Protein 8JSL (pdb70)

Nearest PDB structures (foldseek):
  8jsn-assembly1_A  TM=1.000E+00  e=0.000E+00  Ebola virus
  7yet-assembly1_A  TM=9.739E-01  e=0.000E+00  Ebola virus
  8kdc-assembly1_A  TM=8.473E-01  e=2.812E-58  Human respirovirus 3
  8izm-assembly1_A  TM=8.169E-01  e=4.969E-55  Mumps virus strain Jeryl Lynn
  8izl-assembly1_A  TM=8.138E-01  e=1.082E-54  Mumps orthorubulavirus

Radius of gyration: 39.42 Å; Cα contacts (8 Å, |Δi|>4): 2572; chains: 5; bounding box: 131×120×97 Å

B-factor: mean 64.58, std 30.64, range [25.36, 176.61]

Solvent-accessible surface area: 73246 Å² total; per-residue (Å²): 169,41,80,30,21,12,44,3,43,14,60,47,35,9,36,5,6,21,0,14,0,0,1,65,17,32,50,21,84,2,47,24,15,102,8,91,65,2,108,117,15,150,29,6,146,56,1,98,111,2,109,156,32,119,41,2,72,149,11,30,84,73,21,3,97,6,2,2,8,3,39,10,0,15,7,22,0,8,143,38,3,50,15,114,28,149,7,61,12,147,34,49,0,77,133,16,26,108,43,0,10,101,22,0,22,67,15,2,89,10,1,80,58,3,9,116,66,22,20,0,79,41,58,135,113,82,128,119,30,46,121,96,2,69,68,4,0,96,62,19,93,15,5,94,27,0,4,3,0,1,0,0,6,25,22,6,17,63,34,62,22,81,146,39,118,103,69,90,37,32,85,0,92,5,90,103,0,22,0,1,0,14,24,53,8,2,0,0,21,0,15,38,110,55,17,35,79,5,71,78,39,4,6,2,5,0,48,84,43,22,132,53,87,86,11,112,137,40,20,140,64,75,87,57,2,1,1,2,0,7,0,35,4,0,7,9,0,4,16,6,2,3,10,11,0,0,2,16,2,1,4,65,4,0,56,30,27,4,108,127,41,20,5,4,13,42,55,129,42,7,26,97,0,6,106,24,0,18,57,2,7,10,1,6,1,28,63,0,20,69,2,0,82,29,0,62,36,3,2,12,2,33,0,3,48,38,24,152,76,16,119,21,4,11,51,17,22,8,21,5,6,15,32,1,10,92,27,2,90,89,26,34,118,141,49,32,28,74,116,76,18,36,67,104,6,53,53,3,4,30,31,5,8,103,14,161,26,46,4,4,28,5,2,0,2,35,23,2,18,99,8,5,1,20,13,30,17,49,6,16,61,0,0,84,78,16,63,128,90,0,62,55,33,24,12,2,61,2,37,14,0,2,36,0,5,0,0,0,7,11,14,5,2,66,70,32,36,108,61,62,64,39,27,15,75,3,66,53,50,114,36,11,4,24,30,0,47,50,36,21,176,121,76,91,32,2,82,51,46,57,0,132,115,8,10,22,3,0,31,28,10,63,23,68,76,17,46,16,25,81,21,16,53,58,6,30,35,0,7,69,10,102,40,6,11,8,62,72,61,7,6,0,19,23,6,11,61,42,1,7,60,26,105,8,78,92,142,72,112,42,73,96,0,0,19,41,3,6,59,49,95,89,4,11,10,86,62,10,10,44,28,0,46,95,2,70,0,2,46,38,70,48,23,9,0,5,1,30,16,53,90,62,44,16,50,66,3,58,7,78,20,40,15,2,15,27,2,34,3,0,31,20,0,4,33,28,0,3,51,44,4,2,28,111,15,13,77,32,108,53,93,49,19,44,65,41,67,82,95,136,51,11,52,137,56,5,65,86,195,56,41,7,66,11,3,7,2,14,7,50,17,67,78,15,13,32,15,5,10,24,4,2,1,7,0,0,1,45,5,0,4,117,0,3,60,13,129,17,0,0,2,1,0,8,9,4,1,8,27,5,30,0,3,12,38,23,117,40,10,9,7,26,120,14,70,96,165,49,18,105,107,6,57,91,36,59,10,2,1,76,10,1,33,2,0,2,36,52,18,6,58,76,2,2,21,3,1,15,11,0,11,11,34,4,2,23,15,102,31,45,38,39,12,42,12,8,16,69,69,68,40,11,18,1,28,0,8,14,58,27,89,144,167,27,115,85,129,78,13,25,54,34,2,0,34,19,0,0,93,0,1,5,26,11,4,71,10,9,4,5,3,2,9,67,24,106,45,86,98,15,21,12,1,18,14,2,36,47,13,59,130,52,14,20,0,33,2,0,9,3,3,24,1,2,112,28,1,5,107,4,8,1,18,21,93,23,30,5,7,27,4,8,26,2,6,36,52,5,6,60,20,3,30,152,1,1,21,26,2,4,1,0,8,1,1,6,3,1,0,0,0,0,8,0,0,0,0,13,5,6,4,75,44,10,12,1,16,105,157,81,46,36,0,0,72,100,29,44,60,133,104,14,81,33,43,42,0,13,43,14,14,10,12,10,51,26,7,6,2,2,16,57,21,23,2,2,54,2,0,8,70,39,41,23,4,44,0,0,4,2,2,16,9,0,64,0,30,1,92,49,58,161,98,82,149,25,23,48,46,10,6,7,50,58,61,27,144,33,58,3,46,29,3,7,70,49,30,43,12,8,5,18,60,9,18,57,82,20,73,52,40,23,50,115,11,5,32,131,8,9,79,100,42,0,113,0,134,30,3,67,60,3,16,21,111,50,1,94,121,12,22,40,54,4,0,112,20,2,4,47,2,68,10,1,4,4,54,1,0,25,54,0,10,57,46,8,5,4,9,9,6,49,58,6,22,53,21,23,92,28,13,130,27,1,7,50,10,148,31,11,66,113,21,121,80,65,74,6,6,66,77,1,47,135,39,16,55,100,22,11,40,51,16,8,39,56,138,101,63,39,22,138,112,6,23,92,62,3,57,171,49,135,18,4,12,46,17,0,52,54,10,3,85,76,12,4,54,102,30,12,131,72,64,75,9,31,27,11,28,17,16,4,13,12,47,3,13,117,20,37,36,7,92,66,215,84,145,8,74,61,43,55,111,63,26,132,131,75,30,45,27,31,0,28,7,32,35,56,172,111,67,58,25,25,49,44,82,49,42,15,8,15,15,1,0,7,69,43,112,113,88,137,19,79,58,93,23,72,40,32,9,2,4,0,94,21,0,24,72,2,0,18,40,11,46,7,0,6,85,71,47,111,49,35,77,105,9,2,97,12,8,4,69,1,4,1,80,19,64,28,127,80,0,49,95,4,15,61,88,40,97,40,44,27,1,23,58,85,1,32,58,53,58,70,78,115,82,26,99,40,1,22,14,38,1,1,27,2,16,12,91,32,44,33,123,58,3,52,139,79,25,102,14,19,17,25,75,86,5,3,61,20,3,5,20,2,5,10,8,0,11,9,16,28,38,66,30,122,86,40,90,49,57,64,9,19,4,5,18,41,177,72,2,29,91,119,44,91,73,76,76,3,63,11,130,59,47,9,124,49,112,11,65,139,1,155,15,65,33,2,2,19,21,106,93,19,60,136,32,27,81,94,128,104,102,132,25,8,72,53,30,55,96,12,55,52,74,31,83,100,30,22,177,65,5,53,50,0,16,114,30,0,0,45,5,7,0,11,2,20,1,8,19,70,5,9,22,128,26,7,22,31,18,80,51,2,73,58,61,17,86,96,112,32,122,12,13,30,2,1,2,11,6,32,26,76,10,3,98,40,61,21,136,56,203,124,74,96,6,14,122,30,7,50,82,8,12,85,78,3,40,81,20,78,88,24,62,48,97,73,13,12,113,32,126,34,47,19,104,19,0,72,43,1,2,45,3,19,8,78,51,153,19,47,4,33,28,43,3,0,84,11,0,4,118,42,0,122,100,41,141,15,24,94,97,0,19,59,24,2,24,41,10,47,47,116,62,68,51,25,56,51,0,1,52,57,0,8,119,148,6,107,84,0,90,141,25,84,7,44,72,68,141,13,144,64,127,71,92,12,52,221,53,1,83,191,24,37,114,102,51,58,128,105,51,27,3,54,69,16,17,4,0,11,9,74,33,133,92,66,101,56,32,0,0,68,95,183,91,7,118,78,20,46,99,79,24,41,59,36,17,145,90,29,53,65,24,5,59,45,1,31,161,47,1,47,79,4,25,59,67,1,74,99,4,4,0,10,9,11,77,2,4,4,5,25,15,1,35,91,18,16,139,92,43,87,50,92,86,21,48,51,94,83,13,79,44,93,128,179,79,117,35,22,131,96,29,49,126,20,47,133,78,25,12,116,35,2,51,53,0,56,65,22,6,63,62,5,47,58,16,10,95,90,12,5,25,44,155,192,26,76,104,85,20,51,79,11,47,104,100,14,48,62,52,37,80,75,42,25,138,23,0,55,10,2,34,144,22,4,48,92,5,17,50,87,8,76,105,28,96

Secondary structure (DSSP, 8-state):
-------SS--S----TTHHHHHHHHT------S-GGGGS----SSSSGGGG-HHHHHHTTSS-S----GGGTHHHHHHT--S-SB-S-SS-TTTS-HHHHHHHHHHHHHHHHHHHHHT---SS--STTHHHHHHHHHT-TTHHHHHHHHHHHHHHHHHT---SSS---EEEEETTEEEEEETTEEEEEEESTTS-B-SSSSBGGGTTTS-HHHHHHHHSS-SEEEEEEESHHHHHHHHHHHHHHHHHHHHHHHHHH-SS--SS--SSHHHHHHHHHHHHHHHHGGGGHHHHTTHHHHHHHHHHTSSS--TTTTHHHHHHHHHHHHHHHHTSSSS---HHHHHHTTHHHHHHHT----HHHHHHHTT-TTSS--PPP-HHHHHHHHHTTTS---EE-HHHHHHHHHHHHHHHHHHHHHSSSS----BS-GGGSTTHHHHHHHT----STTTTSSSGGGGS-B----S-S-----GGGG--S-B----GGGGGGGS-HHHHSS--S---S--BSHHHHTT-TT--HHHHHHHHHTTGGGSTTS---EEEE-SS-SSS--EEEE--HHHHHHHHHHHHHHHHSTTSSS-------GGGS-HHHHHHHH-------EEEEEEE-SGGGGG--HHHHHHHHHHHHHHTT-SSSTTHHHHHSTTS-B-B--TT---TT--SGGGSSPPP-TT-BS---S--SSTTHHHHHHHHHHHHHHHHHHTT-EEEEEEETTEEEEEEE----SSS-SSHHHHHHHHHHHHHHHHHHHHHHHTT----TTT--EESSEEEETTEEEETTEE----HHHHTT--S---STTT-HHHHHHHHHHHHHHHHHSSS--HHHHHHHHHHHHHHHHHHHH--TTS-TT--HHHHTTSS---HHHHHHHTTS-GGGSS-----GGGGTBSS-S-HHHHHHHHHHHHHHHTT--TTHHHHHH-------HHHHHH-TT----GGG--SHHHHHHHHHHHHHT----SSHHHHS-TTHHHHHHHHHHHHT-SSSEEHHHHHHHHTTSHHHHHHHHH-----HHHHHH-HHHHTS-SS-HHHHHHHHHHHHHHHSS--SSS--SSSTTTTSS---HHHHHHHHHHHTTTTTSSS--EES-----GGGTEEE--B-TT---HHHHTS-SSS---EEEEEE----BEESS-SSSGGGEE-S------SS-BSS--HHHHHHHHHHHHHHHHS-SSS-HHHHHHHHHTTT-S--TTTHHHHS-----S-HHHHHHHTS-SS---BSS-TTGGGGEEEE-GGGTTT--BS--HHHHHHHHHHHHHHHSSSS-GGG----EEEEEEPSSS--B---------S------TT---STTS--S----S-B-/-HHHHHHHHHHHHGGGSTHHHHHHHHHHHHHHHHHHHHHHHHHS-S----HHHHHHHHHSS-SPPSS-EEEEHHHHHHHHH-TTS---HHHHHHHHHHHTTSS--SSSSS-----HHHHHHHHHHHS-SSS-HHHHHHHHHHHHHHHHT-HHHHHHHHHHHHHHT--HHHHHHHHHHHSGGGSS-PPPEEE--STTTS-GGGGGGEEEPPSS--TTTT---EEE-TTS-EEEE--/-HHHHHHHHHHTTHHHHHHHHHHHHHHHHHHHHHHTTEEEE--SSHHHHHHHHHHHTSS-SPPPSSP-SS--/--GGGGTTTHHHHHHHHHHHHHHHHHHHHHHHHHHHS---/-HHHHHHHHHHHTSHHHHHHHHHHHHHHHHHHHHHHHHHTT-

Organism: NCBI:txid1570291

InterPro domains:
  IPR014023 Mononegavirales RNA-directed RNA polymerase catalytic domain [PF00946] (10-1089)
  IPR014023 Mononegavirales RNA-directed RNA polymerase catalytic domain [PS50526] (625-809)
  IPR017235 RNA-directed RNA polymerase L, filovirus [PIRSF037548] (1-2212)
  IPR025786 Mononegavirus L protein 2-O-ribose methyltransferase [PS51590] (1805-2003)
  IPR026890 Mononegavirales mRNA-capping domain V [PF14318] (1105-1357)
  IPR039736 RNA-directed RNA polymerase L, C-terminal [TIGR04198] (1215-2202)

Structure (mmCIF, N/CA/C/O backbone):
data_8JSL
#
_entry.id   8JSL
#
_cell.length_a   1.00
_cell.length_b   1.00
_cell.length_c   1.00
_cell.angle_alpha   90.00
_cell.angle_beta   90.00
_cell.angle_gamma   90.00
#
_symmetry.space_group_name_H-M   'P 1'
#
loop_
_entity.id
_entity.type
_entity.pdbx_description
1 polymer 'RNA-directed RNA polymerase L'
2 polymer 'Polymerase cofactor VP35'
3 polymer 'The leader sequence of EBOV'
4 non-polymer 'ZINC ION'
#
loop_
_atom_site.group_PDB
_atom_site.id
_atom_site.type_symbol
_atom_site.label_atom_id
_atom_site.label_alt_id
_atom_site.label_comp_id
_atom_site.label_asym_id
_atom_site.label_entity_id
_atom_site.label_seq_id
_atom_site.pdbx_PDB_ins_code
_atom_site.Cartn_x
_atom_site.Cartn_y
_atom_site.Cartn_z
_atom_site.occupancy
_atom_site.B_iso_or_equiv
_atom_site.auth_seq_id
_atom_site.auth_comp_id
_atom_site.auth_asym_id
_atom_site.auth_atom_id
_atom_site.pdbx_PDB_model_num
ATOM 1 N N . GLN A 1 4 ? 117.802 139.527 131.590 1.00 79.00 4 GLN A N 1
ATOM 2 C CA . GLN A 1 4 ? 116.934 140.688 131.750 1.00 79.00 4 GLN A CA 1
ATOM 3 C C . GLN A 1 4 ? 117.670 141.976 131.399 1.00 79.00 4 GLN A C 1
ATOM 4 O O . GLN A 1 4 ? 117.197 142.770 130.587 1.00 79.00 4 GLN A O 1
ATOM 10 N N . HIS A 1 5 ? 118.830 142.178 132.018 1.00 63.83 5 HIS A N 1
ATOM 11 C CA . HIS A 1 5 ? 119.624 143.375 131.781 1.00 63.83 5 HIS A CA 1
ATOM 12 C C . HIS A 1 5 ? 121.082 143.073 132.092 1.00 63.83 5 HIS A C 1
ATOM 13 O O . HIS A 1 5 ? 121.396 142.153 132.852 1.00 63.83 5 HIS A O 1
ATOM 20 N N . THR A 1 6 ? 121.971 143.862 131.488 1.00 49.93 6 THR A N 1
ATOM 21 C CA . THR A 1 6 ? 123.410 143.723 131.679 1.00 49.93 6 THR A CA 1
ATOM 22 C C . THR A 1 6 ? 124.027 145.004 132.231 1.00 49.93 6 THR A C 1
ATOM 23 O O . THR A 1 6 ? 125.225 145.243 132.070 1.00 49.93 6 THR A O 1
ATOM 27 N N . GLN A 1 7 ? 123.222 145.835 132.885 1.00 45.42 7 GLN A N 1
ATOM 28 C CA . GLN A 1 7 ? 123.671 147.109 133.426 1.00 45.42 7 GLN A CA 1
ATOM 29 C C . GLN A 1 7 ? 123.547 147.098 134.942 1.00 45.42 7 GLN A C 1
ATOM 30 O O . GLN A 1 7 ? 122.594 146.539 135.491 1.00 45.42 7 GLN A O 1
ATOM 36 N N . TYR A 1 8 ? 124.514 147.717 135.616 1.00 39.94 8 TYR A N 1
ATOM 37 C CA . TYR A 1 8 ? 124.492 147.818 137.075 1.00 39.94 8 TYR A CA 1
ATOM 38 C C . TYR A 1 8 ? 125.256 149.062 137.493 1.00 39.94 8 TYR A C 1
ATOM 39 O O . TYR A 1 8 ? 126.455 149.005 137.794 1.00 39.94 8 TYR A O 1
ATOM 48 N N . PRO A 1 9 ? 124.592 150.218 137.517 1.00 39.46 9 PRO A N 1
ATOM 49 C CA . PRO A 1 9 ? 125.264 151.443 137.961 1.00 39.46 9 PRO A CA 1
ATOM 50 C C . PRO A 1 9 ? 125.665 151.357 139.426 1.00 39.46 9 PRO A C 1
ATOM 51 O O . PRO A 1 9 ? 124.985 150.737 140.246 1.00 39.46 9 PRO A O 1
ATOM 55 N N . ASP A 1 10 ? 126.783 151.996 139.749 1.00 56.76 10 ASP A N 1
ATOM 56 C CA . ASP A 1 10 ? 127.340 151.952 141.092 1.00 56.76 10 ASP A CA 1
ATOM 57 C C . ASP A 1 10 ? 126.784 153.076 141.965 1.00 56.76 10 ASP A C 1
ATOM 58 O O . ASP A 1 10 ? 126.222 154.060 141.479 1.00 56.76 10 ASP A O 1
ATOM 63 N N . ALA A 1 11 ? 126.946 152.907 143.278 1.00 50.60 11 ALA A N 1
ATOM 64 C CA . ALA A 1 11 ? 126.370 153.825 144.252 1.00 50.60 11 ALA A CA 1
ATOM 65 C C . ALA A 1 11 ? 127.324 154.928 144.686 1.00 50.60 11 ALA A C 1
ATOM 66 O O . ALA A 1 11 ? 126.869 155.938 145.234 1.00 50.60 11 ALA A O 1
ATOM 68 N N . ARG A 1 12 ? 128.624 154.763 144.463 1.00 52.97 12 ARG A N 1
ATOM 69 C CA . ARG A 1 12 ? 129.616 155.758 144.837 1.00 52.97 12 ARG A CA 1
ATOM 70 C C . ARG A 1 12 ? 130.347 156.247 143.596 1.00 52.97 12 ARG A C 1
ATOM 71 O O . ARG A 1 12 ? 130.476 155.521 142.605 1.00 52.97 12 ARG A O 1
ATOM 79 N N . LEU A 1 13 ? 130.821 157.488 143.656 1.00 50.15 13 LEU A N 1
ATOM 80 C CA . LEU A 1 13 ? 131.549 158.073 142.538 1.00 50.15 13 LEU A CA 1
ATOM 81 C C . LEU A 1 13 ? 132.893 157.376 142.372 1.00 50.15 13 LEU A C 1
ATOM 82 O O . LEU A 1 13 ? 133.678 157.291 143.321 1.00 50.15 13 LEU A O 1
ATOM 87 N N . SER A 1 14 ? 133.155 156.870 141.164 1.00 57.60 14 SER A N 1
ATOM 88 C CA . SER A 1 14 ? 134.418 156.198 140.887 1.00 57.60 14 SER A CA 1
ATOM 89 C C . SER A 1 14 ? 134.962 156.537 139.503 1.00 57.60 14 SER A C 1
ATOM 90 O O . SER A 1 14 ? 135.786 155.785 138.970 1.00 57.60 14 SER A O 1
ATOM 93 N N . SER A 1 15 ? 134.524 157.641 138.907 1.00 49.83 15 SER A N 1
ATOM 94 C CA . SER A 1 15 ? 134.951 158.041 137.577 1.00 49.83 15 SER A CA 1
ATOM 95 C C . SER A 1 15 ? 135.195 159.542 137.556 1.00 49.83 15 SER A C 1
ATOM 96 O O . SER A 1 15 ? 134.601 160.280 138.351 1.00 49.83 15 SER A O 1
ATOM 99 N N . PRO A 1 16 ? 136.064 160.019 136.668 1.00 42.79 16 PRO A N 1
ATOM 100 C CA . PRO A 1 16 ? 136.252 161.466 136.528 1.00 42.79 16 PRO A CA 1
ATOM 101 C C . PRO A 1 16 ? 135.014 162.128 135.945 1.00 42.79 16 PRO A C 1
ATOM 102 O O . PRO A 1 16 ? 134.208 161.509 135.247 1.00 42.79 16 PRO A O 1
ATOM 106 N N . ILE A 1 17 ? 134.868 163.413 136.249 1.00 37.69 17 ILE A N 1
ATOM 107 C CA . ILE A 1 17 ? 133.707 164.186 135.824 1.00 37.69 17 ILE A CA 1
ATOM 108 C C . ILE A 1 17 ? 134.038 164.863 134.499 1.00 37.69 17 ILE A C 1
ATOM 109 O O . ILE A 1 17 ? 134.846 165.793 134.450 1.00 37.69 17 ILE A O 1
ATOM 114 N N . VAL A 1 18 ? 133.410 164.395 133.424 1.00 39.27 18 VAL A N 1
ATOM 115 C CA . VAL A 1 18 ? 133.543 164.985 132.099 1.00 39.27 18 VAL A CA 1
ATOM 116 C C . VAL A 1 18 ? 132.147 165.287 131.574 1.00 39.27 18 VAL A C 1
ATOM 117 O O . VAL A 1 18 ? 131.226 164.478 131.731 1.00 39.27 18 VAL A O 1
ATOM 121 N N . LEU A 1 19 ? 131.986 166.462 130.966 1.00 36.39 19 LEU A N 1
ATOM 122 C CA . LEU A 1 19 ? 130.681 166.935 130.518 1.00 36.39 19 LEU A CA 1
ATOM 123 C C . LEU A 1 19 ? 130.666 167.231 129.022 1.00 36.39 19 LEU A C 1
ATOM 124 O O . LEU A 1 19 ? 129.905 168.082 128.561 1.00 36.39 19 LEU A O 1
ATOM 129 N N . ASP A 1 20 ? 131.502 166.534 128.252 1.00 46.73 20 ASP A N 1
ATOM 130 C CA . ASP A 1 20 ? 131.558 166.777 126.814 1.00 46.73 20 ASP A CA 1
ATOM 131 C C . ASP A 1 20 ? 130.259 166.373 126.126 1.00 46.73 20 ASP A C 1
ATOM 132 O O . ASP A 1 20 ? 129.784 167.076 125.227 1.00 46.73 20 ASP A O 1
ATOM 137 N N . GLN A 1 21 ? 129.670 165.247 126.533 1.00 37.90 21 GLN A N 1
ATOM 138 C CA . GLN A 1 21 ? 128.478 164.742 125.862 1.00 37.90 21 GLN A CA 1
ATOM 139 C C . GLN A 1 21 ? 127.244 165.594 126.130 1.00 37.90 21 GLN A C 1
ATOM 140 O O . GLN A 1 21 ? 126.274 165.507 125.369 1.00 37.90 21 GLN A O 1
ATOM 146 N N . CYS A 1 22 ? 127.258 166.414 127.184 1.00 40.05 22 CYS A N 1
ATOM 147 C CA . CYS A 1 22 ? 126.103 167.254 127.481 1.00 40.05 22 CYS A CA 1
ATOM 148 C C . CYS A 1 22 ? 125.801 168.213 126.338 1.00 40.05 22 CYS A C 1
ATOM 149 O O . CYS A 1 22 ? 124.633 168.535 126.092 1.00 40.05 22 CYS A O 1
ATOM 152 N N . ASP A 1 23 ? 126.836 168.661 125.620 1.00 38.25 23 ASP A N 1
ATOM 153 C CA . ASP A 1 23 ? 126.627 169.526 124.465 1.00 38.25 23 ASP A CA 1
ATOM 154 C C . ASP A 1 23 ? 125.716 168.879 123.433 1.00 38.25 23 ASP A C 1
ATOM 155 O O . ASP A 1 23 ? 125.019 169.583 122.695 1.00 38.25 23 ASP A O 1
ATOM 160 N N . LEU A 1 24 ? 125.713 167.548 123.358 1.00 31.85 24 LEU A N 1
ATOM 161 C CA . LEU A 1 24 ? 124.784 166.866 122.466 1.00 31.85 24 LEU A CA 1
ATOM 162 C C . LEU A 1 24 ? 123.347 167.034 122.942 1.00 31.85 24 LEU A C 1
ATOM 163 O O . LEU A 1 24 ? 122.455 167.363 122.151 1.00 31.85 24 LEU A O 1
ATOM 168 N N . VAL A 1 25 ? 123.112 166.842 124.242 1.00 32.25 25 VAL A N 1
ATOM 169 C CA . VAL A 1 25 ? 121.746 166.827 124.762 1.00 32.25 25 VAL A CA 1
ATOM 170 C C . VAL A 1 25 ? 121.075 168.175 124.536 1.00 32.25 25 VAL A C 1
ATOM 171 O O . VAL A 1 25 ? 119.934 168.251 124.065 1.00 32.25 25 VAL A O 1
ATOM 175 N N . THR A 1 26 ? 121.785 169.261 124.845 1.00 36.76 26 THR A N 1
ATOM 176 C CA . THR A 1 26 ? 121.227 170.592 124.645 1.00 36.76 26 THR A CA 1
ATOM 177 C C . THR A 1 26 ? 120.933 170.878 123.180 1.00 36.76 26 THR A C 1
ATOM 178 O O . THR A 1 26 ? 120.119 171.759 122.885 1.00 36.76 26 THR A O 1
ATOM 182 N N . ARG A 1 27 ? 121.574 170.161 122.255 1.00 39.16 27 ARG A N 1
ATOM 183 C CA . ARG A 1 27 ? 121.246 170.334 120.846 1.00 39.16 27 ARG A CA 1
ATOM 184 C C . ARG A 1 27 ? 119.940 169.645 120.480 1.00 39.16 27 ARG A C 1
ATOM 185 O O . ARG A 1 27 ? 119.243 170.096 119.566 1.00 39.16 27 ARG A O 1
ATOM 193 N N . ALA A 1 28 ? 119.592 168.561 121.177 1.00 38.09 28 ALA A N 1
ATOM 194 C CA . ALA A 1 28 ? 118.362 167.845 120.863 1.00 38.09 28 ALA A CA 1
ATOM 195 C C . ALA A 1 28 ? 117.134 168.583 121.382 1.00 38.09 28 ALA A C 1
ATOM 196 O O . ALA A 1 28 ? 116.081 168.571 120.735 1.00 38.09 28 ALA A O 1
ATOM 198 N N . CYS A 1 29 ? 117.248 169.225 122.544 1.00 44.24 29 CYS A N 1
ATOM 199 C CA . CYS A 1 29 ? 116.131 169.950 123.132 1.00 44.24 29 CYS A CA 1
ATOM 200 C C . CYS A 1 29 ? 115.992 171.371 122.602 1.00 44.24 29 CYS A C 1
ATOM 201 O O . CYS A 1 29 ? 114.974 172.016 122.873 1.00 44.24 29 CYS A O 1
ATOM 204 N N . GLY A 1 30 ? 116.975 171.871 121.862 1.00 39.96 30 GLY A N 1
ATOM 205 C CA . GLY A 1 30 ? 116.930 173.218 121.337 1.00 39.96 30 GLY A CA 1
ATOM 206 C C . GLY A 1 30 ? 117.587 174.277 122.193 1.00 39.96 30 GLY A C 1
ATOM 207 O O . GLY A 1 30 ? 117.409 175.467 121.913 1.00 39.96 30 GLY A O 1
ATOM 208 N N . LEU A 1 31 ? 118.337 173.889 123.221 1.00 35.83 31 LEU A N 1
ATOM 209 C CA . LEU A 1 31 ? 119.015 174.836 124.089 1.00 35.83 31 LEU A CA 1
ATOM 210 C C . LEU A 1 31 ? 120.414 175.126 123.549 1.00 35.83 31 LEU A C 1
ATOM 211 O O . LEU A 1 31 ? 120.815 174.632 122.493 1.00 35.83 31 LEU A O 1
ATOM 216 N N . TYR A 1 32 ? 121.172 175.942 124.279 1.00 37.59 32 TYR A N 1
ATOM 217 C CA . TYR A 1 32 ? 122.541 176.269 123.906 1.00 37.59 32 TYR A CA 1
ATOM 218 C C . TYR A 1 32 ? 123.477 175.977 125.069 1.00 37.59 32 TYR A C 1
ATOM 219 O O . TYR A 1 32 ? 123.165 176.287 126.222 1.00 37.59 32 TYR A O 1
ATOM 228 N N . SER A 1 33 ? 124.626 175.384 124.757 1.00 34.57 33 SER A N 1
ATOM 229 C CA . SER A 1 33 ? 125.627 175.060 125.762 1.00 34.57 33 SER A CA 1
ATOM 230 C C . SER A 1 33 ? 126.976 174.901 125.078 1.00 34.57 33 SER A C 1
ATOM 231 O O . SER A 1 33 ? 127.051 174.503 123.914 1.00 34.57 33 SER A O 1
ATOM 234 N N . SER A 1 34 ? 128.040 175.221 125.815 1.00 32.28 34 SER A N 1
ATOM 235 C CA . SER A 1 34 ? 129.414 175.087 125.328 1.00 32.28 34 SER A CA 1
ATOM 236 C C . SER A 1 34 ? 130.253 174.447 126.430 1.00 32.28 34 SER A C 1
ATOM 237 O O . SER A 1 34 ? 130.897 175.145 127.216 1.00 32.28 34 SER A O 1
ATOM 240 N N . TYR A 1 35 ? 130.263 173.116 126.472 1.00 33.75 35 TYR A N 1
ATOM 241 C CA . TYR A 1 35 ? 131.006 172.381 127.487 1.00 33.75 35 TYR A CA 1
ATOM 242 C C . TYR A 1 35 ? 132.333 171.837 126.987 1.00 33.75 35 TYR A C 1
ATOM 243 O O . TYR A 1 35 ? 133.244 171.625 127.793 1.00 33.75 35 TYR A O 1
ATOM 252 N N . SER A 1 36 ? 132.466 171.606 125.686 1.00 39.41 36 SER A N 1
ATOM 253 C CA . SER A 1 36 ? 133.647 170.980 125.118 1.00 39.41 36 SER A CA 1
ATOM 254 C C . SER A 1 36 ? 134.407 171.968 124.245 1.00 39.41 36 SER A C 1
ATOM 255 O O . SER A 1 36 ? 133.827 172.893 123.670 1.00 39.41 36 SER A O 1
ATOM 258 N N . LEU A 1 37 ? 135.717 171.760 124.156 1.00 41.80 37 LEU A N 1
ATOM 259 C CA . LEU A 1 37 ? 136.589 172.570 123.318 1.00 41.80 37 LEU A CA 1
ATOM 260 C C . LEU A 1 37 ? 136.778 171.984 121.926 1.00 41.80 37 LEU A C 1
ATOM 261 O O . LEU A 1 37 ? 137.551 172.536 121.137 1.00 41.80 37 LEU A O 1
ATOM 266 N N . ASN A 1 38 ? 136.095 170.886 121.608 1.00 41.68 38 ASN A N 1
ATOM 267 C CA . ASN A 1 38 ? 136.203 170.265 120.296 1.00 41.68 38 ASN A CA 1
ATOM 268 C C . ASN A 1 38 ? 135.090 170.781 119.394 1.00 41.68 38 ASN A C 1
ATOM 269 O O . ASN A 1 38 ? 133.911 170.559 119.700 1.00 41.68 38 ASN A O 1
ATOM 274 N N . PRO A 1 39 ? 135.406 171.470 118.294 1.00 42.62 39 PRO A N 1
ATOM 275 C CA . PRO A 1 39 ? 134.342 171.954 117.399 1.00 42.62 39 PRO A CA 1
ATOM 276 C C . PRO A 1 39 ? 133.566 170.846 116.706 1.00 42.62 39 PRO A C 1
ATOM 277 O O . PRO A 1 39 ? 132.478 171.117 116.185 1.00 42.62 39 PRO A O 1
ATOM 281 N N . GLN A 1 40 ? 134.086 169.616 116.680 1.00 45.43 40 GLN A N 1
ATOM 282 C CA . GLN A 1 40 ? 133.398 168.530 115.988 1.00 45.43 40 GLN A CA 1
ATOM 283 C C . GLN A 1 40 ? 132.023 168.270 116.589 1.00 45.43 40 GLN A C 1
ATOM 284 O O . GLN A 1 40 ? 131.059 168.004 115.861 1.00 45.43 40 GLN A O 1
ATOM 290 N N . LEU A 1 41 ? 131.907 168.350 117.915 1.00 43.75 41 LEU A N 1
ATOM 291 C CA . LEU A 1 41 ? 130.620 168.156 118.571 1.00 43.75 41 LEU A CA 1
ATOM 292 C C . LEU A 1 41 ? 129.628 169.267 118.261 1.00 43.75 41 LEU A C 1
ATOM 293 O O . LEU A 1 41 ? 128.443 169.121 118.578 1.00 43.75 41 LEU A O 1
ATOM 298 N N . ARG A 1 42 ? 130.080 170.369 117.659 1.00 51.29 42 ARG A N 1
ATOM 299 C CA . ARG A 1 42 ? 129.181 171.479 117.369 1.00 51.29 42 ARG A CA 1
ATOM 300 C C . ARG A 1 42 ? 128.195 171.133 116.260 1.00 51.29 42 ARG A C 1
ATOM 301 O O . ARG A 1 42 ? 127.057 171.614 116.273 1.00 51.29 42 ARG A O 1
ATOM 309 N N . ASN A 1 43 ? 128.606 170.302 115.295 1.00 52.74 43 ASN A N 1
ATOM 310 C CA . ASN A 1 43 ? 127.773 170.013 114.133 1.00 52.74 43 ASN A CA 1
ATOM 311 C C . ASN A 1 43 ? 127.817 168.538 113.746 1.00 52.74 43 ASN A C 1
ATOM 312 O O . ASN A 1 43 ? 127.712 168.204 112.561 1.00 52.74 43 ASN A O 1
ATOM 317 N N . CYS A 1 44 ? 127.967 167.645 114.718 1.00 49.86 44 CYS A N 1
ATOM 318 C CA . CYS A 1 44 ? 128.038 166.217 114.436 1.00 49.86 44 CYS A CA 1
ATOM 319 C C . CYS A 1 44 ? 126.626 165.641 114.338 1.00 49.86 44 CYS A C 1
ATOM 320 O O . CYS A 1 44 ? 125.630 166.369 114.295 1.00 49.86 44 CYS A O 1
ATOM 323 N N . LYS A 1 45 ? 126.526 164.316 114.299 1.00 47.77 45 LYS A N 1
ATOM 324 C CA . LYS A 1 45 ? 125.250 163.622 114.179 1.00 47.77 45 LYS A CA 1
ATOM 325 C C . LYS A 1 45 ? 124.866 163.018 115.523 1.00 47.77 45 LYS A C 1
ATOM 326 O O . LYS A 1 45 ? 125.679 162.342 116.160 1.00 47.77 45 LYS A O 1
ATOM 332 N N . LEU A 1 46 ? 123.630 163.266 115.948 1.00 39.93 46 LEU A N 1
ATOM 333 C CA . LEU A 1 46 ? 123.177 162.787 117.242 1.00 39.93 46 LEU A CA 1
ATOM 334 C C . LEU A 1 46 ? 122.944 161.276 117.210 1.00 39.93 46 LEU A C 1
ATOM 335 O O . LEU A 1 46 ? 122.584 160.716 116.172 1.00 39.93 46 LEU A O 1
ATOM 340 N N . PRO A 1 47 ? 123.145 160.592 118.342 1.00 39.90 47 PRO A N 1
ATOM 341 C CA . PRO A 1 47 ? 122.886 159.146 118.391 1.00 39.90 47 PRO A CA 1
ATOM 342 C C . PRO A 1 47 ? 121.413 158.808 118.223 1.00 39.90 47 PRO A C 1
ATOM 343 O O . PRO A 1 47 ? 120.573 159.708 118.126 1.00 39.90 47 PRO A O 1
ATOM 347 N N . LYS A 1 48 ? 121.089 157.514 118.173 1.00 51.32 48 LYS A N 1
ATOM 348 C CA . LYS A 1 48 ? 119.696 157.107 118.015 1.00 51.32 48 LYS A CA 1
ATOM 349 C C . LYS A 1 48 ? 118.861 157.545 119.211 1.00 51.32 48 LYS A C 1
ATOM 350 O O . LYS A 1 48 ? 117.758 158.080 119.051 1.00 51.32 48 LYS A O 1
ATOM 356 N N . HIS A 1 49 ? 119.372 157.328 120.419 1.00 45.33 49 HIS A N 1
ATOM 357 C CA . HIS A 1 49 ? 118.777 157.934 121.597 1.00 45.33 49 HIS A CA 1
ATOM 358 C C . HIS A 1 49 ? 119.251 159.382 121.696 1.00 45.33 49 HIS A C 1
ATOM 359 O O . HIS A 1 49 ? 119.954 159.886 120.817 1.00 45.33 49 HIS A O 1
ATOM 366 N N . ILE A 1 50 ? 118.849 160.062 122.773 1.00 39.58 50 ILE A N 1
ATOM 367 C CA . ILE A 1 50 ? 119.034 161.502 122.986 1.00 39.58 50 ILE A CA 1
ATOM 368 C C . ILE A 1 50 ? 118.830 162.285 121.692 1.00 39.58 50 ILE A C 1
ATOM 369 O O . ILE A 1 50 ? 119.438 163.340 121.486 1.00 39.58 50 ILE A O 1
ATOM 374 N N . TYR A 1 51 ? 117.967 161.770 120.818 1.00 44.82 51 TYR A N 1
ATOM 375 C CA . TYR A 1 51 ? 117.513 162.476 119.629 1.00 44.82 51 TYR A CA 1
ATOM 376 C C . TYR A 1 51 ? 115.995 162.393 119.597 1.00 44.82 51 TYR A C 1
ATOM 377 O O . TYR A 1 51 ? 115.322 163.247 119.011 1.00 44.82 51 TYR A O 1
ATOM 386 N N . ARG A 1 52 ? 115.455 161.359 120.244 1.00 55.11 52 ARG A N 1
ATOM 387 C CA . ARG A 1 52 ? 114.018 161.225 120.431 1.00 55.11 52 ARG A CA 1
ATOM 388 C C . ARG A 1 52 ? 113.473 162.204 121.458 1.00 55.11 52 ARG A C 1
ATOM 389 O O . ARG A 1 52 ? 112.256 162.247 121.661 1.00 55.11 52 ARG A O 1
ATOM 397 N N . LEU A 1 53 ? 114.342 162.976 122.117 1.00 49.39 53 LEU A N 1
ATOM 398 C CA . LEU A 1 53 ? 113.890 163.962 123.090 1.00 49.39 53 LEU A CA 1
ATOM 399 C C . LEU A 1 53 ? 112.989 165.019 122.466 1.00 49.39 53 LEU A C 1
ATOM 400 O O . LEU A 1 53 ? 112.232 165.676 123.188 1.00 49.39 53 LEU A O 1
ATOM 405 N N . LYS A 1 54 ? 113.057 165.203 121.146 1.00 61.37 54 LYS A N 1
ATOM 406 C CA . LYS A 1 54 ? 112.160 166.136 120.478 1.00 61.37 54 LYS A CA 1
ATOM 407 C C . LYS A 1 54 ? 110.724 165.630 120.441 1.00 61.37 54 LYS A C 1
ATOM 408 O O . LYS A 1 54 ? 109.808 166.422 120.194 1.00 61.37 54 LYS A O 1
ATOM 414 N N . TYR A 1 55 ? 110.507 164.338 120.680 1.00 65.24 55 TYR A N 1
ATOM 415 C CA . TYR A 1 55 ? 109.175 163.748 120.672 1.00 65.24 55 TYR A CA 1
ATOM 416 C C . TYR A 1 55 ? 108.666 163.425 122.072 1.00 65.24 55 TYR A C 1
ATOM 417 O O . TYR A 1 55 ? 107.611 162.798 122.206 1.00 65.24 55 TYR A O 1
ATOM 426 N N . ASP A 1 56 ? 109.386 163.834 123.113 1.00 63.77 56 ASP A N 1
ATOM 427 C CA . ASP A 1 56 ? 108.983 163.570 124.489 1.00 63.77 56 ASP A CA 1
ATOM 428 C C . ASP A 1 56 ? 108.138 164.732 124.996 1.00 63.77 56 ASP A C 1
ATOM 429 O O . ASP A 1 56 ? 108.609 165.872 125.046 1.00 63.77 56 ASP A O 1
ATOM 434 N N . VAL A 1 57 ? 106.891 164.440 125.371 1.00 60.98 57 VAL A N 1
ATOM 435 C CA . VAL A 1 57 ? 105.978 165.492 125.807 1.00 60.98 57 VAL A CA 1
ATOM 436 C C . VAL A 1 57 ? 106.422 166.076 127.143 1.00 60.98 57 VAL A C 1
ATOM 437 O O . VAL A 1 57 ? 106.294 167.284 127.380 1.00 60.98 57 VAL A O 1
ATOM 441 N N . THR A 1 58 ? 106.940 165.233 128.039 1.00 57.37 58 THR A N 1
ATOM 442 C CA . THR A 1 58 ? 107.373 165.717 129.346 1.00 57.37 58 THR A CA 1
ATOM 443 C C . THR A 1 58 ? 108.525 166.706 129.216 1.00 57.37 58 THR A C 1
ATOM 444 O O . THR A 1 58 ? 108.552 167.731 129.906 1.00 57.37 58 THR A O 1
ATOM 448 N N . VAL A 1 59 ? 109.483 166.417 128.334 1.00 52.11 59 VAL A N 1
ATOM 449 C CA . VAL A 1 59 ? 110.621 167.312 128.152 1.00 52.11 59 VAL A CA 1
ATOM 450 C C . VAL A 1 59 ? 110.168 168.650 127.580 1.00 52.11 59 VAL A C 1
ATOM 451 O O . VAL A 1 59 ? 110.632 169.713 128.012 1.00 52.11 59 VAL A O 1
ATOM 455 N N . THR A 1 60 ? 109.268 168.623 126.594 1.00 55.70 60 THR A N 1
ATOM 456 C CA . THR A 1 60 ? 108.776 169.867 126.010 1.00 55.70 60 THR A CA 1
ATOM 457 C C . THR A 1 60 ? 107.991 170.684 127.028 1.00 55.70 60 THR A C 1
ATOM 458 O O . THR A 1 60 ? 108.092 171.916 127.057 1.00 55.70 60 THR A O 1
ATOM 462 N N . LYS A 1 61 ? 107.192 170.018 127.865 1.00 51.43 61 LYS A N 1
ATOM 463 C CA . LYS A 1 61 ? 106.473 170.732 128.915 1.00 51.43 61 LYS A CA 1
ATOM 464 C C . LYS A 1 61 ? 107.436 171.339 129.928 1.00 51.43 61 LYS A C 1
ATOM 465 O O . LYS A 1 61 ? 107.230 172.465 130.395 1.00 51.43 61 LYS A O 1
ATOM 471 N N . PHE A 1 62 ? 108.490 170.602 130.287 1.00 43.86 62 PHE A N 1
ATOM 472 C CA . PHE A 1 62 ? 109.478 171.113 131.231 1.00 43.86 62 PHE A CA 1
ATOM 473 C C . PHE A 1 62 ? 110.195 172.335 130.669 1.00 43.86 62 PHE A C 1
ATOM 474 O O . PHE A 1 62 ? 110.374 173.341 131.366 1.00 43.86 62 PHE A O 1
ATOM 482 N N . LEU A 1 63 ? 110.611 172.267 129.407 1.00 48.25 63 LEU A N 1
ATOM 483 C CA . LEU A 1 63 ? 111.318 173.373 128.761 1.00 48.25 63 LEU A CA 1
ATOM 484 C C . LEU A 1 63 ? 110.343 174.190 127.915 1.00 48.25 63 LEU A C 1
ATOM 485 O O . LEU A 1 63 ? 110.386 174.198 126.685 1.00 48.25 63 LEU A O 1
ATOM 490 N N . SER A 1 64 ? 109.447 174.893 128.608 1.00 57.41 64 SER A N 1
ATOM 491 C CA . SER A 1 64 ? 108.452 175.723 127.945 1.00 57.41 64 SER A CA 1
ATOM 492 C C . SER A 1 64 ? 108.419 177.162 128.434 1.00 57.41 64 SER A C 1
ATOM 493 O O . SER A 1 64 ? 107.789 177.998 127.777 1.00 57.41 64 SER A O 1
ATOM 496 N N . ASP A 1 65 ? 109.067 177.481 129.552 1.00 58.87 65 ASP A N 1
ATOM 497 C CA . ASP A 1 65 ? 109.060 178.831 130.103 1.00 58.87 65 ASP A CA 1
ATOM 498 C C . ASP A 1 65 ? 110.461 179.232 130.538 1.00 58.87 65 ASP A C 1
ATOM 499 O O . ASP A 1 65 ? 110.643 179.940 131.534 1.00 58.87 65 ASP A O 1
ATOM 504 N N . VAL A 1 66 ? 111.470 178.784 129.799 1.00 50.40 66 VAL A N 1
ATOM 505 C CA . VAL A 1 66 ? 112.862 179.044 130.155 1.00 50.40 66 VAL A CA 1
ATOM 506 C C . VAL A 1 66 ? 113.599 179.579 128.933 1.00 50.40 66 VAL A C 1
ATOM 507 O O . VAL A 1 66 ? 113.208 179.280 127.795 1.00 50.40 66 VAL A O 1
ATOM 511 N N . PRO A 1 67 ? 114.654 180.369 129.111 1.00 44.50 67 PRO A N 1
ATOM 512 C CA . PRO A 1 67 ? 115.386 180.902 127.958 1.00 44.50 67 PRO A CA 1
ATOM 513 C C . PRO A 1 67 ? 116.138 179.806 127.219 1.00 44.50 67 PRO A C 1
ATOM 514 O O . PRO A 1 67 ? 116.317 178.686 127.702 1.00 44.50 67 PRO A O 1
ATOM 518 N N . VAL A 1 68 ? 116.575 180.151 126.007 1.00 39.11 68 VAL A N 1
ATOM 519 C CA . VAL A 1 68 ? 117.383 179.228 125.218 1.00 39.11 68 VAL A CA 1
ATOM 520 C C . VAL A 1 68 ? 118.752 179.033 125.858 1.00 39.11 68 VAL A C 1
ATOM 521 O O . VAL A 1 68 ? 119.317 177.933 125.825 1.00 39.11 68 VAL A O 1
ATOM 525 N N . ALA A 1 69 ? 119.308 180.090 126.442 1.00 36.28 69 ALA A N 1
ATOM 526 C CA . ALA A 1 69 ? 120.628 180.009 127.050 1.00 36.28 69 ALA A CA 1
ATOM 527 C C . ALA A 1 69 ? 120.595 179.174 128.325 1.00 36.28 69 ALA A C 1
ATOM 528 O O . ALA A 1 69 ? 119.570 179.066 129.002 1.00 36.28 69 ALA A O 1
ATOM 530 N N . THR A 1 70 ? 121.740 178.575 128.646 1.00 33.67 70 THR A N 1
ATOM 531 C CA . THR A 1 70 ? 121.919 177.768 129.845 1.00 33.67 70 THR A CA 1
ATOM 532 C C . THR A 1 70 ? 123.172 178.238 130.576 1.00 33.67 70 THR A C 1
ATOM 533 O O . THR A 1 70 ? 123.865 179.159 130.136 1.00 33.67 70 THR A O 1
ATOM 537 N N . LEU A 1 71 ? 123.463 177.596 131.703 1.00 30.70 71 LEU A N 1
ATOM 538 C CA . LEU A 1 71 ? 124.613 177.939 132.523 1.00 30.70 71 LEU A CA 1
ATOM 539 C C . LEU A 1 71 ? 125.399 176.685 132.872 1.00 30.70 71 LEU A C 1
ATOM 540 O O . LEU A 1 71 ? 124.829 175.594 132.958 1.00 30.70 71 LEU A O 1
ATOM 545 N N . PRO A 1 72 ? 126.711 176.809 133.069 1.00 29.29 72 PRO A N 1
ATOM 546 C CA . PRO A 1 72 ? 127.508 175.645 133.468 1.00 29.29 72 PRO A CA 1
ATOM 547 C C . PRO A 1 72 ? 127.148 175.164 134.864 1.00 29.29 72 PRO A C 1
ATOM 548 O O . PRO A 1 72 ? 126.728 175.937 135.727 1.00 29.29 72 PRO A O 1
ATOM 552 N N . ILE A 1 73 ? 127.327 173.859 135.081 1.00 29.47 73 ILE A N 1
ATOM 553 C CA . ILE A 1 73 ? 126.919 173.249 136.341 1.00 29.47 73 ILE A CA 1
ATOM 554 C C . ILE A 1 73 ? 127.935 173.466 137.457 1.00 29.47 73 ILE A C 1
ATOM 555 O O . ILE A 1 73 ? 127.568 173.399 138.637 1.00 29.47 73 ILE A O 1
ATOM 560 N N . ASP A 1 74 ? 129.199 173.735 137.128 1.00 34.04 74 ASP A N 1
ATOM 561 C CA . ASP A 1 74 ? 130.211 173.913 138.162 1.00 34.04 74 ASP A CA 1
ATOM 562 C C . ASP A 1 74 ? 130.051 175.212 138.947 1.00 34.04 74 ASP A C 1
ATOM 563 O O . ASP A 1 74 ? 130.656 175.343 140.015 1.00 34.04 74 ASP A O 1
ATOM 568 N N . PHE A 1 75 ? 129.260 176.163 138.453 1.00 30.36 75 PHE A N 1
ATOM 569 C CA . PHE A 1 75 ? 128.937 177.371 139.199 1.00 30.36 75 PHE A CA 1
ATOM 570 C C . PHE A 1 75 ? 127.703 177.215 140.079 1.00 30.36 75 PHE A C 1
ATOM 571 O O . PHE A 1 75 ? 127.383 178.135 140.838 1.00 30.36 75 PHE A O 1
ATOM 579 N N . ILE A 1 76 ? 127.009 176.082 139.996 1.00 31.66 76 ILE A N 1
ATOM 580 C CA . ILE A 1 76 ? 125.697 175.923 140.615 1.00 31.66 76 ILE A CA 1
ATOM 581 C C . ILE A 1 76 ? 125.690 174.872 141.720 1.00 31.66 76 ILE A C 1
ATOM 582 O O . ILE A 1 76 ? 124.787 174.897 142.572 1.00 31.66 76 ILE A O 1
ATOM 587 N N . VAL A 1 77 ? 126.689 173.987 141.767 1.00 32.21 77 VAL A N 1
ATOM 588 C CA . VAL A 1 77 ? 126.693 172.919 142.772 1.00 32.21 77 VAL A CA 1
ATOM 589 C C . VAL A 1 77 ? 126.607 173.453 144.199 1.00 32.21 77 VAL A C 1
ATOM 590 O O . VAL A 1 77 ? 125.796 172.929 144.980 1.00 32.21 77 VAL A O 1
ATOM 594 N N . PRO A 1 78 ? 127.396 174.456 144.614 1.00 34.20 78 PRO A N 1
ATOM 595 C CA . PRO A 1 78 ? 127.217 174.979 145.981 1.00 34.20 78 PRO A CA 1
ATOM 596 C C . PRO A 1 78 ? 125.830 175.542 146.230 1.00 34.20 78 PRO A C 1
ATOM 597 O O . PRO A 1 78 ? 125.290 175.404 147.336 1.00 34.20 78 PRO A O 1
ATOM 601 N N . ILE A 1 79 ? 125.233 176.170 145.217 1.00 36.14 79 ILE A N 1
ATOM 602 C CA . ILE A 1 79 ? 123.881 176.699 145.353 1.00 36.14 79 ILE A CA 1
ATOM 603 C C . ILE A 1 79 ? 122.882 175.571 145.574 1.00 36.14 79 ILE A C 1
ATOM 604 O O . ILE A 1 79 ? 121.997 175.665 146.432 1.00 36.14 79 ILE A O 1
ATOM 609 N N . LEU A 1 80 ? 123.006 174.489 144.803 1.00 37.49 80 LEU A N 1
ATOM 610 C CA . LEU A 1 80 ? 122.125 173.341 144.993 1.00 37.49 80 LEU A CA 1
ATOM 611 C C . LEU A 1 80 ? 122.315 172.728 146.373 1.00 37.49 80 LEU A C 1
ATOM 612 O O . LEU A 1 80 ? 121.344 172.320 147.018 1.00 37.49 80 LEU A O 1
ATOM 617 N N . LEU A 1 81 ? 123.563 172.651 146.840 1.00 34.77 81 LEU A N 1
ATOM 618 C CA . LEU A 1 81 ? 123.820 172.104 148.168 1.00 34.77 81 LEU A CA 1
ATOM 619 C C . LEU A 1 81 ? 123.172 172.957 149.250 1.00 34.77 81 LEU A C 1
ATOM 620 O O . LEU A 1 81 ? 122.609 172.427 150.215 1.00 34.77 81 LEU A O 1
ATOM 625 N N . LYS A 1 82 ? 123.241 174.282 149.109 1.00 41.05 82 LYS A N 1
ATOM 626 C CA . LYS A 1 82 ? 122.707 175.163 150.143 1.00 41.05 82 LYS A CA 1
ATOM 627 C C . LYS A 1 82 ? 121.183 175.185 150.156 1.00 41.05 82 LYS A C 1
ATOM 628 O O . LYS A 1 82 ? 120.579 175.321 151.226 1.00 41.05 82 LYS A O 1
ATOM 634 N N . ALA A 1 83 ? 120.543 175.046 148.998 1.00 43.01 83 ALA A N 1
ATOM 635 C CA . ALA A 1 83 ? 119.113 175.296 148.856 1.00 43.01 83 ALA A CA 1
ATOM 636 C C . ALA A 1 83 ? 118.354 174.058 148.389 1.00 43.01 83 ALA A C 1
ATOM 637 O O . ALA A 1 83 ? 117.507 174.131 147.498 1.00 43.01 83 ALA A O 1
ATOM 639 N N . LEU A 1 84 ? 118.642 172.902 148.986 1.00 50.06 84 LEU A N 1
ATOM 640 C CA . LEU A 1 84 ? 117.885 171.679 148.712 1.00 50.06 84 LEU A CA 1
ATOM 641 C C . LEU A 1 84 ? 117.669 170.938 150.027 1.00 50.06 84 LEU A C 1
ATOM 642 O O . LEU A 1 84 ? 118.564 170.235 150.505 1.00 50.06 84 LEU A O 1
ATOM 647 N N . SER A 1 85 ? 116.484 171.100 150.602 1.00 64.04 85 SER A N 1
ATOM 648 C CA . SER A 1 85 ? 116.045 170.339 151.759 1.00 64.04 85 SER A CA 1
ATOM 649 C C . SER A 1 85 ? 114.859 169.469 151.365 1.00 64.04 85 SER A C 1
ATOM 650 O O . SER A 1 85 ? 114.235 169.673 150.321 1.00 64.04 85 SER A O 1
ATOM 653 N N . GLY A 1 86 ? 114.549 168.491 152.209 1.00 75.19 86 GLY A N 1
ATOM 654 C CA . GLY A 1 86 ? 113.474 167.578 151.880 1.00 75.19 86 GLY A CA 1
ATOM 655 C C . GLY A 1 86 ? 112.116 168.073 152.329 1.00 75.19 86 GLY A C 1
ATOM 656 O O . GLY A 1 86 ? 111.722 167.874 153.482 1.00 75.19 86 GLY A O 1
ATOM 657 N N . ASN A 1 87 ? 111.390 168.721 151.418 1.00 84.84 87 ASN A N 1
ATOM 658 C CA . ASN A 1 87 ? 110.051 169.209 151.714 1.00 84.84 87 ASN A CA 1
ATOM 659 C C . ASN A 1 87 ? 109.070 169.023 150.566 1.00 84.84 87 ASN A C 1
ATOM 660 O O . ASN A 1 87 ? 107.890 169.344 150.734 1.00 84.84 87 ASN A O 1
ATOM 665 N N . GLY A 1 88 ? 109.507 168.520 149.421 1.00 87.33 88 GLY A N 1
ATOM 666 C CA . GLY A 1 88 ? 108.674 168.376 148.248 1.00 87.33 88 GLY A CA 1
ATOM 667 C C . GLY A 1 88 ? 108.076 166.992 148.122 1.00 87.33 88 GLY A C 1
ATOM 668 O O . GLY A 1 88 ? 107.878 166.281 149.114 1.00 87.33 88 GLY A O 1
ATOM 669 N N . PHE A 1 89 ? 107.784 166.604 146.884 1.00 84.48 89 PHE A N 1
ATOM 670 C CA . PHE A 1 89 ? 107.171 165.319 146.577 1.00 84.48 89 PHE A CA 1
ATOM 671 C C . PHE A 1 89 ? 108.126 164.502 145.721 1.00 84.48 89 PHE A C 1
ATOM 672 O O . PHE A 1 89 ? 108.659 165.005 144.726 1.00 84.48 89 PHE A O 1
ATOM 680 N N . CYS A 1 90 ? 108.338 163.243 146.106 1.00 76.75 90 CYS A N 1
ATOM 681 C CA . CYS A 1 90 ? 109.234 162.356 145.387 1.00 76.75 90 CYS A CA 1
ATOM 682 C C . CYS A 1 90 ? 108.508 161.082 144.973 1.00 76.75 90 CYS A C 1
ATOM 683 O O . CYS A 1 90 ? 107.652 160.587 145.715 1.00 76.75 90 CYS A O 1
ATOM 686 N N . PRO A 1 91 ? 108.821 160.534 143.797 1.00 68.42 91 PRO A N 1
ATOM 687 C CA . PRO A 1 91 ? 108.132 159.313 143.348 1.00 68.42 91 PRO A CA 1
ATOM 688 C C . PRO A 1 91 ? 108.403 158.088 144.208 1.00 68.42 91 PRO A C 1
ATOM 689 O O . PRO A 1 91 ? 107.627 157.128 144.139 1.00 68.42 91 PRO A O 1
ATOM 693 N N . VAL A 1 92 ? 109.475 158.077 145.004 1.00 67.03 92 VAL A N 1
ATOM 694 C CA . VAL A 1 92 ? 109.752 156.922 145.854 1.00 67.03 92 VAL A CA 1
ATOM 695 C C . VAL A 1 92 ? 108.654 156.799 146.901 1.00 67.03 92 VAL A C 1
ATOM 696 O O . VAL A 1 92 ? 108.288 157.778 147.562 1.00 67.03 92 VAL A O 1
ATOM 700 N N . GLU A 1 93 ? 108.092 155.588 147.033 1.00 79.05 93 GLU A N 1
ATOM 701 C CA . GLU A 1 93 ? 106.961 155.417 147.946 1.00 79.05 93 GLU A CA 1
ATOM 702 C C . GLU A 1 93 ? 107.415 155.367 149.401 1.00 79.05 93 GLU A C 1
ATOM 703 O O . GLU A 1 93 ? 106.935 156.185 150.206 1.00 79.05 93 GLU A O 1
ATOM 709 N N . PRO A 1 94 ? 108.320 154.455 149.819 1.00 66.37 94 PRO A N 1
ATOM 710 C CA . PRO A 1 94 ? 108.850 154.539 151.187 1.00 66.37 94 PRO A CA 1
ATOM 711 C C . PRO A 1 94 ? 109.938 155.598 151.266 1.00 66.37 94 PRO A C 1
ATOM 712 O O . PRO A 1 94 ? 111.056 155.398 150.782 1.00 66.37 94 PRO A O 1
ATOM 716 N N . ARG A 1 95 ? 109.612 156.733 151.876 1.00 67.16 95 ARG A N 1
ATOM 717 C CA . ARG A 1 95 ? 110.597 157.790 152.039 1.00 67.16 95 ARG A CA 1
ATOM 718 C C . ARG A 1 95 ? 111.619 157.405 153.103 1.00 67.16 95 ARG A C 1
ATOM 719 O O . ARG A 1 95 ? 111.295 156.761 154.104 1.00 67.16 95 ARG A O 1
ATOM 727 N N . CYS A 1 96 ? 112.872 157.804 152.872 1.00 60.31 96 CYS A N 1
ATOM 728 C CA . CYS A 1 96 ? 113.942 157.455 153.801 1.00 60.31 96 CYS A CA 1
ATOM 729 C C . CYS A 1 96 ? 113.746 158.110 155.161 1.00 60.31 96 CYS A C 1
ATOM 730 O O . CYS A 1 96 ? 114.245 157.601 156.171 1.00 60.31 96 CYS A O 1
ATOM 733 N N . GLN A 1 97 ? 113.030 159.234 155.211 1.00 63.24 97 GLN A N 1
ATOM 734 C CA . GLN A 1 97 ? 112.791 159.917 156.476 1.00 63.24 97 GLN A CA 1
ATOM 735 C C . GLN A 1 97 ? 111.741 159.217 157.328 1.00 63.24 97 GLN A C 1
ATOM 736 O O . GLN A 1 97 ? 111.638 159.512 158.523 1.00 63.24 97 GLN A O 1
ATOM 742 N N . GLN A 1 98 ? 110.959 158.308 156.742 1.00 62.82 98 GLN A N 1
ATOM 743 C CA . GLN A 1 98 ? 109.913 157.626 157.498 1.00 62.82 98 GLN A CA 1
ATOM 744 C C . GLN A 1 98 ? 110.500 156.796 158.631 1.00 62.82 98 GLN A C 1
ATOM 745 O O . GLN A 1 98 ? 109.982 156.807 159.754 1.00 62.82 98 GLN A O 1
ATOM 751 N N . PHE A 1 99 ? 111.576 156.069 158.355 1.00 55.11 99 PHE A N 1
ATOM 752 C CA . PHE A 1 99 ? 112.224 155.210 159.344 1.00 55.11 99 PHE A CA 1
ATOM 753 C C . PHE A 1 99 ? 113.426 155.920 159.972 1.00 55.11 99 PHE A C 1
ATOM 754 O O . PHE A 1 99 ? 114.586 155.557 159.807 1.00 55.11 99 PHE A O 1
ATOM 762 N N . LEU A 1 100 ? 113.108 156.951 160.749 1.00 51.56 100 LEU A N 1
ATOM 763 C CA . LEU A 1 100 ? 114.108 157.718 161.480 1.00 51.56 100 LEU A CA 1
ATOM 764 C C . LEU A 1 100 ? 114.128 157.417 162.970 1.00 51.56 100 LEU A C 1
ATOM 765 O O . LEU A 1 100 ? 115.200 157.415 163.578 1.00 51.56 100 LEU A O 1
ATOM 770 N N . ASP A 1 101 ? 112.967 157.158 163.576 1.00 57.00 101 ASP A N 1
ATOM 771 C CA . ASP A 1 101 ? 112.922 156.873 165.008 1.00 57.00 101 ASP A CA 1
ATOM 772 C C . ASP A 1 101 ? 113.617 155.557 165.338 1.00 57.00 101 ASP A C 1
ATOM 773 O O . ASP A 1 101 ? 114.285 155.442 166.373 1.00 57.00 101 ASP A O 1
ATOM 778 N N . GLU A 1 102 ? 113.462 154.550 164.474 1.00 52.42 102 GLU A N 1
ATOM 779 C CA . GLU A 1 102 ? 114.072 153.251 164.734 1.00 52.42 102 GLU A CA 1
ATOM 780 C C . GLU A 1 102 ? 115.592 153.338 164.734 1.00 52.42 102 GLU A C 1
ATOM 781 O O . GLU A 1 102 ? 116.259 152.663 165.527 1.00 52.42 102 GLU A O 1
ATOM 787 N N . ILE A 1 103 ? 116.160 154.159 163.848 1.00 42.00 103 ILE A N 1
ATOM 788 C CA . ILE A 1 103 ? 117.611 154.322 163.815 1.00 42.00 103 ILE A CA 1
ATOM 789 C C . ILE A 1 103 ? 118.109 154.927 165.122 1.00 42.00 103 ILE A C 1
ATOM 790 O O . ILE A 1 103 ? 119.125 154.491 165.680 1.00 42.00 103 ILE A O 1
ATOM 795 N N . ILE A 1 104 ? 117.403 155.939 165.630 1.00 45.32 104 ILE A N 1
ATOM 796 C CA . ILE A 1 104 ? 117.788 156.560 166.894 1.00 45.32 104 ILE A CA 1
ATOM 797 C C . ILE A 1 104 ? 117.672 155.561 168.039 1.00 45.32 104 ILE A C 1
ATOM 798 O O . ILE A 1 104 ? 118.538 155.502 168.922 1.00 45.32 104 ILE A O 1
ATOM 803 N N . LYS A 1 105 ? 116.597 154.768 168.050 1.00 41.27 105 LYS A N 1
ATOM 804 C CA . LYS A 1 105 ? 116.432 153.768 169.101 1.00 41.27 105 LYS A CA 1
ATOM 805 C C . LYS A 1 105 ? 117.559 152.742 169.070 1.00 41.27 105 LYS A C 1
ATOM 806 O O . LYS A 1 105 ? 118.105 152.371 170.118 1.00 41.27 105 LYS A O 1
ATOM 812 N N . TYR A 1 106 ? 117.928 152.277 167.874 1.00 34.86 106 TYR A N 1
ATOM 813 C CA . TYR A 1 106 ? 119.020 151.318 167.760 1.00 34.86 106 TYR A CA 1
ATOM 814 C C . TYR A 1 106 ? 120.343 151.928 168.205 1.00 34.86 106 TYR A C 1
ATOM 815 O O . TYR A 1 106 ? 121.159 151.257 168.848 1.00 34.86 106 TYR A O 1
ATOM 824 N N . THR A 1 107 ? 120.581 153.197 167.862 1.00 37.83 107 THR A N 1
ATOM 825 C CA . THR A 1 107 ? 121.808 153.860 168.296 1.00 37.83 107 THR A CA 1
ATOM 826 C C . THR A 1 107 ? 121.869 153.969 169.816 1.00 37.83 107 THR A C 1
ATOM 827 O O . THR A 1 107 ? 122.923 153.732 170.424 1.00 37.83 107 THR A O 1
ATOM 831 N N . MET A 1 108 ? 120.747 154.324 170.447 1.00 47.67 108 MET A N 1
ATOM 832 C CA . MET A 1 108 ? 120.708 154.389 171.905 1.00 47.67 108 MET A CA 1
ATOM 833 C C . MET A 1 108 ? 120.984 153.023 172.520 1.00 47.67 108 MET A C 1
ATOM 834 O O . MET A 1 108 ? 121.743 152.910 173.493 1.00 47.67 108 MET A O 1
ATOM 839 N N . GLN A 1 109 ? 120.375 151.973 171.962 1.00 43.07 109 GLN A N 1
ATOM 840 C CA . GLN A 1 109 ? 120.593 150.628 172.485 1.00 43.07 109 GLN A CA 1
ATOM 841 C C . GLN A 1 109 ? 122.052 150.210 172.353 1.00 43.07 109 GLN A C 1
ATOM 842 O O . GLN A 1 109 ? 122.617 149.600 173.269 1.00 43.07 109 GLN A O 1
ATOM 848 N N . ASP A 1 110 ? 122.678 150.525 171.217 1.00 41.59 110 ASP A N 1
ATOM 849 C CA . ASP A 1 110 ? 124.079 150.163 171.022 1.00 41.59 110 ASP A CA 1
ATOM 850 C C . ASP A 1 110 ? 124.989 150.916 171.985 1.00 41.59 110 ASP A C 1
ATOM 851 O O . ASP A 1 110 ? 125.944 150.341 172.523 1.00 41.59 110 ASP A O 1
ATOM 856 N N . ALA A 1 111 ? 124.717 152.204 172.212 1.00 37.89 111 ALA A N 1
ATOM 857 C CA . ALA A 1 111 ? 125.509 152.956 173.181 1.00 37.89 111 ALA A CA 1
ATOM 858 C C . ALA A 1 111 ? 125.367 152.368 174.580 1.00 37.89 111 ALA A C 1
ATOM 859 O O . ALA A 1 111 ? 126.358 152.230 175.312 1.00 37.89 111 ALA A O 1
ATOM 861 N N . LEU A 1 112 ? 124.139 152.004 174.962 1.00 38.34 112 LEU A N 1
ATOM 862 C CA . LEU A 1 112 ? 123.927 151.389 176.268 1.00 38.34 112 LEU A CA 1
ATOM 863 C C . LEU A 1 112 ? 124.674 150.067 176.385 1.00 38.34 112 LEU A C 1
ATOM 864 O O . LEU A 1 112 ? 125.271 149.774 177.428 1.00 38.34 112 LEU A O 1
ATOM 869 N N . PHE A 1 113 ? 124.652 149.253 175.326 1.00 36.04 113 PHE A N 1
ATOM 870 C CA . PHE A 1 113 ? 125.360 147.978 175.370 1.00 36.04 113 PHE A CA 1
ATOM 871 C C . PHE A 1 113 ? 126.862 148.180 175.495 1.00 36.04 113 PHE A C 1
ATOM 872 O O . PHE A 1 113 ? 127.532 147.450 176.234 1.00 36.04 113 PHE A O 1
ATOM 880 N N . LEU A 1 114 ? 127.417 149.150 174.765 1.00 36.02 114 LEU A N 1
ATOM 881 C CA . LEU A 1 114 ? 128.850 149.405 174.874 1.00 36.02 114 LEU A CA 1
ATOM 882 C C . LEU A 1 114 ? 129.221 149.855 176.281 1.00 36.02 114 LEU A C 1
ATOM 883 O O . LEU A 1 114 ? 130.233 149.411 176.838 1.00 36.02 114 LEU A O 1
ATOM 888 N N . LYS A 1 115 ? 128.407 150.732 176.876 1.00 41.70 115 LYS A N 1
ATOM 889 C CA . LYS A 1 115 ? 128.682 151.174 178.240 1.00 41.70 115 LYS A CA 1
ATOM 890 C C . LYS A 1 115 ? 128.606 150.012 179.226 1.00 41.70 115 LYS A C 1
ATOM 891 O O . LYS A 1 115 ? 129.453 149.889 180.121 1.00 41.70 115 LYS A O 1
ATOM 897 N N . TYR A 1 116 ? 127.599 149.147 179.075 1.00 43.17 116 TYR A N 1
ATOM 898 C CA . TYR A 1 116 ? 127.469 147.992 179.960 1.00 43.17 116 TYR A CA 1
ATOM 899 C C . TYR A 1 116 ? 128.655 147.048 179.817 1.00 43.17 116 TYR A C 1
ATOM 900 O O . TYR A 1 116 ? 129.176 146.538 180.815 1.00 43.17 116 TYR A O 1
ATOM 909 N N . TYR A 1 117 ? 129.094 146.800 178.581 1.00 38.88 117 TYR A N 1
ATOM 910 C CA . TYR A 1 117 ? 130.248 145.937 178.354 1.00 38.88 117 TYR A CA 1
ATOM 911 C C . TYR A 1 117 ? 131.504 146.522 178.986 1.00 38.88 117 TYR A C 1
ATOM 912 O O . TYR A 1 117 ? 132.280 145.802 179.629 1.00 38.88 117 TYR A O 1
ATOM 921 N N . LEU A 1 118 ? 131.716 147.831 178.821 1.00 40.71 118 LEU A N 1
ATOM 922 C CA . LEU A 1 118 ? 132.892 148.466 179.405 1.00 40.71 118 LEU A CA 1
ATOM 923 C C . LEU A 1 118 ? 132.865 148.385 180.925 1.00 40.71 118 LEU A C 1
ATOM 924 O O . LEU A 1 118 ? 133.898 148.135 181.557 1.00 40.71 118 LEU A O 1
ATOM 929 N N . LYS A 1 119 ? 131.695 148.596 181.532 1.00 46.29 119 LYS A N 1
ATOM 930 C CA . LYS A 1 119 ? 131.593 148.470 182.982 1.00 46.29 119 LYS A CA 1
ATOM 931 C C . LYS A 1 119 ? 131.850 147.036 183.430 1.00 46.29 119 LYS A C 1
ATOM 932 O O . LYS A 1 119 ? 132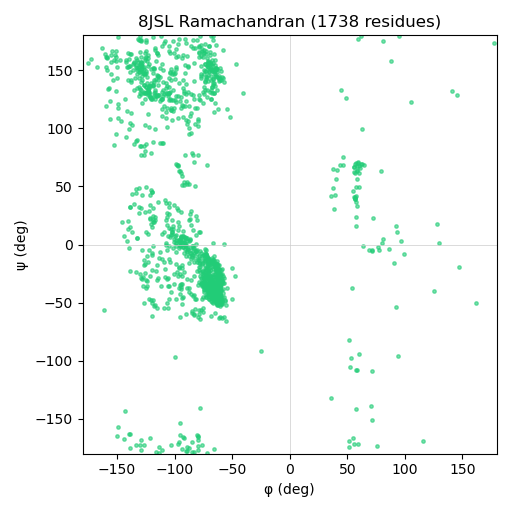.495 146.805 184.459 1.00 46.29 119 LYS A O 1
ATOM 938 N N . ASN A 1 120 ? 131.346 146.060 182.673 1.00 46.84 120 ASN A N 1
ATOM 939 C CA . ASN A 1 120 ? 131.531 144.660 183.039 1.00 46.84 120 ASN A CA 1
ATOM 940 C C . ASN A 1 120 ? 132.998 144.254 182.979 1.00 46.84 120 ASN A C 1
ATOM 941 O O . ASN A 1 120 ? 133.472 143.504 183.839 1.00 46.84 120 ASN A O 1
ATOM 946 N N . VAL A 1 121 ? 133.730 144.725 181.965 1.00 45.88 121 VAL A N 1
ATOM 947 C CA . VAL A 1 121 ? 135.146 144.375 181.858 1.00 45.88 121 VAL A CA 1
ATOM 948 C C . VAL A 1 121 ? 135.926 144.919 183.049 1.00 45.88 121 VAL A C 1
ATOM 949 O O . VAL A 1 121 ? 136.767 144.221 183.629 1.00 45.88 121 VAL A O 1
ATOM 953 N N . GLY A 1 122 ? 135.662 146.163 183.435 1.00 50.90 122 GLY A N 1
ATOM 954 C CA . GLY A 1 122 ? 136.338 146.749 184.575 1.00 50.90 122 GLY A CA 1
ATOM 955 C C . GLY A 1 122 ? 136.947 148.107 184.294 1.00 50.90 122 GLY A C 1
ATOM 956 O O . GLY A 1 122 ? 137.576 148.703 185.172 1.00 50.90 122 GLY A O 1
ATOM 957 N N . ALA A 1 123 ? 136.767 148.608 183.072 1.00 57.15 123 ALA A N 1
ATOM 958 C CA . ALA A 1 123 ? 137.306 149.916 182.714 1.00 57.15 123 ALA A CA 1
ATOM 959 C C . ALA A 1 123 ? 136.360 151.035 183.131 1.00 57.15 123 ALA A C 1
ATOM 960 O O . ALA A 1 123 ? 136.724 151.901 183.932 1.00 57.15 123 ALA A O 1
ATOM 962 N N . GLN A 1 124 ? 135.128 151.008 182.614 1.00 71.19 124 GLN A N 1
ATOM 963 C CA . GLN A 1 124 ? 134.102 152.031 182.824 1.00 71.19 124 GLN A CA 1
ATOM 964 C C . GLN A 1 124 ? 134.687 153.436 182.910 1.00 71.19 124 GLN A C 1
ATOM 965 O O . GLN A 1 124 ? 135.512 153.821 182.076 1.00 71.19 124 GLN A O 1
ATOM 971 N N . GLU A 1 125 ? 134.272 154.202 183.915 1.00 98.81 125 GLU A N 1
ATOM 972 C CA . GLU A 1 125 ? 134.714 155.580 184.074 1.00 98.81 125 GLU A CA 1
ATOM 973 C C . GLU A 1 125 ? 134.311 156.043 185.466 1.00 98.81 125 GLU A C 1
ATOM 974 O O . GLU A 1 125 ? 133.341 155.545 186.045 1.00 98.81 125 GLU A O 1
ATOM 980 N N . ASP A 1 126 ? 135.064 157.002 185.996 1.00 116.00 126 ASP A N 1
ATOM 981 C CA . ASP A 1 126 ? 134.793 157.575 187.305 1.00 116.00 126 ASP A CA 1
ATOM 982 C C . ASP A 1 126 ? 134.065 158.905 187.156 1.00 116.00 126 ASP A C 1
ATOM 983 O O . ASP A 1 126 ? 134.271 159.639 186.186 1.00 116.00 126 ASP A O 1
ATOM 988 N N . CYS A 1 127 ? 133.207 159.201 188.134 1.00 134.87 127 CYS A N 1
ATOM 989 C CA . CYS A 1 127 ? 132.407 160.427 188.158 1.00 134.87 127 CYS A CA 1
ATOM 990 C C . CYS A 1 127 ? 131.531 160.534 186.907 1.00 134.87 127 CYS A C 1
ATOM 991 O O . CYS A 1 127 ? 131.685 161.431 186.075 1.00 134.87 127 CYS A O 1
ATOM 994 N N . VAL A 1 128 ? 130.601 159.587 186.789 1.00 138.21 128 VAL A N 1
ATOM 995 C CA . VAL A 1 128 ? 129.695 159.561 185.648 1.00 138.21 128 VAL A CA 1
ATOM 996 C C . VAL A 1 128 ? 128.580 160.585 185.844 1.00 138.21 128 VAL A C 1
ATOM 997 O O . VAL A 1 128 ? 128.364 161.115 186.936 1.00 138.21 128 VAL A O 1
ATOM 1001 N N . ASP A 1 129 ? 127.862 160.863 184.758 1.00 135.27 129 ASP A N 1
ATOM 1002 C CA . ASP A 1 129 ? 126.754 161.805 184.764 1.00 135.27 129 ASP A CA 1
ATOM 1003 C C . ASP A 1 129 ? 125.494 161.135 184.233 1.00 135.27 129 ASP A C 1
ATOM 1004 O O . ASP A 1 129 ? 125.553 160.247 183.378 1.00 135.27 129 ASP A O 1
ATOM 1009 N N . ASP A 1 130 ? 124.345 161.567 184.759 1.00 129.47 130 ASP A N 1
ATOM 1010 C CA . ASP A 1 130 ? 123.077 160.981 184.339 1.00 129.47 130 ASP A CA 1
ATOM 1011 C C . ASP A 1 130 ? 122.658 161.482 182.963 1.00 129.47 130 ASP A C 1
ATOM 1012 O O . ASP A 1 130 ? 122.064 160.734 182.179 1.00 129.47 130 ASP A O 1
ATOM 1017 N N . HIS A 1 131 ? 122.956 162.743 182.650 1.00 113.05 131 HIS A N 1
ATOM 1018 C CA . HIS A 1 131 ? 122.544 163.348 181.383 1.00 113.05 131 HIS A CA 1
ATOM 1019 C C . HIS A 1 131 ? 123.499 162.893 180.284 1.00 113.05 131 HIS A C 1
ATOM 1020 O O . HIS A 1 131 ? 124.389 163.622 179.838 1.00 113.05 131 HIS A O 1
ATOM 1027 N N . PHE A 1 132 ? 123.307 161.655 179.843 1.00 77.99 132 PHE A N 1
ATOM 1028 C CA . PHE A 1 132 ? 124.096 161.087 178.758 1.00 77.99 132 PHE A CA 1
ATOM 1029 C C . PHE A 1 132 ? 123.262 160.686 177.553 1.00 77.99 132 PHE A C 1
ATOM 1030 O O . PHE A 1 132 ? 123.623 161.021 176.424 1.00 77.99 132 PHE A O 1
ATOM 1038 N N . GLN A 1 133 ? 122.152 159.975 177.761 1.00 67.23 133 GLN A N 1
ATOM 1039 C CA . GLN A 1 133 ? 121.341 159.529 176.632 1.00 67.23 133 GLN A CA 1
ATOM 1040 C C . GLN A 1 133 ? 120.616 160.695 175.971 1.00 67.23 133 GLN A C 1
ATOM 1041 O O . GLN A 1 133 ? 120.564 160.784 174.738 1.00 67.23 133 GLN A O 1
ATOM 1047 N N . GLU A 1 134 ? 120.050 161.598 176.775 1.00 68.75 134 GLU A N 1
ATOM 1048 C CA . GLU A 1 134 ? 119.318 162.730 176.216 1.00 68.75 134 GLU A CA 1
ATOM 1049 C C . GLU A 1 134 ? 120.246 163.672 175.461 1.00 68.75 134 GLU A C 1
ATOM 1050 O O . GLU A 1 134 ? 119.855 164.246 174.438 1.00 68.75 134 GLU A O 1
ATOM 1056 N N . LYS A 1 135 ? 121.478 163.840 175.945 1.00 64.64 135 LYS A N 1
ATOM 1057 C CA . LYS A 1 135 ? 122.440 164.672 175.231 1.00 64.64 135 LYS A CA 1
ATOM 1058 C C . LYS A 1 135 ? 122.737 164.105 173.849 1.00 64.64 135 LYS A C 1
ATOM 1059 O O . LYS A 1 135 ? 122.771 164.845 172.860 1.00 64.64 135 LYS A O 1
ATOM 1065 N N . ILE A 1 136 ? 122.937 162.788 173.759 1.00 59.54 136 ILE A N 1
ATOM 1066 C CA . ILE A 1 136 ? 123.219 162.169 172.468 1.00 59.54 136 ILE A CA 1
ATOM 1067 C C . ILE A 1 136 ? 122.002 162.249 171.556 1.00 59.54 136 ILE A C 1
ATOM 1068 O O . ILE A 1 136 ? 122.130 162.477 170.347 1.00 59.54 136 ILE A O 1
ATOM 1073 N N . LEU A 1 137 ? 120.803 162.059 172.113 1.00 54.45 137 LEU A N 1
ATOM 1074 C CA . LEU A 1 137 ? 119.596 162.157 171.299 1.00 54.45 137 LEU A CA 1
ATOM 1075 C C . LEU A 1 137 ? 119.427 163.563 170.735 1.00 54.45 137 LEU A C 1
ATOM 1076 O O . LEU A 1 137 ? 119.091 163.733 169.556 1.00 54.45 137 LEU A O 1
ATOM 1081 N N . SER A 1 138 ? 119.662 164.585 171.561 1.00 55.84 138 SER A N 1
ATOM 1082 C CA . SER A 1 138 ? 119.561 165.961 171.086 1.00 55.84 138 SER A CA 1
ATOM 1083 C C . SER A 1 138 ? 120.646 166.273 170.063 1.00 55.84 138 SER A C 1
ATOM 1084 O O . SER A 1 138 ? 120.406 167.017 169.105 1.00 55.84 138 SER A O 1
ATOM 1087 N N . SER A 1 139 ? 121.848 165.726 170.255 1.00 49.09 139 SER A N 1
ATOM 1088 C CA . SER A 1 139 ? 122.916 165.923 169.281 1.00 49.09 139 SER A CA 1
ATOM 1089 C C . SER A 1 139 ? 122.554 165.311 167.935 1.00 49.09 139 SER A C 1
ATOM 1090 O O . SER A 1 139 ? 122.811 165.909 166.884 1.00 49.09 139 SER A O 1
ATOM 1093 N N . ILE A 1 140 ? 121.964 164.116 167.946 1.00 47.75 140 ILE A N 1
ATOM 1094 C CA . ILE A 1 140 ? 121.592 163.462 166.694 1.00 47.75 140 ILE A CA 1
ATOM 1095 C C . ILE A 1 140 ? 120.459 164.219 166.012 1.00 47.75 140 ILE A C 1
ATOM 1096 O O . ILE A 1 140 ? 120.504 164.479 164.804 1.00 47.75 140 ILE A O 1
ATOM 1101 N N . GLN A 1 141 ? 119.428 164.590 166.773 1.00 51.99 141 GLN A N 1
ATOM 1102 C CA . GLN A 1 141 ? 118.269 165.247 166.180 1.00 51.99 141 GLN A CA 1
ATOM 1103 C C . GLN A 1 141 ? 118.523 166.709 165.836 1.00 51.99 141 GLN A C 1
ATOM 1104 O O . GLN A 1 141 ? 117.761 167.287 165.055 1.00 51.99 141 GLN A O 1
ATOM 1110 N N . GLY A 1 142 ? 119.565 167.316 166.391 1.00 46.41 142 GLY A N 1
ATOM 1111 C CA . GLY A 1 142 ? 119.901 168.695 166.115 1.00 46.41 142 GLY A CA 1
ATOM 1112 C C . GLY A 1 142 ? 120.885 168.907 164.987 1.00 46.41 142 GLY A C 1
ATOM 1113 O O . GLY A 1 142 ? 121.389 170.023 164.825 1.00 46.41 142 GLY A O 1
ATOM 1114 N N . ASN A 1 143 ? 121.180 167.874 164.203 1.00 39.80 143 ASN A N 1
ATOM 1115 C CA . ASN A 1 143 ? 122.151 167.996 163.126 1.00 39.80 143 ASN A CA 1
ATOM 1116 C C . ASN A 1 143 ? 121.605 168.864 161.997 1.00 39.80 143 ASN A C 1
ATOM 1117 O O . ASN A 1 143 ? 120.401 168.899 161.732 1.00 39.80 143 ASN A O 1
ATOM 1122 N N . GLU A 1 144 ? 122.515 169.576 161.331 1.00 41.75 144 GLU A N 1
ATOM 1123 C CA . GLU A 1 144 ? 122.128 170.485 160.259 1.00 41.75 144 GLU A CA 1
ATOM 1124 C C . GLU A 1 144 ? 121.798 169.752 158.963 1.00 41.75 144 GLU A C 1
ATOM 1125 O O . GLU A 1 144 ? 120.919 170.194 158.215 1.00 41.75 144 GLU A O 1
ATOM 1131 N N . PHE A 1 145 ? 122.475 168.639 158.681 1.00 38.72 145 PHE A N 1
ATOM 1132 C CA . PHE A 1 145 ? 122.319 167.917 157.424 1.00 38.72 145 PHE A CA 1
ATOM 1133 C C . PHE A 1 145 ? 121.506 166.635 157.587 1.00 38.72 145 PHE A C 1
ATOM 1134 O O . PHE A 1 145 ? 121.741 165.656 156.877 1.00 38.72 145 PHE A O 1
ATOM 1142 N N . LEU A 1 146 ? 120.546 166.624 158.513 1.00 42.35 146 LEU A N 1
ATOM 1143 C CA . LEU A 1 146 ? 119.812 165.393 158.793 1.00 42.35 146 LEU A CA 1
ATOM 1144 C C . LEU A 1 146 ? 118.836 165.051 157.671 1.00 42.35 146 LEU A C 1
ATOM 1145 O O . LEU A 1 146 ? 118.758 163.897 157.237 1.00 42.35 146 LEU A O 1
ATOM 1150 N N . HIS A 1 147 ? 118.084 166.039 157.187 1.00 47.08 147 HIS A N 1
ATOM 1151 C CA . HIS A 1 147 ? 117.065 165.786 156.172 1.00 47.08 147 HIS A CA 1
ATOM 1152 C C . HIS A 1 147 ? 117.603 165.885 154.752 1.00 47.08 147 HIS A C 1
ATOM 1153 O O . HIS A 1 147 ? 117.089 165.208 153.848 1.00 47.08 147 HIS A O 1
ATOM 1160 N N . GLN A 1 148 ? 118.626 166.714 154.537 1.00 40.39 148 GLN A N 1
ATOM 1161 C CA . GLN A 1 148 ? 119.246 166.797 153.221 1.00 40.39 148 GLN A CA 1
ATOM 1162 C C . GLN A 1 148 ? 119.836 165.456 152.810 1.00 40.39 148 GLN A C 1
ATOM 1163 O O . GLN A 1 148 ? 119.777 165.078 151.635 1.00 40.39 148 GLN A O 1
ATOM 1169 N N . MET A 1 149 ? 120.410 164.724 153.766 1.00 40.38 149 MET A N 1
ATOM 1170 C CA . MET A 1 149 ? 120.986 163.421 153.455 1.00 40.38 149 MET A CA 1
ATOM 1171 C C . MET A 1 149 ? 119.916 162.444 152.980 1.00 40.38 149 MET A C 1
ATOM 1172 O O . MET A 1 149 ? 120.118 161.721 151.997 1.00 40.38 149 MET A O 1
ATOM 1177 N N . PHE A 1 150 ? 118.765 162.419 153.655 1.00 40.10 150 PHE A N 1
ATOM 1178 C CA . PHE A 1 150 ? 117.674 161.547 153.226 1.00 40.10 150 PHE A CA 1
ATOM 1179 C C . PHE A 1 150 ? 117.159 161.942 151.848 1.00 40.10 150 PHE A C 1
ATOM 1180 O O . PHE A 1 150 ? 116.894 161.076 151.001 1.00 40.10 150 PHE A O 1
ATOM 1188 N N . PHE A 1 151 ? 117.008 163.246 151.601 1.00 39.67 151 PHE A N 1
ATOM 1189 C CA . PHE A 1 151 ? 116.536 163.691 150.293 1.00 39.67 151 PHE A CA 1
ATOM 1190 C C . PHE A 1 151 ? 117.509 163.292 149.187 1.00 39.67 151 PHE A C 1
ATOM 1191 O O . PHE A 1 151 ? 117.097 162.812 148.121 1.00 39.67 151 PHE A O 1
ATOM 1199 N N . TRP A 1 152 ? 118.809 163.469 149.429 1.00 37.00 152 TRP A N 1
ATOM 1200 C CA . TRP A 1 152 ? 119.798 163.115 148.421 1.00 37.00 152 TRP A CA 1
ATOM 1201 C C . TRP A 1 152 ? 119.874 161.609 148.213 1.00 37.00 152 TRP A C 1
ATOM 1202 O O . TRP A 1 152 ? 120.138 161.156 147.095 1.00 37.00 152 TRP A O 1
ATOM 1213 N N . TYR A 1 153 ? 119.633 160.816 149.259 1.00 38.44 153 TYR A N 1
ATOM 1214 C CA . TYR A 1 153 ? 119.594 159.369 149.069 1.00 38.44 153 TYR A CA 1
ATOM 1215 C C . TYR A 1 153 ? 118.382 158.951 148.246 1.00 38.44 153 TYR A C 1
ATOM 1216 O O . TYR A 1 153 ? 118.473 158.036 147.418 1.00 38.44 153 TYR A O 1
ATOM 1225 N N . ASP A 1 154 ? 117.242 159.617 148.446 1.00 40.90 154 ASP A N 1
ATOM 1226 C CA . ASP A 1 154 ? 116.088 159.359 147.588 1.00 40.90 154 ASP A CA 1
ATOM 1227 C C . ASP A 1 154 ? 116.400 159.690 146.132 1.00 40.90 154 ASP A C 1
ATOM 1228 O O . ASP A 1 154 ? 116.058 158.923 145.220 1.00 40.90 154 ASP A O 1
ATOM 1233 N N . LEU A 1 155 ? 117.058 160.828 145.897 1.00 33.73 155 LEU A N 1
ATOM 1234 C CA . LEU A 1 155 ? 117.431 161.201 144.534 1.00 33.73 155 LEU A CA 1
ATOM 1235 C C . LEU A 1 155 ? 118.397 160.190 143.925 1.00 33.73 155 LEU A C 1
ATOM 1236 O O . LEU A 1 155 ? 118.292 159.852 142.737 1.00 33.73 155 LEU A O 1
ATOM 1241 N N . ALA A 1 156 ? 119.358 159.713 144.720 1.00 31.73 156 ALA A N 1
ATOM 1242 C CA . ALA A 1 156 ? 120.303 158.713 144.234 1.00 31.73 156 ALA A CA 1
ATOM 1243 C C . ALA A 1 156 ? 119.594 157.418 143.866 1.00 31.73 156 ALA A C 1
ATOM 1244 O O . ALA A 1 156 ? 119.915 156.795 142.848 1.00 31.73 156 ALA A O 1
ATOM 1246 N N . ILE A 1 157 ? 118.628 156.995 144.683 1.00 31.90 157 ILE A N 1
ATOM 1247 C CA . ILE A 1 157 ? 117.854 155.798 144.362 1.00 31.90 157 ILE A CA 1
ATOM 1248 C C . ILE A 1 157 ? 117.115 155.986 143.042 1.00 31.90 157 ILE A C 1
ATOM 1249 O O . ILE A 1 157 ? 117.128 155.106 142.170 1.00 31.90 157 ILE A O 1
ATOM 1254 N N . LEU A 1 158 ? 116.475 157.147 142.870 1.00 33.14 158 LEU A N 1
ATOM 1255 C CA . LEU A 1 158 ? 115.747 157.416 141.631 1.00 33.14 158 LEU A CA 1
ATOM 1256 C C . LEU A 1 158 ? 116.663 157.338 140.415 1.00 33.14 158 LEU A C 1
ATOM 1257 O O . LEU A 1 158 ? 116.355 156.646 139.437 1.00 33.14 158 LEU A O 1
ATOM 1262 N N . THR A 1 159 ? 117.797 158.041 140.456 1.00 35.45 159 THR A N 1
ATOM 1263 C CA . THR A 1 159 ? 118.664 158.070 139.280 1.00 35.45 159 THR A CA 1
ATOM 1264 C C . THR A 1 159 ? 119.308 156.713 139.011 1.00 35.45 159 THR A C 1
ATOM 1265 O O . THR A 1 159 ? 119.441 156.312 137.846 1.00 35.45 159 THR A O 1
ATOM 1269 N N . ARG A 1 160 ? 119.693 155.984 140.062 1.00 47.49 160 ARG A N 1
ATOM 1270 C CA . ARG A 1 160 ? 120.310 154.679 139.870 1.00 47.49 160 ARG A CA 1
ATOM 1271 C C . ARG A 1 160 ? 119.318 153.683 139.284 1.00 47.49 160 ARG A C 1
ATOM 1272 O O . ARG A 1 160 ? 119.680 152.877 138.419 1.00 47.49 160 ARG A O 1
ATOM 1280 N N . ARG A 1 161 ? 118.062 153.720 139.738 1.00 39.92 161 ARG A N 1
ATOM 1281 C CA . ARG A 1 161 ? 117.044 152.870 139.131 1.00 39.92 161 ARG A CA 1
ATOM 1282 C C . ARG A 1 161 ? 116.761 153.279 137.692 1.00 39.92 161 ARG A C 1
ATOM 1283 O O . ARG A 1 161 ? 116.551 152.414 136.834 1.00 39.92 161 ARG A O 1
ATOM 1291 N N . GLY A 1 162 ? 116.763 154.582 137.403 1.00 36.92 162 GLY A N 1
ATOM 1292 C CA . GLY A 1 162 ? 116.474 155.041 136.057 1.00 36.92 162 GLY A CA 1
ATOM 1293 C C . GLY A 1 162 ? 117.578 154.785 135.053 1.00 36.92 162 GLY A C 1
ATOM 1294 O O . GLY A 1 162 ? 117.305 154.749 133.850 1.00 36.92 162 GLY A O 1
ATOM 1295 N N . ARG A 1 163 ? 118.816 154.600 135.513 1.00 40.98 163 ARG A N 1
ATOM 1296 C CA . ARG A 1 163 ? 119.918 154.371 134.583 1.00 40.98 163 ARG A CA 1
ATOM 1297 C C . ARG A 1 163 ? 119.904 152.981 133.957 1.00 40.98 163 ARG A C 1
ATOM 1298 O O . ARG A 1 163 ? 120.749 152.701 133.101 1.00 40.98 163 ARG A O 1
ATOM 1306 N N . LEU A 1 164 ? 118.986 152.107 134.359 1.00 41.42 164 LEU A N 1
ATOM 1307 C CA . LEU A 1 164 ? 118.767 150.843 133.667 1.00 41.42 164 LEU A CA 1
ATOM 1308 C C . LEU A 1 164 ? 117.913 151.102 132.426 1.00 41.42 164 LEU A C 1
ATOM 1309 O O . LEU A 1 164 ? 117.751 152.243 131.984 1.00 41.42 164 LEU A O 1
ATOM 1314 N N . ASN A 1 165 ? 117.361 150.037 131.842 1.00 49.39 165 ASN A N 1
ATOM 1315 C CA . ASN A 1 165 ? 116.477 150.125 130.677 1.00 49.39 165 ASN A CA 1
ATOM 1316 C C . ASN A 1 165 ? 117.207 150.754 129.485 1.00 49.39 165 ASN A C 1
ATOM 1317 O O . ASN A 1 165 ? 116.899 151.853 129.021 1.00 49.39 165 ASN A O 1
ATOM 1322 N N . ARG A 1 166 ? 118.211 150.013 129.014 1.00 51.81 166 ARG A N 1
ATOM 1323 C CA . ARG A 1 166 ? 118.986 150.411 127.846 1.00 51.81 166 ARG A CA 1
ATOM 1324 C C . ARG A 1 166 ? 118.205 150.284 126.543 1.00 51.81 166 ARG A C 1
ATOM 1325 O O . ARG A 1 166 ? 118.678 150.767 125.509 1.00 51.81 166 ARG A O 1
ATOM 1333 N N . GLY A 1 167 ? 117.030 149.663 126.563 1.00 58.58 167 GLY A N 1
ATOM 1334 C CA . GLY A 1 167 ? 116.257 149.446 125.360 1.00 58.58 167 GLY A CA 1
ATOM 1335 C C . GLY A 1 167 ? 115.491 150.681 124.922 1.00 58.58 167 GLY A C 1
ATOM 1336 O O . GLY A 1 167 ? 115.704 151.796 125.399 1.00 58.58 167 GLY A O 1
ATOM 1337 N N . ASN A 1 168 ? 114.578 150.462 123.977 1.00 68.27 168 ASN A N 1
ATOM 1338 C CA . ASN A 1 168 ? 113.762 151.541 123.444 1.00 68.27 168 ASN A CA 1
ATOM 1339 C C . ASN A 1 168 ? 112.688 151.951 124.450 1.00 68.27 168 ASN A C 1
ATOM 1340 O O . ASN A 1 168 ? 112.422 151.263 125.440 1.00 68.27 168 ASN A O 1
ATOM 1345 N N . SER A 1 169 ? 112.065 153.099 124.177 1.00 68.08 169 SER A N 1
ATOM 1346 C CA . SER A 1 169 ? 110.976 153.641 124.990 1.00 68.08 169 SER A CA 1
ATOM 1347 C C . SER A 1 169 ? 111.422 153.856 126.438 1.00 68.08 169 SER A C 1
ATOM 1348 O O . SER A 1 169 ? 110.915 153.239 127.377 1.00 68.08 169 SER A O 1
ATOM 1351 N N . ARG A 1 170 ? 112.394 154.748 126.601 1.00 50.13 170 ARG A N 1
ATOM 1352 C CA . ARG A 1 170 ? 112.888 155.097 127.921 1.00 50.13 170 ARG A CA 1
ATOM 1353 C C . ARG A 1 170 ? 111.995 156.158 128.561 1.00 50.13 170 ARG A C 1
ATOM 1354 O O . ARG A 1 170 ? 111.293 156.911 127.881 1.00 50.13 170 ARG A O 1
ATOM 1362 N N . SER A 1 171 ? 112.028 156.208 129.889 1.00 51.58 171 SER A N 1
ATOM 1363 C CA . SER A 1 171 ? 111.153 157.072 130.666 1.00 51.58 171 SER A CA 1
ATOM 1364 C C . SER A 1 171 ? 111.967 158.101 131.441 1.00 51.58 171 SER A C 1
ATOM 1365 O O . SER A 1 171 ? 113.194 158.023 131.534 1.00 51.58 171 SER A O 1
ATOM 1368 N N . THR A 1 172 ? 111.256 159.075 132.002 1.00 47.27 172 THR A N 1
ATOM 1369 C CA . THR A 1 172 ? 111.842 160.156 132.778 1.00 47.27 172 THR A CA 1
ATOM 1370 C C . THR A 1 172 ? 111.230 160.179 134.172 1.00 47.27 172 THR A C 1
ATOM 1371 O O . THR A 1 172 ? 110.174 159.591 134.417 1.00 47.27 172 THR A O 1
ATOM 1375 N N . TRP A 1 173 ? 111.904 160.866 135.093 1.00 47.49 173 TRP A N 1
ATOM 1376 C CA . TRP A 1 173 ? 111.363 161.090 136.426 1.00 47.49 173 TRP A CA 1
ATOM 1377 C C . TRP A 1 173 ? 111.424 162.575 136.755 1.00 47.49 173 TRP A C 1
ATOM 1378 O O . TRP A 1 173 ? 112.284 163.301 136.254 1.00 47.49 173 TRP A O 1
ATOM 1389 N N . PHE A 1 174 ? 110.494 163.024 137.593 1.00 37.28 174 PHE A N 1
ATOM 1390 C CA . PHE A 1 174 ? 110.336 164.439 137.895 1.00 37.28 174 PHE A CA 1
ATOM 1391 C C . PHE A 1 174 ? 110.253 164.650 139.398 1.00 37.28 174 PHE A C 1
ATOM 1392 O O . PHE A 1 174 ? 109.552 163.915 140.099 1.00 37.28 174 PHE A O 1
ATOM 1400 N N . VAL A 1 175 ? 110.971 165.660 139.889 1.00 38.71 175 VAL A N 1
ATOM 1401 C CA . VAL A 1 175 ? 110.939 166.052 141.293 1.00 38.71 175 VAL A CA 1
ATOM 1402 C C . VAL A 1 175 ? 110.780 167.564 141.361 1.00 38.71 175 VAL A C 1
ATOM 1403 O O . VAL A 1 175 ? 111.444 168.300 140.623 1.00 38.71 175 VAL A O 1
ATOM 1407 N N . HIS A 1 176 ? 109.892 168.029 142.235 1.00 54.96 176 HIS A N 1
ATOM 1408 C CA . HIS A 1 176 ? 109.635 169.458 142.410 1.00 54.96 176 HIS A CA 1
ATOM 1409 C C . HIS A 1 176 ? 109.812 169.790 143.888 1.00 54.96 176 HIS A C 1
ATOM 1410 O O . HIS A 1 176 ? 108.931 169.496 144.701 1.00 54.96 176 HIS A O 1
ATOM 1417 N N . ASP A 1 177 ? 110.943 170.395 144.240 1.00 62.87 177 ASP A N 1
ATOM 1418 C CA . ASP A 1 177 ? 111.260 170.710 145.629 1.00 62.87 177 ASP A CA 1
ATOM 1419 C C . ASP A 1 177 ? 111.254 172.228 145.785 1.00 62.87 177 ASP A C 1
ATOM 1420 O O . ASP A 1 177 ? 112.289 172.884 145.651 1.00 62.87 177 ASP A O 1
ATOM 1425 N N . ASP A 1 178 ? 110.071 172.778 146.063 1.00 66.06 178 ASP A N 1
ATOM 1426 C CA . ASP A 1 178 ? 109.903 174.200 146.344 1.00 66.06 178 ASP A CA 1
ATOM 1427 C C . ASP A 1 178 ? 110.506 175.070 145.249 1.00 66.06 178 ASP A C 1
ATOM 1428 O O . ASP A 1 178 ? 109.877 175.312 144.214 1.00 66.06 178 ASP A O 1
ATOM 1433 N N . LEU A 1 179 ? 111.730 175.547 145.479 1.00 54.24 179 LEU A N 1
ATOM 1434 C CA . LEU A 1 179 ? 112.382 176.448 144.538 1.00 54.24 179 LEU A CA 1
ATOM 1435 C C . LEU A 1 179 ? 112.931 175.723 143.315 1.00 54.24 179 LEU A C 1
ATOM 1436 O O . LEU A 1 179 ? 112.920 176.286 142.215 1.00 54.24 179 LEU A O 1
ATOM 1441 N N . ILE A 1 180 ? 113.407 174.491 143.475 1.00 47.40 180 ILE A N 1
ATOM 1442 C CA . ILE A 1 180 ? 114.147 173.802 142.425 1.00 47.40 180 ILE A CA 1
ATOM 1443 C C . ILE A 1 180 ? 113.258 172.759 141.764 1.00 47.40 180 ILE A C 1
ATOM 1444 O O . ILE A 1 180 ? 112.372 172.168 142.395 1.00 47.40 180 ILE A O 1
ATOM 1449 N N . ASP A 1 181 ? 113.489 172.546 140.469 1.00 47.68 181 ASP A N 1
ATOM 1450 C CA . ASP A 1 181 ? 112.864 171.456 139.733 1.00 47.68 181 ASP A CA 1
ATOM 1451 C C . ASP A 1 181 ? 113.946 170.577 139.124 1.00 47.68 181 ASP A C 1
ATOM 1452 O O . ASP A 1 181 ? 114.932 171.081 138.585 1.00 47.68 181 ASP A O 1
ATOM 1457 N N . ILE A 1 182 ? 113.769 169.262 139.215 1.00 33.40 182 ILE A N 1
ATOM 1458 C CA . ILE A 1 182 ? 114.743 168.305 138.710 1.00 33.40 182 ILE A CA 1
ATOM 1459 C C . ILE A 1 182 ? 114.034 167.344 137.768 1.00 33.40 182 ILE A C 1
ATOM 1460 O O . ILE A 1 182 ? 112.983 166.793 138.111 1.00 33.40 182 ILE A O 1
ATOM 1465 N N . LEU A 1 183 ? 114.604 167.151 136.583 1.00 34.56 183 LEU A N 1
ATOM 1466 C CA . LEU A 1 183 ? 114.106 166.179 135.620 1.00 34.56 183 LEU A CA 1
ATOM 1467 C C . LEU A 1 183 ? 115.227 165.211 135.278 1.00 34.56 183 LEU A C 1
ATOM 1468 O O . LEU A 1 183 ? 116.359 165.631 135.027 1.00 34.56 183 LEU A O 1
ATOM 1473 N N . GLY A 1 184 ? 114.917 163.921 135.276 1.00 36.90 184 GLY A N 1
ATOM 1474 C CA . GLY A 1 184 ? 115.920 162.919 134.990 1.00 36.90 184 GLY A CA 1
ATOM 1475 C C . GLY A 1 184 ? 115.557 162.035 133.819 1.00 36.90 184 GLY A C 1
ATOM 1476 O O . GLY A 1 184 ? 114.439 161.513 133.748 1.00 36.90 184 GLY A O 1
ATOM 1477 N N . TYR A 1 185 ? 116.501 161.860 132.894 1.00 39.11 185 TYR A N 1
ATOM 1478 C CA . TYR A 1 185 ? 116.289 161.020 131.719 1.00 39.11 185 TYR A CA 1
ATOM 1479 C C . TYR A 1 185 ? 117.629 160.382 131.368 1.00 39.11 185 TYR A C 1
ATOM 1480 O O . TYR A 1 185 ? 118.536 161.069 130.887 1.00 39.11 185 TYR A O 1
ATOM 1489 N N . GLY A 1 186 ? 117.753 159.087 131.651 1.00 40.09 186 GLY A N 1
ATOM 1490 C CA . GLY A 1 186 ? 118.845 158.274 131.151 1.00 40.09 186 GLY A CA 1
ATOM 1491 C C . GLY A 1 186 ? 120.229 158.877 131.262 1.00 40.09 186 GLY A C 1
ATOM 1492 O O . GLY A 1 186 ? 120.824 159.238 130.242 1.00 40.09 186 GLY A O 1
ATOM 1493 N N . ASP A 1 187 ? 120.735 159.020 132.486 1.00 43.58 187 ASP A N 1
ATOM 1494 C CA . ASP A 1 187 ? 122.080 159.481 132.827 1.00 43.58 187 ASP A CA 1
ATOM 1495 C C . ASP A 1 187 ? 122.158 161.004 132.662 1.00 43.58 187 ASP A C 1
ATOM 1496 O O . ASP A 1 187 ? 123.199 161.592 132.952 1.00 43.58 187 ASP A O 1
ATOM 1501 N N . TYR A 1 188 ? 121.091 161.669 132.224 1.00 35.99 188 TYR A N 1
ATOM 1502 C CA . TYR A 1 188 ? 121.097 163.118 132.073 1.00 35.99 188 TYR A CA 1
ATOM 1503 C C . TYR A 1 188 ? 120.115 163.756 133.045 1.00 35.99 188 TYR A C 1
ATOM 1504 O O . TYR A 1 188 ? 119.036 163.214 133.300 1.00 35.99 188 TYR A O 1
ATOM 1513 N N . VAL A 1 189 ? 120.504 164.901 133.607 1.00 30.91 189 VAL A N 1
ATOM 1514 C CA . VAL A 1 189 ? 119.712 165.601 134.611 1.00 30.91 189 VAL A CA 1
ATOM 1515 C C . VAL A 1 189 ? 119.566 167.059 134.198 1.00 30.91 189 VAL A C 1
ATOM 1516 O O . VAL A 1 189 ? 120.549 167.705 133.816 1.00 30.91 189 VAL A O 1
ATOM 1520 N N . PHE A 1 190 ? 118.340 167.571 134.276 1.00 36.83 190 PHE A N 1
ATOM 1521 C CA . PHE A 1 190 ? 118.030 168.976 134.052 1.00 36.83 190 PHE A CA 1
ATOM 1522 C C . PHE A 1 190 ? 117.631 169.608 135.378 1.00 36.83 190 PHE A C 1
ATOM 1523 O O . PHE A 1 190 ? 116.745 169.094 136.071 1.00 36.83 190 PHE A O 1
ATOM 1531 N N . TRP A 1 191 ? 118.277 170.718 135.723 1.00 47.49 191 TRP A N 1
ATOM 1532 C CA . TRP A 1 191 ? 117.958 171.487 136.918 1.00 47.49 191 TRP A CA 1
ATOM 1533 C C . TRP A 1 191 ? 117.364 172.826 136.507 1.00 47.49 191 TRP A C 1
ATOM 1534 O O . TRP A 1 191 ? 117.980 173.569 135.738 1.00 47.49 191 TRP A O 1
ATOM 1545 N N . LYS A 1 192 ? 116.179 173.132 137.022 1.00 41.97 192 LYS A N 1
ATOM 1546 C CA . LYS A 1 192 ? 115.521 174.413 136.806 1.00 41.97 192 LYS A CA 1
ATOM 1547 C C . LYS A 1 192 ? 115.561 175.191 138.112 1.00 41.97 192 LYS A C 1
ATOM 1548 O O . LYS A 1 192 ? 115.014 174.734 139.126 1.00 41.97 192 LYS A O 1
ATOM 1554 N N . ILE A 1 193 ? 116.208 176.356 138.084 1.00 43.51 193 ILE A N 1
ATOM 1555 C CA . ILE A 1 193 ? 116.489 177.136 139.288 1.00 43.51 193 ILE A CA 1
ATOM 1556 C C . ILE A 1 193 ? 116.109 178.598 139.074 1.00 43.51 193 ILE A C 1
ATOM 1557 O O . ILE A 1 193 ? 116.143 179.089 137.935 1.00 43.51 193 ILE A O 1
ATOM 1562 N N . PRO A 1 194 ? 115.746 179.328 140.128 1.00 47.38 194 PRO A N 1
ATOM 1563 C CA . PRO A 1 194 ? 115.459 180.758 139.972 1.00 47.38 194 PRO A CA 1
ATOM 1564 C C . PRO A 1 194 ? 116.714 181.560 139.668 1.00 47.38 194 PRO A C 1
ATOM 1565 O O . PRO A 1 194 ? 117.825 181.203 140.067 1.00 47.38 194 PRO A O 1
ATOM 1569 N N . ILE A 1 195 ? 116.519 182.668 138.951 1.00 45.96 195 ILE A N 1
ATOM 1570 C CA . ILE A 1 195 ? 117.639 183.520 138.564 1.00 45.96 195 ILE A CA 1
ATOM 1571 C C . ILE A 1 195 ? 118.065 184.415 139.723 1.00 45.96 195 ILE A C 1
ATOM 1572 O O . ILE A 1 195 ? 119.257 184.688 139.910 1.00 45.96 195 ILE A O 1
ATOM 1577 N N . SER A 1 196 ? 117.107 184.865 140.533 1.00 48.22 196 SER A N 1
ATOM 1578 C CA . SER A 1 196 ? 117.342 185.903 141.531 1.00 48.22 196 SER A CA 1
ATOM 1579 C C . SER A 1 196 ? 118.282 185.476 142.654 1.00 48.22 196 SER A C 1
ATOM 1580 O O . SER A 1 196 ? 118.546 186.257 143.573 1.00 48.22 196 SER A O 1
ATOM 1583 N N . LEU A 1 197 ? 118.791 184.247 142.601 1.00 43.67 197 LEU A N 1
ATOM 1584 C CA . LEU A 1 197 ? 119.676 183.724 143.634 1.00 43.67 197 LEU A CA 1
ATOM 1585 C C . LEU A 1 197 ? 121.072 183.404 143.100 1.00 43.67 197 LEU A C 1
ATOM 1586 O O . LEU A 1 197 ? 121.802 182.605 143.689 1.00 43.67 197 LEU A O 1
ATOM 1591 N N . LEU A 1 198 ? 121.473 184.054 142.001 1.00 38.54 198 LEU A N 1
ATOM 1592 C CA . LEU A 1 198 ? 122.819 183.908 141.466 1.00 38.54 198 LEU A CA 1
ATOM 1593 C C . LEU A 1 198 ? 123.635 185.172 141.713 1.00 38.54 198 LEU A C 1
ATOM 1594 O O . LEU A 1 198 ? 123.107 186.282 141.581 1.00 38.54 198 LEU A O 1
ATOM 1599 N N . PRO A 1 199 ? 124.909 185.041 142.081 1.00 37.82 199 PRO A N 1
ATOM 1600 C CA . PRO A 1 199 ? 125.757 186.229 142.242 1.00 37.82 199 PRO A CA 1
ATOM 1601 C C . PRO A 1 199 ? 125.892 186.994 140.934 1.00 37.82 199 PRO A C 1
ATOM 1602 O O . PRO A 1 199 ? 125.927 186.408 139.851 1.00 37.82 199 PRO A O 1
ATOM 1606 N N . LEU A 1 200 ? 125.972 188.317 141.043 1.00 39.62 200 LEU A N 1
ATOM 1607 C CA . LEU A 1 200 ? 125.955 189.201 139.889 1.00 39.62 200 LEU A CA 1
ATOM 1608 C C . LEU A 1 200 ? 127.317 189.848 139.672 1.00 39.62 200 LEU A C 1
ATOM 1609 O O . LEU A 1 200 ? 128.079 190.072 140.616 1.00 39.62 200 LEU A O 1
ATOM 1614 N N . ASN A 1 201 ? 127.609 190.143 138.409 1.00 45.51 201 ASN A N 1
ATOM 1615 C CA . ASN A 1 201 ? 128.831 190.822 138.012 1.00 45.51 201 ASN A CA 1
ATOM 1616 C C . ASN A 1 201 ? 128.668 192.331 138.184 1.00 45.51 201 ASN A C 1
ATOM 1617 O O . ASN A 1 201 ? 127.629 192.823 138.631 1.00 45.51 201 ASN A O 1
ATOM 1622 N N . THR A 1 202 ? 129.709 193.083 137.827 1.00 47.70 202 THR A N 1
ATOM 1623 C CA . THR A 1 202 ? 129.586 194.534 137.776 1.00 47.70 202 THR A CA 1
ATOM 1624 C C . THR A 1 202 ? 128.859 195.016 136.528 1.00 47.70 202 THR A C 1
ATOM 1625 O O . THR A 1 202 ? 128.432 196.174 136.489 1.00 47.70 202 THR A O 1
ATOM 1629 N N . GLN A 1 203 ? 128.713 194.164 135.516 1.00 50.79 203 GLN A N 1
ATOM 1630 C CA . GLN A 1 203 ? 127.987 194.506 134.302 1.00 50.79 203 GLN A CA 1
ATOM 1631 C C . GLN A 1 203 ? 126.532 194.059 134.332 1.00 50.79 203 GLN A C 1
ATOM 1632 O O . GLN A 1 203 ? 125.810 194.292 133.358 1.00 50.79 203 GLN A O 1
ATOM 1638 N N . GLY A 1 204 ? 126.084 193.427 135.413 1.00 44.62 204 GLY A N 1
ATOM 1639 C CA . GLY A 1 204 ? 124.696 193.039 135.545 1.00 44.62 204 GLY A CA 1
ATOM 1640 C C . GLY A 1 204 ? 124.347 191.644 135.078 1.00 44.62 204 GLY A C 1
ATOM 1641 O O . GLY A 1 204 ? 123.161 191.357 134.883 1.00 44.62 204 GLY A O 1
ATOM 1642 N N . ILE A 1 205 ? 125.327 190.772 134.890 1.00 41.25 205 ILE A N 1
ATOM 1643 C CA . ILE A 1 205 ? 125.069 189.400 134.460 1.00 41.25 205 ILE A CA 1
ATOM 1644 C C . ILE A 1 205 ? 125.665 188.467 135.503 1.00 41.25 205 ILE A C 1
ATOM 1645 O O . ILE A 1 205 ? 126.587 188.846 136.243 1.00 41.25 205 ILE A O 1
ATOM 1650 N N . PRO A 1 206 ? 125.146 187.244 135.611 1.00 35.13 206 PRO A N 1
ATOM 1651 C CA . PRO A 1 206 ? 125.713 186.291 136.571 1.00 35.13 206 PRO A CA 1
ATOM 1652 C C . PRO A 1 206 ? 127.156 185.944 136.236 1.00 35.13 206 PRO A C 1
ATOM 1653 O O . PRO A 1 206 ? 127.576 185.980 135.078 1.00 35.13 206 PRO A O 1
ATOM 1657 N N . HIS A 1 207 ? 127.921 185.611 137.279 1.00 35.38 207 HIS A N 1
ATOM 1658 C CA . HIS A 1 207 ? 129.310 185.206 137.084 1.00 35.38 207 HIS A CA 1
ATOM 1659 C C . HIS A 1 207 ? 129.415 183.938 136.248 1.00 35.38 207 HIS A C 1
ATOM 1660 O O . HIS A 1 207 ? 130.443 183.704 135.603 1.00 35.38 207 HIS A O 1
ATOM 1667 N N . ALA A 1 208 ? 128.371 183.107 136.250 1.00 33.36 208 ALA A N 1
ATOM 1668 C CA . ALA A 1 208 ? 128.395 181.870 135.481 1.00 33.36 208 ALA A CA 1
ATOM 1669 C C . ALA A 1 208 ? 128.331 182.113 133.979 1.00 33.36 208 ALA A C 1
ATOM 1670 O O . ALA A 1 208 ? 128.773 181.256 133.208 1.00 33.36 208 ALA A O 1
ATOM 1672 N N . ALA A 1 209 ? 127.796 183.253 133.548 1.00 37.19 209 ALA A N 1
ATOM 1673 C CA . ALA A 1 209 ? 127.596 183.540 132.135 1.00 37.19 209 ALA A CA 1
ATOM 1674 C C . ALA A 1 209 ? 128.719 184.361 131.516 1.00 37.19 209 ALA A C 1
ATOM 1675 O O . ALA A 1 209 ? 128.626 184.716 130.338 1.00 37.19 209 ALA A O 1
ATOM 1677 N N . MET A 1 210 ? 129.771 184.678 132.273 1.00 45.55 210 MET A N 1
ATOM 1678 C CA . MET A 1 210 ? 130.844 185.510 131.734 1.00 45.55 210 MET A CA 1
ATOM 1679 C C . MET A 1 210 ? 131.603 184.803 130.617 1.00 45.55 210 MET A C 1
ATOM 1680 O O . MET A 1 210 ? 131.939 185.423 129.602 1.00 45.55 210 MET A O 1
ATOM 1685 N N . ASP A 1 211 ? 131.885 183.515 130.782 1.00 42.94 211 ASP A N 1
ATOM 1686 C CA . ASP A 1 211 ? 132.741 182.792 129.851 1.00 42.94 211 ASP A CA 1
ATOM 1687 C C . ASP A 1 211 ? 131.985 182.177 128.680 1.00 42.94 211 ASP A C 1
ATOM 1688 O O . ASP A 1 211 ? 132.620 181.607 127.787 1.00 42.94 211 ASP A O 1
ATOM 1693 N N . TRP A 1 212 ? 130.658 182.275 128.654 1.00 33.61 212 TRP A N 1
ATOM 1694 C CA . TRP A 1 212 ? 129.867 181.711 127.568 1.00 33.61 212 TRP A CA 1
ATOM 1695 C C . TRP A 1 212 ? 129.193 182.754 126.693 1.00 33.61 212 TRP A C 1
ATOM 1696 O O . TRP A 1 212 ? 129.081 182.543 125.484 1.00 33.61 212 TRP A O 1
ATOM 1707 N N . TYR A 1 213 ? 128.745 183.868 127.266 1.00 39.84 213 TYR A N 1
ATOM 1708 C CA . TYR A 1 213 ? 128.013 184.887 126.532 1.00 39.84 213 TYR A CA 1
ATOM 1709 C C . TYR A 1 213 ? 128.640 186.252 126.770 1.00 39.84 213 TYR A C 1
ATOM 1710 O O . TYR A 1 213 ? 129.307 186.489 127.779 1.00 39.84 213 TYR A O 1
ATOM 1719 N N . GLN A 1 214 ? 128.412 187.152 125.818 1.00 59.31 214 GLN A N 1
ATOM 1720 C CA . GLN A 1 214 ? 128.795 188.543 125.981 1.00 59.31 214 GLN A CA 1
ATOM 1721 C C . GLN A 1 214 ? 127.817 189.248 126.916 1.00 59.31 214 GLN A C 1
ATOM 1722 O O . GLN A 1 214 ? 126.736 188.739 127.225 1.00 59.31 214 GLN A O 1
ATOM 1728 N N . THR A 1 215 ? 128.210 190.439 127.368 1.00 60.58 215 THR A N 1
ATOM 1729 C CA . THR A 1 215 ? 127.383 191.189 128.307 1.00 60.58 215 THR A CA 1
ATOM 1730 C C . THR A 1 215 ? 126.038 191.585 127.711 1.00 60.58 215 THR A C 1
ATOM 1731 O O . THR A 1 215 ? 125.033 191.585 128.429 1.00 60.58 215 THR A O 1
ATOM 1735 N N . SER A 1 216 ? 125.989 191.899 126.418 1.00 64.12 216 SER A N 1
ATOM 1736 C CA . SER A 1 216 ? 124.765 192.355 125.773 1.00 64.12 216 SER A CA 1
ATOM 1737 C C . SER A 1 216 ? 123.871 191.229 125.278 1.00 64.12 216 SER A C 1
ATOM 1738 O O . SER A 1 216 ? 122.652 191.403 125.239 1.00 64.12 216 SER A O 1
ATOM 1741 N N . VAL A 1 217 ? 124.443 190.086 124.892 1.00 61.70 217 VAL A N 1
ATOM 1742 C CA . VAL A 1 217 ? 123.637 188.993 124.358 1.00 61.70 217 VAL A CA 1
ATOM 1743 C C . VAL A 1 217 ? 122.789 188.355 125.453 1.00 61.70 217 VAL A C 1
ATOM 1744 O O . VAL A 1 217 ? 121.613 188.039 125.240 1.00 61.70 217 VAL A O 1
ATOM 1748 N N . PHE A 1 218 ? 123.371 188.150 126.637 1.00 53.24 218 PHE A N 1
ATOM 1749 C CA . PHE A 1 218 ? 122.663 187.453 127.708 1.00 53.24 218 PHE A CA 1
ATOM 1750 C C . PHE A 1 218 ? 121.450 188.240 128.189 1.00 53.24 218 PHE A C 1
ATOM 1751 O O . PHE A 1 218 ? 120.416 187.651 128.531 1.00 53.24 218 PHE A O 1
ATOM 1759 N N . LYS A 1 219 ? 121.558 189.569 128.223 1.00 60.96 219 LYS A N 1
ATOM 1760 C CA . LYS A 1 219 ? 120.477 190.385 128.765 1.00 60.96 219 LYS A CA 1
ATOM 1761 C C . LYS A 1 219 ? 119.211 190.257 127.927 1.00 60.96 219 LYS A C 1
ATOM 1762 O O . LYS A 1 219 ? 118.110 190.118 128.472 1.00 60.96 219 LYS A O 1
ATOM 1768 N N . GLU A 1 220 ? 119.343 190.305 126.600 1.00 72.01 220 GLU A N 1
ATOM 1769 C CA . GLU A 1 220 ? 118.176 190.096 125.751 1.00 72.01 220 GLU A CA 1
ATOM 1770 C C . GLU A 1 220 ? 117.822 188.619 125.636 1.00 72.01 220 GLU A C 1
ATOM 1771 O O . GLU A 1 220 ? 116.664 188.282 125.362 1.00 72.01 220 GLU A O 1
ATOM 1777 N N . ALA A 1 221 ? 118.791 187.727 125.858 1.00 63.14 221 ALA A N 1
ATOM 1778 C CA . ALA A 1 221 ? 118.492 186.300 125.854 1.00 63.14 221 ALA A CA 1
ATOM 1779 C C . ALA A 1 221 ? 117.531 185.937 126.978 1.00 63.14 221 ALA A C 1
ATOM 1780 O O . ALA A 1 221 ? 116.600 185.149 126.777 1.00 63.14 221 ALA A O 1
ATOM 1782 N N . VAL A 1 222 ? 117.738 186.504 128.164 1.00 64.79 222 VAL A N 1
ATOM 1783 C CA . VAL A 1 222 ? 116.837 186.238 129.282 1.00 64.79 222 VAL A CA 1
ATOM 1784 C C . VAL A 1 222 ? 115.570 187.076 129.160 1.00 64.79 222 VAL A C 1
ATOM 1785 O O . VAL A 1 222 ? 114.464 186.542 129.014 1.00 64.79 222 VAL A O 1
ATOM 1789 N N . GLN A 1 223 ? 115.722 188.400 129.201 1.00 78.87 223 GLN A N 1
ATOM 1790 C CA . GLN A 1 223 ? 114.626 189.356 129.072 1.00 78.87 223 GLN A CA 1
ATOM 1791 C C . GLN A 1 223 ? 113.507 189.040 130.064 1.00 78.87 223 GLN A C 1
ATOM 1792 O O . GLN A 1 223 ? 113.652 189.292 131.264 1.00 78.87 223 GLN A O 1
ATOM 1798 N N . GLY A 1 224 ? 112.392 188.492 129.583 1.00 75.75 224 GLY A N 1
ATOM 1799 C CA . GLY A 1 224 ? 111.242 188.236 130.428 1.00 75.75 224 GLY A CA 1
ATOM 1800 C C . GLY A 1 224 ? 111.161 186.828 130.979 1.00 75.75 224 GLY A C 1
ATOM 1801 O O . GLY A 1 224 ? 110.220 186.093 130.666 1.00 75.75 224 GLY A O 1
ATOM 1802 N N . HIS A 1 225 ? 112.134 186.435 131.798 1.00 62.30 225 HIS A N 1
ATOM 1803 C CA . HIS A 1 225 ? 112.153 185.102 132.379 1.00 62.30 225 HIS A CA 1
ATOM 1804 C C . HIS A 1 225 ? 112.651 185.176 133.814 1.00 62.30 225 HIS A C 1
ATOM 1805 O O . HIS A 1 225 ? 113.412 186.076 134.178 1.00 62.30 225 HIS A O 1
ATOM 1812 N N . THR A 1 226 ? 112.212 184.214 134.627 1.00 53.73 226 THR A N 1
ATOM 1813 C CA . THR A 1 226 ? 112.598 184.148 136.027 1.00 53.73 226 THR A CA 1
ATOM 1814 C C . THR A 1 226 ? 113.238 182.828 136.431 1.00 53.73 226 THR A C 1
ATOM 1815 O O . THR A 1 226 ? 113.771 182.738 137.542 1.00 53.73 226 THR A O 1
ATOM 1819 N N . HIS A 1 227 ? 113.209 181.810 135.573 1.00 46.22 227 HIS A N 1
ATOM 1820 C CA . HIS A 1 227 ? 113.834 180.527 135.853 1.00 46.22 227 HIS A CA 1
ATOM 1821 C C . HIS A 1 227 ? 114.779 180.171 134.717 1.00 46.22 227 HIS A C 1
ATOM 1822 O O . HIS A 1 227 ? 114.529 180.505 133.557 1.00 46.22 227 HIS A O 1
ATOM 1829 N N . ILE A 1 228 ? 115.869 179.483 135.056 1.00 38.63 228 ILE A N 1
ATOM 1830 C CA . ILE A 1 228 ? 116.875 179.113 134.071 1.00 38.63 228 ILE A CA 1
ATOM 1831 C C . ILE A 1 228 ? 117.262 177.655 134.300 1.00 38.63 228 ILE A C 1
ATOM 1832 O O . ILE A 1 228 ? 117.100 177.106 135.393 1.00 38.63 228 ILE A O 1
ATOM 1837 N N . VAL A 1 229 ? 117.783 177.029 133.245 1.00 34.30 229 VAL A N 1
ATOM 1838 C CA . VAL A 1 229 ? 117.987 175.587 133.188 1.00 34.30 229 VAL A CA 1
ATOM 1839 C C . VAL A 1 229 ? 119.469 175.285 133.016 1.00 34.30 229 VAL A C 1
ATOM 1840 O O . VAL A 1 229 ? 120.165 175.948 132.239 1.00 34.30 229 VAL A O 1
ATOM 1844 N N . SER A 1 230 ? 119.946 174.287 133.755 1.00 33.86 230 SER A N 1
ATOM 1845 C CA . SER A 1 230 ? 121.288 173.745 133.618 1.00 33.86 230 SER A CA 1
ATOM 1846 C C . SER A 1 230 ? 121.201 172.245 133.369 1.00 33.86 230 SER A C 1
ATOM 1847 O O . SER A 1 230 ? 120.266 171.580 133.821 1.00 33.86 230 SER A O 1
ATOM 1850 N N . VAL A 1 231 ? 122.175 171.713 132.635 1.00 29.26 231 VAL A N 1
ATOM 1851 C CA . VAL A 1 231 ? 122.186 170.312 132.232 1.00 29.26 231 VAL A CA 1
ATOM 1852 C C . VAL A 1 231 ? 123.465 169.664 132.740 1.00 29.26 231 VAL A C 1
ATOM 1853 O O . VAL A 1 231 ? 124.547 170.253 132.646 1.00 29.26 231 VAL A O 1
ATOM 1857 N N . SER A 1 232 ? 123.343 168.455 133.285 1.00 32.25 232 SER A N 1
ATOM 1858 C CA . SER A 1 232 ? 124.503 167.739 133.797 1.00 32.25 232 SER A CA 1
ATOM 1859 C C . SER A 1 232 ? 124.282 166.240 133.639 1.00 32.25 232 SER A C 1
ATOM 1860 O O . SER A 1 232 ? 123.234 165.789 133.170 1.00 32.25 232 SER A O 1
ATOM 1863 N N . THR A 1 233 ? 125.288 165.467 134.037 1.00 35.55 233 THR A N 1
ATOM 1864 C CA . THR A 1 233 ? 125.205 164.017 134.033 1.00 35.55 233 THR A CA 1
ATOM 1865 C C . THR A 1 233 ? 124.756 163.518 135.405 1.00 35.55 233 THR A C 1
ATOM 1866 O O . THR A 1 233 ? 124.450 164.297 136.310 1.00 35.55 233 THR A O 1
ATOM 1870 N N . ALA A 1 234 ? 124.716 162.199 135.562 1.00 34.30 234 ALA A N 1
ATOM 1871 C CA . ALA A 1 234 ? 124.316 161.580 136.817 1.00 34.30 234 ALA A CA 1
ATOM 1872 C C . ALA A 1 234 ? 125.466 161.433 137.804 1.00 34.30 234 ALA A C 1
ATOM 1873 O O . ALA A 1 234 ? 125.237 160.994 138.934 1.00 34.30 234 ALA A O 1
ATOM 1875 N N . ASP A 1 235 ? 126.692 161.781 137.406 1.00 43.26 235 ASP A N 1
ATOM 1876 C CA . ASP A 1 235 ? 127.824 161.712 138.322 1.00 43.26 235 ASP A CA 1
ATOM 1877 C C . ASP A 1 235 ? 127.826 162.863 139.318 1.00 43.26 235 ASP A C 1
ATOM 1878 O O . ASP A 1 235 ? 128.267 162.690 140.461 1.00 43.26 235 ASP A O 1
ATOM 1883 N N . VAL A 1 236 ? 127.345 164.037 138.902 1.00 36.40 236 VAL A N 1
ATOM 1884 C CA . VAL A 1 236 ? 127.301 165.188 139.799 1.00 36.40 236 VAL A CA 1
ATOM 1885 C C . VAL A 1 236 ? 126.363 164.916 140.967 1.00 36.40 236 VAL A C 1
ATOM 1886 O O . VAL A 1 236 ? 126.636 165.310 142.108 1.00 36.40 236 VAL A O 1
ATOM 1890 N N . LEU A 1 237 ? 125.245 164.237 140.704 1.00 34.60 237 LEU A N 1
ATOM 1891 C CA . LEU A 1 237 ? 124.311 163.904 141.774 1.00 34.60 237 LEU A CA 1
ATOM 1892 C C . LEU A 1 237 ? 124.951 162.968 142.795 1.00 34.60 237 LEU A C 1
ATOM 1893 O O . LEU A 1 237 ? 124.793 163.156 144.009 1.00 34.60 237 LEU A O 1
ATOM 1898 N N . ILE A 1 238 ? 125.680 161.955 142.322 1.00 34.30 238 ILE A N 1
ATOM 1899 C CA . ILE A 1 238 ? 126.357 161.033 143.230 1.00 34.30 238 ILE A CA 1
ATOM 1900 C C . ILE A 1 238 ? 127.415 161.768 144.042 1.00 34.30 238 ILE A C 1
ATOM 1901 O O . ILE A 1 238 ? 127.576 161.531 145.248 1.00 34.30 238 ILE A O 1
ATOM 1906 N N . MET A 1 239 ? 128.156 162.670 143.394 1.00 35.03 239 MET A N 1
ATOM 1907 C CA . MET A 1 239 ? 129.164 163.448 144.107 1.00 35.03 239 MET A CA 1
ATOM 1908 C C . MET A 1 239 ? 128.533 164.309 145.196 1.00 35.03 239 MET A C 1
ATOM 1909 O O . MET A 1 239 ? 129.055 164.386 146.315 1.00 35.03 239 MET A O 1
ATOM 1914 N N . CYS A 1 240 ? 127.408 164.960 144.891 1.00 32.66 240 CYS A N 1
ATOM 1915 C CA . CYS A 1 240 ? 126.732 165.783 145.891 1.00 32.66 240 CYS A CA 1
ATOM 1916 C C . CYS A 1 240 ? 126.212 164.939 147.048 1.00 32.66 240 CYS A C 1
ATOM 1917 O O . CYS A 1 240 ? 126.284 165.356 148.212 1.00 32.66 240 CYS A O 1
ATOM 1920 N N . LYS A 1 241 ? 125.687 163.749 146.747 1.00 32.73 241 LYS A N 1
ATOM 1921 C CA . LYS A 1 241 ? 125.253 162.842 147.807 1.00 32.73 241 LYS A CA 1
ATOM 1922 C C . LYS A 1 241 ? 126.415 162.469 148.720 1.00 32.73 241 LYS A C 1
ATOM 1923 O O . LYS A 1 241 ? 126.279 162.470 149.952 1.00 32.73 241 LYS A O 1
ATOM 1929 N N . ASP A 1 242 ? 127.572 162.160 148.129 1.00 37.39 242 ASP A N 1
ATOM 1930 C CA . ASP A 1 242 ? 128.744 161.810 148.925 1.00 37.39 242 ASP A CA 1
ATOM 1931 C C . ASP A 1 242 ? 129.196 162.979 149.794 1.00 37.39 242 ASP A C 1
ATOM 1932 O O . ASP A 1 242 ? 129.554 162.791 150.964 1.00 37.39 242 ASP A O 1
ATOM 1937 N N . LEU A 1 243 ? 129.186 164.193 149.237 1.00 34.85 243 LEU A N 1
ATOM 1938 C CA . LEU A 1 243 ? 129.566 165.368 150.018 1.00 34.85 243 LEU A CA 1
ATOM 1939 C C . LEU A 1 243 ? 128.629 165.575 151.199 1.00 34.85 243 LEU A C 1
ATOM 1940 O O . LEU A 1 243 ? 129.078 165.878 152.313 1.00 34.85 243 LEU A O 1
ATOM 1945 N N . ILE A 1 244 ? 127.321 165.437 150.973 1.00 35.73 244 ILE A N 1
ATOM 1946 C CA . ILE A 1 244 ? 126.362 165.631 152.057 1.00 35.73 244 ILE A CA 1
ATOM 1947 C C . ILE A 1 244 ? 126.579 164.592 153.150 1.00 35.73 244 ILE A C 1
ATOM 1948 O O . ILE A 1 244 ? 126.543 164.911 154.346 1.00 35.73 244 ILE A O 1
ATOM 1953 N N . THR A 1 245 ? 126.810 163.335 152.760 1.00 33.79 245 THR A N 1
ATOM 1954 C CA . THR A 1 245 ? 127.057 162.298 153.758 1.00 33.79 245 THR A CA 1
ATOM 1955 C C . THR A 1 245 ? 128.315 162.594 154.569 1.00 33.79 245 THR A C 1
ATOM 1956 O O . THR A 1 245 ? 128.322 162.441 155.798 1.00 33.79 245 THR A O 1
ATOM 1960 N N . CYS A 1 246 ? 129.389 163.024 153.900 1.00 47.49 246 CYS A N 1
ATOM 1961 C CA . CYS A 1 246 ? 130.627 163.334 154.612 1.00 47.49 246 CYS A CA 1
ATOM 1962 C C . CYS A 1 246 ? 130.436 164.491 155.586 1.00 47.49 246 CYS A C 1
ATOM 1963 O O . CYS A 1 246 ? 130.926 164.445 156.723 1.00 47.49 246 CYS A O 1
ATOM 1966 N N . ARG A 1 247 ? 129.731 165.540 155.156 1.00 47.49 247 ARG A N 1
ATOM 1967 C CA . ARG A 1 247 ? 129.489 166.681 156.035 1.00 47.49 247 ARG A CA 1
ATOM 1968 C C . ARG A 1 247 ? 128.654 166.281 157.244 1.00 47.49 247 ARG A C 1
ATOM 1969 O O . ARG A 1 247 ? 128.942 166.698 158.375 1.00 47.49 247 ARG A O 1
ATOM 1977 N N . PHE A 1 248 ? 127.615 165.469 157.026 1.00 47.49 248 PHE A N 1
ATOM 1978 C CA . PHE A 1 248 ? 126.795 165.003 158.139 1.00 47.49 248 PHE A CA 1
ATOM 1979 C C . PHE A 1 248 ? 127.625 164.200 159.130 1.00 47.49 248 PHE A C 1
ATOM 1980 O O . PHE A 1 248 ? 127.519 164.393 160.347 1.00 47.49 248 PHE A O 1
ATOM 1988 N N . ASN A 1 249 ? 128.466 163.294 158.624 1.00 47.49 249 ASN A N 1
ATOM 1989 C CA . ASN A 1 249 ? 129.287 162.477 159.512 1.00 47.49 249 ASN A CA 1
ATOM 1990 C C . ASN A 1 249 ? 130.248 163.335 160.324 1.00 47.49 249 ASN A C 1
ATOM 1991 O O . ASN A 1 249 ? 130.395 163.135 161.537 1.00 47.49 249 ASN A O 1
ATOM 1996 N N . THR A 1 250 ? 130.908 164.297 159.675 1.00 47.49 250 THR A N 1
ATOM 1997 C CA . THR A 1 250 ? 131.860 165.146 160.385 1.00 47.49 250 THR A CA 1
ATOM 1998 C C . THR A 1 250 ? 131.167 165.964 161.468 1.00 47.49 250 THR A C 1
ATOM 1999 O O . THR A 1 250 ? 131.649 166.046 162.606 1.00 47.49 250 THR A O 1
ATOM 2003 N N . THR A 1 251 ? 130.025 166.572 161.133 1.00 37.93 251 THR A N 1
ATOM 2004 C CA . THR A 1 251 ? 129.307 167.375 162.117 1.00 37.93 251 THR A CA 1
ATOM 2005 C C . THR A 1 251 ? 128.843 166.524 163.291 1.00 37.93 251 THR A C 1
ATOM 2006 O O . THR A 1 251 ? 128.984 166.926 164.454 1.00 37.93 251 THR A O 1
ATOM 2010 N N . LEU A 1 252 ? 128.303 165.334 163.011 1.00 38.32 252 LEU A N 1
ATOM 2011 C CA . LEU A 1 252 ? 127.828 164.468 164.084 1.00 38.32 252 LEU A CA 1
ATOM 2012 C C . LEU A 1 252 ? 128.967 164.040 165.000 1.00 38.32 252 LEU A C 1
ATOM 2013 O O . LEU A 1 252 ? 128.825 164.065 166.228 1.00 38.32 252 LEU A O 1
ATOM 2018 N N . ILE A 1 253 ? 130.107 163.649 164.425 1.00 47.49 253 ILE A N 1
ATOM 2019 C CA . ILE A 1 253 ? 131.232 163.207 165.244 1.00 47.49 253 ILE A CA 1
ATOM 2020 C C . ILE A 1 253 ? 131.751 164.351 166.105 1.00 47.49 253 ILE A C 1
ATOM 2021 O O . ILE A 1 253 ? 132.014 164.178 167.304 1.00 47.49 253 ILE A O 1
ATOM 2026 N N . SER A 1 254 ? 131.904 165.541 165.513 1.00 43.85 254 SER A N 1
ATOM 2027 C CA . SER A 1 254 ? 132.407 166.679 166.275 1.00 43.85 254 SER A CA 1
ATOM 2028 C C . SER A 1 254 ? 131.456 167.055 167.404 1.00 43.85 254 SER A C 1
ATOM 2029 O O . SER A 1 254 ? 131.898 167.395 168.507 1.00 43.85 254 SER A O 1
ATOM 2032 N N . LYS A 1 255 ? 130.147 167.010 167.148 1.00 42.51 255 LYS A N 1
ATOM 2033 C CA . LYS A 1 255 ? 129.187 167.345 168.194 1.00 42.51 255 LYS A CA 1
ATOM 2034 C C . LYS A 1 255 ? 129.184 166.300 169.305 1.00 42.51 255 LYS A C 1
ATOM 2035 O O . LYS A 1 255 ? 129.102 166.647 170.488 1.00 42.51 255 LYS A O 1
ATOM 2041 N N . ILE A 1 256 ? 129.270 165.016 168.947 1.00 38.97 256 ILE A N 1
ATOM 2042 C CA . ILE A 1 256 ? 129.212 163.962 169.955 1.00 38.97 256 ILE A CA 1
ATOM 2043 C C . ILE A 1 256 ? 130.462 163.978 170.826 1.00 38.97 256 ILE A C 1
ATOM 2044 O O . ILE A 1 256 ? 130.389 163.751 172.040 1.00 38.97 256 ILE A O 1
ATOM 2049 N N . ALA A 1 257 ? 131.627 164.253 170.231 1.00 43.40 257 ALA A N 1
ATOM 2050 C CA . ALA A 1 257 ? 132.869 164.218 170.997 1.00 43.40 257 ALA A CA 1
ATOM 2051 C C . ALA A 1 257 ? 132.912 165.266 172.101 1.00 43.40 257 ALA A C 1
ATOM 2052 O O . ALA A 1 257 ? 133.670 165.102 173.063 1.00 43.40 257 ALA A O 1
ATOM 2054 N N . GLU A 1 258 ? 132.126 166.339 171.987 1.00 53.34 258 GLU A N 1
ATOM 2055 C CA . GLU A 1 258 ? 132.107 167.354 173.036 1.00 53.34 258 GLU A CA 1
ATOM 2056 C C . GLU A 1 258 ? 131.463 166.834 174.313 1.00 53.34 258 GLU A C 1
ATOM 2057 O O . GLU A 1 258 ? 131.818 167.279 175.410 1.00 53.34 258 GLU A O 1
ATOM 2063 N N . VAL A 1 259 ? 130.513 165.905 174.194 1.00 50.26 259 VAL A N 1
ATOM 2064 C CA . VAL A 1 259 ? 129.863 165.346 175.375 1.00 50.26 259 VAL A CA 1
ATOM 2065 C C . VAL A 1 259 ? 130.842 164.492 176.171 1.00 50.26 259 VAL A C 1
ATOM 2066 O O . VAL A 1 259 ? 130.840 164.510 177.408 1.00 50.26 259 VAL A O 1
ATOM 2070 N N . GLU A 1 260 ? 131.691 163.730 175.479 1.00 51.69 260 GLU A N 1
ATOM 2071 C CA . GLU A 1 260 ? 132.632 162.849 176.162 1.00 51.69 260 GLU A CA 1
ATOM 2072 C C . GLU A 1 260 ? 133.651 163.642 176.974 1.00 51.69 260 GLU A C 1
ATOM 2073 O O . GLU A 1 260 ? 133.895 163.338 178.147 1.00 51.69 260 GLU A O 1
ATOM 2079 N N . ASP A 1 261 ? 134.253 164.664 176.368 1.00 57.01 261 ASP A N 1
ATOM 2080 C CA . ASP A 1 261 ? 135.292 165.473 177.008 1.00 57.01 261 ASP A CA 1
ATOM 2081 C C . ASP A 1 261 ? 134.928 166.943 176.864 1.00 57.01 261 ASP A C 1
ATOM 2082 O O . ASP A 1 261 ? 135.387 167.622 175.936 1.00 57.01 261 ASP A O 1
ATOM 2087 N N . PRO A 1 262 ? 134.093 167.468 177.764 1.00 60.32 262 PRO A N 1
ATOM 2088 C CA . PRO A 1 262 ? 133.674 168.875 177.644 1.00 60.32 262 PRO A CA 1
ATOM 2089 C C . PRO A 1 262 ? 134.820 169.868 177.727 1.00 60.32 262 PRO A C 1
ATOM 2090 O O . PRO A 1 262 ? 134.741 170.939 177.113 1.00 60.32 262 PRO A O 1
ATOM 2094 N N . VAL A 1 263 ? 135.881 169.551 178.470 1.00 65.57 263 VAL A N 1
ATOM 2095 C CA . VAL A 1 263 ? 136.968 170.507 178.668 1.00 65.57 263 VAL A CA 1
ATOM 2096 C C . VAL A 1 263 ? 137.729 170.729 177.366 1.00 65.57 263 VAL A C 1
ATOM 2097 O O . VAL A 1 263 ? 137.781 171.846 176.839 1.00 65.57 263 VAL A O 1
ATOM 2101 N N . CYS A 1 264 ? 138.330 169.670 176.829 1.00 61.67 264 CYS A N 1
ATOM 2102 C CA . CYS A 1 264 ? 139.106 169.778 175.598 1.00 61.67 264 CYS A CA 1
ATOM 2103 C C . CYS A 1 264 ? 139.016 168.467 174.834 1.00 61.67 264 CYS A C 1
ATOM 2104 O O . CYS A 1 264 ? 139.398 167.416 175.355 1.00 61.67 264 CYS A O 1
ATOM 2107 N N . SER A 1 265 ? 138.512 168.532 173.607 1.00 46.56 265 SER A N 1
ATOM 2108 C CA . SER A 1 265 ? 138.400 167.375 172.733 1.00 46.56 265 SER A CA 1
ATOM 2109 C C . SER A 1 265 ? 139.470 167.436 171.651 1.00 46.56 265 SER A C 1
ATOM 2110 O O . SER A 1 265 ? 140.121 168.462 171.441 1.00 46.56 265 SER A O 1
ATOM 2113 N N . ASP A 1 266 ? 139.648 166.313 170.961 1.00 43.28 266 ASP A N 1
ATOM 2114 C CA . ASP A 1 266 ? 140.662 166.196 169.923 1.00 43.28 266 ASP A CA 1
ATOM 2115 C C . ASP A 1 266 ? 140.144 166.561 168.539 1.00 43.28 266 ASP A C 1
ATOM 2116 O O . ASP A 1 266 ? 140.914 166.510 167.575 1.00 43.28 266 ASP A O 1
ATOM 2121 N N . TYR A 1 267 ? 138.871 166.922 168.414 1.00 38.46 267 TYR A N 1
ATOM 2122 C CA . TYR A 1 267 ? 138.292 167.360 167.157 1.00 38.46 267 TYR A CA 1
ATOM 2123 C C . TYR A 1 267 ? 138.111 168.874 167.166 1.00 38.46 267 TYR A C 1
ATOM 2124 O O . TYR A 1 267 ? 137.875 169.464 168.224 1.00 38.46 267 TYR A O 1
ATOM 2133 N N . PRO A 1 268 ? 138.224 169.539 166.003 1.00 41.33 268 PRO A N 1
ATOM 2134 C CA . PRO A 1 268 ? 138.325 171.007 166.003 1.00 41.33 268 PRO A CA 1
ATOM 2135 C C . PRO A 1 268 ? 137.148 171.715 166.656 1.00 41.33 268 PRO A C 1
ATOM 2136 O O . PRO A 1 268 ? 137.320 172.378 167.684 1.00 41.33 268 PRO A O 1
ATOM 2140 N N . ASN A 1 269 ? 135.957 171.560 166.083 1.00 47.65 269 ASN A N 1
ATOM 2141 C CA . ASN A 1 269 ? 134.712 172.110 166.612 1.00 47.65 269 ASN A CA 1
ATOM 2142 C C . ASN A 1 269 ? 133.626 171.735 165.611 1.00 47.65 269 ASN A C 1
ATOM 2143 O O . ASN A 1 269 ? 133.912 171.200 164.536 1.00 47.65 269 ASN A O 1
ATOM 2148 N N . PHE A 1 270 ? 132.376 172.016 165.970 1.00 44.85 270 PHE A N 1
ATOM 2149 C CA . PHE A 1 270 ? 131.266 171.842 165.046 1.00 44.85 270 PHE A CA 1
ATOM 2150 C C . PHE A 1 270 ? 130.747 173.164 164.501 1.00 44.85 270 PHE A C 1
ATOM 2151 O O . PHE A 1 270 ? 129.826 173.161 163.677 1.00 44.85 270 PHE A O 1
ATOM 2159 N N . LYS A 1 271 ? 131.317 174.290 164.927 1.00 45.15 271 LYS A N 1
ATOM 2160 C CA . LYS A 1 271 ? 130.924 175.612 164.454 1.00 45.15 271 LYS A CA 1
ATOM 2161 C C . LYS A 1 271 ? 131.923 176.230 163.492 1.00 45.15 271 LYS A C 1
ATOM 2162 O O . LYS A 1 271 ? 131.522 176.931 162.562 1.00 45.15 271 LYS A O 1
ATOM 2168 N N . ILE A 1 272 ? 133.220 175.999 163.701 1.00 43.16 272 ILE A N 1
ATOM 2169 C CA . ILE A 1 272 ? 134.227 176.504 162.774 1.00 43.16 272 ILE A CA 1
ATOM 2170 C C . ILE A 1 272 ? 134.135 175.779 161.438 1.00 43.16 272 ILE A C 1
ATOM 2171 O O . ILE A 1 272 ? 134.328 176.379 160.372 1.00 43.16 272 ILE A O 1
ATOM 2176 N N . VAL A 1 273 ? 133.835 174.479 161.471 1.00 42.94 273 VAL A N 1
ATOM 2177 C CA . VAL A 1 273 ? 133.745 173.699 160.241 1.00 42.94 273 VAL A CA 1
ATOM 2178 C C . VAL A 1 273 ? 132.583 174.181 159.380 1.00 42.94 273 VAL A C 1
ATOM 2179 O O . VAL A 1 273 ? 132.675 174.197 158.147 1.00 42.94 273 VAL A O 1
ATOM 2183 N N . SER A 1 274 ? 131.475 174.581 160.007 1.00 44.75 274 SER A N 1
ATOM 2184 C CA . SER A 1 274 ? 130.349 175.114 159.245 1.00 44.75 274 SER A CA 1
ATOM 2185 C C . SER A 1 274 ? 130.722 176.415 158.543 1.00 44.75 274 SER A C 1
ATOM 2186 O O . SER A 1 274 ? 130.356 176.633 157.379 1.00 44.75 274 SER A O 1
ATOM 2189 N N . MET A 1 275 ? 131.450 177.292 159.235 1.00 48.19 275 MET A N 1
ATOM 2190 C CA . MET A 1 275 ? 131.908 178.528 158.611 1.00 48.19 275 MET A CA 1
ATOM 2191 C C . MET A 1 275 ? 132.866 178.240 157.464 1.00 48.19 275 MET A C 1
ATOM 2192 O O . MET A 1 275 ? 132.817 178.906 156.423 1.00 48.19 275 MET A O 1
ATOM 2197 N N . LEU A 1 276 ? 133.747 177.250 157.636 1.00 47.49 276 LEU A N 1
ATOM 2198 C CA . LEU A 1 276 ? 134.644 176.863 156.551 1.00 47.49 276 LEU A CA 1
ATOM 2199 C C . LEU A 1 276 ? 133.865 176.348 155.347 1.00 47.49 276 LEU A C 1
ATOM 2200 O O . LEU A 1 276 ? 134.187 176.681 154.199 1.00 47.49 276 LEU A O 1
ATOM 2205 N N . TYR A 1 277 ? 132.839 175.531 155.591 1.00 47.49 277 TYR A N 1
ATOM 2206 C CA . TYR A 1 277 ? 132.012 175.021 154.503 1.00 47.49 277 TYR A CA 1
ATOM 2207 C C . TYR A 1 277 ? 131.336 176.161 153.754 1.00 47.49 277 TYR A C 1
ATOM 2208 O O . TYR A 1 277 ? 131.321 176.187 152.518 1.00 47.49 277 TYR A O 1
ATOM 2217 N N . GLN A 1 278 ? 130.774 177.121 154.494 1.00 43.22 278 GLN A N 1
ATOM 2218 C CA . GLN A 1 278 ? 130.102 178.247 153.853 1.00 43.22 278 GLN A CA 1
ATOM 2219 C C . GLN A 1 278 ? 131.078 179.095 153.045 1.00 43.22 278 GLN A C 1
ATOM 2220 O O . GLN A 1 278 ? 130.763 179.524 151.927 1.00 43.22 278 GLN A O 1
ATOM 2226 N N . SER A 1 279 ? 132.267 179.354 153.597 1.00 37.55 279 SER A N 1
ATOM 2227 C CA . SER A 1 279 ? 133.257 180.152 152.882 1.00 37.55 279 SER A CA 1
ATOM 2228 C C . SER A 1 279 ? 133.704 179.463 151.600 1.00 37.55 279 SER A C 1
ATOM 2229 O O . SER A 1 279 ? 133.808 180.102 150.545 1.00 37.55 279 SER A O 1
ATOM 2232 N N . GLY A 1 280 ? 133.974 178.158 151.671 1.00 47.49 280 GLY A N 1
ATOM 2233 C CA . GLY A 1 280 ? 134.353 177.430 150.473 1.00 47.49 280 GLY A CA 1
ATOM 2234 C C . GLY A 1 280 ? 133.250 177.411 149.434 1.00 47.49 280 GLY A C 1
ATOM 2235 O O . GLY A 1 280 ? 133.511 177.542 148.235 1.00 47.49 280 GLY A O 1
ATOM 2236 N N . ASP A 1 281 ? 132.000 177.254 149.879 1.00 37.57 281 ASP A N 1
ATOM 2237 C CA . ASP A 1 281 ? 130.879 177.266 148.947 1.00 37.57 281 ASP A CA 1
ATOM 2238 C C . ASP A 1 281 ? 130.753 178.614 148.250 1.00 37.57 281 ASP A C 1
ATOM 2239 O O . ASP A 1 281 ? 130.511 178.672 147.039 1.00 37.57 281 ASP A O 1
ATOM 2244 N N . TYR A 1 282 ? 130.905 179.710 148.997 1.00 30.45 282 TYR A N 1
ATOM 2245 C CA . TYR A 1 282 ? 130.839 181.034 148.384 1.00 30.45 282 TYR A CA 1
ATOM 2246 C C . TYR A 1 282 ? 131.971 181.239 147.385 1.00 30.45 282 TYR A C 1
ATOM 2247 O O . TYR A 1 282 ? 131.754 181.756 146.279 1.00 30.45 282 TYR A O 1
ATOM 2256 N N . LEU A 1 283 ? 133.187 180.830 147.754 1.00 27.85 283 LEU A N 1
ATOM 2257 C CA . LEU A 1 283 ? 134.321 180.971 146.848 1.00 27.85 283 LEU A CA 1
ATOM 2258 C C . LEU A 1 283 ? 134.098 180.186 145.562 1.00 27.85 283 LEU A C 1
ATOM 2259 O O . LEU A 1 283 ? 134.381 180.683 144.466 1.00 27.85 283 LEU A O 1
ATOM 2264 N N . LEU A 1 284 ? 133.587 178.958 145.677 1.00 30.09 284 LEU A N 1
ATOM 2265 C CA . LEU A 1 284 ? 133.307 178.163 144.487 1.00 30.09 284 LEU A CA 1
ATOM 2266 C C . LEU A 1 284 ? 132.206 178.791 143.643 1.00 30.09 284 LEU A C 1
ATOM 2267 O O . LEU A 1 284 ? 132.331 178.870 142.418 1.00 30.09 284 LEU A O 1
ATOM 2272 N N . SER A 1 285 ? 131.128 179.259 144.276 1.00 29.51 285 SER A N 1
ATOM 2273 C CA . SER A 1 285 ? 130.031 179.854 143.521 1.00 29.51 285 SER A CA 1
ATOM 2274 C C . SER A 1 285 ? 130.469 181.114 142.791 1.00 29.51 285 SER A C 1
ATOM 2275 O O . SER A 1 285 ? 129.894 181.460 141.754 1.00 29.51 285 SER A O 1
ATOM 2278 N N . ILE A 1 286 ? 131.474 181.816 143.313 1.00 25.36 286 ILE A N 1
ATOM 2279 C CA . ILE A 1 286 ? 131.963 183.002 142.616 1.00 25.36 286 ILE A CA 1
ATOM 2280 C C . ILE A 1 286 ? 132.930 182.622 141.499 1.00 25.36 286 ILE A C 1
ATOM 2281 O O . ILE A 1 286 ? 132.818 183.115 140.372 1.00 25.36 286 ILE A O 1
ATOM 2286 N N . LEU A 1 287 ? 133.889 181.740 141.783 1.00 27.15 287 LEU A N 1
ATOM 2287 C CA . LEU A 1 287 ? 135.020 181.524 140.888 1.00 27.15 287 LEU A CA 1
ATOM 2288 C C . LEU A 1 287 ? 134.887 180.303 139.983 1.00 27.15 287 LEU A C 1
ATOM 2289 O O . LEU A 1 287 ? 135.808 180.035 139.207 1.00 27.15 287 LEU A O 1
ATOM 2294 N N . GLY A 1 288 ? 133.780 179.566 140.042 1.00 29.04 288 GLY A N 1
ATOM 2295 C CA . GLY A 1 288 ? 133.673 178.410 139.174 1.00 29.04 288 GLY A CA 1
ATOM 2296 C C . GLY A 1 288 ? 134.596 177.280 139.597 1.00 29.04 288 GLY A C 1
ATOM 2297 O O . GLY A 1 288 ? 134.930 177.113 140.773 1.00 29.04 288 GLY A O 1
ATOM 2298 N N . SER A 1 289 ? 135.015 176.489 138.610 1.00 36.92 289 SER A N 1
ATOM 2299 C CA . SER A 1 289 ? 135.901 175.360 138.863 1.00 36.92 289 SER A CA 1
ATOM 2300 C C . SER A 1 289 ? 137.328 175.785 139.177 1.00 36.92 289 SER A C 1
ATOM 2301 O O . SER A 1 289 ? 138.138 174.932 139.555 1.00 36.92 289 SER A O 1
ATOM 2304 N N . ASP A 1 290 ? 137.659 177.066 139.024 1.00 44.15 290 ASP A N 1
ATOM 2305 C CA . ASP A 1 290 ? 138.998 177.552 139.330 1.00 44.15 290 ASP A CA 1
ATOM 2306 C C . ASP A 1 290 ? 139.207 177.832 140.811 1.00 44.15 290 ASP A C 1
ATOM 2307 O O . ASP A 1 290 ? 140.331 178.157 141.207 1.00 44.15 290 ASP A O 1
ATOM 2312 N N . GLY A 1 291 ? 138.164 177.723 141.633 1.00 38.22 291 GLY A N 1
ATOM 2313 C CA . GLY A 1 291 ? 138.333 177.888 143.064 1.00 38.22 291 GLY A CA 1
ATOM 2314 C C . GLY A 1 291 ? 139.022 176.728 143.746 1.00 38.22 291 GLY A C 1
ATOM 2315 O O . GLY A 1 291 ? 139.443 176.864 144.900 1.00 38.22 291 GLY A O 1
ATOM 2316 N N . TYR A 1 292 ? 139.151 175.592 143.062 1.00 47.49 292 TYR A N 1
ATOM 2317 C CA . TYR A 1 292 ? 139.865 174.468 143.646 1.00 47.49 292 TYR A CA 1
ATOM 2318 C C . TYR A 1 292 ? 141.358 174.736 143.750 1.00 47.49 292 TYR A C 1
ATOM 2319 O O . TYR A 1 292 ? 142.019 174.140 144.603 1.00 47.49 292 TYR A O 1
ATOM 2328 N N . LYS A 1 293 ? 141.891 175.648 142.933 1.00 47.49 293 LYS A N 1
ATOM 2329 C CA . LYS A 1 293 ? 143.278 176.071 143.097 1.00 47.49 293 LYS A CA 1
ATOM 2330 C C . LYS A 1 293 ? 143.510 176.709 144.461 1.00 47.49 293 LYS A C 1
ATOM 2331 O O . LYS A 1 293 ? 144.613 176.618 145.009 1.00 47.49 293 LYS A O 1
ATOM 2337 N N . ILE A 1 294 ? 142.492 177.362 145.016 1.00 39.30 294 ILE A N 1
ATOM 2338 C CA . ILE A 1 294 ? 142.584 177.931 146.356 1.00 39.30 294 ILE A CA 1
ATOM 2339 C C . ILE A 1 294 ? 142.195 176.910 147.417 1.00 39.30 294 ILE A C 1
ATOM 2340 O O . ILE A 1 294 ? 142.787 176.875 148.498 1.00 39.30 294 ILE A O 1
ATOM 2345 N N . ILE A 1 295 ? 141.195 176.074 147.125 1.00 47.49 295 ILE A N 1
ATOM 2346 C CA . ILE A 1 295 ? 140.780 175.039 148.070 1.00 47.49 295 ILE A CA 1
ATOM 2347 C C . ILE A 1 295 ? 141.921 174.067 148.350 1.00 47.49 295 ILE A C 1
ATOM 2348 O O . ILE A 1 295 ? 142.037 173.532 149.460 1.00 47.49 295 ILE A O 1
ATOM 2353 N N . LYS A 1 296 ? 142.796 173.845 147.367 1.00 34.51 296 LYS A N 1
ATOM 2354 C CA . LYS A 1 296 ? 143.888 172.887 147.478 1.00 34.51 296 LYS A CA 1
ATOM 2355 C C . LYS A 1 296 ? 144.926 173.270 148.527 1.00 34.51 296 LYS A C 1
ATOM 2356 O O . LYS A 1 296 ? 145.745 172.424 148.897 1.00 34.51 296 LYS A O 1
ATOM 2362 N N . PHE A 1 297 ? 144.907 174.504 149.023 1.00 37.84 297 PHE A N 1
ATOM 2363 C CA . PHE A 1 297 ? 145.915 174.993 149.954 1.00 37.84 297 PHE A CA 1
ATOM 2364 C C . PHE A 1 297 ? 145.590 174.680 151.410 1.00 37.84 297 PHE A C 1
ATOM 2365 O O . PHE A 1 297 ? 146.313 175.135 152.301 1.00 37.84 297 PHE A O 1
ATOM 2373 N N . LEU A 1 298 ? 144.520 173.928 151.673 1.00 32.67 298 LEU A N 1
ATOM 2374 C CA . LEU A 1 298 ? 144.125 173.652 153.051 1.00 32.67 298 LEU A CA 1
ATOM 2375 C C . LEU A 1 298 ? 145.167 172.803 153.773 1.00 32.67 298 LEU A C 1
ATOM 2376 O O . LEU A 1 298 ? 145.544 173.104 154.911 1.00 32.67 298 LEU A O 1
ATOM 2381 N N . GLU A 1 299 ? 145.635 171.732 153.133 1.00 36.82 299 GLU A N 1
ATOM 2382 C CA . GLU A 1 299 ? 146.574 170.824 153.790 1.00 36.82 299 GLU A CA 1
ATOM 2383 C C . GLU A 1 299 ? 147.919 171.467 154.118 1.00 36.82 299 GLU A C 1
ATOM 2384 O O . GLU A 1 299 ? 148.382 171.320 155.264 1.00 36.82 299 GLU A O 1
ATOM 2390 N N . PRO A 1 300 ? 148.605 172.153 153.193 1.00 34.64 300 PRO A N 1
ATOM 2391 C CA . PRO A 1 300 ? 149.896 172.760 153.565 1.00 34.64 300 PRO A CA 1
ATOM 2392 C C . PRO A 1 300 ? 149.787 173.789 154.676 1.00 34.64 300 PRO A C 1
ATOM 2393 O O . PRO A 1 300 ? 150.698 173.897 155.508 1.00 34.64 300 PRO A O 1
ATOM 2397 N N . LEU A 1 301 ? 148.695 174.554 154.713 1.00 33.44 301 LEU A N 1
ATOM 2398 C CA . LEU A 1 301 ? 148.510 175.517 155.793 1.00 33.44 301 LEU A CA 1
ATOM 2399 C C . LEU A 1 301 ? 148.371 174.813 157.136 1.00 33.44 301 LEU A C 1
ATOM 2400 O O . LEU A 1 301 ? 148.933 175.265 158.141 1.00 33.44 301 LEU A O 1
ATOM 2405 N N . CYS A 1 302 ? 147.632 173.702 157.172 1.00 35.26 302 CYS A N 1
ATOM 2406 C CA . CYS A 1 302 ? 147.522 172.926 158.402 1.00 35.26 302 CYS A CA 1
ATOM 2407 C C . CYS A 1 302 ? 148.876 172.372 158.824 1.00 35.26 302 CYS A C 1
ATOM 2408 O O . CYS A 1 302 ? 149.214 172.378 160.014 1.00 35.26 302 CYS A O 1
ATOM 2411 N N . LEU A 1 303 ? 149.666 171.890 157.861 1.00 36.53 303 LEU A N 1
ATOM 2412 C CA . LEU A 1 303 ? 150.996 171.383 158.189 1.00 36.53 303 LEU A CA 1
ATOM 2413 C C . LEU A 1 303 ? 151.878 172.480 158.773 1.00 36.53 303 LEU A C 1
ATOM 2414 O O . LEU A 1 303 ? 152.595 172.253 159.755 1.00 36.53 303 LEU A O 1
ATOM 2419 N N . ALA A 1 304 ? 151.837 173.678 158.186 1.00 35.57 304 ALA A N 1
ATOM 2420 C CA . ALA A 1 304 ? 152.630 174.787 158.708 1.00 35.57 304 ALA A CA 1
ATOM 2421 C C . ALA A 1 304 ? 152.178 175.185 160.109 1.00 35.57 304 ALA A C 1
ATOM 2422 O O . ALA A 1 304 ? 153.008 175.443 160.991 1.00 35.57 304 ALA A O 1
ATOM 2424 N N . LYS A 1 305 ? 150.863 175.238 160.334 1.00 34.80 305 LYS A N 1
ATOM 2425 C CA . LYS A 1 305 ? 150.357 175.589 161.657 1.00 34.80 305 LYS A CA 1
ATOM 2426 C C . LYS A 1 305 ? 150.767 174.554 162.697 1.00 34.80 305 LYS A C 1
ATOM 2427 O O . LYS A 1 305 ? 151.061 174.906 163.845 1.00 34.80 305 LYS A O 1
ATOM 2433 N N . ILE A 1 306 ? 150.780 173.273 162.322 1.00 36.91 306 ILE A N 1
ATOM 2434 C CA . ILE A 1 306 ? 151.296 172.246 163.225 1.00 36.91 306 ILE A CA 1
ATOM 2435 C C . ILE A 1 306 ? 152.777 172.475 163.495 1.00 36.91 306 ILE A C 1
ATOM 2436 O O . ILE A 1 306 ? 153.241 172.369 164.637 1.00 36.91 306 ILE A O 1
ATOM 2441 N N . GLN A 1 307 ? 153.542 172.796 162.448 1.00 50.07 307 GLN A N 1
ATOM 2442 C CA . GLN A 1 307 ? 154.970 173.052 162.606 1.00 50.07 307 GLN A CA 1
ATOM 2443 C C . GLN A 1 307 ? 155.251 174.246 163.506 1.00 50.07 307 GLN A C 1
ATOM 2444 O O . GLN A 1 307 ? 156.341 174.330 164.081 1.00 50.07 307 GLN A O 1
ATOM 2450 N N . LEU A 1 308 ? 154.298 175.170 163.643 1.00 47.35 308 LEU A N 1
ATOM 2451 C CA . LEU A 1 308 ? 154.478 176.346 164.487 1.00 47.35 308 LEU A CA 1
ATOM 2452 C C . LEU A 1 308 ? 154.109 176.093 165.945 1.00 47.35 308 LEU A C 1
ATOM 2453 O O . LEU A 1 308 ? 153.731 177.034 166.656 1.00 47.35 308 LEU A O 1
ATOM 2458 N N . CYS A 1 309 ? 154.205 174.851 166.411 1.00 53.53 309 CYS A N 1
ATOM 2459 C CA . CYS A 1 309 ? 153.892 174.481 167.786 1.00 53.53 309 CYS A CA 1
ATOM 2460 C C . CYS A 1 309 ? 155.111 173.881 168.478 1.00 53.53 309 CYS A C 1
ATOM 2461 O O . CYS A 1 309 ? 155.025 172.855 169.154 1.00 53.53 309 CYS A O 1
ATOM 2464 N N . SER A 1 310 ? 156.262 174.521 168.314 1.00 67.30 310 SER A N 1
ATOM 2465 C CA . SER A 1 310 ? 157.527 174.001 168.820 1.00 67.30 310 SER A CA 1
ATOM 2466 C C . SER A 1 310 ? 158.329 175.172 169.380 1.00 67.30 310 SER A C 1
ATOM 2467 O O . SER A 1 310 ? 157.793 176.254 169.642 1.00 67.30 310 SER A O 1
ATOM 2470 N N . LYS A 1 311 ? 159.633 174.959 169.571 1.00 83.50 311 LYS A N 1
ATOM 2471 C CA . LYS A 1 311 ? 160.504 175.958 170.180 1.00 83.50 311 LYS A CA 1
ATOM 2472 C C . LYS A 1 311 ? 160.665 177.212 169.330 1.00 83.50 311 LYS A C 1
ATOM 2473 O O . LYS A 1 311 ? 161.229 178.196 169.820 1.00 83.50 311 LYS A O 1
ATOM 2479 N N . TYR A 1 312 ? 160.198 177.197 168.080 1.00 86.79 312 TYR A N 1
ATOM 2480 C CA . TYR A 1 312 ? 160.244 178.351 167.181 1.00 86.79 312 TYR A CA 1
ATOM 2481 C C . TYR A 1 312 ? 161.687 178.813 166.947 1.00 86.79 312 TYR A C 1
ATOM 2482 O O . TYR A 1 312 ? 162.118 179.884 167.379 1.00 86.79 312 TYR A O 1
ATOM 2491 N N . THR A 1 313 ? 162.434 177.949 166.264 1.00 87.71 313 THR A N 1
ATOM 2492 C CA . THR A 1 313 ? 163.736 178.341 165.751 1.00 87.71 313 THR A CA 1
ATOM 2493 C C . THR A 1 313 ? 163.562 179.365 164.629 1.00 87.71 313 THR A C 1
ATOM 2494 O O . THR A 1 313 ? 162.447 179.743 164.255 1.00 87.71 313 THR A O 1
ATOM 2498 N N . GLU A 1 314 ? 164.690 179.821 164.080 1.00 91.56 314 GLU A N 1
ATOM 2499 C CA . GLU A 1 314 ? 164.652 180.911 163.109 1.00 91.56 314 GLU A CA 1
ATOM 2500 C C . GLU A 1 314 ? 163.933 180.507 161.825 1.00 91.56 314 GLU A C 1
ATOM 2501 O O . GLU A 1 314 ? 163.222 181.322 161.227 1.00 91.56 314 GLU A O 1
ATOM 2507 N N . ARG A 1 315 ? 164.100 179.261 161.386 1.00 74.33 315 ARG A N 1
ATOM 2508 C CA . ARG A 1 315 ? 163.602 178.828 160.088 1.00 74.33 315 ARG A CA 1
ATOM 2509 C C . ARG A 1 315 ? 162.317 178.012 160.172 1.00 74.33 315 ARG A C 1
ATOM 2510 O O . ARG A 1 315 ? 161.911 177.418 159.169 1.00 74.33 315 ARG A O 1
ATOM 2518 N N . LYS A 1 316 ? 161.667 177.964 161.337 1.00 71.22 316 LYS A N 1
ATOM 2519 C CA . LYS A 1 316 ? 160.404 177.238 161.428 1.00 71.22 316 LYS A CA 1
ATOM 2520 C C . LYS A 1 316 ? 159.273 177.979 160.726 1.00 71.22 316 LYS A C 1
ATOM 2521 O O . LYS A 1 316 ? 158.367 177.343 160.177 1.00 71.22 316 LYS A O 1
ATOM 2527 N N . GLY A 1 317 ? 159.304 179.307 160.734 1.00 58.29 317 GLY A N 1
ATOM 2528 C CA . GLY A 1 317 ? 158.254 180.109 160.145 1.00 58.29 317 GLY A CA 1
ATOM 2529 C C . GLY A 1 317 ? 158.392 180.405 158.671 1.00 58.29 317 GLY A C 1
ATOM 2530 O O . GLY A 1 317 ? 157.577 181.154 158.126 1.00 58.29 317 GLY A O 1
ATOM 2531 N N . ARG A 1 318 ? 159.403 179.848 158.001 1.00 57.89 318 ARG A N 1
ATOM 2532 C CA . ARG A 1 318 ? 159.571 180.106 156.575 1.00 57.89 318 ARG A CA 1
ATOM 2533 C C . ARG A 1 318 ? 158.495 179.408 155.752 1.00 57.89 318 ARG A C 1
ATOM 2534 O O . ARG A 1 318 ? 158.040 179.943 154.734 1.00 57.89 318 ARG A O 1
ATOM 2542 N N . PHE A 1 319 ? 158.081 178.211 156.175 1.00 46.61 319 PHE A N 1
ATOM 2543 C CA . PHE A 1 319 ? 157.075 177.464 155.428 1.00 46.61 319 PHE A CA 1
ATOM 2544 C C . PHE A 1 319 ? 155.745 178.206 155.388 1.00 46.61 319 PHE A C 1
ATOM 2545 O O . PHE A 1 319 ? 155.110 178.305 154.330 1.00 46.61 319 PHE A O 1
ATOM 2553 N N . LEU A 1 320 ? 155.309 178.741 156.532 1.00 42.10 320 LEU A N 1
ATOM 2554 C CA . LEU A 1 320 ? 154.048 179.473 156.568 1.00 42.10 320 LEU A CA 1
ATOM 2555 C C . LEU A 1 320 ? 154.118 180.734 155.719 1.00 42.10 320 LEU A C 1
ATOM 2556 O O . LEU A 1 320 ? 153.154 181.076 155.025 1.00 42.10 320 LEU A O 1
ATOM 2561 N N . THR A 1 321 ? 155.249 181.442 155.765 1.00 43.32 321 THR A N 1
ATOM 2562 C CA . THR A 1 321 ? 155.408 182.636 154.942 1.00 43.32 321 THR A CA 1
ATOM 2563 C C . THR A 1 321 ? 155.342 182.296 153.459 1.00 43.32 321 THR A C 1
ATOM 2564 O O . THR A 1 321 ? 154.668 182.987 152.683 1.00 43.32 321 THR A O 1
ATOM 2568 N N . GLN A 1 322 ? 156.030 181.229 153.048 1.00 47.05 322 GLN A N 1
ATOM 2569 C CA . GLN A 1 322 ? 156.005 180.829 151.646 1.00 47.05 322 GLN A CA 1
ATOM 2570 C C . GLN A 1 322 ? 154.600 180.438 151.209 1.00 47.05 322 GLN A C 1
ATOM 2571 O O . GLN A 1 322 ? 154.160 180.804 150.113 1.00 47.05 322 GLN A O 1
ATOM 2577 N N . MET A 1 323 ? 153.878 179.697 152.053 1.00 44.49 323 MET A N 1
ATOM 2578 C CA . MET A 1 323 ? 152.527 179.285 151.685 1.00 44.49 323 MET A CA 1
ATOM 2579 C C . MET A 1 323 ? 151.578 180.476 151.616 1.00 44.49 323 MET A C 1
ATOM 2580 O O . MET A 1 323 ? 150.714 180.536 150.734 1.00 44.49 323 MET A O 1
ATOM 2585 N N . HIS A 1 324 ? 151.721 181.433 152.537 1.00 39.13 324 HIS A N 1
ATOM 2586 C CA . HIS A 1 324 ? 150.905 182.642 152.482 1.00 39.13 324 HIS A CA 1
ATOM 2587 C C . HIS A 1 324 ? 151.174 183.428 151.205 1.00 39.13 324 HIS A C 1
ATOM 2588 O O . HIS A 1 324 ? 150.238 183.895 150.542 1.00 39.13 324 HIS A O 1
ATOM 2595 N N . LEU A 1 325 ? 152.449 183.572 150.834 1.00 37.60 325 LEU A N 1
ATOM 2596 C CA . LEU A 1 325 ? 152.775 184.269 149.595 1.00 37.60 325 LEU A CA 1
ATOM 2597 C C . LEU A 1 325 ? 152.196 183.544 148.387 1.00 37.60 325 LEU A C 1
ATOM 2598 O O . LEU A 1 325 ? 151.648 184.176 147.475 1.00 37.60 325 LEU A O 1
ATOM 2603 N N . ALA A 1 326 ? 152.303 182.213 148.368 1.00 36.07 326 ALA A N 1
ATOM 2604 C CA . ALA A 1 326 ? 151.797 181.444 147.237 1.00 36.07 326 ALA A CA 1
ATOM 2605 C C . ALA A 1 326 ? 150.285 181.574 147.107 1.00 36.07 326 ALA A C 1
ATOM 2606 O O . ALA A 1 326 ? 149.765 181.756 145.999 1.00 36.07 326 ALA A O 1
ATOM 2608 N N . VAL A 1 327 ? 149.561 181.488 148.225 1.00 35.63 327 VAL A N 1
ATOM 2609 C CA . VAL A 1 327 ? 148.106 181.578 148.151 1.00 35.63 327 VAL A CA 1
ATOM 2610 C C . VAL A 1 327 ? 147.677 182.987 147.758 1.00 35.63 327 VAL A C 1
ATOM 2611 O O . VAL A 1 327 ? 146.716 183.163 147.000 1.00 35.63 327 VAL A O 1
ATOM 2615 N N . ASN A 1 328 ? 148.390 184.013 148.238 1.00 38.60 328 ASN A N 1
ATOM 2616 C CA . ASN A 1 328 ? 148.068 185.376 147.825 1.00 38.60 328 ASN A CA 1
ATOM 2617 C C . ASN A 1 328 ? 148.282 185.565 146.329 1.00 38.60 328 ASN A C 1
ATOM 2618 O O . ASN A 1 328 ? 147.433 186.147 145.641 1.00 38.60 328 ASN A O 1
ATOM 2623 N N . HIS A 1 329 ? 149.404 185.065 145.801 1.00 44.66 329 HIS A N 1
ATOM 2624 C CA . HIS A 1 329 ? 149.659 185.184 144.369 1.00 44.66 329 HIS A CA 1
ATOM 2625 C C . HIS A 1 329 ? 148.603 184.446 143.556 1.00 44.66 329 HIS A C 1
ATOM 2626 O O . HIS A 1 329 ? 148.090 184.977 142.562 1.00 44.66 329 HIS A O 1
ATOM 2633 N N . THR A 1 330 ? 148.259 183.223 143.968 1.00 41.82 330 THR A N 1
ATOM 2634 C CA . THR A 1 330 ? 147.270 182.440 143.233 1.00 41.82 330 THR A CA 1
ATOM 2635 C C . THR A 1 330 ? 145.909 183.122 143.247 1.00 41.82 330 THR A C 1
ATOM 2636 O O . THR A 1 330 ? 145.211 183.160 142.228 1.00 41.82 330 THR A O 1
ATOM 2640 N N . LEU A 1 331 ? 145.514 183.670 144.399 1.00 42.18 331 LEU A N 1
ATOM 2641 C CA . LEU A 1 331 ? 144.244 184.382 144.481 1.00 42.18 331 LEU A CA 1
ATOM 2642 C C . LEU A 1 331 ? 144.253 185.625 143.603 1.00 42.18 331 LEU A C 1
ATOM 2643 O O . LEU A 1 331 ? 143.240 185.962 142.980 1.00 42.18 331 LEU A O 1
ATOM 2648 N N . GLU A 1 332 ? 145.388 186.324 143.543 1.00 54.68 332 GLU A N 1
ATOM 2649 C CA . GLU A 1 332 ? 145.441 187.565 142.778 1.00 54.68 332 GLU A CA 1
ATOM 2650 C C . GLU A 1 332 ? 145.443 187.304 141.275 1.00 54.68 332 GLU A C 1
ATOM 2651 O O . GLU A 1 332 ? 144.887 188.096 140.506 1.00 54.68 332 GLU A O 1
ATOM 2657 N N . GLU A 1 333 ? 146.054 186.205 140.830 1.00 54.65 333 GLU A N 1
ATOM 2658 C CA . GLU A 1 333 ? 146.215 185.996 139.394 1.00 54.65 333 GLU A CA 1
ATOM 2659 C C . GLU A 1 333 ? 145.049 185.258 138.742 1.00 54.65 333 GLU A C 1
ATOM 2660 O O . GLU A 1 333 ? 145.054 185.099 137.517 1.00 54.65 333 GLU A O 1
ATOM 2666 N N . ILE A 1 334 ? 144.050 184.813 139.509 1.00 49.39 334 ILE A N 1
ATOM 2667 C CA . ILE A 1 334 ? 142.866 184.185 138.929 1.00 49.39 334 ILE A CA 1
ATOM 2668 C C . ILE A 1 334 ? 141.635 185.073 139.005 1.00 49.39 334 ILE A C 1
ATOM 2669 O O . ILE A 1 334 ? 140.561 184.667 138.542 1.00 49.39 334 ILE A O 1
ATOM 2674 N N . THR A 1 335 ? 141.753 186.271 139.572 1.00 58.36 335 THR A N 1
ATOM 2675 C CA . THR A 1 335 ? 140.609 187.150 139.761 1.00 58.36 335 THR A CA 1
ATOM 2676 C C . THR A 1 335 ? 140.731 188.475 139.023 1.00 58.36 335 THR A C 1
ATOM 2677 O O . THR A 1 335 ? 139.804 189.290 139.089 1.00 58.36 335 THR A O 1
ATOM 2681 N N . GLU A 1 336 ? 141.839 188.716 138.319 1.00 71.51 336 GLU A N 1
ATOM 2682 C CA . GLU A 1 336 ? 142.034 190.006 137.665 1.00 71.51 336 GLU A CA 1
ATOM 2683 C C . GLU A 1 336 ? 141.137 190.165 136.440 1.00 71.51 336 GLU A C 1
ATOM 2684 O O . GLU A 1 336 ? 140.628 191.261 136.181 1.00 71.51 336 GLU A O 1
ATOM 2690 N N . ILE A 1 337 ? 140.937 189.094 135.666 1.00 64.81 337 ILE A N 1
ATOM 2691 C CA . ILE A 1 337 ? 140.028 189.177 134.525 1.00 64.81 337 ILE A CA 1
ATOM 2692 C C . ILE A 1 337 ? 138.588 189.334 135.000 1.00 64.81 337 ILE A C 1
ATOM 2693 O O . ILE A 1 337 ? 137.837 190.169 134.483 1.00 64.81 337 ILE A O 1
ATOM 2698 N N . ARG A 1 338 ? 138.182 188.538 135.985 1.00 53.22 338 ARG A N 1
ATOM 2699 C CA . ARG A 1 338 ? 136.821 188.603 136.498 1.00 53.22 338 ARG A CA 1
ATOM 2700 C C . ARG A 1 338 ? 136.570 189.942 137.182 1.00 53.22 338 ARG A C 1
ATOM 2701 O O . ARG A 1 338 ? 137.427 190.461 137.902 1.00 53.22 338 ARG A O 1
ATOM 2709 N N . ALA A 1 339 ? 135.384 190.500 136.955 1.00 44.84 339 ALA A N 1
ATOM 2710 C CA . ALA A 1 339 ? 135.053 191.839 137.439 1.00 44.84 339 ALA A CA 1
ATOM 2711 C C . ALA A 1 339 ? 134.286 191.751 138.758 1.00 44.84 339 ALA A C 1
ATOM 2712 O O . ALA A 1 339 ? 133.108 192.089 138.858 1.00 44.84 339 ALA A O 1
ATOM 2714 N N . LEU A 1 340 ? 134.992 191.298 139.789 1.00 41.19 340 LEU A N 1
ATOM 2715 C CA . LEU A 1 340 ? 134.394 191.197 141.112 1.00 41.19 340 LEU A CA 1
ATOM 2716 C C . LEU A 1 340 ? 134.078 192.576 141.675 1.00 41.19 340 LEU A C 1
ATOM 2717 O O . LEU A 1 340 ? 134.831 193.534 141.479 1.00 41.19 340 LEU A O 1
ATOM 2722 N N . LYS A 1 341 ? 132.953 192.672 142.377 1.00 43.68 341 LYS A N 1
ATOM 2723 C CA . LYS A 1 341 ? 132.626 193.876 143.117 1.00 43.68 341 LYS A CA 1
ATOM 2724 C C . LYS A 1 341 ? 133.550 194.007 144.325 1.00 43.68 341 LYS A C 1
ATOM 2725 O O . LYS A 1 341 ? 134.126 193.019 144.785 1.00 43.68 341 LYS A O 1
ATOM 2731 N N . PRO A 1 342 ? 133.728 195.226 144.846 1.00 45.46 342 PRO A N 1
ATOM 2732 C CA . PRO A 1 342 ? 134.562 195.377 146.052 1.00 45.46 342 PRO A CA 1
ATOM 2733 C C . PRO A 1 342 ? 134.074 194.552 147.231 1.00 45.46 342 PRO A C 1
ATOM 2734 O O . PRO A 1 342 ? 134.892 193.986 147.968 1.00 45.46 342 PRO A O 1
ATOM 2738 N N . SER A 1 343 ? 132.756 194.457 147.425 1.00 44.40 343 SER A N 1
ATOM 2739 C CA . SER A 1 343 ? 132.228 193.629 148.505 1.00 44.40 343 SER A CA 1
ATOM 2740 C C . SER A 1 343 ? 132.543 192.156 148.276 1.00 44.40 343 SER A C 1
ATOM 2741 O O . SER A 1 343 ? 132.959 191.451 149.203 1.00 44.40 343 SER A O 1
ATOM 2744 N N . GLN A 1 344 ? 132.356 191.676 147.045 1.00 37.28 344 GLN A N 1
ATOM 2745 C CA . GLN A 1 344 ? 132.698 190.293 146.731 1.00 37.28 344 GLN A CA 1
ATOM 2746 C C . GLN A 1 344 ? 134.196 190.058 146.858 1.00 37.28 344 GLN A C 1
ATOM 2747 O O . GLN A 1 344 ? 134.629 188.989 147.305 1.00 37.28 344 GLN A O 1
ATOM 2753 N N . ALA A 1 345 ? 135.005 191.044 146.465 1.00 40.34 345 ALA A N 1
ATOM 2754 C CA . ALA A 1 345 ? 136.451 190.915 146.604 1.00 40.34 345 ALA A CA 1
ATOM 2755 C C . ALA A 1 345 ? 136.853 190.790 148.067 1.00 40.34 345 ALA A C 1
ATOM 2756 O O . ALA A 1 345 ? 137.741 190.000 148.409 1.00 40.34 345 ALA A O 1
ATOM 2758 N N . HIS A 1 346 ? 136.219 191.568 148.946 1.00 50.15 346 HIS A N 1
ATOM 2759 C CA . HIS A 1 346 ? 136.497 191.440 150.372 1.00 50.15 346 HIS A CA 1
ATOM 2760 C C . HIS A 1 346 ? 136.027 190.095 150.914 1.00 50.15 346 HIS A C 1
ATOM 2761 O O . HIS A 1 346 ? 136.719 189.469 151.724 1.00 50.15 346 HIS A O 1
ATOM 2768 N N . LYS A 1 347 ? 134.851 189.634 150.479 1.00 43.20 347 LYS A N 1
ATOM 2769 C CA . LYS A 1 347 ? 134.279 188.411 151.031 1.00 43.20 347 LYS A CA 1
ATOM 2770 C C . LYS A 1 347 ? 134.973 187.150 150.533 1.00 43.20 347 LYS A C 1
ATOM 2771 O O . LYS A 1 347 ? 134.915 186.120 151.213 1.00 43.20 347 LYS A O 1
ATOM 2777 N N . ILE A 1 348 ? 135.623 187.198 149.368 1.00 36.80 348 ILE A N 1
ATOM 2778 C CA . ILE A 1 348 ? 136.196 185.986 148.787 1.00 36.80 348 ILE A CA 1
ATOM 2779 C C . ILE A 1 348 ? 137.446 185.499 149.503 1.00 36.80 348 ILE A C 1
ATOM 2780 O O . ILE A 1 348 ? 137.859 184.353 149.288 1.00 36.80 348 ILE A O 1
ATOM 2785 N N . ARG A 1 349 ? 138.058 186.321 150.351 1.00 39.63 349 ARG A N 1
ATOM 2786 C CA . ARG A 1 349 ? 139.272 185.935 151.061 1.00 39.63 349 ARG A CA 1
ATOM 2787 C C . ARG A 1 349 ? 139.002 185.383 152.454 1.00 39.63 349 ARG A C 1
ATOM 2788 O O . ARG A 1 349 ? 139.958 185.058 153.170 1.00 39.63 349 ARG A O 1
ATOM 2796 N N . GLU A 1 350 ? 137.731 185.266 152.846 1.00 42.52 350 GLU A N 1
ATOM 2797 C CA . GLU A 1 350 ? 137.401 184.814 154.193 1.00 42.52 350 GLU A CA 1
ATOM 2798 C C . GLU A 1 350 ? 137.871 183.389 154.444 1.00 42.52 350 GLU A C 1
ATOM 2799 O O . GLU A 1 350 ? 138.256 183.061 155.569 1.00 42.52 350 GLU A O 1
ATOM 2805 N N . PHE A 1 351 ? 137.860 182.538 153.417 1.00 40.13 351 PHE A N 1
ATOM 2806 C CA . PHE A 1 351 ? 138.306 181.156 153.574 1.00 40.13 351 PHE A CA 1
ATOM 2807 C C . PHE A 1 351 ? 139.739 181.093 154.094 1.00 40.13 351 PHE A C 1
ATOM 2808 O O . PHE A 1 351 ? 140.001 180.591 155.196 1.00 40.13 351 PHE A O 1
ATOM 2816 N N . HIS A 1 352 ? 140.685 181.620 153.316 1.00 37.21 352 HIS A N 1
ATOM 2817 C CA . HIS A 1 352 ? 142.081 181.542 153.719 1.00 37.21 352 HIS A CA 1
ATOM 2818 C C . HIS A 1 352 ? 142.409 182.486 154.870 1.00 37.21 352 HIS A C 1
ATOM 2819 O O . HIS A 1 352 ? 143.385 182.241 155.585 1.00 37.21 352 HIS A O 1
ATOM 2826 N N . ARG A 1 353 ? 141.608 183.533 155.097 1.00 38.61 353 ARG A N 1
ATOM 2827 C CA . ARG A 1 353 ? 141.842 184.366 156.272 1.00 38.61 353 ARG A CA 1
ATOM 2828 C C . ARG A 1 353 ? 141.443 183.640 157.552 1.00 38.61 353 ARG A C 1
ATOM 2829 O O . ARG A 1 353 ? 142.122 183.762 158.577 1.00 38.61 353 ARG A O 1
ATOM 2837 N N . THR A 1 354 ? 140.342 182.886 157.515 1.00 37.75 354 THR A N 1
ATOM 2838 C CA . THR A 1 354 ? 139.979 182.037 158.642 1.00 37.75 354 THR A CA 1
ATOM 2839 C C . THR A 1 354 ? 141.009 180.936 158.846 1.00 37.75 354 THR A C 1
ATOM 2840 O O . THR A 1 354 ? 141.355 180.605 159.986 1.00 37.75 354 THR A O 1
ATOM 2844 N N . LEU A 1 355 ? 141.512 180.361 157.752 1.00 36.76 355 LEU A N 1
ATOM 2845 C CA . LEU A 1 355 ? 142.543 179.335 157.875 1.00 36.76 355 LEU A CA 1
ATOM 2846 C C . LEU A 1 355 ? 143.809 179.893 158.515 1.00 36.76 355 LEU A C 1
ATOM 2847 O O . LEU A 1 355 ? 144.444 179.224 159.337 1.00 36.76 355 LEU A O 1
ATOM 2852 N N . ILE A 1 356 ? 144.193 181.118 158.150 1.00 38.17 356 ILE A N 1
ATOM 2853 C CA . ILE A 1 356 ? 145.431 181.696 158.667 1.00 38.17 356 ILE A CA 1
ATOM 2854 C C . ILE A 1 356 ? 145.300 182.029 160.150 1.00 38.17 356 ILE A C 1
ATOM 2855 O O . ILE A 1 356 ? 146.218 181.772 160.939 1.00 38.17 356 ILE A O 1
ATOM 2860 N N . ARG A 1 357 ? 144.163 182.592 160.557 1.00 46.39 357 ARG A N 1
ATOM 2861 C CA . ARG A 1 357 ? 143.972 183.088 161.913 1.00 46.39 357 ARG A CA 1
ATOM 2862 C C . ARG A 1 357 ? 143.467 182.021 162.879 1.00 46.39 357 ARG A C 1
ATOM 2863 O O . ARG A 1 357 ? 142.896 182.365 163.920 1.00 46.39 357 ARG A O 1
ATOM 2871 N N . LEU A 1 358 ? 143.657 180.744 162.565 1.00 45.39 358 LEU A N 1
ATOM 2872 C CA . LEU A 1 358 ? 143.219 179.677 163.451 1.00 45.39 358 LEU A CA 1
ATOM 2873 C C . LEU A 1 358 ? 144.147 179.558 164.654 1.00 45.39 358 LEU A C 1
ATOM 2874 O O . LEU A 1 358 ? 145.340 179.864 164.579 1.00 45.39 358 LEU A O 1
ATOM 2879 N N . GLU A 1 359 ? 143.583 179.106 165.776 1.00 56.61 359 GLU A N 1
ATOM 2880 C CA . GLU A 1 359 ? 144.345 178.880 167.008 1.00 56.61 359 GLU A CA 1
ATOM 2881 C C . GLU A 1 359 ? 143.795 177.616 167.667 1.00 56.61 359 GLU A C 1
ATOM 2882 O O . GLU A 1 359 ? 142.840 177.673 168.446 1.00 56.61 359 GLU A O 1
ATOM 2888 N N . MET A 1 360 ? 144.406 176.476 167.348 1.00 45.52 360 MET A N 1
ATOM 2889 C CA . MET A 1 360 ? 143.982 175.187 167.873 1.00 45.52 360 MET A CA 1
ATOM 2890 C C . MET A 1 360 ? 145.208 174.372 168.258 1.00 45.52 360 MET A C 1
ATOM 2891 O O . MET A 1 360 ? 146.335 174.683 167.865 1.00 45.52 360 MET A O 1
ATOM 2896 N N . THR A 1 361 ? 144.973 173.322 169.041 1.00 36.97 361 THR A N 1
ATOM 2897 C CA . THR A 1 361 ? 146.034 172.407 169.419 1.00 36.97 361 THR A CA 1
ATOM 2898 C C . THR A 1 361 ? 146.458 171.570 168.213 1.00 36.97 361 THR A C 1
ATOM 2899 O O . THR A 1 361 ? 145.703 171.435 167.247 1.00 36.97 361 THR A O 1
ATOM 2903 N N . PRO A 1 362 ? 147.673 171.013 168.235 1.00 33.30 362 PRO A N 1
ATOM 2904 C CA . PRO A 1 362 ? 148.132 170.226 167.076 1.00 33.30 362 PRO A CA 1
ATOM 2905 C C . PRO A 1 362 ? 147.240 169.042 166.742 1.00 33.30 362 PRO A C 1
ATOM 2906 O O . PRO A 1 362 ? 147.121 168.688 165.563 1.00 33.30 362 PRO A O 1
ATOM 2910 N N . GLN A 1 363 ? 146.613 168.414 167.739 1.00 34.66 363 GLN A N 1
ATOM 2911 C CA . GLN A 1 363 ? 145.713 167.299 167.459 1.00 34.66 363 GLN A CA 1
ATOM 2912 C C . GLN A 1 363 ? 144.506 167.750 166.646 1.00 34.66 363 GLN A C 1
ATOM 2913 O O . GLN A 1 363 ? 144.097 167.073 165.693 1.00 34.66 363 GLN A O 1
ATOM 2919 N N . GLN A 1 364 ? 143.926 168.897 167.004 1.00 34.72 364 GLN A N 1
ATOM 2920 C CA . GLN A 1 364 ? 142.775 169.408 166.269 1.00 34.72 364 GLN A CA 1
ATOM 2921 C C . GLN A 1 364 ? 143.151 169.781 164.841 1.00 34.72 364 GLN A C 1
ATOM 2922 O O . GLN A 1 364 ? 142.371 169.551 163.911 1.00 34.72 364 GLN A O 1
ATOM 2928 N N . LEU A 1 365 ? 144.338 170.359 164.645 1.00 33.63 365 LEU A N 1
ATOM 2929 C CA . LEU A 1 365 ? 144.797 170.662 163.292 1.00 33.63 365 LEU A CA 1
ATOM 2930 C C . LEU A 1 365 ? 145.023 169.389 162.485 1.00 33.63 365 LEU A C 1
ATOM 2931 O O . LEU A 1 365 ? 144.675 169.327 161.299 1.00 33.63 365 LEU A O 1
ATOM 2936 N N . CYS A 1 366 ? 145.602 168.362 163.109 1.00 35.01 366 CYS A N 1
ATOM 2937 C CA . CYS A 1 366 ? 145.801 167.096 162.412 1.00 35.01 366 CYS A CA 1
ATOM 2938 C C . CYS A 1 366 ? 144.474 166.460 162.024 1.00 35.01 366 CYS A C 1
ATOM 2939 O O . CYS A 1 366 ? 144.378 165.813 160.976 1.00 35.01 366 CYS A O 1
ATOM 2942 N N . GLU A 1 367 ? 143.444 166.620 162.858 1.00 38.06 367 GLU A N 1
ATOM 2943 C CA . GLU A 1 367 ? 142.123 166.115 162.492 1.00 38.06 367 GLU A CA 1
ATOM 2944 C C . GLU A 1 367 ? 141.501 166.942 161.371 1.00 38.06 367 GLU A C 1
ATOM 2945 O O . GLU A 1 367 ? 140.891 166.387 160.450 1.00 38.06 367 GLU A O 1
ATOM 2951 N N . LEU A 1 368 ? 141.642 168.268 161.431 1.00 32.80 368 LEU A N 1
ATOM 2952 C CA . LEU A 1 368 ? 141.119 169.141 160.383 1.00 32.80 368 LEU A CA 1
ATOM 2953 C C . LEU A 1 368 ? 141.842 168.943 159.058 1.00 32.80 368 LEU A C 1
ATOM 2954 O O . LEU A 1 368 ? 141.317 169.333 158.010 1.00 32.80 368 LEU A O 1
ATOM 2959 N N . PHE A 1 369 ? 143.028 168.337 159.088 1.00 36.35 369 PHE A N 1
ATOM 2960 C CA . PHE A 1 369 ? 143.773 168.040 157.870 1.00 36.35 369 PHE A CA 1
ATOM 2961 C C . PHE A 1 369 ? 142.992 167.153 156.906 1.00 36.35 369 PHE A C 1
ATOM 2962 O O . PHE A 1 369 ? 143.289 167.150 155.706 1.00 36.35 369 PHE A O 1
ATOM 2970 N N . SER A 1 370 ? 141.995 166.416 157.392 1.00 37.54 370 SER A N 1
ATOM 2971 C CA . SER A 1 370 ? 141.331 165.363 156.624 1.00 37.54 370 SER A CA 1
ATOM 2972 C C . SER A 1 370 ? 139.949 165.766 156.121 1.00 37.54 370 SER A C 1
ATOM 2973 O O . SER A 1 370 ? 139.045 164.929 156.073 1.00 37.54 370 SER A O 1
ATOM 2976 N N . ILE A 1 371 ? 139.741 167.024 155.736 1.00 35.24 371 ILE A N 1
ATOM 2977 C CA . ILE A 1 371 ? 138.454 167.438 155.183 1.00 35.24 371 ILE A CA 1
ATOM 2978 C C . ILE A 1 371 ? 138.667 168.096 153.826 1.00 35.24 371 ILE A C 1
ATOM 2979 O O . ILE A 1 371 ? 137.871 168.938 153.399 1.00 35.24 371 ILE A O 1
ATOM 2984 N N . GLN A 1 372 ? 139.738 167.702 153.135 1.00 34.71 372 GLN A N 1
ATOM 2985 C CA . GLN A 1 372 ? 140.100 168.350 151.878 1.00 34.71 372 GLN A CA 1
ATOM 2986 C C . GLN A 1 372 ? 139.053 168.116 150.795 1.00 34.71 372 GLN A C 1
ATOM 2987 O O . GLN A 1 372 ? 138.760 169.020 150.004 1.00 34.71 372 GLN A O 1
ATOM 2993 N N . LYS A 1 373 ? 138.481 166.913 150.735 1.00 35.85 373 LYS A N 1
ATOM 2994 C CA . LYS A 1 373 ? 137.591 166.520 149.650 1.00 35.85 373 LYS A CA 1
ATOM 2995 C C . LYS A 1 373 ? 136.117 166.694 150.001 1.00 35.85 373 LYS A C 1
ATOM 2996 O O . LYS A 1 373 ? 135.269 165.959 149.485 1.00 35.85 373 LYS A O 1
ATOM 3002 N N . HIS A 1 374 ? 135.789 167.658 150.856 1.00 47.49 374 HIS A N 1
ATOM 3003 C CA . HIS A 1 374 ? 134.415 167.877 151.285 1.00 47.49 374 HIS A CA 1
ATOM 3004 C C . HIS A 1 374 ? 133.719 168.978 150.496 1.00 47.49 374 HIS A C 1
ATOM 3005 O O . HIS A 1 374 ? 132.642 169.426 150.898 1.00 47.49 374 HIS A O 1
ATOM 3012 N N . TRP A 1 375 ? 134.310 169.426 149.388 1.00 47.49 375 TRP A N 1
ATOM 3013 C CA . TRP A 1 375 ? 133.713 170.456 148.555 1.00 47.49 375 TRP A CA 1
ATOM 3014 C C . TRP A 1 375 ? 133.441 170.012 147.126 1.00 47.49 375 TRP A C 1
ATOM 3015 O O . TRP A 1 375 ? 132.802 170.760 146.380 1.00 47.49 375 TRP A O 1
ATOM 3026 N N . GLY A 1 376 ? 133.893 168.834 146.726 1.00 36.43 376 GLY A N 1
ATOM 3027 C CA . GLY A 1 376 ? 133.700 168.339 145.380 1.00 36.43 376 GLY A CA 1
ATOM 3028 C C . GLY A 1 376 ? 135.019 168.181 144.646 1.00 36.43 376 GLY A C 1
ATOM 3029 O O . GLY A 1 376 ? 136.106 168.262 145.224 1.00 36.43 376 GLY A O 1
ATOM 3030 N N . HIS A 1 377 ? 134.905 167.952 143.341 1.00 35.83 377 HIS A N 1
ATOM 3031 C CA . HIS A 1 377 ? 136.052 167.760 142.468 1.00 35.83 377 HIS A CA 1
ATOM 3032 C C . HIS A 1 377 ? 135.843 168.542 141.180 1.00 35.83 377 HIS A C 1
ATOM 3033 O O . HIS A 1 377 ? 134.700 168.741 140.752 1.00 35.83 377 HIS A O 1
ATOM 3040 N N . PRO A 1 378 ? 136.921 168.998 140.547 1.00 33.82 378 PRO A N 1
ATOM 3041 C CA . PRO A 1 378 ? 136.782 169.842 139.354 1.00 33.82 378 PRO A CA 1
ATOM 3042 C C . PRO A 1 378 ? 136.329 169.044 138.140 1.00 33.82 378 PRO A C 1
ATOM 3043 O O . PRO A 1 378 ? 136.342 167.813 138.113 1.00 33.82 378 PRO A O 1
ATOM 3047 N N . VAL A 1 379 ? 135.919 169.786 137.115 1.00 30.39 379 VAL A N 1
ATOM 3048 C CA . VAL A 1 379 ? 135.531 169.214 135.830 1.00 30.39 379 VAL A CA 1
ATOM 3049 C C . VAL A 1 379 ? 136.767 169.134 134.944 1.00 30.39 379 VAL A C 1
ATOM 3050 O O . VAL A 1 379 ? 137.489 170.125 134.780 1.00 30.39 379 VAL A O 1
ATOM 3054 N N . LEU A 1 380 ? 137.009 167.961 134.370 1.00 32.46 380 LEU A N 1
ATOM 3055 C CA . LEU A 1 380 ? 138.237 167.687 133.641 1.00 32.46 380 LEU A CA 1
ATOM 3056 C C . LEU A 1 380 ? 138.037 167.834 132.138 1.00 32.46 380 LEU A C 1
ATOM 3057 O O . LEU A 1 380 ? 136.942 167.625 131.611 1.00 32.46 380 LEU A O 1
ATOM 3062 N N . HIS A 1 381 ? 139.119 168.199 131.453 1.00 39.99 381 HIS A N 1
ATOM 3063 C CA . HIS A 1 381 ? 139.154 168.304 130.001 1.00 39.99 381 HIS A CA 1
ATOM 3064 C C . HIS A 1 381 ? 140.377 167.566 129.481 1.00 39.99 381 HIS A C 1
ATOM 3065 O O . HIS A 1 381 ? 141.435 167.579 130.116 1.00 39.99 381 HIS A O 1
ATOM 3072 N N . SER A 1 382 ? 140.228 166.920 128.324 1.00 37.04 382 SER A N 1
ATOM 3073 C CA . SER A 1 382 ? 141.349 166.194 127.736 1.00 37.04 382 SER A CA 1
ATOM 3074 C C . SER A 1 382 ? 142.435 167.146 127.250 1.00 37.04 382 SER A C 1
ATOM 3075 O O . SER A 1 382 ? 143.630 166.850 127.371 1.00 37.04 382 SER A O 1
ATOM 3078 N N . GLU A 1 383 ? 142.036 168.294 126.698 1.00 41.22 383 GLU A N 1
ATOM 3079 C CA . GLU A 1 383 ? 142.998 169.208 126.089 1.00 41.22 383 GLU A CA 1
ATOM 3080 C C . GLU A 1 383 ? 143.968 169.767 127.123 1.00 41.22 383 GLU A C 1
ATOM 3081 O O . GLU A 1 383 ? 145.183 169.791 126.897 1.00 41.22 383 GLU A O 1
ATOM 3087 N N . THR A 1 384 ? 143.450 170.224 128.264 1.00 40.42 384 THR A N 1
ATOM 3088 C CA . THR A 1 384 ? 144.316 170.807 129.285 1.00 40.42 384 THR A CA 1
ATOM 3089 C C . THR A 1 384 ? 145.266 169.768 129.869 1.00 40.42 384 THR A C 1
ATOM 3090 O O . THR A 1 384 ? 146.451 170.053 130.085 1.00 40.42 384 THR A O 1
ATOM 3094 N N . ALA A 1 385 ? 144.765 168.559 130.135 1.00 34.72 385 ALA A N 1
ATOM 3095 C CA . ALA A 1 385 ? 145.622 167.505 130.668 1.00 34.72 385 ALA A CA 1
ATOM 3096 C C . ALA A 1 385 ? 146.718 167.128 129.679 1.00 34.72 385 ALA A C 1
ATOM 3097 O O . ALA A 1 385 ? 147.881 166.954 130.065 1.00 34.72 385 ALA A O 1
ATOM 3099 N N . ILE A 1 386 ? 146.370 167.004 128.396 1.00 36.04 386 ILE A N 1
ATOM 3100 C CA . ILE A 1 386 ? 147.373 166.666 127.392 1.00 36.04 386 ILE A CA 1
ATOM 3101 C C . ILE A 1 386 ? 148.401 167.783 127.263 1.00 36.04 386 ILE A C 1
ATOM 3102 O O . ILE A 1 386 ? 149.601 167.525 127.124 1.00 36.04 386 ILE A O 1
ATOM 3107 N N . GLN A 1 387 ? 147.952 169.040 127.304 1.00 40.63 387 GLN A N 1
ATOM 3108 C CA . GLN A 1 387 ? 148.887 170.157 127.225 1.00 40.63 387 GLN A CA 1
ATOM 3109 C C . GLN A 1 387 ? 149.838 170.165 128.413 1.00 40.63 387 GLN A C 1
ATOM 3110 O O . GLN A 1 387 ? 151.032 170.447 128.260 1.00 40.63 387 GLN A O 1
ATOM 3116 N N . LYS A 1 388 ? 149.327 169.870 129.610 1.00 38.91 388 LYS A N 1
ATOM 3117 C CA . LYS A 1 388 ? 150.191 169.807 130.784 1.00 38.91 388 LYS A CA 1
ATOM 3118 C C . LYS A 1 388 ? 151.198 168.668 130.674 1.00 38.91 388 LYS A C 1
ATOM 3119 O O . LYS A 1 388 ? 152.369 168.832 131.032 1.00 38.91 388 LYS A O 1
ATOM 3125 N N . VAL A 1 389 ? 150.761 167.504 130.188 1.00 36.76 389 VAL A N 1
ATOM 3126 C CA . VAL A 1 389 ? 151.664 166.360 130.078 1.00 36.76 389 VAL A CA 1
ATOM 3127 C C . VAL A 1 389 ? 152.727 166.606 129.012 1.00 36.76 389 VAL A C 1
ATOM 3128 O O . VAL A 1 389 ? 153.879 166.184 129.159 1.00 36.76 389 VAL A O 1
ATOM 3132 N N . LYS A 1 390 ? 152.360 167.289 127.923 1.00 36.17 390 LYS A N 1
ATOM 3133 C CA . LYS A 1 390 ? 153.307 167.523 126.836 1.00 36.17 390 LYS A CA 1
ATOM 3134 C C . LYS A 1 390 ? 154.511 168.323 127.314 1.00 36.17 390 LYS A C 1
ATOM 3135 O O . LYS A 1 390 ? 155.652 168.023 126.946 1.00 36.17 390 LYS A O 1
ATOM 3141 N N . LYS A 1 391 ? 154.277 169.348 128.124 1.00 44.88 391 LYS A N 1
ATOM 3142 C CA . LYS A 1 391 ? 155.365 170.009 128.827 1.00 44.88 391 LYS A CA 1
ATOM 3143 C C . LYS A 1 391 ? 155.950 169.063 129.872 1.00 44.88 391 LYS A C 1
ATOM 3144 O O . LYS A 1 391 ? 155.263 168.181 130.393 1.00 44.88 391 LYS A O 1
ATOM 3150 N N . HIS A 1 392 ? 157.243 169.244 130.155 1.00 45.87 392 HIS A N 1
ATOM 3151 C CA . HIS A 1 392 ? 158.025 168.396 131.055 1.00 45.87 392 HIS A CA 1
ATOM 3152 C C . HIS A 1 392 ? 158.309 167.026 130.450 1.00 45.87 392 HIS A C 1
ATOM 3153 O O . HIS A 1 392 ? 159.035 166.226 131.046 1.00 45.87 392 HIS A O 1
ATOM 3160 N N . ALA A 1 393 ? 157.756 166.742 129.272 1.00 37.31 393 ALA A N 1
ATOM 3161 C CA . ALA A 1 393 ? 157.975 165.464 128.608 1.00 37.31 393 ALA A CA 1
ATOM 3162 C C . ALA A 1 393 ? 158.744 165.578 127.304 1.00 37.31 393 ALA A C 1
ATOM 3163 O O . ALA A 1 393 ? 159.430 164.628 126.924 1.00 37.31 393 ALA A O 1
ATOM 3165 N N . THR A 1 394 ? 158.642 166.708 126.608 1.00 35.74 394 THR A N 1
ATOM 3166 C CA . THR A 1 394 ? 159.403 166.951 125.390 1.00 35.74 394 THR A CA 1
ATOM 3167 C C . THR A 1 394 ? 160.461 168.031 125.575 1.00 35.74 394 THR A C 1
ATOM 3168 O O . THR A 1 394 ? 161.071 168.463 124.593 1.00 35.74 394 THR A O 1
ATOM 3172 N N . VAL A 1 395 ? 160.692 168.474 126.806 1.00 33.49 395 VAL A N 1
A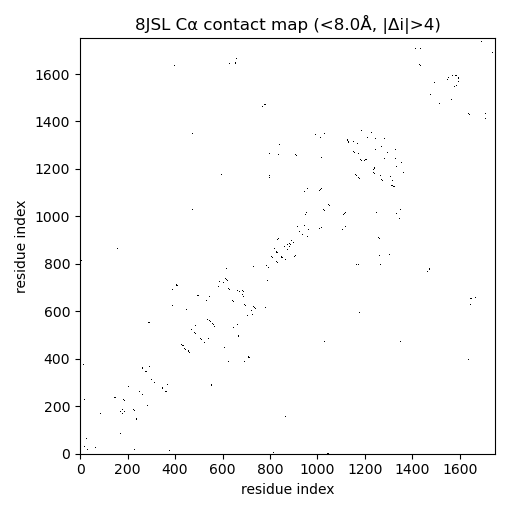TOM 3173 C CA . VAL A 1 395 ? 161.641 169.547 127.072 1.00 33.49 395 VAL A CA 1
ATOM 3174 C C . VAL A 1 395 ? 163.061 169.000 126.993 1.00 33.49 395 VAL A C 1
ATOM 3175 O O . VAL A 1 395 ? 163.306 167.806 127.201 1.00 33.49 395 VAL A O 1
ATOM 3179 N N . LEU A 1 396 ? 164.007 169.880 126.679 1.00 33.53 396 LEU A N 1
ATOM 3180 C CA . LEU A 1 396 ? 165.411 169.517 126.563 1.00 33.53 396 LEU A CA 1
ATOM 3181 C C . LEU A 1 396 ? 166.121 169.735 127.894 1.00 33.53 396 LEU A C 1
ATOM 3182 O O . LEU A 1 396 ? 165.848 170.706 128.605 1.00 33.53 396 LEU A O 1
ATOM 3187 N N . LYS A 1 397 ? 167.032 168.824 128.227 1.00 31.82 397 LYS A N 1
ATOM 3188 C CA . LYS A 1 397 ? 167.717 168.829 129.510 1.00 31.82 397 LYS A CA 1
ATOM 3189 C C . LYS A 1 397 ? 169.227 168.890 129.314 1.00 31.82 397 LYS A C 1
ATOM 3190 O O . LYS A 1 397 ? 169.752 168.572 128.245 1.00 31.82 397 LYS A O 1
ATOM 3196 N N . ALA A 1 398 ? 169.919 169.308 130.371 1.00 29.83 398 ALA A N 1
ATOM 3197 C CA . ALA A 1 398 ? 171.374 169.329 130.421 1.00 29.83 398 ALA A CA 1
ATOM 3198 C C . ALA A 1 398 ? 171.835 168.490 131.605 1.00 29.83 398 ALA A C 1
ATOM 3199 O O . ALA A 1 398 ? 171.287 168.613 132.705 1.00 29.83 398 ALA A O 1
ATOM 3201 N N . LEU A 1 399 ? 172.839 167.645 131.381 1.00 29.72 399 LEU A N 1
ATOM 3202 C CA . LEU A 1 399 ? 173.279 166.679 132.376 1.00 29.72 399 LEU A CA 1
ATOM 3203 C C . LEU A 1 399 ? 174.786 166.771 132.571 1.00 29.72 399 LEU A C 1
ATOM 3204 O O . LEU A 1 399 ? 175.521 167.239 131.699 1.00 29.72 399 LEU A O 1
ATOM 3209 N N . ARG A 1 400 ? 175.238 166.316 133.739 1.00 33.36 400 ARG A N 1
ATOM 3210 C CA . ARG A 1 400 ? 176.654 166.275 134.079 1.00 33.36 400 ARG A CA 1
ATOM 3211 C C . ARG A 1 400 ? 177.121 164.829 134.136 1.00 33.36 400 ARG A C 1
ATOM 3212 O O . ARG A 1 400 ? 176.635 164.065 134.982 1.00 33.36 400 ARG A O 1
ATOM 3220 N N . PRO A 1 401 ? 178.044 164.410 133.267 1.00 31.54 401 PRO A N 1
ATOM 3221 C CA . PRO A 1 401 ? 178.452 162.994 133.249 1.00 31.54 401 PRO A CA 1
ATOM 3222 C C . PRO A 1 401 ? 179.077 162.502 134.545 1.00 31.54 401 PRO A C 1
ATOM 3223 O O . PRO A 1 401 ? 178.946 161.314 134.869 1.00 31.54 401 PRO A O 1
ATOM 3227 N N . ILE A 1 402 ? 179.765 163.369 135.291 1.00 33.78 402 ILE A N 1
ATOM 3228 C CA . ILE A 1 402 ? 180.464 162.921 136.493 1.00 33.78 402 ILE A CA 1
ATOM 3229 C C . ILE A 1 402 ? 179.475 162.428 137.546 1.00 33.78 402 ILE A C 1
ATOM 3230 O O . ILE A 1 402 ? 179.713 161.412 138.214 1.00 33.78 402 ILE A O 1
ATOM 3235 N N . VAL A 1 403 ? 178.347 163.124 137.703 1.00 32.18 403 VAL A N 1
ATOM 3236 C CA . VAL A 1 403 ? 177.354 162.712 138.689 1.00 32.18 403 VAL A CA 1
ATOM 3237 C C . VAL A 1 403 ? 176.715 161.390 138.284 1.00 32.18 403 VAL A C 1
ATOM 3238 O O . VAL A 1 403 ? 176.434 160.536 139.133 1.00 32.18 403 VAL A O 1
ATOM 3242 N N . ILE A 1 404 ? 176.484 161.195 136.984 1.00 33.81 404 ILE A N 1
ATOM 3243 C CA . ILE A 1 404 ? 175.951 159.924 136.502 1.00 33.81 404 ILE A CA 1
ATOM 3244 C C . ILE A 1 404 ? 176.931 158.793 136.790 1.00 33.81 404 ILE A C 1
ATOM 3245 O O . ILE A 1 404 ? 176.536 157.699 137.214 1.00 33.81 404 ILE A O 1
ATOM 3250 N N . PHE A 1 405 ? 178.223 159.040 136.562 1.00 47.49 405 PHE A N 1
ATOM 3251 C CA . PHE A 1 405 ? 179.242 158.037 136.854 1.00 47.49 405 PHE A CA 1
ATOM 3252 C C . PHE A 1 405 ? 179.243 157.667 138.333 1.00 47.49 405 PHE A C 1
ATOM 3253 O O . PHE A 1 405 ? 179.275 156.482 138.694 1.00 47.49 405 PHE A O 1
ATOM 3261 N N . GLU A 1 406 ? 179.192 158.676 139.207 1.00 40.90 406 GLU A N 1
ATOM 3262 C CA . GLU A 1 406 ? 179.195 158.409 140.643 1.00 40.90 406 GLU A CA 1
ATOM 3263 C C . GLU A 1 406 ? 177.946 157.646 141.071 1.00 40.90 406 GLU A C 1
ATOM 3264 O O . GLU A 1 406 ? 178.022 156.730 141.899 1.00 40.90 406 GLU A O 1
ATOM 3270 N N . THR A 1 407 ? 176.785 158.012 140.521 1.00 33.09 407 THR A N 1
ATOM 3271 C CA . THR A 1 407 ? 175.549 157.321 140.870 1.00 33.09 407 THR A CA 1
ATOM 3272 C C . THR A 1 407 ? 175.583 155.865 140.424 1.00 33.09 407 THR A C 1
ATOM 3273 O O . THR A 1 407 ? 175.140 154.974 141.157 1.00 33.09 407 THR A O 1
ATOM 3277 N N . TYR A 1 408 ? 176.104 155.602 139.223 1.00 39.98 408 TYR A N 1
ATOM 3278 C CA . TYR A 1 408 ? 176.222 154.225 138.753 1.00 39.98 408 TYR A CA 1
ATOM 3279 C C . TYR A 1 408 ? 177.166 153.417 139.638 1.00 39.98 408 TYR A C 1
ATOM 3280 O O . TYR A 1 408 ? 176.886 152.254 139.971 1.00 39.98 408 TYR A O 1
ATOM 3289 N N . CYS A 1 409 ? 178.291 154.019 140.033 1.00 36.85 409 CYS A N 1
ATOM 3290 C CA . CYS A 1 409 ? 179.225 153.321 140.909 1.00 36.85 409 CYS A CA 1
ATOM 3291 C C . CYS A 1 409 ? 178.590 153.007 142.259 1.00 36.85 409 CYS A C 1
ATOM 3292 O O . CYS A 1 409 ? 178.790 151.917 142.808 1.00 36.85 409 CYS A O 1
ATOM 3295 N N . VAL A 1 410 ? 177.816 153.947 142.807 1.00 32.24 410 VAL A N 1
ATOM 3296 C CA . VAL A 1 410 ? 177.144 153.704 144.083 1.00 32.24 410 VAL A CA 1
ATOM 3297 C C . VAL A 1 410 ? 176.085 152.615 143.936 1.00 32.24 410 VAL A C 1
ATOM 3298 O O . VAL A 1 410 ? 175.895 151.790 144.837 1.00 32.24 410 VAL A O 1
ATOM 3302 N N . PHE A 1 411 ? 175.377 152.598 142.805 1.00 47.49 411 PHE A N 1
ATOM 3303 C CA . PHE A 1 411 ? 174.422 151.531 142.513 1.00 47.49 411 PHE A CA 1
ATOM 3304 C C . PHE A 1 411 ? 175.093 150.162 142.577 1.00 47.49 411 PHE A C 1
ATOM 3305 O O . PHE A 1 411 ? 174.630 149.248 143.282 1.00 47.49 411 PHE A O 1
ATOM 3313 N N . LYS A 1 412 ? 176.206 150.013 141.853 1.00 47.49 412 LYS A N 1
ATOM 3314 C CA . LYS A 1 412 ? 176.918 148.738 141.840 1.00 47.49 412 LYS A CA 1
ATOM 3315 C C . LYS A 1 412 ? 177.446 148.379 143.225 1.00 47.49 412 LYS A C 1
ATOM 3316 O O . LYS A 1 412 ? 177.382 147.214 143.641 1.00 47.49 412 LYS A O 1
ATOM 3322 N N . TYR A 1 413 ? 177.975 149.367 143.951 1.00 40.45 413 TYR A N 1
ATOM 3323 C CA . TYR A 1 413 ? 178.500 149.103 145.286 1.00 40.45 413 TYR A CA 1
ATOM 3324 C C . TYR A 1 413 ? 177.403 148.630 146.229 1.00 40.45 413 TYR A C 1
ATOM 3325 O O . TYR A 1 413 ? 177.620 147.718 147.032 1.00 40.45 413 TYR A O 1
ATOM 3334 N N . SER A 1 414 ? 176.222 149.248 146.159 1.00 36.02 414 SER A N 1
ATOM 3335 C CA . SER A 1 414 ? 175.122 148.836 147.023 1.00 36.02 414 SER A CA 1
ATOM 3336 C C . SER A 1 414 ? 174.672 147.418 146.704 1.00 36.02 414 SER A C 1
ATOM 3337 O O . SER A 1 414 ? 174.396 146.626 147.615 1.00 36.02 414 SER A O 1
ATOM 3340 N N . ILE A 1 415 ? 174.595 147.074 145.416 1.00 30.93 415 ILE A N 1
ATOM 3341 C CA . ILE A 1 415 ? 174.206 145.710 145.058 1.00 30.93 415 ILE A CA 1
ATOM 3342 C C . ILE A 1 415 ? 175.228 144.705 145.582 1.00 30.93 415 ILE A C 1
ATOM 3343 O O . ILE A 1 415 ? 174.866 143.670 146.163 1.00 30.93 415 ILE A O 1
ATOM 3348 N N . ALA A 1 416 ? 176.520 144.999 145.404 1.00 35.78 416 ALA A N 1
ATOM 3349 C CA . ALA A 1 416 ? 177.557 144.092 145.891 1.00 35.78 416 ALA A CA 1
ATOM 3350 C C . ALA A 1 416 ? 177.524 143.966 147.410 1.00 35.78 416 ALA A C 1
ATOM 3351 O O . ALA A 1 416 ? 177.700 142.869 147.954 1.00 35.78 416 ALA A O 1
ATOM 3353 N N . LYS A 1 417 ? 177.307 145.079 148.113 1.00 40.21 417 LYS A N 1
ATOM 3354 C CA . LYS A 1 417 ? 177.259 145.044 149.571 1.00 40.21 417 LYS A CA 1
ATOM 3355 C C . LYS A 1 417 ? 176.081 144.218 150.065 1.00 40.21 417 LYS A C 1
ATOM 3356 O O . LYS A 1 417 ? 176.211 143.453 151.027 1.00 40.21 417 LYS A O 1
ATOM 3362 N N . HIS A 1 418 ? 174.918 144.361 149.425 1.00 41.73 418 HIS A N 1
ATOM 3363 C CA . HIS A 1 418 ? 173.775 143.543 149.815 1.00 41.73 418 HIS A CA 1
ATOM 3364 C C . HIS A 1 418 ? 174.039 142.069 149.548 1.00 41.73 418 HIS A C 1
ATOM 3365 O O . HIS A 1 418 ? 173.647 141.209 150.345 1.00 41.73 418 HIS A O 1
ATOM 3372 N N . TYR A 1 419 ? 174.693 141.753 148.428 1.00 43.46 419 TYR A N 1
ATOM 3373 C CA . TYR A 1 419 ? 175.021 140.357 148.155 1.00 43.46 419 TYR A CA 1
ATOM 3374 C C . TYR A 1 419 ? 175.992 139.803 149.190 1.00 43.46 419 TYR A C 1
ATOM 3375 O O . TYR A 1 419 ? 175.904 138.630 149.565 1.00 43.46 419 TYR A O 1
ATOM 3384 N N . PHE A 1 420 ? 176.939 140.625 149.647 1.00 47.55 420 PHE A N 1
ATOM 3385 C CA . PHE A 1 420 ? 177.929 140.141 150.605 1.00 47.55 420 PHE A CA 1
ATOM 3386 C C . PHE A 1 420 ? 177.336 139.988 152.001 1.00 47.55 420 PHE A C 1
ATOM 3387 O O . PHE A 1 420 ? 177.702 139.063 152.734 1.00 47.55 420 PHE A O 1
ATOM 3395 N N . ASP A 1 421 ? 176.435 140.893 152.395 1.00 52.38 421 ASP A N 1
ATOM 3396 C CA . ASP A 1 421 ? 175.908 140.871 153.758 1.00 52.38 421 ASP A CA 1
ATOM 3397 C C . ASP A 1 421 ? 175.191 139.559 154.049 1.00 52.38 421 ASP A C 1
ATOM 3398 O O . ASP A 1 421 ? 175.405 138.938 155.096 1.00 52.38 421 ASP A O 1
ATOM 3403 N N . SER A 1 422 ? 174.335 139.124 153.137 1.00 52.61 422 SER A N 1
ATOM 3404 C CA . SER A 1 422 ? 173.767 137.790 153.172 1.00 52.61 422 SER A CA 1
ATOM 3405 C C . SER A 1 422 ? 174.600 136.890 152.265 1.00 52.61 422 SER A C 1
ATOM 3406 O O . SER A 1 422 ? 175.691 137.260 151.825 1.00 52.61 422 SER A O 1
ATOM 3409 N N . GLN A 1 423 ? 174.107 135.680 152.011 1.00 58.76 423 GLN A N 1
ATOM 3410 C CA . GLN A 1 423 ? 174.642 134.799 150.972 1.00 58.76 423 GLN A CA 1
ATOM 3411 C C . GLN A 1 423 ? 176.124 134.481 151.156 1.00 58.76 423 GLN A C 1
ATOM 3412 O O . GLN A 1 423 ? 176.776 134.011 150.219 1.00 58.76 423 GLN A O 1
ATOM 3418 N N . GLY A 1 424 ? 176.684 134.734 152.336 1.00 51.45 424 GLY A N 1
ATOM 3419 C CA . GLY A 1 424 ? 178.060 134.353 152.586 1.00 51.45 424 GLY A CA 1
ATOM 3420 C C . GLY A 1 424 ? 179.098 135.426 152.323 1.00 51.45 424 GLY A C 1
ATOM 3421 O O . GLY A 1 424 ? 179.362 136.268 153.185 1.00 51.45 424 GLY A O 1
ATOM 3422 N N . SER A 1 425 ? 179.698 135.397 151.139 1.00 52.46 425 SER A N 1
ATOM 3423 C CA . SER A 1 425 ? 180.879 136.200 150.835 1.00 52.46 425 SER A CA 1
ATOM 3424 C C . SER A 1 425 ? 180.735 136.760 149.423 1.00 52.46 425 SER A C 1
ATOM 3425 O O . SER A 1 425 ? 179.637 136.803 148.857 1.00 52.46 425 SER A O 1
ATOM 3428 N N . TRP A 1 426 ? 181.852 137.214 148.853 1.00 46.44 426 TRP A N 1
ATOM 3429 C CA . TRP A 1 426 ? 181.869 137.820 147.529 1.00 46.44 426 TRP A CA 1
ATOM 3430 C C . TRP A 1 426 ? 181.325 136.851 146.477 1.00 46.44 426 TRP A C 1
ATOM 3431 O O . TRP A 1 426 ? 181.155 135.654 146.716 1.00 46.44 426 TRP A O 1
ATOM 3442 N N . TYR A 1 427 ? 181.061 137.389 145.287 1.00 44.88 427 TYR A N 1
ATOM 3443 C CA . TYR A 1 427 ? 180.385 136.655 144.222 1.00 44.88 427 TYR A CA 1
ATOM 3444 C C . TYR A 1 427 ? 181.324 136.257 143.084 1.00 44.88 427 TYR A C 1
ATOM 3445 O O . TYR A 1 427 ? 180.928 136.247 141.917 1.00 44.88 427 TYR A O 1
ATOM 3454 N N . SER A 1 428 ? 182.573 135.915 143.408 1.00 49.48 428 SER A N 1
ATOM 3455 C CA . SER A 1 428 ? 183.517 135.339 142.447 1.00 49.48 428 SER A CA 1
ATOM 3456 C C . SER A 1 428 ? 183.740 136.278 141.255 1.00 49.48 428 SER A C 1
ATOM 3457 O O . SER A 1 428 ? 183.353 136.003 140.119 1.00 49.48 428 SER A O 1
ATOM 3460 N N . VAL A 1 429 ? 184.370 137.413 141.559 1.00 55.80 429 VAL A N 1
ATOM 3461 C CA . VAL A 1 429 ? 184.608 138.434 140.545 1.00 55.80 429 VAL A CA 1
ATOM 3462 C C . VAL A 1 429 ? 185.561 137.904 139.479 1.00 55.80 429 VAL A C 1
ATOM 3463 O O . VAL A 1 429 ? 186.675 137.453 139.775 1.00 55.80 429 VAL A O 1
ATOM 3467 N N . THR A 1 430 ? 185.100 137.914 138.235 1.00 60.42 430 THR A N 1
ATOM 3468 C CA . THR A 1 430 ? 185.894 137.547 137.071 1.00 60.42 430 THR A CA 1
ATOM 3469 C C . THR A 1 430 ? 186.488 138.812 136.444 1.00 60.42 430 THR A C 1
ATOM 3470 O O . THR A 1 430 ? 186.538 139.871 137.075 1.00 60.42 430 THR A O 1
ATOM 3474 N N . SER A 1 431 ? 186.955 138.703 135.198 1.00 69.50 431 SER A N 1
ATOM 3475 C CA . SER A 1 431 ? 187.300 139.850 134.356 1.00 69.50 431 SER A CA 1
ATOM 3476 C C . SER A 1 431 ? 188.470 140.659 134.925 1.00 69.50 431 SER A C 1
ATOM 3477 O O . SER A 1 431 ? 188.326 141.800 135.370 1.00 69.50 431 SER A O 1
ATOM 3480 N N . ASP A 1 432 ? 189.642 140.021 134.898 1.00 72.44 432 ASP A N 1
ATOM 3481 C CA . ASP A 1 432 ? 190.926 140.724 134.921 1.00 72.44 432 ASP A CA 1
ATOM 3482 C C . ASP A 1 432 ? 191.101 141.540 136.206 1.00 72.44 432 ASP A C 1
ATOM 3483 O O . ASP A 1 432 ? 191.078 142.772 136.212 1.00 72.44 432 ASP A O 1
ATOM 3488 N N . ARG A 1 433 ? 191.259 140.799 137.307 1.00 70.33 433 ARG A N 1
ATOM 3489 C CA . ARG A 1 433 ? 191.400 141.394 138.634 1.00 70.33 433 ARG A CA 1
ATOM 3490 C C . ARG A 1 433 ? 192.456 142.494 138.704 1.00 70.33 433 ARG A C 1
ATOM 3491 O O . ARG A 1 433 ? 192.426 143.303 139.638 1.00 70.33 433 ARG A O 1
ATOM 3499 N N . ASN A 1 434 ? 193.395 142.545 137.756 1.00 71.83 434 ASN A N 1
ATOM 3500 C CA . ASN A 1 434 ? 194.400 143.602 137.772 1.00 71.83 434 ASN A CA 1
ATOM 3501 C C . ASN A 1 434 ? 193.832 144.974 137.427 1.00 71.83 434 ASN A C 1
ATOM 3502 O O . ASN A 1 434 ? 194.521 145.978 137.633 1.00 71.83 434 ASN A O 1
ATOM 3507 N N . LEU A 1 435 ? 192.605 145.043 136.909 1.00 61.52 435 LEU A N 1
ATOM 3508 C CA . LEU A 1 435 ? 191.979 146.317 136.582 1.00 61.52 435 LEU A CA 1
ATOM 3509 C C . LEU A 1 435 ? 191.365 147.007 137.791 1.00 61.52 435 LEU A C 1
ATOM 3510 O O . LEU A 1 435 ? 190.894 148.141 137.660 1.00 61.52 435 LEU A O 1
ATOM 3515 N N . THR A 1 436 ? 191.353 146.359 138.953 1.00 59.43 436 THR A N 1
ATOM 3516 C CA . THR A 1 436 ? 190.777 146.920 140.175 1.00 59.43 436 THR A CA 1
ATOM 3517 C C . THR A 1 436 ? 191.823 146.855 141.278 1.00 59.43 436 THR A C 1
ATOM 3518 O O . THR A 1 436 ? 191.757 145.993 142.164 1.00 59.43 436 THR A O 1
ATOM 3522 N N . PRO A 1 437 ? 192.809 147.756 141.257 1.00 57.80 437 PRO A N 1
ATOM 3523 C CA . PRO A 1 437 ? 193.830 147.767 142.314 1.00 57.80 437 PRO A CA 1
ATOM 3524 C C . PRO A 1 437 ? 193.304 148.476 143.554 1.00 57.80 437 PRO A C 1
ATOM 3525 O O . PRO A 1 437 ? 192.999 149.669 143.520 1.00 57.80 437 PRO A O 1
ATOM 3529 N N . GLY A 1 438 ? 193.205 147.736 144.653 1.00 59.25 438 GLY A N 1
ATOM 3530 C CA . GLY A 1 438 ? 192.646 148.269 145.879 1.00 59.25 438 GLY A CA 1
ATOM 3531 C C . GLY A 1 438 ? 191.511 147.418 146.406 1.00 59.25 438 GLY A C 1
ATOM 3532 O O . GLY A 1 438 ? 191.391 147.212 147.617 1.00 59.25 438 GLY A O 1
ATOM 3533 N N . LEU A 1 439 ? 190.667 146.917 145.503 1.00 59.03 439 LEU A N 1
ATOM 3534 C CA . LEU A 1 439 ? 189.663 145.933 145.883 1.00 59.03 439 LEU A CA 1
ATOM 3535 C C . LEU A 1 439 ? 190.224 144.520 145.906 1.00 59.03 439 LEU A C 1
ATOM 3536 O O . LEU A 1 439 ? 189.593 143.624 146.479 1.00 59.03 439 LEU A O 1
ATOM 3541 N N . ASN A 1 440 ? 191.396 144.307 145.302 1.00 65.60 440 ASN A N 1
ATOM 3542 C CA . ASN A 1 440 ? 191.984 142.974 145.262 1.00 65.60 440 ASN A CA 1
ATOM 3543 C C . ASN A 1 440 ? 192.308 142.472 146.661 1.00 65.60 440 ASN A C 1
ATOM 3544 O O . ASN A 1 440 ? 192.095 141.295 146.969 1.00 65.60 440 ASN A O 1
ATOM 3549 N N . SER A 1 441 ? 192.829 143.349 147.522 1.00 67.58 441 SER A N 1
ATOM 3550 C CA . SER A 1 441 ? 193.136 142.947 148.890 1.00 67.58 441 SER A CA 1
ATOM 3551 C C . SER A 1 441 ? 191.878 142.524 149.638 1.00 67.58 441 SER A C 1
ATOM 3552 O O . SER A 1 441 ? 191.878 141.507 150.343 1.00 67.58 441 SER A O 1
ATOM 3555 N N . TYR A 1 442 ? 190.794 143.288 149.492 1.00 63.11 442 TYR A N 1
ATOM 3556 C CA . TYR A 1 442 ? 189.556 142.957 150.188 1.00 63.11 442 TYR A CA 1
ATOM 3557 C C . TYR A 1 442 ? 188.949 141.665 149.658 1.00 63.11 442 TYR A C 1
ATOM 3558 O O . TYR A 1 442 ? 188.407 140.867 150.430 1.00 63.11 442 TYR A O 1
ATOM 3567 N N . ILE A 1 443 ? 189.022 141.443 148.344 1.00 59.51 443 ILE A N 1
ATOM 3568 C CA . ILE A 1 443 ? 188.493 140.205 147.780 1.00 59.51 443 ILE A CA 1
ATOM 3569 C C . ILE A 1 443 ? 189.325 139.011 148.235 1.00 59.51 443 ILE A C 1
ATOM 3570 O O . ILE A 1 443 ? 188.781 137.948 148.561 1.00 59.51 443 ILE A O 1
ATOM 3575 N N . LYS A 1 444 ? 190.651 139.162 148.265 1.00 68.78 444 LYS A N 1
ATOM 3576 C CA . LYS A 1 444 ? 191.520 138.074 148.704 1.00 68.78 444 LYS A CA 1
ATOM 3577 C C . LYS A 1 444 ? 191.288 137.740 150.172 1.00 68.78 444 LYS A C 1
ATOM 3578 O O . LYS A 1 444 ? 191.214 136.564 150.547 1.00 68.78 444 LYS A O 1
ATOM 3584 N N . ARG A 1 445 ? 191.167 138.761 151.019 1.00 67.50 445 ARG A N 1
ATOM 3585 C CA . ARG A 1 445 ? 190.922 138.538 152.437 1.00 67.50 445 ARG A CA 1
ATOM 3586 C C . ARG A 1 445 ? 189.471 138.189 152.737 1.00 67.50 445 ARG A C 1
ATOM 3587 O O . ARG A 1 445 ? 189.154 137.884 153.892 1.00 67.50 445 ARG A O 1
ATOM 3595 N N . ASN A 1 446 ? 188.594 138.238 151.732 1.00 62.34 446 ASN A N 1
ATOM 3596 C CA . ASN A 1 446 ? 187.179 137.900 151.885 1.00 62.34 446 ASN A CA 1
ATOM 3597 C C . ASN A 1 446 ? 186.502 138.806 152.913 1.00 62.34 446 ASN A C 1
ATOM 3598 O O . ASN A 1 446 ? 185.808 138.348 153.823 1.00 62.34 446 ASN A O 1
ATOM 3603 N N . GLN A 1 447 ? 186.713 140.111 152.759 1.00 62.90 447 GLN A N 1
ATOM 3604 C CA . GLN A 1 447 ? 186.109 141.124 153.613 1.00 62.90 447 GLN A CA 1
ATOM 3605 C C . GLN A 1 447 ? 185.503 142.214 152.737 1.00 62.90 447 GLN A C 1
ATOM 3606 O O . GLN A 1 447 ? 185.620 142.192 151.509 1.00 62.90 447 GLN A O 1
ATOM 3612 N N . PHE A 1 448 ? 184.848 143.178 153.380 1.00 53.53 448 PHE A N 1
ATOM 3613 C CA . PHE A 1 448 ? 184.212 144.275 152.671 1.00 53.53 448 PHE A CA 1
ATOM 3614 C C . PHE A 1 448 ? 184.656 145.605 153.263 1.00 53.53 448 PHE A C 1
ATOM 3615 O O . PHE A 1 448 ? 184.822 145.717 154.484 1.00 53.53 448 PHE A O 1
ATOM 3623 N N . PRO A 1 449 ? 184.866 146.621 152.430 1.00 63.76 449 PRO A N 1
ATOM 3624 C CA . PRO A 1 449 ? 185.222 147.948 152.944 1.00 63.76 449 PRO A CA 1
ATOM 3625 C C . PRO A 1 449 ? 184.123 148.496 153.835 1.00 63.76 449 PRO A C 1
ATOM 3626 O O . PRO A 1 449 ? 182.932 148.282 153.562 1.00 63.76 449 PRO A O 1
ATOM 3630 N N . PRO A 1 450 ? 184.479 149.198 154.917 1.00 78.87 450 PRO A N 1
ATOM 3631 C CA . PRO A 1 450 ? 183.457 149.646 155.875 1.00 78.87 450 PRO A CA 1
ATOM 3632 C C . PRO A 1 450 ? 182.405 150.562 155.268 1.00 78.87 450 PRO A C 1
ATOM 3633 O O . PRO A 1 450 ? 181.230 150.185 155.207 1.00 78.87 450 PRO A O 1
ATOM 3637 N N . LEU A 1 451 ? 182.835 151.734 154.770 1.00 89.81 451 LEU A N 1
ATOM 3638 C CA . LEU A 1 451 ? 182.014 152.792 154.177 1.00 89.81 451 LEU A CA 1
ATOM 3639 C C . LEU A 1 451 ? 182.774 154.119 154.141 1.00 89.81 451 LEU A C 1
ATOM 3640 O O . LEU A 1 451 ? 182.806 154.765 153.087 1.00 89.81 451 LEU A O 1
ATOM 3645 N N . PRO A 1 452 ? 183.372 154.584 155.247 1.00 100.48 452 PRO A N 1
ATOM 3646 C CA . PRO A 1 452 ? 184.022 155.906 155.206 1.00 100.48 452 PRO A CA 1
ATOM 3647 C C . PRO A 1 452 ? 185.187 155.994 154.239 1.00 100.48 452 PRO A C 1
ATOM 3648 O O . PRO A 1 452 ? 185.545 157.104 153.829 1.00 100.48 452 PRO A O 1
ATOM 3652 N N . MET A 1 453 ? 185.792 154.871 153.862 1.00 88.71 453 MET A N 1
ATOM 3653 C CA . MET A 1 453 ? 186.997 154.887 153.046 1.00 88.71 453 MET A CA 1
ATOM 3654 C C . MET A 1 453 ? 186.736 154.640 151.566 1.00 88.71 453 MET A C 1
ATOM 3655 O O . MET A 1 453 ? 187.693 154.599 150.787 1.00 88.71 453 MET A O 1
ATOM 3660 N N . ILE A 1 454 ? 185.483 154.473 151.152 1.00 71.74 454 ILE A N 1
ATOM 3661 C CA . ILE A 1 454 ? 185.175 154.240 149.729 1.00 71.74 454 ILE A CA 1
ATOM 3662 C C . ILE A 1 454 ? 184.939 155.611 149.101 1.00 71.74 454 ILE A C 1
ATOM 3663 O O . ILE A 1 454 ? 183.818 156.038 148.817 1.00 71.74 454 ILE A O 1
ATOM 3668 N N . LYS A 1 455 ? 186.038 156.311 148.849 1.00 69.07 455 LYS A N 1
ATOM 3669 C CA . LYS A 1 455 ? 186.002 157.503 148.008 1.00 69.07 455 LYS A CA 1
ATOM 3670 C C . LYS A 1 455 ? 187.111 157.547 146.968 1.00 69.07 455 LYS A C 1
ATOM 3671 O O . LYS A 1 455 ? 186.943 158.221 145.947 1.00 69.07 455 LYS A O 1
ATOM 3677 N N . GLU A 1 456 ? 188.227 156.849 147.174 1.00 69.54 456 GLU A N 1
ATOM 3678 C CA . GLU A 1 456 ? 189.283 156.741 146.180 1.00 69.54 456 GLU A CA 1
ATOM 3679 C C . GLU A 1 456 ? 189.210 155.448 145.381 1.00 69.54 456 GLU A C 1
ATOM 3680 O O . GLU A 1 456 ? 189.974 155.285 144.424 1.00 69.54 456 GLU A O 1
ATOM 3686 N N . LEU A 1 457 ? 188.317 154.531 145.751 1.00 54.18 457 LEU A N 1
ATOM 3687 C CA . LEU A 1 457 ? 188.137 153.277 145.032 1.00 54.18 457 LEU A CA 1
ATOM 3688 C C . LEU A 1 457 ? 186.726 153.119 144.481 1.00 54.18 457 LEU A C 1
ATOM 3689 O O . LEU A 1 457 ? 186.344 152.009 144.092 1.00 54.18 457 LEU A O 1
ATOM 3694 N N . LEU A 1 458 ? 185.948 154.201 144.426 1.00 47.93 458 LEU A N 1
ATOM 3695 C CA . LEU A 1 458 ? 184.591 154.113 143.898 1.00 47.93 458 LEU A CA 1
ATOM 3696 C C . LEU A 1 458 ? 184.593 153.738 142.422 1.00 47.93 458 LEU A C 1
ATOM 3697 O O . LEU A 1 458 ? 183.739 152.967 141.969 1.00 47.93 458 LEU A O 1
ATOM 3702 N N . TRP A 1 459 ? 185.541 154.277 141.652 1.00 47.98 459 TRP A N 1
ATOM 3703 C CA . TRP A 1 459 ? 185.610 153.950 140.232 1.00 47.98 459 TRP A CA 1
ATOM 3704 C C . TRP A 1 459 ? 185.948 152.483 140.005 1.00 47.98 459 TRP A C 1
ATOM 3705 O O . TRP A 1 459 ? 185.575 151.916 138.972 1.00 47.98 459 TRP A O 1
ATOM 3716 N N . GLU A 1 460 ? 186.641 151.851 140.956 1.00 50.36 460 GLU A N 1
ATOM 3717 C CA . GLU A 1 460 ? 187.013 150.449 140.809 1.00 50.36 460 GLU A CA 1
ATOM 3718 C C . GLU A 1 460 ? 185.801 149.535 140.728 1.00 50.36 460 GLU A C 1
ATOM 3719 O O . GLU A 1 460 ? 185.918 148.413 140.226 1.00 50.36 460 GLU A O 1
ATOM 3725 N N . PHE A 1 461 ? 184.643 149.984 141.212 1.00 39.87 461 PHE A N 1
ATOM 3726 C CA . PHE A 1 461 ? 183.427 149.192 141.104 1.00 39.87 461 PHE A CA 1
ATOM 3727 C C . PHE A 1 461 ? 182.877 149.153 139.686 1.00 39.87 461 PHE A C 1
ATOM 3728 O O . PHE A 1 461 ? 181.951 148.380 139.424 1.00 39.87 461 PHE A O 1
ATOM 3736 N N . TYR A 1 462 ? 183.415 149.963 138.773 1.00 40.41 462 TYR A N 1
ATOM 3737 C CA . TYR A 1 462 ? 182.931 149.941 137.398 1.00 40.41 462 TYR A CA 1
ATOM 3738 C C . TYR A 1 462 ? 183.419 148.710 136.646 1.00 40.41 462 TYR A C 1
ATOM 3739 O O . TYR A 1 462 ? 182.739 148.237 135.729 1.00 40.41 462 TYR A O 1
ATOM 3748 N N . HIS A 1 463 ? 184.582 148.179 137.013 1.00 44.08 463 HIS A N 1
ATOM 3749 C CA . HIS A 1 463 ? 185.215 147.100 136.269 1.00 44.08 463 HIS A CA 1
ATOM 3750 C C . HIS A 1 463 ? 184.819 145.711 136.755 1.00 44.08 463 HIS A C 1
ATOM 3751 O O . HIS A 1 463 ? 185.242 144.720 136.153 1.00 44.08 463 HIS A O 1
ATOM 3758 N N . LEU A 1 464 ? 184.024 145.610 137.817 1.00 47.33 464 LEU A N 1
ATOM 3759 C CA . LEU A 1 464 ? 183.661 144.305 138.354 1.00 47.33 464 LEU A CA 1
ATOM 3760 C C . LEU A 1 464 ? 182.661 143.605 137.442 1.00 47.33 464 LEU A C 1
ATOM 3761 O O . LEU A 1 464 ? 181.669 144.202 137.012 1.00 47.33 464 LEU A O 1
ATOM 3766 N N . ASP A 1 465 ? 182.922 142.332 137.152 1.00 51.93 465 ASP A N 1
ATOM 3767 C CA . ASP A 1 465 ? 182.033 141.503 136.352 1.00 51.93 465 ASP A CA 1
ATOM 3768 C C . ASP A 1 465 ? 181.767 140.202 137.095 1.00 51.93 465 ASP A C 1
ATOM 3769 O O . ASP A 1 465 ? 182.604 139.730 137.867 1.00 51.93 465 ASP A O 1
ATOM 3774 N N . HIS A 1 466 ? 180.591 139.627 136.860 1.00 43.70 466 HIS A N 1
ATOM 3775 C CA . HIS A 1 466 ? 180.151 138.466 137.618 1.00 43.70 466 HIS A CA 1
ATOM 3776 C C . HIS A 1 466 ? 179.068 137.748 136.826 1.00 43.70 466 HIS A C 1
ATOM 3777 O O . HIS A 1 466 ? 178.469 138.332 135.916 1.00 43.70 466 HIS A O 1
ATOM 3784 N N . PRO A 1 467 ? 178.801 136.482 137.140 1.00 43.44 467 PRO A N 1
ATOM 3785 C CA . PRO A 1 467 ? 177.671 135.778 136.525 1.00 43.44 467 PRO A CA 1
ATOM 3786 C C . PRO A 1 467 ? 176.349 136.321 137.040 1.00 43.44 467 PRO A C 1
ATOM 3787 O O . PRO A 1 467 ? 176.329 137.127 137.982 1.00 43.44 467 PRO A O 1
ATOM 3791 N N . PRO A 1 468 ? 175.226 135.919 136.441 1.00 40.42 468 PRO A N 1
ATOM 3792 C CA . PRO A 1 468 ? 173.923 136.380 136.939 1.00 40.42 468 PRO A CA 1
ATOM 3793 C C . PRO A 1 468 ? 173.705 136.002 138.396 1.00 40.42 468 PRO A C 1
ATOM 3794 O O . PRO A 1 468 ? 174.103 134.926 138.846 1.00 40.42 468 PRO A O 1
ATOM 3798 N N . LEU A 1 469 ? 173.060 136.905 139.135 1.00 37.65 469 LEU A N 1
ATOM 3799 C CA . LEU A 1 469 ? 172.839 136.730 140.563 1.00 37.65 469 LEU A CA 1
ATOM 3800 C C . LEU A 1 469 ? 171.408 136.350 140.917 1.00 37.65 469 LEU A C 1
ATOM 3801 O O . LEU A 1 469 ? 171.159 135.951 142.059 1.00 37.65 469 LEU A O 1
ATOM 3806 N N . PHE A 1 470 ? 170.468 136.462 139.982 1.00 35.97 470 PHE A N 1
ATOM 3807 C CA . PHE A 1 470 ? 169.063 136.221 140.266 1.00 35.97 470 PHE A CA 1
ATOM 3808 C C . PHE A 1 470 ? 168.461 135.322 139.196 1.00 35.97 470 PHE A C 1
ATOM 3809 O O . PHE A 1 470 ? 168.977 135.213 138.081 1.00 35.97 470 PHE A O 1
ATOM 3817 N N . SER A 1 471 ? 167.356 134.678 139.554 1.00 47.93 471 SER A N 1
ATOM 3818 C CA . SER A 1 471 ? 166.673 133.733 138.684 1.00 47.93 471 SER A CA 1
ATOM 3819 C C . SER A 1 471 ? 165.431 134.370 138.073 1.00 47.93 471 SER A C 1
ATOM 3820 O O . SER A 1 471 ? 164.812 135.260 138.660 1.00 47.93 471 SER A O 1
ATOM 3823 N N . THR A 1 472 ? 165.071 133.901 136.879 1.00 48.88 472 THR A N 1
ATOM 3824 C CA . THR A 1 472 ? 163.929 134.420 136.141 1.00 48.88 472 THR A CA 1
ATOM 3825 C C . THR A 1 472 ? 162.690 133.543 136.273 1.00 48.88 472 THR A C 1
ATOM 3826 O O . THR A 1 472 ? 161.693 133.792 135.590 1.00 48.88 472 THR A O 1
ATOM 3830 N N . LYS A 1 473 ? 162.729 132.526 137.132 1.00 54.68 473 LYS A N 1
ATOM 3831 C CA . LYS A 1 473 ? 161.583 131.645 137.323 1.00 54.68 473 LYS A CA 1
ATOM 3832 C C . LYS A 1 473 ? 161.118 131.686 138.772 1.00 54.68 473 LYS A C 1
ATOM 3833 O O . LYS A 1 473 ? 160.883 130.642 139.388 1.00 54.68 473 LYS A O 1
ATOM 3839 N N . ILE A 1 474 ? 160.983 132.891 139.321 1.00 57.72 474 ILE A N 1
ATOM 3840 C CA . ILE A 1 474 ? 160.646 133.077 140.727 1.00 57.72 474 ILE A CA 1
ATOM 3841 C C . ILE A 1 474 ? 159.205 133.550 140.862 1.00 57.72 474 ILE A C 1
ATOM 3842 O O . ILE A 1 474 ? 158.850 134.220 141.837 1.00 57.72 474 ILE A O 1
ATOM 3847 N N . ILE A 1 475 ? 158.367 133.205 139.890 1.00 68.90 475 ILE A N 1
ATOM 3848 C CA . ILE A 1 475 ? 156.956 133.572 139.933 1.00 68.90 475 ILE A CA 1
ATOM 3849 C C . ILE A 1 475 ? 156.217 132.560 140.798 1.00 68.90 475 ILE A C 1
ATOM 3850 O O . ILE A 1 475 ? 156.166 131.369 140.473 1.00 68.90 475 ILE A O 1
ATOM 3855 N N . SER A 1 476 ? 155.641 133.033 141.904 1.00 80.57 476 SER A N 1
ATOM 3856 C CA . SER A 1 476 ? 154.918 132.177 142.836 1.00 80.57 476 SER A CA 1
ATOM 3857 C C . SER A 1 476 ? 153.455 132.583 142.972 1.00 80.57 476 SER A C 1
ATOM 3858 O O . SER A 1 476 ? 152.809 132.235 143.965 1.00 80.57 476 SER A O 1
ATOM 3861 N N . ASP A 1 477 ? 152.918 133.310 141.994 1.00 72.60 477 ASP A N 1
ATOM 3862 C CA . ASP A 1 477 ? 151.525 133.745 142.049 1.00 72.60 477 ASP A CA 1
ATOM 3863 C C . ASP A 1 477 ? 151.064 134.003 140.621 1.00 72.60 477 ASP A C 1
ATOM 3864 O O . ASP A 1 477 ? 151.482 134.989 140.007 1.00 72.60 477 ASP A O 1
ATOM 3869 N N . LEU A 1 478 ? 150.208 133.124 140.100 1.00 66.16 478 LEU A N 1
ATOM 3870 C CA . LEU A 1 478 ? 149.695 133.270 138.744 1.00 66.16 478 LEU A CA 1
ATOM 3871 C C . LEU A 1 478 ? 148.538 134.253 138.646 1.00 66.16 478 LEU A C 1
ATOM 3872 O O . LEU A 1 478 ? 148.082 134.535 137.533 1.00 66.16 478 LEU A O 1
ATOM 3877 N N . SER A 1 479 ? 148.053 134.775 139.772 1.00 57.10 479 SER A N 1
ATOM 3878 C CA . SER A 1 479 ? 146.934 135.709 139.751 1.00 57.10 479 SER A CA 1
ATOM 3879 C C . SER A 1 479 ? 147.307 137.072 139.186 1.00 57.10 479 SER A C 1
ATOM 3880 O O . SER A 1 479 ? 146.409 137.877 138.923 1.00 57.10 479 SER A O 1
ATOM 3883 N N . ILE A 1 480 ? 148.598 137.354 138.999 1.00 50.09 480 ILE A N 1
ATOM 3884 C CA . ILE A 1 480 ? 149.001 138.648 138.461 1.00 50.09 480 ILE A CA 1
ATOM 3885 C C . ILE A 1 480 ? 148.742 138.761 136.965 1.00 50.09 480 ILE A C 1
ATOM 3886 O O . ILE A 1 480 ? 148.570 139.876 136.458 1.00 50.09 480 ILE A O 1
ATOM 3891 N N . PHE A 1 481 ? 148.710 137.644 136.242 1.00 45.07 481 PHE A N 1
ATOM 3892 C CA . PHE A 1 481 ? 148.472 137.667 134.806 1.00 45.07 481 PHE A CA 1
ATOM 3893 C C . PHE A 1 481 ? 146.993 137.682 134.448 1.00 45.07 481 PHE A C 1
ATOM 3894 O O . PHE A 1 481 ? 146.657 137.830 133.269 1.00 45.07 481 PHE A O 1
ATOM 3902 N N . ILE A 1 482 ? 146.108 137.531 135.431 1.00 45.31 482 ILE A N 1
ATOM 3903 C CA . ILE A 1 482 ? 144.670 137.639 135.221 1.00 45.31 482 ILE A CA 1
ATOM 3904 C C . ILE A 1 482 ? 144.066 138.419 136.385 1.00 45.31 482 ILE A C 1
ATOM 3905 O O . ILE A 1 482 ? 143.931 137.902 137.499 1.00 45.31 482 ILE A O 1
ATOM 3910 N N . LYS A 1 483 ? 143.713 139.684 136.141 1.00 51.91 483 LYS A N 1
ATOM 3911 C CA . LYS A 1 483 ? 143.326 140.580 137.223 1.00 51.91 483 LYS A CA 1
ATOM 3912 C C . LYS A 1 483 ? 142.044 141.358 136.944 1.00 51.91 483 LYS A C 1
ATOM 3913 O O . LYS A 1 483 ? 141.680 142.226 137.746 1.00 51.91 483 LYS A O 1
ATOM 3919 N N . ASP A 1 484 ? 141.350 141.074 135.842 1.00 51.74 484 ASP A N 1
ATOM 3920 C CA . ASP A 1 484 ? 140.081 141.725 135.512 1.00 51.74 484 ASP A CA 1
ATOM 3921 C C . ASP A 1 484 ? 140.257 143.240 135.371 1.00 51.74 484 ASP A C 1
ATOM 3922 O O . ASP A 1 484 ? 139.671 144.038 136.105 1.00 51.74 484 ASP A O 1
ATOM 3927 N N . ARG A 1 485 ? 141.092 143.623 134.407 1.00 48.63 485 ARG A N 1
ATOM 3928 C CA . ARG A 1 485 ? 141.304 145.030 134.091 1.00 48.63 485 ARG A CA 1
ATOM 3929 C C . ARG A 1 485 ? 141.072 145.271 132.606 1.00 48.63 485 ARG A C 1
ATOM 3930 O O . ARG A 1 485 ? 140.623 144.371 131.890 1.00 48.63 485 ARG A O 1
ATOM 3938 N N . ALA A 1 486 ? 141.375 146.476 132.133 1.00 40.02 486 ALA A N 1
ATOM 3939 C CA . ALA A 1 486 ? 141.228 146.829 130.731 1.00 40.02 486 ALA A CA 1
ATOM 3940 C C . ALA A 1 486 ? 142.580 147.214 130.149 1.00 40.02 486 ALA A C 1
ATOM 3941 O O . ALA A 1 486 ? 143.441 147.761 130.844 1.00 40.02 486 ALA A O 1
ATOM 3943 N N . THR A 1 487 ? 142.762 146.919 128.869 1.00 33.82 487 THR A N 1
ATOM 3944 C CA . THR A 1 487 ? 143.991 147.217 128.148 1.00 33.82 487 THR A CA 1
ATOM 3945 C C . THR A 1 487 ? 143.674 148.053 126.913 1.00 33.82 487 THR A C 1
ATOM 3946 O O . THR A 1 487 ? 142.514 148.306 126.582 1.00 33.82 487 THR A O 1
ATOM 3950 N N . ALA A 1 488 ? 144.729 148.487 126.231 1.00 29.23 488 ALA A N 1
ATOM 3951 C CA . ALA A 1 488 ? 144.576 149.180 124.965 1.00 29.23 488 ALA A CA 1
ATOM 3952 C C . ALA A 1 488 ? 144.315 148.176 123.846 1.00 29.23 488 ALA A C 1
ATOM 3953 O O . ALA A 1 488 ? 144.413 146.960 124.025 1.00 29.23 488 ALA A O 1
ATOM 3955 N N . VAL A 1 489 ? 143.976 148.700 122.674 1.00 31.51 489 VAL A N 1
ATOM 3956 C CA . VAL A 1 489 ? 143.667 147.879 121.516 1.00 31.51 489 VAL A CA 1
ATOM 3957 C C . VAL A 1 489 ? 144.845 147.929 120.548 1.00 31.51 489 VAL A C 1
ATOM 3958 O O . VAL A 1 489 ? 145.783 148.707 120.712 1.00 31.51 489 VAL A O 1
ATOM 3962 N N . GLU A 1 490 ? 144.791 147.072 119.533 1.00 44.21 490 GLU A N 1
ATOM 3963 C CA . GLU A 1 490 ? 145.840 147.039 118.526 1.00 44.21 490 GLU A CA 1
ATOM 3964 C C . GLU A 1 490 ? 145.833 148.322 117.704 1.00 44.21 490 GLU A C 1
ATOM 3965 O O . GLU A 1 490 ? 144.812 149.001 117.576 1.00 44.21 490 GLU A O 1
ATOM 3971 N N . ARG A 1 491 ? 146.998 148.655 117.146 1.00 41.66 491 ARG A N 1
ATOM 3972 C CA . ARG A 1 491 ? 147.125 149.867 116.345 1.00 41.66 491 ARG A CA 1
ATOM 3973 C C . ARG A 1 491 ? 146.260 149.818 115.091 1.00 41.66 491 ARG A C 1
ATOM 3974 O O . ARG A 1 491 ? 145.914 150.872 114.548 1.00 41.66 491 ARG A O 1
ATOM 3982 N N . THR A 1 492 ? 145.890 148.621 114.631 1.00 43.24 492 THR A N 1
ATOM 3983 C CA . THR A 1 492 ? 145.045 148.510 113.446 1.00 43.24 492 THR A CA 1
ATOM 3984 C C . THR A 1 492 ? 143.677 149.140 113.676 1.00 43.24 492 THR A C 1
ATOM 3985 O O . THR A 1 492 ? 143.152 149.839 112.802 1.00 43.24 492 THR A O 1
ATOM 3989 N N . CYS A 1 493 ? 143.086 148.910 114.845 1.00 41.11 493 CYS A N 1
ATOM 3990 C CA . CYS A 1 493 ? 141.757 149.406 115.180 1.00 41.11 493 CYS A CA 1
ATOM 3991 C C . CYS A 1 493 ? 141.822 150.428 116.308 1.00 41.11 493 CYS A C 1
ATOM 3992 O O . CYS A 1 493 ? 140.931 150.503 117.158 1.00 41.11 493 CYS A O 1
ATOM 3995 N N . TRP A 1 494 ? 142.877 151.247 116.307 1.00 37.64 494 TRP A N 1
ATOM 3996 C CA . TRP A 1 494 ? 143.112 152.184 117.402 1.00 37.64 494 TRP A CA 1
ATOM 3997 C C . TRP A 1 494 ? 141.953 153.153 117.589 1.00 37.64 494 TRP A C 1
ATOM 3998 O O . TRP A 1 494 ? 141.703 153.605 118.711 1.00 37.64 494 TRP A O 1
ATOM 4009 N N . ASP A 1 495 ? 141.235 153.481 116.515 1.00 37.45 495 ASP A N 1
ATOM 4010 C CA . ASP A 1 495 ? 140.136 154.432 116.571 1.00 37.45 495 ASP A CA 1
ATOM 4011 C C . ASP A 1 495 ? 138.781 153.751 116.721 1.00 37.45 495 ASP A C 1
ATOM 4012 O O . ASP A 1 495 ? 137.747 154.385 116.489 1.00 37.45 495 ASP A O 1
ATOM 4017 N N . ALA A 1 496 ? 138.764 152.477 117.103 1.00 34.51 496 ALA A N 1
ATOM 4018 C CA . ALA A 1 496 ? 137.516 151.765 117.333 1.00 34.51 496 ALA A CA 1
ATOM 4019 C C . ALA A 1 496 ? 136.960 151.984 118.733 1.00 34.51 496 ALA A C 1
ATOM 4020 O O . ALA A 1 496 ? 135.888 151.459 119.048 1.00 34.51 496 ALA A O 1
ATOM 4022 N N . VAL A 1 497 ? 137.657 152.747 119.576 1.00 30.74 497 VAL A N 1
ATOM 4023 C CA . VAL A 1 497 ? 137.228 152.992 120.947 1.00 30.74 497 VAL A CA 1
ATOM 4024 C C . VAL A 1 497 ? 136.434 154.288 121.074 1.00 30.74 497 VAL A C 1
ATOM 4025 O O . VAL A 1 497 ? 136.120 154.710 122.190 1.00 30.74 497 VAL A O 1
ATOM 4029 N N . PHE A 1 498 ? 136.105 154.930 119.958 1.00 32.82 498 PHE A N 1
ATOM 4030 C CA . PHE A 1 498 ? 135.329 156.159 119.949 1.00 32.82 498 PHE A CA 1
ATOM 4031 C C . PHE A 1 498 ? 133.948 155.895 119.366 1.00 32.82 498 PHE A C 1
ATOM 4032 O O . PHE A 1 498 ? 133.752 154.951 118.595 1.00 32.82 498 PHE A O 1
ATOM 4040 N N . GLU A 1 499 ? 132.992 156.730 119.744 1.00 42.59 499 GLU A N 1
ATOM 4041 C CA . GLU A 1 499 ? 131.627 156.561 119.263 1.00 42.59 499 GLU A CA 1
ATOM 4042 C C . GLU A 1 499 ? 131.551 156.883 117.775 1.00 42.59 499 GLU A C 1
ATOM 4043 O O . GLU A 1 499 ? 132.063 157.923 117.345 1.00 42.59 499 GLU A O 1
ATOM 4049 N N . PRO A 1 500 ? 130.934 156.022 116.961 1.00 41.83 500 PRO A N 1
ATOM 4050 C CA . PRO A 1 500 ? 130.878 156.291 115.514 1.00 41.83 500 PRO A CA 1
ATOM 4051 C C . PRO A 1 500 ? 130.151 157.573 115.147 1.00 41.83 500 PRO A C 1
ATOM 4052 O O . PRO A 1 500 ? 130.516 158.213 114.152 1.00 41.83 500 PRO A O 1
ATOM 4056 N N . ASN A 1 501 ? 129.127 157.966 115.906 1.00 43.87 501 ASN A N 1
ATOM 4057 C CA . ASN A 1 501 ? 128.371 159.167 115.562 1.00 43.87 501 ASN A CA 1
ATOM 4058 C C . ASN A 1 501 ? 129.224 160.421 115.714 1.00 43.87 501 ASN A C 1
ATOM 4059 O O . ASN A 1 501 ? 129.225 161.293 114.837 1.00 43.87 501 ASN A O 1
ATOM 4064 N N . VAL A 1 502 ? 129.955 160.531 116.825 1.00 41.16 502 VAL A N 1
ATOM 4065 C CA . VAL A 1 502 ? 130.818 161.688 117.035 1.00 41.16 502 VAL A CA 1
ATOM 4066 C C . VAL A 1 502 ? 131.998 161.666 116.070 1.00 41.16 502 VAL A C 1
ATOM 4067 O O . VAL A 1 502 ? 132.452 162.720 115.610 1.00 41.16 502 VAL A O 1
ATOM 4071 N N . LEU A 1 503 ? 132.514 160.476 115.749 1.00 39.43 503 LEU A N 1
ATOM 4072 C CA . LEU A 1 503 ? 133.641 160.375 114.827 1.00 39.43 503 LEU A CA 1
ATOM 4073 C C . LEU A 1 503 ? 133.284 160.913 113.448 1.00 39.43 503 LEU A C 1
ATOM 4074 O O . LEU A 1 503 ? 134.085 161.615 112.821 1.00 39.43 503 LEU A O 1
ATOM 4079 N N . GLY A 1 504 ? 132.089 160.594 112.959 1.00 43.98 504 GLY A N 1
ATOM 4080 C CA . GLY A 1 504 ? 131.664 160.987 111.635 1.00 43.98 504 GLY A CA 1
ATOM 4081 C C . GLY A 1 504 ? 131.801 159.910 110.581 1.00 43.98 504 GLY A C 1
ATOM 4082 O O . GLY A 1 504 ? 131.318 160.102 109.459 1.00 43.98 504 GLY A O 1
ATOM 4083 N N . TYR A 1 505 ? 132.442 158.790 110.904 1.00 45.20 505 TYR A N 1
ATOM 4084 C CA . TYR A 1 505 ? 132.594 157.695 109.960 1.00 45.20 505 TYR A CA 1
ATOM 4085 C C . TYR A 1 505 ? 132.586 156.380 110.723 1.00 45.20 505 TYR A C 1
ATOM 4086 O O . TYR A 1 505 ? 132.846 156.337 111.928 1.00 45.20 505 TYR A O 1
ATOM 4095 N N . ASN A 1 506 ? 132.279 155.304 110.005 1.00 58.87 506 ASN A N 1
ATOM 4096 C CA . ASN A 1 506 ? 132.305 153.970 110.588 1.00 58.87 506 ASN A CA 1
ATOM 4097 C C . ASN A 1 506 ? 133.710 153.397 110.469 1.00 58.87 506 ASN A C 1
ATOM 4098 O O . ASN A 1 506 ? 134.207 153.243 109.345 1.00 58.87 506 ASN A O 1
ATOM 4103 N N . PRO A 1 507 ? 134.381 153.083 111.573 1.00 53.49 507 PRO A N 1
ATOM 4104 C CA . PRO A 1 507 ? 135.749 152.559 111.495 1.00 53.49 507 PRO A CA 1
ATOM 4105 C C . PRO A 1 507 ? 135.792 151.249 110.730 1.00 53.49 507 PRO A C 1
ATOM 4106 O O . PRO A 1 507 ? 134.891 150.409 110.867 1.00 53.49 507 PRO A O 1
ATOM 4110 N N . PRO A 1 508 ? 136.825 151.040 109.912 1.00 54.24 508 PRO A N 1
ATOM 4111 C CA . PRO A 1 508 ? 136.897 149.814 109.105 1.00 54.24 508 PRO A CA 1
ATOM 4112 C C . PRO A 1 508 ? 137.105 148.560 109.938 1.00 54.24 508 PRO A C 1
ATOM 4113 O O . PRO A 1 508 ? 136.390 147.568 109.766 1.00 54.24 508 PRO A O 1
ATOM 4117 N N . HIS A 1 509 ? 138.080 148.591 110.840 1.00 52.47 509 HIS A N 1
ATOM 4118 C CA . HIS A 1 509 ? 138.443 147.432 111.640 1.00 52.47 509 HIS A CA 1
ATOM 4119 C C . HIS A 1 509 ? 137.875 147.551 113.048 1.00 52.47 509 HIS A C 1
ATOM 4120 O O . HIS A 1 509 ? 137.756 148.646 113.601 1.00 52.47 509 HIS A O 1
ATOM 4127 N N . LYS A 1 510 ? 137.526 146.403 113.624 1.00 52.95 510 LYS A N 1
ATOM 4128 C CA . LYS A 1 510 ? 136.937 146.336 114.952 1.00 52.95 510 LYS A CA 1
ATOM 4129 C C . LYS A 1 510 ? 137.689 145.321 115.800 1.00 52.95 510 LYS A C 1
ATOM 4130 O O . LYS A 1 510 ? 138.226 144.336 115.287 1.00 52.95 510 LYS A O 1
ATOM 4136 N N . PHE A 1 511 ? 137.724 145.573 117.104 1.00 41.51 511 PHE A N 1
ATOM 4137 C CA . PHE A 1 511 ? 138.354 144.659 118.043 1.00 41.51 511 PHE A CA 1
ATOM 4138 C C . PHE A 1 511 ? 137.334 143.660 118.573 1.00 41.51 511 PHE A C 1
ATOM 4139 O O . PHE A 1 511 ? 136.131 143.928 118.605 1.00 41.51 511 PHE A O 1
ATOM 4147 N N . SER A 1 512 ? 137.831 142.496 118.987 1.00 46.88 512 SER A N 1
ATOM 4148 C CA . SER A 1 512 ? 136.968 141.450 119.520 1.00 46.88 512 SER A CA 1
ATOM 4149 C C . SER A 1 512 ? 136.708 141.619 121.011 1.00 46.88 512 SER A C 1
ATOM 4150 O O . SER A 1 512 ? 135.571 141.450 121.463 1.00 46.88 512 SER A O 1
ATOM 4153 N N . THR A 1 513 ? 137.738 141.954 121.783 1.00 40.37 513 THR A N 1
ATOM 4154 C CA . THR A 1 513 ? 137.595 142.124 123.219 1.00 40.37 513 THR A CA 1
ATOM 4155 C C . THR A 1 513 ? 138.631 143.125 123.705 1.00 40.37 513 THR A C 1
ATOM 4156 O O . THR A 1 513 ? 139.606 143.427 123.013 1.00 40.37 513 THR A O 1
ATOM 4160 N N . LYS A 1 514 ? 138.405 143.639 124.915 1.00 36.81 514 LYS A N 1
ATOM 4161 C CA . LYS A 1 514 ? 139.241 144.705 125.451 1.00 36.81 514 LYS A CA 1
ATOM 4162 C C . LYS A 1 514 ? 139.604 144.483 126.916 1.00 36.81 514 LYS A C 1
ATOM 4163 O O . LYS A 1 514 ? 140.140 145.399 127.551 1.00 36.81 514 LYS A O 1
ATOM 4169 N N . ARG A 1 515 ? 139.343 143.303 127.471 1.00 38.55 515 ARG A N 1
ATOM 4170 C CA . ARG A 1 515 ? 139.589 143.024 128.876 1.00 38.55 515 ARG A CA 1
ATOM 4171 C C . ARG A 1 515 ? 140.621 141.914 129.020 1.00 38.55 515 ARG A C 1
ATOM 4172 O O . ARG A 1 515 ? 140.742 141.040 128.158 1.00 38.55 515 ARG A O 1
ATOM 4180 N N . VAL A 1 516 ? 141.371 141.965 130.124 1.00 35.77 516 VAL A N 1
ATOM 4181 C CA . VAL A 1 516 ? 142.462 141.009 130.330 1.00 35.77 516 VAL A CA 1
ATOM 4182 C C . VAL A 1 516 ? 141.974 139.567 130.442 1.00 35.77 516 VAL A C 1
ATOM 4183 O O . VAL A 1 516 ? 142.528 138.699 129.748 1.00 35.77 516 VAL A O 1
ATOM 4187 N N . PRO A 1 517 ? 140.984 139.233 131.282 1.00 36.70 517 PRO A N 1
ATOM 4188 C CA . PRO A 1 517 ? 140.605 137.814 131.417 1.00 36.70 517 PRO A CA 1
ATOM 4189 C C . PRO A 1 517 ? 140.111 137.175 130.130 1.00 36.70 517 PRO A C 1
ATOM 4190 O O . PRO A 1 517 ? 140.356 135.982 129.914 1.00 36.70 517 PRO A O 1
ATOM 4194 N N . GLU A 1 518 ? 139.424 137.920 129.268 1.00 45.86 518 GLU A N 1
ATOM 4195 C CA . GLU A 1 518 ? 138.974 137.390 127.986 1.00 45.86 518 GLU A CA 1
ATOM 4196 C C . GLU A 1 518 ? 140.064 137.398 126.924 1.00 45.86 518 GLU A C 1
ATOM 4197 O O . GLU A 1 518 ? 139.768 137.144 125.753 1.00 45.86 518 GLU A O 1
ATOM 4203 N N . GLN A 1 519 ? 141.305 137.709 127.299 1.00 37.98 519 GLN A N 1
ATOM 4204 C CA . GLN A 1 519 ? 142.455 137.552 126.423 1.00 37.98 519 GLN A CA 1
ATOM 4205 C C . GLN A 1 519 ? 143.501 136.599 126.972 1.00 37.98 519 GLN A C 1
ATOM 4206 O O . GLN A 1 519 ? 144.303 136.076 126.192 1.00 37.98 519 GLN A O 1
ATOM 4212 N N . PHE A 1 520 ? 143.517 136.363 128.284 1.00 40.55 520 PHE A N 1
ATOM 4213 C CA . PHE A 1 520 ? 144.459 135.417 128.868 1.00 40.55 520 PHE A CA 1
ATOM 4214 C C . PHE A 1 520 ? 144.062 133.979 128.561 1.00 40.55 520 PHE A C 1
ATOM 4215 O O . PHE A 1 520 ? 144.928 133.118 128.368 1.00 40.55 520 PHE A O 1
ATOM 4223 N N . LEU A 1 521 ? 142.759 133.700 128.510 1.00 44.81 521 LEU A N 1
ATOM 4224 C CA . LEU A 1 521 ? 142.284 132.338 128.303 1.00 44.81 521 LEU A CA 1
ATOM 4225 C C . LEU A 1 521 ? 142.377 131.882 126.853 1.00 44.81 521 LEU A C 1
ATOM 4226 O O . LEU A 1 521 ? 142.357 130.674 126.599 1.00 44.81 521 LEU A O 1
ATOM 4231 N N . GLU A 1 522 ? 142.478 132.807 125.902 1.00 53.00 522 GLU A N 1
ATOM 4232 C CA . GLU A 1 522 ? 142.543 132.468 124.487 1.00 53.00 522 GLU A CA 1
ATOM 4233 C C . GLU A 1 522 ? 143.947 132.579 123.908 1.00 53.00 522 GLU A C 1
ATOM 4234 O O . GLU A 1 522 ? 144.112 132.469 122.690 1.00 53.00 522 GLU A O 1
ATOM 4240 N N . GLN A 1 523 ? 144.959 132.788 124.745 1.00 51.40 523 GLN A N 1
ATOM 4241 C CA . GLN A 1 523 ? 146.347 132.789 124.298 1.00 51.40 523 GLN A CA 1
ATOM 4242 C C . GLN A 1 523 ? 146.872 131.361 124.378 1.00 51.40 523 GLN A C 1
ATOM 4243 O O . GLN A 1 523 ? 147.139 130.851 125.470 1.00 51.40 523 GLN A O 1
ATOM 4249 N N . GLU A 1 524 ? 147.021 130.717 123.218 1.00 56.16 524 GLU A N 1
ATOM 4250 C CA . GLU A 1 524 ? 147.354 129.296 123.196 1.00 56.16 524 GLU A CA 1
ATOM 4251 C C . GLU A 1 524 ? 148.784 129.042 123.659 1.00 56.16 524 GLU A C 1
ATOM 4252 O O . GLU A 1 524 ? 149.053 128.043 124.334 1.00 56.16 524 GLU A O 1
ATOM 4258 N N . ASN A 1 525 ? 149.714 129.924 123.306 1.00 55.65 525 ASN A N 1
ATOM 4259 C CA . ASN A 1 525 ? 151.136 129.706 123.564 1.00 55.65 525 ASN A CA 1
ATOM 4260 C C . ASN A 1 525 ? 151.631 130.476 124.781 1.00 55.65 525 ASN A C 1
ATOM 4261 O O . ASN A 1 525 ? 152.778 130.928 124.807 1.00 55.65 525 ASN A O 1
ATOM 4266 N N . PHE A 1 526 ? 150.799 130.639 125.806 1.00 49.74 526 PHE A N 1
ATOM 4267 C CA . PHE A 1 526 ? 151.207 131.392 126.983 1.00 49.74 526 PHE A CA 1
ATOM 4268 C C . PHE A 1 526 ? 152.177 130.589 127.838 1.00 49.74 526 PHE A C 1
ATOM 4269 O O . PHE A 1 526 ? 151.970 129.399 128.090 1.00 49.74 526 PHE A O 1
ATOM 4277 N N . SER A 1 527 ? 153.233 131.260 128.291 1.00 50.89 527 SER A N 1
ATOM 4278 C CA . SER A 1 527 ? 154.205 130.712 129.228 1.00 50.89 527 SER A CA 1
ATOM 4279 C C . SER A 1 527 ? 155.135 131.840 129.642 1.00 50.89 527 SER A C 1
ATOM 4280 O O . SER A 1 527 ? 155.244 132.857 128.952 1.00 50.89 527 SER A O 1
ATOM 4283 N N . ILE A 1 528 ? 155.797 131.654 130.785 1.00 46.78 528 ILE A N 1
ATOM 4284 C CA . ILE A 1 528 ? 156.777 132.638 131.238 1.00 46.78 528 ILE A CA 1
ATOM 4285 C C . ILE A 1 528 ? 157.949 132.703 130.266 1.00 46.78 528 ILE A C 1
ATOM 4286 O O . ILE A 1 528 ? 158.435 133.789 129.922 1.00 46.78 528 ILE A O 1
ATOM 4291 N N . GLU A 1 529 ? 158.419 131.541 129.808 1.00 51.03 529 GLU A N 1
ATOM 4292 C CA . GLU A 1 529 ? 159.512 131.513 128.843 1.00 51.03 529 GLU A CA 1
ATOM 4293 C C . GLU A 1 529 ? 159.096 132.143 127.521 1.00 51.03 529 GLU A C 1
ATOM 4294 O O . GLU A 1 529 ? 159.911 132.781 126.847 1.00 51.03 529 GLU A O 1
ATOM 4300 N N . ASN A 1 530 ? 157.832 131.973 127.129 1.00 48.89 530 ASN A N 1
ATOM 4301 C CA . ASN A 1 530 ? 157.349 132.626 125.917 1.00 48.89 530 ASN A CA 1
ATOM 4302 C C . ASN A 1 530 ? 157.352 134.142 126.065 1.00 48.89 530 ASN A C 1
ATOM 4303 O O . ASN A 1 530 ? 157.700 134.858 125.121 1.00 48.89 530 ASN A O 1
ATOM 4308 N N . VAL A 1 531 ? 156.973 134.651 127.239 1.00 38.23 531 VAL A N 1
ATOM 4309 C CA . VAL A 1 531 ? 157.034 136.092 127.481 1.00 38.23 531 VAL A CA 1
ATOM 4310 C C . VAL A 1 531 ? 158.477 136.580 127.428 1.00 38.23 531 VAL A C 1
ATOM 4311 O O . VAL A 1 531 ? 158.774 137.637 126.854 1.00 38.23 531 VAL A O 1
ATOM 4315 N N . LEU A 1 532 ? 159.395 135.821 128.030 1.00 40.16 532 LEU A N 1
ATOM 4316 C CA . LEU A 1 532 ? 160.802 136.208 128.005 1.00 40.16 532 LEU A CA 1
ATOM 4317 C C . LEU A 1 532 ? 161.350 136.222 126.582 1.00 40.16 532 LEU A C 1
ATOM 4318 O O . LEU A 1 532 ? 162.118 137.118 126.215 1.00 40.16 532 LEU A O 1
ATOM 4323 N N . SER A 1 533 ? 160.971 135.236 125.767 1.00 40.60 533 SER A N 1
ATOM 4324 C CA . SER A 1 533 ? 161.417 135.211 124.377 1.00 40.60 533 SER A CA 1
ATOM 4325 C C . SER A 1 533 ? 160.789 136.344 123.574 1.00 40.60 533 SER A C 1
ATOM 4326 O O . SER A 1 533 ? 161.430 136.908 122.680 1.00 40.60 533 SER A O 1
ATOM 4329 N N . TYR A 1 534 ? 159.532 136.680 123.870 1.00 38.01 534 TYR A N 1
ATOM 4330 C CA . TYR A 1 534 ? 158.885 137.815 123.220 1.00 38.01 534 TYR A CA 1
ATOM 4331 C C . TYR A 1 534 ? 159.628 139.108 123.521 1.00 38.01 534 TYR A C 1
ATOM 4332 O O . TYR A 1 534 ? 159.816 139.948 122.635 1.00 38.01 534 TYR A O 1
ATOM 4341 N N . ALA A 1 535 ? 160.057 139.284 124.772 1.00 33.99 535 ALA A N 1
ATOM 4342 C CA . ALA A 1 535 ? 160.796 140.490 125.132 1.00 33.99 535 ALA A CA 1
ATOM 4343 C C . ALA A 1 535 ? 162.198 140.491 124.530 1.00 33.99 535 ALA A C 1
ATOM 4344 O O . ALA A 1 535 ? 162.682 141.534 124.078 1.00 33.99 535 ALA A O 1
ATOM 4346 N N . GLN A 1 536 ? 162.865 139.333 124.513 1.00 38.38 536 GLN A N 1
ATOM 4347 C CA . GLN A 1 536 ? 164.247 139.268 124.050 1.00 38.38 536 GLN A CA 1
ATOM 4348 C C . GLN A 1 536 ? 164.377 139.457 122.54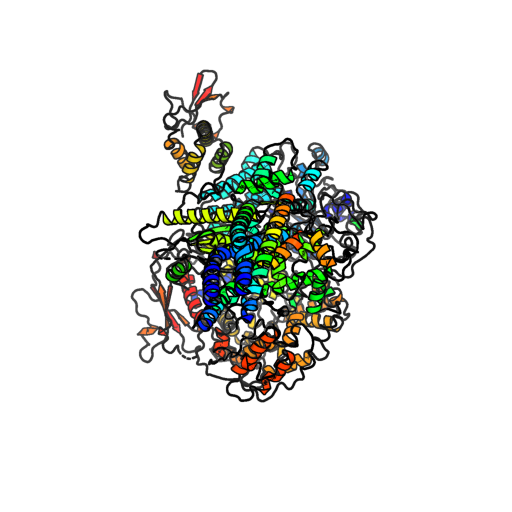5 1.00 38.38 536 GLN A C 1
ATOM 4349 O O . GLN A 1 536 ? 165.455 139.833 122.074 1.00 38.38 536 GLN A O 1
ATOM 4355 N N . LYS A 1 537 ? 163.319 139.201 121.782 1.00 42.83 537 LYS A N 1
ATOM 4356 C CA . LYS A 1 537 ? 163.345 139.355 120.335 1.00 42.83 537 LYS A CA 1
ATOM 4357 C C . LYS A 1 537 ? 162.868 140.727 119.881 1.00 42.83 537 LYS A C 1
ATOM 4358 O O . LYS A 1 537 ? 162.711 140.945 118.675 1.00 42.83 537 LYS A O 1
ATOM 4364 N N . LEU A 1 538 ? 162.634 141.649 120.818 1.00 38.69 538 LEU A N 1
ATOM 4365 C CA . LEU A 1 538 ? 162.135 142.992 120.513 1.00 38.69 538 LEU A CA 1
ATOM 4366 C C . LEU A 1 538 ? 160.834 142.931 119.719 1.00 38.69 538 LEU A C 1
ATOM 4367 O O . LEU A 1 538 ? 160.624 143.695 118.776 1.00 38.69 538 LEU A O 1
ATOM 4372 N N . GLU A 1 539 ? 159.951 142.010 120.103 1.00 44.13 539 GLU A N 1
ATOM 4373 C CA . GLU A 1 539 ? 158.680 141.859 119.408 1.00 44.13 539 GLU A CA 1
ATOM 4374 C C . GLU A 1 539 ? 157.689 142.963 119.744 1.00 44.13 539 GLU A C 1
ATOM 4375 O O . GLU A 1 539 ? 156.677 143.091 119.048 1.00 44.13 539 GLU A O 1
ATOM 4381 N N . TYR A 1 540 ? 157.947 143.758 120.783 1.00 47.49 540 TYR A N 1
ATOM 4382 C CA . TYR A 1 540 ? 157.069 144.880 121.091 1.00 47.49 540 TYR A CA 1
ATOM 4383 C C . TYR A 1 540 ? 157.220 146.027 120.102 1.00 47.49 540 TYR A C 1
ATOM 4384 O O . TYR A 1 540 ? 156.433 146.976 120.158 1.00 47.49 540 TYR A O 1
ATOM 4393 N N . LEU A 1 541 ? 158.206 145.964 119.211 1.00 40.46 541 LEU A N 1
ATOM 4394 C CA . LEU A 1 541 ? 158.406 146.969 118.178 1.00 40.46 541 LEU A CA 1
ATOM 4395 C C . LEU A 1 541 ? 157.647 146.653 116.896 1.00 40.46 541 LEU A C 1
ATOM 4396 O O . LEU A 1 541 ? 157.815 147.364 115.901 1.00 40.46 541 LEU A O 1
ATOM 4401 N N . LEU A 1 542 ? 156.831 145.602 116.894 1.00 42.88 542 LEU A N 1
ATOM 4402 C CA . LEU A 1 542 ? 156.035 145.277 115.723 1.00 42.88 542 LEU A CA 1
ATOM 4403 C C . LEU A 1 542 ? 155.020 146.388 115.459 1.00 42.88 542 LEU A C 1
ATOM 4404 O O . LEU A 1 542 ? 154.559 147.052 116.392 1.00 42.88 542 LEU A O 1
ATOM 4409 N N . PRO A 1 543 ? 154.658 146.617 114.194 1.00 43.73 543 PRO A N 1
ATOM 4410 C CA . PRO A 1 543 ? 153.791 147.764 113.872 1.00 43.73 543 PRO A CA 1
ATOM 4411 C C . PRO A 1 543 ? 152.421 147.717 114.525 1.00 43.73 543 PRO A C 1
ATOM 4412 O O . PRO A 1 543 ? 151.798 148.773 114.688 1.00 43.73 543 PRO A O 1
ATOM 4416 N N . GLN A 1 544 ? 151.929 146.540 114.904 1.00 42.37 544 GLN A N 1
ATOM 4417 C CA . GLN A 1 544 ? 150.584 146.397 115.445 1.00 42.37 544 GLN A CA 1
ATOM 4418 C C . GLN A 1 544 ? 150.545 146.429 116.968 1.00 42.37 544 GLN A C 1
ATOM 4419 O O . GLN A 1 544 ? 149.481 146.202 117.551 1.00 42.37 544 GLN A O 1
ATOM 4425 N N . TYR A 1 545 ? 151.669 146.709 117.626 1.00 42.11 545 TYR A N 1
ATOM 4426 C CA . TYR A 1 545 ? 151.747 146.673 119.081 1.00 42.11 545 TYR A CA 1
ATOM 4427 C C . TYR A 1 545 ? 152.179 148.014 119.668 1.00 42.11 545 TYR A C 1
ATOM 4428 O O . TYR A 1 545 ? 152.870 148.054 120.687 1.00 42.11 545 TYR A O 1
ATOM 4437 N N . ARG A 1 546 ? 151.784 149.126 119.039 1.00 41.08 546 ARG A N 1
ATOM 4438 C CA . ARG A 1 546 ? 152.176 150.467 119.486 1.00 41.08 546 ARG A CA 1
ATOM 4439 C C . ARG A 1 546 ? 150.931 151.351 119.581 1.00 41.08 546 ARG A C 1
ATOM 4440 O O . ARG A 1 546 ? 150.610 152.079 118.640 1.00 41.08 546 ARG A O 1
ATOM 4448 N N . ASN A 1 547 ? 150.227 151.290 120.716 1.00 35.92 547 ASN A N 1
ATOM 4449 C CA . ASN A 1 547 ? 149.077 152.164 120.931 1.00 35.92 547 ASN A CA 1
ATOM 4450 C C . ASN A 1 547 ? 149.237 153.080 122.140 1.00 35.92 547 ASN A C 1
ATOM 4451 O O . ASN A 1 547 ? 149.249 154.304 121.975 1.00 35.92 547 ASN A O 1
ATOM 4456 N N . PHE A 1 548 ? 149.383 152.527 123.345 1.00 34.03 548 PHE A N 1
ATOM 4457 C CA . PHE A 1 548 ? 149.547 153.280 124.596 1.00 34.03 548 PHE A CA 1
ATOM 4458 C C . PHE A 1 548 ? 148.535 154.427 124.720 1.00 34.03 548 PHE A C 1
ATOM 4459 O O . PHE A 1 548 ? 148.837 155.595 124.484 1.00 34.03 548 PHE A O 1
ATOM 4467 N N . SER A 1 549 ? 147.297 154.058 125.027 1.00 35.33 549 SER A N 1
ATOM 4468 C CA . SER A 1 549 ? 146.294 155.082 125.300 1.00 35.33 549 SER A CA 1
ATOM 4469 C C . SER A 1 549 ? 146.498 155.708 126.685 1.00 35.33 549 SER A C 1
ATOM 4470 O O . SER A 1 549 ? 147.174 155.153 127.552 1.00 35.33 549 SER A O 1
ATOM 4473 N N . PHE A 1 550 ? 145.905 156.886 126.885 1.00 35.73 550 PHE A N 1
ATOM 4474 C CA . PHE A 1 550 ? 145.776 157.489 128.208 1.00 35.73 550 PHE A CA 1
ATOM 4475 C C . PHE A 1 550 ? 144.382 157.267 128.786 1.00 35.73 550 PHE A C 1
ATOM 4476 O O . PHE A 1 550 ? 143.435 156.909 128.083 1.00 35.73 550 PHE A O 1
ATOM 4484 N N . SER A 1 551 ? 144.275 157.495 130.094 1.00 42.61 551 SER A N 1
ATOM 4485 C CA . SER A 1 551 ? 142.992 157.495 130.785 1.00 42.61 551 SER A CA 1
ATOM 4486 C C . SER A 1 551 ? 143.090 158.439 131.973 1.00 42.61 551 SER A C 1
ATOM 4487 O O . SER A 1 551 ? 144.057 158.376 132.737 1.00 42.61 551 SER A O 1
ATOM 4490 N N . LEU A 1 552 ? 142.093 159.309 132.122 1.00 44.50 552 LEU A N 1
ATOM 4491 C CA . LEU A 1 552 ? 142.118 160.311 133.179 1.00 44.50 552 LEU A CA 1
ATOM 4492 C C . LEU A 1 552 ? 141.900 159.664 134.541 1.00 44.50 552 LEU A C 1
ATOM 4493 O O . LEU A 1 552 ? 141.127 158.714 134.679 1.00 44.50 552 LEU A O 1
ATOM 4498 N N . LYS A 1 553 ? 142.580 160.194 135.555 1.00 54.16 553 LYS A N 1
ATOM 4499 C CA . LYS A 1 553 ? 142.573 159.583 136.874 1.00 54.16 553 LYS A CA 1
ATOM 4500 C C . LYS A 1 553 ? 141.301 159.956 137.636 1.00 54.16 553 LYS A C 1
ATOM 4501 O O . LYS A 1 553 ? 140.470 160.743 137.178 1.00 54.16 553 LYS A O 1
ATOM 4507 N N . GLU A 1 554 ? 141.158 159.382 138.831 1.00 62.08 554 GLU A N 1
ATOM 4508 C CA . GLU A 1 554 ? 139.945 159.509 139.630 1.00 62.08 554 GLU A CA 1
ATOM 4509 C C . GLU A 1 554 ? 139.882 160.837 140.372 1.00 62.08 554 GLU A C 1
ATOM 4510 O O . GLU A 1 554 ? 140.610 161.779 140.044 1.00 62.08 554 GLU A O 1
ATOM 4516 N N . LYS A 1 555 ? 138.993 160.911 141.360 1.00 52.70 555 LYS A N 1
ATOM 4517 C CA . LYS A 1 555 ? 138.727 162.135 142.106 1.00 52.70 555 LYS A CA 1
ATOM 4518 C C . LYS A 1 555 ? 139.995 162.729 142.707 1.00 52.70 555 LYS A C 1
ATOM 4519 O O . LYS A 1 555 ? 140.635 162.119 143.568 1.00 52.70 555 LYS A O 1
ATOM 4525 N N . GLU A 1 556 ? 140.345 163.929 142.251 1.00 53.71 556 GLU A N 1
ATOM 4526 C CA . GLU A 1 556 ? 141.476 164.687 142.774 1.00 53.71 556 GLU A CA 1
ATOM 4527 C C . GLU A 1 556 ? 141.104 166.165 142.750 1.00 53.71 556 GLU A C 1
ATOM 4528 O O . GLU A 1 556 ? 139.940 166.529 142.564 1.00 53.71 556 GLU A O 1
ATOM 4534 N N . LEU A 1 557 ? 142.105 167.028 142.940 1.00 42.51 557 LEU A N 1
ATOM 4535 C CA . LEU A 1 557 ? 141.887 168.468 142.933 1.00 42.51 557 LEU A CA 1
ATOM 4536 C C . LEU A 1 557 ? 142.780 169.195 141.935 1.00 42.51 557 LEU A C 1
ATOM 4537 O O . LEU A 1 557 ? 142.843 170.429 141.964 1.00 42.51 557 LEU A O 1
ATOM 4542 N N . ASN A 1 558 ? 143.465 168.472 141.054 1.00 51.41 558 ASN A N 1
ATOM 4543 C CA . ASN A 1 558 ? 144.327 169.084 140.058 1.00 51.41 558 ASN A CA 1
ATOM 4544 C C . ASN A 1 558 ? 143.541 169.360 138.779 1.00 51.41 558 ASN A C 1
ATOM 4545 O O . ASN A 1 558 ? 142.362 169.024 138.656 1.00 51.41 558 ASN A O 1
ATOM 4550 N N . VAL A 1 559 ? 144.210 169.980 137.803 1.00 49.74 559 VAL A N 1
ATOM 4551 C CA . VAL A 1 559 ? 143.595 170.203 136.500 1.00 49.74 559 VAL A CA 1
ATOM 4552 C C . VAL A 1 559 ? 143.513 168.930 135.677 1.00 49.74 559 VAL A C 1
ATOM 4553 O O . VAL A 1 559 ? 142.871 168.923 134.621 1.00 49.74 559 VAL A O 1
ATOM 4557 N N . GLY A 1 560 ? 144.147 167.854 136.133 1.00 51.28 560 GLY A N 1
ATOM 4558 C CA . GLY A 1 560 ? 144.052 166.575 135.465 1.00 51.28 560 GLY A CA 1
ATOM 4559 C C . GLY A 1 560 ? 145.328 165.763 135.522 1.00 51.28 560 GLY A C 1
ATOM 4560 O O . GLY A 1 560 ? 146.408 166.256 135.189 1.00 51.28 560 GLY A O 1
ATOM 4561 N N . ARG A 1 561 ? 145.206 164.509 135.944 1.00 60.97 561 ARG A N 1
ATOM 4562 C CA . ARG A 1 561 ? 146.297 163.553 135.921 1.00 60.97 561 ARG A CA 1
ATOM 4563 C C . ARG A 1 561 ? 145.834 162.304 135.187 1.00 60.97 561 ARG A C 1
ATOM 4564 O O . ARG A 1 561 ? 144.645 161.975 135.173 1.00 60.97 561 ARG A O 1
ATOM 4572 N N . THR A 1 562 ? 146.785 161.616 134.566 1.00 48.39 562 THR A N 1
ATOM 4573 C CA . THR A 1 562 ? 146.497 160.535 133.639 1.00 48.39 562 THR A CA 1
ATOM 4574 C C . THR A 1 562 ? 147.231 159.278 134.089 1.00 48.39 562 THR A C 1
ATOM 4575 O O . THR A 1 562 ? 148.072 159.311 134.994 1.00 48.39 562 THR A O 1
ATOM 4579 N N . PHE A 1 563 ? 146.850 158.144 133.498 1.00 48.39 563 PHE A N 1
ATOM 4580 C CA . PHE A 1 563 ? 147.641 156.918 133.566 1.00 48.39 563 PHE A CA 1
ATOM 4581 C C . PHE A 1 563 ? 147.544 156.213 132.220 1.00 48.39 563 PHE A C 1
ATOM 4582 O O . PHE A 1 563 ? 146.599 156.425 131.457 1.00 48.39 563 PHE A O 1
ATOM 4590 N N . GLY A 1 564 ? 148.534 155.374 131.932 1.00 33.53 564 GLY A N 1
ATOM 4591 C CA . GLY A 1 564 ? 148.692 154.775 130.619 1.00 33.53 564 GLY A CA 1
ATOM 4592 C C . GLY A 1 564 ? 148.146 153.362 130.537 1.00 33.53 564 GLY A C 1
ATOM 4593 O O . GLY A 1 564 ? 148.090 152.645 131.538 1.00 33.53 564 GLY A O 1
ATOM 4594 N N . LYS A 1 565 ? 147.744 152.966 129.328 1.00 33.06 565 LYS A N 1
ATOM 4595 C CA . LYS A 1 565 ? 147.291 151.613 129.039 1.00 33.06 565 LYS A CA 1
ATOM 4596 C C . LYS A 1 565 ? 148.021 151.100 127.807 1.00 33.06 565 LYS A C 1
ATOM 4597 O O . LYS A 1 565 ? 148.114 151.807 126.794 1.00 33.06 565 LYS A O 1
ATOM 4603 N N . LEU A 1 566 ? 148.516 149.867 127.896 1.00 31.41 566 LEU A N 1
ATOM 4604 C CA . LEU A 1 566 ? 149.283 149.179 126.870 1.00 31.41 566 LEU A CA 1
ATOM 4605 C C . LEU A 1 566 ? 148.532 147.955 126.362 1.00 31.41 566 LEU A C 1
ATOM 4606 O O . LEU A 1 566 ? 147.658 147.420 127.052 1.00 31.41 566 LEU A O 1
ATOM 4611 N N . PRO A 1 567 ? 148.842 147.483 125.154 1.00 31.65 567 PRO A N 1
ATOM 4612 C CA . PRO A 1 567 ? 148.244 146.230 124.673 1.00 31.65 567 PRO A CA 1
ATOM 4613 C C . PRO A 1 567 ? 148.668 145.043 125.528 1.00 31.65 567 PRO A C 1
ATOM 4614 O O . PRO A 1 567 ? 149.542 145.134 126.392 1.00 31.65 567 PRO A O 1
ATOM 4618 N N . TYR A 1 568 ? 148.026 143.904 125.267 1.00 35.38 568 TYR A N 1
ATOM 4619 C CA . TYR A 1 568 ? 148.136 142.758 126.168 1.00 35.38 568 TYR A CA 1
ATOM 4620 C C . TYR A 1 568 ? 149.551 142.199 126.303 1.00 35.38 568 TYR A C 1
ATOM 4621 O O . TYR A 1 568 ? 150.002 142.008 127.447 1.00 35.38 568 TYR A O 1
ATOM 4630 N N . PRO A 1 569 ? 150.291 141.897 125.227 1.00 34.75 569 PRO A N 1
ATOM 4631 C CA . PRO A 1 569 ? 151.633 141.318 125.434 1.00 34.75 569 PRO A CA 1
ATOM 4632 C C . PRO A 1 569 ? 152.608 142.269 126.110 1.00 34.75 569 PRO A C 1
ATOM 4633 O O . PRO A 1 569 ? 153.403 141.841 126.959 1.00 34.75 569 PRO A O 1
ATOM 4637 N N . THR A 1 570 ? 152.567 143.556 125.763 1.00 33.96 570 THR A N 1
ATOM 4638 C CA . THR A 1 570 ? 153.418 144.524 126.445 1.00 33.96 570 THR A CA 1
ATOM 4639 C C . THR A 1 570 ? 153.018 144.674 127.907 1.00 33.96 570 THR A C 1
ATOM 4640 O O . THR A 1 570 ? 153.880 144.872 128.771 1.00 33.96 570 THR A O 1
ATOM 4644 N N . ARG A 1 571 ? 151.720 144.568 128.203 1.00 39.41 571 ARG A N 1
ATOM 4645 C CA . ARG A 1 571 ? 151.271 144.568 129.591 1.00 39.41 571 ARG A CA 1
ATOM 4646 C C . ARG A 1 571 ? 151.827 143.366 130.345 1.00 39.41 571 ARG A C 1
ATOM 4647 O O . ARG A 1 571 ? 152.225 143.482 131.512 1.00 39.41 571 ARG A O 1
ATOM 4655 N N . ASN A 1 572 ? 151.860 142.201 129.694 1.00 39.10 572 ASN A N 1
ATOM 4656 C CA . ASN A 1 572 ? 152.462 141.023 130.311 1.00 39.10 572 ASN A CA 1
ATOM 4657 C C . ASN A 1 572 ? 153.943 141.244 130.583 1.00 39.10 572 ASN A C 1
ATOM 4658 O O . ASN A 1 572 ? 154.455 140.853 131.639 1.00 39.10 572 ASN A O 1
ATOM 4663 N N . VAL A 1 573 ? 154.649 141.866 129.637 1.00 47.49 573 VAL A N 1
ATOM 4664 C CA . VAL A 1 573 ? 156.069 142.153 129.835 1.00 47.49 573 VAL A CA 1
ATOM 4665 C C . VAL A 1 573 ? 156.266 143.094 131.018 1.00 47.49 573 VAL A C 1
ATOM 4666 O O . VAL A 1 573 ? 157.168 142.900 131.842 1.00 47.49 573 VAL A O 1
ATOM 4670 N N . GLN A 1 574 ? 155.428 144.129 131.119 1.00 43.81 574 GLN A N 1
ATOM 4671 C CA . GLN A 1 574 ? 155.528 145.073 132.230 1.00 43.81 574 GLN A CA 1
ATOM 4672 C C . GLN A 1 574 ? 155.278 144.386 133.570 1.00 43.81 574 GLN A C 1
ATOM 4673 O O . GLN A 1 574 ? 156.019 144.605 134.541 1.00 43.81 574 GLN A O 1
ATOM 4679 N N . THR A 1 575 ? 154.246 143.541 133.637 1.00 37.04 575 THR A N 1
ATOM 4680 C CA . THR A 1 575 ? 153.954 142.820 134.872 1.00 37.04 575 THR A CA 1
ATOM 4681 C C . THR A 1 575 ? 155.100 141.891 135.255 1.00 37.04 575 THR A C 1
ATOM 4682 O O . THR A 1 575 ? 155.491 141.822 136.428 1.00 37.04 575 THR A O 1
ATOM 4686 N N . LEU A 1 576 ? 155.654 141.173 134.275 1.00 36.98 576 LEU A N 1
ATOM 4687 C CA . LEU A 1 576 ? 156.768 140.273 134.554 1.00 36.98 576 LEU A CA 1
ATOM 4688 C C . LEU A 1 576 ? 157.990 141.040 135.039 1.00 36.98 576 LEU A C 1
ATOM 4689 O O . LEU A 1 576 ? 158.692 140.587 135.949 1.00 36.98 576 LEU A O 1
ATOM 4694 N N . CYS A 1 577 ? 158.271 142.198 134.435 1.00 41.00 577 CYS A N 1
ATOM 4695 C CA . CYS A 1 577 ? 159.405 143.003 134.877 1.00 41.00 577 CYS A CA 1
ATOM 4696 C C . CYS A 1 577 ? 159.223 143.472 136.314 1.00 41.00 577 CYS A C 1
ATOM 4697 O O . CYS A 1 577 ? 160.162 143.412 137.118 1.00 41.00 577 CYS A O 1
ATOM 4700 N N . GLU A 1 578 ? 158.021 143.942 136.658 1.00 48.69 578 GLU A N 1
ATOM 4701 C CA . GLU A 1 578 ? 157.776 144.374 138.031 1.00 48.69 578 GLU A CA 1
ATOM 4702 C C . GLU A 1 578 ? 157.932 143.216 139.010 1.00 48.69 578 GLU A C 1
ATOM 4703 O O . GLU A 1 578 ? 158.538 143.372 140.079 1.00 48.69 578 GLU A O 1
ATOM 4709 N N . ALA A 1 579 ? 157.400 142.043 138.656 1.00 38.07 579 ALA A N 1
ATOM 4710 C CA . ALA A 1 579 ? 157.511 140.886 139.539 1.00 38.07 579 ALA A CA 1
ATOM 4711 C C . ALA A 1 579 ? 158.962 140.455 139.714 1.00 38.07 579 ALA A C 1
ATOM 4712 O O . ALA A 1 579 ? 159.385 140.113 140.824 1.00 38.07 579 ALA A O 1
ATOM 4714 N N . LEU A 1 580 ? 159.739 140.458 138.628 1.00 35.35 580 LEU A N 1
ATOM 4715 C CA . LEU A 1 580 ? 161.150 140.098 138.721 1.00 35.35 580 LEU A CA 1
ATOM 4716 C C . LEU A 1 580 ? 161.915 141.084 139.591 1.00 35.35 580 LEU A C 1
ATOM 4717 O O . LEU A 1 580 ? 162.765 140.685 140.395 1.00 35.35 580 LEU A O 1
ATOM 4722 N N . LEU A 1 581 ? 161.634 142.380 139.440 1.00 36.91 581 LEU A N 1
ATOM 4723 C CA . LEU A 1 581 ? 162.349 143.377 140.228 1.00 36.91 581 LEU A CA 1
ATOM 4724 C C . LEU A 1 581 ? 161.970 143.316 141.701 1.00 36.91 581 LEU A C 1
ATOM 4725 O O . LEU A 1 581 ? 162.809 143.596 142.562 1.00 36.91 581 LEU A O 1
ATOM 4730 N N . ALA A 1 582 ? 160.722 142.960 142.016 1.00 45.45 582 ALA A N 1
ATOM 4731 C CA . ALA A 1 582 ? 160.303 142.929 143.414 1.00 45.45 582 ALA A CA 1
ATOM 4732 C C . ALA A 1 582 ? 161.013 141.851 144.225 1.00 45.45 582 ALA A C 1
ATOM 4733 O O . ALA A 1 582 ? 161.059 141.951 145.455 1.00 45.45 582 ALA A O 1
ATOM 4735 N N . ASP A 1 583 ? 161.569 140.828 143.572 1.00 51.99 583 ASP A N 1
ATOM 4736 C CA . ASP A 1 583 ? 162.190 139.709 144.266 1.00 51.99 583 ASP A CA 1
ATOM 4737 C C . ASP A 1 583 ? 163.710 139.711 144.149 1.00 51.99 583 ASP A C 1
ATOM 4738 O O . ASP A 1 583 ? 164.384 139.129 145.003 1.00 51.99 583 ASP A O 1
ATOM 4743 N N . GLY A 1 584 ? 164.263 140.386 143.147 1.00 42.49 584 GLY A N 1
ATOM 4744 C CA . GLY A 1 584 ? 165.696 140.437 142.938 1.00 42.49 584 GLY A CA 1
ATOM 4745 C C . GLY A 1 584 ? 166.285 141.723 143.473 1.00 42.49 584 GLY A C 1
ATOM 4746 O O . GLY A 1 584 ? 166.576 141.829 144.668 1.00 42.49 584 GLY A O 1
ATOM 4747 N N . LEU A 1 585 ? 166.472 142.706 142.597 1.00 40.69 585 LEU A N 1
ATOM 4748 C CA . LEU A 1 585 ? 166.910 144.026 143.021 1.00 40.69 585 LEU A CA 1
ATOM 4749 C C . LEU A 1 585 ? 165.830 144.685 143.878 1.00 40.69 585 LEU A C 1
ATOM 4750 O O . LEU A 1 585 ? 164.821 144.075 144.240 1.00 40.69 585 LEU A O 1
ATOM 4755 N N . ALA A 1 586 ? 166.084 145.938 144.259 1.00 40.41 586 ALA A N 1
ATOM 4756 C CA . ALA A 1 586 ? 165.169 146.742 145.066 1.00 40.41 586 ALA A CA 1
ATOM 4757 C C . ALA A 1 586 ? 165.066 146.202 146.487 1.00 40.41 586 ALA A C 1
ATOM 4758 O O . ALA A 1 586 ? 164.410 146.808 147.340 1.00 40.41 586 ALA A O 1
ATOM 4760 N N . LYS A 1 587 ? 165.707 145.066 146.750 1.00 42.14 587 LYS A N 1
ATOM 4761 C CA . LYS A 1 587 ? 165.942 144.616 148.113 1.00 42.14 587 LYS A CA 1
ATOM 4762 C C . LYS A 1 587 ? 167.320 145.016 148.611 1.00 42.14 587 LYS A C 1
ATOM 4763 O O . LYS A 1 587 ? 167.548 145.035 149.825 1.00 42.14 587 LYS A O 1
ATOM 4769 N N . ALA A 1 588 ? 168.238 145.335 147.697 1.00 36.72 588 ALA A N 1
ATOM 4770 C CA . ALA A 1 588 ? 169.498 145.969 148.051 1.00 36.72 588 ALA A CA 1
ATOM 4771 C C . ALA A 1 588 ? 169.317 147.425 148.449 1.00 36.72 588 ALA A C 1
ATOM 4772 O O . ALA A 1 588 ? 170.254 148.026 148.984 1.00 36.72 588 ALA A O 1
ATOM 4774 N N . PHE A 1 589 ? 168.140 147.996 148.202 1.00 42.63 589 PHE A N 1
ATOM 4775 C CA . PHE A 1 589 ? 167.837 149.390 148.516 1.00 42.63 589 PHE A CA 1
ATOM 4776 C C . PHE A 1 589 ? 166.593 149.405 149.391 1.00 42.63 589 PHE A C 1
ATOM 4777 O O . PHE A 1 589 ? 165.468 149.530 148.890 1.00 42.63 589 PHE A O 1
ATOM 4785 N N . PRO A 1 590 ? 166.755 149.265 150.706 1.00 67.17 590 PRO A N 1
ATOM 4786 C CA . PRO A 1 590 ? 165.586 149.284 151.596 1.00 67.17 590 PRO A CA 1
ATOM 4787 C C . PRO A 1 590 ? 164.897 150.638 151.596 1.00 67.17 590 PRO A C 1
ATOM 4788 O O . PRO A 1 590 ? 165.470 151.632 152.054 1.00 67.17 590 PRO A O 1
ATOM 4792 N N . SER A 1 591 ? 163.667 150.689 151.085 1.00 94.42 591 SER A N 1
ATOM 4793 C CA . SER A 1 591 ? 162.941 151.951 150.984 1.00 94.42 591 SER A CA 1
ATOM 4794 C C . SER A 1 591 ? 162.210 152.281 152.282 1.00 94.42 591 SER A C 1
ATOM 4795 O O . SER A 1 591 ? 162.431 153.341 152.874 1.00 94.42 591 SER A O 1
ATOM 4798 N N . ASN A 1 592 ? 161.345 151.380 152.737 1.00 113.19 592 ASN A N 1
ATOM 4799 C CA . ASN A 1 592 ? 160.519 151.623 153.917 1.00 113.19 592 ASN A CA 1
ATOM 4800 C C . ASN A 1 592 ? 161.354 151.394 155.170 1.00 113.19 592 ASN A C 1
ATOM 4801 O O . ASN A 1 592 ? 161.597 150.254 155.572 1.00 113.19 592 ASN A O 1
ATOM 4806 N N . MET A 1 593 ? 161.797 152.487 155.792 1.00 114.25 593 MET A N 1
ATOM 4807 C CA . MET A 1 593 ? 162.514 152.437 157.068 1.00 114.25 593 MET A CA 1
ATOM 4808 C C . MET A 1 593 ? 161.955 153.549 157.950 1.00 114.25 593 MET A C 1
ATOM 4809 O O . MET A 1 593 ? 162.293 154.723 157.766 1.00 114.25 593 MET A O 1
ATOM 4814 N N . MET A 1 594 ? 161.102 153.179 158.901 1.00 127.40 594 MET A N 1
ATOM 4815 C CA . MET A 1 594 ? 160.499 154.129 159.827 1.00 127.40 594 MET A CA 1
ATOM 4816 C C . MET A 1 594 ? 161.236 154.070 161.159 1.00 127.40 594 MET A C 1
ATOM 4817 O O . MET A 1 594 ? 161.238 153.031 161.828 1.00 127.40 594 MET A O 1
ATOM 4822 N N . VAL A 1 595 ? 161.860 155.184 161.539 1.00 113.29 595 VAL A N 1
ATOM 4823 C CA . VAL A 1 595 ? 162.549 155.313 162.818 1.00 113.29 595 VAL A CA 1
ATOM 4824 C C . VAL A 1 595 ? 162.237 156.685 163.398 1.00 113.29 595 VAL A C 1
ATOM 4825 O O . VAL A 1 595 ? 162.150 157.677 162.666 1.00 113.29 595 VAL A O 1
ATOM 4829 N N . VAL A 1 596 ? 162.056 156.739 164.714 1.00 95.35 596 VAL A N 1
ATOM 4830 C CA . VAL A 1 596 ? 161.851 157.986 165.439 1.00 95.35 596 VAL A CA 1
ATOM 4831 C C . VAL A 1 596 ? 162.948 158.104 166.487 1.00 95.35 596 VAL A C 1
ATOM 4832 O O . VAL A 1 596 ? 163.157 157.177 167.278 1.00 95.35 596 VAL A O 1
ATOM 4836 N N . THR A 1 597 ? 163.650 159.239 166.483 1.00 97.33 597 THR A N 1
ATOM 4837 C CA . THR A 1 597 ? 164.767 159.425 167.405 1.00 97.33 597 THR A CA 1
ATOM 4838 C C . THR A 1 597 ? 164.302 159.394 168.856 1.00 97.33 597 THR A C 1
ATOM 4839 O O . THR A 1 597 ? 164.945 158.772 169.709 1.00 97.33 597 THR A O 1
ATOM 4843 N N . GLU A 1 598 ? 163.177 160.047 169.152 1.00 90.07 598 GLU A N 1
ATOM 4844 C CA . GLU A 1 598 ? 162.664 160.085 170.516 1.00 90.07 598 GLU A CA 1
ATOM 4845 C C . GLU A 1 598 ? 162.114 158.744 170.982 1.00 90.07 598 GLU A C 1
ATOM 4846 O O . GLU A 1 598 ? 161.851 158.586 172.179 1.00 90.07 598 GLU A O 1
ATOM 4852 N N . ARG A 1 599 ? 161.935 157.783 170.080 1.00 81.88 599 ARG A N 1
ATOM 4853 C CA . ARG A 1 599 ? 161.399 156.469 170.410 1.00 81.88 599 ARG A CA 1
ATOM 4854 C C . ARG A 1 599 ? 162.384 155.368 170.037 1.00 81.88 599 ARG A C 1
ATOM 4855 O O . ARG A 1 599 ? 162.007 154.330 169.490 1.00 81.88 599 ARG A O 1
ATOM 4863 N N . GLU A 1 600 ? 163.665 155.585 170.328 1.00 112.53 600 GLU A N 1
ATOM 4864 C CA . GLU A 1 600 ? 164.705 154.615 170.022 1.00 112.53 600 GLU A CA 1
ATOM 4865 C C . GLU A 1 600 ? 165.694 154.556 171.176 1.00 112.53 600 GLU A C 1
ATOM 4866 O O . GLU A 1 600 ? 165.859 155.524 171.922 1.00 112.53 600 GLU A O 1
ATOM 4872 N N . GLN A 1 601 ? 166.347 153.405 171.317 1.00 127.29 601 GLN A N 1
ATOM 4873 C CA . GLN A 1 601 ? 167.355 153.239 172.354 1.00 127.29 601 GLN A CA 1
ATOM 4874 C C . GLN A 1 601 ? 168.555 154.134 172.074 1.00 127.29 601 GLN A C 1
ATOM 4875 O O . GLN A 1 601 ? 168.989 154.278 170.928 1.00 127.29 601 GLN A O 1
ATOM 4881 N N . LYS A 1 602 ? 169.089 154.743 173.135 1.00 127.89 602 LYS A N 1
ATOM 4882 C CA . LYS A 1 602 ? 170.191 155.686 172.969 1.00 127.89 602 LYS A CA 1
ATOM 4883 C C . LYS A 1 602 ? 171.455 154.992 172.476 1.00 127.89 602 LYS A C 1
ATOM 4884 O O . LYS A 1 602 ? 172.169 155.531 171.623 1.00 127.89 602 LYS A O 1
ATOM 4890 N N . GLU A 1 603 ? 171.754 153.803 173.004 1.00 129.45 603 GLU A N 1
ATOM 4891 C CA . GLU A 1 603 ? 172.975 153.103 172.614 1.00 129.45 603 GLU A CA 1
ATOM 4892 C C . GLU A 1 603 ? 172.938 152.702 171.143 1.00 129.45 603 GLU A C 1
ATOM 4893 O O . GLU A 1 603 ? 173.916 152.891 170.411 1.00 129.45 603 GLU A O 1
ATOM 4899 N N . SER A 1 604 ? 171.812 152.143 170.694 1.00 123.88 604 SER A N 1
ATOM 4900 C CA . SER A 1 604 ? 171.696 151.738 169.296 1.00 123.88 604 SER A CA 1
ATOM 4901 C C . SER A 1 604 ? 171.758 152.942 168.367 1.00 123.88 604 SER A C 1
ATOM 4902 O O . SER A 1 604 ? 172.400 152.890 167.310 1.00 123.88 604 SER A O 1
ATOM 4905 N N . LEU A 1 605 ? 171.094 154.038 168.743 1.00 118.62 605 LEU A N 1
ATOM 4906 C CA . LEU A 1 605 ? 171.137 155.247 167.928 1.00 118.62 605 LEU A CA 1
ATOM 4907 C C . LEU A 1 605 ? 172.552 155.806 167.846 1.00 118.62 605 LEU A C 1
ATOM 4908 O O . LEU A 1 605 ? 172.989 156.250 166.779 1.00 118.62 605 LEU A O 1
ATOM 4913 N N . LEU A 1 606 ? 173.281 155.800 168.965 1.00 120.51 606 LEU A N 1
ATOM 4914 C CA . LEU A 1 606 ? 174.659 156.279 168.952 1.00 120.51 606 LEU A CA 1
ATOM 4915 C C . LEU A 1 606 ? 175.547 155.391 168.090 1.00 120.51 606 LEU A C 1
ATOM 4916 O O . LEU A 1 606 ? 176.406 155.891 167.354 1.00 120.51 606 LEU A O 1
ATOM 4921 N N . HIS A 1 607 ? 175.362 154.071 168.174 1.00 123.35 607 HIS A N 1
ATOM 4922 C CA . HIS A 1 607 ? 176.148 153.162 167.347 1.00 123.35 607 HIS A CA 1
ATOM 4923 C C . HIS A 1 607 ? 175.860 153.374 165.866 1.00 123.35 607 HIS A C 1
ATOM 4924 O O . HIS A 1 607 ? 176.778 153.358 165.038 1.00 123.35 607 HIS A O 1
ATOM 4931 N N . GLN A 1 608 ? 174.588 153.572 165.513 1.00 109.11 608 GLN A N 1
ATOM 4932 C CA . GLN A 1 608 ? 174.230 153.768 164.112 1.00 109.11 608 GLN A CA 1
ATOM 4933 C C . GLN A 1 608 ? 174.716 155.117 163.593 1.00 109.11 608 GLN A C 1
ATOM 4934 O O . GLN A 1 608 ? 175.138 155.227 162.436 1.00 109.11 608 GLN A O 1
ATOM 4940 N N . ALA A 1 609 ? 174.663 156.154 164.432 1.00 113.03 609 ALA A N 1
ATOM 4941 C CA . ALA A 1 609 ? 175.030 157.493 163.983 1.00 113.03 609 ALA A CA 1
ATOM 4942 C C . ALA A 1 609 ? 176.535 157.643 163.807 1.00 113.03 609 ALA A C 1
ATOM 4943 O O . ALA A 1 609 ? 176.982 158.502 163.038 1.00 113.03 609 ALA A O 1
ATOM 4945 N N . SER A 1 610 ? 177.327 156.836 164.511 1.00 129.07 610 SER A N 1
ATOM 4946 C CA . SER A 1 610 ? 178.776 156.921 164.390 1.00 129.07 610 SER A CA 1
ATOM 4947 C C . SER A 1 610 ? 179.210 156.582 162.970 1.00 129.07 610 SER A C 1
ATOM 4948 O O . SER A 1 610 ? 178.767 155.585 162.393 1.00 129.07 610 SER A O 1
ATOM 4951 N N . TRP A 1 611 ? 180.082 157.418 162.409 1.00 141.03 611 TRP A N 1
ATOM 4952 C CA . TRP A 1 611 ? 180.524 157.274 161.028 1.00 141.03 611 TRP A CA 1
ATOM 4953 C C . TRP A 1 611 ? 181.944 156.731 160.936 1.00 141.03 611 TRP A C 1
ATOM 4954 O O . TRP A 1 611 ? 182.178 155.718 160.272 1.00 141.03 611 TRP A O 1
ATOM 4965 N N . HIS A 1 612 ? 182.901 157.377 161.594 1.00 176.61 612 HIS A N 1
ATOM 4966 C CA . HIS A 1 612 ? 184.295 156.954 161.530 1.00 176.61 612 HIS A CA 1
ATOM 4967 C C . HIS A 1 612 ? 184.582 155.838 162.528 1.00 176.61 612 HIS A C 1
ATOM 4968 O O . HIS A 1 612 ? 185.525 155.925 163.316 1.00 176.61 612 HIS A O 1
ATOM 4975 N N . ALA A 1 622 ? 178.144 160.291 174.137 1.00 115.49 622 ALA A N 1
ATOM 4976 C CA . ALA A 1 622 ? 177.881 161.416 173.248 1.00 115.49 622 ALA A CA 1
ATOM 4977 C C . ALA A 1 622 ? 176.430 161.413 172.780 1.00 115.49 622 ALA A C 1
ATOM 4978 O O . ALA A 1 622 ? 175.957 160.438 172.198 1.00 115.49 622 ALA A O 1
ATOM 4980 N N . THR A 1 623 ? 175.727 162.511 173.043 1.00 110.53 623 THR A N 1
ATOM 4981 C CA . THR A 1 623 ? 174.327 162.616 172.659 1.00 110.53 623 THR A CA 1
ATOM 4982 C C . THR A 1 623 ? 174.189 162.742 171.146 1.00 110.53 623 THR A C 1
ATOM 4983 O O . THR A 1 623 ? 175.088 163.226 170.453 1.00 110.53 623 THR A O 1
ATOM 4987 N N . VAL A 1 624 ? 173.045 162.294 170.634 1.00 99.61 624 VAL A N 1
ATOM 4988 C CA . VAL A 1 624 ? 172.759 162.292 169.205 1.00 99.61 624 VAL A CA 1
ATOM 4989 C C . VAL A 1 624 ? 171.482 163.083 168.964 1.00 99.61 624 VAL A C 1
ATOM 4990 O O . VAL A 1 624 ? 170.455 162.826 169.604 1.00 99.61 624 VAL A O 1
ATOM 4994 N N . ARG A 1 625 ? 171.547 164.039 168.043 1.00 88.97 625 ARG A N 1
ATOM 4995 C CA . ARG A 1 625 ? 170.396 164.818 167.614 1.00 88.97 625 ARG A CA 1
ATOM 4996 C C . ARG A 1 625 ? 170.094 164.521 166.152 1.00 88.97 625 ARG A C 1
ATOM 4997 O O . ARG A 1 625 ? 171.001 164.291 165.348 1.00 88.97 625 ARG A O 1
ATOM 5005 N N . GLY A 1 626 ? 168.817 164.529 165.813 1.00 64.59 626 GLY A N 1
ATOM 5006 C CA . GLY A 1 626 ? 168.386 164.211 164.461 1.00 64.59 626 GLY A CA 1
ATOM 5007 C C . GLY A 1 626 ? 167.463 165.265 163.893 1.00 64.59 626 GLY A C 1
ATOM 5008 O O . GLY A 1 626 ? 166.667 165.864 164.613 1.00 64.59 626 GLY A O 1
ATOM 5009 N N . SER A 1 627 ? 167.583 165.484 162.587 1.00 55.58 627 SER A N 1
ATOM 5010 C CA . SER A 1 627 ? 166.707 166.385 161.848 1.00 55.58 627 SER A CA 1
ATOM 5011 C C . SER A 1 627 ? 166.166 165.643 160.634 1.00 55.58 627 SER A C 1
ATOM 5012 O O . SER A 1 627 ? 166.544 164.503 160.368 1.00 55.58 627 SER A O 1
ATOM 5015 N N . SER A 1 628 ? 165.273 166.287 159.888 1.00 48.76 628 SER A N 1
ATOM 5016 C CA . SER A 1 628 ? 164.702 165.633 158.719 1.00 48.76 628 SER A CA 1
ATOM 5017 C C . SER A 1 628 ? 164.143 166.674 157.763 1.00 48.76 628 SER A C 1
ATOM 5018 O O . SER A 1 628 ? 163.874 167.816 158.143 1.00 48.76 628 SER A O 1
ATOM 5021 N N . PHE A 1 629 ? 163.976 166.255 156.511 1.00 47.47 629 PHE A N 1
ATOM 5022 C CA . PHE A 1 629 ? 163.288 167.057 155.509 1.00 47.47 629 PHE A CA 1
ATOM 5023 C C . PHE A 1 629 ? 162.625 166.125 154.505 1.00 47.47 629 PHE A C 1
ATOM 5024 O O . PHE A 1 629 ? 163.085 165.002 154.278 1.00 47.47 629 PHE A O 1
ATOM 5032 N N . VAL A 1 630 ? 161.541 166.603 153.903 1.00 61.17 630 VAL A N 1
ATOM 5033 C CA . VAL A 1 630 ? 160.687 165.790 153.047 1.00 61.17 630 VAL A CA 1
ATOM 5034 C C . VAL A 1 630 ? 160.674 166.381 151.644 1.00 61.17 630 VAL A C 1
ATOM 5035 O O . VAL A 1 630 ? 160.582 167.601 151.471 1.00 61.17 630 VAL A O 1
ATOM 5039 N N . THR A 1 631 ? 160.787 165.510 150.642 1.00 80.49 631 THR A N 1
ATOM 5040 C CA . THR A 1 631 ? 160.674 165.900 149.246 1.00 80.49 631 THR A CA 1
ATOM 5041 C C . THR A 1 631 ? 159.596 165.057 148.577 1.00 80.49 631 THR A C 1
ATOM 5042 O O . THR A 1 631 ? 159.204 163.997 149.073 1.00 80.49 631 THR A O 1
ATOM 5046 N N . ASP A 1 632 ? 159.111 165.551 147.445 1.00 102.76 632 ASP A N 1
ATOM 5047 C CA . ASP A 1 632 ? 157.995 164.945 146.734 1.00 102.76 632 ASP A CA 1
ATOM 5048 C C . ASP A 1 632 ? 158.501 164.024 145.633 1.00 102.76 632 ASP A C 1
ATOM 5049 O O . ASP A 1 632 ? 159.461 164.349 144.931 1.00 102.76 632 ASP A O 1
ATOM 5054 N N . LEU A 1 633 ? 157.854 162.868 145.494 1.00 108.68 633 LEU A N 1
ATOM 5055 C CA . LEU A 1 633 ? 158.106 161.939 144.395 1.00 108.68 633 LEU A CA 1
ATOM 5056 C C . LEU A 1 633 ? 156.789 161.770 143.638 1.00 108.68 633 LEU A C 1
ATOM 5057 O O . LEU A 1 633 ? 156.075 160.780 143.806 1.00 108.68 633 LEU A O 1
ATOM 5062 N N . GLU A 1 634 ? 156.462 162.755 142.802 1.00 107.92 634 GLU A N 1
ATOM 5063 C CA . GLU A 1 634 ? 155.293 162.652 141.938 1.00 107.92 634 GLU A CA 1
ATOM 5064 C C . GLU A 1 634 ? 155.645 162.909 140.479 1.00 107.92 634 GLU A C 1
ATOM 5065 O O . GLU A 1 634 ? 155.296 162.119 139.596 1.00 107.92 634 GLU A O 1
ATOM 5071 N N . LYS A 1 635 ? 156.338 164.016 140.222 1.00 89.23 635 LYS A N 1
ATOM 5072 C CA . LYS A 1 635 ? 156.630 164.451 138.865 1.00 89.23 635 LYS A CA 1
ATOM 5073 C C . LYS A 1 635 ? 157.909 163.848 138.306 1.00 89.23 635 LYS A C 1
ATOM 5074 O O . LYS A 1 635 ? 158.160 163.982 137.102 1.00 89.23 635 LYS A O 1
ATOM 5080 N N . TYR A 1 636 ? 158.707 163.173 139.138 1.00 74.87 636 TYR A N 1
ATOM 5081 C CA . TYR A 1 636 ? 159.997 162.680 138.672 1.00 74.87 636 TYR A CA 1
ATOM 5082 C C . TYR A 1 636 ? 159.829 161.724 137.500 1.00 74.87 636 TYR A C 1
ATOM 5083 O O . TYR A 1 636 ? 160.740 161.589 136.676 1.00 74.87 636 TYR A O 1
ATOM 5092 N N . ASN A 1 637 ? 158.669 161.066 137.408 1.00 57.98 637 ASN A N 1
ATOM 5093 C CA . ASN A 1 637 ? 158.404 160.145 136.308 1.00 57.98 637 ASN A CA 1
ATOM 5094 C C . ASN A 1 637 ? 158.599 160.817 134.958 1.00 57.98 637 ASN A C 1
ATOM 5095 O O . ASN A 1 637 ? 159.102 160.198 134.015 1.00 57.98 637 ASN A O 1
ATOM 5100 N N . LEU A 1 638 ? 158.210 162.087 134.844 1.00 45.03 638 LEU A N 1
ATOM 5101 C CA . LEU A 1 638 ? 158.327 162.777 133.568 1.00 45.03 638 LEU A CA 1
ATOM 5102 C C . LEU A 1 638 ? 159.718 163.344 133.322 1.00 45.03 638 LEU A C 1
ATOM 5103 O O . LEU A 1 638 ? 159.981 163.828 132.218 1.00 45.03 638 LEU A O 1
ATOM 5108 N N . ALA A 1 639 ? 160.610 163.290 134.308 1.00 43.21 639 ALA A N 1
ATOM 5109 C CA . ALA A 1 639 ? 161.933 163.885 134.188 1.00 43.21 639 ALA A CA 1
ATOM 5110 C C . ALA A 1 639 ? 163.019 162.879 133.833 1.00 43.21 639 ALA A C 1
ATOM 5111 O O . ALA A 1 639 ? 164.193 163.254 133.779 1.00 43.21 639 ALA A O 1
ATOM 5113 N N . PHE A 1 640 ? 162.665 161.621 133.587 1.00 36.26 640 PHE A N 1
ATOM 5114 C CA . PHE A 1 640 ? 163.648 160.584 133.308 1.00 36.26 640 PHE A CA 1
ATOM 5115 C C . PHE A 1 640 ? 163.886 160.476 131.808 1.00 36.26 640 PHE A C 1
ATOM 5116 O O . PHE A 1 640 ? 162.934 160.408 131.025 1.00 36.26 640 PHE A O 1
ATOM 5124 N N . ARG A 1 641 ? 165.157 160.456 131.415 1.00 29.84 641 ARG A N 1
ATOM 5125 C CA . ARG A 1 641 ? 165.557 160.334 130.023 1.00 29.84 641 ARG A CA 1
ATOM 5126 C C . ARG A 1 641 ? 166.477 159.132 129.860 1.00 29.84 641 ARG A C 1
ATOM 5127 O O . ARG A 1 641 ? 167.103 158.668 130.817 1.00 29.84 641 ARG A O 1
ATOM 5135 N N . TYR A 1 642 ? 166.549 158.625 128.627 1.00 28.01 642 TYR A N 1
ATOM 5136 C CA . TYR A 1 642 ? 167.349 157.433 128.362 1.00 28.01 642 TYR A CA 1
ATOM 5137 C C . TYR A 1 642 ? 168.834 157.679 128.596 1.00 28.01 642 TYR A C 1
ATOM 5138 O O . TYR A 1 642 ? 169.543 156.774 129.052 1.00 28.01 642 TYR A O 1
ATOM 5147 N N . GLU A 1 643 ? 169.318 158.888 128.300 1.00 34.93 643 GLU A N 1
ATOM 5148 C CA . GLU A 1 643 ? 170.730 159.205 128.483 1.00 34.93 643 GLU A CA 1
ATOM 5149 C C . GLU A 1 643 ? 171.185 159.028 129.924 1.00 34.93 643 GLU A C 1
ATOM 5150 O O . GLU A 1 643 ? 172.376 158.807 130.163 1.00 34.93 643 GLU A O 1
ATOM 5156 N N . PHE A 1 644 ? 170.272 159.126 130.885 1.00 28.84 644 PHE A N 1
ATOM 5157 C CA . PHE A 1 644 ? 170.597 158.954 132.294 1.00 28.84 644 PHE A CA 1
ATOM 5158 C C . PHE A 1 644 ? 170.357 157.535 132.790 1.00 28.84 644 PHE A C 1
ATOM 5159 O O . PHE A 1 644 ? 171.132 157.031 133.606 1.00 28.84 644 PHE A O 1
ATOM 5167 N N . THR A 1 645 ? 169.309 156.873 132.306 1.00 38.03 645 THR A N 1
ATOM 5168 C CA . THR A 1 645 ? 168.902 155.573 132.818 1.00 38.03 645 THR A CA 1
ATOM 5169 C C . THR A 1 645 ? 169.454 154.398 132.020 1.00 38.03 645 THR A C 1
ATOM 5170 O O . THR A 1 645 ? 169.181 153.250 132.380 1.00 38.03 645 THR A O 1
ATOM 5174 N N . ALA A 1 646 ? 170.213 154.645 130.953 1.00 31.16 646 ALA A N 1
ATOM 5175 C CA . ALA A 1 646 ? 170.736 153.537 130.155 1.00 31.16 646 ALA A CA 1
ATOM 5176 C C . ALA A 1 646 ? 171.676 152.615 130.928 1.00 31.16 646 ALA A C 1
ATOM 5177 O O . ALA A 1 646 ? 171.481 151.387 130.868 1.00 31.16 646 ALA A O 1
ATOM 5179 N N . PRO A 1 647 ? 172.705 153.104 131.639 1.00 37.45 647 PRO A N 1
ATOM 5180 C CA . PRO A 1 647 ? 173.609 152.163 132.329 1.00 37.45 647 PRO A CA 1
ATOM 5181 C C . PRO A 1 647 ? 172.919 151.296 133.367 1.00 37.45 647 PRO A C 1
ATOM 5182 O O . PRO A 1 647 ? 173.235 150.104 133.484 1.00 37.45 647 PRO A O 1
ATOM 5186 N N . PHE A 1 648 ? 171.980 151.863 134.125 1.00 47.49 648 PHE A N 1
ATOM 5187 C CA . PHE A 1 648 ? 171.270 151.084 135.134 1.00 47.49 648 PHE A CA 1
ATOM 5188 C C . PHE A 1 648 ? 170.426 149.993 134.490 1.00 47.49 648 PHE A C 1
ATOM 5189 O O . PHE A 1 648 ? 170.367 148.865 134.993 1.00 47.49 648 PHE A O 1
ATOM 5197 N N . ILE A 1 649 ? 169.773 150.310 133.371 1.00 39.92 649 ILE A N 1
ATOM 5198 C CA . ILE A 1 649 ? 168.974 149.317 132.661 1.00 39.92 649 ILE A CA 1
ATOM 5199 C C . ILE A 1 649 ? 169.860 148.196 132.132 1.00 39.92 649 ILE A C 1
ATOM 5200 O O . ILE A 1 649 ? 169.512 147.011 132.223 1.00 39.92 649 ILE A O 1
ATOM 5205 N N . GLU A 1 650 ? 171.019 148.549 131.568 1.00 38.84 650 GLU A N 1
ATOM 5206 C CA . GLU A 1 650 ? 171.925 147.520 131.066 1.00 38.84 650 GLU A CA 1
ATOM 5207 C C . GLU A 1 650 ? 172.434 146.628 132.194 1.00 38.84 650 GLU A C 1
ATOM 5208 O O . GLU A 1 650 ? 172.537 145.406 132.031 1.00 38.84 650 GLU A O 1
ATOM 5214 N N . TYR A 1 651 ? 172.757 147.218 133.347 1.00 47.49 651 TYR A N 1
ATOM 5215 C CA . TYR A 1 651 ? 173.196 146.408 134.479 1.00 47.49 651 TYR A CA 1
ATOM 5216 C C . TYR A 1 651 ? 172.081 145.496 134.979 1.00 47.49 651 TYR A C 1
ATOM 5217 O O . TYR A 1 651 ? 172.336 144.346 135.352 1.00 47.49 651 TYR A O 1
ATOM 5226 N N . CYS A 1 652 ? 170.842 145.994 135.007 1.00 36.58 652 CYS A N 1
ATOM 5227 C CA . CYS A 1 652 ? 169.720 145.151 135.408 1.00 36.58 652 CYS A CA 1
ATOM 5228 C C . CYS A 1 652 ? 169.537 143.988 134.443 1.00 36.58 652 CYS A C 1
ATOM 5229 O O . CYS A 1 652 ? 169.222 142.868 134.860 1.00 36.58 652 CYS A O 1
ATOM 5232 N N . ASN A 1 653 ? 169.717 144.238 133.145 1.00 32.73 653 ASN A N 1
ATOM 5233 C CA . ASN A 1 653 ? 169.670 143.150 132.174 1.00 32.73 653 ASN A CA 1
ATOM 5234 C C . ASN A 1 653 ? 170.785 142.141 132.424 1.00 32.73 653 ASN A C 1
ATOM 5235 O O . ASN A 1 653 ? 170.569 140.928 132.325 1.00 32.73 653 ASN A O 1
ATOM 5240 N N . ARG A 1 654 ? 171.987 142.626 132.744 1.00 36.42 654 ARG A N 1
ATOM 5241 C CA . ARG A 1 654 ? 173.122 141.728 132.939 1.00 36.42 654 ARG A CA 1
ATOM 5242 C C . ARG A 1 654 ? 172.988 140.890 134.206 1.00 36.42 654 ARG A C 1
ATOM 5243 O O . ARG A 1 654 ? 173.449 139.744 134.234 1.00 36.42 654 ARG A O 1
ATOM 5251 N N . CYS A 1 655 ? 172.386 141.440 135.264 1.00 35.73 655 CYS A N 1
ATOM 5252 C CA . CYS A 1 655 ? 172.227 140.680 136.501 1.00 35.73 655 CYS A CA 1
ATOM 5253 C C . CYS A 1 655 ? 171.339 139.457 136.319 1.00 35.73 655 CYS A C 1
ATOM 5254 O O . CYS A 1 655 ? 171.436 138.511 137.107 1.00 35.73 655 CYS A O 1
ATOM 5257 N N . TYR A 1 656 ? 170.468 139.463 135.319 1.00 35.23 656 TYR A N 1
ATOM 5258 C CA . TYR A 1 656 ? 169.699 138.297 134.928 1.00 35.23 656 TYR A CA 1
ATOM 5259 C C . TYR A 1 656 ? 170.324 137.699 133.668 1.00 35.23 656 TYR A C 1
ATOM 5260 O O . TYR A 1 656 ? 171.403 138.106 133.230 1.00 35.23 656 TYR A O 1
ATOM 5269 N N . GLY A 1 657 ? 169.653 136.719 133.076 1.00 39.95 657 GLY A N 1
ATOM 5270 C CA . GLY A 1 657 ? 170.148 136.129 131.849 1.00 39.95 657 GLY A CA 1
ATOM 5271 C C . GLY A 1 657 ? 169.496 136.708 130.610 1.00 39.95 657 GLY A C 1
ATOM 5272 O O . GLY A 1 657 ? 169.543 136.103 129.535 1.00 39.95 657 GLY A O 1
ATOM 5273 N N . VAL A 1 658 ? 168.895 137.882 130.747 1.00 34.11 658 VAL A N 1
ATOM 5274 C CA . VAL A 1 658 ? 168.085 138.466 129.699 1.00 34.11 658 VAL A CA 1
ATOM 5275 C C . VAL A 1 658 ? 168.911 139.490 128.928 1.00 34.11 658 VAL A C 1
ATOM 5276 O O . VAL A 1 658 ? 170.001 139.880 129.339 1.00 34.11 658 VAL A O 1
ATOM 5280 N N . LYS A 1 659 ? 168.388 139.927 127.783 1.00 39.26 659 LYS A N 1
ATOM 5281 C CA . LYS A 1 659 ? 169.127 140.800 126.879 1.00 39.26 659 LYS A CA 1
ATOM 5282 C C . LYS A 1 659 ? 168.450 142.140 126.641 1.00 39.26 659 LYS A C 1
ATOM 5283 O O . LYS A 1 659 ? 169.102 143.184 126.760 1.00 39.26 659 LYS A O 1
ATOM 5289 N N . ASN A 1 660 ? 167.163 142.152 126.300 1.00 32.27 660 ASN A N 1
ATOM 5290 C CA . ASN A 1 660 ? 166.452 143.383 125.967 1.00 32.27 660 ASN A CA 1
ATOM 5291 C C . ASN A 1 660 ? 165.113 143.442 126.683 1.00 32.27 660 ASN A C 1
ATOM 5292 O O . ASN A 1 660 ? 164.089 143.802 126.097 1.00 32.27 660 ASN A O 1
ATOM 5297 N N . VAL A 1 661 ? 165.103 143.101 127.966 1.00 30.23 661 VAL A N 1
ATOM 5298 C CA . VAL A 1 661 ? 163.851 142.957 128.698 1.00 30.23 661 VAL A CA 1
ATOM 5299 C C . VAL A 1 661 ? 163.487 144.230 129.453 1.00 30.23 661 VAL A C 1
ATOM 5300 O O . VAL A 1 661 ? 162.329 144.651 129.443 1.00 30.23 661 VAL A O 1
ATOM 5304 N N . PHE A 1 662 ? 164.454 144.870 130.102 1.00 32.42 662 PHE A N 1
ATOM 5305 C CA . PHE A 1 662 ? 164.172 145.986 130.995 1.00 32.42 662 PHE A CA 1
ATOM 5306 C C . PHE A 1 662 ? 164.173 147.342 130.300 1.00 32.42 662 PHE A C 1
ATOM 5307 O O . PHE A 1 662 ? 163.997 148.361 130.974 1.00 32.42 662 PHE A O 1
ATOM 5315 N N . ASN A 1 663 ? 164.359 147.389 128.981 1.00 33.56 663 ASN A N 1
ATOM 5316 C CA . ASN A 1 663 ? 164.329 148.645 128.240 1.00 33.56 663 ASN A CA 1
ATOM 5317 C C . ASN A 1 663 ? 163.216 148.658 127.198 1.00 33.56 663 ASN A C 1
ATOM 5318 O O . ASN A 1 663 ? 163.349 149.283 126.146 1.00 33.56 663 ASN A O 1
ATOM 5323 N N . TRP A 1 664 ? 162.113 147.963 127.480 1.00 47.49 664 TRP A N 1
ATOM 5324 C CA . TRP A 1 664 ? 160.972 147.980 126.571 1.00 47.49 664 TRP A CA 1
ATOM 5325 C C . TRP A 1 664 ? 160.334 149.364 126.505 1.00 47.49 664 TRP A C 1
ATOM 5326 O O . TRP A 1 664 ? 159.964 149.834 125.422 1.00 47.49 664 TRP A O 1
ATOM 5337 N N . MET A 1 665 ? 160.208 150.030 127.655 1.00 39.38 665 MET A N 1
ATOM 5338 C CA . MET A 1 665 ? 159.485 151.296 127.720 1.00 39.38 665 MET A CA 1
ATOM 5339 C C . MET A 1 665 ? 160.206 152.390 126.944 1.00 39.38 665 MET A C 1
ATOM 5340 O O . MET A 1 665 ? 159.587 153.120 126.162 1.00 39.38 665 MET A O 1
ATOM 5345 N N . HIS A 1 666 ? 161.516 152.520 127.147 1.00 31.07 666 HIS A N 1
ATOM 5346 C CA . HIS A 1 666 ? 162.272 153.550 126.447 1.00 31.07 666 HIS A CA 1
ATOM 5347 C C . HIS A 1 666 ? 162.379 153.271 124.955 1.00 31.07 666 HIS A C 1
ATOM 5348 O O . HIS A 1 666 ? 162.713 154.181 124.191 1.00 31.07 666 HIS A O 1
ATOM 5355 N N . TYR A 1 667 ? 162.102 152.042 124.525 1.00 37.94 667 TYR A N 1
ATOM 5356 C CA . TYR A 1 667 ? 162.186 151.693 123.114 1.00 37.94 667 TYR A CA 1
ATOM 5357 C C . TYR A 1 667 ? 160.861 151.834 122.382 1.00 37.94 667 TYR A C 1
ATOM 5358 O O . TYR A 1 667 ? 160.858 152.191 121.200 1.00 37.94 667 TYR A O 1
ATOM 5367 N N . THR A 1 668 ? 159.733 151.566 123.044 1.00 35.47 668 THR A N 1
ATOM 5368 C CA . THR A 1 668 ? 158.460 151.526 122.334 1.00 35.47 668 THR A CA 1
ATOM 5369 C C . THR A 1 668 ? 157.584 152.754 122.549 1.00 35.47 668 THR A C 1
ATOM 5370 O O . THR A 1 668 ? 156.634 152.949 121.785 1.00 35.47 668 THR A O 1
ATOM 5374 N N . ILE A 1 669 ? 157.871 153.583 123.547 1.00 38.92 669 ILE A N 1
ATOM 5375 C CA . ILE A 1 669 ? 156.993 154.704 123.883 1.00 38.92 669 ILE A CA 1
ATOM 5376 C C . ILE A 1 669 ? 157.148 155.862 122.897 1.00 38.92 669 ILE A C 1
ATOM 5377 O O . ILE A 1 669 ? 156.128 156.393 122.434 1.00 38.92 669 ILE A O 1
ATOM 5382 N N . PRO A 1 670 ? 158.363 156.301 122.539 1.00 47.49 670 PRO A N 1
ATOM 5383 C CA . PRO A 1 670 ? 158.468 157.415 121.580 1.00 47.49 670 PRO A CA 1
ATOM 5384 C C . PRO A 1 670 ? 157.895 157.111 120.206 1.00 47.49 670 PRO A C 1
ATOM 5385 O O . PRO A 1 670 ? 157.628 158.048 119.446 1.00 47.49 670 PRO A O 1
ATOM 5389 N N . GLN A 1 671 ? 157.700 155.842 119.857 1.00 41.52 671 GLN A N 1
ATOM 5390 C CA . GLN A 1 671 ? 157.159 155.470 118.557 1.00 41.52 671 GLN A CA 1
ATOM 5391 C C . GLN A 1 671 ? 155.636 155.440 118.526 1.00 41.52 671 GLN A C 1
ATOM 5392 O O . GLN A 1 671 ? 155.063 155.080 117.494 1.00 41.52 671 GLN A O 1
ATOM 5398 N N . CYS A 1 672 ? 154.971 155.805 119.615 1.00 39.90 672 CYS A N 1
ATOM 5399 C CA . CYS A 1 672 ? 153.522 155.736 119.706 1.00 39.90 672 CYS A CA 1
ATOM 5400 C C . CYS A 1 672 ? 152.889 157.100 119.453 1.00 39.90 672 CYS A C 1
ATOM 5401 O O . CYS A 1 672 ? 153.538 158.144 119.542 1.00 39.90 672 CYS A O 1
ATOM 5404 N N . TYR A 1 673 ? 151.597 157.072 119.132 1.00 38.51 673 TYR A N 1
ATOM 5405 C CA . TYR A 1 673 ? 150.794 158.270 118.925 1.00 38.51 673 TYR A CA 1
ATOM 5406 C C . TYR A 1 673 ? 149.967 158.511 120.181 1.00 38.51 673 TYR A C 1
ATOM 5407 O O . TYR A 1 673 ? 149.098 157.701 120.520 1.00 38.51 673 TYR A O 1
ATOM 5416 N N . MET A 1 674 ? 150.235 159.618 120.867 1.00 36.73 674 MET A N 1
ATOM 5417 C CA . MET A 1 674 ? 149.672 159.863 122.187 1.00 36.73 674 MET A CA 1
ATOM 5418 C C . MET A 1 674 ? 148.294 160.500 122.071 1.00 36.73 674 MET A C 1
ATOM 5419 O O . MET A 1 674 ? 148.120 161.494 121.361 1.00 36.73 674 MET A O 1
ATOM 5424 N N . HIS A 1 675 ? 147.321 159.927 122.775 1.00 47.49 675 HIS A N 1
ATOM 5425 C CA . HIS A 1 675 ? 145.957 160.437 122.767 1.00 47.49 675 HIS A CA 1
ATOM 5426 C C . HIS A 1 675 ? 145.230 159.900 123.991 1.00 47.49 675 HIS A C 1
ATOM 5427 O O . HIS A 1 675 ? 145.665 158.935 124.623 1.00 47.49 675 HIS A O 1
ATOM 5434 N N . VAL A 1 676 ? 144.103 160.533 124.310 1.00 36.47 676 VAL A N 1
ATOM 5435 C CA . VAL A 1 676 ? 143.262 160.147 125.438 1.00 36.47 676 VAL A CA 1
ATOM 5436 C C . VAL A 1 676 ? 142.027 159.442 124.898 1.00 36.47 676 VAL A C 1
ATOM 5437 O O . VAL A 1 676 ? 141.301 160.001 124.067 1.00 36.47 676 VAL A O 1
ATOM 5441 N N . SER A 1 677 ? 141.782 158.222 125.375 1.00 38.05 677 SER A N 1
ATOM 5442 C CA . SER A 1 677 ? 140.651 157.421 124.909 1.00 38.05 677 SER A CA 1
ATOM 5443 C C . SER A 1 677 ? 139.384 157.832 125.660 1.00 38.05 677 SER A C 1
ATOM 5444 O O . SER A 1 677 ? 138.841 157.106 126.495 1.00 38.05 677 SER A O 1
ATOM 5447 N N . ASP A 1 678 ? 138.910 159.033 125.339 1.00 44.85 678 ASP A N 1
ATOM 5448 C CA . ASP A 1 678 ? 137.636 159.521 125.845 1.00 44.85 678 ASP A CA 1
ATOM 5449 C C . ASP A 1 678 ? 136.543 159.165 124.848 1.00 44.85 678 ASP A C 1
ATOM 5450 O O . ASP A 1 678 ? 136.677 159.431 123.649 1.00 44.85 678 ASP A O 1
ATOM 5455 N N . TYR A 1 679 ? 135.463 158.565 125.349 1.00 36.71 679 TYR A N 1
ATOM 5456 C CA . TYR A 1 679 ? 134.455 157.984 124.469 1.00 36.71 679 TYR A CA 1
ATOM 5457 C C . TYR A 1 679 ? 133.748 159.036 123.623 1.00 36.71 679 TYR A C 1
ATOM 5458 O O . TYR A 1 679 ? 133.407 158.766 122.467 1.00 36.71 679 TYR A O 1
ATOM 5467 N N . TYR A 1 680 ? 133.523 160.231 124.166 1.00 35.71 680 TYR A N 1
ATOM 5468 C CA . TYR A 1 680 ? 132.668 161.217 123.520 1.00 35.71 680 TYR A CA 1
ATOM 5469 C C . TYR A 1 680 ? 133.436 162.344 122.841 1.00 35.71 680 TYR A C 1
ATOM 5470 O O . TYR A 1 680 ? 132.812 163.295 122.359 1.00 35.71 680 TYR A O 1
ATOM 5479 N N . ASN A 1 681 ? 134.766 162.271 122.785 1.00 38.46 681 ASN A N 1
ATOM 5480 C CA . ASN A 1 681 ? 135.495 163.197 121.925 1.00 38.46 681 ASN A CA 1
ATOM 5481 C C . ASN A 1 681 ? 136.792 162.599 121.379 1.00 38.46 681 ASN A C 1
ATOM 5482 O O . ASN A 1 681 ? 137.688 162.202 122.132 1.00 38.46 681 ASN A O 1
ATOM 5487 N N . PRO A 1 682 ? 136.890 162.458 120.062 1.00 38.02 682 PRO A N 1
ATOM 5488 C CA . PRO A 1 682 ? 138.115 161.941 119.452 1.00 38.02 682 PRO A CA 1
ATOM 5489 C C . PRO A 1 682 ? 139.134 163.050 119.267 1.00 38.02 682 PRO A C 1
ATOM 5490 O O . PRO A 1 682 ? 138.848 164.218 119.572 1.00 38.02 682 PRO A O 1
ATOM 5494 N N . PRO A 1 683 ? 140.339 162.731 118.790 1.00 37.89 683 PRO A N 1
ATOM 5495 C CA . PRO A 1 683 ? 141.302 163.791 118.470 1.00 37.89 683 PRO A CA 1
ATOM 5496 C C . PRO A 1 683 ? 140.770 164.724 117.392 1.00 37.89 683 PRO A C 1
ATOM 5497 O O . PRO A 1 683 ? 139.956 164.340 116.550 1.00 37.89 683 PRO A O 1
ATOM 5501 N N . HIS A 1 684 ? 141.235 165.971 117.439 1.00 42.55 684 HIS A N 1
ATOM 5502 C CA . HIS A 1 684 ? 140.759 166.990 116.514 1.00 42.55 684 HIS A CA 1
ATOM 5503 C C . HIS A 1 684 ? 141.131 166.642 115.078 1.00 42.55 684 HIS A C 1
ATOM 5504 O O . HIS A 1 684 ? 142.196 166.077 114.814 1.00 42.55 684 HIS A O 1
ATOM 5511 N N . ASN A 1 685 ? 140.238 166.991 114.149 1.00 45.16 685 ASN A N 1
ATOM 5512 C CA . ASN A 1 685 ? 140.475 166.844 112.711 1.00 45.16 685 ASN A CA 1
ATOM 5513 C C . ASN A 1 685 ? 140.789 165.396 112.334 1.00 45.16 685 ASN A C 1
ATOM 5514 O O . ASN A 1 685 ? 141.759 165.108 111.633 1.00 45.16 685 ASN A O 1
ATOM 5519 N N . LEU A 1 686 ? 139.950 164.479 112.806 1.00 44.71 686 LEU A N 1
ATOM 5520 C CA . LEU A 1 686 ? 140.084 163.061 112.502 1.00 44.71 686 LEU A CA 1
ATOM 5521 C C . LEU A 1 686 ? 139.052 162.681 111.449 1.00 44.71 686 LEU A C 1
ATOM 5522 O O . LEU A 1 686 ? 137.845 162.778 111.695 1.00 44.71 686 LEU A O 1
ATOM 5527 N N . THR A 1 687 ? 139.525 162.251 110.282 1.00 52.15 687 THR A N 1
ATOM 5528 C CA . THR A 1 687 ? 138.663 161.875 109.172 1.00 52.15 687 THR A CA 1
ATOM 5529 C C . THR A 1 687 ? 139.061 160.497 108.664 1.00 52.15 687 THR A C 1
ATOM 5530 O O . THR A 1 687 ? 140.048 159.905 109.108 1.00 52.15 687 THR A O 1
ATOM 5534 N N . LEU A 1 688 ? 138.274 159.987 107.714 1.00 53.69 688 LEU A N 1
ATOM 5535 C CA . LEU A 1 688 ? 138.554 158.680 107.132 1.00 53.69 688 LEU A CA 1
ATOM 5536 C C . LEU A 1 688 ? 139.799 158.688 106.256 1.00 53.69 688 LEU A C 1
ATOM 5537 O O . LEU A 1 688 ? 140.378 157.624 106.014 1.00 53.69 688 LEU A O 1
ATOM 5542 N N . GLU A 1 689 ? 140.226 159.858 105.781 1.00 60.93 689 GLU A N 1
ATOM 5543 C CA . GLU A 1 689 ? 141.393 159.926 104.908 1.00 60.93 689 GLU A CA 1
ATOM 5544 C C . GLU A 1 689 ? 142.689 159.828 105.706 1.00 60.93 689 GLU A C 1
ATOM 5545 O O . GLU A 1 689 ? 143.522 158.952 105.453 1.00 60.93 689 GLU A O 1
ATOM 5551 N N . ASN A 1 690 ? 142.876 160.721 106.673 1.00 54.07 690 ASN A N 1
ATOM 5552 C CA . ASN A 1 690 ? 144.071 160.705 107.516 1.00 54.07 690 ASN A CA 1
ATOM 5553 C C . ASN A 1 690 ? 143.872 159.825 108.746 1.00 54.07 690 ASN A C 1
ATOM 5554 O O . ASN A 1 690 ? 144.099 160.239 109.880 1.00 54.07 690 ASN A O 1
ATOM 5559 N N . ARG A 1 691 ? 143.442 158.587 108.516 1.00 48.92 691 ARG A N 1
ATOM 5560 C CA . ARG A 1 691 ? 143.207 157.642 109.600 1.00 48.92 691 ARG A CA 1
ATOM 5561 C C . ARG A 1 691 ? 144.457 156.843 109.947 1.00 48.92 691 ARG A C 1
ATOM 5562 O O . ARG A 1 691 ? 144.699 156.553 111.123 1.00 48.92 691 ARG A O 1
ATOM 5570 N N . ASN A 1 692 ? 145.256 156.480 108.942 1.00 58.42 692 ASN A N 1
ATOM 5571 C CA . ASN A 1 692 ? 146.479 155.729 109.193 1.00 58.42 692 ASN A CA 1
ATOM 5572 C C . ASN A 1 692 ? 147.585 156.605 109.767 1.00 58.42 692 ASN A C 1
ATOM 5573 O O . ASN A 1 692 ? 148.398 156.125 110.563 1.00 58.42 692 ASN A O 1
ATOM 5578 N N . ASN A 1 693 ? 147.634 157.878 109.381 1.00 60.60 693 ASN A N 1
ATOM 5579 C CA . ASN A 1 693 ? 148.641 158.824 109.861 1.00 60.60 693 ASN A CA 1
ATOM 5580 C C . ASN A 1 693 ? 147.913 160.064 110.360 1.00 60.60 693 ASN A C 1
ATOM 5581 O O . ASN A 1 693 ? 147.876 161.095 109.676 1.00 60.60 693 ASN A O 1
ATOM 5586 N N . PRO A 1 694 ? 147.319 159.998 111.553 1.00 49.00 694 PRO A N 1
ATOM 5587 C CA . PRO A 1 694 ? 146.511 161.119 112.023 1.00 49.00 694 PRO A CA 1
ATOM 5588 C C . PRO A 1 694 ? 147.387 162.291 112.423 1.00 49.00 694 PRO A C 1
ATOM 5589 O O . PRO A 1 694 ? 148.528 162.105 112.880 1.00 49.00 694 PRO A O 1
ATOM 5593 N N . PRO A 1 695 ? 146.899 163.517 112.269 1.00 51.66 695 PRO A N 1
ATOM 5594 C CA . PRO A 1 695 ? 147.680 164.685 112.679 1.00 51.66 695 PRO A CA 1
ATOM 5595 C C . PRO A 1 695 ? 147.614 164.905 114.182 1.00 51.66 695 PRO A C 1
ATOM 5596 O O . PRO A 1 695 ? 146.735 164.397 114.880 1.00 51.66 695 PRO A O 1
ATOM 5600 N N . GLU A 1 696 ? 148.570 165.684 114.674 1.00 50.42 696 GLU A N 1
ATOM 5601 C CA . GLU A 1 696 ? 148.629 166.042 116.083 1.00 50.42 696 GLU A CA 1
ATOM 5602 C C . GLU A 1 696 ? 148.123 167.465 116.276 1.00 50.42 696 GLU A C 1
ATOM 5603 O O . GLU A 1 696 ? 148.365 168.342 115.442 1.00 50.42 696 GLU A O 1
ATOM 5609 N N . GLY A 1 697 ? 147.398 167.681 117.369 1.00 44.92 697 GLY A N 1
ATOM 5610 C CA . GLY A 1 697 ? 146.817 168.970 117.653 1.00 44.92 697 GLY A CA 1
ATOM 5611 C C . GLY A 1 697 ? 146.833 169.300 119.130 1.00 44.92 697 GLY A C 1
ATOM 5612 O O . GLY A 1 697 ? 147.782 168.979 119.853 1.00 44.92 697 GLY A O 1
ATOM 5613 N N . PRO A 1 698 ? 145.776 169.959 119.606 1.00 41.31 698 PRO A N 1
ATOM 5614 C CA . PRO A 1 698 ? 145.724 170.335 121.029 1.00 41.31 698 PRO A CA 1
ATOM 5615 C C . PRO A 1 698 ? 145.670 169.152 121.978 1.00 41.31 698 PRO A C 1
ATOM 5616 O O . PRO A 1 698 ? 145.979 169.320 123.164 1.00 41.31 698 PRO A O 1
ATOM 5620 N N . SER A 1 699 ? 145.291 167.963 121.506 1.00 38.91 699 SER A N 1
ATOM 5621 C CA . SER A 1 699 ? 145.152 166.799 122.374 1.00 38.91 699 SER A CA 1
ATOM 5622 C C . SER A 1 699 ? 145.905 165.590 121.827 1.00 38.91 699 SER A C 1
ATOM 5623 O O . SER A 1 699 ? 145.486 164.449 122.035 1.00 38.91 699 SER A O 1
ATOM 5626 N N . SER A 1 700 ? 147.018 165.816 121.132 1.00 37.06 700 SER A N 1
ATOM 5627 C CA . SER A 1 700 ? 147.810 164.718 120.595 1.00 37.06 700 SER A CA 1
ATOM 5628 C C . SER A 1 700 ? 149.225 165.202 120.318 1.00 37.06 700 SER A C 1
ATOM 5629 O O . SER A 1 700 ? 149.450 166.387 120.060 1.00 37.06 700 SER A O 1
ATOM 5632 N N . TYR A 1 701 ? 150.173 164.268 120.371 1.00 41.49 701 TYR A N 1
ATOM 5633 C CA . TYR A 1 701 ? 151.562 164.546 120.025 1.00 41.49 701 TYR A CA 1
ATOM 5634 C C . TYR A 1 701 ? 152.276 163.222 119.789 1.00 41.49 701 TYR A C 1
ATOM 5635 O O . TYR A 1 701 ? 151.746 162.148 120.082 1.00 41.49 701 TYR A O 1
ATOM 5644 N N . ARG A 1 702 ? 153.493 163.311 119.251 1.00 39.60 702 ARG A N 1
ATOM 5645 C CA . ARG A 1 702 ? 154.248 162.138 118.823 1.00 39.60 702 ARG A CA 1
ATOM 5646 C C . ARG A 1 702 ? 155.440 161.836 119.722 1.00 39.60 702 ARG A C 1
ATOM 5647 O O . ARG A 1 702 ? 155.565 160.715 120.222 1.00 39.60 702 ARG A O 1
ATOM 5655 N N . GLY A 1 703 ? 156.328 162.800 119.940 1.00 40.44 703 GLY A N 1
ATOM 5656 C CA . GLY A 1 703 ? 157.572 162.514 120.628 1.00 40.44 703 GLY A CA 1
ATOM 5657 C C . GLY A 1 703 ? 157.510 162.619 122.137 1.00 40.44 703 GLY A C 1
ATOM 5658 O O . GLY A 1 703 ? 157.586 163.718 122.691 1.00 40.44 703 GLY A O 1
ATOM 5659 N N . HIS A 1 704 ? 157.386 161.480 122.813 1.00 35.40 704 HIS A N 1
ATOM 5660 C CA . HIS A 1 704 ? 157.354 161.415 124.270 1.00 35.40 704 HIS A CA 1
ATOM 5661 C C . HIS A 1 704 ? 158.680 160.831 124.740 1.00 35.40 704 HIS A C 1
ATOM 5662 O O . HIS A 1 704 ? 158.933 159.635 124.565 1.00 35.40 704 HIS A O 1
ATOM 5669 N N . MET A 1 705 ? 159.522 161.672 125.341 1.00 39.38 705 MET A N 1
ATOM 5670 C CA . MET A 1 705 ? 160.863 161.260 125.733 1.00 39.38 705 MET A CA 1
ATOM 5671 C C . MET A 1 705 ? 160.987 160.886 127.202 1.00 39.38 705 MET A C 1
ATOM 5672 O O . MET A 1 705 ? 161.966 160.231 127.574 1.00 39.38 705 MET A O 1
ATOM 5677 N N . GLY A 1 706 ? 160.033 161.280 128.041 1.00 40.27 706 GLY A N 1
ATOM 5678 C CA . GLY A 1 706 ? 160.078 160.977 129.454 1.00 40.27 706 GLY A CA 1
ATOM 5679 C C . GLY A 1 706 ? 159.453 159.635 129.777 1.00 40.27 706 GLY A C 1
ATOM 5680 O O . GLY A 1 706 ? 159.052 158.867 128.901 1.00 40.27 706 GLY A O 1
ATOM 5681 N N . GLY A 1 707 ? 159.372 159.353 131.076 1.00 38.78 707 GLY A N 1
ATOM 5682 C CA . GLY A 1 707 ? 158.751 158.138 131.552 1.00 38.78 707 GLY A CA 1
ATOM 5683 C C . GLY A 1 707 ? 157.265 158.316 131.789 1.00 38.78 707 GLY A C 1
ATOM 5684 O O . GLY A 1 707 ? 156.684 159.373 131.549 1.00 38.78 707 GLY A O 1
ATOM 5685 N N . ILE A 1 708 ? 156.639 157.247 132.268 1.00 46.91 708 ILE A N 1
ATOM 5686 C CA . ILE A 1 708 ? 155.209 157.237 132.541 1.00 46.91 708 ILE A CA 1
ATOM 5687 C C . ILE A 1 708 ? 155.004 156.831 133.993 1.00 46.91 708 ILE A C 1
ATOM 5688 O O . ILE A 1 708 ? 155.648 155.895 134.479 1.00 46.91 708 ILE A O 1
ATOM 5693 N N . GLU A 1 709 ? 154.122 157.552 134.680 1.00 57.42 709 GLU A N 1
ATOM 5694 C CA . GLU A 1 709 ? 153.742 157.233 136.050 1.00 57.42 709 GLU A CA 1
ATOM 5695 C C . GLU A 1 709 ? 153.193 155.815 136.166 1.00 57.42 709 GLU A C 1
ATOM 5696 O O . GLU A 1 709 ? 152.460 155.334 135.298 1.00 57.42 709 GLU A O 1
ATOM 5702 N N . GLY A 1 710 ? 153.573 155.142 137.235 1.00 57.43 710 GLY A N 1
ATOM 5703 C CA . GLY A 1 710 ? 153.176 153.760 137.470 1.00 57.43 710 GLY A CA 1
ATOM 5704 C C . GLY A 1 710 ? 154.151 152.724 136.956 1.00 57.43 710 GLY A C 1
ATOM 5705 O O . GLY A 1 710 ? 154.585 151.851 137.706 1.00 57.43 710 GLY A O 1
ATOM 5706 N N . LEU A 1 711 ? 154.506 152.811 135.678 1.00 49.55 711 LEU A N 1
ATOM 5707 C CA . LEU A 1 711 ? 155.425 151.850 135.088 1.00 49.55 711 LEU A CA 1
ATOM 5708 C C . LEU A 1 711 ? 156.844 152.084 135.591 1.00 49.55 711 LEU A C 1
ATOM 5709 O O . LEU A 1 711 ? 157.271 153.225 135.781 1.00 49.55 711 LEU A O 1
ATOM 5714 N N . GLN A 1 712 ? 157.571 150.988 135.816 1.00 42.34 712 GLN A N 1
ATOM 5715 C CA . GLN A 1 712 ? 158.989 151.029 136.184 1.00 42.34 712 GLN A CA 1
ATOM 5716 C C . GLN A 1 712 ? 159.230 151.857 137.444 1.00 42.34 712 GLN A C 1
ATOM 5717 O O . GLN A 1 712 ? 160.211 152.596 137.541 1.00 42.34 712 GLN A O 1
ATOM 5723 N N . GLN A 1 713 ? 158.340 151.725 138.427 1.00 44.04 713 GLN A N 1
ATOM 5724 C CA . GLN A 1 713 ? 158.472 152.518 139.646 1.00 44.04 713 GLN A CA 1
ATOM 5725 C C . GLN A 1 713 ? 159.627 152.025 140.512 1.00 44.04 713 GLN A C 1
ATOM 5726 O O . GLN A 1 713 ? 160.323 152.829 141.146 1.00 44.04 713 GLN A O 1
ATOM 5732 N N . LYS A 1 714 ? 159.844 150.708 140.556 1.00 39.77 714 LYS A N 1
ATOM 5733 C CA . LYS A 1 714 ? 160.862 150.149 141.440 1.00 39.77 714 LYS A CA 1
ATOM 5734 C C . LYS A 1 714 ? 162.268 150.549 141.008 1.00 39.77 714 LYS A C 1
ATOM 5735 O O . LYS A 1 714 ? 163.118 150.861 141.852 1.00 39.77 714 LYS A O 1
ATOM 5741 N N . LEU A 1 715 ? 162.534 150.546 139.700 1.00 35.50 715 LEU A N 1
ATOM 5742 C CA . LEU A 1 715 ? 163.846 150.961 139.214 1.00 35.50 715 LEU A CA 1
ATOM 5743 C C . LEU A 1 715 ? 164.127 152.417 139.563 1.00 35.50 715 LEU A C 1
ATOM 5744 O O . LEU A 1 715 ? 165.237 152.762 139.986 1.00 35.50 715 LEU A O 1
ATOM 5749 N N . TRP A 1 716 ? 163.128 153.286 139.400 1.00 34.34 716 TRP A N 1
ATOM 5750 C CA . TRP A 1 716 ? 163.321 154.700 139.702 1.00 34.34 716 TRP A CA 1
ATOM 5751 C C . TRP A 1 716 ? 163.496 154.928 141.199 1.00 34.34 716 TRP A C 1
ATOM 5752 O O . TRP A 1 716 ? 164.290 155.782 141.615 1.00 34.34 716 TRP A O 1
ATOM 5763 N N . THR A 1 717 ? 162.776 154.166 142.025 1.00 33.74 717 THR A N 1
ATOM 5764 C CA . THR A 1 717 ? 162.988 154.245 143.467 1.00 33.74 717 THR A CA 1
ATOM 5765 C C . THR A 1 717 ? 164.402 153.812 143.838 1.00 33.74 717 THR A C 1
ATOM 5766 O O . THR A 1 717 ? 165.046 154.428 144.698 1.00 33.74 717 THR A O 1
ATOM 5770 N N . SER A 1 718 ? 164.902 152.754 143.195 1.00 31.78 718 SER A N 1
ATOM 5771 C CA . SER A 1 718 ? 166.271 152.314 143.444 1.00 31.78 718 SER A CA 1
ATOM 5772 C C . SER A 1 718 ? 167.278 153.382 143.035 1.00 31.78 718 SER A C 1
ATOM 5773 O O . SER A 1 718 ? 168.280 153.599 143.726 1.00 31.78 718 SER A O 1
ATOM 5776 N N . ILE A 1 719 ? 167.033 154.056 141.909 1.00 31.93 719 ILE A N 1
ATOM 5777 C CA . ILE A 1 719 ? 167.937 155.117 141.468 1.00 31.93 719 ILE A CA 1
ATOM 5778 C C . ILE A 1 719 ? 167.930 156.277 142.459 1.00 31.93 719 ILE A C 1
ATOM 5779 O O . ILE A 1 719 ? 168.979 156.860 142.764 1.00 31.93 719 ILE A O 1
ATOM 5784 N N . SER A 1 720 ? 166.752 156.635 142.974 1.00 31.57 720 SER A N 1
ATOM 5785 C CA . SER A 1 720 ? 166.680 157.693 143.979 1.00 31.57 720 SER A CA 1
ATOM 5786 C C . SER A 1 720 ? 167.437 157.307 145.246 1.00 31.57 720 SER A C 1
ATOM 5787 O O . SER A 1 720 ? 168.143 158.136 145.839 1.00 31.57 720 SER A O 1
ATOM 5790 N N . CYS A 1 721 ? 167.299 156.052 145.680 1.00 34.71 721 CYS A N 1
ATOM 5791 C CA . CYS A 1 721 ? 168.044 155.591 146.847 1.00 34.71 721 CYS A CA 1
ATOM 5792 C C . CYS A 1 721 ? 169.547 155.639 146.595 1.00 34.71 721 CYS A C 1
ATOM 5793 O O . CYS A 1 721 ? 170.324 155.994 147.489 1.00 34.71 721 CYS A O 1
ATOM 5796 N N . ALA A 1 722 ? 169.974 155.281 145.382 1.00 31.71 722 ALA A N 1
ATOM 5797 C CA . ALA A 1 722 ? 171.391 155.366 145.040 1.00 31.71 722 ALA A CA 1
ATOM 5798 C C . ALA A 1 722 ? 171.888 156.805 145.089 1.00 31.71 722 ALA A C 1
ATOM 5799 O O . ALA A 1 722 ? 173.005 157.068 145.547 1.00 31.71 722 ALA A O 1
ATOM 5801 N N . GLN A 1 723 ? 171.077 157.750 144.607 1.00 31.61 723 GLN A N 1
ATOM 5802 C CA . GLN A 1 723 ? 171.461 159.159 144.681 1.00 31.61 723 GLN A CA 1
ATOM 5803 C C . GLN A 1 723 ? 171.597 159.620 146.127 1.00 31.61 723 GLN A C 1
ATOM 5804 O O . GLN A 1 723 ? 172.538 160.349 146.474 1.00 31.61 723 GLN A O 1
ATOM 5810 N N . ILE A 1 724 ? 170.662 159.209 146.986 1.00 33.46 724 ILE A N 1
ATOM 5811 C CA . ILE A 1 724 ? 170.745 159.572 148.400 1.00 33.46 724 ILE A CA 1
ATOM 5812 C C . ILE A 1 724 ? 172.004 158.983 149.029 1.00 33.46 724 ILE A C 1
ATOM 5813 O O . ILE A 1 724 ? 172.688 159.642 149.823 1.00 33.46 724 ILE A O 1
ATOM 5818 N N . SER A 1 725 ? 172.333 157.737 148.680 1.00 35.11 725 SER A N 1
ATOM 5819 C CA . SER A 1 725 ? 173.545 157.115 149.205 1.00 35.11 725 SER A CA 1
ATOM 5820 C C . SER A 1 725 ? 174.797 157.839 148.720 1.00 35.11 725 SER A C 1
ATOM 5821 O O . SER A 1 725 ? 175.771 157.977 149.468 1.00 35.11 725 SER A O 1
ATOM 5824 N N . LEU A 1 726 ? 174.797 158.290 147.464 1.00 32.84 726 LEU A N 1
ATOM 5825 C CA . LEU A 1 726 ? 175.930 159.059 146.958 1.00 32.84 726 LEU A CA 1
ATOM 5826 C C . LEU A 1 726 ? 176.091 160.365 147.722 1.00 32.84 726 LEU A C 1
ATOM 5827 O O . LEU A 1 726 ? 177.213 160.768 148.053 1.00 32.84 726 LEU A O 1
ATOM 5832 N N . VAL A 1 727 ? 174.978 161.043 148.010 1.00 37.04 727 VAL A N 1
ATOM 5833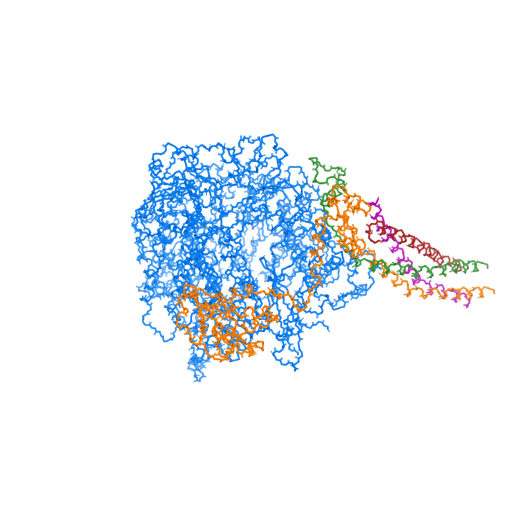 C CA . VAL A 1 727 ? 175.046 162.263 148.813 1.00 37.04 727 VAL A CA 1
ATOM 5834 C C . VAL A 1 727 ? 175.603 161.957 150.198 1.00 37.04 727 VAL A C 1
ATOM 5835 O O . VAL A 1 727 ? 176.431 162.705 150.731 1.00 37.04 727 VAL A O 1
ATOM 5839 N N . GLU A 1 728 ? 175.161 160.850 150.800 1.00 48.96 728 GLU A N 1
ATOM 5840 C CA . GLU A 1 728 ? 175.654 160.473 152.123 1.00 48.96 728 GLU A CA 1
ATOM 5841 C C . GLU A 1 728 ? 177.151 160.186 152.098 1.00 48.96 728 GLU A C 1
ATOM 5842 O O . GLU A 1 728 ? 177.872 160.522 153.044 1.00 48.96 728 GLU A O 1
ATOM 5848 N N . ILE A 1 729 ? 177.635 159.544 151.036 1.00 42.96 729 ILE A N 1
ATOM 5849 C CA . ILE A 1 729 ? 179.066 159.281 150.918 1.00 42.96 729 ILE A CA 1
ATOM 5850 C C . ILE A 1 729 ? 179.840 160.584 150.748 1.00 42.96 729 ILE A C 1
ATOM 5851 O O . ILE A 1 729 ? 180.912 160.766 151.336 1.00 42.96 729 ILE A O 1
ATOM 5856 N N . LYS A 1 730 ? 179.307 161.511 149.948 1.00 51.25 730 LYS A N 1
ATOM 5857 C CA . LYS A 1 730 ? 180.034 162.741 149.645 1.00 51.25 730 LYS A CA 1
ATOM 5858 C C . LYS A 1 730 ? 180.244 163.598 150.890 1.00 51.25 730 LYS A C 1
ATOM 5859 O O . LYS A 1 730 ? 181.334 164.143 151.097 1.00 51.25 730 LYS A O 1
ATOM 5865 N N . THR A 1 731 ? 179.218 163.735 151.725 1.00 55.73 731 THR A N 1
ATOM 5866 C CA . THR A 1 731 ? 179.291 164.530 152.945 1.00 55.73 731 THR A CA 1
ATOM 5867 C C . THR A 1 731 ? 179.150 163.615 154.152 1.00 55.73 731 THR A C 1
ATOM 5868 O O . THR A 1 731 ? 178.185 162.851 154.245 1.00 55.73 731 THR A O 1
ATOM 5872 N N . GLY A 1 732 ? 180.083 163.724 155.094 1.00 64.53 732 GLY A N 1
ATOM 5873 C CA . GLY A 1 732 ? 180.172 162.760 156.172 1.00 64.53 732 GLY A CA 1
ATOM 5874 C C . GLY A 1 732 ? 179.066 162.857 157.202 1.00 64.53 732 GLY A C 1
ATOM 5875 O O . GLY A 1 732 ? 179.306 163.238 158.351 1.00 64.53 732 GLY A O 1
ATOM 5876 N N . PHE A 1 733 ? 177.845 162.509 156.798 1.00 59.14 733 PHE A N 1
ATOM 5877 C CA . PHE A 1 733 ? 176.693 162.497 157.686 1.00 59.14 733 PHE A CA 1
ATOM 5878 C C . PHE A 1 733 ? 175.979 161.159 157.570 1.00 59.14 733 PHE A C 1
ATOM 5879 O O . PHE A 1 733 ? 176.062 160.481 156.542 1.00 59.14 733 PHE A O 1
ATOM 5887 N N . LYS A 1 734 ? 175.275 160.784 158.634 1.00 64.52 734 LYS A N 1
ATOM 5888 C CA . LYS A 1 734 ? 174.497 159.553 158.650 1.00 64.52 734 LYS A CA 1
ATOM 5889 C C . LYS A 1 734 ? 173.071 159.862 158.211 1.00 64.52 734 LYS A C 1
ATOM 5890 O O . LYS A 1 734 ? 172.371 160.650 158.858 1.00 64.52 734 LYS A O 1
ATOM 5896 N N . LEU A 1 735 ? 172.645 159.238 157.116 1.00 53.82 735 LEU A N 1
ATOM 5897 C CA . LEU A 1 735 ? 171.373 159.534 156.475 1.00 53.82 735 LEU A CA 1
ATOM 5898 C C . LEU A 1 735 ? 170.503 158.288 156.431 1.00 53.82 735 LEU A C 1
ATOM 5899 O O . LEU A 1 735 ? 170.990 157.188 156.156 1.00 53.82 735 LEU A O 1
ATOM 5904 N N . ARG A 1 736 ? 169.212 158.467 156.702 1.00 71.13 736 ARG A N 1
ATOM 5905 C CA . ARG A 1 736 ? 168.220 157.419 156.513 1.00 71.13 736 ARG A CA 1
ATOM 5906 C C . ARG A 1 736 ? 167.083 157.967 155.666 1.00 71.13 736 ARG A C 1
ATOM 5907 O O . ARG A 1 736 ? 166.762 159.155 155.728 1.00 71.13 736 ARG A O 1
ATOM 5915 N N . SER A 1 737 ? 166.481 157.098 154.861 1.00 73.68 737 SER A N 1
ATOM 5916 C CA . SER A 1 737 ? 165.460 157.518 153.915 1.00 73.68 737 SER A CA 1
ATOM 5917 C C . SER A 1 737 ? 164.252 156.597 153.995 1.00 73.68 737 SER A C 1
ATOM 5918 O O . SER A 1 737 ? 164.368 155.415 154.326 1.00 73.68 737 SER A O 1
ATOM 5921 N N . ALA A 1 738 ? 163.085 157.162 153.693 1.00 76.57 738 ALA A N 1
ATOM 5922 C CA . ALA A 1 738 ? 161.849 156.401 153.599 1.00 76.57 738 ALA A CA 1
ATOM 5923 C C . ALA A 1 738 ? 161.045 156.921 152.418 1.00 76.57 738 ALA A C 1
ATOM 5924 O O . ALA A 1 738 ? 161.019 158.126 152.165 1.00 76.57 738 ALA A O 1
ATOM 5926 N N . VAL A 1 739 ? 160.399 156.011 151.693 1.00 91.91 739 VAL A N 1
ATOM 5927 C CA . VAL A 1 739 ? 159.622 156.351 150.505 1.00 91.91 739 VAL A CA 1
ATOM 5928 C C . VAL A 1 739 ? 158.238 155.732 150.636 1.00 91.91 739 VAL A C 1
ATOM 5929 O O . VAL A 1 739 ? 158.116 154.535 150.918 1.00 91.91 739 VAL A O 1
ATOM 5933 N N . MET A 1 740 ? 157.197 156.541 150.431 1.00 109.49 740 MET A N 1
ATOM 5934 C CA . MET A 1 740 ? 155.836 156.021 150.450 1.00 109.49 740 MET A CA 1
ATOM 5935 C C . MET A 1 740 ? 154.945 156.896 149.581 1.00 109.49 740 MET A C 1
ATOM 5936 O O . MET A 1 740 ? 155.093 158.122 149.565 1.00 109.49 740 MET A O 1
ATOM 5941 N N . GLY A 1 741 ? 154.021 156.255 148.868 1.00 115.75 741 GLY A N 1
ATOM 5942 C CA . GLY A 1 741 ? 153.069 156.960 148.035 1.00 115.75 741 GLY A CA 1
ATOM 5943 C C . GLY A 1 741 ? 153.729 157.824 146.984 1.00 115.75 741 GLY A C 1
ATOM 5944 O O . GLY A 1 741 ? 154.289 157.318 146.007 1.00 115.75 741 GLY A O 1
ATOM 5945 N N . ASP A 1 742 ? 153.666 159.141 147.177 1.00 116.41 742 ASP A N 1
ATOM 5946 C CA . ASP A 1 742 ? 154.290 160.096 146.271 1.00 116.41 742 ASP A CA 1
ATOM 5947 C C . ASP A 1 742 ? 155.307 160.981 146.982 1.00 116.41 742 ASP A C 1
ATOM 5948 O O . ASP A 1 742 ? 155.615 162.074 146.496 1.00 116.41 742 ASP A O 1
ATOM 5953 N N . ASN A 1 743 ? 155.830 160.544 148.125 1.00 100.31 743 ASN A N 1
ATOM 5954 C CA . ASN A 1 743 ? 156.729 161.372 148.920 1.00 100.31 743 ASN A CA 1
ATOM 5955 C C . ASN A 1 743 ? 157.865 160.516 149.460 1.00 100.31 743 ASN A C 1
ATOM 5956 O O . ASN A 1 743 ? 157.772 159.286 149.530 1.00 100.31 743 ASN A O 1
ATOM 5961 N N . GLN A 1 744 ? 158.952 161.193 149.833 1.00 76.84 744 GLN A N 1
ATOM 5962 C CA . GLN A 1 744 ? 160.057 160.572 150.543 1.00 76.84 744 GLN A CA 1
ATOM 5963 C C . GLN A 1 744 ? 160.543 161.525 151.625 1.00 76.84 744 GLN A C 1
ATOM 5964 O O . GLN A 1 744 ? 160.468 162.748 151.482 1.00 76.84 744 GLN A O 1
ATOM 5970 N N . CYS A 1 745 ? 161.026 160.946 152.718 1.00 64.02 745 CYS A N 1
ATOM 5971 C CA . CYS A 1 745 ? 161.506 161.694 153.871 1.00 64.02 745 CYS A CA 1
ATOM 5972 C C . CYS A 1 745 ? 162.915 161.230 154.202 1.00 64.02 745 CYS A C 1
ATOM 5973 O O . CYS A 1 745 ? 163.168 160.024 154.292 1.00 64.02 745 CYS A O 1
ATOM 5976 N N . ILE A 1 746 ? 163.826 162.184 154.382 1.00 50.95 746 ILE A N 1
ATOM 5977 C CA . ILE A 1 746 ? 165.225 161.900 154.670 1.00 50.95 746 ILE A CA 1
ATOM 5978 C C . ILE A 1 746 ? 165.566 162.508 156.020 1.00 50.95 746 ILE A C 1
ATOM 5979 O O . ILE A 1 746 ? 165.363 163.709 156.235 1.00 50.95 746 ILE A O 1
ATOM 5984 N N . THR A 1 747 ? 166.089 161.683 156.921 1.00 51.73 747 THR A N 1
ATOM 5985 C CA . THR A 1 747 ? 166.507 162.118 158.245 1.00 51.73 747 THR A CA 1
ATOM 5986 C C . THR A 1 747 ? 168.022 162.021 158.372 1.00 51.73 747 THR A C 1
ATOM 5987 O O . THR A 1 747 ? 168.653 161.119 157.807 1.00 51.73 747 THR A O 1
ATOM 5991 N N . VAL A 1 748 ? 168.595 162.973 159.101 1.00 51.59 748 VAL A N 1
ATOM 5992 C CA . VAL A 1 748 ? 170.035 163.133 159.250 1.00 51.59 748 VAL A CA 1
ATOM 5993 C C . VAL A 1 748 ? 170.371 163.082 160.732 1.00 51.59 748 VAL A C 1
ATOM 5994 O O . VAL A 1 748 ? 169.741 163.777 161.540 1.00 51.59 748 VAL A O 1
ATOM 5998 N N . LEU A 1 749 ? 171.362 162.266 161.084 1.00 61.53 749 LEU A N 1
ATOM 5999 C CA . LEU A 1 749 ? 171.854 162.156 162.451 1.00 61.53 749 LEU A CA 1
ATOM 6000 C C . LEU A 1 749 ? 173.179 162.896 162.562 1.00 61.53 749 LEU A C 1
ATOM 6001 O O . LEU A 1 749 ? 174.073 162.701 161.733 1.00 61.53 749 LEU A O 1
ATOM 6006 N N . SER A 1 750 ? 173.305 163.739 163.587 1.00 74.31 750 SER A N 1
ATOM 6007 C CA . SER A 1 750 ? 174.421 164.670 163.683 1.00 74.31 750 SER A CA 1
ATOM 6008 C C . SER A 1 750 ? 175.473 164.296 164.716 1.00 74.31 750 SER A C 1
ATOM 6009 O O . SER A 1 750 ? 176.638 164.638 164.518 1.00 74.31 750 SER A O 1
ATOM 6012 N N . VAL A 1 751 ? 175.086 163.599 165.792 1.00 90.26 751 VAL A N 1
ATOM 6013 C CA . VAL A 1 751 ? 175.895 163.219 166.958 1.00 90.26 751 VAL A CA 1
ATOM 6014 C C . VAL A 1 751 ? 176.685 164.393 167.539 1.00 90.26 751 VAL A C 1
ATOM 6015 O O . VAL A 1 751 ? 177.437 165.082 166.840 1.00 90.26 751 VAL A O 1
ATOM 6019 N N . PHE A 1 752 ? 176.522 164.624 168.838 1.00 102.99 752 PHE A N 1
ATOM 6020 C CA . PHE A 1 752 ? 177.063 165.805 169.490 1.00 102.99 752 PHE A CA 1
ATOM 6021 C C . PHE A 1 752 ? 177.852 165.422 170.732 1.00 102.99 752 PHE A C 1
ATOM 6022 O O . PHE A 1 752 ? 177.605 164.372 171.333 1.00 102.99 752 PHE A O 1
ATOM 6030 N N . PRO A 1 753 ? 178.813 166.261 171.141 1.00 118.44 753 PRO A N 1
ATOM 6031 C CA . PRO A 1 753 ? 179.517 166.019 172.408 1.00 118.44 753 PRO A CA 1
ATOM 6032 C C . PRO A 1 753 ? 178.603 166.172 173.615 1.00 118.44 753 PRO A C 1
ATOM 6033 O O . PRO A 1 753 ? 177.419 166.490 173.471 1.00 118.44 753 PRO A O 1
ATOM 6037 N N . LEU A 1 754 ? 179.144 165.952 174.813 1.00 132.30 754 LEU A N 1
ATOM 6038 C CA . LEU A 1 754 ? 178.321 165.981 176.018 1.00 132.30 754 LEU A CA 1
ATOM 6039 C C . LEU A 1 754 ? 178.035 167.411 176.468 1.00 132.30 754 LEU A C 1
ATOM 6040 O O . LEU A 1 754 ? 176.875 167.829 176.545 1.00 132.30 754 LEU A O 1
ATOM 6045 N N . GLU A 1 755 ? 179.085 168.177 176.770 1.00 140.34 755 GLU A N 1
ATOM 6046 C CA . GLU A 1 755 ? 178.929 169.536 177.293 1.00 140.34 755 GLU A CA 1
ATOM 6047 C C . GLU A 1 755 ? 178.765 170.504 176.125 1.00 140.34 755 GLU A C 1
ATOM 6048 O O . GLU A 1 755 ? 179.692 171.205 175.712 1.00 140.34 755 GLU A O 1
ATOM 6054 N N . THR A 1 756 ? 177.546 170.536 175.579 1.00 135.05 756 THR A N 1
ATOM 6055 C CA . THR A 1 756 ? 177.225 171.466 174.504 1.00 135.05 756 THR A CA 1
ATOM 6056 C C . THR A 1 756 ? 175.831 172.068 174.641 1.00 135.05 756 THR A C 1
ATOM 6057 O O . THR A 1 756 ? 175.334 172.655 173.671 1.00 135.05 756 THR A O 1
ATOM 6061 N N . ASP A 1 757 ? 175.184 171.930 175.802 1.00 134.52 757 ASP A N 1
ATOM 6062 C CA . ASP A 1 757 ? 173.842 172.449 176.052 1.00 134.52 757 ASP A CA 1
ATOM 6063 C C . ASP A 1 757 ? 172.806 171.814 175.130 1.00 134.52 757 ASP A C 1
ATOM 6064 O O . ASP A 1 757 ? 173.138 170.962 174.300 1.00 134.52 757 ASP A O 1
ATOM 6069 N N . ALA A 1 758 ? 171.544 172.217 175.280 1.00 120.36 758 ALA A N 1
ATOM 6070 C CA . ALA A 1 758 ? 170.453 171.676 174.478 1.00 120.36 758 ALA A CA 1
ATOM 6071 C C . ALA A 1 758 ? 169.687 172.756 173.725 1.00 120.36 758 ALA A C 1
ATOM 6072 O O . ALA A 1 758 ? 168.640 172.461 173.137 1.00 120.36 758 ALA A O 1
ATOM 6074 N N . ASP A 1 759 ? 170.176 173.995 173.728 1.00 126.84 759 ASP A N 1
ATOM 6075 C CA . ASP A 1 759 ? 169.515 175.075 173.006 1.00 126.84 759 ASP A CA 1
ATOM 6076 C C . ASP A 1 759 ? 170.059 175.241 171.594 1.00 126.84 759 ASP A C 1
ATOM 6077 O O . ASP A 1 759 ? 169.281 175.385 170.645 1.00 126.84 759 ASP A O 1
ATOM 6082 N N . GLU A 1 760 ? 171.381 175.226 171.435 1.00 121.57 760 GLU A N 1
ATOM 6083 C CA . GLU A 1 760 ? 172.001 175.345 170.123 1.00 121.57 760 GLU A CA 1
ATOM 6084 C C . GLU A 1 760 ? 172.109 174.013 169.393 1.00 121.57 760 GLU A C 1
ATOM 6085 O O . GLU A 1 760 ? 172.455 174.001 168.205 1.00 121.57 760 GLU A O 1
ATOM 6091 N N . GLN A 1 761 ? 171.824 172.898 170.070 1.00 110.51 761 GLN A N 1
ATOM 6092 C CA . GLN A 1 761 ? 171.853 171.600 169.404 1.00 110.51 761 GLN A CA 1
ATOM 6093 C C . GLN A 1 761 ? 170.814 171.528 168.294 1.00 110.51 761 GLN A C 1
ATOM 6094 O O . GLN A 1 761 ? 171.098 171.026 167.200 1.00 110.51 761 GLN A O 1
ATOM 6100 N N . GLU A 1 762 ? 169.603 172.025 168.557 1.00 101.64 762 GLU A N 1
ATOM 6101 C CA . GLU A 1 762 ? 168.570 172.034 167.528 1.00 101.64 762 GLU A CA 1
ATOM 6102 C C . GLU A 1 762 ? 168.975 172.913 166.352 1.00 101.64 762 GLU A C 1
ATOM 6103 O O . GLU A 1 762 ? 168.748 172.552 165.191 1.00 101.64 762 GLU A O 1
ATOM 6109 N N . GLN A 1 763 ? 169.575 174.072 166.633 1.00 94.28 763 GLN A N 1
ATOM 6110 C CA . GLN A 1 763 ? 170.015 174.956 165.559 1.00 94.28 763 GLN A CA 1
ATOM 6111 C C . GLN A 1 763 ? 171.086 174.294 164.702 1.00 94.28 763 GLN A C 1
ATOM 6112 O O . GLN A 1 763 ? 171.038 174.367 163.467 1.00 94.28 763 GLN A O 1
ATOM 6118 N N . SER A 1 764 ? 172.058 173.635 165.337 1.00 88.14 764 SER A N 1
ATOM 6119 C CA . SER A 1 764 ? 173.109 172.965 164.578 1.00 88.14 764 SER A CA 1
ATOM 6120 C C . SER A 1 764 ? 172.553 171.800 163.766 1.00 88.14 764 SER A C 1
ATOM 6121 O O . SER A 1 764 ? 172.974 171.575 162.625 1.00 88.14 764 SER A O 1
ATOM 6124 N N . ALA A 1 765 ? 171.609 171.047 164.337 1.00 77.48 765 ALA A N 1
ATOM 6125 C CA . ALA A 1 765 ? 170.991 169.954 163.594 1.00 77.48 765 ALA A CA 1
ATOM 6126 C C . ALA A 1 765 ? 170.224 170.473 162.383 1.00 77.48 765 ALA A C 1
ATOM 6127 O O . ALA A 1 765 ? 170.289 169.884 161.296 1.00 77.48 765 ALA A O 1
ATOM 6129 N N . GLU A 1 766 ? 169.493 171.578 162.549 1.00 75.44 766 GLU A N 1
ATOM 6130 C CA . GLU A 1 766 ? 168.777 172.164 161.421 1.00 75.44 766 GLU A CA 1
ATOM 6131 C C . GLU A 1 766 ? 169.744 172.667 160.356 1.00 75.44 766 GLU A C 1
ATOM 6132 O O . GLU A 1 766 ? 169.479 172.538 159.156 1.00 75.44 766 GLU A O 1
ATOM 6138 N N . ASP A 1 767 ? 170.870 173.249 160.777 1.00 72.94 767 ASP A N 1
ATOM 6139 C CA . ASP A 1 767 ? 171.873 173.693 159.813 1.00 72.94 767 ASP A CA 1
ATOM 6140 C C . ASP A 1 767 ? 172.448 172.517 159.031 1.00 72.94 767 ASP A C 1
ATOM 6141 O O . ASP A 1 767 ? 172.642 172.605 157.812 1.00 72.94 767 ASP A O 1
ATOM 6146 N N . ASN A 1 768 ? 172.731 171.408 159.718 1.00 59.57 768 ASN A N 1
ATOM 6147 C CA . ASN A 1 768 ? 173.231 170.220 159.032 1.00 59.57 768 ASN A CA 1
ATOM 6148 C C . ASN A 1 768 ? 172.202 169.680 158.047 1.00 59.57 768 ASN A C 1
ATOM 6149 O O . ASN A 1 768 ? 172.549 169.276 156.929 1.00 59.57 768 ASN A O 1
ATOM 6154 N N . ALA A 1 769 ? 170.928 169.666 158.446 1.00 48.67 769 ALA A N 1
ATOM 6155 C CA . ALA A 1 769 ? 169.876 169.215 157.541 1.00 48.67 769 ALA A CA 1
ATOM 6156 C C . ALA A 1 769 ? 169.780 170.113 156.314 1.00 48.67 769 ALA A C 1
ATOM 6157 O O . ALA A 1 769 ? 169.596 169.626 155.194 1.00 48.67 769 ALA A O 1
ATOM 6159 N N . ALA A 1 770 ? 169.901 171.429 156.506 1.00 50.00 770 ALA A N 1
ATOM 6160 C CA . ALA A 1 770 ? 169.858 172.351 155.375 1.00 50.00 770 ALA A CA 1
ATOM 6161 C C . ALA A 1 770 ? 171.037 172.135 154.434 1.00 50.00 770 ALA A C 1
ATOM 6162 O O . ALA A 1 770 ? 170.884 172.190 153.208 1.00 50.00 770 ALA A O 1
ATOM 6164 N N . ARG A 1 771 ? 172.227 171.899 154.991 1.00 50.67 771 ARG A N 1
ATOM 6165 C CA . ARG A 1 771 ? 173.393 171.633 154.155 1.00 50.67 771 ARG A CA 1
ATOM 6166 C C . ARG A 1 771 ? 173.212 170.353 153.344 1.00 50.67 771 ARG A C 1
ATOM 6167 O O . ARG A 1 771 ? 173.523 170.313 152.143 1.00 50.67 771 ARG A O 1
ATOM 6175 N N . VAL A 1 772 ? 172.696 169.300 153.982 1.00 39.89 772 VAL A N 1
ATOM 6176 C CA . VAL A 1 772 ? 172.440 168.051 153.268 1.00 39.89 772 VAL A CA 1
ATOM 6177 C C . VAL A 1 772 ? 171.397 168.265 152.179 1.00 39.89 772 VAL A C 1
ATOM 6178 O O . VAL A 1 772 ? 171.504 167.712 151.078 1.00 39.89 772 VAL A O 1
ATOM 6182 N N . ALA A 1 773 ? 170.371 169.070 152.467 1.00 39.79 773 ALA A N 1
ATOM 6183 C CA . ALA A 1 773 ? 169.343 169.353 151.470 1.00 39.79 773 ALA A CA 1
ATOM 6184 C C . ALA A 1 773 ? 169.921 170.089 150.270 1.00 39.79 773 ALA A C 1
ATOM 6185 O O . ALA A 1 773 ? 169.567 169.794 149.125 1.00 39.79 773 ALA A O 1
ATOM 6187 N N . ALA A 1 774 ? 170.807 171.058 150.512 1.00 38.89 774 ALA A N 1
ATOM 6188 C CA . ALA A 1 774 ? 171.437 171.773 149.403 1.00 38.89 774 ALA A CA 1
ATOM 6189 C C . ALA A 1 774 ? 172.296 170.839 148.556 1.00 38.89 774 ALA A C 1
ATOM 6190 O O . ALA A 1 774 ? 172.260 170.896 147.317 1.00 38.89 774 ALA A O 1
ATOM 6192 N N . SER A 1 775 ? 173.072 169.968 149.207 1.00 33.03 775 SER A N 1
ATOM 6193 C CA . SER A 1 775 ? 173.892 169.019 148.458 1.00 33.03 775 SER A CA 1
ATOM 6194 C C . SER A 1 775 ? 173.027 168.077 147.627 1.00 33.03 775 SER A C 1
ATOM 6195 O O . SER A 1 775 ? 173.338 167.798 146.460 1.00 33.03 775 SER A O 1
ATOM 6198 N N . LEU A 1 776 ? 171.934 167.581 148.211 1.00 31.37 776 LEU A N 1
ATOM 6199 C CA . LEU A 1 776 ? 171.035 166.700 147.475 1.00 31.37 776 LEU A CA 1
ATOM 6200 C C . LEU A 1 776 ? 170.384 167.427 146.309 1.00 31.37 776 LEU A C 1
ATOM 6201 O O . LEU A 1 776 ? 170.198 166.847 145.235 1.00 31.37 776 LEU A O 1
ATOM 6206 N N . ALA A 1 777 ? 170.021 168.697 146.502 1.00 34.58 777 ALA A N 1
ATOM 6207 C CA . ALA A 1 777 ? 169.441 169.471 145.412 1.00 34.58 777 ALA A CA 1
ATOM 6208 C C . ALA A 1 777 ? 170.419 169.601 144.254 1.00 34.58 777 ALA A C 1
ATOM 6209 O O . ALA A 1 777 ? 170.042 169.418 143.092 1.00 34.58 777 ALA A O 1
ATOM 6211 N N . LYS A 1 778 ? 171.685 169.901 144.554 1.00 34.70 778 LYS A N 1
ATOM 6212 C CA . LYS A 1 778 ? 172.687 169.999 143.493 1.00 34.70 778 LYS A CA 1
ATOM 6213 C C . LYS A 1 778 ? 172.857 168.668 142.765 1.00 34.70 778 LYS A C 1
ATOM 6214 O O . LYS A 1 778 ? 172.869 168.616 141.526 1.00 34.70 778 LYS A O 1
ATOM 6220 N N . VAL A 1 779 ? 172.978 167.576 143.525 1.00 30.03 779 VAL A N 1
ATOM 6221 C CA . VAL A 1 779 ? 173.205 166.264 142.917 1.00 30.03 779 VAL A CA 1
ATOM 6222 C C . VAL A 1 779 ? 172.025 165.873 142.037 1.00 30.03 779 VAL A C 1
ATOM 6223 O O . VAL A 1 779 ? 172.198 165.388 140.913 1.00 30.03 779 VAL A O 1
ATOM 6227 N N . THR A 1 780 ? 170.805 166.081 142.534 1.00 34.96 780 THR A N 1
ATOM 6228 C CA . THR A 1 780 ? 169.617 165.720 141.770 1.00 34.96 780 THR A CA 1
ATOM 6229 C C . THR A 1 780 ? 169.474 166.586 140.525 1.00 34.96 780 THR A C 1
ATOM 6230 O O . THR A 1 780 ? 169.100 166.087 139.457 1.00 34.96 780 THR A O 1
ATOM 6234 N N . SER A 1 781 ? 169.775 167.883 140.637 1.00 35.67 781 SER A N 1
ATOM 6235 C CA . SER A 1 781 ? 169.693 168.768 139.480 1.00 35.67 781 SER A CA 1
ATOM 6236 C C . SER A 1 781 ? 170.682 168.359 138.401 1.00 35.67 781 SER A C 1
ATOM 6237 O O . SER A 1 781 ? 170.382 168.456 137.205 1.00 35.67 781 SER A O 1
ATOM 6240 N N . ALA A 1 782 ? 171.873 167.907 138.801 1.00 34.58 782 ALA A N 1
ATOM 6241 C CA . ALA A 1 782 ? 172.869 167.506 137.813 1.00 34.58 782 ALA A CA 1
ATOM 6242 C C . ALA A 1 782 ? 172.425 166.304 136.985 1.00 34.58 782 ALA A C 1
ATOM 6243 O O . ALA A 1 782 ? 173.021 166.038 135.937 1.00 34.58 782 ALA A O 1
ATOM 6245 N N . CYS A 1 783 ? 171.402 165.575 137.428 1.00 36.95 783 CYS A N 1
ATOM 6246 C CA . CYS A 1 783 ? 170.885 164.419 136.707 1.00 36.95 783 CYS A CA 1
ATOM 6247 C C . CYS A 1 783 ? 169.665 164.741 135.854 1.00 36.95 783 CYS A C 1
ATOM 6248 O O . CYS A 1 783 ? 169.086 163.828 135.259 1.00 36.95 783 CYS A O 1
ATOM 6251 N N . GLY A 1 784 ? 169.255 166.006 135.784 1.00 39.43 784 GLY A N 1
ATOM 6252 C CA . GLY A 1 784 ? 168.105 166.401 134.999 1.00 39.43 784 GLY A CA 1
ATOM 6253 C C . GLY A 1 784 ? 166.810 166.526 135.771 1.00 39.43 784 GLY A C 1
ATOM 6254 O O . GLY A 1 784 ? 165.771 166.800 135.161 1.00 39.43 784 GLY A O 1
ATOM 6255 N N . ILE A 1 785 ? 166.838 166.337 137.086 1.00 41.75 785 ILE A N 1
ATOM 6256 C CA . ILE A 1 785 ? 165.648 166.361 137.927 1.00 41.75 785 ILE A CA 1
ATOM 6257 C C . ILE A 1 785 ? 165.763 167.533 138.892 1.00 41.75 785 ILE A C 1
ATOM 6258 O O . ILE A 1 785 ? 166.767 167.661 139.601 1.00 41.75 785 ILE A O 1
ATOM 6263 N N . PHE A 1 786 ? 164.737 168.377 138.934 1.00 48.50 786 PHE A N 1
ATOM 6264 C CA . PHE A 1 786 ? 164.796 169.641 139.658 1.00 48.50 786 PHE A CA 1
ATOM 6265 C C . PHE A 1 786 ? 163.925 169.595 140.906 1.00 48.50 786 PHE A C 1
ATOM 6266 O O . PHE A 1 786 ? 162.749 169.221 140.837 1.00 48.50 786 PHE A O 1
ATOM 6274 N N . LEU A 1 787 ? 164.508 169.980 142.038 1.00 60.11 787 LEU A N 1
ATOM 6275 C CA . LEU A 1 787 ? 163.787 170.109 143.293 1.00 60.11 787 LEU A CA 1
ATOM 6276 C C . LEU A 1 787 ? 163.141 171.488 143.402 1.00 60.11 787 LEU A C 1
ATOM 6277 O O . LEU A 1 787 ? 163.392 172.392 142.601 1.00 60.11 787 LEU A O 1
ATOM 6282 N N . LYS A 1 788 ? 162.295 171.642 144.419 1.00 75.25 788 LYS A N 1
ATOM 6283 C CA . LYS A 1 788 ? 161.628 172.910 144.695 1.00 75.25 788 LYS A CA 1
ATOM 6284 C C . LYS A 1 788 ? 162.071 173.430 146.055 1.00 75.25 788 LYS A C 1
ATOM 6285 O O . LYS A 1 788 ? 161.558 172.976 147.089 1.00 75.25 788 LYS A O 1
ATOM 6291 N N . PRO A 1 789 ? 163.023 174.365 146.115 1.00 73.00 789 PRO A N 1
ATOM 6292 C CA . PRO A 1 789 ? 163.425 174.914 147.421 1.00 73.00 789 PRO A CA 1
ATOM 6293 C C . PRO A 1 789 ? 162.294 175.607 148.159 1.00 73.00 789 PRO A C 1
ATOM 6294 O O . PRO A 1 789 ? 162.301 175.640 149.395 1.00 73.00 789 PRO A O 1
ATOM 6298 N N . ASP A 1 790 ? 161.321 176.167 147.436 1.00 75.26 790 ASP A N 1
ATOM 6299 C CA . ASP A 1 790 ? 160.198 176.826 148.093 1.00 75.26 790 ASP A CA 1
ATOM 6300 C C . ASP A 1 790 ? 159.279 175.825 148.780 1.00 75.26 790 ASP A C 1
ATOM 6301 O O . ASP A 1 790 ? 158.639 176.161 149.783 1.00 75.26 790 ASP A O 1
ATOM 6306 N N . GLU A 1 791 ? 159.198 174.600 148.263 1.00 80.09 791 GLU A N 1
ATOM 6307 C CA . GLU A 1 791 ? 158.316 173.581 148.816 1.00 80.09 791 GLU A CA 1
ATOM 6308 C C . GLU A 1 791 ? 158.997 172.675 149.829 1.00 80.09 791 GLU A C 1
ATOM 6309 O O . GLU A 1 791 ? 158.320 172.129 150.706 1.00 80.09 791 GLU A O 1
ATOM 6315 N N . THR A 1 792 ? 160.311 172.496 149.732 1.00 70.61 792 THR A N 1
ATOM 6316 C CA . THR A 1 792 ? 161.043 171.660 150.674 1.00 70.61 792 THR A CA 1
ATOM 6317 C C . THR A 1 792 ? 161.258 172.428 151.972 1.00 70.61 792 THR A C 1
ATOM 6318 O O . THR A 1 792 ? 161.818 173.529 151.961 1.00 70.61 792 THR A O 1
ATOM 6322 N N . PHE A 1 793 ? 160.816 171.854 153.089 1.00 55.45 793 PHE A N 1
ATOM 6323 C CA 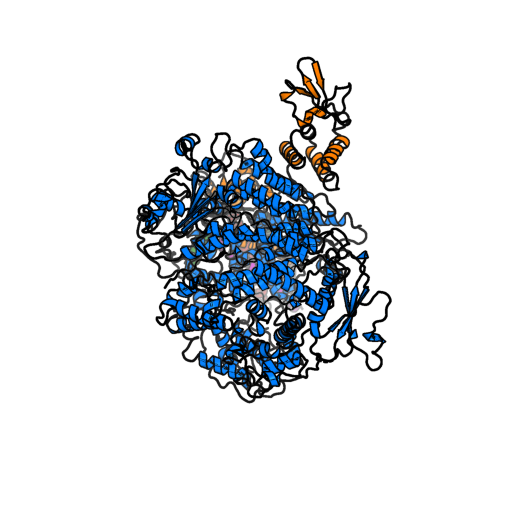. PHE A 1 793 ? 160.968 172.480 154.392 1.00 55.45 793 PHE A CA 1
ATOM 6324 C C . PHE A 1 793 ? 161.837 171.605 155.285 1.00 55.45 793 PHE A C 1
ATOM 6325 O O . PHE A 1 793 ? 161.887 170.382 155.126 1.00 55.45 793 PHE A O 1
ATOM 6333 N N . VAL A 1 794 ? 162.529 172.247 156.221 1.00 52.07 794 VAL A N 1
ATOM 6334 C CA . VAL A 1 794 ? 163.434 171.576 157.145 1.00 52.07 794 VAL A CA 1
ATOM 6335 C C . VAL A 1 794 ? 162.910 171.775 158.560 1.00 52.07 794 VAL A C 1
ATOM 6336 O O . VAL A 1 794 ? 162.685 172.913 158.988 1.00 52.07 794 VAL A O 1
ATOM 6340 N N . HIS A 1 795 ? 162.717 170.674 159.280 1.00 58.46 795 HIS A N 1
ATOM 6341 C CA . HIS A 1 795 ? 162.277 170.707 160.667 1.00 58.46 795 HIS A CA 1
ATOM 6342 C C . HIS A 1 795 ? 163.213 169.844 161.504 1.00 58.46 795 HIS A C 1
ATOM 6343 O O . HIS A 1 795 ? 164.202 169.299 161.007 1.00 58.46 795 HIS A O 1
ATOM 6350 N N . SER A 1 796 ? 162.896 169.719 162.791 1.00 59.93 796 SER A N 1
ATOM 6351 C CA . SER A 1 796 ? 163.748 168.966 163.702 1.00 59.93 796 SER A CA 1
ATOM 6352 C C . SER A 1 796 ? 162.961 167.918 164.479 1.00 59.93 796 SER A C 1
ATOM 6353 O O . SER A 1 796 ? 163.511 166.879 164.856 1.00 59.93 796 SER A O 1
ATOM 6356 N N . GLY A 1 797 ? 161.680 168.176 164.727 1.00 54.38 797 GLY A N 1
ATOM 6357 C CA . GLY A 1 797 ? 160.891 167.266 165.532 1.00 54.38 797 GLY A CA 1
ATOM 6358 C C . GLY A 1 797 ? 159.661 166.702 164.851 1.00 54.38 797 GLY A C 1
ATOM 6359 O O . GLY A 1 797 ? 159.208 165.606 165.194 1.00 54.38 797 GLY A O 1
ATOM 6360 N N . PHE A 1 798 ? 159.112 167.433 163.887 1.00 51.75 798 PHE A N 1
ATOM 6361 C CA . PHE A 1 798 ? 157.871 167.046 163.230 1.00 51.75 798 PHE A CA 1
ATOM 6362 C C . PHE A 1 798 ? 158.185 166.246 161.973 1.00 51.75 798 PHE A C 1
ATOM 6363 O O . PHE A 1 798 ? 158.858 166.747 161.067 1.00 51.75 798 PHE A O 1
ATOM 6371 N N . ILE A 1 799 ? 157.700 165.008 161.918 1.00 59.15 799 ILE A N 1
ATOM 6372 C CA . ILE A 1 799 ? 157.849 164.166 160.736 1.00 59.15 799 ILE A CA 1
ATOM 6373 C C . ILE A 1 799 ? 156.477 163.630 160.343 1.00 59.15 799 ILE A C 1
ATOM 6374 O O . ILE A 1 799 ? 155.800 162.980 161.147 1.00 59.15 799 ILE A O 1
ATOM 6379 N N . TYR A 1 800 ? 156.056 163.927 159.119 1.00 66.95 800 TYR A N 1
ATOM 6380 C CA . TYR A 1 800 ? 154.828 163.388 158.554 1.00 66.95 800 TYR A CA 1
ATOM 6381 C C . TYR A 1 800 ? 155.201 162.547 157.345 1.00 66.95 800 TYR A C 1
ATOM 6382 O O . TYR A 1 800 ? 156.006 162.975 156.511 1.00 66.95 800 TYR A O 1
ATOM 6391 N N . PHE A 1 801 ? 154.639 161.345 157.260 1.00 87.15 801 PHE A N 1
ATOM 6392 C CA . PHE A 1 801 ? 155.051 160.417 156.214 1.00 87.15 801 PHE A CA 1
ATOM 6393 C C . PHE A 1 801 ? 153.956 159.384 156.020 1.00 87.15 801 PHE A C 1
ATOM 6394 O O . PHE A 1 801 ? 153.624 158.650 156.959 1.00 87.15 801 PHE A O 1
ATOM 6402 N N . GLY A 1 802 ? 153.394 159.333 154.815 1.00 100.88 802 GLY A N 1
ATOM 6403 C CA . GLY A 1 802 ? 152.366 158.364 154.500 1.00 100.88 802 GLY A CA 1
ATOM 6404 C C . GLY A 1 802 ? 151.163 158.457 155.412 1.00 100.88 802 GLY A C 1
ATOM 6405 O O . GLY A 1 802 ? 150.371 159.400 155.323 1.00 100.88 802 GLY A O 1
ATOM 6406 N N . LYS A 1 803 ? 151.020 157.475 156.300 1.00 92.34 803 LYS A N 1
ATOM 6407 C CA . LYS A 1 803 ? 149.893 157.401 157.217 1.00 92.34 803 LYS A CA 1
ATOM 6408 C C . LYS A 1 803 ? 150.282 157.682 158.663 1.00 92.34 803 LYS A C 1
ATOM 6409 O O . LYS A 1 803 ? 149.471 157.446 159.565 1.00 92.34 803 LYS A O 1
ATOM 6415 N N . LYS A 1 804 ? 151.495 158.174 158.916 1.00 75.09 804 LYS A N 1
ATOM 6416 C CA . LYS A 1 804 ? 151.953 158.398 160.281 1.00 75.09 804 LYS A CA 1
ATOM 6417 C C . LYS A 1 804 ? 152.527 159.799 160.427 1.00 75.09 804 LYS A C 1
ATOM 6418 O O . LYS A 1 804 ? 153.377 160.215 159.633 1.00 75.09 804 LYS A O 1
ATOM 6424 N N . GLN A 1 805 ? 152.072 160.512 161.455 1.00 55.49 805 GLN A N 1
ATOM 6425 C CA . GLN A 1 805 ? 152.567 161.842 161.781 1.00 55.49 805 GLN A CA 1
ATOM 6426 C C . GLN A 1 805 ? 153.013 161.860 163.234 1.00 55.49 805 GLN A C 1
ATOM 6427 O O . GLN A 1 805 ? 152.270 161.427 164.119 1.00 55.49 805 GLN A O 1
ATOM 6433 N N . TYR A 1 806 ? 154.221 162.362 163.476 1.00 49.62 806 TYR A N 1
ATOM 6434 C CA . TYR A 1 806 ? 154.792 162.452 164.810 1.00 49.62 806 TYR A CA 1
ATOM 6435 C C . TYR A 1 806 ? 155.305 163.864 165.044 1.00 49.62 806 TYR A C 1
ATOM 6436 O O . TYR A 1 806 ? 155.888 164.478 164.146 1.00 49.62 806 TYR A O 1
ATOM 6445 N N . LEU A 1 807 ? 155.083 164.373 166.251 1.00 43.69 807 LEU A N 1
ATOM 6446 C CA . LEU A 1 807 ? 155.566 165.689 166.662 1.00 43.69 807 LEU A CA 1
ATOM 6447 C C . LEU A 1 807 ? 156.437 165.495 167.898 1.00 43.69 807 LEU A C 1
ATOM 6448 O O . LEU A 1 807 ? 155.921 165.328 169.007 1.00 43.69 807 LEU A O 1
ATOM 6453 N N . ASN A 1 808 ? 157.757 165.518 167.699 1.00 49.23 808 ASN A N 1
ATOM 6454 C CA . ASN A 1 808 ? 158.727 165.310 168.775 1.00 49.23 808 ASN A CA 1
ATOM 6455 C C . ASN A 1 808 ? 158.497 163.976 169.481 1.00 49.23 808 ASN A C 1
ATOM 6456 O O . ASN A 1 808 ? 158.588 163.876 170.705 1.00 49.23 808 ASN A O 1
ATOM 6461 N N . GLY A 1 809 ? 158.195 162.941 168.701 1.00 48.80 809 GLY A N 1
ATOM 6462 C CA . GLY A 1 809 ? 157.973 161.616 169.236 1.00 48.80 809 GLY A CA 1
ATOM 6463 C C . GLY A 1 809 ? 156.560 161.329 169.693 1.00 48.80 809 GLY A C 1
ATOM 6464 O O . GLY A 1 809 ? 156.277 160.193 170.092 1.00 48.80 809 GLY A O 1
ATOM 6465 N N . VAL A 1 810 ? 155.667 162.311 169.647 1.00 41.15 810 VAL A N 1
ATOM 6466 C CA . VAL A 1 810 ? 154.282 162.144 170.072 1.00 41.15 810 VAL A CA 1
ATOM 6467 C C . VAL A 1 810 ? 153.431 161.914 168.832 1.00 41.15 810 VAL A C 1
ATOM 6468 O O . VAL A 1 810 ? 153.425 162.740 167.912 1.00 41.15 810 VAL A O 1
ATOM 6472 N N . GLN A 1 811 ? 152.718 160.792 168.802 1.00 42.47 811 GLN A N 1
ATOM 6473 C CA . GLN A 1 811 ? 151.876 160.469 167.660 1.00 42.47 811 GLN A CA 1
ATOM 6474 C C . GLN A 1 811 ? 150.631 161.346 167.645 1.00 42.47 811 GLN A C 1
ATOM 6475 O O . GLN A 1 811 ? 150.036 161.628 168.689 1.00 42.47 811 GLN A O 1
ATOM 6481 N N . LEU A 1 812 ? 150.235 161.777 166.449 1.00 36.50 812 LEU A N 1
ATOM 6482 C CA . LEU A 1 812 ? 149.068 162.637 166.321 1.00 36.50 812 LEU A CA 1
ATOM 6483 C C . LEU A 1 812 ? 147.881 161.858 165.769 1.00 36.50 812 LEU A C 1
ATOM 6484 O O . LEU A 1 812 ? 148.056 160.981 164.917 1.00 36.50 812 LEU A O 1
ATOM 6489 N N . PRO A 1 813 ? 146.671 162.154 166.234 1.00 38.46 813 PRO A N 1
ATOM 6490 C CA . PRO A 1 813 ? 145.503 161.385 165.803 1.00 38.46 813 PRO A CA 1
ATOM 6491 C C . PRO A 1 813 ? 145.034 161.762 164.409 1.00 38.46 813 PRO A C 1
ATOM 6492 O O . PRO A 1 813 ? 145.134 162.911 163.975 1.00 38.46 813 PRO A O 1
ATOM 6496 N N . GLN A 1 814 ? 144.514 160.757 163.703 1.00 51.22 814 GLN A N 1
ATOM 6497 C CA . GLN A 1 814 ? 143.882 160.964 162.398 1.00 51.22 814 GLN A CA 1
ATOM 6498 C C . GLN A 1 814 ? 142.814 159.878 162.221 1.00 51.22 814 GLN A C 1
ATOM 6499 O O . GLN A 1 814 ? 143.097 158.757 161.796 1.00 51.22 814 GLN A O 1
ATOM 6505 N N . SER A 1 815 ? 141.577 160.225 162.573 1.00 38.06 815 SER A N 1
ATOM 6506 C CA . SER A 1 815 ? 140.472 159.284 162.517 1.00 38.06 815 SER A CA 1
ATOM 6507 C C . SER A 1 815 ? 139.316 159.745 161.647 1.00 38.06 815 SER A C 1
ATOM 6508 O O . SER A 1 815 ? 138.460 158.922 161.306 1.00 38.06 815 SER A O 1
ATOM 6511 N N . LEU A 1 816 ? 139.259 161.027 161.281 1.00 38.59 816 LEU A N 1
ATOM 6512 C CA . LEU A 1 816 ? 138.163 161.506 160.449 1.00 38.59 816 LEU A CA 1
ATOM 6513 C C . LEU A 1 816 ? 138.239 160.943 159.037 1.00 38.59 816 LEU A C 1
ATOM 6514 O O . LEU A 1 816 ? 137.199 160.684 158.421 1.00 38.59 816 LEU A O 1
ATOM 6519 N N . LYS A 1 817 ? 139.452 160.737 158.515 1.00 40.46 817 LYS A N 1
ATOM 6520 C CA . LYS A 1 817 ? 139.603 160.287 157.135 1.00 40.46 817 LYS A CA 1
ATOM 6521 C C . LYS A 1 817 ? 138.987 158.912 156.913 1.00 40.46 817 LYS A C 1
ATOM 6522 O O . LYS A 1 817 ? 138.543 158.605 155.802 1.00 40.46 817 LYS A O 1
ATOM 6528 N N . THR A 1 818 ? 138.952 158.074 157.947 1.00 36.71 818 THR A N 1
ATOM 6529 C CA . THR A 1 818 ? 138.336 156.758 157.839 1.00 36.71 818 THR A CA 1
ATOM 6530 C C . THR A 1 818 ? 136.891 156.764 158.319 1.00 36.71 818 THR A C 1
ATOM 6531 O O . THR A 1 818 ? 136.051 156.047 157.766 1.00 36.71 818 THR A O 1
ATOM 6535 N N . ALA A 1 819 ? 136.584 157.572 159.335 1.00 36.06 819 ALA A N 1
ATOM 6536 C CA . ALA A 1 819 ? 135.246 157.565 159.913 1.00 36.06 819 ALA A CA 1
ATOM 6537 C C . ALA A 1 819 ? 134.230 158.265 159.021 1.00 36.06 819 ALA A C 1
ATOM 6538 O O . ALA A 1 819 ? 133.052 157.891 159.021 1.00 36.06 819 ALA A O 1
ATOM 6540 N N . THR A 1 820 ? 134.652 159.274 158.258 1.00 40.24 820 THR A N 1
ATOM 6541 C CA . THR A 1 820 ? 133.716 160.027 157.434 1.00 40.24 820 THR A CA 1
ATOM 6542 C C . THR A 1 820 ? 133.301 159.287 156.169 1.00 40.24 820 THR A C 1
ATOM 6543 O O . THR A 1 820 ? 132.408 159.763 155.461 1.00 40.24 820 THR A O 1
ATOM 6547 N N . ARG A 1 821 ? 133.916 158.147 155.870 1.00 48.41 821 ARG A N 1
ATOM 6548 C CA . ARG A 1 821 ? 133.596 157.387 154.671 1.00 48.41 821 ARG A CA 1
ATOM 6549 C C . ARG A 1 821 ? 132.528 156.325 154.901 1.00 48.41 821 ARG A C 1
ATOM 6550 O O . ARG A 1 821 ? 132.211 155.579 153.969 1.00 48.41 821 ARG A O 1
ATOM 6558 N N . MET A 1 822 ? 131.975 156.231 156.107 1.00 38.07 822 MET A N 1
ATOM 6559 C CA . MET A 1 822 ? 130.890 155.293 156.358 1.00 38.07 822 MET A CA 1
ATOM 6560 C C . MET A 1 822 ? 129.643 155.711 155.591 1.00 38.07 822 MET A C 1
ATOM 6561 O O . MET A 1 822 ? 129.274 156.888 155.566 1.00 38.07 822 MET A O 1
ATOM 6566 N N . ALA A 1 823 ? 128.990 154.737 154.961 1.00 37.15 823 ALA A N 1
ATOM 6567 C CA . ALA A 1 823 ? 127.810 155.008 154.153 1.00 37.15 823 ALA A CA 1
ATOM 6568 C C . ALA A 1 823 ? 126.962 153.750 154.091 1.00 37.15 823 ALA A C 1
ATOM 6569 O O . ALA A 1 823 ? 127.506 152.641 154.105 1.00 37.15 823 ALA A O 1
ATOM 6571 N N . PRO A 1 824 ? 125.636 153.886 154.038 1.00 39.45 824 PRO A N 1
ATOM 6572 C CA . PRO A 1 824 ? 124.780 152.696 153.918 1.00 39.45 824 PRO A CA 1
ATOM 6573 C C . PRO A 1 824 ? 125.001 151.903 152.645 1.00 39.45 824 PRO A C 1
ATOM 6574 O O . PRO A 1 824 ? 124.806 150.682 152.648 1.00 39.45 824 PRO A O 1
ATOM 6578 N N . LEU A 1 825 ? 125.388 152.554 151.554 1.00 45.64 825 LEU A N 1
ATOM 6579 C CA . LEU A 1 825 ? 125.501 151.910 150.253 1.00 45.64 825 LEU A CA 1
ATOM 6580 C C . LEU A 1 825 ? 126.964 151.813 149.847 1.00 45.64 825 LEU A C 1
ATOM 6581 O O . LEU A 1 825 ? 127.700 152.801 149.918 1.00 45.64 825 LEU A O 1
ATOM 6586 N N . SER A 1 826 ? 127.376 150.621 149.421 1.00 56.81 826 SER A N 1
ATOM 6587 C CA . SER A 1 826 ? 128.721 150.402 148.912 1.00 56.81 826 SER A CA 1
ATOM 6588 C C . SER A 1 826 ? 128.673 149.274 147.893 1.00 56.81 826 SER A C 1
ATOM 6589 O O . SER A 1 826 ? 127.725 148.484 147.857 1.00 56.81 826 SER A O 1
ATOM 6592 N N . ASP A 1 827 ? 129.707 149.208 147.060 1.00 65.62 827 ASP A N 1
ATOM 6593 C CA . ASP A 1 827 ? 129.792 148.188 146.016 1.00 65.62 827 ASP A CA 1
ATOM 6594 C C . ASP A 1 827 ? 130.329 146.905 146.637 1.00 65.62 827 ASP A C 1
ATOM 6595 O O . ASP A 1 827 ? 131.526 146.782 146.902 1.00 65.62 827 ASP A O 1
ATOM 6600 N N . ALA A 1 828 ? 129.440 145.940 146.870 1.00 55.44 828 ALA A N 1
ATOM 6601 C CA . ALA A 1 828 ? 129.804 144.696 147.538 1.00 55.44 828 ALA A CA 1
ATOM 6602 C C . ALA A 1 828 ? 129.159 143.501 146.849 1.00 55.44 828 ALA A C 1
ATOM 6603 O O . ALA A 1 828 ? 128.637 142.596 147.508 1.00 55.44 828 ALA A O 1
ATOM 6605 N N . ILE A 1 829 ? 129.191 143.485 145.515 1.00 44.78 829 ILE A N 1
ATOM 6606 C CA . ILE A 1 829 ? 128.677 142.386 144.698 1.00 44.78 829 ILE A CA 1
ATOM 6607 C C . ILE A 1 829 ? 127.176 142.220 144.902 1.00 44.78 829 ILE A C 1
ATOM 6608 O O . ILE A 1 829 ? 126.733 141.606 145.879 1.00 44.78 829 ILE A O 1
ATOM 6613 N N . PHE A 1 830 ? 126.388 142.761 143.971 1.00 38.53 830 PHE A N 1
ATOM 6614 C CA . PHE A 1 830 ? 124.931 142.635 143.979 1.00 38.53 830 PHE A CA 1
ATOM 6615 C C . PHE A 1 830 ? 124.314 143.195 145.257 1.00 38.53 830 PHE A C 1
ATOM 6616 O O . PHE A 1 830 ? 123.293 142.694 145.734 1.00 38.53 830 PHE A O 1
ATOM 6624 N N . ASP A 1 831 ? 124.929 144.242 145.813 1.00 42.05 831 ASP A N 1
ATOM 6625 C CA . ASP A 1 831 ? 124.411 144.940 146.992 1.00 42.05 831 ASP A CA 1
ATOM 6626 C C . ASP A 1 831 ? 124.183 143.978 148.157 1.00 42.05 831 ASP A C 1
ATOM 6627 O O . ASP A 1 831 ? 123.141 143.998 148.815 1.00 42.05 831 ASP A O 1
ATOM 6632 N N . ASP A 1 832 ? 125.171 143.124 148.408 1.00 43.03 832 ASP A N 1
ATOM 6633 C CA . ASP A 1 832 ? 125.058 142.150 149.484 1.00 43.03 832 ASP A CA 1
ATOM 6634 C C . ASP A 1 832 ? 125.085 142.850 150.838 1.00 43.03 832 ASP A C 1
ATOM 6635 O O . ASP A 1 832 ? 125.929 143.716 151.086 1.00 43.03 832 ASP A O 1
ATOM 6640 N N . LEU A 1 833 ? 124.149 142.474 151.711 1.00 35.84 833 LEU A N 1
ATOM 6641 C CA . LEU A 1 833 ? 124.075 143.079 153.038 1.00 35.84 833 LEU A CA 1
ATOM 6642 C C . LEU A 1 833 ? 125.293 142.721 153.880 1.00 35.84 833 LEU A C 1
ATOM 6643 O O . LEU A 1 833 ? 125.827 143.569 154.609 1.00 35.84 833 LEU A O 1
ATOM 6648 N N . GLN A 1 834 ? 125.745 141.468 153.792 1.00 38.93 834 GLN A N 1
ATOM 6649 C CA . GLN A 1 834 ? 126.880 141.025 154.594 1.00 38.93 834 GLN A CA 1
ATOM 6650 C C . GLN A 1 834 ? 128.142 141.803 154.247 1.00 38.93 834 GLN A C 1
ATOM 6651 O O . GLN A 1 834 ? 128.894 142.210 155.140 1.00 38.93 834 GLN A O 1
ATOM 6657 N N . GLY A 1 835 ? 128.391 142.023 152.954 1.00 38.55 835 GLY A N 1
ATOM 6658 C CA . GLY A 1 835 ? 129.563 142.785 152.557 1.00 38.55 835 GLY A CA 1
ATOM 6659 C C . GLY A 1 835 ? 129.522 144.222 153.041 1.00 38.55 835 GLY A C 1
ATOM 6660 O O . GLY A 1 835 ? 130.533 144.763 153.495 1.00 38.55 835 GLY A O 1
ATOM 6661 N N . THR A 1 836 ? 128.352 144.858 152.954 1.00 36.27 836 THR A N 1
ATOM 6662 C CA . THR A 1 836 ? 128.215 146.231 153.429 1.00 36.27 836 THR A CA 1
ATOM 6663 C C . THR A 1 836 ? 128.469 146.322 154.928 1.00 36.27 836 THR A C 1
ATOM 6664 O O . THR A 1 836 ? 129.191 147.212 155.399 1.00 36.27 836 THR A O 1
ATOM 6668 N N . LEU A 1 837 ? 127.883 145.401 155.697 1.00 47.49 837 LEU A N 1
ATOM 6669 C CA . LEU A 1 837 ? 128.086 145.423 157.141 1.00 47.49 837 LEU A CA 1
ATOM 6670 C C . LEU A 1 837 ? 129.542 145.149 157.497 1.00 47.49 837 LEU A C 1
ATOM 6671 O O . LEU A 1 837 ? 130.089 145.761 158.423 1.00 47.49 837 LEU A O 1
ATOM 6676 N N . ALA A 1 838 ? 130.191 144.237 156.767 1.00 34.81 838 ALA A N 1
ATOM 6677 C CA . ALA A 1 838 ? 131.603 143.963 157.010 1.00 34.81 838 ALA A CA 1
ATOM 6678 C C . ALA A 1 838 ? 132.464 145.184 156.714 1.00 34.81 838 ALA A C 1
ATOM 6679 O O . ALA A 1 838 ? 133.409 145.480 157.454 1.00 34.81 838 ALA A O 1
ATOM 6681 N N . SER A 1 839 ? 132.159 145.900 155.629 1.00 33.08 839 SER A N 1
ATOM 6682 C CA . SER A 1 839 ? 132.908 147.110 155.309 1.00 33.08 839 SER A CA 1
ATOM 6683 C C . SER A 1 839 ? 132.728 148.172 156.386 1.00 33.08 839 SER A C 1
ATOM 6684 O O . SER A 1 839 ? 133.690 148.849 156.769 1.00 33.08 839 SER A O 1
ATOM 6687 N N . ILE A 1 840 ? 131.500 148.331 156.888 1.00 31.92 840 ILE A N 1
ATOM 6688 C CA . ILE A 1 840 ? 131.261 149.299 157.958 1.00 31.92 840 ILE A CA 1
ATOM 6689 C C . ILE A 1 840 ? 132.044 148.917 159.209 1.00 31.92 840 ILE A C 1
ATOM 6690 O O . ILE A 1 840 ? 132.653 149.773 159.866 1.00 31.92 840 ILE A O 1
ATOM 6695 N N . GLY A 1 841 ? 132.045 147.628 159.559 1.00 33.95 841 GLY A N 1
ATOM 6696 C CA . GLY A 1 841 ? 132.802 147.190 160.722 1.00 33.95 841 GLY A CA 1
ATOM 6697 C C . GLY A 1 841 ? 134.295 147.411 160.573 1.00 33.95 841 GLY A C 1
ATOM 6698 O O . GLY A 1 841 ? 134.968 147.840 161.516 1.00 33.95 841 GLY A O 1
ATOM 6699 N N . THR A 1 842 ? 134.836 147.120 159.388 1.00 34.68 842 THR A N 1
ATOM 6700 C CA . THR A 1 842 ? 136.258 147.348 159.145 1.00 34.68 842 THR A CA 1
ATOM 6701 C C . THR A 1 842 ? 136.604 148.829 159.239 1.00 34.68 842 THR A C 1
ATOM 6702 O O . THR A 1 842 ? 137.634 149.199 159.817 1.00 34.68 842 THR A O 1
ATOM 6706 N N . ALA A 1 843 ? 135.756 149.692 158.673 1.00 33.28 843 ALA A N 1
ATOM 6707 C CA . ALA A 1 843 ? 136.000 151.127 158.764 1.00 33.28 843 ALA A CA 1
ATOM 6708 C C . ALA A 1 843 ? 135.969 151.599 160.212 1.00 33.28 843 ALA A C 1
ATOM 6709 O O . ALA A 1 843 ? 136.808 152.408 160.626 1.00 33.28 843 ALA A O 1
ATOM 6711 N N . PHE A 1 844 ? 135.013 151.098 160.998 1.00 35.65 844 PHE A N 1
ATOM 6712 C CA . PHE A 1 844 ? 134.942 151.477 162.406 1.00 35.65 844 PHE A CA 1
ATOM 6713 C C . PHE A 1 844 ? 136.188 151.034 163.162 1.00 35.65 844 PHE A C 1
ATOM 6714 O O . PHE A 1 844 ? 136.733 151.790 163.975 1.00 35.65 844 PHE A O 1
ATOM 6722 N N . GLU A 1 845 ? 136.651 149.809 162.907 1.00 42.76 845 GLU A N 1
ATOM 6723 C CA . GLU A 1 845 ? 137.845 149.312 163.584 1.00 42.76 845 GLU A CA 1
ATOM 6724 C C . GLU A 1 845 ? 139.078 150.131 163.216 1.00 42.76 845 GLU A C 1
ATOM 6725 O O . GLU A 1 845 ? 139.878 150.497 164.089 1.00 42.76 845 GLU A O 1
ATOM 6731 N N . ARG A 1 846 ? 139.242 150.442 161.929 1.00 42.54 846 ARG A N 1
ATOM 6732 C CA . ARG A 1 846 ? 140.383 151.249 161.509 1.00 42.54 846 ARG A CA 1
ATOM 6733 C C . ARG A 1 846 ? 140.327 152.645 162.113 1.00 42.54 846 ARG A C 1
ATOM 6734 O O . ARG A 1 846 ? 141.357 153.192 162.523 1.00 42.54 846 ARG A O 1
ATOM 6742 N N . SER A 1 847 ? 139.134 153.243 162.173 1.00 37.90 847 SER A N 1
ATOM 6743 C CA . SER A 1 847 ? 139.010 154.577 162.749 1.00 37.90 847 SER A CA 1
ATOM 6744 C C . SER A 1 847 ? 139.319 154.571 164.241 1.00 37.90 847 SER A C 1
ATOM 6745 O O . SER A 1 847 ? 140.006 155.469 164.739 1.00 37.90 847 SER A O 1
ATOM 6748 N N . ILE A 1 848 ? 138.823 153.569 164.973 1.00 41.41 848 ILE A N 1
ATOM 6749 C CA . ILE A 1 848 ? 139.067 153.533 166.410 1.00 41.41 848 ILE A CA 1
ATOM 6750 C C . ILE A 1 848 ? 140.511 153.151 166.712 1.00 41.41 848 ILE A C 1
ATOM 6751 O O . ILE A 1 848 ? 140.991 153.389 167.827 1.00 41.41 848 ILE A O 1
ATOM 6756 N N . SER A 1 849 ? 141.227 152.575 165.741 1.00 44.99 849 SER A N 1
ATOM 6757 C CA . SER A 1 849 ? 142.651 152.320 165.940 1.00 44.99 849 SER A CA 1
ATOM 6758 C C . SER A 1 849 ? 143.416 153.601 166.250 1.00 44.99 849 SER A C 1
ATOM 6759 O O . SER A 1 849 ? 144.400 153.571 166.997 1.00 44.99 849 SER A O 1
ATOM 6762 N N . GLU A 1 850 ? 142.989 154.727 165.687 1.00 52.58 850 GLU A N 1
ATOM 6763 C CA . GLU A 1 850 ? 143.581 156.023 165.979 1.00 52.58 850 GLU A CA 1
ATOM 6764 C C . GLU A 1 850 ? 142.823 156.672 167.137 1.00 52.58 850 GLU A C 1
ATOM 6765 O O . GLU A 1 850 ? 142.074 156.010 167.859 1.00 52.58 850 GLU A O 1
ATOM 6771 N N . THR A 1 851 ? 143.055 157.973 167.345 1.00 42.55 851 THR A N 1
ATOM 6772 C CA . THR A 1 851 ? 142.367 158.847 168.301 1.00 42.55 851 THR A CA 1
ATOM 6773 C C . THR A 1 851 ? 142.334 158.287 169.721 1.00 42.55 851 THR A C 1
ATOM 6774 O O . THR A 1 851 ? 142.969 157.270 170.016 1.00 42.55 851 THR A O 1
ATOM 6778 N N . ARG A 1 852 ? 141.624 158.971 170.621 1.00 42.18 852 ARG A N 1
ATOM 6779 C CA . ARG A 1 852 ? 141.465 158.504 171.991 1.00 42.18 852 ARG A CA 1
ATOM 6780 C C . ARG A 1 852 ? 140.019 158.442 172.457 1.00 42.18 852 ARG A C 1
ATOM 6781 O O . ARG A 1 852 ? 139.775 157.984 173.577 1.00 42.18 852 ARG A O 1
ATOM 6789 N N . HIS A 1 853 ? 139.062 158.884 171.649 1.00 42.86 853 HIS A N 1
ATOM 6790 C CA . HIS A 1 853 ? 137.651 158.735 171.962 1.00 42.86 853 HIS A CA 1
ATOM 6791 C C . HIS A 1 853 ? 137.106 157.456 171.333 1.00 42.86 853 HIS A C 1
ATOM 6792 O O . HIS A 1 853 ? 137.689 156.895 170.403 1.00 42.86 853 HIS A O 1
ATOM 6799 N N . ILE A 1 854 ? 135.970 156.995 171.857 1.00 41.06 854 ILE A N 1
ATOM 6800 C CA . ILE A 1 854 ? 135.366 155.731 171.454 1.00 41.06 854 ILE A CA 1
ATOM 6801 C C . ILE A 1 854 ? 133.942 155.926 170.946 1.00 41.06 854 ILE A C 1
ATOM 6802 O O . ILE A 1 854 ? 133.563 155.390 169.901 1.00 41.06 854 ILE A O 1
ATOM 6807 N N . PHE A 1 855 ? 133.138 156.693 171.678 1.00 41.72 855 PHE A N 1
ATOM 6808 C CA . PHE A 1 855 ? 131.707 156.762 171.396 1.00 41.72 855 PHE A CA 1
ATOM 6809 C C . PHE A 1 855 ? 131.338 157.335 170.029 1.00 41.72 855 PHE A C 1
ATOM 6810 O O . PHE A 1 855 ? 130.404 156.797 169.410 1.00 41.72 855 PHE A O 1
ATOM 6818 N N . PRO A 1 856 ? 131.955 158.414 169.525 1.00 37.65 856 PRO A N 1
ATOM 6819 C CA . PRO A 1 856 ? 131.495 158.957 168.228 1.00 37.65 856 PRO A CA 1
ATOM 6820 C C . PRO A 1 856 ? 131.533 157.957 167.081 1.00 37.65 856 PRO A C 1
ATOM 6821 O O . PRO A 1 856 ? 130.564 157.859 166.311 1.00 37.65 856 PRO A O 1
ATOM 6825 N N . CYS A 1 857 ? 132.625 157.201 166.948 1.00 41.52 857 CYS A N 1
ATOM 6826 C CA . CYS A 1 857 ? 132.736 156.249 165.847 1.00 41.52 857 CYS A CA 1
ATOM 6827 C C . CYS A 1 857 ? 131.702 155.136 165.967 1.00 41.52 857 CYS A C 1
ATOM 6828 O O . CYS A 1 857 ? 131.075 154.751 164.972 1.00 41.52 857 CYS A O 1
ATOM 6831 N N . ARG A 1 858 ? 131.513 154.606 167.177 1.00 36.69 858 ARG A N 1
ATOM 6832 C CA . ARG A 1 858 ? 130.530 153.546 167.371 1.00 36.69 858 ARG A CA 1
ATOM 6833 C C . ARG A 1 858 ? 129.120 154.049 167.102 1.00 36.69 858 ARG A C 1
ATOM 6834 O O . ARG A 1 858 ? 128.297 153.330 166.524 1.00 36.69 858 ARG A O 1
ATOM 6842 N N . ILE A 1 859 ? 128.819 155.280 167.517 1.00 35.33 859 ILE A N 1
ATOM 6843 C CA . ILE A 1 859 ? 127.498 155.846 167.265 1.00 35.33 859 ILE A CA 1
ATOM 6844 C C . ILE A 1 859 ? 127.264 156.008 165.769 1.00 35.33 859 ILE A C 1
ATOM 6845 O O . ILE A 1 859 ? 126.180 155.698 165.260 1.00 35.33 859 ILE A O 1
ATOM 6850 N N . THR A 1 860 ? 128.276 156.482 165.037 1.00 35.21 860 THR A N 1
ATOM 6851 C CA . THR A 1 860 ? 128.134 156.613 163.589 1.00 35.21 860 THR A CA 1
ATOM 6852 C C . THR A 1 860 ? 127.914 155.257 162.923 1.00 35.21 860 THR A C 1
ATOM 6853 O O . THR A 1 860 ? 127.050 155.116 162.044 1.00 35.21 860 THR A O 1
ATOM 6857 N N . ALA A 1 861 ? 128.680 154.243 163.335 1.00 32.36 861 ALA A N 1
ATOM 6858 C CA . ALA A 1 861 ? 128.524 152.914 162.751 1.00 32.36 861 ALA A CA 1
ATOM 6859 C C . ALA A 1 861 ? 127.146 152.332 163.046 1.00 32.36 861 ALA A C 1
ATOM 6860 O O . ALA A 1 861 ? 126.515 151.730 162.167 1.00 32.36 861 ALA A O 1
ATOM 6862 N N . ALA A 1 862 ? 126.666 152.496 164.281 1.00 32.11 862 ALA A N 1
ATOM 6863 C CA . ALA A 1 862 ? 125.342 152.000 164.637 1.00 32.11 862 ALA A CA 1
ATOM 6864 C C . ALA A 1 862 ? 124.255 152.731 163.865 1.00 32.11 862 ALA A C 1
ATOM 6865 O O . ALA A 1 862 ? 123.247 152.129 163.478 1.00 32.11 862 ALA A O 1
ATOM 6867 N N . PHE A 1 863 ? 124.434 154.035 163.641 1.00 47.49 863 PHE A N 1
ATOM 6868 C CA . PHE A 1 863 ? 123.476 154.783 162.836 1.00 47.49 863 PHE A CA 1
ATOM 6869 C C . PHE A 1 863 ? 123.422 154.249 161.413 1.00 47.49 863 PHE A C 1
ATOM 6870 O O . PHE A 1 863 ? 122.338 154.086 160.843 1.00 47.49 863 PHE A O 1
ATOM 6878 N N . HIS A 1 864 ? 124.583 153.970 160.820 1.00 47.49 864 HIS A N 1
ATOM 6879 C CA . HIS A 1 864 ? 124.600 153.581 159.413 1.00 47.49 864 HIS A CA 1
ATOM 6880 C C . HIS A 1 864 ? 124.184 152.130 159.189 1.00 47.49 864 HIS A C 1
ATOM 6881 O O . HIS A 1 864 ? 123.660 151.807 158.117 1.00 47.49 864 HIS A O 1
ATOM 6888 N N . THR A 1 865 ? 124.390 151.250 160.173 1.00 35.54 865 THR A N 1
ATOM 6889 C CA . THR A 1 865 ? 124.037 149.841 159.994 1.00 35.54 865 THR A CA 1
ATOM 6890 C C . THR A 1 865 ? 122.535 149.656 159.772 1.00 35.54 865 THR A C 1
ATOM 6891 O O . THR A 1 865 ? 122.109 149.004 158.808 1.00 35.54 865 THR A O 1
ATOM 6895 N N . PHE A 1 866 ? 121.717 150.221 160.664 1.00 35.84 866 PHE A N 1
ATOM 6896 C CA . PHE A 1 866 ? 120.269 150.082 160.546 1.00 35.84 866 PHE A CA 1
ATOM 6897 C C . PHE A 1 866 ? 119.754 150.732 159.269 1.00 35.84 866 PHE A C 1
ATOM 6898 O O . PHE A 1 866 ? 118.852 150.201 158.605 1.00 35.84 866 PHE A O 1
ATOM 6906 N N . PHE A 1 867 ? 120.311 151.891 158.918 1.00 47.49 867 PHE A N 1
ATOM 6907 C CA . PHE A 1 867 ? 119.901 152.584 157.703 1.00 47.49 867 PHE A CA 1
ATOM 6908 C C . PHE A 1 867 ? 120.198 151.738 156.471 1.00 47.49 867 PHE A C 1
ATOM 6909 O O . PHE A 1 867 ? 119.358 151.626 155.568 1.00 47.49 867 PHE A O 1
ATOM 6917 N N . SER A 1 868 ? 121.377 151.109 156.427 1.00 33.41 868 SER A N 1
ATOM 6918 C CA . SER A 1 868 ? 121.699 150.233 155.307 1.00 33.41 868 SER A CA 1
ATOM 6919 C C . SER A 1 868 ? 120.749 149.045 155.244 1.00 33.41 868 SER A C 1
ATOM 6920 O O . SER A 1 868 ? 120.285 148.670 154.160 1.00 33.41 868 SER A O 1
ATOM 6923 N N . VAL A 1 869 ? 120.439 148.446 156.397 1.00 33.98 869 VAL A N 1
ATOM 6924 C CA . VAL A 1 869 ? 119.549 147.285 156.408 1.00 33.98 869 VAL A CA 1
ATOM 6925 C C . VAL A 1 869 ? 118.180 147.657 155.850 1.00 33.98 869 VAL A C 1
ATOM 6926 O O . VAL A 1 869 ? 117.630 146.963 154.987 1.00 33.98 869 VAL A O 1
ATOM 6930 N N . ARG A 1 870 ? 117.616 148.772 156.322 1.00 35.64 870 ARG A N 1
ATOM 6931 C CA . ARG A 1 870 ? 116.293 149.180 155.855 1.00 35.64 870 ARG A CA 1
ATOM 6932 C C . ARG A 1 870 ? 116.303 149.542 154.372 1.00 35.64 870 ARG A C 1
ATOM 6933 O O . ARG A 1 870 ? 115.403 149.138 153.620 1.00 35.64 870 ARG A O 1
ATOM 6941 N N . ILE A 1 871 ? 117.313 150.299 153.931 1.00 32.85 871 ILE A N 1
ATOM 6942 C CA . ILE A 1 871 ? 117.342 150.742 152.542 1.00 32.85 871 ILE A CA 1
ATOM 6943 C C . ILE A 1 871 ? 117.551 149.565 151.598 1.00 32.85 871 ILE A C 1
ATOM 6944 O O . ILE A 1 871 ? 117.061 149.583 150.463 1.00 32.85 871 ILE A O 1
ATOM 6949 N N . LEU A 1 872 ? 118.268 148.527 152.034 1.00 40.88 872 LEU A N 1
ATOM 6950 C CA . LEU A 1 872 ? 118.382 147.331 151.210 1.00 40.88 872 LEU A CA 1
ATOM 6951 C C . LEU A 1 872 ? 117.109 146.500 151.243 1.00 40.88 872 LEU A C 1
ATOM 6952 O O . LEU A 1 872 ? 116.768 145.857 150.245 1.00 40.88 872 LEU A O 1
ATOM 6957 N N . GLN A 1 873 ? 116.399 146.498 152.374 1.00 34.20 873 GLN A N 1
ATOM 6958 C CA . GLN A 1 873 ? 115.144 145.760 152.453 1.00 34.20 873 GLN A CA 1
ATOM 6959 C C . GLN A 1 873 ? 114.101 146.334 151.506 1.00 34.20 873 GLN A C 1
ATOM 6960 O O . GLN A 1 873 ? 113.371 145.583 150.849 1.00 34.20 873 GLN A O 1
ATOM 6966 N N . TYR A 1 874 ? 114.013 147.660 151.416 1.00 38.93 874 TYR A N 1
ATOM 6967 C CA . TYR A 1 874 ? 112.922 148.271 150.664 1.00 38.93 874 TYR A CA 1
ATOM 6968 C C . TYR A 1 874 ? 113.279 148.655 149.234 1.00 38.93 874 TYR A C 1
ATOM 6969 O O . TYR A 1 874 ? 112.387 148.687 148.382 1.00 38.93 874 TYR A O 1
ATOM 6978 N N . HIS A 1 875 ? 114.544 148.944 148.937 1.00 47.49 875 HIS A N 1
ATOM 6979 C CA . HIS A 1 875 ? 114.927 149.530 147.653 1.00 47.49 875 HIS A CA 1
ATOM 6980 C C . HIS A 1 875 ? 116.097 148.777 147.029 1.00 47.49 875 HIS A C 1
ATOM 6981 O O . HIS A 1 875 ? 117.082 149.371 146.586 1.00 47.49 875 HIS A O 1
ATOM 6988 N N . HIS A 1 876 ? 116.005 147.452 146.983 1.00 34.99 876 HIS A N 1
ATOM 6989 C CA . HIS A 1 876 ? 117.049 146.659 146.345 1.00 34.99 876 HIS A CA 1
ATOM 6990 C C . HIS A 1 876 ? 116.998 146.839 144.832 1.00 34.99 876 HIS A C 1
ATOM 6991 O O . HIS A 1 876 ? 115.928 146.759 144.222 1.00 34.99 876 HIS A O 1
ATOM 6998 N N . LEU A 1 877 ? 118.162 147.083 144.227 1.00 33.98 877 LEU A N 1
ATOM 6999 C CA . LEU A 1 877 ? 118.237 147.329 142.791 1.00 33.98 877 LEU A CA 1
ATOM 7000 C C . LEU A 1 877 ? 118.172 146.052 141.963 1.00 33.98 877 LEU A C 1
ATOM 7001 O O . LEU A 1 877 ? 117.861 146.120 140.770 1.00 33.98 877 LEU A O 1
ATOM 7006 N N . GLY A 1 878 ? 118.448 144.896 142.562 1.00 36.89 878 GLY A N 1
ATOM 7007 C CA . GLY A 1 878 ? 118.452 143.652 141.815 1.00 36.89 878 GLY A CA 1
ATOM 7008 C C . GLY A 1 878 ? 117.089 143.090 141.486 1.00 36.89 878 GLY A C 1
ATOM 7009 O O . GLY A 1 878 ? 117.000 142.146 140.696 1.00 36.89 878 GLY A O 1
ATOM 7010 N N . PHE A 1 879 ? 116.031 143.641 142.065 1.00 39.77 879 PHE A N 1
ATOM 7011 C CA . PHE A 1 879 ? 114.668 143.188 141.841 1.00 39.77 879 PHE A CA 1
ATOM 7012 C C . PHE A 1 879 ? 113.860 144.297 141.173 1.00 39.77 879 PHE A C 1
ATOM 7013 O O . PHE A 1 879 ? 114.369 145.380 140.874 1.00 39.77 879 PHE A O 1
ATOM 7021 N N . ASN A 1 880 ? 112.583 144.015 140.939 1.00 48.08 880 ASN A N 1
ATOM 7022 C CA . ASN A 1 880 ? 111.695 144.982 140.317 1.00 48.08 880 ASN A CA 1
ATOM 7023 C C . ASN A 1 880 ? 111.226 146.015 141.340 1.00 48.08 880 ASN A C 1
ATOM 7024 O O . ASN A 1 880 ? 111.440 145.879 142.547 1.00 48.08 880 ASN A O 1
ATOM 7029 N N . LYS A 1 881 ? 110.583 147.066 140.838 1.00 48.78 881 LYS A N 1
ATOM 7030 C CA . LYS A 1 881 ? 110.070 148.114 141.709 1.00 48.78 881 LYS A CA 1
ATOM 7031 C C . LYS A 1 881 ? 108.917 147.591 142.556 1.00 48.78 881 LYS A C 1
ATOM 7032 O O . LYS A 1 881 ? 108.117 146.766 142.107 1.00 48.78 881 LYS A O 1
ATOM 7038 N N . GLY A 1 882 ? 108.835 148.079 143.791 1.00 54.45 882 GLY A N 1
ATOM 7039 C CA . GLY A 1 882 ? 107.817 147.640 144.721 1.00 54.45 882 GLY A CA 1
ATOM 7040 C C . GLY A 1 882 ? 108.110 146.328 145.411 1.00 54.45 882 GLY A C 1
ATOM 7041 O O . GLY A 1 882 ? 107.282 145.867 146.206 1.00 54.45 882 GLY A O 1
ATOM 7042 N N . PHE A 1 883 ? 109.256 145.715 145.135 1.00 53.64 883 PHE A N 1
ATOM 7043 C CA . PHE A 1 883 ? 109.599 144.436 145.739 1.00 53.64 883 PHE A CA 1
ATOM 7044 C C . PHE A 1 883 ? 109.970 144.637 147.203 1.00 53.64 883 PHE A C 1
ATOM 7045 O O . PHE A 1 883 ? 110.645 145.606 147.560 1.00 53.64 883 PHE A O 1
ATOM 7053 N N . ASP A 1 884 ? 109.523 143.720 148.057 1.00 53.49 884 ASP A N 1
ATOM 7054 C CA . ASP A 1 884 ? 109.783 143.787 149.493 1.00 53.49 884 ASP A CA 1
ATOM 7055 C C . ASP A 1 884 ? 110.487 142.507 149.919 1.00 53.49 884 ASP A C 1
ATOM 7056 O O . ASP A 1 884 ? 109.887 141.427 149.900 1.00 53.49 884 ASP A O 1
ATOM 7061 N N . LEU A 1 885 ? 111.757 142.630 150.308 1.00 44.95 885 LEU A N 1
ATOM 7062 C CA . LEU A 1 885 ? 112.523 141.459 150.723 1.00 44.95 885 LEU A CA 1
ATOM 7063 C C . LEU A 1 885 ? 112.051 140.931 152.071 1.00 44.95 885 LEU A C 1
ATOM 7064 O O . LEU A 1 885 ? 112.033 139.716 152.295 1.00 44.95 885 LEU A O 1
ATOM 7069 N N . GLY A 1 886 ? 111.671 141.824 152.982 1.00 55.54 886 GLY A N 1
ATOM 7070 C CA . GLY A 1 886 ? 111.289 141.413 154.320 1.00 55.54 886 GLY A CA 1
ATOM 7071 C C . GLY A 1 886 ? 109.863 140.938 154.476 1.00 55.54 886 GLY A C 1
ATOM 7072 O O . GLY A 1 886 ? 109.482 140.522 155.574 1.00 55.54 886 GLY A O 1
ATOM 7073 N N . GLN A 1 887 ? 109.064 140.985 153.412 1.00 62.59 887 GLN A N 1
ATOM 7074 C CA . GLN A 1 887 ? 107.664 140.585 153.472 1.00 62.59 887 GLN A CA 1
ATOM 7075 C C . GLN A 1 887 ? 107.435 139.170 152.958 1.00 62.59 887 GLN A C 1
ATOM 7076 O O . GLN A 1 887 ? 106.740 138.382 153.605 1.00 62.59 887 GLN A O 1
ATOM 7082 N N . LEU A 1 888 ? 108.005 138.829 151.807 1.00 62.53 888 LEU A N 1
ATOM 7083 C CA . LEU A 1 888 ? 107.767 137.534 151.186 1.00 62.53 888 LEU A CA 1
ATOM 7084 C C . LEU A 1 888 ? 108.810 136.484 151.548 1.00 62.53 888 LEU A C 1
ATOM 7085 O O . LEU A 1 888 ? 108.729 135.359 151.047 1.00 62.53 888 LEU A O 1
ATOM 7090 N N . THR A 1 889 ? 109.781 136.815 152.397 1.00 61.92 889 THR A N 1
ATOM 7091 C CA . THR A 1 889 ? 110.686 135.809 152.933 1.00 61.92 889 THR A CA 1
ATOM 7092 C C . THR A 1 889 ? 110.256 135.297 154.299 1.00 61.92 889 THR A C 1
ATOM 7093 O O . THR A 1 889 ? 110.679 134.206 154.697 1.00 61.92 889 THR A O 1
ATOM 7097 N N . LEU A 1 890 ? 109.426 136.054 155.019 1.00 62.97 890 LEU A N 1
ATOM 7098 C CA . LEU A 1 890 ? 108.903 135.635 156.311 1.00 62.97 890 LEU A CA 1
ATOM 7099 C C . LEU A 1 890 ? 107.393 135.456 156.329 1.00 62.97 890 LEU A C 1
ATOM 7100 O O . LEU A 1 890 ? 106.887 134.723 157.184 1.00 62.97 890 LEU A O 1
ATOM 7105 N N . GLY A 1 891 ? 106.667 136.103 155.419 1.00 65.16 891 GLY A N 1
ATOM 7106 C CA . GLY A 1 891 ? 105.222 136.073 155.422 1.00 65.16 891 GLY A CA 1
ATOM 7107 C C . GLY A 1 891 ? 104.570 137.178 156.222 1.00 65.16 891 GLY A C 1
ATOM 7108 O O . GLY A 1 891 ? 103.368 137.418 156.053 1.00 65.16 891 GLY A O 1
ATOM 7109 N N . LYS A 1 892 ? 105.321 137.857 157.082 1.00 67.99 892 LYS A N 1
ATOM 7110 C CA . LYS A 1 892 ? 104.841 138.973 157.878 1.00 67.99 892 LYS A CA 1
ATOM 7111 C C . LYS A 1 892 ? 105.841 140.115 157.795 1.00 67.99 892 LYS A C 1
ATOM 7112 O O . LYS A 1 892 ? 107.026 139.885 157.533 1.00 67.99 892 LYS A O 1
ATOM 7118 N N . PRO A 1 893 ? 105.392 141.354 157.994 1.00 59.67 893 PRO A N 1
ATOM 7119 C CA . PRO A 1 893 ? 106.324 142.487 157.937 1.00 59.67 893 PRO A CA 1
ATOM 7120 C C . PRO A 1 893 ? 107.429 142.361 158.975 1.00 59.67 893 PRO A C 1
ATOM 7121 O O . PRO A 1 893 ? 107.203 141.922 160.105 1.00 59.67 893 PRO A O 1
ATOM 7125 N N . LEU A 1 894 ? 108.637 142.751 158.575 1.00 49.49 894 LEU A N 1
ATOM 7126 C CA . LEU A 1 894 ? 109.783 142.706 159.472 1.00 49.49 894 LEU A CA 1
ATOM 7127 C C . LEU A 1 894 ? 109.692 143.834 160.491 1.00 49.49 894 LEU A C 1
ATOM 7128 O O . LEU A 1 894 ? 109.490 144.997 160.128 1.00 49.49 894 LEU A O 1
ATOM 7133 N N . ASP A 1 895 ? 109.844 143.494 161.765 1.00 49.93 895 ASP A N 1
ATOM 7134 C CA . ASP A 1 895 ? 109.692 144.447 162.854 1.00 49.93 895 ASP A CA 1
ATOM 7135 C C . ASP A 1 895 ? 111.040 144.765 163.491 1.00 49.93 895 ASP A C 1
ATOM 7136 O O . ASP A 1 895 ? 112.070 144.168 163.169 1.00 49.93 895 ASP A O 1
ATOM 7141 N N . PHE A 1 896 ? 111.013 145.732 164.411 1.00 40.23 896 PHE A N 1
ATOM 7142 C CA . PHE A 1 896 ? 112.241 146.220 165.030 1.00 40.23 896 PHE A CA 1
ATOM 7143 C C . PHE A 1 896 ? 112.916 145.145 165.873 1.00 40.23 896 PHE A C 1
ATOM 7144 O O . PHE A 1 896 ? 114.148 145.041 165.883 1.00 40.23 896 PHE A O 1
ATOM 7152 N N . GLY A 1 897 ? 112.130 144.346 166.598 1.00 41.80 897 GLY A N 1
ATOM 7153 C CA . GLY A 1 897 ? 112.716 143.363 167.495 1.00 41.80 897 GLY A CA 1
ATOM 7154 C C . GLY A 1 897 ? 113.501 142.286 166.771 1.00 41.80 897 GLY A C 1
ATOM 7155 O O . GLY A 1 897 ? 114.592 141.903 167.205 1.00 41.80 897 GLY A O 1
ATOM 7156 N N . THR A 1 898 ? 112.958 141.778 165.662 1.00 40.97 898 THR A N 1
ATOM 7157 C CA . THR A 1 898 ? 113.657 140.748 164.900 1.00 40.97 898 THR A CA 1
ATOM 7158 C C . THR A 1 898 ? 114.976 141.269 164.348 1.00 40.97 898 THR A C 1
ATOM 7159 O O . THR A 1 898 ? 115.999 140.578 164.410 1.00 40.97 898 THR A O 1
ATOM 7163 N N . ILE A 1 899 ? 114.974 142.489 163.807 1.00 36.76 899 ILE A N 1
ATOM 7164 C CA . ILE A 1 899 ? 116.203 143.069 163.274 1.00 36.76 899 ILE A CA 1
ATOM 7165 C C . ILE A 1 899 ? 117.214 143.294 164.389 1.00 36.76 899 ILE A C 1
ATOM 7166 O O . ILE A 1 899 ? 118.406 143.005 164.233 1.00 36.76 899 ILE A O 1
ATOM 7171 N N . SER A 1 900 ? 116.757 143.814 165.530 1.00 37.38 900 SER A N 1
ATOM 7172 C CA . SER A 1 900 ? 117.669 144.083 166.637 1.00 37.38 900 SER A CA 1
ATOM 7173 C C . SER A 1 900 ? 118.295 142.799 167.165 1.00 37.38 900 SER A C 1
ATOM 7174 O O . SER A 1 900 ? 119.489 142.768 167.482 1.00 37.38 900 SER A O 1
ATOM 7177 N N . LEU A 1 901 ? 117.505 141.729 167.273 1.00 37.57 901 LEU A N 1
ATOM 7178 C CA . LEU A 1 901 ? 118.052 140.459 167.737 1.00 37.57 901 LEU A CA 1
ATOM 7179 C C . LEU A 1 901 ? 118.975 139.840 166.696 1.00 37.57 901 LEU A C 1
ATOM 7180 O O . LEU A 1 901 ? 119.981 139.212 167.045 1.00 37.57 901 LEU A O 1
ATOM 7185 N N . ALA A 1 902 ? 118.653 140.006 165.414 1.00 30.95 902 ALA A N 1
ATOM 7186 C CA . ALA A 1 902 ? 119.459 139.438 164.342 1.00 30.95 902 ALA A CA 1
ATOM 7187 C C . ALA A 1 902 ? 120.750 140.202 164.093 1.00 30.95 902 ALA A C 1
ATOM 7188 O O . ALA A 1 902 ? 121.581 139.729 163.314 1.00 30.95 902 ALA A O 1
ATOM 7190 N N . LEU A 1 903 ? 120.932 141.368 164.709 1.00 30.57 903 LEU A N 1
ATOM 7191 C CA . LEU A 1 903 ? 122.162 142.137 164.587 1.00 30.57 903 LEU A CA 1
ATOM 7192 C C . LEU A 1 903 ? 123.078 141.966 165.790 1.00 30.57 903 LEU A C 1
ATOM 7193 O O . LEU A 1 903 ? 124.114 142.632 165.866 1.00 30.57 903 LEU A O 1
ATOM 7198 N N . ALA A 1 904 ? 122.720 141.094 166.730 1.00 30.88 904 ALA A N 1
ATOM 7199 C CA . ALA A 1 904 ? 123.494 140.898 167.948 1.00 30.88 904 ALA A CA 1
ATOM 7200 C C . ALA A 1 904 ? 124.273 139.596 167.979 1.00 30.88 904 ALA A C 1
ATOM 7201 O O . ALA A 1 904 ? 125.317 139.535 168.629 1.00 30.88 904 ALA A O 1
ATOM 7203 N N . VAL A 1 905 ? 123.791 138.557 167.312 1.00 32.07 905 VAL A N 1
ATOM 7204 C CA . VAL A 1 905 ? 124.525 137.292 167.250 1.00 32.07 905 VAL A CA 1
ATOM 7205 C C . VAL A 1 905 ? 125.697 137.449 166.284 1.00 32.07 905 VAL A C 1
ATOM 7206 O O . VAL A 1 905 ? 125.507 137.956 165.170 1.00 32.07 905 VAL A O 1
ATOM 7210 N N . PRO A 1 906 ? 126.905 137.048 166.670 1.00 32.92 906 PRO A N 1
ATOM 7211 C CA . PRO A 1 906 ? 128.080 137.312 165.831 1.00 32.92 906 PRO A CA 1
ATOM 7212 C C . PRO A 1 906 ? 128.037 136.554 164.513 1.00 32.92 906 PRO A C 1
ATOM 7213 O O . PRO A 1 906 ? 127.271 135.608 164.322 1.00 32.92 906 PRO A O 1
ATOM 7217 N N . GLN A 1 907 ? 128.890 137.001 163.588 1.00 38.55 907 GLN A N 1
ATOM 7218 C CA . GLN A 1 907 ? 128.901 136.440 162.240 1.00 38.55 907 GLN A CA 1
ATOM 7219 C C . GLN A 1 907 ? 129.488 135.035 162.208 1.00 38.55 907 GLN A C 1
ATOM 7220 O O . GLN A 1 907 ? 129.141 134.244 161.323 1.00 38.55 907 GLN A O 1
ATOM 7226 N N . VAL A 1 908 ? 130.375 134.704 163.150 1.00 39.07 908 VAL A N 1
ATOM 7227 C CA . VAL A 1 908 ? 130.971 133.371 163.168 1.00 39.07 908 VAL A CA 1
ATOM 7228 C C . VAL A 1 908 ? 129.903 132.307 163.386 1.00 39.07 908 VAL A C 1
ATOM 7229 O O . VAL A 1 908 ? 130.075 131.150 162.986 1.00 39.07 908 VAL A O 1
ATOM 7233 N N . LEU A 1 909 ? 128.789 132.675 164.015 1.00 36.77 909 LEU A N 1
ATOM 7234 C CA . LEU A 1 909 ? 127.627 131.809 164.133 1.00 36.77 909 LEU A CA 1
ATOM 7235 C C . LEU A 1 909 ? 126.591 132.074 163.050 1.00 36.77 909 LEU A C 1
ATOM 7236 O O . LEU A 1 909 ? 125.520 131.460 163.071 1.00 36.77 909 LEU A O 1
ATOM 7241 N N . GLY A 1 910 ? 126.885 132.969 162.108 1.00 39.25 910 GLY A N 1
ATOM 7242 C CA . GLY A 1 910 ? 125.949 133.322 161.059 1.00 39.25 910 GLY A CA 1
ATOM 7243 C C . GLY A 1 910 ? 124.887 134.296 161.522 1.00 39.25 910 GLY A C 1
ATOM 7244 O O . GLY A 1 910 ? 123.700 133.961 161.532 1.00 39.25 910 GLY A O 1
ATOM 7245 N N . GLY A 1 911 ? 125.294 135.504 161.909 1.00 37.03 911 GLY A N 1
ATOM 7246 C CA . GLY A 1 911 ? 124.349 136.424 162.509 1.00 37.03 911 GLY A CA 1
ATOM 7247 C C . GLY A 1 911 ? 124.507 137.907 162.237 1.00 37.03 911 GLY A C 1
ATOM 7248 O O . GLY A 1 911 ? 123.980 138.720 162.999 1.00 37.03 911 GLY A O 1
ATOM 7249 N N . LEU A 1 912 ? 125.230 138.281 161.182 1.00 33.62 912 LEU A N 1
ATOM 7250 C CA . LEU A 1 912 ? 125.251 139.666 160.696 1.00 33.62 912 LEU A CA 1
ATOM 7251 C C . LEU A 1 912 ? 125.684 140.666 161.769 1.00 33.62 912 LEU A C 1
ATOM 7252 O O . LEU A 1 912 ? 125.143 141.768 161.860 1.00 33.62 912 LEU A O 1
ATOM 7257 N N . SER A 1 913 ? 126.662 140.294 162.589 1.00 36.49 913 SER A N 1
ATOM 7258 C CA . SER A 1 913 ? 127.229 141.204 163.577 1.00 36.49 913 SER A CA 1
ATOM 7259 C C . SER A 1 913 ? 128.721 141.352 163.324 1.00 36.49 913 SER A C 1
ATOM 7260 O O . SER A 1 913 ? 129.445 140.353 163.253 1.00 36.49 913 SER A O 1
ATOM 7263 N N . PHE A 1 914 ? 129.179 142.599 163.198 1.00 47.49 914 PHE A N 1
ATOM 7264 C CA . PHE A 1 914 ? 130.570 142.881 162.874 1.00 47.49 914 PHE A CA 1
ATOM 7265 C C . PHE A 1 914 ? 131.186 143.941 163.779 1.00 47.49 914 PHE A C 1
ATOM 7266 O O . PHE A 1 914 ? 132.330 144.346 163.544 1.00 47.49 914 PHE A O 1
ATOM 7274 N N . LEU A 1 915 ? 130.469 144.401 164.799 1.00 41.53 915 LEU A N 1
ATOM 7275 C CA . LEU A 1 915 ? 130.970 145.405 165.736 1.00 41.53 915 LEU A CA 1
ATOM 7276 C C . LEU A 1 915 ? 131.175 144.726 167.088 1.00 41.53 915 LEU A C 1
ATOM 7277 O O . LEU A 1 915 ? 130.292 144.737 167.946 1.00 41.53 915 LEU A O 1
ATOM 7282 N N . ASN A 1 916 ? 132.354 144.139 167.272 1.00 46.02 916 ASN A N 1
ATOM 7283 C CA . ASN A 1 916 ? 132.700 143.490 168.529 1.00 46.02 916 ASN A CA 1
ATOM 7284 C C . ASN A 1 916 ? 133.366 144.499 169.453 1.00 46.02 916 ASN A C 1
ATOM 7285 O O . ASN A 1 916 ? 134.368 145.111 169.059 1.00 46.02 916 ASN A O 1
ATOM 7290 N N . PRO A 1 917 ? 132.849 144.718 170.664 1.00 42.09 917 PRO A N 1
ATOM 7291 C CA . PRO A 1 917 ? 133.525 145.645 171.587 1.00 42.09 917 PRO A CA 1
ATOM 7292 C C . PRO A 1 917 ? 134.935 145.215 171.946 1.00 42.09 917 PRO A C 1
ATOM 7293 O O . PRO A 1 917 ? 135.771 146.068 172.267 1.00 42.09 917 PRO A O 1
ATOM 7297 N N . GLU A 1 918 ? 135.227 143.913 171.893 1.00 50.89 918 GLU A N 1
ATOM 7298 C CA . GLU A 1 918 ? 136.565 143.430 172.213 1.00 50.89 918 GLU A CA 1
ATOM 7299 C C . GLU A 1 918 ? 137.616 143.976 171.258 1.00 50.89 918 GLU A C 1
ATOM 7300 O O . GLU A 1 918 ? 138.801 144.006 171.607 1.00 50.89 918 GLU A O 1
ATOM 7306 N N . LYS A 1 919 ? 137.213 144.422 170.068 1.00 48.98 919 LYS A N 1
ATOM 7307 C CA . LYS A 1 919 ? 138.147 145.046 169.142 1.00 48.98 919 LYS A CA 1
ATOM 7308 C C . LYS A 1 919 ? 138.679 146.376 169.655 1.00 48.98 919 LYS A C 1
ATOM 7309 O O . LYS A 1 919 ? 139.648 146.893 169.089 1.00 48.98 919 LYS A O 1
ATOM 7315 N N . CYS A 1 920 ? 138.074 146.943 170.700 1.00 49.29 920 CYS A N 1
ATOM 7316 C CA . CYS A 1 920 ? 138.581 148.177 171.284 1.00 49.29 920 CYS A CA 1
ATOM 7317 C C . CYS A 1 920 ? 139.876 147.978 172.058 1.00 49.29 920 CYS A C 1
ATOM 7318 O O . CYS A 1 920 ? 140.517 148.969 172.419 1.00 49.29 920 CYS A O 1
ATOM 7321 N N . PHE A 1 921 ? 140.274 146.734 172.323 1.00 47.88 921 PHE A N 1
ATOM 7322 C CA . PHE A 1 921 ? 141.476 146.439 173.095 1.00 47.88 921 PHE A CA 1
ATOM 7323 C C . PHE A 1 921 ? 142.627 145.949 172.226 1.00 47.88 921 PHE A C 1
ATOM 7324 O O . PHE A 1 921 ? 143.759 146.418 172.371 1.00 47.88 921 PHE A O 1
ATOM 7332 N N . TYR A 1 922 ? 142.359 145.010 171.323 1.00 55.99 922 TYR A N 1
ATOM 7333 C CA . TYR A 1 922 ? 143.395 144.431 170.483 1.00 55.99 922 TYR A CA 1
ATOM 7334 C C . TYR A 1 922 ? 142.788 143.995 169.157 1.00 55.99 922 TYR A C 1
ATOM 7335 O O . TYR A 1 922 ? 141.582 143.759 169.049 1.00 55.99 922 TYR A O 1
ATOM 7344 N N . ARG A 1 923 ? 143.648 143.890 168.142 1.00 68.05 923 ARG A N 1
ATOM 7345 C CA . ARG A 1 923 ? 143.180 143.761 166.766 1.00 68.05 923 ARG A CA 1
ATOM 7346 C C . ARG A 1 923 ? 142.805 142.327 166.415 1.00 68.05 923 ARG A C 1
ATOM 7347 O O . ARG A 1 923 ? 141.678 142.062 165.983 1.00 68.05 923 ARG A O 1
ATOM 7355 N N . ASN A 1 924 ? 143.731 141.390 166.590 1.00 74.21 924 ASN A N 1
ATOM 7356 C CA . ASN A 1 924 ? 143.546 140.016 166.142 1.00 74.21 924 ASN A CA 1
ATOM 7357 C C . ASN A 1 924 ? 143.107 139.149 167.314 1.00 74.21 924 ASN A C 1
ATOM 7358 O O . ASN A 1 924 ? 143.761 139.136 168.362 1.00 74.21 924 ASN A O 1
ATOM 7363 N N . LEU A 1 925 ? 142.009 138.422 167.131 1.00 63.17 925 LEU A N 1
ATOM 7364 C CA . LEU A 1 925 ? 141.489 137.530 168.157 1.00 63.17 925 LEU A CA 1
ATOM 7365 C C . LEU A 1 925 ? 142.089 136.141 167.995 1.00 63.17 925 LEU A C 1
ATOM 7366 O O . LEU A 1 925 ? 142.221 135.635 166.877 1.00 63.17 925 LEU A O 1
ATOM 7371 N N . GLY A 1 926 ? 142.461 135.532 169.121 1.00 59.01 926 GLY A N 1
ATOM 7372 C CA . GLY A 1 926 ? 142.985 134.177 169.073 1.00 59.01 926 GLY A CA 1
ATOM 7373 C C . GLY A 1 926 ? 141.947 133.166 168.625 1.00 59.01 926 GLY A C 1
ATOM 7374 O O . GLY A 1 926 ? 142.249 132.253 167.853 1.00 59.01 926 GLY A O 1
ATOM 7375 N N . ASP A 1 927 ? 140.713 133.315 169.099 1.00 53.67 927 ASP A N 1
ATOM 7376 C CA . ASP A 1 927 ? 139.630 132.414 168.732 1.00 53.67 927 ASP A CA 1
ATOM 7377 C C . ASP A 1 927 ? 138.337 133.200 168.557 1.00 53.67 927 ASP A C 1
ATOM 7378 O O . ASP A 1 927 ? 137.824 133.777 169.525 1.00 53.67 927 ASP A O 1
ATOM 7383 N N . PRO A 1 928 ? 137.782 133.253 167.344 1.00 47.68 928 PRO A N 1
ATOM 7384 C CA . PRO A 1 928 ? 136.551 134.032 167.144 1.00 47.68 928 PRO A CA 1
ATOM 7385 C C . PRO A 1 928 ? 135.321 133.405 167.777 1.00 47.68 928 PRO A C 1
ATOM 7386 O O . PRO A 1 928 ? 134.407 134.138 168.174 1.00 47.68 928 PRO A O 1
ATOM 7390 N N . VAL A 1 929 ? 135.268 132.076 167.887 1.00 42.25 929 VAL A N 1
ATOM 7391 C CA . VAL A 1 929 ? 134.072 131.418 168.407 1.00 42.25 929 VAL A CA 1
ATOM 7392 C C . VAL A 1 929 ? 133.870 131.752 169.880 1.00 42.25 929 VAL A C 1
ATOM 7393 O O . VAL A 1 929 ? 132.758 132.081 170.311 1.00 42.25 929 VAL A O 1
ATOM 7397 N N . THR A 1 930 ? 134.938 131.668 170.676 1.00 43.25 930 THR A N 1
ATOM 7398 C CA . THR A 1 930 ? 134.823 131.965 172.101 1.00 43.25 930 THR A CA 1
ATOM 7399 C C . THR A 1 930 ? 134.472 133.430 172.338 1.00 43.25 930 THR A C 1
ATOM 7400 O O . THR A 1 930 ? 133.648 133.745 173.206 1.00 43.25 930 THR A O 1
ATOM 7404 N N . SER A 1 931 ? 135.090 134.337 171.578 1.00 43.76 931 SER A N 1
ATOM 7405 C CA . SER A 1 931 ? 134.773 135.755 171.712 1.00 43.76 931 SER A CA 1
ATOM 7406 C C . SER A 1 931 ? 133.322 136.033 171.344 1.00 43.76 931 SER A C 1
ATOM 7407 O O . SER A 1 931 ? 132.633 136.799 172.031 1.00 43.76 931 SER A O 1
ATOM 7410 N N . GLY A 1 932 ? 132.838 135.419 170.262 1.00 39.21 932 GLY A N 1
ATOM 7411 C CA . GLY A 1 932 ? 131.445 135.590 169.891 1.00 39.21 932 GLY A CA 1
ATOM 7412 C C . GLY A 1 932 ? 130.492 135.046 170.936 1.00 39.21 932 GLY A C 1
ATOM 7413 O O . GLY A 1 932 ? 129.463 135.659 171.231 1.00 39.21 932 GLY A O 1
ATOM 7414 N N . LEU A 1 933 ? 130.821 133.886 171.511 1.00 39.04 933 LEU A N 1
ATOM 7415 C CA . LEU A 1 933 ? 129.984 133.323 172.565 1.00 39.04 933 LEU A CA 1
ATOM 7416 C C . LEU A 1 933 ? 129.936 134.242 173.778 1.00 39.04 933 LEU A C 1
ATOM 7417 O O . LEU A 1 933 ? 128.864 134.471 174.349 1.00 39.04 933 LEU A O 1
ATOM 7422 N N . PHE A 1 934 ? 131.088 134.785 174.180 1.00 39.23 934 PHE A N 1
ATOM 7423 C CA . PHE A 1 934 ? 131.115 135.699 175.317 1.00 39.23 934 PHE A CA 1
ATOM 7424 C C . PHE A 1 934 ? 130.300 136.956 175.037 1.00 39.23 934 PHE A C 1
ATOM 7425 O O . PHE A 1 934 ? 129.543 137.421 175.900 1.00 39.23 934 PHE A O 1
ATOM 7433 N N . GLN A 1 935 ? 130.439 137.519 173.834 1.00 37.48 935 GLN A N 1
ATOM 7434 C CA . GLN A 1 935 ? 129.691 138.725 173.492 1.00 37.48 935 GLN A CA 1
ATOM 7435 C C . GLN A 1 935 ? 128.190 138.465 173.490 1.00 37.48 935 GLN A C 1
ATOM 7436 O O . GLN A 1 935 ? 127.412 139.267 174.022 1.00 37.48 935 GLN A O 1
ATOM 7442 N N . LEU A 1 936 ? 127.763 137.345 172.899 1.00 35.70 936 LEU A N 1
ATOM 7443 C CA . LEU A 1 936 ? 126.340 137.024 172.871 1.00 35.70 936 LEU A CA 1
ATOM 7444 C C . LEU A 1 936 ? 125.800 136.786 174.275 1.00 35.70 936 LEU A C 1
ATOM 7445 O O . LEU A 1 936 ? 124.688 137.218 174.601 1.00 35.70 936 LEU A O 1
ATOM 7450 N N . LYS A 1 937 ? 126.572 136.099 175.120 1.00 39.60 937 LYS A N 1
ATOM 7451 C CA . LYS A 1 937 ? 126.134 135.864 176.491 1.00 39.60 937 LYS A CA 1
ATOM 7452 C C . LYS A 1 937 ? 125.984 137.173 177.255 1.00 39.60 937 LYS A C 1
ATOM 7453 O O . LYS A 1 937 ? 124.995 137.372 177.969 1.00 39.60 937 LYS A O 1
ATOM 7459 N N . THR A 1 938 ? 126.948 138.085 177.106 1.00 38.63 938 THR A N 1
ATOM 7460 C CA . THR A 1 938 ? 126.849 139.375 177.784 1.00 38.63 938 THR A CA 1
ATOM 7461 C C . THR A 1 938 ? 125.648 140.172 177.289 1.00 38.63 938 THR A C 1
ATOM 7462 O O . THR A 1 938 ? 124.921 140.778 178.088 1.00 38.63 938 THR A O 1
ATOM 7466 N N . TYR A 1 939 ? 125.418 140.180 175.972 1.00 35.71 939 TYR A N 1
ATOM 7467 C CA . TYR A 1 939 ? 124.278 140.913 175.433 1.00 35.71 939 TYR A CA 1
ATOM 7468 C C . TYR A 1 939 ? 122.962 140.342 175.940 1.00 35.71 939 TYR A C 1
ATOM 7469 O O . TYR A 1 939 ? 122.050 141.093 176.302 1.00 35.71 939 TYR A O 1
ATOM 7478 N N . LEU A 1 940 ? 122.839 139.013 175.968 1.00 41.67 940 LEU A N 1
ATOM 7479 C CA . LEU A 1 940 ? 121.610 138.403 176.462 1.00 41.67 940 LEU A CA 1
ATOM 7480 C C . LEU A 1 940 ? 121.444 138.609 177.960 1.00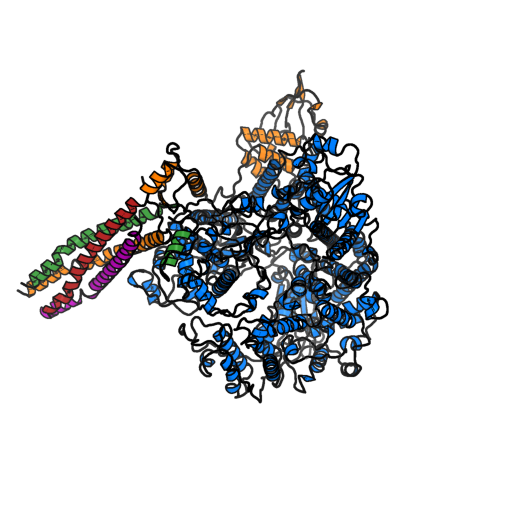 41.67 940 LEU A C 1
ATOM 7481 O O . LEU A 1 940 ? 120.316 138.611 178.462 1.00 41.67 940 LEU A O 1
ATOM 7486 N N . ARG A 1 941 ? 122.549 138.771 178.691 1.00 50.83 941 ARG A N 1
ATOM 7487 C CA . ARG A 1 941 ? 122.447 139.043 180.120 1.00 50.83 941 ARG A CA 1
ATOM 7488 C C . ARG A 1 941 ? 122.010 140.479 180.382 1.00 50.83 941 ARG A C 1
ATOM 7489 O O . ARG A 1 941 ? 121.293 140.744 181.354 1.00 50.83 941 ARG A O 1
ATOM 7497 N N . MET A 1 942 ? 122.436 141.421 179.534 1.00 51.28 942 MET A N 1
ATOM 7498 C CA . MET A 1 942 ? 122.056 142.817 179.739 1.00 51.28 942 MET A CA 1
ATOM 7499 C C . MET A 1 942 ? 120.543 142.991 179.690 1.00 51.28 942 MET A C 1
ATOM 7500 O O . MET A 1 942 ? 119.942 143.568 180.603 1.00 51.28 942 MET A O 1
ATOM 7505 N N . ILE A 1 943 ? 119.909 142.502 178.627 1.00 58.82 943 ILE A N 1
ATOM 7506 C CA . ILE A 1 943 ? 118.455 142.510 178.530 1.00 58.82 943 ILE A CA 1
ATOM 7507 C C . ILE A 1 943 ? 117.923 141.308 179.298 1.00 58.82 943 ILE A C 1
ATOM 7508 O O . ILE A 1 943 ? 118.692 140.430 179.702 1.00 58.82 943 ILE A O 1
ATOM 7513 N N . GLU A 1 944 ? 116.615 141.265 179.523 1.00 77.08 944 GLU A N 1
ATOM 7514 C CA . GLU A 1 944 ? 116.011 140.165 180.275 1.00 77.08 944 GLU A CA 1
ATOM 7515 C C . GLU A 1 944 ? 115.558 139.031 179.359 1.00 77.08 944 GLU A C 1
ATOM 7516 O O . GLU A 1 944 ? 114.405 138.605 179.384 1.00 77.08 944 GLU A O 1
ATOM 7522 N N . MET A 1 945 ? 116.477 138.535 178.536 1.00 76.68 945 MET A N 1
ATOM 7523 C CA . MET A 1 945 ? 116.236 137.393 177.662 1.00 76.68 945 MET A CA 1
ATOM 7524 C C . MET A 1 945 ? 117.321 136.345 177.852 1.00 76.68 945 MET A C 1
ATOM 7525 O O . MET A 1 945 ? 117.830 135.768 176.887 1.00 76.68 945 MET A O 1
ATOM 7530 N N . ASP A 1 946 ? 117.695 136.087 179.107 1.00 74.31 946 ASP A N 1
ATOM 7531 C CA . ASP A 1 946 ? 118.811 135.189 179.383 1.00 74.31 946 ASP A CA 1
ATOM 7532 C C . ASP A 1 946 ? 118.509 133.753 178.975 1.00 74.31 946 ASP A C 1
ATOM 7533 O O . ASP A 1 946 ? 119.432 133.000 178.645 1.00 74.31 946 ASP A O 1
ATOM 7538 N N . ASP A 1 947 ? 117.241 133.354 178.991 1.00 81.77 947 ASP A N 1
ATOM 7539 C CA . ASP A 1 947 ? 116.854 131.993 178.621 1.00 81.77 947 ASP A CA 1
ATOM 7540 C C . ASP A 1 947 ? 116.627 131.869 177.118 1.00 81.77 947 ASP A C 1
ATOM 7541 O O . ASP A 1 947 ? 115.588 131.397 176.658 1.00 81.77 947 ASP A O 1
ATOM 7546 N N . LEU A 1 948 ? 117.616 132.301 176.337 1.00 61.07 948 LEU A N 1
ATOM 7547 C CA . LEU A 1 948 ? 117.506 132.284 174.886 1.00 61.07 948 LEU A CA 1
ATOM 7548 C C . LEU A 1 948 ? 118.817 131.892 174.212 1.00 61.07 948 LEU A C 1
ATOM 7549 O O . LEU A 1 948 ? 118.877 131.870 172.979 1.00 61.07 948 LEU A O 1
ATOM 7554 N N . PHE A 1 949 ? 119.854 131.557 174.982 1.00 52.63 949 PHE A N 1
ATOM 7555 C CA . PHE A 1 949 ? 121.175 131.285 174.421 1.00 52.63 949 PHE A CA 1
ATOM 7556 C C . PHE A 1 949 ? 121.183 130.005 173.592 1.00 52.63 949 PHE A C 1
ATOM 7557 O O . PHE A 1 949 ? 121.688 129.985 172.461 1.00 52.63 949 PHE A O 1
ATOM 7565 N N . LEU A 1 950 ? 120.633 128.920 174.150 1.00 58.69 950 LEU A N 1
ATOM 7566 C CA . LEU A 1 950 ? 120.755 127.614 173.502 1.00 58.69 950 LEU A CA 1
ATOM 7567 C C . LEU A 1 950 ? 120.055 127.559 172.150 1.00 58.69 950 LEU A C 1
ATOM 7568 O O . LEU A 1 950 ? 120.667 127.066 171.186 1.00 58.69 950 LEU A O 1
ATOM 7573 N N . PRO A 1 951 ? 118.801 128.002 171.997 1.00 58.86 951 PRO A N 1
ATOM 7574 C CA . PRO A 1 951 ? 118.211 128.011 170.647 1.00 58.86 951 PRO A CA 1
ATOM 7575 C C . PRO A 1 951 ? 118.949 128.910 169.670 1.00 58.86 951 PRO A C 1
ATOM 7576 O O . PRO A 1 951 ? 118.955 128.623 168.467 1.00 58.86 951 PRO A O 1
ATOM 7580 N N . LEU A 1 952 ? 119.567 129.994 170.146 1.00 57.36 952 LEU A N 1
ATOM 7581 C CA . LEU A 1 952 ? 120.332 130.854 169.249 1.00 57.36 952 LEU A CA 1
ATOM 7582 C C . LEU A 1 952 ? 121.606 130.180 168.758 1.00 57.36 952 LEU A C 1
ATOM 7583 O O . LEU A 1 952 ? 121.980 130.349 167.593 1.00 57.36 952 LEU A O 1
ATOM 7588 N N . ILE A 1 953 ? 122.288 129.420 169.619 1.00 55.44 953 ILE A N 1
ATOM 7589 C CA . ILE A 1 953 ? 123.580 128.849 169.251 1.00 55.44 953 ILE A CA 1
ATOM 7590 C C . ILE A 1 953 ? 123.484 127.400 168.796 1.00 55.44 953 ILE A C 1
ATOM 7591 O O . ILE A 1 953 ? 124.509 126.812 168.428 1.00 55.44 953 ILE A O 1
ATOM 7596 N N . ALA A 1 954 ? 122.291 126.803 168.800 1.00 67.47 954 ALA A N 1
ATOM 7597 C CA . ALA A 1 954 ? 122.177 125.406 168.390 1.00 67.47 954 ALA A CA 1
ATOM 7598 C C . ALA A 1 954 ? 122.228 125.264 166.872 1.00 67.47 954 ALA A C 1
ATOM 7599 O O . ALA A 1 954 ? 123.162 124.668 166.325 1.00 67.47 954 ALA A O 1
ATOM 7601 N N . LYS A 1 955 ? 121.230 125.817 166.178 1.00 74.02 955 LYS A N 1
ATOM 7602 C CA . LYS A 1 955 ? 121.164 125.830 164.718 1.00 74.02 955 LYS A CA 1
ATOM 7603 C C . LYS A 1 955 ? 121.252 124.436 164.101 1.00 74.02 955 LYS A C 1
ATOM 7604 O O . LYS A 1 955 ? 121.199 123.426 164.810 1.00 74.02 955 LYS A O 1
ATOM 7610 N N . ASN A 1 956 ? 121.370 124.376 162.776 1.00 82.46 956 ASN A N 1
ATOM 7611 C CA . ASN A 1 956 ? 121.461 123.127 162.041 1.00 82.46 956 ASN A CA 1
ATOM 7612 C C . ASN A 1 956 ? 122.704 123.128 161.163 1.00 82.46 956 ASN A C 1
ATOM 7613 O O . ASN A 1 956 ? 122.886 124.054 160.359 1.00 82.46 956 ASN A O 1
ATOM 7618 N N . PRO A 1 957 ? 123.577 122.129 161.282 1.00 70.18 957 PRO A N 1
ATOM 7619 C CA . PRO A 1 957 ? 124.754 122.077 160.409 1.00 70.18 957 PRO A CA 1
ATOM 7620 C C . PRO A 1 957 ? 124.350 121.886 158.955 1.00 70.18 957 PRO A C 1
ATOM 7621 O O . PRO A 1 957 ? 123.380 121.192 158.644 1.00 70.18 957 PRO A O 1
ATOM 7625 N N . GLY A 1 958 ? 125.109 122.513 158.060 1.00 68.63 958 GLY A N 1
ATOM 7626 C CA . GLY A 1 958 ? 124.864 122.417 156.638 1.00 68.63 958 GLY A CA 1
ATOM 7627 C C . GLY A 1 958 ? 125.657 121.295 155.998 1.00 68.63 958 GLY A C 1
ATOM 7628 O O . GLY A 1 958 ? 126.199 120.411 156.662 1.00 68.63 958 GLY A O 1
ATOM 7629 N N . ASN A 1 959 ? 125.721 121.342 154.671 1.00 79.09 959 ASN A N 1
ATOM 7630 C CA . ASN A 1 959 ? 126.484 120.382 153.886 1.00 79.09 959 ASN A CA 1
ATOM 7631 C C . ASN A 1 959 ? 127.763 121.033 153.375 1.00 79.09 959 ASN A C 1
ATOM 7632 O O . ASN A 1 959 ? 127.733 122.142 152.833 1.00 79.09 959 ASN A O 1
ATOM 7637 N N . CYS A 1 960 ? 128.887 120.350 153.575 1.00 72.58 960 CYS A N 1
ATOM 7638 C CA . CYS A 1 960 ? 130.189 120.868 153.184 1.00 72.58 960 CYS A CA 1
ATOM 7639 C C . CYS A 1 960 ? 131.128 119.698 152.934 1.00 72.58 960 CYS A C 1
ATOM 7640 O O . CYS A 1 960 ? 130.834 118.552 153.281 1.00 72.58 960 CYS A O 1
ATOM 7643 N N . THR A 1 961 ? 132.261 120.000 152.315 1.00 68.65 961 THR A N 1
ATOM 7644 C CA . THR A 1 961 ? 133.310 119.028 152.056 1.00 68.65 961 THR A CA 1
ATOM 7645 C C . THR A 1 961 ? 134.553 119.392 152.862 1.00 68.65 961 THR A C 1
ATOM 7646 O O . THR A 1 961 ? 134.576 120.375 153.607 1.00 68.65 961 THR A O 1
ATOM 7650 N N . ALA A 1 962 ? 135.599 118.577 152.710 1.00 62.23 962 ALA A N 1
ATOM 7651 C CA . ALA A 1 962 ? 136.860 118.863 153.382 1.00 62.23 962 ALA A CA 1
ATOM 7652 C C . ALA A 1 962 ? 137.527 120.121 152.845 1.00 62.23 962 ALA A C 1
ATOM 7653 O O . ALA A 1 962 ? 138.300 120.756 153.570 1.00 62.23 962 ALA A O 1
ATOM 7655 N N . ILE A 1 963 ? 137.242 120.494 151.595 1.00 63.84 963 ILE A N 1
ATOM 7656 C CA . ILE A 1 963 ? 137.799 121.722 151.036 1.00 63.84 963 ILE A CA 1
ATOM 7657 C C . ILE A 1 963 ? 137.327 122.929 151.835 1.00 63.84 963 ILE A C 1
ATOM 7658 O O . ILE A 1 963 ? 138.116 123.823 152.162 1.00 63.84 963 ILE A O 1
ATOM 7663 N N . ASP A 1 964 ? 136.034 122.969 152.166 1.00 63.27 964 ASP A N 1
ATOM 7664 C CA . ASP A 1 964 ? 135.503 124.076 152.953 1.00 63.27 964 ASP A CA 1
ATOM 7665 C C . ASP A 1 964 ? 136.163 124.144 154.324 1.00 63.27 964 ASP A C 1
ATOM 7666 O O . ASP A 1 964 ? 136.492 125.232 154.808 1.00 63.27 964 ASP A O 1
ATOM 7671 N N . PHE A 1 965 ? 136.364 122.990 154.964 1.00 51.32 965 PHE A N 1
ATOM 7672 C CA . PHE A 1 965 ? 137.033 122.968 156.260 1.00 51.32 965 PHE A CA 1
ATOM 7673 C C . PHE A 1 965 ? 138.463 123.481 156.151 1.00 51.32 965 PHE A C 1
ATOM 7674 O O . PHE A 1 965 ? 138.933 124.221 157.023 1.00 51.32 965 PHE A O 1
ATOM 7682 N N . VAL A 1 966 ? 139.172 123.095 155.090 1.00 54.19 966 VAL A N 1
ATOM 7683 C CA . VAL A 1 966 ? 140.542 123.565 154.904 1.00 54.19 966 VAL A CA 1
ATOM 7684 C C . VAL A 1 966 ? 140.565 125.072 154.671 1.00 54.19 966 VAL A C 1
ATOM 7685 O O . VAL A 1 966 ? 141.477 125.771 155.131 1.00 54.19 966 VAL A O 1
ATOM 7689 N N . LEU A 1 967 ? 139.563 125.599 153.962 1.00 58.11 967 LEU A N 1
ATOM 7690 C CA . LEU A 1 967 ? 139.544 127.027 153.655 1.00 58.11 967 LEU A CA 1
ATOM 7691 C C . LEU A 1 967 ? 139.394 127.879 154.912 1.00 58.11 967 LEU A C 1
ATOM 7692 O O . LEU A 1 967 ? 140.045 128.922 155.038 1.00 58.11 967 LEU A O 1
ATOM 7697 N N . ASN A 1 968 ? 138.545 127.460 155.851 1.00 58.41 968 ASN A N 1
ATOM 7698 C CA . ASN A 1 968 ? 138.308 128.195 157.095 1.00 58.41 968 ASN A CA 1
ATOM 7699 C C . ASN A 1 968 ? 138.528 127.288 158.304 1.00 58.41 968 ASN A C 1
ATOM 7700 O O . ASN A 1 968 ? 137.577 126.785 158.916 1.00 58.41 968 ASN A O 1
ATOM 7705 N N . PRO A 1 969 ? 139.788 127.091 158.701 1.00 53.14 969 PRO A N 1
ATOM 7706 C CA . PRO A 1 969 ? 140.075 126.159 159.804 1.00 53.14 969 PRO A CA 1
ATOM 7707 C C . PRO A 1 969 ? 139.389 126.516 161.112 1.00 53.14 969 PRO A C 1
ATOM 7708 O O . PRO A 1 969 ? 139.058 125.612 161.889 1.00 53.14 969 PRO A O 1
ATOM 7712 N N . SER A 1 970 ? 139.162 127.799 161.383 1.00 48.99 970 SER A N 1
ATOM 7713 C CA . SER A 1 970 ? 138.569 128.239 162.638 1.00 48.99 970 SER A CA 1
ATOM 7714 C C . SER A 1 970 ? 137.074 128.517 162.525 1.00 48.99 970 SER A C 1
ATOM 7715 O O . SER A 1 970 ? 136.481 129.044 163.471 1.00 48.99 970 SER A O 1
ATOM 7718 N N . GLY A 1 971 ? 136.453 128.175 161.399 1.00 48.61 971 GLY A N 1
ATOM 7719 C CA . GLY A 1 971 ? 135.044 128.425 161.189 1.00 48.61 971 GLY A CA 1
ATOM 7720 C C . GLY A 1 971 ? 134.167 127.282 161.666 1.00 48.61 971 GLY A C 1
ATOM 7721 O O . GLY A 1 971 ? 134.624 126.308 162.265 1.00 48.61 971 GLY A O 1
ATOM 7722 N N . LEU A 1 972 ? 132.873 127.418 161.388 1.00 44.78 972 LEU A N 1
ATOM 7723 C CA . LEU A 1 972 ? 131.874 126.417 161.731 1.00 44.78 972 LEU A CA 1
ATOM 7724 C C . LEU A 1 972 ? 131.095 126.034 160.480 1.00 44.78 972 LEU A C 1
ATOM 7725 O O . LEU A 1 972 ? 131.136 126.721 159.458 1.00 44.78 972 LEU A O 1
ATOM 7730 N N . ASN A 1 973 ? 130.377 124.918 160.573 1.00 51.72 973 ASN A N 1
ATOM 7731 C CA . ASN A 1 973 ? 129.572 124.412 159.461 1.00 51.72 973 ASN A CA 1
ATOM 7732 C C . ASN A 1 973 ? 128.159 124.987 159.488 1.00 51.72 973 ASN A C 1
ATOM 7733 O O . ASN A 1 973 ? 127.166 124.261 159.477 1.00 51.72 973 ASN A O 1
ATOM 7738 N N . VAL A 1 974 ? 128.064 126.309 159.525 1.00 52.88 974 VAL A N 1
ATOM 7739 C CA . VAL A 1 974 ? 126.786 127.016 159.562 1.00 52.88 974 VAL A CA 1
ATOM 7740 C C . VAL A 1 974 ? 126.511 127.564 158.167 1.00 52.88 974 VAL A C 1
ATOM 7741 O O . VAL A 1 974 ? 127.356 128.293 157.626 1.00 52.88 974 VAL A O 1
ATOM 7745 N N . PRO A 1 975 ? 125.374 127.236 157.548 1.00 53.87 975 PRO A N 1
ATOM 7746 C CA . PRO A 1 975 ? 125.107 127.740 156.191 1.00 53.87 975 PRO A CA 1
ATOM 7747 C C . PRO A 1 975 ? 125.037 129.254 156.099 1.00 53.87 975 PRO A C 1
ATOM 7748 O O . PRO A 1 975 ? 125.385 129.817 155.054 1.00 53.87 975 PRO A O 1
ATOM 7752 N N . GLY A 1 976 ? 124.595 129.934 157.155 1.00 51.37 976 GLY A N 1
ATOM 7753 C CA . GLY A 1 976 ? 124.429 131.374 157.100 1.00 51.37 976 GLY A CA 1
ATOM 7754 C C . GLY A 1 976 ? 125.690 132.186 157.289 1.00 51.37 976 GLY A C 1
ATOM 7755 O O . GLY A 1 976 ? 125.653 133.407 157.109 1.00 51.37 976 GLY A O 1
ATOM 7756 N N . SER A 1 977 ? 126.803 131.549 157.644 1.00 52.65 977 SER A N 1
ATOM 7757 C CA . SER A 1 977 ? 128.064 132.242 157.860 1.00 52.65 977 SER A CA 1
ATOM 7758 C C . SER A 1 977 ? 128.957 132.235 156.626 1.00 52.65 977 SER A C 1
ATOM 7759 O O . SER A 1 977 ? 130.093 132.715 156.692 1.00 52.65 977 SER A O 1
ATOM 7762 N N . GLN A 1 978 ? 128.472 131.707 155.508 1.00 60.46 978 GLN A N 1
ATOM 7763 C CA . GLN A 1 978 ? 129.264 131.596 154.294 1.00 60.46 978 GLN A CA 1
ATOM 7764 C C . GLN A 1 978 ? 129.143 132.858 153.449 1.00 60.46 978 GLN A C 1
ATOM 7765 O O . GLN A 1 978 ? 128.146 133.581 153.513 1.00 60.46 978 GLN A O 1
ATOM 7771 N N . ASP A 1 979 ? 130.176 133.114 152.654 1.00 63.84 979 ASP A N 1
ATOM 7772 C CA . ASP A 1 979 ? 130.223 134.256 151.759 1.00 63.84 979 ASP A CA 1
ATOM 7773 C C . ASP A 1 979 ? 129.793 133.833 150.355 1.00 63.84 979 ASP A C 1
ATOM 7774 O O . ASP A 1 979 ? 129.326 132.712 150.132 1.00 63.84 979 ASP A O 1
ATOM 7779 N N . LEU A 1 980 ? 129.953 134.738 149.392 1.00 52.68 980 LEU A N 1
ATOM 7780 C CA . LEU A 1 980 ? 129.605 134.477 148.003 1.00 52.68 980 LEU A CA 1
ATOM 7781 C C . LEU A 1 980 ? 130.794 134.000 147.179 1.00 52.68 980 LEU A C 1
ATOM 7782 O O . LEU A 1 980 ? 130.672 133.864 145.958 1.00 52.68 980 LEU A O 1
ATOM 7787 N N . THR A 1 981 ? 131.938 133.745 147.817 1.00 50.24 981 THR A N 1
ATOM 7788 C CA . THR A 1 981 ? 133.138 133.364 147.077 1.00 50.24 981 THR A CA 1
ATOM 7789 C C . THR A 1 981 ? 132.969 132.019 146.379 1.00 50.24 981 THR A C 1
ATOM 7790 O O . THR A 1 981 ? 133.443 131.838 145.252 1.00 50.24 981 THR A O 1
ATOM 7794 N N . SER A 1 982 ? 132.311 131.060 147.036 1.00 50.26 982 SER A N 1
ATOM 7795 C CA . SER A 1 982 ? 132.135 129.739 146.439 1.00 50.26 982 SER A CA 1
ATOM 7796 C C . SER A 1 982 ? 131.297 129.811 145.169 1.00 50.26 982 SER A C 1
ATOM 7797 O O . SER A 1 982 ? 131.587 129.120 144.185 1.00 50.26 982 SER A O 1
ATOM 7800 N N . PHE A 1 983 ? 130.252 130.638 145.176 1.00 47.19 983 PHE A N 1
ATOM 7801 C CA . PHE A 1 983 ? 129.404 130.797 143.998 1.00 47.19 983 PHE A CA 1
ATOM 7802 C C . PHE A 1 983 ? 130.206 131.328 142.814 1.00 47.19 983 PHE A C 1
ATOM 7803 O O . PHE A 1 983 ? 130.127 130.795 141.697 1.00 47.19 983 PHE A O 1
ATOM 7811 N N . LEU A 1 984 ? 131.005 132.371 143.049 1.00 42.35 984 LEU A N 1
ATOM 7812 C CA . LEU A 1 984 ? 131.813 132.948 141.980 1.00 42.35 984 LEU A CA 1
ATOM 7813 C C . LEU A 1 984 ? 132.872 131.969 141.492 1.00 42.35 984 LEU A C 1
ATOM 7814 O O . LEU A 1 984 ? 133.147 131.893 140.289 1.00 42.35 984 LEU A O 1
ATOM 7819 N N . ARG A 1 985 ? 133.483 131.216 142.410 1.00 42.57 985 ARG A N 1
ATOM 7820 C CA . ARG A 1 985 ? 134.482 130.232 142.008 1.00 42.57 985 ARG A CA 1
ATOM 7821 C C . ARG A 1 985 ? 133.861 129.135 141.153 1.00 42.57 985 ARG A C 1
ATOM 7822 O O . ARG A 1 985 ? 134.460 128.693 140.165 1.00 42.57 985 ARG A O 1
ATOM 7830 N N . GLN A 1 986 ? 132.659 128.682 141.516 1.00 47.73 986 GLN A N 1
ATOM 7831 C CA . GLN A 1 986 ? 131.967 127.691 140.700 1.00 47.73 986 GLN A CA 1
ATOM 7832 C C . GLN A 1 986 ? 131.648 128.243 139.317 1.00 47.73 986 GLN A C 1
ATOM 7833 O O . GLN A 1 986 ? 131.800 127.540 138.309 1.00 47.73 986 GLN A O 1
ATOM 7839 N N . ILE A 1 987 ? 131.210 129.503 139.247 1.00 42.54 987 ILE A N 1
ATOM 7840 C CA . ILE A 1 987 ? 130.914 130.111 137.951 1.00 42.54 987 ILE A CA 1
ATOM 7841 C C . ILE A 1 987 ? 132.172 130.182 137.091 1.00 42.54 987 ILE A C 1
ATOM 7842 O O . ILE A 1 987 ? 132.146 129.868 135.894 1.00 42.54 987 ILE A O 1
ATOM 7847 N N . VAL A 1 988 ? 133.294 130.588 137.689 1.00 41.52 988 VAL A N 1
ATOM 7848 C CA . VAL A 1 988 ? 134.539 130.706 136.936 1.00 41.52 988 VAL A CA 1
ATOM 7849 C C . VAL A 1 988 ? 135.016 129.337 136.461 1.00 41.52 988 VAL A C 1
ATOM 7850 O O . VAL A 1 988 ? 135.501 129.195 135.332 1.00 41.52 988 VAL A O 1
ATOM 7854 N N . ARG A 1 989 ? 134.901 128.313 137.310 1.00 46.44 989 ARG A N 1
ATOM 7855 C CA . ARG A 1 989 ? 135.286 126.966 136.897 1.00 46.44 989 ARG A CA 1
ATOM 7856 C C . ARG A 1 989 ? 134.421 126.470 135.745 1.00 46.44 989 ARG A C 1
ATOM 7857 O O . ARG A 1 989 ? 134.929 125.877 134.784 1.00 46.44 989 ARG A O 1
ATOM 7865 N N . ARG A 1 990 ? 133.110 126.714 135.820 1.00 51.33 990 ARG A N 1
ATOM 7866 C CA . ARG A 1 990 ? 132.222 126.341 134.725 1.00 51.33 990 ARG A CA 1
ATOM 7867 C C . ARG A 1 990 ? 132.614 127.049 133.435 1.00 51.33 990 ARG A C 1
ATOM 7868 O O . ARG A 1 990 ? 132.607 126.443 132.358 1.00 51.33 990 ARG A O 1
ATOM 7876 N N . THR A 1 991 ? 132.957 128.336 133.526 1.00 47.72 991 THR A N 1
ATOM 7877 C CA . THR A 1 991 ? 133.376 129.076 132.339 1.00 47.72 991 THR A CA 1
ATOM 7878 C C . THR A 1 991 ? 134.674 128.520 131.765 1.00 47.72 991 THR A C 1
ATOM 7879 O O . THR A 1 991 ? 134.822 128.402 130.544 1.00 47.72 991 THR A O 1
ATOM 7883 N N . ILE A 1 992 ? 135.627 128.173 132.632 1.00 47.56 992 ILE A N 1
ATOM 7884 C CA . ILE A 1 992 ? 136.909 127.653 132.165 1.00 47.56 992 ILE A CA 1
ATOM 7885 C C . ILE A 1 992 ? 136.725 126.302 131.484 1.00 47.56 992 ILE A C 1
ATOM 7886 O O . ILE A 1 992 ? 137.407 125.991 130.500 1.00 47.56 992 ILE A O 1
ATOM 7891 N N . THR A 1 993 ? 135.797 125.482 131.984 1.00 52.62 993 THR A N 1
ATOM 7892 C CA . THR A 1 993 ? 135.596 124.159 131.399 1.00 52.62 993 THR A CA 1
ATOM 7893 C C . THR A 1 993 ? 135.169 124.248 129.936 1.00 52.62 993 THR A C 1
ATOM 7894 O O . THR A 1 993 ? 135.659 123.487 129.093 1.00 52.62 993 THR A O 1
ATOM 7898 N N . LEU A 1 994 ? 134.271 125.175 129.612 1.00 53.06 994 LEU A N 1
ATOM 7899 C CA . LEU A 1 994 ? 133.730 125.307 128.265 1.00 53.06 994 LEU A CA 1
ATOM 7900 C C . LEU A 1 994 ? 134.509 126.293 127.403 1.00 53.06 994 LEU A C 1
ATOM 7901 O O . LEU A 1 994 ? 134.079 126.599 126.286 1.00 53.06 994 LEU A O 1
ATOM 7906 N N . SER A 1 995 ? 135.637 126.791 127.892 1.00 56.57 995 SER A N 1
ATOM 7907 C CA . SER A 1 995 ? 136.415 127.835 127.232 1.00 56.57 995 SER A CA 1
ATOM 7908 C C . SER A 1 995 ? 137.879 127.612 127.594 1.00 56.57 995 SER A C 1
ATOM 7909 O O . SER A 1 995 ? 138.284 126.490 127.914 1.00 56.57 995 SER A O 1
ATOM 7912 N N . ALA A 1 996 ? 138.684 128.673 127.507 1.00 56.72 996 ALA A N 1
ATOM 7913 C CA . ALA A 1 996 ? 140.079 128.651 127.945 1.00 56.72 996 ALA A CA 1
ATOM 7914 C C . ALA A 1 996 ? 140.901 127.653 127.124 1.00 56.72 996 ALA A C 1
ATOM 7915 O O . ALA A 1 996 ? 141.348 126.610 127.601 1.00 56.72 996 ALA A O 1
ATOM 7917 N N . LYS A 1 997 ? 141.080 128.018 125.856 1.00 54.44 997 LYS A N 1
ATOM 7918 C CA . LYS A 1 997 ? 141.925 127.271 124.934 1.00 54.44 997 LYS A CA 1
ATOM 7919 C C . LYS A 1 997 ? 143.388 127.651 125.133 1.00 54.44 997 LYS A C 1
ATOM 7920 O O . LYS A 1 997 ? 144.203 127.526 124.214 1.00 54.44 997 LYS A O 1
ATOM 7926 N N . ASN A 1 998 ? 143.720 128.124 126.338 1.00 47.26 998 ASN A N 1
ATOM 7927 C CA . ASN A 1 998 ? 145.071 128.575 126.657 1.00 47.26 998 ASN A CA 1
ATOM 7928 C C . ASN A 1 998 ? 146.111 127.469 126.520 1.00 47.26 998 ASN A C 1
ATOM 7929 O O . ASN A 1 998 ? 147.309 127.771 126.483 1.00 47.26 998 ASN A O 1
ATOM 7934 N N . LYS A 1 999 ? 145.688 126.203 126.499 1.00 51.89 999 LYS A N 1
ATOM 7935 C CA . LYS A 1 999 ? 146.545 125.062 126.182 1.00 51.89 999 LYS A CA 1
ATOM 7936 C C . LYS A 1 999 ? 147.544 124.758 127.293 1.00 51.89 999 LYS A C 1
ATOM 7937 O O . LYS A 1 999 ? 148.268 123.760 127.226 1.00 51.89 999 LYS A O 1
ATOM 7943 N N . LEU A 1 1000 ? 147.588 125.601 128.321 1.00 53.34 1000 LEU A N 1
ATOM 7944 C CA . LEU A 1 1000 ? 148.426 125.337 129.484 1.00 53.34 1000 LEU A CA 1
ATOM 7945 C C . LEU A 1 1000 ? 147.559 125.378 130.734 1.00 53.34 1000 LEU A C 1
ATOM 7946 O O . LEU A 1 1000 ? 147.836 124.687 131.718 1.00 53.34 1000 LEU A O 1
ATOM 7951 N N . ILE A 1 1001 ? 146.509 126.199 130.697 1.00 48.89 1001 ILE A N 1
ATOM 7952 C CA . ILE A 1 1001 ? 145.477 126.141 131.725 1.00 48.89 1001 ILE A CA 1
ATOM 7953 C C . ILE A 1 1001 ? 144.690 124.842 131.606 1.00 48.89 1001 ILE A C 1
ATOM 7954 O O . ILE A 1 1001 ? 144.310 124.233 132.613 1.00 48.89 1001 ILE A O 1
ATOM 7959 N N . ASN A 1 1002 ? 144.448 124.390 130.373 1.00 53.13 1002 ASN A N 1
ATOM 7960 C CA . ASN A 1 1002 ? 143.703 123.153 130.158 1.00 53.13 1002 ASN A CA 1
ATOM 7961 C C . ASN A 1 1002 ? 144.425 121.956 130.764 1.00 53.13 1002 ASN A C 1
ATOM 7962 O O . ASN A 1 1002 ? 143.787 121.050 131.311 1.00 53.13 1002 ASN A O 1
ATOM 7967 N N . THR A 1 1003 ? 145.755 121.925 130.658 1.00 54.99 1003 THR A N 1
ATOM 7968 C CA . THR A 1 1003 ? 146.518 120.854 131.290 1.00 54.99 1003 THR A CA 1
ATOM 7969 C C . THR A 1 1003 ? 146.360 120.886 132.805 1.00 54.99 1003 THR A C 1
ATOM 7970 O O . THR A 1 1003 ? 146.180 119.842 133.442 1.00 54.99 1003 THR A O 1
ATOM 7974 N N . LEU A 1 1004 ? 146.420 122.079 133.401 1.00 50.29 1004 LEU A N 1
ATOM 7975 C CA . LEU A 1 1004 ? 146.243 122.199 134.845 1.00 50.29 1004 LEU A CA 1
ATOM 7976 C C . LEU A 1 1004 ? 144.813 121.870 135.259 1.00 50.29 1004 LEU A C 1
ATOM 7977 O O . LEU A 1 1004 ? 144.595 121.197 136.273 1.00 50.29 1004 LEU A O 1
ATOM 7982 N N . PHE A 1 1005 ? 143.830 122.335 134.492 1.00 46.42 1005 PHE A N 1
ATOM 7983 C CA . PHE A 1 1005 ? 142.422 122.067 134.783 1.00 46.42 1005 PHE A CA 1
ATOM 7984 C C . PHE A 1 1005 ? 141.944 120.878 133.950 1.00 46.42 1005 PHE A C 1
ATOM 7985 O O . PHE A 1 1005 ? 141.124 121.002 133.040 1.00 46.42 1005 PHE A O 1
ATOM 7993 N N . HIS A 1 1006 ? 142.472 119.704 134.284 1.00 58.20 1006 HIS A N 1
ATOM 7994 C CA . HIS A 1 1006 ? 142.134 118.494 133.546 1.00 58.20 1006 HIS A CA 1
ATOM 7995 C C . HIS A 1 1006 ? 140.776 117.970 134.012 1.00 58.20 1006 HIS A C 1
ATOM 7996 O O . HIS A 1 1006 ? 140.066 118.611 134.792 1.00 58.20 1006 HIS A O 1
ATOM 8003 N N . ALA A 1 1007 ? 140.398 116.786 133.524 1.00 63.41 1007 ALA A N 1
ATOM 8004 C CA . ALA A 1 1007 ? 139.055 116.268 133.772 1.00 63.41 1007 ALA A CA 1
ATOM 8005 C C . ALA A 1 1007 ? 138.840 115.921 135.240 1.00 63.41 1007 ALA A C 1
ATOM 8006 O O . ALA A 1 1007 ? 137.753 116.150 135.783 1.00 63.41 1007 ALA A O 1
ATOM 8008 N N . SER A 1 1008 ? 139.855 115.369 135.900 1.00 66.53 1008 SER A N 1
ATOM 8009 C CA . SER A 1 1008 ? 139.728 114.856 137.260 1.00 66.53 1008 SER A CA 1
ATOM 8010 C C . SER A 1 1008 ? 140.444 115.744 138.274 1.00 66.53 1008 SER A C 1
ATOM 8011 O O . SER A 1 1008 ? 141.060 115.257 139.224 1.00 66.53 1008 SER A O 1
ATOM 8014 N N . ALA A 1 1009 ? 140.371 117.062 138.081 1.00 67.33 1009 ALA A N 1
ATOM 8015 C CA . ALA A 1 1009 ? 140.999 117.979 139.027 1.00 67.33 1009 ALA A CA 1
ATOM 8016 C C . ALA A 1 1009 ? 140.225 118.044 140.338 1.00 67.33 1009 ALA A C 1
ATOM 8017 O O . ALA A 1 1009 ? 140.825 118.038 141.420 1.00 67.33 1009 ALA A O 1
ATOM 8019 N N . ASP A 1 1010 ? 138.893 118.108 140.261 1.00 74.17 1010 ASP A N 1
ATOM 8020 C CA . ASP A 1 1010 ? 138.080 118.191 141.471 1.00 74.17 1010 ASP A CA 1
ATOM 8021 C C . ASP A 1 1010 ? 138.236 116.942 142.329 1.00 74.17 1010 ASP A C 1
ATOM 8022 O O . ASP A 1 1010 ? 138.330 117.030 143.560 1.00 74.17 1010 ASP A O 1
ATOM 8027 N N . PHE A 1 1011 ? 138.264 115.769 141.694 1.00 72.33 1011 PHE A N 1
ATOM 8028 C CA . PHE A 1 1011 ? 138.460 114.528 142.435 1.00 72.33 1011 PHE A CA 1
ATOM 8029 C C . PHE A 1 1011 ? 139.819 114.509 143.123 1.00 72.33 1011 PHE A C 1
ATOM 8030 O O . PHE A 1 1011 ? 139.934 114.075 144.275 1.00 72.33 1011 PHE A O 1
ATOM 8038 N N . GLU A 1 1012 ? 140.860 114.977 142.431 1.00 70.34 1012 GLU A N 1
ATOM 8039 C CA . GLU A 1 1012 ? 142.188 115.032 143.034 1.00 70.34 1012 GLU A CA 1
ATOM 8040 C C . GLU A 1 1012 ? 142.215 115.975 144.230 1.00 70.34 1012 GLU A C 1
ATOM 8041 O O . GLU A 1 1012 ? 142.805 115.656 145.270 1.00 70.34 1012 GLU A O 1
ATOM 8047 N N . ASP A 1 1013 ? 141.578 117.143 144.102 1.00 66.73 1013 ASP A N 1
ATOM 8048 C CA . ASP A 1 1013 ? 141.524 118.078 145.222 1.00 66.73 1013 ASP A CA 1
ATOM 8049 C C . ASP A 1 1013 ? 140.793 117.469 146.410 1.00 66.73 1013 ASP A C 1
ATOM 8050 O O . ASP A 1 1013 ? 141.235 117.603 147.559 1.00 66.73 1013 ASP A O 1
ATOM 8055 N N . GLU A 1 1014 ? 139.671 116.793 146.150 1.00 68.20 1014 GLU A N 1
ATOM 8056 C CA . GLU A 1 1014 ? 138.920 116.163 147.230 1.00 68.20 1014 GLU A CA 1
ATOM 8057 C C . GLU A 1 1014 ? 139.740 115.077 147.914 1.00 68.20 1014 GLU A C 1
ATOM 8058 O O . GLU A 1 1014 ? 139.739 114.974 149.145 1.00 68.20 1014 GLU A O 1
ATOM 8064 N N . MET A 1 1015 ? 140.449 114.257 147.133 1.00 66.26 1015 MET A N 1
ATOM 8065 C CA . MET A 1 1015 ? 141.280 113.212 147.723 1.00 66.26 1015 MET A CA 1
ATOM 8066 C C . MET A 1 1015 ? 142.400 113.801 148.571 1.00 66.26 1015 MET A C 1
ATOM 8067 O O . MET A 1 1015 ? 142.688 113.300 149.664 1.00 66.26 1015 MET A O 1
ATOM 8072 N N . VAL A 1 1016 ? 143.048 114.862 148.084 1.00 58.79 1016 VAL A N 1
ATOM 8073 C CA . VAL A 1 1016 ? 144.133 115.479 148.845 1.00 58.79 1016 VAL A CA 1
ATOM 8074 C C . VAL A 1 1016 ? 143.604 116.049 150.156 1.00 58.79 1016 VAL A C 1
ATOM 8075 O O . VAL A 1 1016 ? 144.194 115.850 151.227 1.00 58.79 1016 VAL A O 1
ATOM 8079 N N . CYS A 1 1017 ? 142.472 116.757 150.094 1.00 59.98 1017 CYS A N 1
ATOM 8080 C CA . CYS A 1 1017 ? 141.894 117.330 151.307 1.00 59.98 1017 CYS A CA 1
ATOM 8081 C C . CYS A 1 1017 ? 141.478 116.243 152.289 1.00 59.98 1017 CYS A C 1
ATOM 8082 O O . CYS A 1 1017 ? 141.672 116.385 153.502 1.00 59.98 1017 CYS A O 1
ATOM 8085 N N . LYS A 1 1018 ? 140.896 115.152 151.786 1.00 58.01 1018 LYS A N 1
ATOM 8086 C CA . LYS A 1 1018 ? 140.488 114.058 152.660 1.00 58.01 1018 LYS A CA 1
ATOM 8087 C C . LYS A 1 1018 ? 141.691 113.400 153.323 1.00 58.01 1018 LYS A C 1
ATOM 8088 O O . LYS A 1 1018 ? 141.645 113.074 154.515 1.00 58.01 1018 LYS A O 1
ATOM 8094 N N . TRP A 1 1019 ? 142.774 113.192 152.571 1.00 55.76 1019 TRP A N 1
ATOM 8095 C CA . TRP A 1 1019 ? 143.959 112.570 153.152 1.00 55.76 1019 TRP A CA 1
ATOM 8096 C C . TRP A 1 1019 ? 144.609 113.472 154.191 1.00 55.76 1019 TRP A C 1
ATOM 8097 O O . TRP A 1 1019 ? 145.095 112.988 155.220 1.00 55.76 1019 TRP A O 1
ATOM 8108 N N . LEU A 1 1020 ? 144.638 114.783 153.941 1.00 50.11 1020 LEU A N 1
ATOM 8109 C CA . LEU A 1 1020 ? 145.290 115.691 154.878 1.00 50.11 1020 LEU A CA 1
ATOM 8110 C C . LEU A 1 1020 ? 144.600 115.726 156.235 1.00 50.11 1020 LEU A C 1
ATOM 8111 O O . LEU A 1 1020 ? 145.238 116.084 157.231 1.00 50.11 1020 LEU A O 1
ATOM 8116 N N . LEU A 1 1021 ? 143.320 115.364 156.302 1.00 50.22 1021 LEU A N 1
ATOM 8117 C CA . LEU A 1 1021 ? 142.563 115.376 157.546 1.00 50.22 1021 LEU A CA 1
ATOM 8118 C C . LEU A 1 1021 ? 142.379 113.985 158.140 1.00 50.22 1021 LEU A C 1
ATOM 8119 O O . LEU A 1 1021 ? 141.562 113.816 159.050 1.00 50.22 1021 LEU A O 1
ATOM 8124 N N . SER A 1 1022 ? 143.112 112.990 157.650 1.00 54.50 1022 SER A N 1
ATOM 8125 C CA . SER A 1 1022 ? 142.983 111.618 158.121 1.00 54.50 1022 SER A CA 1
ATOM 8126 C C . SER A 1 1022 ? 143.930 111.294 159.270 1.00 54.50 1022 SER A C 1
ATOM 8127 O O . SER A 1 1022 ? 144.001 110.135 159.689 1.00 54.50 1022 SER A O 1
ATOM 8130 N N . SER A 1 1023 ? 144.654 112.284 159.783 1.00 57.26 1023 SER A N 1
ATOM 8131 C CA . SER A 1 1023 ? 145.595 112.058 160.868 1.00 57.26 1023 SER A CA 1
ATOM 8132 C C . SER A 1 1023 ? 144.850 111.799 162.176 1.00 57.26 1023 SER A C 1
ATOM 8133 O O . SER A 1 1023 ? 143.618 111.784 162.237 1.00 57.26 1023 SER A O 1
ATOM 8136 N N . THR A 1 1024 ? 145.618 111.594 163.242 1.00 57.37 1024 THR A N 1
ATOM 8137 C CA . THR A 1 1024 ? 145.057 111.375 164.569 1.00 57.37 1024 THR A CA 1
ATOM 8138 C C . THR A 1 1024 ? 146.013 111.914 165.626 1.00 57.37 1024 THR A C 1
ATOM 8139 O O . THR A 1 1024 ? 147.080 111.329 165.851 1.00 57.37 1024 THR A O 1
ATOM 8143 N N . PRO A 1 1025 ? 145.675 113.024 166.299 1.00 55.49 1025 PRO A N 1
ATOM 8144 C CA . PRO A 1 1025 ? 144.446 113.808 166.128 1.00 55.49 1025 PRO A CA 1
ATOM 8145 C C . PRO A 1 1025 ? 144.469 114.698 164.888 1.00 55.49 1025 PRO A C 1
ATOM 8146 O O . PRO A 1 1025 ? 145.505 114.823 164.239 1.00 55.49 1025 PRO A O 1
ATOM 8150 N N . VAL A 1 1026 ? 143.332 115.303 164.568 1.00 52.15 1026 VAL A N 1
ATOM 8151 C CA . VAL A 1 1026 ? 143.198 116.140 163.382 1.00 52.15 1026 VAL A CA 1
ATOM 8152 C C . VAL A 1 1026 ? 143.589 117.569 163.732 1.00 52.15 1026 VAL A C 1
ATOM 8153 O O . VAL A 1 1026 ? 143.135 118.120 164.741 1.00 52.15 1026 VAL A O 1
ATOM 8157 N N . MET A 1 1027 ? 144.438 118.168 162.901 1.00 58.06 1027 MET A N 1
ATOM 8158 C CA . MET A 1 1027 ? 144.842 119.560 163.040 1.00 58.06 1027 MET A CA 1
ATOM 8159 C C . MET A 1 1027 ? 144.519 120.290 161.744 1.00 58.06 1027 MET A C 1
ATOM 8160 O O . MET A 1 1027 ? 144.849 119.805 160.658 1.00 58.06 1027 MET A O 1
ATOM 8165 N N . SER A 1 1028 ? 143.877 121.451 161.861 1.00 55.51 1028 SER A N 1
ATOM 8166 C CA . SER A 1 1028 ? 143.355 122.150 160.692 1.00 55.51 1028 SER A CA 1
ATOM 8167 C C . SER A 1 1028 ? 144.315 123.198 160.144 1.00 55.51 1028 SER A C 1
ATOM 8168 O O . SER A 1 1028 ? 144.418 123.359 158.923 1.00 55.51 1028 SER A O 1
ATOM 8171 N N . ARG A 1 1029 ? 145.011 123.927 161.020 1.00 63.69 1029 ARG A N 1
ATOM 8172 C CA . ARG A 1 1029 ? 145.927 124.963 160.552 1.00 63.69 1029 ARG A CA 1
ATOM 8173 C C . ARG A 1 1029 ? 147.077 124.365 159.752 1.00 63.69 1029 ARG A C 1
ATOM 8174 O O . ARG A 1 1029 ? 147.480 124.918 158.720 1.00 63.69 1029 ARG A O 1
ATOM 8182 N N . PHE A 1 1030 ? 147.619 123.236 160.212 1.00 54.76 1030 PHE A N 1
ATOM 8183 C CA . PHE A 1 1030 ? 148.696 122.578 159.482 1.00 54.76 1030 PHE A CA 1
ATOM 8184 C C . PHE A 1 1030 ? 148.227 122.121 158.106 1.00 54.76 1030 PHE A C 1
ATOM 8185 O O . PHE A 1 1030 ? 148.940 122.291 157.109 1.00 54.76 1030 PHE A O 1
ATOM 8193 N N . ALA A 1 1031 ? 147.027 121.541 158.033 1.00 48.85 1031 ALA A N 1
ATOM 8194 C CA . ALA A 1 1031 ? 146.492 121.108 156.748 1.00 48.85 1031 ALA A CA 1
ATOM 8195 C C . ALA A 1 1031 ? 146.275 122.291 155.816 1.00 48.85 1031 ALA A C 1
ATOM 8196 O O . ALA A 1 1031 ? 146.564 122.207 154.618 1.00 48.85 1031 ALA A O 1
ATOM 8198 N N . ALA A 1 1032 ? 145.764 123.403 156.349 1.00 49.94 1032 ALA A N 1
ATOM 8199 C CA . ALA A 1 1032 ? 145.560 124.591 155.527 1.00 49.94 1032 ALA A CA 1
ATOM 8200 C C . ALA A 1 1032 ? 146.881 125.133 155.000 1.00 49.94 1032 ALA A C 1
ATOM 8201 O O . ALA A 1 1032 ? 146.970 125.552 153.840 1.00 49.94 1032 ALA A O 1
ATOM 8203 N N . ASP A 1 1033 ? 147.918 125.141 155.840 1.00 57.70 1033 ASP A N 1
ATOM 8204 C CA . ASP A 1 1033 ? 149.222 125.628 155.398 1.00 57.70 1033 ASP A CA 1
ATOM 8205 C C . ASP A 1 1033 ? 149.833 124.712 154.344 1.00 57.70 1033 ASP A C 1
ATOM 8206 O O . ASP A 1 1033 ? 150.473 125.187 153.399 1.00 57.70 1033 ASP A O 1
ATOM 8211 N N . ILE A 1 1034 ? 149.660 123.398 154.493 1.00 48.76 1034 ILE A N 1
ATOM 8212 C CA . ILE A 1 1034 ? 150.209 122.464 153.514 1.00 48.76 1034 ILE A CA 1
ATOM 8213 C C . ILE A 1 1034 ? 149.456 122.560 152.191 1.00 48.76 1034 ILE A C 1
ATOM 8214 O O . ILE A 1 1034 ? 150.057 122.484 151.113 1.00 48.76 1034 ILE A O 1
ATOM 8219 N N . PHE A 1 1035 ? 148.135 122.742 152.251 1.00 44.99 1035 PHE A N 1
ATOM 8220 C CA . PHE A 1 1035 ? 147.306 122.693 151.049 1.00 44.99 1035 PHE A CA 1
ATOM 8221 C C . PHE A 1 1035 ? 147.667 123.788 150.053 1.00 44.99 1035 PHE A C 1
ATOM 8222 O O . PHE A 1 1035 ? 147.477 123.611 148.845 1.00 44.99 1035 PHE A O 1
ATOM 8230 N N . SER A 1 1036 ? 148.186 124.920 150.530 1.00 46.44 1036 SER A N 1
ATOM 8231 C CA . SER A 1 1036 ? 148.477 126.042 149.647 1.00 46.44 1036 SER A CA 1
ATOM 8232 C C . SER A 1 1036 ? 149.707 125.822 148.775 1.00 46.44 1036 SER A C 1
ATOM 8233 O O . SER A 1 1036 ? 149.928 126.603 147.844 1.00 46.44 1036 SER A O 1
ATOM 8236 N N . ARG A 1 1037 ? 150.508 124.790 149.044 1.00 50.03 1037 ARG A N 1
ATOM 8237 C CA . ARG A 1 1037 ? 151.723 124.521 148.284 1.00 50.03 1037 ARG A CA 1
ATOM 8238 C C . ARG A 1 1037 ? 151.542 123.385 147.283 1.00 50.03 1037 ARG A C 1
ATOM 8239 O O . ARG A 1 1037 ? 152.528 122.782 146.850 1.00 50.03 1037 ARG A O 1
ATOM 8247 N N . THR A 1 1038 ? 150.304 123.080 146.910 1.00 51.45 1038 THR A N 1
ATOM 8248 C CA . THR A 1 1038 ? 150.005 122.006 145.972 1.00 51.45 1038 THR A CA 1
ATOM 8249 C C . THR A 1 1038 ? 149.358 122.593 144.722 1.00 51.45 1038 THR A C 1
ATOM 8250 O O . THR A 1 1038 ? 148.969 123.768 144.729 1.00 51.45 1038 THR A O 1
ATOM 8254 N N . PRO A 1 1039 ? 149.240 121.831 143.629 1.00 51.75 1039 PRO A N 1
ATOM 8255 C CA . PRO A 1 1039 ? 148.529 122.358 142.451 1.00 51.75 1039 PRO A CA 1
ATOM 8256 C C . PRO A 1 1039 ? 147.093 122.761 142.739 1.00 51.75 1039 PRO A C 1
ATOM 8257 O O . PRO A 1 1039 ? 146.551 123.638 142.051 1.00 51.75 1039 PRO A O 1
ATOM 8261 N N . SER A 1 1040 ? 146.459 122.140 143.736 1.00 51.10 1040 SER A N 1
ATOM 8262 C CA . SER A 1 1040 ? 145.110 122.541 144.119 1.00 51.10 1040 SER A CA 1
ATOM 8263 C C . SER A 1 1040 ? 145.082 123.990 144.587 1.00 51.10 1040 SER A C 1
ATOM 8264 O O . SER A 1 1040 ? 144.150 124.735 144.267 1.00 51.10 1040 SER A O 1
ATOM 8267 N N . GLY A 1 1041 ? 146.096 124.407 145.346 1.00 49.29 1041 GLY A N 1
ATOM 8268 C CA . GLY A 1 1041 ? 146.179 125.801 145.751 1.00 49.29 1041 GLY A CA 1
ATOM 8269 C C . GLY A 1 1041 ? 146.341 126.743 144.573 1.00 49.29 1041 GLY A C 1
ATOM 8270 O O . GLY A 1 1041 ? 145.769 127.836 144.557 1.00 49.29 1041 GLY A O 1
ATOM 8271 N N . LYS A 1 1042 ? 147.128 126.337 143.574 1.00 51.50 1042 LYS A N 1
ATOM 8272 C CA . LYS A 1 1042 ? 147.287 127.160 142.378 1.00 51.50 1042 LYS A CA 1
ATOM 8273 C C . LYS A 1 1042 ? 145.968 127.308 141.632 1.00 51.50 1042 LYS A C 1
ATOM 8274 O O . LYS A 1 1042 ? 145.608 128.412 141.202 1.00 51.50 1042 LYS A O 1
ATOM 8280 N N . ARG A 1 1043 ? 145.230 126.207 141.473 1.00 48.41 1043 ARG A N 1
ATOM 8281 C CA . ARG A 1 1043 ? 143.918 126.290 140.838 1.00 48.41 1043 ARG A CA 1
ATOM 8282 C C . ARG A 1 1043 ? 142.981 127.186 141.638 1.00 48.41 1043 ARG A C 1
ATOM 8283 O O . ARG A 1 1043 ? 142.235 127.991 141.066 1.00 48.41 1043 ARG A O 1
ATOM 8291 N N . LEU A 1 1044 ? 143.016 127.063 142.966 1.00 48.08 1044 LEU A N 1
ATOM 8292 C CA . LEU A 1 1044 ? 142.158 127.875 143.818 1.00 48.08 1044 LEU A CA 1
ATOM 8293 C C . LEU A 1 1044 ? 142.469 129.358 143.669 1.00 48.08 1044 LEU A C 1
ATOM 8294 O O . LEU A 1 1044 ? 141.556 130.189 143.605 1.00 48.08 1044 LEU A O 1
ATOM 8299 N N . GLN A 1 1045 ? 143.755 129.712 143.617 1.00 50.20 1045 GLN A N 1
ATOM 8300 C CA . GLN A 1 1045 ? 144.117 131.119 143.493 1.00 50.20 1045 GLN A CA 1
ATOM 8301 C C . GLN A 1 1045 ? 143.838 131.652 142.092 1.00 50.20 1045 GLN A C 1
ATOM 8302 O O . GLN A 1 1045 ? 143.590 132.851 141.927 1.00 50.20 1045 GLN A O 1
ATOM 8308 N N . ILE A 1 1046 ? 143.875 130.788 141.074 1.00 44.11 1046 ILE A N 1
ATOM 8309 C CA . ILE A 1 1046 ? 143.513 131.227 139.730 1.00 44.11 1046 ILE A CA 1
ATOM 8310 C C . ILE A 1 1046 ? 142.012 131.478 139.632 1.00 44.11 1046 ILE A C 1
ATOM 8311 O O . ILE A 1 1046 ? 141.570 132.439 138.990 1.00 44.11 1046 ILE A O 1
ATOM 8316 N N . LEU A 1 1047 ? 141.205 130.627 140.273 1.00 40.26 1047 LEU A N 1
ATOM 8317 C CA . LEU A 1 1047 ? 139.755 130.703 140.106 1.00 40.26 1047 LEU A CA 1
ATOM 8318 C C . LEU A 1 1047 ? 139.188 132.024 140.617 1.00 40.26 1047 LEU A C 1
ATOM 8319 O O . LEU A 1 1047 ? 138.301 132.610 139.987 1.00 40.26 1047 LEU A O 1
ATOM 8324 N N . GLY A 1 1048 ? 139.677 132.505 141.756 1.00 41.59 1048 GLY A N 1
ATOM 8325 C CA . GLY A 1 1048 ? 139.105 133.680 142.388 1.00 41.59 1048 GLY A CA 1
ATOM 8326 C C . GLY A 1 1048 ? 139.600 135.017 141.871 1.00 41.59 1048 GLY A C 1
ATOM 8327 O O . GLY A 1 1048 ? 140.425 135.663 142.522 1.00 41.59 1048 GLY A O 1
ATOM 8328 N N . TYR A 1 1049 ? 139.110 135.451 140.707 1.00 39.91 1049 TYR A N 1
ATOM 8329 C CA . TYR A 1 1049 ? 139.519 136.726 140.134 1.00 39.91 1049 TYR A CA 1
ATOM 8330 C C . TYR A 1 1049 ? 138.384 137.723 139.936 1.00 39.91 1049 TYR A C 1
ATOM 8331 O O . TYR A 1 1049 ? 138.662 138.880 139.604 1.00 39.91 1049 TYR A O 1
ATOM 8340 N N . LEU A 1 1050 ? 137.128 137.322 140.120 1.00 40.91 1050 LEU A N 1
ATOM 8341 C CA . LEU A 1 1050 ? 136.015 138.244 139.939 1.00 40.91 1050 LEU A CA 1
ATOM 8342 C C . LEU A 1 1050 ? 135.983 139.275 141.061 1.00 40.91 1050 LEU A C 1
ATOM 8343 O O . LEU A 1 1050 ? 136.235 138.957 142.226 1.00 40.91 1050 LEU A O 1
ATOM 8348 N N . GLU A 1 1051 ? 135.661 140.520 140.705 1.00 55.10 1051 GLU A N 1
ATOM 8349 C CA . GLU A 1 1051 ? 135.731 141.615 141.666 1.00 55.10 1051 GLU A CA 1
ATOM 8350 C C . GLU A 1 1051 ? 134.437 142.416 141.758 1.00 55.10 1051 GLU A C 1
ATOM 8351 O O . GLU A 1 1051 ? 134.069 142.875 142.844 1.00 55.10 1051 GLU A O 1
ATOM 8357 N N . GLY A 1 1052 ? 133.739 142.598 140.633 1.00 47.01 1052 GLY A N 1
ATOM 8358 C CA . GLY A 1 1052 ? 132.595 143.481 140.586 1.00 47.01 1052 GLY A CA 1
ATOM 8359 C C . GLY A 1 1052 ? 131.382 142.811 139.967 1.00 47.01 1052 GLY A C 1
ATOM 8360 O O . GLY A 1 1052 ? 131.476 141.754 139.339 1.00 47.01 1052 GLY A O 1
ATOM 8361 N N . THR A 1 1053 ? 130.230 143.456 140.163 1.00 42.83 1053 THR A N 1
ATOM 8362 C CA . THR A 1 1053 ? 128.979 142.958 139.605 1.00 42.83 1053 THR A CA 1
ATOM 8363 C C . THR A 1 1053 ? 128.870 143.232 138.112 1.00 42.83 1053 THR A C 1
ATOM 8364 O O . THR A 1 1053 ? 128.269 142.436 137.382 1.00 42.83 1053 THR A O 1
ATOM 8368 N N . ARG A 1 1054 ? 129.433 144.348 137.645 1.00 53.47 1054 ARG A N 1
ATOM 8369 C CA . ARG A 1 1054 ? 129.351 144.681 136.227 1.00 53.47 1054 ARG A CA 1
ATOM 8370 C C . ARG A 1 1054 ? 130.105 143.670 135.374 1.00 53.47 1054 ARG A C 1
ATOM 8371 O O . ARG A 1 1054 ? 129.649 143.309 134.283 1.00 53.47 1054 ARG A O 1
ATOM 8379 N N . THR A 1 1055 ? 131.263 143.204 135.848 1.00 43.55 1055 THR A N 1
ATOM 8380 C CA . THR A 1 1055 ? 131.981 142.154 135.134 1.00 43.55 1055 THR A CA 1
ATOM 8381 C C . THR A 1 1055 ? 131.160 140.874 135.075 1.00 43.55 1055 THR A C 1
ATOM 8382 O O . THR A 1 1055 ? 131.119 140.199 134.041 1.00 43.55 1055 THR A O 1
ATOM 8386 N N . LEU A 1 1056 ? 130.495 140.526 136.178 1.00 39.95 1056 LEU A N 1
ATOM 8387 C CA . LEU A 1 1056 ? 129.665 139.327 136.202 1.00 39.95 1056 LEU A CA 1
ATOM 8388 C C . LEU A 1 1056 ? 128.504 139.433 135.221 1.00 39.95 1056 LEU A C 1
ATOM 8389 O O . LEU A 1 1056 ? 128.193 138.471 134.510 1.00 39.95 1056 LEU A O 1
ATOM 8394 N N . LEU A 1 1057 ? 127.852 140.592 135.167 1.00 41.10 1057 LEU A N 1
ATOM 8395 C CA . LEU A 1 1057 ? 126.657 140.764 134.352 1.00 41.10 1057 LEU A CA 1
ATOM 8396 C C . LEU A 1 1057 ? 126.947 141.123 132.900 1.00 41.10 1057 LEU A C 1
ATOM 8397 O O . LEU A 1 1057 ? 126.032 141.059 132.074 1.00 41.10 1057 LEU A O 1
ATOM 8402 N N . ALA A 1 1058 ? 128.182 141.495 132.561 1.00 44.04 1058 ALA A N 1
ATOM 8403 C CA . ALA A 1 1058 ? 128.489 141.966 131.219 1.00 44.04 1058 ALA A CA 1
ATOM 8404 C C . ALA A 1 1058 ? 129.570 141.173 130.501 1.00 44.04 1058 ALA A C 1
ATOM 8405 O O . ALA A 1 1058 ? 129.824 141.449 129.323 1.00 44.04 1058 ALA A O 1
ATOM 8407 N N . SER A 1 1059 ? 130.210 140.210 131.157 1.00 47.15 1059 SER A N 1
ATOM 8408 C CA . SER A 1 1059 ? 131.265 139.445 130.509 1.00 47.15 1059 SER A CA 1
ATOM 8409 C C . SER A 1 1059 ? 130.693 138.590 129.385 1.00 47.15 1059 SER A C 1
ATOM 8410 O O . SER A 1 1059 ? 129.638 137.968 129.529 1.00 47.15 1059 SER A O 1
ATOM 8413 N N . LYS A 1 1060 ? 131.400 138.567 128.254 1.00 54.74 1060 LYS A N 1
ATOM 8414 C CA . LYS A 1 1060 ? 130.928 137.801 127.106 1.00 54.74 1060 LYS A CA 1
ATOM 8415 C C . LYS A 1 1060 ? 131.088 136.302 127.330 1.00 54.74 1060 LYS A C 1
ATOM 8416 O O . LYS A 1 1060 ? 130.172 135.526 127.038 1.00 54.74 1060 LYS A O 1
ATOM 8422 N N . ILE A 1 1061 ? 132.243 135.876 127.842 1.00 48.05 1061 ILE A N 1
ATOM 8423 C CA . ILE A 1 1061 ? 132.500 134.449 128.012 1.00 48.05 1061 ILE A CA 1
ATOM 8424 C C . ILE A 1 1061 ? 131.623 133.863 129.114 1.00 48.05 1061 ILE A C 1
ATOM 8425 O O . ILE A 1 1061 ? 131.157 132.722 129.011 1.00 48.05 1061 ILE A O 1
ATOM 8430 N N . ILE A 1 1062 ? 131.389 134.623 130.185 1.00 47.37 1062 ILE A N 1
ATOM 8431 C CA . ILE A 1 1062 ? 130.605 134.105 131.302 1.00 47.37 1062 ILE A CA 1
ATOM 8432 C C . ILE A 1 1062 ? 129.146 133.922 130.901 1.00 47.37 1062 ILE A C 1
ATOM 8433 O O . ILE A 1 1062 ? 128.523 132.905 131.225 1.00 47.37 1062 ILE A O 1
ATOM 8438 N N . ASN A 1 1063 ? 128.583 134.890 130.185 1.00 53.43 1063 ASN A N 1
ATOM 8439 C CA . ASN A 1 1063 ? 127.159 134.904 129.883 1.00 53.43 1063 ASN A CA 1
ATOM 8440 C C . ASN A 1 1063 ? 126.807 134.214 128.571 1.00 53.43 1063 ASN A C 1
ATOM 8441 O O . ASN A 1 1063 ? 125.630 134.195 128.199 1.00 53.43 1063 ASN A O 1
ATOM 8446 N N . ASN A 1 1064 ? 127.783 133.653 127.861 1.00 68.76 1064 ASN A N 1
ATOM 8447 C CA . ASN A 1 1064 ? 127.522 132.906 126.638 1.00 68.76 1064 ASN A CA 1
ATOM 8448 C C . ASN A 1 1064 ? 127.584 131.399 126.848 1.00 68.76 1064 ASN A C 1
ATOM 8449 O O . ASN A 1 1064 ? 127.579 130.647 125.869 1.00 68.76 1064 ASN A O 1
ATOM 8454 N N . ASN A 1 1065 ? 127.639 130.942 128.098 1.00 81.18 1065 ASN A N 1
ATOM 8455 C CA . ASN A 1 1065 ? 127.725 129.523 128.410 1.00 81.18 1065 ASN A CA 1
ATOM 8456 C C . ASN A 1 1065 ? 126.357 128.856 128.492 1.00 81.18 1065 ASN A C 1
ATOM 8457 O O . ASN A 1 1065 ? 126.231 127.801 129.124 1.00 81.18 1065 ASN A O 1
ATOM 8459 N N . THR A 1 1066 ? 125.342 129.445 127.867 1.00 83.50 1066 THR A N 1
ATOM 8460 C CA . THR A 1 1066 ? 123.963 128.921 127.843 1.00 83.50 1066 THR A CA 1
ATOM 8461 C C . THR A 1 1066 ? 123.494 128.782 129.296 1.00 83.50 1066 THR A C 1
ATOM 8462 O O . THR A 1 1066 ? 123.810 129.650 130.124 1.00 83.50 1066 THR A O 1
ATOM 8466 N N . GLU A 1 1067 ? 122.747 127.726 129.625 1.00 71.10 1067 GLU A N 1
ATOM 8467 C CA . GLU A 1 1067 ? 122.223 127.490 130.968 1.00 71.10 1067 GLU A CA 1
ATOM 8468 C C . GLU A 1 1067 ? 121.325 128.632 131.429 1.00 71.10 1067 GLU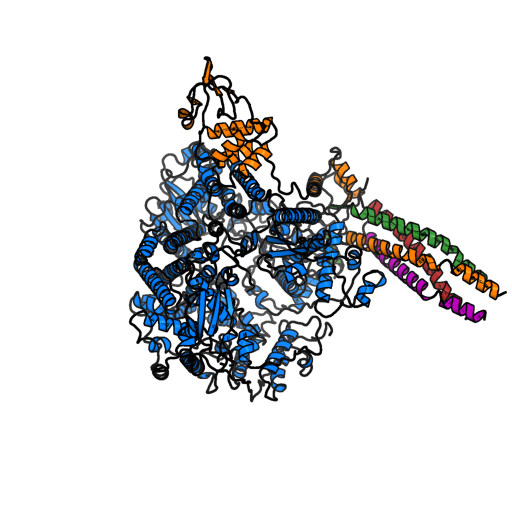 A C 1
ATOM 8469 O O . GLU A 1 1067 ? 120.979 129.520 130.643 1.00 71.10 1067 GLU A O 1
ATOM 8471 N N . THR A 1 1068 ? 120.930 128.607 132.699 1.00 60.11 1068 THR A N 1
ATOM 8472 C CA . THR A 1 1068 ? 120.083 129.659 133.232 1.00 60.11 1068 THR A CA 1
ATOM 8473 C C . THR A 1 1068 ? 120.871 130.964 133.361 1.00 60.11 1068 THR A C 1
ATOM 8474 O O . THR A 1 1068 ? 122.076 130.949 133.627 1.00 60.11 1068 THR A O 1
ATOM 8478 N N . PRO A 1 1069 ? 120.216 132.107 133.156 1.00 51.97 1069 PRO A N 1
ATOM 8479 C CA . PRO A 1 1069 ? 120.920 133.388 133.280 1.00 51.97 1069 PRO A CA 1
ATOM 8480 C C . PRO A 1 1069 ? 121.404 133.629 134.702 1.00 51.97 1069 PRO A C 1
ATOM 8481 O O . PRO A 1 1069 ? 120.823 133.143 135.674 1.00 51.97 1069 PRO A O 1
ATOM 8485 N N . VAL A 1 1070 ? 122.495 134.391 134.808 1.00 44.88 1070 VAL A N 1
ATOM 8486 C CA . VAL A 1 1070 ? 123.130 134.627 136.101 1.00 44.88 1070 VAL A CA 1
ATOM 8487 C C . VAL A 1 1070 ? 122.225 135.437 137.021 1.00 44.88 1070 VAL A C 1
ATOM 8488 O O . VAL A 1 1070 ? 122.277 135.281 138.247 1.00 44.88 1070 VAL A O 1
ATOM 8492 N N . LEU A 1 1071 ? 121.389 136.313 136.458 1.00 45.12 1071 LEU A N 1
ATOM 8493 C CA . LEU A 1 1071 ? 120.540 137.169 137.283 1.00 45.12 1071 LEU A CA 1
ATOM 8494 C C . LEU A 1 1071 ? 119.550 136.352 138.105 1.00 45.12 1071 LEU A C 1
ATOM 8495 O O . LEU A 1 1071 ? 119.317 136.647 139.284 1.00 45.12 1071 LEU A O 1
ATOM 8500 N N . ASP A 1 1072 ? 118.951 135.323 137.499 1.00 51.09 1072 ASP A N 1
ATOM 8501 C CA . ASP A 1 1072 ? 117.994 134.494 138.227 1.00 51.09 1072 ASP A CA 1
ATOM 8502 C C . ASP A 1 1072 ? 118.668 133.742 139.367 1.00 51.09 1072 ASP A C 1
ATOM 8503 O O . ASP A 1 1072 ? 118.114 133.640 140.469 1.00 51.09 1072 ASP A O 1
ATOM 8508 N N . ARG A 1 1073 ? 119.866 133.208 139.121 1.00 45.77 1073 ARG A N 1
ATOM 8509 C CA . ARG A 1 1073 ? 120.599 132.520 140.178 1.00 45.77 1073 ARG A CA 1
ATOM 8510 C C . ARG A 1 1073 ? 120.970 133.477 141.303 1.00 45.77 1073 ARG A C 1
ATOM 8511 O O . ARG A 1 1073 ? 120.893 133.118 142.485 1.00 45.77 1073 ARG A O 1
ATOM 8519 N N . LEU A 1 1074 ? 121.381 134.698 140.954 1.00 37.39 1074 LEU A N 1
ATOM 8520 C CA . LEU A 1 1074 ? 121.702 135.692 141.973 1.00 37.39 1074 LEU A CA 1
ATOM 8521 C C . LEU A 1 1074 ? 120.479 136.029 142.815 1.00 37.39 1074 LEU A C 1
ATOM 8522 O O . LEU A 1 1074 ? 120.569 136.124 144.045 1.00 37.39 1074 LEU A O 1
ATOM 8527 N N . ARG A 1 1075 ? 119.323 136.206 142.172 1.00 37.48 1075 ARG A N 1
ATOM 8528 C CA . ARG A 1 1075 ? 118.103 136.490 142.920 1.00 37.48 1075 ARG A CA 1
ATOM 8529 C C . ARG A 1 1075 ? 117.740 135.332 143.842 1.00 37.48 1075 ARG A C 1
ATOM 8530 O O . ARG A 1 1075 ? 117.360 135.546 145.001 1.00 37.48 1075 ARG A O 1
ATOM 8538 N N . LYS A 1 1076 ? 117.859 134.098 143.348 1.00 43.49 1076 LYS A N 1
ATOM 8539 C CA . LYS A 1 1076 ? 117.521 132.935 144.162 1.00 43.49 1076 LYS A CA 1
ATOM 8540 C C . LYS A 1 1076 ? 118.430 132.828 145.380 1.00 43.49 1076 LYS A C 1
ATOM 8541 O O . LYS A 1 1076 ? 117.963 132.591 146.502 1.00 43.49 1076 LYS A O 1
ATOM 8547 N N . ILE A 1 1077 ? 119.738 133.004 145.181 1.00 38.29 1077 ILE A N 1
ATOM 8548 C CA . ILE A 1 1077 ? 120.659 132.875 146.305 1.00 38.29 1077 ILE A CA 1
ATOM 8549 C C . ILE A 1 1077 ? 120.476 134.023 147.291 1.00 38.29 1077 ILE A C 1
ATOM 8550 O O . ILE A 1 1077 ? 120.596 133.826 148.507 1.00 38.29 1077 ILE A O 1
ATOM 8555 N N . THR A 1 1078 ? 120.170 135.230 146.804 1.00 37.75 1078 THR A N 1
ATOM 8556 C CA . THR A 1 1078 ? 119.896 136.340 147.710 1.00 37.75 1078 THR A CA 1
ATOM 8557 C C . THR A 1 1078 ? 118.655 136.068 148.552 1.00 37.75 1078 THR A C 1
ATOM 8558 O O . THR A 1 1078 ? 118.644 136.336 149.760 1.00 37.75 1078 THR A O 1
ATOM 8562 N N . LEU A 1 1079 ? 117.601 135.532 147.931 1.00 39.25 1079 LEU A N 1
ATOM 8563 C CA . LEU A 1 1079 ? 116.398 135.193 148.685 1.00 39.25 1079 LEU A CA 1
ATOM 8564 C C . LEU A 1 1079 ? 116.685 134.122 149.731 1.00 39.25 1079 LEU A C 1
ATOM 8565 O O . LEU A 1 1079 ? 116.213 134.215 150.871 1.00 39.25 1079 LEU A O 1
ATOM 8570 N N . GLN A 1 1080 ? 117.466 133.101 149.364 1.00 41.77 1080 GLN A N 1
ATOM 8571 C CA . GLN A 1 1080 ? 117.818 132.058 150.325 1.00 41.77 1080 GLN A CA 1
ATOM 8572 C C . GLN A 1 1080 ? 118.598 132.633 151.500 1.00 41.77 1080 GLN A C 1
ATOM 8573 O O . GLN A 1 1080 ? 118.334 132.299 152.663 1.00 41.77 1080 GLN A O 1
ATOM 8579 N N . ARG A 1 1081 ? 119.565 133.508 151.215 1.00 46.74 1081 ARG A N 1
ATOM 8580 C CA . ARG A 1 1081 ? 120.371 134.092 152.281 1.00 46.74 1081 ARG A CA 1
ATOM 8581 C C . ARG A 1 1081 ? 119.523 134.956 153.203 1.00 46.74 1081 ARG A C 1
ATOM 8582 O O . ARG A 1 1081 ? 119.649 134.874 154.429 1.00 46.74 1081 ARG A O 1
ATOM 8590 N N . TRP A 1 1082 ? 118.642 135.783 152.634 1.00 47.49 1082 TRP A N 1
ATOM 8591 C CA . TRP A 1 1082 ? 117.769 136.609 153.464 1.00 47.49 1082 TRP A CA 1
ATOM 8592 C C . TRP A 1 1082 ? 116.836 135.753 154.309 1.00 47.49 1082 TRP A C 1
ATOM 8593 O O . TRP A 1 1082 ? 116.530 136.103 155.454 1.00 47.49 1082 TRP A O 1
ATOM 8604 N N . SER A 1 1083 ? 116.369 134.628 153.763 1.00 46.83 1083 SER A N 1
ATOM 8605 C CA . SER A 1 1083 ? 115.558 133.712 154.559 1.00 46.83 1083 SER A CA 1
ATOM 8606 C C . SER A 1 1083 ? 116.366 133.079 155.683 1.00 46.83 1083 SER A C 1
ATOM 8607 O O . SER A 1 1083 ? 115.814 132.779 156.746 1.00 46.83 1083 SER A O 1
ATOM 8610 N N . LEU A 1 1084 ? 117.666 132.859 155.465 1.00 45.28 1084 LEU A N 1
ATOM 8611 C CA . LEU A 1 1084 ? 118.500 132.275 156.511 1.00 45.28 1084 LEU A CA 1
ATOM 8612 C C . LEU A 1 1084 ? 118.571 133.177 157.738 1.00 45.28 1084 LEU A C 1
ATOM 8613 O O . LEU A 1 1084 ? 118.507 132.694 158.874 1.00 45.28 1084 LEU A O 1
ATOM 8618 N N . TRP A 1 1085 ? 118.710 134.486 157.537 1.00 43.90 1085 TRP A N 1
ATOM 8619 C CA . TRP A 1 1085 ? 118.669 135.381 158.681 1.00 43.90 1085 TRP A CA 1
ATOM 8620 C C . TRP A 1 1085 ? 117.232 135.828 158.936 1.00 43.90 1085 TRP A C 1
ATOM 8621 O O . TRP A 1 1085 ? 116.311 135.517 158.177 1.00 43.90 1085 TRP A O 1
ATOM 8632 N N . PHE A 1 1086 ? 117.043 136.546 160.044 1.00 40.93 1086 PHE A N 1
ATOM 8633 C CA . PHE A 1 1086 ? 115.775 137.194 160.366 1.00 40.93 1086 PHE A CA 1
ATOM 8634 C C . PHE A 1 1086 ? 114.639 136.199 160.574 1.00 40.93 1086 PHE A C 1
ATOM 8635 O O . PHE A 1 1086 ? 113.509 136.601 160.870 1.00 40.93 1086 PHE A O 1
ATOM 8643 N N . SER A 1 1087 ? 114.914 134.904 160.427 1.00 64.49 1087 SER A N 1
ATOM 8644 C CA . SER A 1 1087 ? 113.874 133.891 160.567 1.00 64.49 1087 SER A CA 1
ATOM 8645 C C . SER A 1 1087 ? 113.843 133.318 161.980 1.00 64.49 1087 SER A C 1
ATOM 8646 O O . SER A 1 1087 ? 112.834 133.440 162.682 1.00 64.49 1087 SER A O 1
ATOM 8649 N N . TYR A 1 1088 ? 114.936 132.667 162.413 1.00 83.41 1088 TYR A N 1
ATOM 8650 C CA . TYR A 1 1088 ? 115.038 132.055 163.773 1.00 83.41 1088 TYR A CA 1
ATOM 8651 C C . TYR A 1 1088 ? 113.948 130.984 164.008 1.00 83.41 1088 TYR A C 1
ATOM 8652 O O . TYR A 1 1088 ? 113.144 130.720 163.090 1.00 83.41 1088 TYR A O 1
ATOM 8661 N N . LEU A 1 1089 ? 113.965 130.313 165.170 1.00 99.21 1089 LEU A N 1
ATOM 8662 C CA . LEU A 1 1089 ? 112.944 129.287 165.543 1.00 99.21 1089 LEU A CA 1
ATOM 8663 C C . LEU A 1 1089 ? 112.527 128.443 164.330 1.00 99.21 1089 LEU A C 1
ATOM 8664 O O . LEU A 1 1089 ? 111.305 128.262 164.132 1.00 99.21 1089 LEU A O 1
ATOM 8669 N N . ASP A 1 1090 ? 113.500 127.927 163.573 1.00 104.19 1090 ASP A N 1
ATOM 8670 C CA . ASP A 1 1090 ? 113.207 127.126 162.356 1.00 104.19 1090 ASP A CA 1
ATOM 8671 C C . ASP A 1 1090 ? 114.454 126.318 162.003 1.00 104.19 1090 ASP A C 1
ATOM 8672 O O . ASP A 1 1090 ? 114.349 125.079 161.919 1.00 104.19 1090 ASP A O 1
ATOM 8677 N N . HIS A 1 1091 ? 115.586 127.000 161.809 1.00 99.14 1091 HIS A N 1
ATOM 8678 C CA . HIS A 1 1091 ? 116.790 126.287 161.404 1.00 99.14 1091 HIS A CA 1
ATOM 8679 C C . HIS A 1 1091 ? 117.570 125.733 162.589 1.00 99.14 1091 HIS A C 1
ATOM 8680 O O . HIS A 1 1091 ? 118.797 125.593 162.507 1.00 99.14 1091 HIS A O 1
ATOM 8687 N N . CYS A 1 1092 ? 116.893 125.415 163.688 1.00 103.26 1092 CYS A N 1
ATOM 8688 C CA . CYS A 1 1092 ? 117.524 124.860 164.874 1.00 103.26 1092 CYS A CA 1
ATOM 8689 C C . CYS A 1 1092 ? 117.034 123.438 165.114 1.00 103.26 1092 CYS A C 1
ATOM 8690 O O . CYS A 1 1092 ? 116.010 123.010 164.575 1.00 103.26 1092 CYS A O 1
ATOM 8693 N N . ASP A 1 1093 ? 117.784 122.705 165.933 1.00 98.39 1093 ASP A N 1
ATOM 8694 C CA . ASP A 1 1093 ? 117.471 121.319 166.245 1.00 98.39 1093 ASP A CA 1
ATOM 8695 C C . ASP A 1 1093 ? 117.388 121.134 167.753 1.00 98.39 1093 ASP A C 1
ATOM 8696 O O . ASP A 1 1093 ? 117.935 121.921 168.530 1.00 98.39 1093 ASP A O 1
ATOM 8701 N N . ASN A 1 1094 ? 116.690 120.074 168.159 1.00 104.97 1094 ASN A N 1
ATOM 8702 C CA . ASN A 1 1094 ? 116.514 119.734 169.565 1.00 104.97 1094 ASN A CA 1
ATOM 8703 C C . ASN A 1 1094 ? 117.345 118.517 169.962 1.00 104.97 1094 ASN A C 1
ATOM 8704 O O . ASN A 1 1094 ? 117.014 117.818 170.922 1.00 104.97 1094 ASN A O 1
ATOM 8709 N N . ILE A 1 1095 ? 118.421 118.249 169.224 1.00 96.29 1095 ILE A N 1
ATOM 8710 C CA . ILE A 1 1095 ? 119.313 117.149 169.539 1.00 96.29 1095 ILE A CA 1
ATOM 8711 C C . ILE A 1 1095 ? 120.657 117.629 170.080 1.00 96.29 1095 ILE A C 1
ATOM 8712 O O . ILE A 1 1095 ? 121.288 116.910 170.865 1.00 96.29 1095 ILE A O 1
ATOM 8717 N N . LEU A 1 1096 ? 121.104 118.827 169.703 1.00 84.93 1096 LEU A N 1
ATOM 8718 C CA . LEU A 1 1096 ? 122.339 119.400 170.217 1.00 84.93 1096 LEU A CA 1
ATOM 8719 C C . LEU A 1 1096 ? 122.118 120.331 171.401 1.00 84.93 1096 LEU A C 1
ATOM 8720 O O . LEU A 1 1096 ? 123.027 120.487 172.224 1.00 84.93 1096 LEU A O 1
ATOM 8725 N N . ALA A 1 1097 ? 120.930 120.929 171.517 1.00 87.85 1097 ALA A N 1
ATOM 8726 C CA . ALA A 1 1097 ? 120.689 121.918 172.563 1.00 87.85 1097 ALA A CA 1
ATOM 8727 C C . ALA A 1 1097 ? 120.812 121.309 173.954 1.00 87.85 1097 ALA A C 1
ATOM 8728 O O . ALA A 1 1097 ? 121.403 121.917 174.853 1.00 87.85 1097 ALA A O 1
ATOM 8730 N N . GLU A 1 1098 ? 120.258 120.110 174.155 1.00 97.37 1098 GLU A N 1
ATOM 8731 C CA . GLU A 1 1098 ? 120.310 119.500 175.480 1.00 97.37 1098 GLU A CA 1
ATOM 8732 C C . GLU A 1 1098 ? 121.708 118.997 175.812 1.00 97.37 1098 GLU A C 1
ATOM 8733 O O . GLU A 1 1098 ? 122.082 118.942 176.989 1.00 97.37 1098 GLU A O 1
ATOM 8739 N N . ALA A 1 1099 ? 122.493 118.629 174.797 1.00 93.37 1099 ALA A N 1
ATOM 8740 C CA . ALA A 1 1099 ? 123.868 118.211 175.044 1.00 93.37 1099 ALA A CA 1
ATOM 8741 C C . ALA A 1 1099 ? 124.746 119.386 175.451 1.00 93.37 1099 ALA A C 1
ATOM 8742 O O . ALA A 1 1099 ? 125.771 119.191 176.114 1.00 93.37 1099 ALA A O 1
ATOM 8744 N N . LEU A 1 1100 ? 124.371 120.602 175.065 1.00 83.53 1100 LEU A N 1
ATOM 8745 C CA . LEU A 1 1100 ? 125.143 121.794 175.383 1.00 83.53 1100 LEU A CA 1
ATOM 8746 C C . LEU A 1 1100 ? 124.750 122.415 176.718 1.00 83.53 1100 LEU A C 1
ATOM 8747 O O . LEU A 1 1100 ? 125.350 123.419 177.116 1.00 83.53 1100 LEU A O 1
ATOM 8752 N N . THR A 1 1101 ? 123.758 121.860 177.409 1.00 94.54 1101 THR A N 1
ATOM 8753 C CA . THR A 1 1101 ? 123.295 122.439 178.661 1.00 94.54 1101 THR A CA 1
ATOM 8754 C C . THR A 1 1101 ? 124.282 122.165 179.793 1.00 94.54 1101 THR A C 1
ATOM 8755 O O . THR A 1 1101 ? 125.157 121.300 179.698 1.00 94.54 1101 THR A O 1
ATOM 8759 N N . GLN A 1 1102 ? 124.108 122.919 180.879 1.00 100.68 1102 GLN A N 1
ATOM 8760 C CA . GLN A 1 1102 ? 124.898 122.832 182.113 1.00 100.68 1102 GLN A CA 1
ATOM 8761 C C . GLN A 1 1102 ? 126.384 122.609 181.829 1.00 100.68 1102 GLN A C 1
ATOM 8762 O O . GLN A 1 1102 ? 127.008 121.656 182.296 1.00 100.68 1102 GLN A O 1
ATOM 8768 N N . ILE A 1 1103 ? 126.949 123.528 181.051 1.00 87.90 1103 ILE A N 1
ATOM 8769 C CA . ILE A 1 1103 ? 128.372 123.541 180.741 1.00 87.90 1103 ILE A CA 1
ATOM 8770 C C . ILE A 1 1103 ? 129.089 124.666 181.481 1.00 87.90 1103 ILE A C 1
ATOM 8771 O O . ILE A 1 1103 ? 130.104 124.438 182.141 1.00 87.90 1103 ILE A O 1
ATOM 8776 N N . THR A 1 1104 ? 128.564 125.890 181.382 1.00 84.75 1104 THR A N 1
ATOM 8777 C CA . THR A 1 1104 ? 129.067 127.046 182.132 1.00 84.75 1104 THR A CA 1
ATOM 8778 C C . THR A 1 1104 ? 130.553 127.292 181.874 1.00 84.75 1104 THR A C 1
ATOM 8779 O O . THR A 1 1104 ? 131.310 127.635 182.784 1.00 84.75 1104 THR A O 1
ATOM 8783 N N . CYS A 1 1105 ? 130.975 127.118 180.624 1.00 72.61 1105 CYS A N 1
ATOM 8784 C CA . CYS A 1 1105 ? 132.349 127.408 180.241 1.00 72.61 1105 CYS A CA 1
ATOM 8785 C C . CYS A 1 1105 ? 132.389 127.680 178.746 1.00 72.61 1105 CYS A C 1
ATOM 8786 O O . CYS A 1 1105 ? 131.795 126.939 177.961 1.00 72.61 1105 CYS A O 1
ATOM 8789 N N . THR A 1 1106 ? 133.096 128.744 178.362 1.00 58.70 1106 THR A N 1
ATOM 8790 C CA . THR A 1 1106 ? 133.142 129.125 176.954 1.00 58.70 1106 THR A CA 1
ATOM 8791 C C . THR A 1 1106 ? 134.028 128.184 176.149 1.00 58.70 1106 THR A C 1
ATOM 8792 O O . THR A 1 1106 ? 133.710 127.858 175.000 1.00 58.70 1106 THR A O 1
ATOM 8796 N N . VAL A 1 1107 ? 135.147 127.741 176.726 1.00 59.25 1107 VAL A N 1
ATOM 8797 C CA . VAL A 1 1107 ? 136.058 126.858 176.003 1.00 59.25 1107 VAL A CA 1
ATOM 8798 C C . VAL A 1 1107 ? 135.389 125.519 175.714 1.00 59.25 1107 VAL A C 1
ATOM 8799 O O . VAL A 1 1107 ? 135.458 125.000 174.593 1.00 59.25 1107 VAL A O 1
ATOM 8803 N N . ASP A 1 1108 ? 134.730 124.942 176.721 1.00 63.03 1108 ASP A N 1
ATOM 8804 C CA . ASP A 1 1108 ? 134.035 123.675 176.520 1.00 63.03 1108 ASP A CA 1
ATOM 8805 C C . ASP A 1 1108 ? 132.885 123.828 175.533 1.00 63.03 1108 ASP A C 1
ATOM 8806 O O . ASP A 1 1108 ? 132.660 122.952 174.689 1.00 63.03 1108 ASP A O 1
ATOM 8811 N N . LEU A 1 1109 ? 132.145 124.936 175.626 1.00 56.19 1109 LEU A N 1
ATOM 8812 C CA . LEU A 1 1109 ? 131.065 125.191 174.679 1.00 56.19 1109 LEU A CA 1
ATOM 8813 C C . LEU A 1 1109 ? 131.593 125.253 173.253 1.00 56.19 1109 LEU A C 1
ATOM 8814 O O . LEU A 1 1109 ? 131.024 124.638 172.342 1.00 56.19 1109 LEU A O 1
ATOM 8819 N N . ALA A 1 1110 ? 132.687 125.989 173.044 1.00 49.93 1110 ALA A N 1
ATOM 8820 C CA . ALA A 1 1110 ? 133.263 126.111 171.711 1.00 49.93 1110 ALA A CA 1
ATOM 8821 C C . ALA A 1 1110 ? 133.764 124.770 171.199 1.00 49.93 1110 ALA A C 1
ATOM 8822 O O . ALA A 1 1110 ? 133.578 124.441 170.023 1.00 49.93 1110 ALA A O 1
ATOM 8824 N N . GLN A 1 1111 ? 134.413 123.984 172.062 1.00 52.75 1111 GLN A N 1
ATOM 8825 C CA . GLN A 1 1111 ? 134.914 122.681 171.636 1.00 52.75 1111 GLN A CA 1
ATOM 8826 C C . GLN A 1 1111 ? 133.774 121.749 171.241 1.00 52.75 1111 GLN A C 1
ATOM 8827 O O . GLN A 1 1111 ? 133.855 121.054 170.220 1.00 52.75 1111 GLN A O 1
ATOM 8833 N N . ILE A 1 1112 ? 132.698 121.725 172.032 1.00 50.69 1112 ILE A N 1
ATOM 8834 C CA . ILE A 1 1112 ? 131.561 120.871 171.705 1.00 50.69 1112 ILE A CA 1
ATOM 8835 C C . ILE A 1 1112 ? 130.903 121.327 170.409 1.00 50.69 1112 ILE A C 1
ATOM 8836 O O . ILE A 1 1112 ? 130.525 120.504 169.567 1.00 50.69 1112 ILE A O 1
ATOM 8841 N N . LEU A 1 1113 ? 130.757 122.642 170.224 1.00 47.72 1113 LEU A N 1
ATOM 8842 C CA . LEU A 1 1113 ? 130.168 123.151 168.989 1.00 47.72 1113 LEU A CA 1
ATOM 8843 C C . LEU A 1 1113 ? 131.024 122.794 167.781 1.00 47.72 1113 LEU A C 1
ATOM 8844 O O . LEU A 1 1113 ? 130.497 122.420 166.727 1.00 47.72 1113 LEU A O 1
ATOM 8849 N N . ARG A 1 1114 ? 132.347 122.912 167.911 1.00 47.50 1114 ARG A N 1
ATOM 8850 C CA . ARG A 1 1114 ? 133.235 122.580 166.803 1.00 47.50 1114 ARG A CA 1
ATOM 8851 C C . ARG A 1 1114 ? 133.182 121.095 166.472 1.00 47.50 1114 ARG A C 1
ATOM 8852 O O . ARG A 1 1114 ? 133.168 120.719 165.295 1.00 47.50 1114 ARG A O 1
ATOM 8860 N N . GLU A 1 1115 ? 133.157 120.234 167.491 1.00 52.47 1115 GLU A N 1
ATOM 8861 C CA . GLU A 1 1115 ? 133.159 118.799 167.231 1.00 52.47 1115 GLU A CA 1
ATOM 8862 C C . GLU A 1 1115 ? 131.815 118.297 166.718 1.00 52.47 1115 GLU A C 1
ATOM 8863 O O . GLU A 1 1115 ? 131.782 117.341 165.937 1.00 52.47 1115 GLU A O 1
ATOM 8869 N N . TYR A 1 1116 ? 130.703 118.905 167.144 1.00 59.08 1116 TYR A N 1
ATOM 8870 C CA . TYR A 1 1116 ? 129.407 118.494 166.612 1.00 59.08 1116 TYR A CA 1
ATOM 8871 C C . TYR A 1 1116 ? 129.310 118.783 165.121 1.00 59.08 1116 TYR A C 1
ATOM 8872 O O . TYR A 1 1116 ? 128.835 117.944 164.348 1.00 59.08 1116 TYR A O 1
ATOM 8881 N N . SER A 1 1117 ? 129.746 119.966 164.699 1.00 54.81 1117 SER A N 1
ATOM 8882 C CA . SER A 1 1117 ? 129.915 120.226 163.281 1.00 54.81 1117 SER A CA 1
ATOM 8883 C C . SER A 1 1117 ? 131.133 119.467 162.765 1.00 54.81 1117 SER A C 1
ATOM 8884 O O . SER A 1 1117 ? 131.967 118.984 163.536 1.00 54.81 1117 SER A O 1
ATOM 8887 N N . TRP A 1 1118 ? 131.221 119.346 161.443 1.00 48.27 1118 TRP A N 1
ATOM 8888 C CA . TRP A 1 1118 ? 132.278 118.579 160.788 1.00 48.27 1118 TRP A CA 1
ATOM 8889 C C . TRP A 1 1118 ? 132.311 117.128 161.258 1.00 48.27 1118 TRP A C 1
ATOM 8890 O O . TRP A 1 1118 ? 133.352 116.471 161.173 1.00 48.27 1118 TRP A O 1
ATOM 8901 N N . ALA A 1 1119 ? 131.187 116.617 161.765 1.00 57.61 1119 ALA A N 1
ATOM 8902 C CA . ALA A 1 1119 ? 131.146 115.238 162.237 1.00 57.61 1119 ALA A CA 1
ATOM 8903 C C . ALA A 1 1119 ? 131.260 114.248 161.087 1.00 57.61 1119 ALA A C 1
ATOM 8904 O O . ALA A 1 1119 ? 131.817 113.159 161.261 1.00 57.61 1119 ALA A O 1
ATOM 8906 N N . HIS A 1 1120 ? 130.735 114.598 159.912 1.00 63.32 1120 HIS A N 1
ATOM 8907 C CA . HIS A 1 1120 ? 130.894 113.742 158.745 1.00 63.32 1120 HIS A CA 1
ATOM 8908 C C . HIS A 1 1120 ? 132.324 113.741 158.220 1.00 63.32 1120 HIS A C 1
ATOM 8909 O O . HIS A 1 1120 ? 132.686 112.847 157.448 1.00 63.32 1120 HIS A O 1
ATOM 8916 N N . ILE A 1 1121 ? 133.140 114.716 158.617 1.00 60.35 1121 ILE A N 1
ATOM 8917 C CA . ILE A 1 1121 ? 134.551 114.743 158.254 1.00 60.35 1121 ILE A CA 1
ATOM 8918 C C . ILE A 1 1121 ? 135.345 113.995 159.315 1.00 60.35 1121 ILE A C 1
ATOM 8919 O O . ILE A 1 1121 ? 136.026 113.007 159.018 1.00 60.35 1121 ILE A O 1
ATOM 8924 N N . LEU A 1 1122 ? 135.264 114.462 160.558 1.00 63.42 1122 LEU A N 1
ATOM 8925 C CA . LEU A 1 1122 ? 135.923 113.806 161.686 1.00 63.42 1122 LEU A CA 1
ATOM 8926 C C . LEU A 1 1122 ? 134.954 112.779 162.254 1.00 63.42 1122 LEU A C 1
ATOM 8927 O O . LEU A 1 1122 ? 133.999 113.131 162.950 1.00 63.42 1122 LEU A O 1
ATOM 8932 N N . GLU A 1 1123 ? 135.199 111.501 161.960 1.00 72.14 1123 GLU A N 1
ATOM 8933 C CA . GLU A 1 1123 ? 134.303 110.448 162.429 1.00 72.14 1123 GLU A CA 1
ATOM 8934 C C . GLU A 1 1123 ? 134.256 110.406 163.952 1.00 72.14 1123 GLU A C 1
ATOM 8935 O O . GLU A 1 1123 ? 133.207 110.641 164.563 1.00 72.14 1123 GLU A O 1
ATOM 8941 N N . GLY A 1 1124 ? 135.388 110.111 164.583 1.00 68.94 1124 GLY A N 1
ATOM 8942 C CA . GLY A 1 1124 ? 135.459 110.117 166.030 1.00 68.94 1124 GLY A CA 1
ATOM 8943 C C . GLY A 1 1124 ? 136.792 110.613 166.549 1.00 68.94 1124 GLY A C 1
ATOM 8944 O O . GLY A 1 1124 ? 137.061 110.557 167.752 1.00 68.94 1124 GLY A O 1
ATOM 8945 N N . ARG A 1 1125 ? 137.634 111.102 165.646 1.00 64.00 1125 ARG A N 1
ATOM 8946 C CA . ARG A 1 1125 ? 138.971 111.530 166.015 1.00 64.00 1125 ARG A CA 1
ATOM 8947 C C . ARG A 1 1125 ? 138.935 112.890 166.712 1.00 64.00 1125 ARG A C 1
ATOM 8948 O O . ARG A 1 1125 ? 138.111 113.745 166.380 1.00 64.00 1125 ARG A O 1
ATOM 8956 N N . PRO A 1 1126 ? 139.815 113.107 167.685 1.00 61.40 1126 PRO A N 1
ATOM 8957 C CA . PRO A 1 1126 ? 139.848 114.399 168.378 1.00 61.40 1126 PRO A CA 1
ATOM 8958 C C . PRO A 1 1126 ? 140.379 115.506 167.481 1.00 61.40 1126 PRO A C 1
ATOM 8959 O O . PRO A 1 1126 ? 141.105 115.275 166.513 1.00 61.40 1126 PRO A O 1
ATOM 8963 N N . LEU A 1 1127 ? 139.998 116.734 167.825 1.00 56.20 1127 LEU A N 1
ATOM 8964 C CA . LEU A 1 1127 ? 140.440 117.932 167.125 1.00 56.20 1127 LEU A CA 1
ATOM 8965 C C . LEU A 1 1127 ? 141.240 118.795 168.088 1.00 56.20 1127 LEU A C 1
ATOM 8966 O O . LEU A 1 1127 ? 140.773 119.092 169.193 1.00 56.20 1127 LEU A O 1
ATOM 8971 N N . ILE A 1 1128 ? 142.442 119.196 167.673 1.00 57.51 1128 ILE A N 1
ATOM 8972 C CA . ILE A 1 1128 ? 143.348 119.954 168.524 1.00 57.51 1128 ILE A CA 1
ATOM 8973 C C . ILE A 1 1128 ? 143.839 121.186 167.776 1.00 57.51 1128 ILE A C 1
ATOM 8974 O O . ILE A 1 1128 ? 143.767 121.271 166.549 1.00 57.51 1128 ILE A O 1
ATOM 8979 N N . GLY A 1 1129 ? 144.342 122.150 168.544 1.00 60.61 1129 GLY A N 1
ATOM 8980 C CA . GLY A 1 1129 ? 144.941 123.337 167.970 1.00 60.61 1129 GLY A CA 1
ATOM 8981 C C . GLY A 1 1129 ? 143.974 124.318 167.353 1.00 60.61 1129 GLY A C 1
ATOM 8982 O O . GLY A 1 1129 ? 144.376 125.113 166.500 1.00 60.61 1129 GLY A O 1
ATOM 8983 N N . ALA A 1 1130 ? 142.705 124.294 167.759 1.00 58.99 1130 ALA A N 1
ATOM 8984 C CA . ALA A 1 1130 ? 141.701 125.176 167.180 1.00 58.99 1130 ALA A CA 1
ATOM 8985 C C . ALA A 1 1130 ? 140.944 126.023 168.191 1.00 58.99 1130 ALA A C 1
ATOM 8986 O O . ALA A 1 1130 ? 140.322 127.012 167.785 1.00 58.99 1130 ALA A O 1
ATOM 8988 N N . THR A 1 1131 ? 140.971 125.686 169.477 1.00 59.00 1131 THR A N 1
ATOM 8989 C CA . THR A 1 1131 ? 140.204 126.392 170.493 1.00 59.00 1131 THR A CA 1
ATOM 8990 C C . THR A 1 1131 ? 141.146 127.115 171.445 1.00 59.00 1131 THR A C 1
ATOM 8991 O O . THR A 1 1131 ? 142.081 126.510 171.980 1.00 59.00 1131 THR A O 1
ATOM 8995 N N . LEU A 1 1132 ? 140.897 128.404 171.652 1.00 60.09 1132 LEU A N 1
ATOM 8996 C CA . LEU A 1 1132 ? 141.655 129.225 172.580 1.00 60.09 1132 LEU A CA 1
ATOM 8997 C C . LEU A 1 1132 ? 140.701 130.024 173.453 1.00 60.09 1132 LEU A C 1
ATOM 8998 O O . LEU A 1 1132 ? 139.619 130.414 173.003 1.00 60.09 1132 LEU A O 1
ATOM 9003 N N . PRO A 1 1133 ? 141.071 130.278 174.705 1.00 57.58 1133 PRO A N 1
ATOM 9004 C CA . PRO A 1 1133 ? 140.179 131.020 175.600 1.00 57.58 1133 PRO A CA 1
ATOM 9005 C C . PRO A 1 1133 ? 140.085 132.490 175.219 1.00 57.58 1133 PRO A C 1
ATOM 9006 O O . PRO A 1 1133 ? 140.980 133.065 174.597 1.00 57.58 1133 PRO A O 1
ATOM 9010 N N . CYS A 1 1134 ? 138.966 133.095 175.608 1.00 56.32 1134 CYS A N 1
ATOM 9011 C CA . CYS A 1 1134 ? 138.776 134.531 175.451 1.00 56.32 1134 CYS A CA 1
ATOM 9012 C C . CYS A 1 1134 ? 139.444 135.245 176.619 1.00 56.32 1134 CYS A C 1
ATOM 9013 O O . CYS A 1 1134 ? 139.152 134.951 177.782 1.00 56.32 1134 CYS A O 1
ATOM 9016 N N . MET A 1 1135 ? 140.341 136.183 176.310 1.00 54.36 1135 MET A N 1
ATOM 9017 C CA . MET A 1 1135 ? 141.155 136.800 177.350 1.00 54.36 1135 MET A CA 1
ATOM 9018 C C . MET A 1 1135 ? 140.360 137.771 178.215 1.00 54.36 1135 MET A C 1
ATOM 9019 O O . MET A 1 1135 ? 140.776 138.060 179.342 1.00 54.36 1135 MET A O 1
ATOM 9024 N N . ILE A 1 1136 ? 139.223 138.268 177.727 1.00 52.29 1136 ILE A N 1
ATOM 9025 C CA . ILE A 1 1136 ? 138.365 139.090 178.572 1.00 52.29 1136 ILE A CA 1
ATOM 9026 C C . ILE A 1 1136 ? 137.814 138.267 179.729 1.00 52.29 1136 ILE A C 1
ATOM 9027 O O . ILE A 1 1136 ? 137.650 138.779 180.843 1.00 52.29 1136 ILE A O 1
ATOM 9032 N N . GLU A 1 1137 ? 137.529 136.990 179.494 1.00 58.37 1137 GLU A N 1
ATOM 9033 C CA . GLU A 1 1137 ? 137.006 136.092 180.513 1.00 58.37 1137 GLU A CA 1
ATOM 9034 C C . GLU A 1 1137 ? 138.100 135.361 181.283 1.00 58.37 1137 GLU A C 1
ATOM 9035 O O . GLU A 1 1137 ? 137.784 134.575 182.182 1.00 58.37 1137 GLU A O 1
ATOM 9041 N N . GLN A 1 1138 ? 139.369 135.598 180.959 1.00 55.25 1138 GLN A N 1
ATOM 9042 C CA . GLN A 1 1138 ? 140.470 134.870 181.577 1.00 55.25 1138 GLN A CA 1
ATOM 9043 C C . GLN A 1 1138 ? 141.135 135.621 182.722 1.00 55.25 1138 GLN A C 1
ATOM 9044 O O . GLN A 1 1138 ? 141.745 134.986 183.587 1.00 55.25 1138 GLN A O 1
ATOM 9050 N N . PHE A 1 1139 ? 141.036 136.946 182.756 1.00 50.36 1139 PHE A N 1
ATOM 9051 C CA . PHE A 1 1139 ? 141.702 137.758 183.764 1.00 50.36 1139 PHE A CA 1
ATOM 9052 C C . PHE A 1 1139 ? 140.697 138.664 184.465 1.00 50.36 1139 PHE A C 1
ATOM 9053 O O . PHE A 1 1139 ? 139.599 138.924 183.967 1.00 50.36 1139 PHE A O 1
ATOM 9061 N N . LYS A 1 1140 ? 141.093 139.146 185.642 1.00 55.21 1140 LYS A N 1
ATOM 9062 C CA . LYS A 1 1140 ? 140.261 140.044 186.436 1.00 55.21 1140 LYS A CA 1
ATOM 9063 C C . LYS A 1 1140 ? 141.148 141.141 187.005 1.00 55.21 1140 LYS A C 1
ATOM 9064 O O . LYS A 1 1140 ? 142.279 140.870 187.423 1.00 55.21 1140 LYS A O 1
ATOM 9070 N N . VAL A 1 1141 ? 140.635 142.373 187.013 1.00 51.35 1141 VAL A N 1
ATOM 9071 C CA . VAL A 1 1141 ? 141.417 143.545 187.391 1.00 51.35 1141 VAL A CA 1
ATOM 9072 C C . VAL A 1 1141 ? 141.069 143.953 188.817 1.00 51.35 1141 VAL A C 1
ATOM 9073 O O . VAL A 1 1141 ? 139.933 143.782 189.275 1.00 51.35 1141 VAL A O 1
ATOM 9077 N N . VAL A 1 1142 ? 142.049 144.506 189.533 1.00 56.51 1142 VAL A N 1
ATOM 9078 C CA . VAL A 1 1142 ? 141.857 144.869 190.933 1.00 56.51 1142 VAL A CA 1
ATOM 9079 C C . VAL A 1 1142 ? 141.953 146.382 191.118 1.00 56.51 1142 VAL A C 1
ATOM 9080 O O . VAL A 1 1142 ? 141.287 146.951 191.991 1.00 56.51 1142 VAL A O 1
ATOM 9084 N N . TRP A 1 1143 ? 142.758 147.044 190.283 1.00 54.41 1143 TRP A N 1
ATOM 9085 C CA . TRP A 1 1143 ? 142.956 148.491 190.356 1.00 54.41 1143 TRP A CA 1
ATOM 9086 C C . TRP A 1 1143 ? 143.419 148.950 191.734 1.00 54.41 1143 TRP A C 1
ATOM 9087 O O . TRP A 1 1143 ? 142.682 149.640 192.443 1.00 54.41 1143 TRP A O 1
ATOM 9098 N N . LEU A 1 1144 ? 144.631 148.568 192.122 1.00 67.63 1144 LEU A N 1
ATOM 9099 C CA . LEU A 1 1144 ? 145.188 148.948 193.411 1.00 67.63 1144 LEU A CA 1
ATOM 9100 C C . LEU A 1 1144 ? 145.505 150.438 193.461 1.00 67.63 1144 LEU A C 1
ATOM 9101 O O . LEU A 1 1144 ? 145.700 151.090 192.432 1.00 67.63 1144 LEU A O 1
ATOM 9106 N N . LYS A 1 1145 ? 145.552 150.979 194.695 1.00 87.05 1145 LYS A N 1
ATOM 9107 C CA . LYS A 1 1145 ? 145.890 152.323 195.132 1.00 87.05 1145 LYS A CA 1
ATOM 9108 C C . LYS A 1 1145 ? 147.347 152.384 195.583 1.00 87.05 1145 LYS A C 1
ATOM 9109 O O . LYS A 1 1145 ? 147.963 151.343 195.829 1.00 87.05 1145 LYS A O 1
ATOM 9115 N N . PRO A 1 1146 ? 147.940 153.594 195.677 1.00 97.38 1146 PRO A N 1
ATOM 9116 C CA . PRO A 1 1146 ? 149.370 153.702 196.009 1.00 97.38 1146 PRO A CA 1
ATOM 9117 C C . PRO A 1 1146 ? 149.808 152.907 197.231 1.00 97.38 1146 PRO A C 1
ATOM 9118 O O . PRO A 1 1146 ? 150.823 152.205 197.178 1.00 97.38 1146 PRO A O 1
ATOM 9122 N N . TYR A 1 1147 ? 149.064 153.001 198.337 1.00 112.77 1147 TYR A N 1
ATOM 9123 C CA . TYR A 1 1147 ? 149.404 152.290 199.573 1.00 112.77 1147 TYR A CA 1
ATOM 9124 C C . TYR A 1 1147 ? 148.185 151.484 200.018 1.00 112.77 1147 TYR A C 1
ATOM 9125 O O . TYR A 1 1147 ? 147.409 151.927 200.868 1.00 112.77 1147 TYR A O 1
ATOM 9134 N N . GLU A 1 1148 ? 148.039 150.285 199.457 1.00 110.97 1148 GLU A N 1
ATOM 9135 C CA . GLU A 1 1148 ? 146.944 149.387 199.794 1.00 110.97 1148 GLU A CA 1
ATOM 9136 C C . GLU A 1 1148 ? 147.408 147.951 199.600 1.00 110.97 1148 GLU A C 1
ATOM 9137 O O . GLU A 1 1148 ? 148.447 147.688 198.990 1.00 110.97 1148 GLU A O 1
ATOM 9143 N N . GLN A 1 1149 ? 146.620 147.021 200.130 1.00 111.03 1149 GLN A N 1
ATOM 9144 C CA . GLN A 1 1149 ? 146.894 145.596 200.019 1.00 111.03 1149 GLN A CA 1
ATOM 9145 C C . GLN A 1 1149 ? 145.869 144.948 199.098 1.00 111.03 1149 GLN A C 1
ATOM 9146 O O . GLN A 1 1149 ? 144.665 145.185 199.230 1.00 111.03 1149 GLN A O 1
ATOM 9152 N N . CYS A 1 1150 ? 146.352 144.126 198.168 1.00 95.98 1150 CYS A N 1
ATOM 9153 C CA . CYS A 1 1150 ? 145.476 143.464 197.211 1.00 95.98 1150 CYS A CA 1
ATOM 9154 C C . CYS A 1 1150 ? 144.745 142.319 197.896 1.00 95.98 1150 CYS A C 1
ATOM 9155 O O . CYS A 1 1150 ? 145.400 141.416 198.434 1.00 95.98 1150 CYS A O 1
ATOM 9158 N N . PRO A 1 1151 ? 143.409 142.315 197.913 1.00 97.66 1151 PRO A N 1
ATOM 9159 C CA . PRO A 1 1151 ? 142.694 141.198 198.553 1.00 97.66 1151 PRO A CA 1
ATOM 9160 C C . PRO A 1 1151 ? 142.993 139.850 197.924 1.00 97.66 1151 PRO A C 1
ATOM 9161 O O . PRO A 1 1151 ? 143.047 138.837 198.632 1.00 97.66 1151 PRO A O 1
ATOM 9165 N N . GLN A 1 1152 ? 143.188 139.808 196.604 1.00 92.14 1152 GLN A N 1
ATOM 9166 C CA . GLN A 1 1152 ? 143.442 138.537 195.934 1.00 92.14 1152 GLN A CA 1
ATOM 9167 C C . GLN A 1 1152 ? 144.768 137.931 196.373 1.00 92.14 1152 GLN A C 1
ATOM 9168 O O . GLN A 1 1152 ? 144.863 136.718 196.592 1.00 92.14 1152 GLN A O 1
ATOM 9174 N N . CYS A 1 1153 ? 145.804 138.756 196.509 1.00 97.97 1153 CYS A N 1
ATOM 9175 C CA . CYS A 1 1153 ? 147.140 138.271 196.823 1.00 97.97 1153 CYS A CA 1
ATOM 9176 C C . CYS A 1 1153 ? 147.416 138.174 198.318 1.00 97.97 1153 CYS A C 1
ATOM 9177 O O . CYS A 1 1153 ? 148.477 137.670 198.701 1.00 97.97 1153 CYS A O 1
ATOM 9180 N N . SER A 1 1154 ? 146.507 138.647 199.167 1.00 112.45 1154 SER A N 1
ATOM 9181 C CA . SER A 1 1154 ? 146.726 138.638 200.608 1.00 112.45 1154 SER A CA 1
ATOM 9182 C C . SER A 1 1154 ? 145.673 137.847 201.367 1.00 112.45 1154 SER A C 1
ATOM 9183 O O . SER A 1 1154 ? 146.021 137.032 202.230 1.00 112.45 1154 SER A O 1
ATOM 9186 N N . ASN A 1 1155 ? 144.389 138.067 201.074 1.00 126.72 1155 ASN A N 1
ATOM 9187 C CA . ASN A 1 1155 ? 143.333 137.486 201.899 1.00 126.72 1155 ASN A CA 1
ATOM 9188 C C . ASN A 1 1155 ? 143.242 135.974 201.723 1.00 126.72 1155 ASN A C 1
ATOM 9189 O O . ASN A 1 1155 ? 143.152 135.236 202.711 1.00 126.72 1155 ASN A O 1
ATOM 9194 N N . ALA A 1 1156 ? 143.259 135.492 200.480 1.00 127.16 1156 ALA A N 1
ATOM 9195 C CA . ALA A 1 1156 ? 143.043 134.077 200.199 1.00 127.16 1156 ALA A CA 1
ATOM 9196 C C . ALA A 1 1156 ? 144.241 133.428 199.515 1.00 127.16 1156 ALA A C 1
ATOM 9197 O O . ALA A 1 1156 ? 144.098 132.363 198.905 1.00 127.16 1156 ALA A O 1
ATOM 9199 N N . LYS A 1 1157 ? 145.422 134.039 199.604 1.00 122.77 1157 LYS A N 1
ATOM 9200 C CA . LYS A 1 1157 ? 146.622 133.520 198.960 1.00 122.77 1157 LYS A CA 1
ATOM 9201 C C . LYS A 1 1157 ? 147.497 132.723 199.920 1.00 122.77 1157 LYS A C 1
ATOM 9202 O O . LYS A 1 1157 ? 148.724 132.708 199.776 1.00 122.77 1157 LYS A O 1
ATOM 9204 N N . GLN A 1 1158 ? 146.890 132.058 200.899 1.00 134.76 1158 GLN A N 1
ATOM 9205 C CA . GLN A 1 1158 ? 147.650 131.297 201.883 1.00 134.76 1158 GLN A CA 1
ATOM 9206 C C . GLN A 1 1158 ? 148.187 129.986 201.307 1.00 134.76 1158 GLN A C 1
ATOM 9207 O O . GLN A 1 1158 ? 149.406 129.773 201.330 1.00 134.76 1158 GLN A O 1
ATOM 9213 N N . PRO A 1 1159 ? 147.332 129.068 200.788 1.00 132.39 1159 PRO A N 1
ATOM 9214 C CA . PRO A 1 1159 ? 147.853 127.752 200.386 1.00 132.39 1159 PRO A CA 1
ATOM 9215 C C . PRO A 1 1159 ? 148.839 127.815 199.229 1.00 132.39 1159 PRO A C 1
ATOM 9216 O O . PRO A 1 1159 ? 149.988 127.384 199.362 1.00 132.39 1159 PRO A O 1
ATOM 9220 N N . GLY A 1 1160 ? 148.402 128.349 198.091 1.00 120.47 1160 GLY A N 1
ATOM 9221 C CA . GLY A 1 1160 ? 149.259 128.424 196.924 1.00 120.47 1160 GLY A CA 1
ATOM 9222 C C . GLY A 1 1160 ? 149.396 129.812 196.336 1.00 120.47 1160 GLY A C 1
ATOM 9223 O O . GLY A 1 1160 ? 150.391 130.117 195.672 1.00 120.47 1160 GLY A O 1
ATOM 9224 N N . GLY A 1 1161 ? 148.403 130.665 196.573 1.00 105.81 1161 GLY A N 1
ATOM 9225 C CA . GLY A 1 1161 ? 148.382 131.980 195.971 1.00 105.81 1161 GLY A CA 1
ATOM 9226 C C . GLY A 1 1161 ? 147.869 131.943 194.544 1.00 105.81 1161 GLY A C 1
ATOM 9227 O O . GLY A 1 1161 ? 147.603 130.889 193.963 1.00 105.81 1161 GLY A O 1
ATOM 9228 N N . LYS A 1 1162 ? 147.730 133.133 193.967 1.00 89.61 1162 LYS A N 1
ATOM 9229 C CA . LYS A 1 1162 ? 147.235 133.284 192.605 1.00 89.61 1162 LYS A CA 1
ATOM 9230 C C . LYS A 1 1162 ? 148.275 133.996 191.754 1.00 89.61 1162 LYS A C 1
ATOM 9231 O O . LYS A 1 1162 ? 148.724 135.095 192.124 1.00 89.61 1162 LYS A O 1
ATOM 9237 N N . PRO A 1 1163 ? 148.698 133.422 190.631 1.00 74.26 1163 PRO A N 1
ATOM 9238 C CA . PRO A 1 1163 ? 149.587 134.152 189.722 1.00 74.26 1163 PRO A CA 1
ATOM 9239 C C . PRO A 1 1163 ? 148.881 135.356 189.123 1.00 74.26 1163 PRO A C 1
ATOM 9240 O O . PRO A 1 1163 ? 147.665 135.353 188.917 1.00 74.26 1163 PRO A O 1
ATOM 9244 N N . PHE A 1 1164 ? 149.659 136.398 188.843 1.00 67.82 1164 PHE A N 1
ATOM 9245 C CA . PHE A 1 1164 ? 149.081 137.625 188.314 1.00 67.82 1164 PHE A CA 1
ATOM 9246 C C . PHE A 1 1164 ? 150.130 138.389 187.522 1.00 67.82 1164 PHE A C 1
ATOM 9247 O O . PHE A 1 1164 ? 151.332 138.139 187.636 1.00 67.82 1164 PHE A O 1
ATOM 9255 N N . VAL A 1 1165 ? 149.644 139.325 186.713 1.00 59.69 1165 VAL A N 1
ATOM 9256 C CA . VAL A 1 1165 ? 150.477 140.231 185.929 1.00 59.69 1165 VAL A CA 1
ATOM 9257 C C . VAL A 1 1165 ? 150.397 141.612 186.564 1.00 59.69 1165 VAL A C 1
ATOM 9258 O O . VAL A 1 1165 ? 149.306 142.076 186.915 1.00 59.69 1165 VAL A O 1
ATOM 9262 N N . SER A 1 1166 ? 151.545 142.266 186.721 1.00 61.38 1166 SER A N 1
ATOM 9263 C CA . SER A 1 1166 ? 151.611 143.559 187.388 1.00 61.38 1166 SER A CA 1
ATOM 9264 C C . SER A 1 1166 ? 151.807 144.671 186.367 1.00 61.38 1166 SER A C 1
ATOM 9265 O O . SER A 1 1166 ? 152.622 144.544 185.450 1.00 61.38 1166 SER A O 1
ATOM 9268 N N . VAL A 1 1167 ? 151.055 145.760 186.520 1.00 58.37 1167 VAL A N 1
ATOM 9269 C CA . VAL A 1 1167 ? 151.180 146.931 185.660 1.00 58.37 1167 VAL A CA 1
ATOM 9270 C C . VAL A 1 1167 ? 151.441 148.143 186.542 1.00 58.37 1167 VAL A C 1
ATOM 9271 O O . VAL A 1 1167 ? 150.722 148.363 187.523 1.00 58.37 1167 VAL A O 1
ATOM 9275 N N . ALA A 1 1168 ? 152.463 148.926 186.196 1.00 62.39 1168 ALA A N 1
ATOM 9276 C CA . ALA A 1 1168 ? 152.822 150.101 186.977 1.00 62.39 1168 ALA A CA 1
ATOM 9277 C C . ALA A 1 1168 ? 153.082 151.277 186.047 1.00 62.39 1168 ALA A C 1
ATOM 9278 O O . ALA A 1 1168 ? 153.416 151.107 184.872 1.00 62.39 1168 ALA A O 1
ATOM 9280 N N . VAL A 1 1169 ? 152.934 152.481 186.598 1.00 67.45 1169 VAL A N 1
ATOM 9281 C CA . VAL A 1 1169 ? 153.033 153.726 185.845 1.00 67.45 1169 VAL A CA 1
ATOM 9282 C C . VAL A 1 1169 ? 154.341 154.419 186.195 1.00 67.45 1169 VAL A C 1
ATOM 9283 O O . VAL A 1 1169 ? 154.725 154.489 187.369 1.00 67.45 1169 VAL A O 1
ATOM 9287 N N . LYS A 1 1170 ? 155.023 154.933 185.174 1.00 77.16 1170 LYS A N 1
ATOM 9288 C CA . LYS A 1 1170 ? 156.264 155.666 185.366 1.00 77.16 1170 LYS A CA 1
ATOM 9289 C C . LYS A 1 1170 ? 155.969 157.133 185.682 1.00 77.16 1170 LYS A C 1
ATOM 9290 O O . LYS A 1 1170 ? 154.814 157.560 185.768 1.00 77.16 1170 LYS A O 1
ATOM 9296 N N . LYS A 1 1171 ? 157.031 157.920 185.857 1.00 93.12 1171 LYS A N 1
ATOM 9297 C CA . LYS A 1 1171 ? 156.880 159.326 186.214 1.00 93.12 1171 LYS A CA 1
ATOM 9298 C C . LYS A 1 1171 ? 157.653 160.239 185.270 1.00 93.12 1171 LYS A C 1
ATOM 9299 O O . LYS A 1 1171 ? 157.281 161.402 185.083 1.00 93.12 1171 LYS A O 1
ATOM 9305 N N . HIS A 1 1172 ? 158.732 159.730 184.679 1.00 91.70 1172 HIS A N 1
ATOM 9306 C CA . HIS A 1 1172 ? 159.541 160.535 183.773 1.00 91.70 1172 HIS A CA 1
ATOM 9307 C C . HIS A 1 1172 ? 158.741 160.846 182.511 1.00 91.70 1172 HIS A C 1
ATOM 9308 O O . HIS A 1 1172 ? 158.081 159.967 181.951 1.00 91.70 1172 HIS A O 1
ATOM 9315 N N . ILE A 1 1173 ? 158.801 162.099 182.062 1.00 74.89 1173 ILE A N 1
ATOM 9316 C CA . ILE A 1 1173 ? 157.841 162.609 181.091 1.00 74.89 1173 ILE A CA 1
ATOM 9317 C C . ILE A 1 1173 ? 158.435 162.848 179.705 1.00 74.89 1173 ILE A C 1
ATOM 9318 O O . ILE A 1 1173 ? 157.664 163.020 178.749 1.00 74.89 1173 ILE A O 1
ATOM 9323 N N . VAL A 1 1174 ? 159.761 162.876 179.563 1.00 67.34 1174 VAL A N 1
ATOM 9324 C CA . VAL A 1 1174 ? 160.428 163.072 178.276 1.00 67.34 1174 VAL A CA 1
ATOM 9325 C C . VAL A 1 1174 ? 159.883 164.306 177.562 1.00 67.34 1174 VAL A C 1
ATOM 9326 O O . VAL A 1 1174 ? 160.484 165.384 177.622 1.00 67.34 1174 VAL A O 1
ATOM 9330 N N . SER A 1 1175 ? 158.745 164.157 176.884 1.00 58.64 1175 SER A N 1
ATOM 9331 C CA . SER A 1 1175 ? 158.168 165.229 176.085 1.00 58.64 1175 SER A CA 1
ATOM 9332 C C . SER A 1 1175 ? 156.652 165.212 176.216 1.00 58.64 1175 SER A C 1
ATOM 9333 O O . SER A 1 1175 ? 156.049 164.197 176.568 1.00 58.64 1175 SER A O 1
ATOM 9336 N N . ALA A 1 1176 ? 156.041 166.360 175.924 1.00 46.93 1176 ALA A N 1
ATOM 9337 C CA . ALA A 1 1176 ? 154.593 166.506 176.010 1.00 46.93 1176 ALA A CA 1
ATOM 9338 C C . ALA A 1 1176 ? 154.161 167.668 175.130 1.00 46.93 1176 ALA A C 1
ATOM 9339 O O . ALA A 1 1176 ? 154.776 168.737 175.173 1.00 46.93 1176 ALA A O 1
ATOM 9341 N N . TRP A 1 1177 ? 153.106 167.458 174.339 1.00 46.20 1177 TRP A N 1
ATOM 9342 C CA . TRP A 1 1177 ? 152.567 168.491 173.463 1.00 46.20 1177 TRP A CA 1
ATOM 9343 C C . TRP A 1 1177 ? 151.049 168.359 173.428 1.00 46.20 1177 TRP A C 1
ATOM 9344 O O . TRP A 1 1177 ? 150.533 167.273 173.112 1.00 46.20 1177 TRP A O 1
ATOM 9355 N N . PRO A 1 1178 ? 150.302 169.432 173.735 1.00 46.62 1178 PRO A N 1
ATOM 9356 C CA . PRO A 1 1178 ? 150.838 170.739 174.125 1.00 46.62 1178 PRO A CA 1
ATOM 9357 C C . PRO A 1 1178 ? 151.196 170.826 175.607 1.00 46.62 1178 PRO A C 1
ATOM 9358 O O . PRO A 1 1178 ? 152.076 171.600 175.982 1.00 46.62 1178 PRO A O 1
ATOM 9362 N N . ASN A 1 1179 ? 150.515 170.037 176.435 1.00 53.60 1179 ASN A N 1
ATOM 9363 C CA . ASN A 1 1179 ? 150.783 170.007 177.867 1.00 53.60 1179 ASN A CA 1
ATOM 9364 C C . ASN A 1 1179 ? 150.948 168.571 178.340 1.00 53.60 1179 ASN A C 1
ATOM 9365 O O . ASN A 1 1179 ? 150.992 167.643 177.527 1.00 53.60 1179 ASN A O 1
ATOM 9370 N N . ALA A 1 1180 ? 151.038 168.378 179.656 1.00 55.37 1180 ALA A N 1
ATOM 9371 C CA . ALA A 1 1180 ? 151.112 167.052 180.252 1.00 55.37 1180 ALA A CA 1
ATOM 9372 C C . ALA A 1 1180 ? 149.814 166.664 180.950 1.00 55.37 1180 ALA A C 1
ATOM 9373 O O . ALA A 1 1180 ? 149.805 165.736 181.764 1.00 55.37 1180 ALA A O 1
ATOM 9375 N N . SER A 1 1181 ? 148.718 167.366 180.652 1.00 56.13 1181 SER A N 1
ATOM 9376 C CA . SER A 1 1181 ? 147.448 167.072 181.308 1.00 56.13 1181 SER A CA 1
ATOM 9377 C C . SER A 1 1181 ? 146.933 165.688 180.937 1.00 56.13 1181 SER A C 1
ATOM 9378 O O . SER A 1 1181 ? 146.518 164.920 181.812 1.00 56.13 1181 SER A O 1
ATOM 9381 N N . ARG A 1 1182 ? 146.966 165.342 179.655 1.00 48.90 1182 ARG A N 1
ATOM 9382 C CA . ARG A 1 1182 ? 146.407 164.088 179.176 1.00 48.90 1182 ARG A CA 1
ATOM 9383 C C . ARG A 1 1182 ? 147.508 163.056 178.982 1.00 48.90 1182 ARG A C 1
ATOM 9384 O O . ARG A 1 1182 ? 148.618 163.386 178.556 1.00 48.90 1182 ARG A O 1
ATOM 9392 N N . ILE A 1 1183 ? 147.190 161.800 179.303 1.00 50.00 1183 ILE A N 1
ATOM 9393 C CA . ILE A 1 1183 ? 148.163 160.721 179.167 1.00 50.00 1183 ILE A CA 1
ATOM 9394 C C . ILE A 1 1183 ? 148.531 160.517 177.703 1.00 50.00 1183 ILE A C 1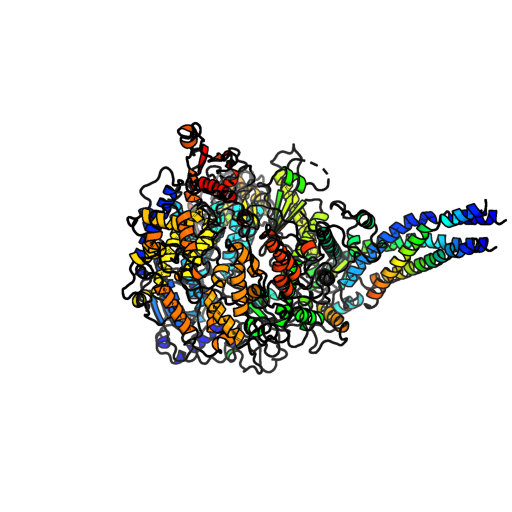
ATOM 9395 O O . ILE A 1 1183 ? 149.703 160.310 177.363 1.00 50.00 1183 ILE A O 1
ATOM 9400 N N . SER A 1 1184 ? 147.540 160.582 176.812 1.00 47.25 1184 SER A N 1
ATOM 9401 C CA . SER A 1 1184 ? 147.790 160.366 175.392 1.00 47.25 1184 SER A CA 1
ATOM 9402 C C . SER A 1 1184 ? 148.610 161.484 174.760 1.00 47.25 1184 SER A C 1
ATOM 9403 O O . SER A 1 1184 ? 149.133 161.300 173.657 1.00 47.25 1184 SER A O 1
ATOM 9406 N N . TRP A 1 1185 ? 148.733 162.632 175.425 1.00 43.59 1185 TRP A N 1
ATOM 9407 C CA . TRP A 1 1185 ? 149.519 163.737 174.894 1.00 43.59 1185 TRP A CA 1
ATOM 9408 C C . TRP A 1 1185 ? 151.003 163.620 175.209 1.00 43.59 1185 TRP A C 1
ATOM 9409 O O . TRP A 1 1185 ? 151.794 164.405 174.677 1.00 43.59 1185 TRP A O 1
ATOM 9420 N N . THR A 1 1186 ? 151.400 162.671 176.053 1.00 49.36 1186 THR A N 1
ATOM 9421 C CA . THR A 1 1186 ? 152.772 162.557 176.521 1.00 49.36 1186 THR A CA 1
ATOM 9422 C C . THR A 1 1186 ? 153.332 161.183 176.187 1.00 49.36 1186 THR A C 1
ATOM 9423 O O . THR A 1 1186 ? 152.590 160.205 176.058 1.00 49.36 1186 THR A O 1
ATOM 9427 N N . ILE A 1 1187 ? 154.654 161.118 176.048 1.00 53.51 1187 ILE A N 1
ATOM 9428 C CA . ILE A 1 1187 ? 155.369 159.860 175.889 1.00 53.51 1187 ILE A CA 1
ATOM 9429 C C . ILE A 1 1187 ? 156.467 159.802 176.939 1.00 53.51 1187 ILE A C 1
ATOM 9430 O O . ILE A 1 1187 ? 156.968 160.832 177.397 1.00 53.51 1187 ILE A O 1
ATOM 9435 N N . GLY A 1 1188 ? 156.838 158.586 177.325 1.00 66.11 1188 GLY A N 1
ATOM 9436 C CA . GLY A 1 1188 ? 157.868 158.406 178.327 1.00 66.11 1188 GLY A CA 1
ATOM 9437 C C . GLY A 1 1188 ? 159.043 157.598 177.823 1.00 66.11 1188 GLY A C 1
ATOM 9438 O O . GLY A 1 1188 ? 159.186 157.384 176.616 1.00 66.11 1188 GLY A O 1
ATOM 9439 N N . ASP A 1 1189 ? 159.896 157.145 178.737 1.00 87.24 1189 ASP A N 1
ATOM 9440 C CA . ASP A 1 1189 ? 161.027 156.297 178.383 1.00 87.24 1189 ASP A CA 1
ATOM 9441 C C . ASP A 1 1189 ? 160.633 154.826 178.496 1.00 87.24 1189 ASP A C 1
ATOM 9442 O O . ASP A 1 1189 ? 159.964 154.421 179.452 1.00 87.24 1189 ASP A O 1
ATOM 9447 N N . GLY A 1 1190 ? 161.000 154.042 177.488 1.00 97.20 1190 GLY A N 1
ATOM 9448 C CA . GLY A 1 1190 ? 160.648 152.637 177.453 1.00 97.20 1190 GLY A CA 1
ATOM 9449 C C . GLY A 1 1190 ? 160.284 152.171 176.060 1.00 97.20 1190 GLY A C 1
ATOM 9450 O O . GLY A 1 1190 ? 159.491 152.817 175.370 1.00 97.20 1190 GLY A O 1
ATOM 9451 N N . ILE A 1 1191 ? 160.851 151.051 175.638 1.00 116.60 1191 ILE A N 1
ATOM 9452 C CA . ILE A 1 1191 ? 160.653 150.518 174.292 1.00 116.60 1191 ILE A CA 1
ATOM 9453 C C . ILE A 1 1191 ? 159.514 149.505 174.332 1.00 116.60 1191 ILE A C 1
ATOM 9454 O O . ILE A 1 1191 ? 159.536 148.601 175.180 1.00 116.60 1191 ILE A O 1
ATOM 9459 N N . PRO A 1 1192 ? 158.488 149.641 173.478 1.00 117.80 1192 PRO A N 1
ATOM 9460 C CA . PRO A 1 1192 ? 157.377 148.685 173.407 1.00 117.80 1192 PRO A CA 1
ATOM 9461 C C . PRO A 1 1192 ? 157.833 147.293 172.980 1.00 117.80 1192 PRO A C 1
ATOM 9462 O O . PRO A 1 1192 ? 158.794 147.189 172.218 1.00 117.80 1192 PRO A O 1
ATOM 9466 N N . GLY A 1 1203 ? 169.929 125.721 164.289 1.00 112.64 1203 GLY A N 1
ATOM 9467 C CA . GLY A 1 1203 ? 170.056 124.743 163.224 1.00 112.64 1203 GLY A CA 1
ATOM 9468 C C . GLY A 1 1203 ? 170.085 125.362 161.841 1.00 112.64 1203 GLY A C 1
ATOM 9469 O O . GLY A 1 1203 ? 169.264 126.221 161.517 1.00 112.64 1203 GLY A O 1
ATOM 9470 N N . GLN A 1 1204 ? 171.035 124.924 161.022 1.00 113.16 1204 GLN A N 1
ATOM 9471 C CA . GLN A 1 1204 ? 171.185 125.406 159.660 1.00 113.16 1204 GLN A CA 1
ATOM 9472 C C . GLN A 1 1204 ? 171.286 124.229 158.703 1.00 113.16 1204 GLN A C 1
ATOM 9473 O O . GLN A 1 1204 ? 171.800 123.167 159.071 1.00 113.16 1204 GLN A O 1
ATOM 9479 N N . PRO A 1 1205 ? 170.802 124.385 157.473 1.00 104.22 1205 PRO A N 1
ATOM 9480 C CA . PRO A 1 1205 ? 170.934 123.302 156.493 1.00 104.22 1205 PRO A CA 1
ATOM 9481 C C . PRO A 1 1205 ? 172.386 123.081 156.104 1.00 104.22 1205 PRO A C 1
ATOM 9482 O O . PRO A 1 1205 ? 173.210 123.999 156.129 1.00 104.22 1205 PRO A O 1
ATOM 9486 N N . ALA A 1 1206 ? 172.694 121.832 155.745 1.00 105.27 1206 ALA A N 1
ATOM 9487 C CA . ALA A 1 1206 ? 174.062 121.482 155.379 1.00 105.27 1206 ALA A CA 1
ATOM 9488 C C . ALA A 1 1206 ? 174.515 122.233 154.133 1.00 105.27 1206 ALA A C 1
ATOM 9489 O O . ALA A 1 1206 ? 175.648 122.722 154.072 1.00 105.27 1206 ALA A O 1
ATOM 9491 N N . ILE A 1 1207 ? 173.645 122.336 153.132 1.00 100.40 1207 ILE A N 1
ATOM 9492 C CA . ILE A 1 1207 ? 173.962 122.996 151.872 1.00 100.40 1207 ILE A CA 1
ATOM 9493 C C . ILE A 1 1207 ? 172.934 124.088 151.611 1.00 100.40 1207 ILE A C 1
ATOM 9494 O O . ILE A 1 1207 ? 171.731 123.888 151.815 1.00 100.40 1207 ILE A O 1
ATOM 9499 N N . LYS A 1 1208 ? 173.417 125.253 151.190 1.00 99.45 1208 LYS A N 1
ATOM 9500 C CA . LYS A 1 1208 ? 172.556 126.392 150.896 1.00 99.45 1208 LYS A CA 1
ATOM 9501 C C . LYS A 1 1208 ? 172.482 126.602 149.391 1.00 99.45 1208 LYS A C 1
ATOM 9502 O O . LYS A 1 1208 ? 173.504 126.932 148.768 1.00 99.45 1208 LYS A O 1
ATOM 9508 N N . PRO A 1 1209 ? 171.323 126.418 148.764 1.00 89.18 1209 PRO A N 1
ATOM 9509 C CA . PRO A 1 1209 ? 171.227 126.649 147.319 1.00 89.18 1209 PRO A CA 1
ATOM 9510 C C . PRO A 1 1209 ? 171.398 128.119 146.974 1.00 89.18 1209 PRO A C 1
ATOM 9511 O O . PRO A 1 1209 ? 171.046 129.011 147.750 1.00 89.18 1209 PRO A O 1
ATOM 9515 N N . LYS A 1 1210 ? 171.947 128.363 145.789 1.00 84.26 1210 LYS A N 1
ATOM 9516 C CA . LYS A 1 1210 ? 172.157 129.713 145.284 1.00 84.26 1210 LYS A CA 1
ATOM 9517 C C . LYS A 1 1210 ? 171.068 130.049 144.274 1.00 84.26 1210 LYS A C 1
ATOM 9518 O O . LYS A 1 1210 ? 170.783 129.249 143.377 1.00 84.26 1210 LYS A O 1
ATOM 9524 N N . CYS A 1 1211 ? 170.473 131.239 144.425 1.00 68.07 1211 CYS A N 1
ATOM 9525 C CA . CYS A 1 1211 ? 169.336 131.741 143.658 1.00 68.07 1211 CYS A CA 1
ATOM 9526 C C . CYS A 1 1211 ? 168.334 130.631 143.355 1.00 68.07 1211 CYS A C 1
ATOM 9527 O O . CYS A 1 1211 ? 168.136 130.273 142.187 1.00 68.07 1211 CYS A O 1
ATOM 9530 N N . PRO A 1 1212 ? 167.686 130.065 144.370 1.00 61.95 1212 PRO A N 1
ATOM 9531 C CA . PRO A 1 1212 ? 166.739 128.976 144.123 1.00 61.95 1212 PRO A CA 1
ATOM 9532 C C . PRO A 1 1212 ? 165.452 129.482 143.492 1.00 61.95 1212 PRO A C 1
ATOM 9533 O O . PRO A 1 1212 ? 165.062 130.642 143.636 1.00 61.95 1212 PRO A O 1
ATOM 9537 N N . SER A 1 1213 ? 164.786 128.577 142.782 1.00 52.91 1213 SER A N 1
ATOM 9538 C CA . SER A 1 1213 ? 163.513 128.883 142.155 1.00 52.91 1213 SER A CA 1
ATOM 9539 C C . SER A 1 1213 ? 162.395 128.898 143.196 1.00 52.91 1213 SER A C 1
ATOM 9540 O O . SER A 1 1213 ? 162.568 128.478 144.343 1.00 52.91 1213 SER A O 1
ATOM 9543 N N . ALA A 1 1214 ? 161.233 129.409 142.784 1.00 52.54 1214 ALA A N 1
ATOM 9544 C CA . ALA A 1 1214 ? 160.075 129.416 143.672 1.00 52.54 1214 ALA A CA 1
ATOM 9545 C C . ALA A 1 1214 ? 159.615 128.000 143.995 1.00 52.54 1214 ALA A C 1
ATOM 9546 O O . ALA A 1 1214 ? 159.258 127.700 145.142 1.00 52.54 1214 ALA A O 1
ATOM 9548 N N . ALA A 1 1215 ? 159.617 127.116 142.993 1.00 50.54 1215 ALA A N 1
ATOM 9549 C CA . ALA A 1 1215 ? 159.203 125.736 143.218 1.00 50.54 1215 ALA A CA 1
ATOM 9550 C C . ALA A 1 1215 ? 160.127 125.035 144.205 1.00 50.54 1215 ALA A C 1
ATOM 9551 O O . ALA A 1 1215 ? 159.664 124.283 145.070 1.00 50.54 1215 ALA A O 1
ATOM 9553 N N . LEU A 1 1216 ? 161.436 125.267 144.091 1.00 49.67 1216 LEU A N 1
ATOM 9554 C CA . LEU A 1 1216 ? 162.377 124.658 145.025 1.00 49.67 1216 LEU A CA 1
ATOM 9555 C C . LEU A 1 1216 ? 162.142 125.149 146.447 1.00 49.67 1216 LEU A C 1
ATOM 9556 O O . LEU A 1 1216 ? 162.184 124.360 147.399 1.00 49.67 1216 LEU A O 1
ATOM 9561 N N . ARG A 1 1217 ? 161.894 126.450 146.613 1.00 53.77 1217 ARG A N 1
ATOM 9562 C CA . ARG A 1 1217 ? 161.627 126.989 147.943 1.00 53.77 1217 ARG A CA 1
ATOM 9563 C C . ARG A 1 1217 ? 160.354 126.396 148.535 1.00 53.77 1217 ARG A C 1
ATOM 9564 O O . ARG A 1 1217 ? 160.324 126.020 149.716 1.00 53.77 1217 ARG A O 1
ATOM 9572 N N . GLU A 1 1218 ? 159.291 126.305 147.732 1.00 57.77 1218 GLU A N 1
ATOM 9573 C CA . GLU A 1 1218 ? 158.050 125.720 148.228 1.00 57.77 1218 GLU A CA 1
ATOM 9574 C C . GLU A 1 1218 ? 158.239 124.254 148.596 1.00 57.77 1218 GLU A C 1
ATOM 9575 O O . GLU A 1 1218 ? 157.720 123.793 149.618 1.00 57.77 1218 GLU A O 1
ATOM 9581 N N . ALA A 1 1219 ? 158.982 123.507 147.776 1.00 52.09 1219 ALA A N 1
ATOM 9582 C CA . ALA A 1 1219 ? 159.241 122.105 148.084 1.00 52.09 1219 ALA A CA 1
ATOM 9583 C C . ALA A 1 1219 ? 160.031 121.960 149.378 1.00 52.09 1219 ALA A C 1
ATOM 9584 O O . ALA A 1 1219 ? 159.734 121.085 150.199 1.00 52.09 1219 ALA A O 1
ATOM 9586 N N . ILE A 1 1220 ? 161.037 122.813 149.579 1.00 54.54 1220 ILE A N 1
ATOM 9587 C CA . ILE A 1 1220 ? 161.840 122.741 150.797 1.00 54.54 1220 ILE A CA 1
ATOM 9588 C C . ILE A 1 1220 ? 160.978 123.034 152.019 1.00 54.54 1220 ILE A C 1
ATOM 9589 O O . ILE A 1 1220 ? 161.041 122.324 153.031 1.00 54.54 1220 ILE A O 1
ATOM 9594 N N . GLU A 1 1221 ? 160.151 124.081 151.941 1.00 57.49 1221 GLU A N 1
ATOM 9595 C CA . GLU A 1 1221 ? 159.296 124.424 153.074 1.00 57.49 1221 GLU A CA 1
ATOM 9596 C C . GLU A 1 1221 ? 158.292 123.316 153.371 1.00 57.49 1221 GLU A C 1
ATOM 9597 O O . GLU A 1 1221 ? 158.066 122.970 154.539 1.00 57.49 1221 GLU A O 1
ATOM 9603 N N . LEU A 1 1222 ? 157.683 122.746 152.329 1.00 53.18 1222 LEU A N 1
ATOM 9604 C CA . LEU A 1 1222 ? 156.721 121.667 152.523 1.00 53.18 1222 LEU A CA 1
ATOM 9605 C C . LEU A 1 1222 ? 157.377 120.443 153.149 1.00 53.18 1222 LEU A C 1
ATOM 9606 O O . LEU A 1 1222 ? 156.818 119.830 154.070 1.00 53.18 1222 LEU A O 1
ATOM 9611 N N . ALA A 1 1223 ? 158.567 120.074 152.665 1.00 55.79 1223 ALA A N 1
ATOM 9612 C CA . ALA A 1 1223 ? 159.271 118.930 153.230 1.00 55.79 1223 ALA A CA 1
ATOM 9613 C C . ALA A 1 1223 ? 159.632 119.172 154.687 1.00 55.79 1223 ALA A C 1
ATOM 9614 O O . ALA A 1 1223 ? 159.487 118.276 155.525 1.00 55.79 1223 ALA A O 1
ATOM 9616 N N . SER A 1 1224 ? 160.096 120.382 155.010 1.00 57.71 1224 SER A N 1
ATOM 9617 C CA . SER A 1 1224 ? 160.439 120.696 156.393 1.00 57.71 1224 SER A CA 1
ATOM 9618 C C . SER A 1 1224 ? 159.215 120.607 157.295 1.00 57.71 1224 SER A C 1
ATOM 9619 O O . SER A 1 1224 ? 159.281 120.056 158.401 1.00 57.71 1224 SER A O 1
ATOM 9622 N N . ARG A 1 1225 ? 158.081 121.141 156.834 1.00 64.73 1225 ARG A N 1
ATOM 9623 C CA . ARG A 1 1225 ? 156.866 121.107 157.642 1.00 64.73 1225 ARG A CA 1
ATOM 9624 C C . ARG A 1 1225 ? 156.404 119.675 157.887 1.00 64.73 1225 ARG A C 1
ATOM 9625 O O . ARG A 1 1225 ? 156.079 119.302 159.021 1.00 64.73 1225 ARG A O 1
ATOM 9633 N N . LEU A 1 1226 ? 156.375 118.851 156.833 1.00 61.07 1226 LEU A N 1
ATOM 9634 C CA . LEU A 1 1226 ? 155.946 117.465 157.010 1.00 61.07 1226 LEU A CA 1
ATOM 9635 C C . LEU A 1 1226 ? 156.909 116.688 157.898 1.00 61.07 1226 LEU A C 1
ATOM 9636 O O . LEU A 1 1226 ? 156.478 115.860 158.709 1.00 61.07 1226 LEU A O 1
ATOM 9641 N N . THR A 1 1227 ? 158.215 116.923 157.754 1.00 66.78 1227 THR A N 1
ATOM 9642 C CA . THR A 1 1227 ? 159.179 116.235 158.604 1.00 66.78 1227 THR A CA 1
ATOM 9643 C C . THR A 1 1227 ? 159.002 116.624 160.065 1.00 66.78 1227 THR A C 1
ATOM 9644 O O . THR A 1 1227 ? 159.048 115.765 160.952 1.00 66.78 1227 THR A O 1
ATOM 9648 N N . TRP A 1 1228 ? 158.781 117.912 160.335 1.00 79.22 1228 TRP A N 1
ATOM 9649 C CA . TRP A 1 1228 ? 158.719 118.364 161.719 1.00 79.22 1228 TRP A CA 1
ATOM 9650 C C . TRP A 1 1228 ? 157.405 117.972 162.386 1.00 79.22 1228 TRP A C 1
ATOM 9651 O O . TRP A 1 1228 ? 157.384 117.664 163.583 1.00 79.22 1228 TRP A O 1
ATOM 9662 N N . VAL A 1 1229 ? 156.297 117.985 161.640 1.00 69.55 1229 VAL A N 1
ATOM 9663 C CA . VAL A 1 1229 ? 155.002 117.728 162.267 1.00 69.55 1229 VAL A CA 1
ATOM 9664 C C . VAL A 1 1229 ? 154.896 116.274 162.719 1.00 69.55 1229 VAL A C 1
ATOM 9665 O O . VAL A 1 1229 ? 154.313 115.979 163.768 1.00 69.55 1229 VAL A O 1
ATOM 9669 N N . THR A 1 1230 ? 155.457 115.347 161.948 1.00 76.25 1230 THR A N 1
ATOM 9670 C CA . THR A 1 1230 ? 155.428 113.920 162.263 1.00 76.25 1230 THR A CA 1
ATOM 9671 C C . THR A 1 1230 ? 156.847 113.507 162.643 1.00 76.25 1230 THR A C 1
ATOM 9672 O O . THR A 1 1230 ? 157.626 113.058 161.801 1.00 76.25 1230 THR A O 1
ATOM 9676 N N . GLN A 1 1231 ? 157.176 113.659 163.923 1.00 90.84 1231 GLN A N 1
ATOM 9677 C CA . GLN A 1 1231 ? 158.527 113.406 164.406 1.00 90.84 1231 GLN A CA 1
ATOM 9678 C C . GLN A 1 1231 ? 158.684 112.059 165.093 1.00 90.84 1231 GLN A C 1
ATOM 9679 O O . GLN A 1 1231 ? 159.748 111.441 164.980 1.00 90.84 1231 GLN A O 1
ATOM 9685 N N . GLY A 1 1232 ? 157.660 111.587 165.797 1.00 102.76 1232 GLY A N 1
ATOM 9686 C CA . GLY A 1 1232 ? 157.750 110.329 166.507 1.00 102.76 1232 GLY A CA 1
ATOM 9687 C C . GLY A 1 1232 ? 157.543 109.086 165.675 1.00 102.76 1232 GLY A C 1
ATOM 9688 O O . GLY A 1 1232 ? 157.699 107.977 166.194 1.00 102.76 1232 GLY A O 1
ATOM 9689 N N . SER A 1 1233 ? 157.198 109.229 164.400 1.00 106.43 1233 SER A N 1
ATOM 9690 C CA . SER A 1 1233 ? 156.942 108.096 163.527 1.00 106.43 1233 SER A CA 1
ATOM 9691 C C . SER A 1 1233 ? 158.146 107.844 162.621 1.00 106.43 1233 SER A C 1
ATOM 9692 O O . SER A 1 1233 ? 159.124 108.595 162.613 1.00 106.43 1233 SER A O 1
ATOM 9695 N N . SER A 1 1234 ? 158.066 106.761 161.846 1.00 111.52 1234 SER A N 1
ATOM 9696 C CA . SER A 1 1234 ? 159.124 106.381 160.916 1.00 111.52 1234 SER A CA 1
ATOM 9697 C C . SER A 1 1234 ? 158.646 106.397 159.468 1.00 111.52 1234 SER A C 1
ATOM 9698 O O . SER A 1 1234 ? 159.255 105.751 158.610 1.00 111.52 1234 SER A O 1
ATOM 9701 N N . ASN A 1 1235 ? 157.566 107.119 159.179 1.00 104.67 1235 ASN A N 1
ATOM 9702 C CA . ASN A 1 1235 ? 157.020 107.217 157.832 1.00 104.67 1235 ASN A CA 1
ATOM 9703 C C . ASN A 1 1235 ? 157.398 108.519 157.138 1.00 104.67 1235 ASN A C 1
ATOM 9704 O O . ASN A 1 1235 ? 156.819 108.843 156.097 1.00 104.67 1235 ASN A O 1
ATOM 9709 N N . SER A 1 1236 ? 158.358 109.268 157.687 1.00 100.26 1236 SER A N 1
ATOM 9710 C CA . SER A 1 1236 ? 158.704 110.569 157.127 1.00 100.26 1236 SER A CA 1
ATOM 9711 C C . SER A 1 1236 ? 159.266 110.471 155.714 1.00 100.26 1236 SER A C 1
ATOM 9712 O O . SER A 1 1236 ? 159.309 111.482 155.007 1.00 100.26 1236 SER A O 1
ATOM 9715 N N . ASP A 1 1237 ? 159.698 109.286 155.288 1.00 100.49 1237 ASP A N 1
ATOM 9716 C CA . ASP A 1 1237 ? 160.230 109.112 153.942 1.00 100.49 1237 ASP A CA 1
ATOM 9717 C C . ASP A 1 1237 ? 159.134 108.898 152.906 1.00 100.49 1237 ASP A C 1
ATOM 9718 O O . ASP A 1 1237 ? 159.184 109.487 151.821 1.00 100.49 1237 ASP A O 1
ATOM 9723 N N . LEU A 1 1238 ? 158.139 108.067 153.220 1.00 90.91 1238 LEU A N 1
ATOM 9724 C CA . LEU A 1 1238 ? 157.120 107.715 152.238 1.00 90.91 1238 LEU A CA 1
ATOM 9725 C C . LEU A 1 1238 ? 156.094 108.822 152.033 1.00 90.91 1238 LEU A C 1
ATOM 9726 O O . LEU A 1 1238 ? 155.522 108.932 150.944 1.00 90.91 1238 LEU A O 1
ATOM 9731 N N . LEU A 1 1239 ? 155.836 109.637 153.058 1.00 80.22 1239 LEU A N 1
ATOM 9732 C CA . LEU A 1 1239 ? 154.785 110.645 152.950 1.00 80.22 1239 LEU A CA 1
ATOM 9733 C C . LEU A 1 1239 ? 155.217 111.818 152.077 1.00 80.22 1239 LEU A C 1
ATOM 9734 O O . LEU A 1 1239 ? 154.415 112.349 151.302 1.00 80.22 1239 LEU A O 1
ATOM 9739 N N . ILE A 1 1240 ? 156.477 112.240 152.195 1.00 69.81 1240 ILE A N 1
ATOM 9740 C CA . ILE A 1 1240 ? 156.936 113.435 151.494 1.00 69.81 1240 ILE A CA 1
ATOM 9741 C C . ILE A 1 1240 ? 157.030 113.201 149.990 1.00 69.81 1240 ILE A C 1
ATOM 9742 O O . ILE A 1 1240 ? 156.747 114.108 149.197 1.00 69.81 1240 ILE A O 1
ATOM 9747 N N . LYS A 1 1241 ? 157.412 111.993 149.572 1.00 69.90 1241 LYS A N 1
ATOM 9748 C CA . LYS A 1 1241 ? 157.748 111.749 148.169 1.00 69.90 1241 LYS A CA 1
ATOM 9749 C C . LYS A 1 1241 ? 156.632 112.107 147.192 1.00 69.90 1241 LYS A C 1
ATOM 9750 O O . LYS A 1 1241 ? 156.920 112.786 146.190 1.00 69.90 1241 LYS A O 1
ATOM 9756 N N . PRO A 1 1242 ? 155.372 111.691 147.386 1.00 66.04 1242 PRO A N 1
ATOM 9757 C CA . PRO A 1 1242 ? 154.340 112.049 146.398 1.00 66.04 1242 PRO A CA 1
ATOM 9758 C C . PRO A 1 1242 ? 154.142 113.545 146.239 1.00 66.04 1242 PRO A C 1
ATOM 9759 O O . PRO A 1 1242 ? 153.808 114.003 145.140 1.00 66.04 1242 PRO A O 1
ATOM 9763 N N . PHE A 1 1243 ? 154.333 114.322 147.305 1.00 63.23 1243 PHE A N 1
ATOM 9764 C CA . PHE A 1 1243 ? 154.197 115.770 147.200 1.00 63.23 1243 PHE A CA 1
ATOM 9765 C C . PHE A 1 1243 ? 155.345 116.384 146.408 1.00 63.23 1243 PHE A C 1
ATOM 9766 O O . PHE A 1 1243 ? 155.129 117.306 145.614 1.00 63.23 1243 PHE A O 1
ATOM 9774 N N . LEU A 1 1244 ? 156.567 115.889 146.611 1.00 65.08 1244 LEU A N 1
ATOM 9775 C CA . LEU A 1 1244 ? 157.721 116.422 145.898 1.00 65.08 1244 LEU A CA 1
ATOM 9776 C C . LEU A 1 1244 ? 157.786 115.967 144.448 1.00 65.08 1244 LEU A C 1
ATOM 9777 O O . LEU A 1 1244 ? 158.430 116.638 143.636 1.00 65.08 1244 LEU A O 1
ATOM 9782 N N . GLU A 1 1245 ? 157.146 114.846 144.104 1.00 68.04 1245 GLU A N 1
ATOM 9783 C CA . GLU A 1 1245 ? 157.183 114.385 142.720 1.00 68.04 1245 GLU A CA 1
ATOM 9784 C C . GLU A 1 1245 ? 156.505 115.354 141.760 1.00 68.04 1245 GLU A C 1
ATOM 9785 O O . GLU A 1 1245 ? 156.790 115.313 140.559 1.00 68.04 1245 GLU A O 1
ATOM 9791 N N . ALA A 1 1246 ? 155.622 116.218 142.253 1.00 64.59 1246 ALA A N 1
ATOM 9792 C CA . ALA A 1 1246 ? 154.903 117.161 141.408 1.00 64.59 1246 ALA A CA 1
ATOM 9793 C C . ALA A 1 1246 ? 155.482 118.569 141.448 1.00 64.59 1246 ALA A C 1
ATOM 9794 O O . ALA A 1 1246 ? 154.927 119.467 140.809 1.00 64.59 1246 ALA A O 1
ATOM 9796 N N . ARG A 1 1247 ? 156.575 118.787 142.177 1.00 61.28 1247 ARG A N 1
ATOM 9797 C CA . ARG A 1 1247 ? 157.143 120.121 142.330 1.00 61.28 1247 ARG A CA 1
ATOM 9798 C C . ARG A 1 1247 ? 158.553 120.238 141.776 1.00 61.28 1247 ARG A C 1
ATOM 9799 O O . ARG A 1 1247 ? 158.820 121.128 140.961 1.00 61.28 1247 ARG A O 1
ATOM 9807 N N . VAL A 1 1248 ? 159.468 119.365 142.192 1.00 64.58 1248 VAL A N 1
ATOM 9808 C CA . VAL A 1 1248 ? 160.885 119.528 141.898 1.00 64.58 1248 VAL A CA 1
ATOM 9809 C C . VAL A 1 1248 ? 161.433 118.228 141.323 1.00 64.58 1248 VAL A C 1
ATOM 9810 O O . VAL A 1 1248 ? 160.901 117.141 141.572 1.00 64.58 1248 VAL A O 1
ATOM 9814 N N . ASN A 1 1249 ? 162.506 118.350 140.536 1.00 72.95 1249 ASN A N 1
ATOM 9815 C CA . ASN A 1 1249 ? 163.114 117.184 139.904 1.00 72.95 1249 ASN A CA 1
ATOM 9816 C C . ASN A 1 1249 ? 163.906 116.341 140.895 1.00 72.95 1249 ASN A C 1
ATOM 9817 O O . ASN A 1 1249 ? 164.028 115.125 140.710 1.00 72.95 1249 ASN A O 1
ATOM 9822 N N . LEU A 1 1250 ? 164.451 116.958 141.940 1.00 77.94 1250 LEU A N 1
ATOM 9823 C CA . LEU A 1 1250 ? 165.265 116.230 142.902 1.00 77.94 1250 LEU A CA 1
ATOM 9824 C C . LEU A 1 1250 ? 164.427 115.222 143.680 1.00 77.94 1250 LEU A C 1
ATOM 9825 O O . LEU A 1 1250 ? 163.233 115.420 143.918 1.00 77.94 1250 LEU A O 1
ATOM 9830 N N . SER A 1 1251 ? 165.071 114.128 144.075 1.00 91.29 1251 SER A N 1
ATOM 9831 C CA . SER A 1 1251 ? 164.426 113.065 144.824 1.00 91.29 1251 SER A CA 1
ATOM 9832 C C . SER A 1 1251 ? 164.666 113.251 146.321 1.00 91.29 1251 SER A C 1
ATOM 9833 O O . SER A 1 1251 ? 165.372 114.161 146.761 1.00 91.29 1251 SER A O 1
ATOM 9836 N N . VAL A 1 1252 ? 164.059 112.366 147.114 1.00 97.25 1252 VAL A N 1
ATOM 9837 C CA . VAL A 1 1252 ? 164.248 112.403 148.559 1.00 97.25 1252 VAL A CA 1
ATOM 9838 C C . VAL A 1 1252 ? 165.696 112.045 148.895 1.00 97.25 1252 VAL A C 1
ATOM 9839 O O . VAL A 1 1252 ? 166.404 111.393 148.117 1.00 97.25 1252 VAL A O 1
ATOM 9843 N N . GLN A 1 1253 ? 166.144 112.505 150.065 1.00 105.87 1253 GLN A N 1
ATOM 9844 C CA . GLN A 1 1253 ? 167.503 112.437 150.608 1.00 105.87 1253 GLN A CA 1
ATOM 9845 C C . GLN A 1 1253 ? 168.394 113.491 149.965 1.00 105.87 1253 GLN A C 1
ATOM 9846 O O . GLN A 1 1253 ? 169.552 113.636 150.376 1.00 105.87 1253 GLN A O 1
ATOM 9852 N N . GLU A 1 1254 ? 167.899 114.229 148.977 1.00 98.97 1254 GLU A N 1
ATOM 9853 C CA . GLU A 1 1254 ? 168.557 115.419 148.459 1.00 98.97 1254 GLU A CA 1
ATOM 9854 C C . GLU A 1 1254 ? 167.907 116.701 148.949 1.00 98.97 1254 GLU A C 1
ATOM 9855 O O . GLU A 1 1254 ? 168.610 117.654 149.291 1.00 98.97 1254 GLU A O 1
ATOM 9861 N N . ILE A 1 1255 ? 166.574 116.741 148.992 1.00 90.42 1255 ILE A N 1
ATOM 9862 C CA . ILE A 1 1255 ? 165.879 117.867 149.605 1.00 90.42 1255 ILE A CA 1
ATOM 9863 C C . ILE A 1 1255 ? 166.129 117.889 151.106 1.00 90.42 1255 ILE A C 1
ATOM 9864 O O . ILE A 1 1255 ? 166.249 118.959 151.715 1.00 90.42 1255 ILE A O 1
ATOM 9869 N N . LEU A 1 1256 ? 166.219 116.708 151.726 1.00 94.14 1256 LEU A N 1
ATOM 9870 C CA . LEU A 1 1256 ? 166.400 116.632 153.172 1.00 94.14 1256 LEU A CA 1
ATOM 9871 C C . LEU A 1 1256 ? 167.716 117.258 153.612 1.00 94.14 1256 LEU A C 1
ATOM 9872 O O . LEU A 1 1256 ? 167.828 117.725 154.752 1.00 94.14 1256 LEU A O 1
ATOM 9877 N N . GLN A 1 1257 ? 168.721 117.274 152.736 1.00 96.13 1257 GLN A N 1
ATOM 9878 C CA . GLN A 1 1257 ? 169.977 117.935 153.066 1.00 96.13 1257 GLN A CA 1
ATOM 9879 C C . GLN A 1 1257 ? 169.828 119.448 153.147 1.00 96.13 1257 GLN A C 1
ATOM 9880 O O . GLN A 1 1257 ? 170.561 120.090 153.906 1.00 96.13 1257 GLN A O 1
ATOM 9886 N N . MET A 1 1258 ? 168.901 120.029 152.386 1.00 90.13 1258 MET A N 1
ATOM 9887 C CA . MET A 1 1258 ? 168.676 121.467 152.395 1.00 90.13 1258 MET A CA 1
ATOM 9888 C C . MET A 1 1258 ? 167.616 121.904 153.397 1.00 90.13 1258 MET A C 1
ATOM 9889 O O . MET A 1 1258 ? 167.435 123.110 153.594 1.00 90.13 1258 MET A O 1
ATOM 9894 N N . THR A 1 1259 ? 166.918 120.969 154.026 1.00 90.51 1259 THR A N 1
ATOM 9895 C CA . THR A 1 1259 ? 165.872 121.329 154.975 1.00 90.51 1259 THR A CA 1
ATOM 9896 C C . THR A 1 1259 ? 166.493 121.721 156.311 1.00 90.51 1259 THR A C 1
ATOM 9897 O O . THR A 1 1259 ? 167.270 120.945 156.877 1.00 90.51 1259 THR A O 1
ATOM 9901 N N . PRO A 1 1260 ? 166.190 122.908 156.834 1.00 98.09 1260 PRO A N 1
ATOM 9902 C CA . PRO A 1 1260 ? 166.712 123.285 158.153 1.00 98.09 1260 PRO A CA 1
ATOM 9903 C C . PRO A 1 1260 ? 166.220 122.333 159.233 1.00 98.09 1260 PRO A C 1
ATOM 9904 O O . PRO A 1 1260 ? 165.081 121.863 159.203 1.00 98.09 1260 PRO A O 1
ATOM 9908 N N . SER A 1 1261 ? 167.095 122.054 160.196 1.00 107.91 1261 SER A N 1
ATOM 9909 C CA . SER A 1 1261 ? 166.770 121.151 161.294 1.00 107.91 1261 SER A CA 1
ATOM 9910 C C . SER A 1 1261 ? 165.939 121.903 162.326 1.00 107.91 1261 SER A C 1
ATOM 9911 O O . SER A 1 1261 ? 166.458 122.761 163.048 1.00 107.91 1261 SER A O 1
ATOM 9914 N N . HIS A 1 1262 ? 164.649 121.586 162.397 1.00 108.81 1262 HIS A N 1
ATOM 9915 C CA . HIS A 1 1262 ? 163.740 122.206 163.350 1.00 108.81 1262 HIS A CA 1
ATOM 9916 C C . HIS A 1 1262 ? 163.539 121.274 164.537 1.00 108.81 1262 HIS A C 1
ATOM 9917 O O . HIS A 1 1262 ? 163.142 120.117 164.365 1.00 108.81 1262 HIS A O 1
ATOM 9919 N N . TYR A 1 1263 ? 163.815 121.782 165.739 1.00 117.68 1263 TYR A N 1
ATOM 9920 C CA . TYR A 1 1263 ? 163.682 121.007 166.975 1.00 117.68 1263 TYR A CA 1
ATOM 9921 C C . TYR A 1 1263 ? 162.926 121.875 167.979 1.00 117.68 1263 TYR A C 1
ATOM 9922 O O . TYR A 1 1263 ? 163.529 122.635 168.741 1.00 117.68 1263 TYR A O 1
ATOM 9924 N N . SER A 1 1264 ? 161.604 121.756 167.972 1.00 114.33 1264 SER A N 1
ATOM 9925 C CA . SER A 1 1264 ? 160.734 122.504 168.866 1.00 114.33 1264 SER A CA 1
ATOM 9926 C C . SER A 1 1264 ? 159.763 121.543 169.551 1.00 114.33 1264 SER A C 1
ATOM 9927 O O . SER A 1 1264 ? 159.733 120.343 169.265 1.00 114.33 1264 SER A O 1
ATOM 9930 N N . GLY A 1 1265 ? 158.965 122.084 170.462 1.00 114.49 1265 GLY A N 1
ATOM 9931 C CA . GLY A 1 1265 ? 157.957 121.305 171.149 1.00 114.49 1265 GLY A CA 1
ATOM 9932 C C . GLY A 1 1265 ? 156.637 122.044 171.174 1.00 114.49 1265 GLY A C 1
ATOM 9933 O O . GLY A 1 1265 ? 156.579 123.260 170.995 1.00 114.49 1265 GLY A O 1
ATOM 9934 N N . ASN A 1 1266 ? 155.566 121.280 171.402 1.00 114.84 1266 ASN A N 1
ATOM 9935 C CA . ASN A 1 1266 ? 154.215 121.828 171.421 1.00 114.84 1266 ASN A CA 1
ATOM 9936 C C . ASN A 1 1266 ? 153.922 122.560 170.118 1.00 114.84 1266 ASN A C 1
ATOM 9937 O O . ASN A 1 1266 ? 153.788 123.788 170.106 1.00 114.84 1266 ASN A O 1
ATOM 9942 N N . ILE A 1 1267 ? 153.849 121.808 169.018 1.00 102.05 1267 ILE A N 1
ATOM 9943 C CA . ILE A 1 1267 ? 153.648 122.336 167.670 1.00 102.05 1267 ILE A CA 1
ATOM 9944 C C . ILE A 1 1267 ? 152.508 123.347 167.628 1.00 102.05 1267 ILE A C 1
ATOM 9945 O O . ILE A 1 1267 ? 152.489 124.242 166.773 1.00 102.05 1267 ILE A O 1
ATOM 9950 N N . VAL A 1 1268 ? 151.551 123.217 168.551 1.00 103.12 1268 VAL A N 1
ATOM 9951 C CA . VAL A 1 1268 ? 150.471 124.193 168.634 1.00 103.12 1268 VAL A CA 1
ATOM 9952 C C . VAL A 1 1268 ? 151.012 125.576 168.988 1.00 103.12 1268 VAL A C 1
ATOM 9953 O O . VAL A 1 1268 ? 150.567 126.581 168.423 1.00 103.12 1268 VAL A O 1
ATOM 9957 N N . HIS A 1 1269 ? 151.987 125.657 169.900 1.00 111.46 1269 HIS A N 1
ATOM 9958 C CA . HIS A 1 1269 ? 152.598 126.946 170.212 1.00 111.46 1269 HIS A CA 1
ATOM 9959 C C . HIS A 1 1269 ? 153.335 127.518 169.009 1.00 111.46 1269 HIS A C 1
ATOM 9960 O O . HIS A 1 1269 ? 153.276 128.728 168.755 1.00 111.46 1269 HIS A O 1
ATOM 9967 N N . ARG A 1 1270 ? 154.048 126.669 168.266 1.00 111.72 1270 ARG A N 1
ATOM 9968 C CA . ARG A 1 1270 ? 154.768 127.145 167.091 1.00 111.72 1270 ARG A CA 1
ATOM 9969 C C . ARG A 1 1270 ? 153.809 127.684 166.039 1.00 111.72 1270 ARG A C 1
ATOM 9970 O O . ARG A 1 1270 ? 154.083 128.709 165.405 1.00 111.72 1270 ARG A O 1
ATOM 9978 N N . TYR A 1 1271 ? 152.679 127.007 165.835 1.00 100.52 1271 TYR A N 1
ATOM 9979 C CA . TYR A 1 1271 ? 151.706 127.512 164.873 1.00 100.52 1271 TYR A CA 1
ATOM 9980 C C . TYR A 1 1271 ? 150.993 128.756 165.391 1.00 100.52 1271 TYR A C 1
ATOM 9981 O O . TYR A 1 1271 ? 150.568 129.599 164.594 1.00 100.52 1271 TYR A O 1
ATOM 9990 N N . ASN A 1 1272 ? 150.850 128.889 166.711 1.00 109.90 1272 ASN A N 1
ATOM 9991 C CA . ASN A 1 1272 ? 150.153 130.046 167.265 1.00 109.90 1272 ASN A CA 1
ATOM 9992 C C . ASN A 1 1272 ? 151.013 131.304 167.202 1.00 109.90 1272 ASN A C 1
ATOM 9993 O O . ASN A 1 1272 ? 150.533 132.375 166.812 1.00 109.90 1272 ASN A O 1
ATOM 9998 N N . ASP A 1 1273 ? 152.292 131.199 167.581 1.00 120.73 1273 ASP A N 1
ATOM 9999 C CA . ASP A 1 1273 ? 153.096 132.400 167.774 1.00 120.73 1273 ASP A CA 1
ATOM 10000 C C . ASP A 1 1273 ? 154.523 132.297 167.245 1.00 120.73 1273 ASP A C 1
ATOM 10001 O O . ASP A 1 1273 ? 155.356 133.137 167.607 1.00 120.73 1273 ASP A O 1
ATOM 10003 N N . GLN A 1 1274 ? 154.842 131.309 166.413 1.00 121.28 1274 GLN A N 1
ATOM 10004 C CA . GLN A 1 1274 ? 156.162 131.232 165.798 1.00 121.28 1274 GLN A CA 1
ATOM 10005 C C . GLN A 1 1274 ? 156.103 131.357 164.285 1.00 121.28 1274 GLN A C 1
ATOM 10006 O O . GLN A 1 1274 ? 156.819 132.185 163.709 1.00 121.28 1274 GLN A O 1
ATOM 10008 N N . TYR A 1 1275 ? 155.268 130.556 163.618 1.00 117.51 1275 TYR A N 1
ATOM 10009 C CA . TYR A 1 1275 ? 155.056 130.737 162.187 1.00 117.51 1275 TYR A CA 1
ATOM 10010 C C . TYR A 1 1275 ? 154.303 132.024 161.882 1.00 117.51 1275 TYR A C 1
ATOM 10011 O O . TYR A 1 1275 ? 154.348 132.499 160.741 1.00 117.51 1275 TYR A O 1
ATOM 10020 N N . SER A 1 1276 ? 153.616 132.592 162.875 1.00 141.58 1276 SER A N 1
ATOM 10021 C CA . SER A 1 1276 ? 152.966 133.896 162.804 1.00 141.58 1276 SER A CA 1
ATOM 10022 C C . SER A 1 1276 ? 151.951 133.977 161.669 1.00 141.58 1276 SER A C 1
ATOM 10023 O O . SER A 1 1276 ? 152.195 134.669 160.672 1.00 141.58 1276 SER A O 1
ATOM 10026 N N . PRO A 1 1277 ? 150.813 133.284 161.770 1.00 137.32 1277 PRO A N 1
ATOM 10027 C CA . PRO A 1 1277 ? 149.734 133.525 160.798 1.00 137.32 1277 PRO A CA 1
ATOM 10028 C C . PRO A 1 1277 ? 149.233 134.956 160.828 1.00 137.32 1277 PRO A C 1
ATOM 10029 O O . PRO A 1 1277 ? 148.839 135.495 159.786 1.00 137.32 1277 PRO A O 1
ATOM 10033 N N . HIS A 1 1278 ? 149.240 135.587 162.000 1.00 132.08 1278 HIS A N 1
ATOM 10034 C CA . HIS A 1 1278 ? 148.864 136.981 162.163 1.00 132.08 1278 HIS A CA 1
ATOM 10035 C C . HIS A 1 1278 ? 149.931 137.685 162.988 1.00 132.08 1278 HIS A C 1
ATOM 10036 O O . HIS A 1 1278 ? 150.676 137.057 163.743 1.00 132.08 1278 HIS A O 1
ATOM 10043 N N . SER A 1 1279 ? 150.002 139.004 162.833 1.00 119.71 1279 SER A N 1
ATOM 10044 C CA . SER A 1 1279 ? 150.988 139.808 163.541 1.00 119.71 1279 SER A CA 1
ATOM 10045 C C . SER A 1 1279 ? 150.485 140.326 164.881 1.00 119.71 1279 SER A C 1
ATOM 10046 O O . SER A 1 1279 ? 151.237 141.014 165.580 1.00 119.71 1279 SER A O 1
ATOM 10049 N N . PHE A 1 1280 ? 149.238 140.020 165.248 1.00 94.02 1280 PHE A N 1
ATOM 10050 C CA . PHE A 1 1280 ? 148.665 140.423 166.529 1.00 94.02 1280 PHE A CA 1
ATOM 10051 C C . PHE A 1 1280 ? 148.650 141.939 166.693 1.00 94.02 1280 PHE A C 1
ATOM 10052 O O . PHE A 1 1280 ? 147.686 142.597 166.289 1.00 94.02 1280 PHE A O 1
ATOM 10060 N N . MET A 1 1281 ? 149.688 142.479 167.338 1.00 89.97 1281 MET A N 1
ATOM 10061 C CA . MET A 1 1281 ? 149.882 143.897 167.656 1.00 89.97 1281 MET A CA 1
ATOM 10062 C C . MET A 1 1281 ? 148.671 144.497 168.363 1.00 89.97 1281 MET A C 1
ATOM 10063 O O . MET A 1 1281 ? 147.769 143.772 168.797 1.00 89.97 1281 MET A O 1
ATOM 10068 N N . ALA A 1 1282 ? 148.648 145.818 168.498 1.00 72.91 1282 ALA A N 1
ATOM 10069 C CA . ALA A 1 1282 ? 147.663 146.510 169.314 1.00 72.91 1282 ALA A CA 1
ATOM 10070 C C . ALA A 1 1282 ? 146.659 147.252 168.441 1.00 72.91 1282 ALA A C 1
ATOM 10071 O O . ALA A 1 1282 ? 146.780 147.314 167.215 1.00 72.91 1282 ALA A O 1
ATOM 10073 N N . ASN A 1 1283 ? 145.654 147.827 169.103 1.00 57.23 1283 ASN A N 1
ATOM 10074 C CA . ASN A 1 1283 ? 144.593 148.571 168.437 1.00 57.23 1283 ASN A CA 1
ATOM 10075 C C . ASN A 1 1283 ? 144.379 149.927 169.100 1.00 57.23 1283 ASN A C 1
ATOM 10076 O O . ASN A 1 1283 ? 143.256 150.435 169.139 1.00 57.23 1283 ASN A O 1
ATOM 10081 N N . ARG A 1 1284 ? 145.446 150.518 169.633 1.00 50.12 1284 ARG A N 1
ATOM 10082 C CA . ARG A 1 1284 ? 145.388 151.821 170.279 1.00 50.12 1284 ARG A CA 1
ATOM 10083 C C . ARG A 1 1284 ? 146.633 152.609 169.900 1.00 50.12 1284 ARG A C 1
ATOM 10084 O O . ARG A 1 1284 ? 147.611 152.057 169.389 1.00 50.12 1284 ARG A O 1
ATOM 10092 N N . MET A 1 1285 ? 146.590 153.916 170.148 1.00 51.39 1285 MET A N 1
ATOM 10093 C CA . MET A 1 1285 ? 147.754 154.757 169.907 1.00 51.39 1285 MET A CA 1
ATOM 10094 C C . MET A 1 1285 ? 148.879 154.389 170.866 1.00 51.39 1285 MET A C 1
ATOM 10095 O O . MET A 1 1285 ? 148.644 154.076 172.036 1.00 51.39 1285 MET A O 1
ATOM 10100 N N . SER A 1 1286 ? 150.111 154.433 170.362 1.00 52.82 1286 SER A N 1
ATOM 10101 C CA . SER A 1 1286 ? 151.274 153.930 171.079 1.00 52.82 1286 SER A CA 1
ATOM 10102 C C . SER A 1 1286 ? 151.880 154.951 172.038 1.00 52.82 1286 SER A C 1
ATOM 10103 O O . SER A 1 1286 ? 153.028 154.779 172.462 1.00 52.82 1286 SER A O 1
ATOM 10106 N N . ASN A 1 1287 ? 151.143 156.006 172.389 1.00 49.62 1287 ASN A N 1
ATOM 10107 C CA . ASN A 1 1287 ? 151.681 156.996 173.317 1.00 49.62 1287 ASN A CA 1
ATOM 10108 C C . ASN A 1 1287 ? 151.697 156.471 174.747 1.00 49.62 1287 ASN A C 1
ATOM 10109 O O . ASN A 1 1287 ? 152.661 156.701 175.487 1.00 49.62 1287 ASN A O 1
ATOM 10114 N N . SER A 1 1288 ? 150.641 155.764 175.155 1.00 55.33 1288 SER A N 1
ATOM 10115 C CA . SER A 1 1288 ? 150.546 155.303 176.537 1.00 55.33 1288 SER A CA 1
ATOM 10116 C C . SER A 1 1288 ? 151.478 154.131 176.813 1.00 55.33 1288 SER A C 1
ATOM 10117 O O . SER A 1 1288 ? 151.931 153.958 177.951 1.00 55.33 1288 SER A O 1
ATOM 10120 N N . ALA A 1 1289 ? 151.779 153.321 175.795 1.00 55.28 1289 ALA A N 1
ATOM 10121 C CA . ALA A 1 1289 ? 152.621 152.147 175.994 1.00 55.28 1289 ALA A CA 1
ATOM 10122 C C . ALA A 1 1289 ? 154.018 152.505 176.478 1.00 55.28 1289 ALA A C 1
ATOM 10123 O O . ALA A 1 1289 ? 154.698 151.652 177.058 1.00 55.28 1289 ALA A O 1
ATOM 10125 N N . THR A 1 1290 ? 154.464 153.740 176.254 1.00 59.54 1290 THR A N 1
ATOM 10126 C CA . THR A 1 1290 ? 155.773 154.175 176.720 1.00 59.54 1290 THR A CA 1
ATOM 10127 C C . THR A 1 1290 ? 155.770 154.613 178.178 1.00 59.54 1290 THR A C 1
ATOM 10128 O O . THR A 1 1290 ? 156.848 154.800 178.752 1.00 59.54 1290 THR A O 1
ATOM 10132 N N . ARG A 1 1291 ? 154.598 154.779 178.790 1.00 60.02 1291 ARG A N 1
ATOM 10133 C CA . ARG A 1 1291 ? 154.495 155.255 180.162 1.00 60.02 1291 ARG A CA 1
ATOM 10134 C C . ARG A 1 1291 ? 154.146 154.147 181.148 1.00 60.02 1291 ARG A C 1
ATOM 10135 O O . ARG A 1 1291 ? 153.765 154.442 182.285 1.00 60.02 1291 ARG A O 1
ATOM 10143 N N . LEU A 1 1292 ? 154.265 152.885 180.746 1.00 55.82 1292 LEU A N 1
ATOM 10144 C CA . LEU A 1 1292 ? 153.881 151.763 181.587 1.00 55.82 1292 LEU A CA 1
ATOM 10145 C C . LEU A 1 1292 ? 154.993 150.728 181.623 1.00 55.82 1292 LEU A C 1
ATOM 10146 O O . LEU A 1 1292 ? 155.735 150.554 180.652 1.00 55.82 1292 LEU A O 1
ATOM 10151 N N . ILE A 1 1293 ? 155.098 150.040 182.756 1.00 60.80 1293 ILE A N 1
ATOM 10152 C CA . ILE A 1 1293 ? 155.980 148.890 182.907 1.00 60.80 1293 ILE A CA 1
ATOM 10153 C C . ILE A 1 1293 ? 155.128 147.694 183.315 1.00 60.80 1293 ILE A C 1
ATOM 10154 O O . ILE A 1 1293 ? 154.316 147.784 184.245 1.00 60.80 1293 ILE A O 1
ATOM 10159 N N . VAL A 1 1294 ? 155.295 146.584 182.600 1.00 61.62 1294 VAL A N 1
ATOM 10160 C CA . VAL A 1 1294 ? 154.478 145.391 182.781 1.00 61.62 1294 VAL A CA 1
ATOM 10161 C C . VAL A 1 1294 ? 155.387 144.237 183.173 1.00 61.62 1294 VAL A C 1
ATOM 10162 O O . VAL A 1 1294 ? 156.368 143.948 182.477 1.00 61.62 1294 VAL A O 1
ATOM 10166 N N . SER A 1 1295 ? 155.058 143.580 184.280 1.00 69.59 1295 SER A N 1
ATOM 10167 C CA . SER A 1 1295 ? 155.809 142.441 184.786 1.00 69.59 1295 SER A CA 1
ATOM 10168 C C . SER A 1 1295 ? 154.942 141.195 184.674 1.00 69.59 1295 SER A C 1
ATOM 10169 O O . SER A 1 1295 ? 153.831 141.153 185.219 1.00 69.59 1295 SER A O 1
ATOM 10172 N N . THR A 1 1296 ? 155.455 140.186 183.966 1.00 78.03 1296 THR A N 1
ATOM 10173 C CA . THR A 1 1296 ? 154.763 138.922 183.774 1.00 78.03 1296 THR A CA 1
ATOM 10174 C C . THR A 1 1296 ? 155.455 137.748 184.450 1.00 78.03 1296 THR A C 1
ATOM 10175 O O . THR A 1 1296 ? 154.860 136.668 184.535 1.00 78.03 1296 THR A O 1
ATOM 10179 N N . ASN A 1 1297 ? 156.688 137.924 184.930 1.00 86.83 1297 ASN A N 1
ATOM 10180 C CA . ASN A 1 1297 ? 157.394 136.851 185.620 1.00 86.83 1297 ASN A CA 1
ATOM 10181 C C . ASN A 1 1297 ? 156.751 136.488 186.950 1.00 86.83 1297 ASN A C 1
ATOM 10182 O O . ASN A 1 1297 ? 157.095 135.448 187.521 1.00 86.83 1297 ASN A O 1
ATOM 10187 N N . THR A 1 1298 ? 155.836 137.318 187.455 1.00 79.84 1298 THR A N 1
ATOM 10188 C CA . THR A 1 1298 ? 155.143 137.018 188.700 1.00 79.84 1298 THR A CA 1
ATOM 10189 C C . THR A 1 1298 ? 154.230 135.804 188.565 1.00 79.84 1298 THR A C 1
ATOM 10190 O O . THR A 1 1298 ? 153.839 135.215 189.578 1.00 79.84 1298 THR A O 1
ATOM 10194 N N . LEU A 1 1299 ? 153.911 135.395 187.333 1.00 82.55 1299 LEU A N 1
ATOM 10195 C CA . LEU A 1 1299 ? 153.049 134.238 187.125 1.00 82.55 1299 LEU A CA 1
ATOM 10196 C C . LEU A 1 1299 ? 153.666 132.949 187.651 1.00 82.55 1299 LEU A C 1
ATOM 10197 O O . LEU A 1 1299 ? 152.944 131.964 187.842 1.00 82.55 1299 LEU A O 1
ATOM 10202 N N . GLY A 1 1300 ? 154.975 132.928 187.889 1.00 93.44 1300 GLY A N 1
ATOM 10203 C CA . GLY A 1 1300 ? 155.626 131.748 188.424 1.00 93.44 1300 GLY A CA 1
ATOM 10204 C C . GLY A 1 1300 ? 155.717 130.618 187.421 1.00 93.44 1300 GLY A C 1
ATOM 10205 O O . GLY A 1 1300 ? 156.489 130.690 186.461 1.00 93.44 1300 GLY A O 1
ATOM 10206 N N . GLU A 1 1301 ? 154.932 129.565 187.635 1.00 98.22 1301 GLU A N 1
ATOM 10207 C CA . GLU A 1 1301 ? 154.874 128.436 186.716 1.00 98.22 1301 GLU A CA 1
ATOM 10208 C C . GLU A 1 1301 ? 154.020 128.720 185.486 1.00 98.22 1301 GLU A C 1
ATOM 10209 O O . GLU A 1 1301 ? 153.729 127.789 184.727 1.00 98.22 1301 GLU A O 1
ATOM 10215 N N . PHE A 1 1302 ? 153.625 129.978 185.279 1.00 91.97 1302 PHE A N 1
ATOM 10216 C CA . PHE A 1 1302 ? 152.765 130.377 184.163 1.00 91.97 1302 PHE A CA 1
ATOM 10217 C C . PHE A 1 1302 ? 151.447 129.607 184.182 1.00 91.97 1302 PHE A C 1
ATOM 10218 O O . PHE A 1 1302 ? 150.900 129.252 183.136 1.00 91.97 1302 PHE A O 1
ATOM 10226 N N . SER A 1 1303 ? 150.937 129.353 185.386 1.00 98.32 1303 SER A N 1
ATOM 10227 C CA . SER A 1 1303 ? 149.674 128.645 185.585 1.00 98.32 1303 SER A CA 1
ATOM 10228 C C . SER A 1 1303 ? 149.653 127.293 184.880 1.00 98.32 1303 SER A C 1
ATOM 10229 O O . SER A 1 1303 ? 148.929 127.105 183.903 1.00 98.32 1303 SER A O 1
ATOM 10232 N N . ASP A 1 1311 ? 152.908 124.330 176.949 1.00 115.27 1311 ASP A N 1
ATOM 10233 C CA . ASP A 1 1311 ? 152.842 125.031 178.225 1.00 115.27 1311 ASP A CA 1
ATOM 10234 C C . ASP A 1 1311 ? 151.399 125.315 178.631 1.00 115.27 1311 ASP A C 1
ATOM 10235 O O . ASP A 1 1311 ? 150.756 124.490 179.279 1.00 115.27 1311 ASP A O 1
ATOM 10240 N N . SER A 1 1312 ? 150.893 126.484 178.246 1.00 100.32 1312 SER A N 1
ATOM 10241 C CA . SER A 1 1312 ? 149.553 126.908 178.630 1.00 100.32 1312 SER A CA 1
ATOM 10242 C C . SER A 1 1312 ? 148.888 127.567 177.426 1.00 100.32 1312 SER A C 1
ATOM 10243 O O . SER A 1 1312 ? 149.436 127.588 176.320 1.00 100.32 1312 SER A O 1
ATOM 10246 N N . ASN A 1 1313 ? 147.693 128.107 177.650 1.00 87.43 1313 ASN A N 1
ATOM 10247 C CA . ASN A 1 1313 ? 146.917 128.772 176.612 1.00 87.43 1313 ASN A CA 1
ATOM 10248 C C . ASN A 1 1313 ? 147.154 130.274 176.562 1.00 87.43 1313 ASN A C 1
ATOM 10249 O O . ASN A 1 1313 ? 146.539 130.955 175.735 1.00 87.43 1313 ASN A O 1
ATOM 10254 N N . ILE A 1 1314 ? 148.019 130.804 177.417 1.00 80.22 1314 ILE A N 1
ATOM 10255 C CA . ILE A 1 1314 ? 148.207 132.246 177.520 1.00 80.22 1314 ILE A CA 1
ATOM 10256 C C . ILE A 1 1314 ? 149.085 132.727 176.375 1.00 80.22 1314 ILE A C 1
ATOM 10257 O O . ILE A 1 1314 ? 150.167 132.179 176.130 1.00 80.22 1314 ILE A O 1
ATOM 10262 N N . ILE A 1 1315 ? 148.620 133.752 175.668 1.00 71.71 1315 ILE A N 1
ATOM 10263 C CA . ILE A 1 1315 ? 149.397 134.424 174.634 1.00 71.71 1315 ILE A CA 1
ATOM 10264 C C . ILE A 1 1315 ? 149.892 135.734 175.231 1.00 71.71 1315 ILE A C 1
ATOM 10265 O O . ILE A 1 1315 ? 149.095 136.618 175.561 1.00 71.71 1315 ILE A O 1
ATOM 10270 N N . PHE A 1 1316 ? 151.213 135.864 175.368 1.00 70.72 1316 PHE A N 1
ATOM 10271 C CA . PHE A 1 1316 ? 151.773 136.981 176.123 1.00 70.72 1316 PHE A CA 1
ATOM 10272 C C . PHE A 1 1316 ? 151.604 138.305 175.388 1.00 70.72 1316 PHE A C 1
ATOM 10273 O O . PHE A 1 1316 ? 151.391 139.347 176.020 1.00 70.72 1316 PHE A O 1
ATOM 10281 N N . GLN A 1 1317 ? 151.707 138.291 174.057 1.00 70.23 1317 GLN A N 1
ATOM 10282 C CA . GLN A 1 1317 ? 151.559 139.529 173.297 1.00 70.23 1317 GLN A CA 1
ATOM 10283 C C . GLN A 1 1317 ? 150.177 140.136 173.497 1.00 70.23 1317 GLN A C 1
ATOM 10284 O O . GLN A 1 1317 ? 150.047 141.344 173.736 1.00 70.23 1317 GLN A O 1
ATOM 10290 N N . ASN A 1 1318 ? 149.131 139.310 173.425 1.00 64.48 1318 ASN A N 1
ATOM 10291 C CA . ASN A 1 1318 ? 147.791 139.818 173.683 1.00 64.48 1318 ASN A CA 1
ATOM 10292 C C . ASN A 1 1318 ? 147.606 140.199 175.145 1.00 64.48 1318 ASN A C 1
ATOM 10293 O O . ASN A 1 1318 ? 146.802 141.082 175.445 1.00 64.48 1318 ASN A O 1
ATOM 10298 N N . VAL A 1 1319 ? 148.342 139.571 176.064 1.00 55.18 1319 VAL A N 1
ATOM 10299 C CA . VAL A 1 1319 ? 148.281 139.985 177.466 1.00 55.18 1319 VAL A CA 1
ATOM 10300 C C . VAL A 1 1319 ? 148.796 141.412 177.618 1.00 55.18 1319 VAL A C 1
ATOM 10301 O O . VAL A 1 1319 ? 148.166 142.259 178.268 1.00 55.18 1319 VAL A O 1
ATOM 10305 N N . ILE A 1 1320 ? 149.950 141.700 177.011 1.00 52.77 1320 ILE A N 1
ATOM 10306 C CA . ILE A 1 1320 ? 150.511 143.047 177.077 1.00 52.77 1320 ILE A CA 1
ATOM 10307 C C . ILE A 1 1320 ? 149.580 144.044 176.401 1.00 52.77 1320 ILE A C 1
ATOM 10308 O O . ILE A 1 1320 ? 149.340 145.145 176.917 1.00 52.77 1320 ILE A O 1
ATOM 10313 N N . ASN A 1 1321 ? 149.042 143.674 175.234 1.00 52.69 1321 ASN A N 1
ATOM 10314 C CA . ASN A 1 1321 ? 148.121 144.561 174.532 1.00 52.69 1321 ASN A CA 1
ATOM 10315 C C . ASN A 1 1321 ? 146.882 144.846 175.370 1.00 52.69 1321 ASN A C 1
ATOM 10316 O O . ASN A 1 1321 ? 146.429 145.993 175.451 1.00 52.69 1321 ASN A O 1
ATOM 10321 N N . TYR A 1 1322 ? 146.325 143.813 176.005 1.00 46.01 1322 TYR A N 1
ATOM 10322 C CA . TYR A 1 1322 ? 145.137 143.984 176.830 1.00 46.01 1322 TYR A CA 1
ATOM 10323 C C . TYR A 1 1322 ? 145.415 144.898 178.012 1.00 46.01 1322 TYR A C 1
ATOM 10324 O O . TYR A 1 1322 ? 144.619 145.794 178.309 1.00 46.01 1322 TYR A O 1
ATOM 10333 N N . ALA A 1 1323 ? 146.550 144.702 178.688 1.00 43.94 1323 ALA A N 1
ATOM 10334 C CA . ALA A 1 1323 ? 146.877 145.549 179.832 1.00 43.94 1323 ALA A CA 1
ATOM 10335 C C . ALA A 1 1323 ? 147.042 147.006 179.411 1.00 43.94 1323 ALA A C 1
ATOM 10336 O O . ALA A 1 1323 ? 146.477 147.917 180.035 1.00 43.94 1323 ALA A O 1
ATOM 10338 N N . VAL A 1 1324 ? 147.801 147.244 178.338 1.00 44.66 1324 VAL A N 1
ATOM 10339 C CA . VAL A 1 1324 ? 148.054 148.614 177.896 1.00 44.66 1324 VAL A CA 1
ATOM 10340 C C . VAL A 1 1324 ? 146.755 149.283 177.459 1.00 44.66 1324 VAL A C 1
ATOM 10341 O O . VAL A 1 1324 ? 146.470 150.429 177.832 1.00 44.66 1324 VAL A O 1
ATOM 10345 N N . ALA A 1 1325 ? 145.945 148.575 176.668 1.00 44.35 1325 ALA A N 1
ATOM 10346 C CA . ALA A 1 1325 ? 144.696 149.150 176.182 1.00 44.35 1325 ALA A CA 1
ATOM 10347 C C . ALA A 1 1325 ? 143.725 149.414 177.323 1.00 44.35 1325 ALA A C 1
ATOM 10348 O O . ALA A 1 1325 ? 143.017 150.426 177.316 1.00 44.35 1325 ALA A O 1
ATOM 10350 N N . LEU A 1 1326 ? 143.666 148.513 178.303 1.00 45.15 1326 LEU A N 1
ATOM 10351 C CA . LEU A 1 1326 ? 142.777 148.710 179.440 1.00 45.15 1326 LEU A CA 1
ATOM 10352 C C . LEU A 1 1326 ? 143.187 149.933 180.247 1.00 45.15 1326 LEU A C 1
ATOM 10353 O O . LEU A 1 1326 ? 142.338 150.735 180.657 1.00 45.15 1326 LEU A O 1
ATOM 10358 N N . PHE A 1 1327 ? 144.492 150.102 180.477 1.00 50.30 1327 PHE A N 1
ATOM 10359 C CA . PHE A 1 1327 ? 144.944 151.292 181.191 1.00 50.30 1327 PHE A CA 1
ATOM 10360 C C . PHE A 1 1327 ? 144.649 152.559 180.399 1.00 50.30 1327 PHE A C 1
ATOM 10361 O O . PHE A 1 1327 ? 144.263 153.582 180.976 1.00 50.30 1327 PHE A O 1
ATOM 10369 N N . ASP A 1 1328 ? 144.834 152.516 179.077 1.00 53.68 1328 ASP A N 1
ATOM 10370 C CA . ASP A 1 1328 ? 144.569 153.692 178.253 1.00 53.68 1328 ASP A CA 1
ATOM 10371 C C . ASP A 1 1328 ? 143.090 154.063 178.284 1.00 53.68 1328 ASP A C 1
ATOM 10372 O O . ASP A 1 1328 ? 142.737 155.239 178.432 1.00 53.68 1328 ASP A O 1
ATOM 10377 N N . ILE A 1 1329 ? 142.208 153.071 178.151 1.00 42.44 1329 ILE A N 1
ATOM 10378 C CA . ILE A 1 1329 ? 140.774 153.340 178.120 1.00 42.44 1329 ILE A CA 1
ATOM 10379 C C . ILE A 1 1329 ? 140.282 153.811 179.484 1.00 42.44 1329 ILE A C 1
ATOM 10380 O O . ILE A 1 1329 ? 139.403 154.676 179.575 1.00 42.44 1329 ILE A O 1
ATOM 10385 N N . LYS A 1 1330 ? 140.838 153.255 180.564 1.00 47.84 1330 LYS A N 1
ATOM 10386 C CA . LYS A 1 1330 ? 140.367 153.600 181.902 1.00 47.84 1330 LYS A CA 1
ATOM 10387 C C . LYS A 1 1330 ? 140.547 155.087 182.191 1.00 47.84 1330 LYS A C 1
ATOM 10388 O O . LYS A 1 1330 ? 139.641 155.743 182.717 1.00 47.84 1330 LYS A O 1
ATOM 10394 N N . PHE A 1 1331 ? 141.706 155.640 181.843 1.00 50.95 1331 PHE A N 1
ATOM 10395 C CA . PHE A 1 1331 ? 142.027 157.046 182.091 1.00 50.95 1331 PHE A CA 1
ATOM 10396 C C . PHE A 1 1331 ? 142.281 157.725 180.750 1.00 50.95 1331 PHE A C 1
ATOM 10397 O O . PHE A 1 1331 ? 143.420 157.789 180.283 1.00 50.95 1331 PHE A O 1
ATOM 10405 N N . ARG A 1 1332 ? 141.219 158.239 180.132 1.00 46.83 1332 ARG A N 1
ATOM 10406 C CA . ARG A 1 1332 ? 141.342 158.941 178.861 1.00 46.83 1332 ARG A CA 1
ATOM 10407 C C . ARG A 1 1332 ? 140.718 160.327 178.852 1.00 46.83 1332 ARG A C 1
ATOM 10408 O O . ARG A 1 1332 ? 141.048 161.119 177.961 1.00 46.83 1332 ARG A O 1
ATOM 10416 N N . ASN A 1 1333 ? 139.840 160.654 179.801 1.00 52.99 1333 ASN A N 1
ATOM 10417 C CA . ASN A 1 1333 ? 139.239 161.980 179.888 1.00 52.99 1333 ASN A CA 1
ATOM 10418 C C . ASN A 1 1333 ? 139.548 162.658 181.217 1.00 52.99 1333 ASN A C 1
ATOM 10419 O O . ASN A 1 1333 ? 138.866 163.616 181.594 1.00 52.99 1333 ASN A O 1
ATOM 10424 N N . THR A 1 1334 ? 140.560 162.182 181.935 1.00 61.43 1334 THR A N 1
ATOM 10425 C CA . THR A 1 1334 ? 140.952 162.743 183.219 1.00 61.43 1334 THR A CA 1
ATOM 10426 C C . THR A 1 1334 ? 142.398 163.209 183.148 1.00 61.43 1334 THR A C 1
ATOM 10427 O O . THR A 1 1334 ? 143.258 162.508 182.604 1.00 61.43 1334 THR A O 1
ATOM 10431 N N . GLU A 1 1335 ? 142.662 164.392 183.693 1.00 74.63 1335 GLU A N 1
ATOM 10432 C CA . GLU A 1 1335 ? 144.022 164.906 183.707 1.00 74.63 1335 GLU A CA 1
ATOM 10433 C C . GLU A 1 1335 ? 144.896 164.099 184.662 1.00 74.63 1335 GLU A C 1
ATOM 10434 O O . GLU A 1 1335 ? 144.429 163.563 185.670 1.00 74.63 1335 GLU A O 1
ATOM 10440 N N . ALA A 1 1336 ? 146.186 164.019 184.322 1.00 79.66 1336 ALA A N 1
ATOM 10441 C CA . ALA A 1 1336 ? 147.079 163.056 184.959 1.00 79.66 1336 ALA A CA 1
ATOM 10442 C C . ALA A 1 1336 ? 147.277 163.335 186.443 1.00 79.66 1336 ALA A C 1
ATOM 10443 O O . ALA A 1 1336 ? 147.545 162.406 187.214 1.00 79.66 1336 ALA A O 1
ATOM 10445 N N . THR A 1 1337 ? 147.156 164.593 186.865 1.00 89.80 1337 THR A N 1
ATOM 10446 C CA . THR A 1 1337 ? 147.416 164.931 188.260 1.00 89.80 1337 THR A CA 1
ATOM 10447 C C . THR A 1 1337 ? 146.371 164.376 189.219 1.00 89.80 1337 THR A C 1
ATOM 10448 O O . THR A 1 1337 ? 146.613 164.373 190.430 1.00 89.80 1337 THR A O 1
ATOM 10452 N N . ASP A 1 1338 ? 145.223 163.912 188.722 1.00 90.01 1338 ASP A N 1
ATOM 10453 C CA . ASP A 1 1338 ? 144.171 163.405 189.594 1.00 90.01 1338 ASP A CA 1
ATOM 10454 C C . ASP A 1 1338 ? 144.027 161.891 189.579 1.00 90.01 1338 ASP A C 1
ATOM 10455 O O . ASP A 1 1338 ? 143.218 161.363 190.348 1.00 90.01 1338 ASP A O 1
ATOM 10460 N N . ILE A 1 1339 ? 144.771 161.184 188.727 1.00 81.00 1339 ILE A N 1
ATOM 10461 C CA . ILE A 1 1339 ? 144.684 159.727 188.691 1.00 81.00 1339 ILE A CA 1
ATOM 10462 C C . ILE A 1 1339 ? 145.113 159.172 190.041 1.00 81.00 1339 ILE A C 1
ATOM 10463 O O . ILE A 1 1339 ? 146.266 159.338 190.459 1.00 81.00 1339 ILE A O 1
ATOM 10468 N N . GLN A 1 1340 ? 144.187 158.507 190.731 1.00 84.75 1340 GLN A N 1
ATOM 10469 C CA . GLN A 1 1340 ? 144.421 158.035 192.088 1.00 84.75 1340 GLN A CA 1
ATOM 10470 C C . GLN A 1 1340 ? 144.942 156.607 192.142 1.00 84.75 1340 GLN A C 1
ATOM 10471 O O . GLN A 1 1340 ? 145.217 156.106 193.235 1.00 84.75 1340 GLN A O 1
ATOM 10477 N N . TYR A 1 1341 ? 145.084 155.941 191.001 1.00 73.98 1341 TYR A N 1
ATOM 10478 C CA . TYR A 1 1341 ? 145.508 154.549 190.960 1.00 73.98 1341 TYR A CA 1
ATOM 10479 C C . TYR A 1 1341 ? 146.949 154.468 190.477 1.00 73.98 1341 TYR A C 1
ATOM 10480 O O . TYR A 1 1341 ? 147.290 155.022 189.427 1.00 73.98 1341 TYR A O 1
ATOM 10489 N N . ASN A 1 1342 ? 147.788 153.778 191.246 1.00 78.16 1342 ASN A N 1
ATOM 10490 C CA . ASN A 1 1342 ? 149.211 153.681 190.949 1.00 78.16 1342 ASN A CA 1
ATOM 10491 C C . ASN A 1 1342 ? 149.539 152.432 190.138 1.00 78.16 1342 ASN A C 1
ATOM 10492 O O . ASN A 1 1342 ? 150.274 152.506 189.149 1.00 78.16 1342 ASN A O 1
ATOM 10497 N N . ARG A 1 1343 ? 148.998 151.282 190.536 1.00 69.24 1343 ARG A N 1
ATOM 10498 C CA . ARG A 1 1343 ? 149.333 150.017 189.902 1.00 69.24 1343 ARG A CA 1
ATOM 10499 C C . ARG A 1 1343 ? 148.075 149.177 189.740 1.00 69.24 1343 ARG A C 1
ATOM 10500 O O . ARG A 1 1343 ? 147.043 149.435 190.365 1.00 69.24 1343 ARG A O 1
ATOM 10508 N N . ALA A 1 1344 ? 148.176 148.165 188.883 1.00 58.61 1344 ALA A N 1
ATOM 10509 C CA . ALA A 1 1344 ? 147.065 147.275 188.579 1.00 58.61 1344 ALA A CA 1
ATOM 10510 C C . ALA A 1 1344 ? 147.530 145.827 188.604 1.00 58.61 1344 ALA A C 1
ATOM 10511 O O . ALA A 1 1344 ? 148.653 145.513 188.192 1.00 58.61 1344 ALA A O 1
ATOM 10513 N N . HIS A 1 1345 ? 146.653 144.951 189.088 1.00 57.82 1345 HIS A N 1
ATOM 10514 C CA . HIS A 1 1345 ? 146.900 143.517 189.158 1.00 57.82 1345 HIS A CA 1
ATOM 10515 C C . HIS A 1 1345 ? 145.926 142.795 188.238 1.00 57.82 1345 HIS A C 1
ATOM 10516 O O . HIS A 1 1345 ? 144.712 143.007 188.326 1.00 57.82 1345 HIS A O 1
ATOM 10523 N N . LEU A 1 1346 ? 146.455 141.941 187.368 1.00 52.43 1346 LEU A N 1
ATOM 10524 C CA . LEU A 1 1346 ? 145.657 141.100 186.480 1.00 52.43 1346 LEU A CA 1
ATOM 10525 C C . LEU A 1 1346 ? 145.745 139.677 187.015 1.00 52.43 1346 LEU A C 1
ATOM 10526 O O . LEU A 1 1346 ? 146.751 138.995 186.806 1.00 52.43 1346 LEU A O 1
ATOM 10531 N N . HIS A 1 1347 ? 144.700 139.237 187.713 1.00 63.76 1347 HIS A N 1
ATOM 10532 C CA . HIS A 1 1347 ? 144.666 137.910 188.315 1.00 63.76 1347 HIS A CA 1
ATOM 10533 C C . HIS A 1 1347 ? 143.919 136.956 187.394 1.00 63.76 1347 HIS A C 1
ATOM 10534 O O . HIS A 1 1347 ? 142.798 137.249 186.973 1.00 63.76 1347 HIS A O 1
ATOM 10541 N N . LEU A 1 1348 ? 144.539 135.822 187.083 1.00 66.71 1348 LEU A N 1
ATOM 10542 C CA . LEU A 1 1348 ? 143.935 134.864 186.170 1.00 66.71 1348 LEU A CA 1
ATOM 10543 C C . LEU A 1 1348 ? 142.945 133.968 186.903 1.00 66.71 1348 LEU A C 1
ATOM 10544 O O . LEU A 1 1348 ? 143.176 133.566 188.046 1.00 66.71 1348 LEU A O 1
ATOM 10549 N N . THR A 1 1349 ? 141.831 133.671 186.240 1.00 78.66 1349 THR A N 1
ATOM 10550 C CA . THR A 1 1349 ? 140.817 132.799 186.805 1.00 78.66 1349 THR A CA 1
ATOM 10551 C C . THR A 1 1349 ? 141.275 131.343 186.747 1.00 78.66 1349 THR A C 1
ATOM 10552 O O . THR A 1 1349 ? 142.217 130.983 186.036 1.00 78.66 1349 THR A O 1
ATOM 10556 N N . LYS A 1 1350 ? 140.586 130.495 187.509 1.00 101.48 1350 LYS A N 1
ATOM 10557 C CA . LYS A 1 1350 ? 140.946 129.091 187.651 1.00 101.48 1350 LYS A CA 1
ATOM 10558 C C . LYS A 1 1350 ? 140.009 128.170 186.874 1.00 101.48 1350 LYS A C 1
ATOM 10559 O O . LYS A 1 1350 ? 139.839 127.003 187.234 1.00 101.48 1350 LYS A O 1
ATOM 10565 N N . CYS A 1 1351 ? 139.398 128.674 185.812 1.00 108.18 1351 CYS A N 1
ATOM 10566 C CA . CYS A 1 1351 ? 138.459 127.863 185.044 1.00 108.18 1351 CYS A CA 1
ATOM 10567 C C . CYS A 1 1351 ? 138.800 127.783 183.564 1.00 108.18 1351 CYS A C 1
ATOM 10568 O O . CYS A 1 1351 ? 138.626 126.722 182.959 1.00 108.18 1351 CYS A O 1
ATOM 10571 N N . CYS A 1 1352 ? 139.279 128.871 182.965 1.00 97.96 1352 CYS A N 1
ATOM 10572 C CA . CYS A 1 1352 ? 139.509 128.930 181.528 1.00 97.96 1352 CYS A CA 1
ATOM 10573 C C . CYS A 1 1352 ? 140.943 128.609 181.129 1.00 97.96 1352 CYS A C 1
ATOM 10574 O O . CYS A 1 1352 ? 141.265 128.671 179.939 1.00 97.96 1352 CYS A O 1
ATOM 10577 N N . THR A 1 1353 ? 141.807 128.268 182.079 1.00 95.19 1353 THR A N 1
ATOM 10578 C CA . THR A 1 1353 ? 143.207 127.974 181.800 1.00 95.19 1353 THR A CA 1
ATOM 10579 C C . THR A 1 1353 ? 143.452 126.478 181.934 1.00 95.19 1353 THR A C 1
ATOM 10580 O O . THR A 1 1353 ? 143.066 125.869 182.938 1.00 95.19 1353 THR A O 1
ATOM 10584 N N . ARG A 1 1354 ? 144.095 125.892 180.927 1.00 95.39 1354 ARG A N 1
ATOM 10585 C CA . ARG A 1 1354 ? 144.379 124.465 180.889 1.00 95.39 1354 ARG A CA 1
ATOM 10586 C C . ARG A 1 1354 ? 145.845 124.249 180.533 1.00 95.39 1354 ARG A C 1
ATOM 10587 O O . ARG A 1 1354 ? 146.587 125.193 180.247 1.00 95.39 1354 ARG A O 1
ATOM 10595 N N . GLU A 1 1355 ? 146.258 122.985 180.550 1.00 113.41 1355 GLU A N 1
ATOM 10596 C CA . GLU A 1 1355 ? 147.613 122.581 180.202 1.00 113.41 1355 GLU A CA 1
ATOM 10597 C C . GLU A 1 1355 ? 147.584 121.821 178.884 1.00 113.41 1355 GLU A C 1
ATOM 10598 O O . GLU A 1 1355 ? 146.855 120.832 178.750 1.00 113.41 1355 GLU A O 1
ATOM 10604 N N . VAL A 1 1356 ? 148.371 122.282 177.918 1.00 112.07 1356 VAL A N 1
ATOM 10605 C CA . VAL A 1 1356 ? 148.432 121.648 176.603 1.00 112.07 1356 VAL A CA 1
ATOM 10606 C C . VAL A 1 1356 ? 149.604 120.673 176.559 1.00 112.07 1356 VAL A C 1
ATOM 10607 O O . VAL A 1 1356 ? 150.751 121.064 176.820 1.00 112.07 1356 VAL A O 1
ATOM 10611 N N . PRO A 1 1357 ? 149.366 119.402 176.256 1.00 107.72 1357 PRO A N 1
ATOM 10612 C CA . PRO A 1 1357 ? 150.456 118.429 176.180 1.00 107.72 1357 PRO A CA 1
ATOM 10613 C C . PRO A 1 1357 ? 151.139 118.454 174.817 1.00 107.72 1357 PRO A C 1
ATOM 10614 O O . PRO A 1 1357 ? 150.663 119.067 173.860 1.00 107.72 1357 PRO A O 1
ATOM 10618 N N . ALA A 1 1358 ? 152.276 117.767 174.750 1.00 103.23 1358 ALA A N 1
ATOM 10619 C CA . ALA A 1 1358 ? 153.040 117.640 173.514 1.00 103.23 1358 ALA A CA 1
ATOM 10620 C C . ALA A 1 1358 ? 152.480 116.468 172.715 1.00 103.23 1358 ALA A C 1
ATOM 10621 O O . ALA A 1 1358 ? 152.585 115.312 173.137 1.00 103.23 1358 ALA A O 1
ATOM 10623 N N . GLN A 1 1359 ? 151.886 116.766 171.562 1.00 88.85 1359 GLN A N 1
ATOM 10624 C CA . GLN A 1 1359 ? 151.271 115.756 170.716 1.00 88.85 1359 GLN A CA 1
ATOM 10625 C C . GLN A 1 1359 ? 151.829 115.859 169.305 1.00 88.85 1359 GLN A C 1
ATOM 10626 O O . GLN A 1 1359 ? 152.169 116.946 168.831 1.00 88.85 1359 GLN A O 1
ATOM 10632 N N . TYR A 1 1360 ? 151.916 114.712 168.637 1.00 77.21 1360 TYR A N 1
ATOM 10633 C CA . TYR A 1 1360 ? 152.410 114.631 167.272 1.00 77.21 1360 TYR A CA 1
ATOM 10634 C C . TYR A 1 1360 ? 151.393 113.904 166.407 1.00 77.21 1360 TYR A C 1
ATOM 10635 O O . TYR A 1 1360 ? 150.692 113.002 166.871 1.00 77.21 1360 TYR A O 1
ATOM 10644 N N . LEU A 1 1361 ? 151.315 114.309 165.143 1.00 64.16 1361 LEU A N 1
ATOM 10645 C CA . LEU A 1 1361 ? 150.399 113.671 164.214 1.00 64.16 1361 LEU A CA 1
ATOM 10646 C C . LEU A 1 1361 ? 150.897 112.278 163.843 1.00 64.16 1361 LEU A C 1
ATOM 10647 O O . LEU A 1 1361 ? 152.095 111.984 163.878 1.00 64.16 1361 LEU A O 1
ATOM 10652 N N . THR A 1 1362 ? 149.954 111.410 163.485 1.00 60.68 1362 THR A N 1
ATOM 10653 C CA . THR A 1 1362 ? 150.263 110.029 163.125 1.00 60.68 1362 THR A CA 1
ATOM 10654 C C . THR A 1 1362 ? 149.428 109.649 161.912 1.00 60.68 1362 THR A C 1
ATOM 10655 O O . THR A 1 1362 ? 148.200 109.559 162.004 1.00 60.68 1362 THR A O 1
ATOM 10659 N N . TYR A 1 1363 ? 150.090 109.423 160.781 1.00 59.12 1363 TYR A N 1
ATOM 10660 C CA . TYR A 1 1363 ? 149.434 108.996 159.553 1.00 59.12 1363 TYR A CA 1
ATOM 10661 C C . TYR A 1 1363 ? 149.707 107.513 159.343 1.00 59.12 1363 TYR A C 1
ATOM 10662 O O . TYR A 1 1363 ? 150.868 107.090 159.320 1.00 59.12 1363 TYR A O 1
ATOM 10671 N N . THR A 1 1364 ? 148.642 106.728 159.190 1.00 72.96 1364 THR A N 1
ATOM 10672 C CA . THR A 1 1364 ? 148.784 105.292 158.997 1.00 72.96 1364 THR A CA 1
ATOM 10673 C C . THR A 1 1364 ? 148.863 104.897 157.530 1.00 72.96 1364 THR A C 1
ATOM 10674 O O . THR A 1 1364 ? 149.406 103.833 157.212 1.00 72.96 1364 THR A O 1
ATOM 10678 N N . SER A 1 1365 ? 148.337 105.722 156.632 1.00 75.54 1365 SER A N 1
ATOM 10679 C CA . SER A 1 1365 ? 148.298 105.423 155.212 1.00 75.54 1365 SER A CA 1
ATOM 10680 C C . SER A 1 1365 ? 149.194 106.394 154.445 1.00 75.54 1365 SER A C 1
ATOM 10681 O O . SER A 1 1365 ? 149.919 107.206 155.031 1.00 75.54 1365 SER A O 1
ATOM 10684 N N . THR A 1 1366 ? 149.143 106.302 153.119 1.00 78.56 1366 THR A N 1
ATOM 10685 C CA . THR A 1 1366 ? 149.917 107.153 152.231 1.00 78.56 1366 THR A CA 1
ATOM 10686 C C . THR A 1 1366 ? 148.968 107.770 151.211 1.00 78.56 1366 THR A C 1
ATOM 10687 O O . THR A 1 1366 ? 147.907 107.216 150.912 1.00 78.56 1366 THR A O 1
ATOM 10691 N N . LEU A 1 1367 ? 149.350 108.941 150.692 1.00 74.74 1367 LEU A N 1
ATOM 10692 C CA . LEU A 1 1367 ? 148.504 109.652 149.737 1.00 74.74 1367 LEU A CA 1
ATOM 10693 C C . LEU A 1 1367 ? 148.179 108.798 148.517 1.00 74.74 1367 LEU A C 1
ATOM 10694 O O . LEU A 1 1367 ? 147.093 108.934 147.944 1.00 74.74 1367 LEU A O 1
ATOM 10699 N N . ASP A 1 1368 ? 149.110 107.932 148.106 1.00 86.98 1368 ASP A N 1
ATOM 10700 C CA . ASP A 1 1368 ? 148.965 106.968 147.014 1.00 86.98 1368 ASP A CA 1
ATOM 10701 C C . ASP A 1 1368 ? 148.208 107.512 145.805 1.00 86.98 1368 ASP A C 1
ATOM 10702 O O . ASP A 1 1368 ? 147.384 106.810 145.210 1.00 86.98 1368 ASP A O 1
ATOM 10707 N N . LEU A 1 1369 ? 148.503 108.750 145.418 1.00 87.52 1369 LEU A N 1
ATOM 10708 C CA . LEU A 1 1369 ? 147.899 109.376 144.253 1.00 87.52 1369 LEU A CA 1
ATOM 10709 C C . LEU A 1 1369 ? 148.968 109.642 143.202 1.00 87.52 1369 LEU A C 1
ATOM 10710 O O . LEU A 1 1369 ? 150.121 109.944 143.527 1.00 87.52 1369 LEU A O 1
ATOM 10715 N N . ASP A 1 1370 ? 148.576 109.523 141.936 1.00 94.26 1370 ASP A N 1
ATOM 10716 C CA . ASP A 1 1370 ? 149.491 109.705 140.814 1.00 94.26 1370 ASP A CA 1
ATOM 10717 C C . ASP A 1 1370 ? 149.549 111.187 140.460 1.00 94.26 1370 ASP A C 1
ATOM 10718 O O . ASP A 1 1370 ? 148.575 111.751 139.952 1.00 94.26 1370 ASP A O 1
ATOM 10723 N N . LEU A 1 1371 ? 150.695 111.817 140.725 1.00 81.59 1371 LEU A N 1
ATOM 10724 C CA . LEU A 1 1371 ? 150.892 113.236 140.452 1.00 81.59 1371 LEU A CA 1
ATOM 10725 C C . LEU A 1 1371 ? 152.019 113.478 139.455 1.00 81.59 1371 LEU A C 1
ATOM 10726 O O . LEU A 1 1371 ? 152.616 114.559 139.449 1.00 81.59 1371 LEU A O 1
ATOM 10731 N N . THR A 1 1372 ? 152.326 112.495 138.612 1.00 84.74 1372 THR A N 1
ATOM 10732 C CA . THR A 1 1372 ? 153.389 112.628 137.626 1.00 84.74 1372 THR A CA 1
ATOM 10733 C C . THR A 1 1372 ? 152.922 113.265 136.325 1.00 84.74 1372 THR A C 1
ATOM 10734 O O . THR A 1 1372 ? 153.758 113.552 135.461 1.00 84.74 1372 THR A O 1
ATOM 10738 N N . ARG A 1 1373 ? 151.617 113.491 136.163 1.00 74.59 1373 ARG A N 1
ATOM 10739 C CA . ARG A 1 1373 ? 151.109 114.118 134.949 1.00 74.59 1373 ARG A CA 1
ATOM 10740 C C . ARG A 1 1373 ? 151.506 115.583 134.844 1.00 74.59 1373 ARG A C 1
ATOM 10741 O O . ARG A 1 1373 ? 151.427 116.158 133.754 1.00 74.59 1373 ARG A O 1
ATOM 10749 N N . TYR A 1 1374 ? 151.927 116.197 135.947 1.00 66.12 1374 TYR A N 1
ATOM 10750 C CA . TYR A 1 1374 ? 152.248 117.622 135.981 1.00 66.12 1374 TYR A CA 1
ATOM 10751 C C . TYR A 1 1374 ? 153.689 117.805 135.526 1.00 66.12 1374 TYR A C 1
ATOM 10752 O O . TYR A 1 1374 ? 154.633 117.672 136.304 1.00 66.12 1374 TYR A O 1
ATOM 10761 N N . ARG A 1 1375 ? 153.858 118.111 134.242 1.00 75.98 1375 ARG A N 1
ATOM 10762 C CA . ARG A 1 1375 ? 155.161 118.367 133.635 1.00 75.98 1375 ARG A CA 1
ATOM 10763 C C . ARG A 1 1375 ? 155.099 119.620 132.772 1.00 75.98 1375 ARG A C 1
ATOM 10764 O O . ARG A 1 1375 ? 155.540 119.641 131.621 1.00 75.98 1375 ARG A O 1
ATOM 10772 N N . GLU A 1 1376 ? 154.535 120.686 133.327 1.00 74.21 1376 GLU A N 1
ATOM 10773 C CA . GLU A 1 1376 ? 154.357 121.951 132.630 1.00 74.21 1376 GLU A CA 1
ATOM 10774 C C . GLU A 1 1376 ? 155.123 123.057 133.352 1.00 74.21 1376 GLU A C 1
ATOM 10775 O O . GLU A 1 1376 ? 155.745 122.841 134.394 1.00 74.21 1376 GLU A O 1
ATOM 10781 N N . ASN A 1 1377 ? 155.058 124.258 132.782 1.00 82.09 1377 ASN A N 1
ATOM 10782 C CA . ASN A 1 1377 ? 155.764 125.422 133.303 1.00 82.09 1377 ASN A CA 1
ATOM 10783 C C . ASN A 1 1377 ? 155.013 126.056 134.468 1.00 82.09 1377 ASN A C 1
ATOM 10784 O O . ASN A 1 1377 ? 154.146 125.418 135.075 1.00 82.09 1377 ASN A O 1
ATOM 10789 N N . GLU A 1 1378 ? 155.377 127.298 134.800 1.00 89.33 1378 GLU A N 1
ATOM 10790 C CA . GLU A 1 1378 ? 154.769 128.081 135.873 1.00 89.33 1378 GLU A CA 1
ATOM 10791 C C . GLU A 1 1378 ? 155.139 127.522 137.240 1.00 89.33 1378 GLU A C 1
ATOM 10792 O O . GLU A 1 1378 ? 156.287 127.126 137.467 1.00 89.33 1378 GLU A O 1
ATOM 10798 N N . LEU A 1 1379 ? 154.171 127.482 138.154 1.00 84.90 1379 LEU A N 1
ATOM 10799 C CA . LEU A 1 1379 ? 154.385 126.996 139.510 1.00 84.90 1379 LEU A CA 1
ATOM 10800 C C . LEU A 1 1379 ? 154.351 125.483 139.600 1.00 84.90 1379 LEU A C 1
ATOM 10801 O O . LEU A 1 1379 ? 154.130 124.935 140.685 1.00 84.90 1379 LEU A O 1
ATOM 10806 N N . ILE A 1 1380 ? 154.562 124.800 138.480 1.00 77.28 1380 ILE A N 1
ATOM 10807 C CA . ILE A 1 1380 ? 154.473 123.350 138.419 1.00 77.28 1380 ILE A CA 1
ATOM 10808 C C . ILE A 1 1380 ? 155.882 122.817 138.183 1.00 77.28 1380 ILE A C 1
ATOM 10809 O O . ILE A 1 1380 ? 156.837 123.597 138.093 1.00 77.28 1380 ILE A O 1
ATOM 10814 N N . TYR A 1 1381 ? 156.018 121.493 138.116 1.00 76.60 1381 TYR A N 1
ATOM 10815 C CA . TYR A 1 1381 ? 157.298 120.799 138.007 1.00 76.60 1381 TYR A CA 1
ATOM 10816 C C . TYR A 1 1381 ? 158.263 121.503 137.063 1.00 76.60 1381 TYR A C 1
ATOM 10817 O O . TYR A 1 1381 ? 157.907 121.852 135.935 1.00 76.60 1381 TYR A O 1
ATOM 10826 N N . ASP A 1 1382 ? 159.488 121.713 137.539 1.00 78.87 1382 ASP A N 1
ATOM 10827 C CA . ASP A 1 1382 ? 160.554 122.311 136.751 1.00 78.87 1382 ASP A CA 1
ATOM 10828 C C . ASP A 1 1382 ? 161.730 121.350 136.655 1.00 78.87 1382 ASP A C 1
ATOM 10829 O O . ASP A 1 1382 ? 161.960 120.532 137.550 1.00 78.87 1382 ASP A O 1
ATOM 10834 N N . ASN A 1 1383 ? 162.475 121.457 135.561 1.00 86.12 1383 ASN A N 1
ATOM 10835 C CA . ASN A 1 1383 ? 163.640 120.620 135.324 1.00 86.12 1383 ASN A CA 1
ATOM 10836 C C . ASN A 1 1383 ? 164.916 121.380 135.664 1.00 86.12 1383 ASN A C 1
ATOM 10837 O O . ASN A 1 1383 ? 164.999 122.599 135.492 1.00 86.12 1383 ASN A O 1
ATOM 10842 N N . ASN A 1 1384 ? 165.912 120.640 136.152 1.00 90.05 1384 ASN A N 1
ATOM 10843 C CA . ASN A 1 1384 ? 167.219 121.175 136.518 1.00 90.05 1384 ASN A CA 1
ATOM 10844 C C . ASN A 1 1384 ? 167.083 122.285 137.554 1.00 90.05 1384 ASN A C 1
ATOM 10845 O O . ASN A 1 1384 ? 167.323 123.458 137.241 1.00 90.05 1384 ASN A O 1
ATOM 10850 N N . PRO A 1 1385 ? 166.698 121.962 138.794 1.00 81.77 1385 PRO A N 1
ATOM 10851 C CA . PRO A 1 1385 ? 166.562 123.013 139.811 1.00 81.77 1385 PRO A CA 1
ATOM 10852 C C . PRO A 1 1385 ? 167.883 123.502 140.374 1.00 81.77 1385 PRO A C 1
ATOM 10853 O O . PRO A 1 1385 ? 167.932 124.624 140.897 1.00 81.77 1385 PRO A O 1
ATOM 10857 N N . LEU A 1 1386 ? 168.946 122.709 140.293 1.00 84.93 1386 LEU A N 1
ATOM 10858 C CA . LEU A 1 1386 ? 170.257 123.110 140.803 1.00 84.93 1386 LEU A CA 1
ATOM 10859 C C . LEU A 1 1386 ? 171.117 123.681 139.676 1.00 84.93 1386 LEU A C 1
ATOM 10860 O O . LEU A 1 1386 ? 172.164 123.145 139.313 1.00 84.93 1386 LEU A O 1
ATOM 10865 N N . LYS A 1 1387 ? 170.652 124.799 139.121 1.00 91.77 1387 LYS A N 1
ATOM 10866 C CA . LYS A 1 1387 ? 171.325 125.460 138.011 1.00 91.77 1387 LYS A CA 1
ATOM 10867 C C . LYS A 1 1387 ? 172.233 126.597 138.457 1.00 91.77 1387 LYS A C 1
ATOM 10868 O O . LYS A 1 1387 ? 173.308 126.788 137.880 1.00 91.77 1387 LYS A O 1
ATOM 10874 N N . GLY A 1 1388 ? 171.833 127.352 139.477 1.00 98.46 1388 GLY A N 1
ATOM 10875 C CA . GLY A 1 1388 ? 172.607 128.482 139.943 1.00 98.46 1388 GLY A CA 1
ATOM 10876 C C . GLY A 1 1388 ? 173.760 128.157 140.860 1.00 98.46 1388 GLY A C 1
ATOM 10877 O O . GLY A 1 1388 ? 174.462 129.070 141.302 1.00 98.46 1388 GLY A O 1
ATOM 10878 N N . GLY A 1 1389 ? 173.984 126.881 141.163 1.00 103.41 1389 GLY A N 1
ATOM 10879 C CA . GLY A 1 1389 ? 175.072 126.491 142.034 1.00 103.41 1389 GLY A CA 1
ATOM 10880 C C . GLY A 1 1389 ? 174.643 126.337 143.478 1.00 103.41 1389 GLY A C 1
ATOM 10881 O O . GLY A 1 1389 ? 173.486 126.539 143.857 1.00 103.41 1389 GLY A O 1
ATOM 10882 N N . LEU A 1 1390 ? 175.616 125.966 144.306 1.00 105.52 1390 LEU A N 1
ATOM 10883 C CA . LEU A 1 1390 ? 175.392 125.733 145.723 1.00 105.52 1390 LEU A CA 1
ATOM 10884 C C . LEU A 1 1390 ? 176.476 126.430 146.533 1.00 105.52 1390 LEU A C 1
ATOM 10885 O O . LEU A 1 1390 ? 177.596 126.633 146.057 1.00 105.52 1390 LEU A O 1
ATOM 10890 N N . ASN A 1 1391 ? 176.131 126.794 147.764 1.00 99.62 1391 ASN A N 1
ATOM 10891 C CA . ASN A 1 1391 ? 177.076 127.452 148.658 1.00 99.62 1391 ASN A CA 1
ATOM 10892 C C . ASN A 1 1391 ? 177.960 126.430 149.364 1.00 99.62 1391 ASN A C 1
ATOM 10893 O O . ASN A 1 1391 ? 177.739 126.105 150.530 1.00 99.62 1391 ASN A O 1
ATOM 10898 N N . SER B 2 106 ? 236.199 136.664 131.952 1.00 130.31 106 SER B N 1
ATOM 10899 C CA . SER B 2 106 ? 235.530 137.200 130.772 1.00 130.31 106 SER B CA 1
ATOM 10900 C C . SER B 2 106 ? 234.016 137.158 130.940 1.00 130.31 106 SER B C 1
ATOM 10901 O O . SER B 2 106 ? 233.349 138.192 130.893 1.00 130.31 106 SER B O 1
ATOM 10904 N N . LEU B 2 107 ? 233.478 135.951 131.131 1.00 135.71 107 LEU B N 1
ATOM 10905 C CA . LEU B 2 107 ? 232.038 135.807 131.315 1.00 135.71 107 LEU B CA 1
ATOM 10906 C C . LEU B 2 107 ? 231.573 136.420 132.630 1.00 135.71 107 LEU B C 1
ATOM 10907 O O . LEU B 2 107 ? 230.449 136.930 132.709 1.00 135.71 107 LEU B O 1
ATOM 10912 N N . GLU B 2 108 ? 232.413 136.378 133.667 1.00 139.18 108 GLU B N 1
ATOM 10913 C CA . GLU B 2 108 ? 232.038 136.971 134.948 1.00 139.18 108 GLU B CA 1
ATOM 10914 C C . GLU B 2 108 ? 231.839 138.476 134.820 1.00 139.18 108 GLU B C 1
ATOM 10915 O O . GLU B 2 108 ? 230.902 139.038 135.400 1.00 139.18 108 GLU B O 1
ATOM 10921 N N . GLN B 2 109 ? 232.715 139.146 134.067 1.00 139.21 109 GLN B N 1
ATOM 10922 C CA . GLN B 2 109 ? 232.552 140.578 133.839 1.00 139.21 109 GLN B CA 1
ATOM 10923 C C . GLN B 2 109 ? 231.265 140.867 133.077 1.00 139.21 109 GLN B C 1
ATOM 10924 O O . GLN B 2 109 ? 230.570 141.848 133.368 1.00 139.21 109 GLN B O 1
ATOM 10930 N N . ARG B 2 110 ? 230.934 140.025 132.095 1.00 135.33 110 ARG B N 1
ATOM 10931 C CA . ARG B 2 110 ? 229.687 140.200 131.358 1.00 135.33 110 ARG B CA 1
ATOM 10932 C C . ARG B 2 110 ? 228.478 140.038 132.270 1.00 135.33 110 ARG B C 1
ATOM 10933 O O . ARG B 2 110 ? 227.511 140.802 132.173 1.00 135.33 110 ARG B O 1
ATOM 10935 N N . ILE B 2 111 ? 228.516 139.050 133.167 1.00 134.87 111 ILE B N 1
ATOM 10936 C CA . ILE B 2 111 ? 227.411 138.848 134.102 1.00 134.87 111 ILE B CA 1
ATOM 10937 C C . ILE B 2 111 ? 227.287 140.037 135.048 1.00 134.87 111 ILE B C 1
ATOM 10938 O O . ILE B 2 111 ? 226.178 140.491 135.358 1.00 134.87 111 ILE B O 1
ATOM 10943 N N . THR B 2 112 ? 228.421 140.552 135.528 1.00 135.63 112 THR B N 1
ATOM 10944 C CA . THR B 2 112 ? 228.389 141.716 136.409 1.00 135.63 112 THR B CA 1
ATOM 10945 C C . THR B 2 112 ? 227.811 142.932 135.695 1.00 135.63 112 THR B C 1
ATOM 10946 O O . THR B 2 112 ? 227.004 143.675 136.268 1.00 135.63 112 THR B O 1
ATOM 10950 N N . SER B 2 113 ? 228.207 143.149 134.438 1.00 135.29 113 SER B N 1
ATOM 10951 C CA . SER B 2 113 ? 227.660 144.263 133.671 1.00 135.29 113 SER B CA 1
ATOM 10952 C C . SER B 2 113 ? 226.165 144.087 133.434 1.00 135.29 113 SER B C 1
ATOM 10953 O O . SER B 2 113 ? 225.401 145.058 133.488 1.00 135.29 113 SER B O 1
ATOM 10956 N N . LEU B 2 114 ? 225.730 142.853 133.162 1.00 132.23 114 LEU B N 1
ATOM 10957 C CA . LEU B 2 114 ? 224.306 142.590 132.982 1.00 132.23 114 LEU B CA 1
ATOM 10958 C C . LEU B 2 114 ? 223.527 142.893 134.255 1.00 132.23 114 LEU B C 1
ATOM 10959 O O . LEU B 2 114 ? 222.443 143.486 134.201 1.00 132.23 114 LEU B O 1
ATOM 10964 N N . GLU B 2 115 ? 224.062 142.492 135.410 1.00 133.20 115 GLU B N 1
ATOM 10965 C CA . GLU B 2 115 ? 223.405 142.805 136.676 1.00 133.20 115 GLU B CA 1
ATOM 10966 C C . GLU B 2 115 ? 223.349 144.309 136.914 1.00 133.20 115 GLU B C 1
ATOM 10967 O O . GLU B 2 115 ? 222.325 144.837 137.368 1.00 133.20 115 GLU B O 1
ATOM 10973 N N . ASN B 2 116 ? 224.441 145.016 136.613 1.00 135.01 116 ASN B N 1
ATOM 10974 C CA . ASN B 2 116 ? 224.459 146.463 136.797 1.00 135.01 116 ASN B CA 1
ATOM 10975 C C . ASN B 2 116 ? 223.434 147.147 135.902 1.00 135.01 116 ASN B C 1
ATOM 10976 O O . ASN B 2 116 ? 222.771 148.102 136.322 1.00 135.01 116 ASN B O 1
ATOM 10981 N N . GLY B 2 117 ? 223.294 146.676 134.660 1.00 130.01 117 GLY B N 1
ATOM 10982 C CA . GLY B 2 117 ? 222.310 147.248 133.757 1.00 130.01 117 GLY B CA 1
ATOM 10983 C C . GLY B 2 117 ? 220.878 146.860 134.055 1.00 130.01 117 GLY B C 1
ATOM 10984 O O . GLY B 2 117 ? 219.961 147.612 133.712 1.00 130.01 117 GLY B O 1
ATOM 10985 N N . LEU B 2 118 ? 220.665 145.706 134.685 1.00 128.25 118 LEU B N 1
ATOM 10986 C CA . LEU B 2 118 ? 219.326 145.250 135.029 1.00 128.25 118 LEU B CA 1
ATOM 10987 C C . LEU B 2 118 ? 218.859 145.765 136.384 1.00 128.25 118 LEU B C 1
ATOM 10988 O O . LEU B 2 118 ? 217.657 145.725 136.666 1.00 128.25 118 LEU B O 1
ATOM 10993 N N . LYS B 2 119 ? 219.771 146.258 137.219 1.00 127.19 119 LYS B N 1
ATOM 10994 C CA . LYS B 2 119 ? 219.361 146.848 138.493 1.00 127.19 119 LYS B CA 1
ATOM 10995 C C . LYS B 2 119 ? 218.409 148.033 138.343 1.00 127.19 119 LYS B C 1
ATOM 10996 O O . LYS B 2 119 ? 217.386 148.060 139.050 1.00 127.19 119 LYS B O 1
ATOM 10998 N N . PRO B 2 120 ? 218.654 149.023 137.479 1.00 126.02 120 PRO B N 1
ATOM 10999 C CA . PRO B 2 120 ? 217.807 150.223 137.472 1.00 126.02 120 PRO B CA 1
ATOM 11000 C C . PRO B 2 120 ? 216.456 150.063 136.790 1.00 126.02 120 PRO B C 1
ATOM 11001 O O . PRO B 2 120 ? 215.787 151.073 136.560 1.00 126.02 120 PRO B O 1
ATOM 11005 N N . VAL B 2 121 ? 216.022 148.849 136.452 1.00 126.34 121 VAL B N 1
ATOM 11006 C CA . VAL B 2 121 ? 214.693 148.641 135.885 1.00 126.34 121 VAL B CA 1
ATOM 11007 C C . VAL B 2 121 ? 213.706 148.120 136.911 1.00 126.34 121 VAL B C 1
ATOM 11008 O O . VAL B 2 121 ? 212.521 147.955 136.587 1.00 126.34 121 VAL B O 1
ATOM 11012 N N . TYR B 2 122 ? 214.152 147.853 138.139 1.00 130.88 122 TYR B N 1
ATOM 11013 C CA . TYR B 2 122 ? 213.242 147.401 139.184 1.00 130.88 122 TYR B CA 1
ATOM 11014 C C . TYR B 2 122 ? 212.379 148.543 139.706 1.00 130.88 122 TYR B C 1
ATOM 11015 O O . TYR B 2 122 ? 211.253 148.316 140.161 1.00 130.88 122 TYR B O 1
ATOM 11024 N N . ASP B 2 123 ? 212.891 149.774 139.644 1.00 132.67 123 ASP B N 1
ATOM 11025 C CA . ASP B 2 123 ? 212.213 150.896 140.287 1.00 132.67 123 ASP B CA 1
ATOM 11026 C C . ASP B 2 123 ? 211.045 151.423 139.462 1.00 132.67 123 ASP B C 1
ATOM 11027 O O . ASP B 2 123 ? 210.233 152.202 139.975 1.00 132.67 123 ASP B O 1
ATOM 11032 N N . MET B 2 124 ? 210.939 151.022 138.193 1.00 123.98 124 MET B N 1
ATOM 11033 C CA . MET B 2 124 ? 209.865 151.543 137.353 1.00 123.98 124 MET B CA 1
ATOM 11034 C C . MET B 2 124 ? 208.515 150.936 137.717 1.00 123.98 124 MET B C 1
ATOM 11035 O O . MET B 2 124 ? 207.472 151.444 137.291 1.00 123.98 124 MET B O 1
ATOM 11040 N N . ALA B 2 125 ? 208.511 149.856 138.501 1.00 113.32 125 ALA B N 1
ATOM 11041 C CA . ALA B 2 125 ? 207.250 149.261 138.933 1.00 113.32 125 ALA B CA 1
ATOM 11042 C C . ALA B 2 125 ? 206.450 150.229 139.798 1.00 113.32 125 ALA B C 1
ATOM 11043 O O . ALA B 2 125 ? 205.226 150.360 139.640 1.00 113.32 125 ALA B O 1
ATOM 11045 N N . LYS B 2 126 ? 207.129 150.921 140.714 1.00 110.70 126 LYS B N 1
ATOM 11046 C CA . LYS B 2 126 ? 206.445 151.841 141.615 1.00 110.70 126 LYS B CA 1
ATOM 11047 C C . LYS B 2 126 ? 205.795 152.990 140.858 1.00 110.70 126 LYS B C 1
ATOM 11048 O O . LYS B 2 126 ? 204.728 153.470 141.258 1.00 110.70 126 LYS B O 1
ATOM 11054 N N . THR B 2 127 ? 206.410 153.443 139.767 1.00 106.16 127 THR B N 1
ATOM 11055 C CA . THR B 2 127 ? 205.865 154.535 138.973 1.00 106.16 127 THR B CA 1
ATOM 11056 C C . THR B 2 127 ? 204.944 154.053 137.858 1.00 106.16 127 THR B C 1
ATOM 11057 O O . THR B 2 127 ? 204.274 154.876 137.228 1.00 106.16 127 THR B O 1
ATOM 11061 N N . ILE B 2 128 ? 204.892 152.746 137.597 1.00 96.74 128 ILE B N 1
ATOM 11062 C CA . ILE B 2 128 ? 203.968 152.230 136.593 1.00 96.74 128 ILE B CA 1
ATOM 11063 C C . ILE B 2 128 ? 202.670 151.818 137.278 1.00 96.74 128 ILE B C 1
ATOM 11064 O O . ILE B 2 128 ? 201.622 151.707 136.630 1.00 96.74 128 ILE B O 1
ATOM 11069 N N . SER B 2 129 ? 202.723 151.597 138.594 1.00 89.48 129 SER B N 1
ATOM 11070 C CA . SER B 2 129 ? 201.490 151.324 139.333 1.00 89.48 129 SER B CA 1
ATOM 11071 C C . SER B 2 129 ? 200.525 152.506 139.250 1.00 89.48 129 SER B C 1
ATOM 11072 O O . SER B 2 129 ? 199.322 152.333 139.004 1.00 89.48 129 SER B O 1
ATOM 11075 N N . SER B 2 130 ? 201.040 153.723 139.444 1.00 80.95 130 SER B N 1
ATOM 11076 C CA . SER B 2 130 ? 200.201 154.911 139.333 1.00 80.95 130 SER B CA 1
ATOM 11077 C C . SER B 2 130 ? 199.693 155.095 137.909 1.00 80.95 130 SER B C 1
ATOM 11078 O O . SER B 2 130 ? 198.564 155.558 137.695 1.00 80.95 130 SER B O 1
ATOM 11081 N N . LEU B 2 131 ? 200.520 154.745 136.922 1.00 75.97 131 LEU B N 1
ATOM 11082 C CA . LEU B 2 131 ? 200.078 154.785 135.533 1.00 75.97 131 LEU B CA 1
ATOM 11083 C C . LEU B 2 131 ? 198.897 153.852 135.317 1.00 75.97 131 LEU B C 1
ATOM 11084 O O . LEU B 2 131 ? 197.913 154.212 134.662 1.00 75.97 131 LEU B O 1
ATOM 11089 N N . ASN B 2 132 ? 198.979 152.643 135.873 1.00 71.14 132 ASN B N 1
ATOM 11090 C CA . ASN B 2 132 ? 197.876 151.695 135.792 1.00 71.14 132 ASN B CA 1
ATOM 11091 C C . ASN B 2 132 ? 196.613 152.279 136.410 1.00 71.14 132 ASN B C 1
ATOM 11092 O O . ASN B 2 132 ? 195.522 152.196 135.832 1.00 71.14 132 ASN B O 1
ATOM 11097 N N . ARG B 2 133 ? 196.760 152.892 137.586 1.00 66.61 133 ARG B N 1
ATOM 11098 C CA . ARG B 2 133 ? 195.611 153.476 138.272 1.00 66.61 133 ARG B CA 1
ATOM 11099 C C . ARG B 2 133 ? 194.934 154.546 137.418 1.00 66.61 133 ARG B C 1
ATOM 11100 O O . ARG B 2 133 ? 193.713 154.519 137.202 1.00 66.61 133 ARG B O 1
ATOM 11108 N N . VAL B 2 134 ? 195.723 155.497 136.909 1.00 63.74 134 VAL B N 1
ATOM 11109 C CA . VAL B 2 134 ? 195.137 156.620 136.179 1.00 63.74 134 VAL B CA 1
ATOM 11110 C C . VAL B 2 134 ? 194.552 156.155 134.849 1.00 63.74 134 VAL B C 1
ATOM 11111 O O . VAL B 2 134 ? 193.493 156.637 134.422 1.00 63.74 134 VAL B O 1
ATOM 11115 N N . CYS B 2 135 ? 195.217 155.212 134.174 1.00 60.87 135 CYS B N 1
ATOM 11116 C CA . CYS B 2 135 ? 194.677 154.691 132.923 1.00 60.87 135 CYS B CA 1
ATOM 11117 C C . CYS B 2 135 ? 193.357 153.970 133.153 1.00 60.87 135 CYS B C 1
ATOM 11118 O O . CYS B 2 135 ? 192.410 154.131 132.376 1.00 60.87 135 CYS B O 1
ATOM 11121 N N . ALA B 2 136 ? 193.274 153.166 134.216 1.00 53.56 136 ALA B N 1
ATOM 11122 C CA . ALA B 2 136 ? 192.025 152.476 134.517 1.00 53.56 136 ALA B CA 1
ATOM 11123 C C . ALA B 2 136 ? 190.906 153.471 134.796 1.00 53.56 136 ALA B C 1
ATOM 11124 O O . ALA B 2 136 ? 189.776 153.308 134.315 1.00 53.56 136 ALA B O 1
ATOM 11126 N N . GLU B 2 137 ? 191.209 154.520 135.565 1.00 50.79 137 GLU B N 1
ATOM 11127 C CA . GLU B 2 137 ? 190.200 155.535 135.855 1.00 50.79 137 GLU B CA 1
ATOM 11128 C C . GLU B 2 137 ? 189.706 156.206 134.578 1.00 50.79 137 GLU B C 1
ATOM 11129 O O . GLU B 2 137 ? 188.494 156.357 134.366 1.00 50.79 137 GLU B O 1
ATOM 11135 N N . MET B 2 138 ? 190.637 156.609 133.708 1.00 49.46 138 MET B N 1
ATOM 11136 C CA . MET B 2 138 ? 190.255 157.286 132.471 1.00 49.46 138 MET B CA 1
ATOM 11137 C C . MET B 2 138 ? 189.419 156.376 131.580 1.00 49.46 138 MET B C 1
ATOM 11138 O O . MET B 2 138 ? 188.420 156.810 130.989 1.00 49.46 138 MET B O 1
ATOM 11143 N N . VAL B 2 139 ? 189.824 155.109 131.460 1.00 45.66 139 VAL B N 1
ATOM 11144 C CA . VAL B 2 139 ? 189.080 154.171 130.628 1.00 45.66 139 VAL B CA 1
ATOM 11145 C C . VAL B 2 139 ? 187.672 153.978 131.164 1.00 45.66 139 VAL B C 1
ATOM 11146 O O . VAL B 2 139 ? 186.709 153.968 130.392 1.00 45.66 139 VAL B O 1
ATOM 11150 N N . ALA B 2 140 ? 187.519 153.840 132.483 1.00 39.55 140 ALA B N 1
ATOM 11151 C CA . ALA B 2 140 ? 186.183 153.692 133.052 1.00 39.55 140 ALA B CA 1
ATOM 11152 C C . ALA B 2 140 ? 185.317 154.910 132.749 1.00 39.55 140 ALA B C 1
ATOM 11153 O O . ALA B 2 140 ? 184.180 154.781 132.270 1.00 39.55 140 ALA B O 1
ATOM 11155 N N . LYS B 2 141 ? 185.852 156.109 133.000 1.00 37.33 141 LYS B N 1
ATOM 11156 C CA . LYS B 2 141 ? 185.069 157.327 132.810 1.00 37.33 141 LYS B CA 1
ATOM 11157 C C . LYS B 2 141 ? 184.622 157.478 131.360 1.00 37.33 141 LYS B C 1
ATOM 11158 O O . LYS B 2 141 ? 183.434 157.673 131.073 1.00 37.33 141 LYS B O 1
ATOM 11164 N N . TYR B 2 142 ? 185.563 157.372 130.420 1.00 40.81 142 TYR B N 1
ATOM 11165 C CA . TYR B 2 142 ? 185.208 157.620 129.027 1.00 40.81 142 TYR B CA 1
ATOM 11166 C C . TYR B 2 142 ? 184.434 156.455 128.422 1.00 40.81 142 TYR B C 1
ATOM 11167 O O . TYR B 2 142 ? 183.642 156.655 127.494 1.00 40.81 142 TYR B O 1
ATOM 11176 N N . ASP B 2 143 ? 184.626 155.239 128.940 1.00 45.47 143 ASP B N 1
ATOM 11177 C CA . ASP B 2 143 ? 183.785 154.125 128.514 1.00 45.47 143 ASP B CA 1
ATOM 11178 C C . ASP B 2 143 ? 182.331 154.370 128.891 1.00 45.47 143 ASP B C 1
ATOM 11179 O O . ASP B 2 143 ? 181.424 154.162 128.077 1.00 45.47 143 ASP B O 1
ATOM 11184 N N . LEU B 2 144 ? 182.084 154.829 130.122 1.00 39.16 144 LEU B N 1
ATOM 11185 C CA . LEU B 2 144 ? 180.710 155.159 130.488 1.00 39.16 144 LEU B CA 1
ATOM 11186 C C . LEU B 2 144 ? 180.185 156.327 129.660 1.00 39.16 144 LEU B C 1
ATOM 11187 O O . LEU B 2 144 ? 179.007 156.336 129.279 1.00 39.16 144 LEU B O 1
ATOM 11192 N N . LEU B 2 145 ? 181.038 157.313 129.369 1.00 37.88 145 LEU B N 1
ATOM 11193 C CA . LEU B 2 145 ? 180.607 158.442 128.548 1.00 37.88 145 LEU B CA 1
ATOM 11194 C C . LEU B 2 145 ? 180.146 157.988 127.168 1.00 37.88 145 LEU B C 1
ATOM 11195 O O . LEU B 2 145 ? 179.086 158.405 126.688 1.00 37.88 145 LEU B O 1
ATOM 11200 N N . VAL B 2 146 ? 180.932 157.135 126.506 1.00 45.61 146 VAL B N 1
ATOM 11201 C CA . VAL B 2 146 ? 180.532 156.662 125.185 1.00 45.61 146 VAL B CA 1
ATOM 11202 C C . VAL B 2 146 ? 179.347 155.708 125.274 1.00 45.61 146 VAL B C 1
ATOM 11203 O O . VAL B 2 146 ? 178.554 155.620 124.330 1.00 45.61 146 VAL B O 1
ATOM 11207 N N . MET B 2 147 ? 179.194 154.996 126.393 1.00 52.17 147 MET B N 1
ATOM 11208 C CA . MET B 2 147 ? 178.041 154.130 126.588 1.00 52.17 147 MET B CA 1
ATOM 11209 C C . MET B 2 147 ? 176.735 154.901 126.722 1.00 52.17 147 MET B C 1
ATOM 11210 O O . MET B 2 147 ? 175.718 154.469 126.170 1.00 52.17 147 MET B O 1
ATOM 11215 N N . THR B 2 148 ? 176.739 156.030 127.433 1.00 44.34 148 THR B N 1
ATOM 11216 C CA . THR B 2 148 ? 175.508 156.767 127.691 1.00 44.34 148 THR B CA 1
ATOM 11217 C C . THR B 2 148 ? 175.044 157.613 126.513 1.00 44.34 148 THR B C 1
ATOM 11218 O O . THR B 2 148 ? 173.909 158.099 126.534 1.00 44.34 148 THR B O 1
ATOM 11222 N N . THR B 2 149 ? 175.878 157.798 125.495 1.00 50.68 149 THR B N 1
ATOM 11223 C CA . THR B 2 149 ? 175.503 158.513 124.282 1.00 50.68 149 THR B CA 1
ATOM 11224 C C . THR B 2 149 ? 175.413 157.518 123.136 1.00 50.68 149 THR B C 1
ATOM 11225 O O . THR B 2 149 ? 176.247 156.614 123.027 1.00 50.68 149 THR B O 1
ATOM 11229 N N . GLY B 2 150 ? 174.409 157.687 122.282 1.00 57.95 150 GLY B N 1
ATOM 11230 C CA . GLY B 2 150 ? 174.169 156.729 121.222 1.00 57.95 150 GLY B CA 1
ATOM 11231 C C . GLY B 2 150 ? 175.109 156.871 120.044 1.00 57.95 150 GLY B C 1
ATOM 11232 O O . GLY B 2 150 ? 176.304 157.128 120.216 1.00 57.95 150 GLY B O 1
ATOM 11233 N N . ARG B 2 151 ? 174.576 156.697 118.837 1.00 66.25 151 ARG B N 1
ATOM 11234 C CA . ARG B 2 151 ? 175.347 156.824 117.610 1.00 66.25 151 ARG B CA 1
ATOM 11235 C C . ARG B 2 151 ? 175.121 158.160 116.917 1.00 66.25 151 ARG B C 1
ATOM 11236 O O . ARG B 2 151 ? 175.470 158.304 115.742 1.00 66.25 151 ARG B O 1
ATOM 11244 N N . ALA B 2 152 ? 174.549 159.136 117.616 1.00 59.60 152 ALA B N 1
ATOM 11245 C CA . ALA B 2 152 ? 174.242 160.454 117.070 1.00 59.60 152 ALA B CA 1
ATOM 11246 C C . ALA B 2 152 ? 174.874 161.539 117.931 1.00 59.60 152 ALA B C 1
ATOM 11247 O O . ALA B 2 152 ? 174.230 162.511 118.331 1.00 59.60 152 ALA B O 1
ATOM 11249 N N . THR B 2 153 ? 176.164 161.373 118.230 1.00 55.72 153 THR B N 1
ATOM 11250 C CA . THR B 2 153 ? 176.852 162.250 119.171 1.00 55.72 153 THR B CA 1
ATOM 11251 C C . THR B 2 153 ? 176.953 163.691 118.673 1.00 55.72 153 THR B C 1
ATOM 11252 O O . THR B 2 153 ? 177.193 164.594 119.482 1.00 55.72 153 THR B O 1
ATOM 11256 N N . ALA B 2 154 ? 176.762 163.934 117.374 1.00 53.59 154 ALA B N 1
ATOM 11257 C CA . ALA B 2 154 ? 176.631 165.289 116.833 1.00 53.59 154 ALA B CA 1
ATOM 11258 C C . ALA B 2 154 ? 177.875 166.132 117.137 1.00 53.59 154 ALA B C 1
ATOM 11259 O O . ALA B 2 154 ? 177.864 167.040 117.971 1.00 53.59 154 ALA B O 1
ATOM 11261 N N . THR B 2 155 ? 178.963 165.773 116.452 1.00 56.99 155 THR B N 1
ATOM 11262 C CA . THR B 2 155 ? 180.256 166.443 116.577 1.00 56.99 155 THR B CA 1
ATOM 11263 C C . THR B 2 155 ? 180.143 167.964 116.520 1.00 56.99 155 THR B C 1
ATOM 11264 O O . THR B 2 155 ? 179.191 168.504 115.949 1.00 56.99 155 THR B O 1
ATOM 11268 N N . ALA B 2 156 ? 181.124 168.656 117.111 1.00 56.06 156 ALA B N 1
ATOM 11269 C CA . ALA B 2 156 ? 181.012 170.096 117.339 1.00 56.06 156 ALA B CA 1
ATOM 11270 C C . ALA B 2 156 ? 180.792 170.867 116.043 1.00 56.06 156 ALA B C 1
ATOM 11271 O O . ALA B 2 156 ? 179.993 171.811 116.004 1.00 56.06 156 ALA B O 1
ATOM 11273 N N . ALA B 2 157 ? 181.496 170.493 114.974 1.00 59.16 157 ALA B N 1
ATOM 11274 C CA . ALA B 2 157 ? 181.287 171.161 113.694 1.00 59.16 157 ALA B CA 1
ATOM 11275 C C . ALA B 2 157 ? 179.862 170.957 113.197 1.00 59.16 157 ALA B C 1
ATOM 11276 O O . ALA B 2 157 ? 179.237 171.889 112.673 1.00 59.16 157 ALA B O 1
ATOM 11278 N N . ALA B 2 158 ? 179.330 169.744 113.361 1.00 58.72 158 ALA B N 1
ATOM 11279 C CA . ALA B 2 158 ? 177.977 169.455 112.898 1.00 58.72 158 ALA B CA 1
ATOM 11280 C C . ALA B 2 158 ? 176.944 170.304 113.625 1.00 58.72 158 ALA B C 1
ATOM 11281 O O . ALA B 2 158 ? 176.046 170.871 112.994 1.00 58.72 158 ALA B O 1
ATOM 11283 N N . THR B 2 159 ? 177.057 170.421 114.951 1.00 59.56 159 THR B N 1
ATOM 11284 C CA . THR B 2 159 ? 176.078 171.216 115.687 1.00 59.56 159 THR B CA 1
ATOM 11285 C C . THR B 2 159 ? 176.270 172.709 115.451 1.00 59.56 159 THR B C 1
ATOM 11286 O O . THR B 2 159 ? 175.287 173.459 115.422 1.00 59.56 159 THR B O 1
ATOM 11290 N N . GLU B 2 160 ? 177.513 173.161 115.259 1.00 64.41 160 GLU B N 1
ATOM 11291 C CA . GLU B 2 160 ? 177.734 174.560 114.906 1.00 64.41 160 GLU B CA 1
ATOM 11292 C C . GLU B 2 160 ? 177.085 174.899 113.571 1.00 64.41 160 GLU B C 1
ATOM 11293 O O . GLU B 2 160 ? 176.477 175.965 113.421 1.00 64.41 160 GLU B O 1
ATOM 11299 N N . ALA B 2 161 ? 177.206 174.006 112.586 1.00 65.08 161 ALA B N 1
ATOM 11300 C CA . ALA B 2 161 ? 176.547 174.233 111.304 1.00 65.08 161 ALA B CA 1
ATOM 11301 C C . ALA B 2 161 ? 175.031 174.133 111.433 1.00 65.08 161 ALA B C 1
ATOM 11302 O O . ALA B 2 161 ? 174.295 174.881 110.779 1.00 65.08 161 ALA B O 1
ATOM 11304 N N . TYR B 2 162 ? 174.547 173.213 112.271 1.00 65.16 162 TYR B N 1
ATOM 11305 C CA . TYR B 2 162 ? 173.111 173.022 112.435 1.00 65.16 162 TYR B CA 1
ATOM 11306 C C . TYR B 2 162 ? 172.457 174.206 113.134 1.00 65.16 162 TYR B C 1
ATOM 11307 O O . TYR B 2 162 ? 171.274 174.481 112.906 1.00 65.16 162 TYR B O 1
ATOM 11316 N N . TRP B 2 163 ? 173.197 174.905 113.995 1.00 62.86 163 TRP B N 1
ATOM 11317 C CA . TRP B 2 163 ? 172.632 176.065 114.676 1.00 62.86 163 TRP B CA 1
ATOM 11318 C C . TRP B 2 163 ? 172.369 177.219 113.716 1.00 62.86 163 TRP B C 1
ATOM 11319 O O . TRP B 2 163 ? 171.468 178.029 113.959 1.00 62.86 163 TRP B O 1
ATOM 11330 N N . ALA B 2 164 ? 173.142 177.315 112.632 1.00 71.60 164 ALA B N 1
ATOM 11331 C CA . ALA B 2 164 ? 173.045 178.472 111.746 1.00 71.60 164 ALA B CA 1
ATOM 11332 C C . ALA B 2 164 ? 171.699 178.522 111.030 1.00 71.60 164 ALA B C 1
ATOM 11333 O O . ALA B 2 164 ? 171.019 179.554 111.039 1.00 71.60 164 ALA B O 1
ATOM 11335 N N . GLU B 2 165 ? 171.296 177.419 110.406 1.00 79.53 165 GLU B N 1
ATOM 11336 C CA . GLU B 2 165 ? 170.028 177.333 109.695 1.00 79.53 165 GLU B CA 1
ATOM 11337 C C . GLU B 2 165 ? 169.120 176.328 110.390 1.00 79.53 165 GLU B C 1
ATOM 11338 O O . GLU B 2 165 ? 169.596 175.321 110.925 1.00 79.53 165 GLU B O 1
ATOM 11344 N N . HIS B 2 166 ? 167.814 176.617 110.385 1.00 84.53 166 HIS B N 1
ATOM 11345 C CA . HIS B 2 166 ? 166.819 175.906 111.188 1.00 84.53 166 HIS B CA 1
ATOM 11346 C C . HIS B 2 166 ? 167.362 175.692 112.597 1.00 84.53 166 HIS B C 1
ATOM 11347 O O . HIS B 2 166 ? 167.642 174.561 113.004 1.00 84.53 166 HIS B O 1
ATOM 11354 N N . GLY B 2 167 ? 167.505 176.786 113.343 1.00 81.18 167 GLY B N 1
ATOM 11355 C CA . GLY B 2 167 ? 168.296 176.842 114.558 1.00 81.18 167 GLY B CA 1
ATOM 11356 C C . GLY B 2 167 ? 167.951 175.874 115.673 1.00 81.18 167 GLY B C 1
ATOM 11357 O O . GLY B 2 167 ? 168.583 175.912 116.731 1.00 81.18 167 GLY B O 1
ATOM 11358 N N . GLN B 2 168 ? 166.955 175.017 115.470 1.00 78.53 168 GLN B N 1
ATOM 11359 C CA . GLN B 2 168 ? 166.639 174.007 116.467 1.00 78.53 168 GLN B CA 1
ATOM 11360 C C . GLN B 2 168 ? 167.849 173.100 116.700 1.00 78.53 168 GLN B C 1
ATOM 11361 O O . GLN B 2 168 ? 168.659 172.889 115.794 1.00 78.53 168 GLN B O 1
ATOM 11367 N N . PRO B 2 169 ? 168.008 172.574 117.914 1.00 65.21 169 PRO B N 1
ATOM 11368 C CA . PRO B 2 169 ? 169.177 171.749 118.204 1.00 65.21 169 PRO B CA 1
ATOM 11369 C C . PRO B 2 169 ? 169.170 170.487 117.365 1.00 65.21 169 PRO B C 1
ATOM 11370 O O . PRO B 2 169 ? 168.100 169.975 116.988 1.00 65.21 169 PRO B O 1
ATOM 11374 N N . PRO B 2 170 ? 170.350 169.949 117.043 1.00 56.50 170 PRO B N 1
ATOM 11375 C CA . PRO B 2 170 ? 170.402 168.776 116.174 1.00 56.50 170 PRO B CA 1
ATOM 11376 C C . PRO B 2 170 ? 169.855 167.551 116.882 1.00 56.50 170 PRO B C 1
ATOM 11377 O O . PRO B 2 170 ? 169.871 167.473 118.122 1.00 56.50 170 PRO B O 1
ATOM 11381 N N . PRO B 2 171 ? 169.344 166.571 116.136 1.00 51.87 171 PRO B N 1
ATOM 11382 C CA . PRO B 2 171 ? 168.955 165.303 116.762 1.00 51.87 171 PRO B CA 1
ATOM 11383 C C . PRO B 2 171 ? 170.167 164.603 117.357 1.00 51.87 171 PRO B C 1
ATOM 11384 O O . PRO B 2 171 ? 171.268 164.649 116.805 1.00 51.87 171 PRO B O 1
ATOM 11388 N N . GLY B 2 172 ? 169.956 163.948 118.492 1.00 45.26 172 GLY B N 1
ATOM 11389 C CA . GLY B 2 172 ? 171.030 163.286 119.189 1.00 45.26 172 GLY B CA 1
ATOM 11390 C C . GLY B 2 172 ? 171.734 164.219 120.151 1.00 45.26 172 GLY B C 1
ATOM 11391 O O . GLY B 2 172 ? 171.686 165.445 120.011 1.00 45.26 172 GLY B O 1
ATOM 11392 N N . PRO B 2 173 ? 172.409 163.654 121.147 1.00 40.00 173 PRO B N 1
ATOM 11393 C CA . PRO B 2 173 ? 173.062 164.483 122.165 1.00 40.00 173 PRO B CA 1
ATOM 11394 C C . PRO B 2 173 ? 174.268 165.216 121.597 1.00 40.00 173 PRO B C 1
ATOM 11395 O O . PRO B 2 173 ? 174.703 164.990 120.468 1.00 40.00 173 PRO B O 1
ATOM 11399 N N . SER B 2 174 ? 174.800 166.128 122.407 1.00 40.32 174 SER B N 1
ATOM 11400 C CA . SER B 2 174 ? 176.015 166.851 122.064 1.00 40.32 174 SER B CA 1
ATOM 11401 C C . SER B 2 174 ? 176.714 167.261 123.351 1.00 40.32 174 SER B C 1
ATOM 11402 O O . SER B 2 174 ? 176.099 167.328 124.417 1.00 40.32 174 SER B O 1
ATOM 11405 N N . LEU B 2 175 ? 178.010 167.536 123.240 1.00 38.94 175 LEU B N 1
ATOM 11406 C CA . LEU B 2 175 ? 178.853 167.803 124.396 1.00 38.94 175 LEU B CA 1
ATOM 11407 C C . LEU B 2 175 ? 179.442 169.203 124.314 1.00 38.94 175 LEU B C 1
ATOM 11408 O O . LEU B 2 175 ? 179.892 169.638 123.250 1.00 38.94 175 LEU B O 1
ATOM 11413 N N . TYR B 2 176 ? 179.436 169.903 125.448 1.00 42.65 176 TYR B N 1
ATOM 11414 C CA . TYR B 2 176 ? 180.038 171.226 125.547 1.00 42.65 176 TYR B CA 1
ATOM 11415 C C . TYR B 2 176 ? 180.983 171.297 126.736 1.00 42.65 176 TYR B C 1
ATOM 11416 O O . TYR B 2 176 ? 181.329 170.272 127.331 1.00 42.65 176 TYR B O 1
ATOM 11425 N N . GLU B 2 177 ? 181.408 172.508 127.079 1.00 58.13 177 GLU B N 1
ATOM 11426 C CA . GLU B 2 177 ? 182.236 172.766 128.245 1.00 58.13 177 GLU B CA 1
ATOM 11427 C C . GLU B 2 177 ? 181.608 173.894 129.047 1.00 58.13 177 GLU B C 1
ATOM 11428 O O . GLU B 2 177 ? 180.834 174.691 128.513 1.00 58.13 177 GLU B O 1
ATOM 11434 N N . GLU B 2 178 ? 181.937 173.948 130.339 1.00 63.75 178 GLU B N 1
ATOM 11435 C CA . GLU B 2 178 ? 181.381 174.978 131.212 1.00 63.75 178 GLU B CA 1
ATOM 11436 C C . GLU B 2 178 ? 181.652 176.373 130.660 1.00 63.75 178 GLU B C 1
ATOM 11437 O O . GLU B 2 178 ? 180.726 177.096 130.267 1.00 63.75 178 GLU B O 1
ATOM 11443 N N . SER B 2 179 ? 182.929 176.760 130.612 1.00 65.07 179 SER B N 1
ATOM 11444 C CA . SER B 2 179 ? 183.289 178.118 130.217 1.00 65.07 179 SER B CA 1
ATOM 11445 C C . SER B 2 179 ? 182.881 178.408 128.779 1.00 65.07 179 SER B C 1
ATOM 11446 O O . SER B 2 179 ? 182.439 179.518 128.467 1.00 65.07 179 SER B O 1
ATOM 11449 N N . ALA B 2 180 ? 183.028 177.425 127.889 1.00 61.21 180 ALA B N 1
ATOM 11450 C CA . ALA B 2 180 ? 182.712 177.648 126.481 1.00 61.21 180 ALA B CA 1
ATOM 11451 C C . ALA B 2 180 ? 181.236 177.977 126.289 1.00 61.21 180 ALA B C 1
ATOM 11452 O O . ALA B 2 180 ? 180.891 178.989 125.666 1.00 61.21 180 ALA B O 1
ATOM 11454 N N . ILE B 2 181 ? 180.347 177.140 126.830 1.00 61.25 181 ILE B N 1
ATOM 11455 C CA . ILE B 2 181 ? 178.921 177.396 126.662 1.00 61.25 181 ILE B CA 1
ATOM 11456 C C . ILE B 2 181 ? 178.502 178.639 127.435 1.00 61.25 181 ILE B C 1
ATOM 11457 O O . ILE B 2 181 ? 177.613 179.375 126.995 1.00 61.25 181 ILE B O 1
ATOM 11462 N N . ARG B 2 182 ? 179.133 178.912 128.581 1.00 68.32 182 ARG B N 1
ATOM 11463 C CA . ARG B 2 182 ? 178.800 180.121 129.327 1.00 68.32 182 ARG B CA 1
ATOM 11464 C C . ARG B 2 182 ? 179.130 181.372 128.520 1.00 68.32 182 ARG B C 1
ATOM 11465 O O . ARG B 2 182 ? 178.305 182.286 128.401 1.00 68.32 182 ARG B O 1
ATOM 11473 N N . GLY B 2 183 ? 180.333 181.422 127.945 1.00 71.87 183 GLY B N 1
ATOM 11474 C CA . GLY B 2 183 ? 180.703 182.552 127.112 1.00 71.87 183 GLY B CA 1
ATOM 11475 C C . GLY B 2 183 ? 179.863 182.662 125.857 1.00 71.87 183 GLY B C 1
ATOM 11476 O O . GLY B 2 183 ? 179.566 183.769 125.401 1.00 71.87 183 GLY B O 1
ATOM 11477 N N . LYS B 2 184 ? 179.476 181.524 125.277 1.00 76.59 184 LYS B N 1
ATOM 11478 C CA . LYS B 2 184 ? 178.579 181.556 124.127 1.00 76.59 184 LYS B CA 1
ATOM 11479 C C . LYS B 2 184 ? 177.228 182.151 124.505 1.00 76.59 184 LYS B C 1
ATOM 11480 O O . LYS B 2 184 ? 176.646 182.929 123.740 1.00 76.59 184 LYS B O 1
ATOM 11486 N N . ILE B 2 185 ? 176.713 181.792 125.683 1.00 77.84 185 ILE B N 1
ATOM 11487 C CA . ILE B 2 185 ? 175.433 182.323 126.139 1.00 77.84 185 ILE B CA 1
ATOM 11488 C C . ILE B 2 185 ? 175.534 183.820 126.402 1.00 77.84 185 ILE B C 1
ATOM 11489 O O . ILE B 2 185 ? 174.635 184.589 126.039 1.00 77.84 185 ILE B O 1
ATOM 11494 N N . GLU B 2 186 ? 176.626 184.261 127.034 1.00 96.41 186 GLU B N 1
ATOM 11495 C CA . GLU B 2 186 ? 176.754 185.669 127.400 1.00 96.41 186 GLU B CA 1
ATOM 11496 C C . GLU B 2 186 ? 176.782 186.595 126.189 1.00 96.41 186 GLU B C 1
ATOM 11497 O O . GLU B 2 186 ? 176.487 187.787 126.331 1.00 96.41 186 GLU B O 1
ATOM 11503 N N . SER B 2 187 ? 177.125 186.084 125.010 1.00 113.96 187 SER B N 1
ATOM 11504 C CA . SER B 2 187 ? 177.132 186.872 123.783 1.00 113.96 187 SER B CA 1
ATOM 11505 C C . SER B 2 187 ? 175.877 186.533 122.986 1.00 113.96 187 SER B C 1
ATOM 11506 O O . SER B 2 187 ? 175.777 185.448 122.403 1.00 113.96 187 SER B O 1
ATOM 11509 N N . ARG B 2 188 ? 174.922 187.457 122.964 1.00 132.63 188 ARG B N 1
ATOM 11510 C CA . ARG B 2 188 ? 173.653 187.247 122.268 1.00 132.63 188 ARG B CA 1
ATOM 11511 C C . ARG B 2 188 ? 173.713 187.822 120.853 1.00 132.63 188 ARG B C 1
ATOM 11512 O O . ARG B 2 188 ? 172.965 188.726 120.480 1.00 132.63 188 ARG B O 1
ATOM 11520 N N . ASP B 2 189 ? 174.630 187.273 120.057 1.00 138.09 189 ASP B N 1
ATOM 11521 C CA . ASP B 2 189 ? 174.808 187.722 118.682 1.00 138.09 189 ASP B CA 1
ATOM 11522 C C . ASP B 2 189 ? 174.788 186.546 117.713 1.00 138.09 189 ASP B C 1
ATOM 11523 O O . ASP B 2 189 ? 174.394 186.697 116.552 1.00 138.09 189 ASP B O 1
ATOM 11528 N N . GLU B 2 190 ? 175.200 185.370 118.182 1.00 124.86 190 GLU B N 1
ATOM 11529 C CA . GLU B 2 190 ? 175.289 184.182 117.343 1.00 124.86 190 GLU B CA 1
ATOM 11530 C C . GLU B 2 190 ? 174.000 183.370 117.326 1.00 124.86 190 GLU B C 1
ATOM 11531 O O . GLU B 2 190 ? 173.977 182.283 116.739 1.00 124.86 190 GLU B O 1
ATOM 11537 N N . THR B 2 191 ? 172.936 183.872 117.955 1.00 110.10 191 THR B N 1
ATOM 11538 C CA . THR B 2 191 ? 171.616 183.241 117.948 1.00 110.10 191 THR B CA 1
ATOM 11539 C C . THR B 2 191 ? 171.682 181.805 118.475 1.00 110.10 191 THR B C 1
ATOM 11540 O O . THR B 2 191 ? 171.382 180.836 117.774 1.00 110.10 191 THR B O 1
ATOM 11544 N N . VAL B 2 192 ? 172.093 181.687 119.731 1.00 78.01 192 VAL B N 1
ATOM 11545 C CA . VAL B 2 192 ? 172.028 180.395 120.423 1.00 78.01 192 VAL B CA 1
ATOM 11546 C C . VAL B 2 192 ? 170.567 179.992 120.578 1.00 78.01 192 VAL B C 1
ATOM 11547 O O . VAL B 2 192 ? 169.729 180.848 120.913 1.00 78.01 192 VAL B O 1
ATOM 11551 N N . PRO B 2 193 ? 170.207 178.732 120.331 1.00 63.46 193 PRO B N 1
ATOM 11552 C CA . PRO B 2 193 ? 168.796 178.336 120.426 1.00 63.46 193 PRO B CA 1
ATOM 11553 C C . PRO B 2 193 ? 168.227 178.593 121.813 1.00 63.46 193 PRO B C 1
ATOM 11554 O O . PRO B 2 193 ? 168.914 178.450 122.826 1.00 63.46 193 PRO B O 1
ATOM 11558 N N . GLN B 2 194 ? 166.951 178.985 121.845 1.00 61.91 194 GLN B N 1
ATOM 11559 C CA . GLN B 2 194 ? 166.309 179.346 123.105 1.00 61.91 194 GLN B CA 1
ATOM 11560 C C . GLN B 2 194 ? 166.204 178.150 124.044 1.00 61.91 194 GLN B C 1
ATOM 11561 O O . GLN B 2 194 ? 166.337 178.299 125.265 1.00 61.91 194 GLN B O 1
ATOM 11567 N N . SER B 2 195 ? 165.951 176.959 123.495 1.00 57.59 195 SER B N 1
ATOM 11568 C CA . SER B 2 195 ? 165.850 175.767 124.331 1.00 57.59 195 SER B CA 1
ATOM 11569 C C . SER B 2 195 ? 167.164 175.476 125.044 1.00 57.59 195 SER B C 1
ATOM 11570 O O . SER B 2 195 ? 167.175 175.155 126.239 1.00 57.59 195 SER B O 1
ATOM 11573 N N . VAL B 2 196 ? 168.285 175.591 124.329 1.00 53.88 196 VAL B N 1
ATOM 11574 C CA . VAL B 2 196 ? 169.591 175.395 124.953 1.00 53.88 196 VAL B CA 1
ATOM 11575 C C . VAL B 2 196 ? 169.826 176.448 126.027 1.00 53.88 196 VAL B C 1
ATOM 11576 O O . VAL B 2 196 ? 170.351 176.150 127.108 1.00 53.88 196 VAL B O 1
ATOM 11580 N N . ARG B 2 197 ? 169.439 177.695 125.746 1.00 61.98 197 ARG B N 1
ATOM 11581 C CA . ARG B 2 197 ? 169.597 178.767 126.723 1.00 61.98 197 ARG B CA 1
ATOM 11582 C C . ARG B 2 197 ? 168.850 178.451 128.010 1.00 61.98 197 ARG B C 1
ATOM 11583 O O . ARG B 2 197 ? 169.415 178.538 129.106 1.00 61.98 197 ARG B O 1
ATOM 11591 N N . GLU B 2 198 ? 167.574 178.074 127.896 1.00 61.63 198 GLU B N 1
ATOM 11592 C CA . GLU B 2 198 ? 166.781 177.827 129.095 1.00 61.63 198 GLU B CA 1
ATOM 11593 C C . GLU B 2 198 ? 167.254 176.577 129.828 1.00 61.63 198 GLU B C 1
ATOM 11594 O O . GLU B 2 198 ? 167.250 176.543 131.064 1.00 61.63 198 GLU B O 1
ATOM 11600 N N . ALA B 2 199 ? 167.690 175.549 129.093 1.00 48.71 199 ALA B N 1
ATOM 11601 C CA . ALA B 2 199 ? 168.211 174.351 129.744 1.00 48.71 199 ALA B CA 1
ATOM 11602 C C . ALA B 2 199 ? 169.468 174.664 130.546 1.00 48.71 199 ALA B C 1
ATOM 11603 O O . ALA B 2 199 ? 169.598 174.256 131.709 1.00 48.71 199 ALA B O 1
ATOM 11605 N N . PHE B 2 200 ? 170.406 175.402 129.945 1.00 54.61 200 PHE B N 1
ATOM 11606 C CA . PHE B 2 200 ? 171.628 175.741 130.664 1.00 54.61 200 PHE B CA 1
ATOM 11607 C C . PHE B 2 200 ? 171.339 176.667 131.838 1.00 54.61 200 PHE B C 1
ATOM 11608 O O . PHE B 2 200 ? 171.973 176.551 132.891 1.00 54.61 200 PHE B O 1
ATOM 11616 N N . ASN B 2 201 ? 170.395 177.596 131.676 1.00 55.92 201 ASN B N 1
ATOM 11617 C CA . ASN B 2 201 ? 170.038 178.475 132.784 1.00 55.92 201 ASN B CA 1
ATOM 11618 C C . ASN B 2 201 ? 169.447 177.684 133.944 1.00 55.92 201 ASN B C 1
ATOM 11619 O O . ASN B 2 201 ? 169.773 177.941 135.108 1.00 55.92 201 ASN B O 1
ATOM 11624 N N . ASN B 2 202 ? 168.576 176.717 133.645 1.00 52.06 202 ASN B N 1
ATOM 11625 C CA . ASN B 2 202 ? 168.014 175.878 134.698 1.00 52.06 202 ASN B CA 1
ATOM 11626 C C . ASN B 2 202 ? 169.099 175.070 135.396 1.00 52.06 202 ASN B C 1
ATOM 11627 O O . ASN B 2 202 ? 169.089 174.936 136.625 1.00 52.06 202 ASN B O 1
ATOM 11632 N N . LEU B 2 203 ? 170.043 174.519 134.629 1.00 48.57 203 LEU B N 1
ATOM 11633 C CA . LEU B 2 203 ? 171.121 173.748 135.242 1.00 48.57 203 LEU B CA 1
ATOM 11634 C C . LEU B 2 203 ? 172.010 174.629 136.114 1.00 48.57 203 LEU B C 1
ATOM 11635 O O . LEU B 2 203 ? 172.451 174.207 137.189 1.00 48.57 203 LEU B O 1
ATOM 11640 N N . ASP B 2 204 ? 172.287 175.854 135.667 1.00 61.55 204 ASP B N 1
ATOM 11641 C CA . ASP B 2 204 ? 173.233 176.720 136.362 1.00 61.55 204 ASP B CA 1
ATOM 11642 C C . ASP B 2 204 ? 172.613 177.379 137.591 1.00 61.55 204 ASP B C 1
ATOM 11643 O O . ASP B 2 204 ? 173.311 177.598 138.586 1.00 61.55 204 ASP B O 1
ATOM 11648 N N . SER B 2 205 ? 171.311 177.676 137.561 1.00 62.66 205 SER B N 1
ATOM 11649 C CA . SER B 2 205 ? 170.704 178.474 138.623 1.00 62.66 205 SER B CA 1
ATOM 11650 C C . SER B 2 205 ? 170.757 177.798 139.987 1.00 62.66 205 SER B C 1
ATOM 11651 O O . SER B 2 205 ? 170.567 178.472 141.004 1.00 62.66 205 SER B O 1
ATOM 11654 N N . THR B 2 206 ? 171.006 176.494 140.039 1.00 58.71 206 THR B N 1
ATOM 11655 C CA . THR B 2 206 ? 170.984 175.759 141.296 1.00 58.71 206 THR B CA 1
ATOM 11656 C C . THR B 2 206 ? 172.346 175.667 141.971 1.00 58.71 206 THR B C 1
ATOM 11657 O O . THR B 2 206 ? 172.438 175.096 143.063 1.00 58.71 206 THR B O 1
ATOM 11661 N N . THR B 2 207 ? 173.404 176.201 141.361 1.00 64.01 207 THR B N 1
ATOM 11662 C CA . THR B 2 207 ? 174.722 176.131 141.981 1.00 64.01 207 THR B CA 1
ATOM 11663 C C . THR B 2 207 ? 174.928 177.188 143.056 1.00 64.01 207 THR B C 1
ATOM 11664 O O . THR B 2 207 ? 175.878 177.075 143.837 1.00 64.01 207 THR B O 1
ATOM 11668 N N . SER B 2 208 ? 174.073 178.205 143.114 1.00 65.17 208 SER B N 1
ATOM 11669 C CA . SER B 2 208 ? 174.163 179.242 144.141 1.00 65.17 208 SER B CA 1
ATOM 11670 C C . SER B 2 208 ? 173.277 178.918 145.339 1.00 65.17 208 SER B C 1
ATOM 11671 O O . SER B 2 208 ? 172.473 179.735 145.784 1.00 65.17 208 SER B O 1
ATOM 11674 N N . LEU B 2 209 ? 173.426 177.709 145.873 1.00 61.99 209 LEU B N 1
ATOM 11675 C CA . LEU B 2 209 ? 172.647 177.242 147.010 1.00 61.99 209 LEU B CA 1
ATOM 11676 C C . LEU B 2 209 ? 173.595 176.847 148.131 1.00 61.99 209 LEU B C 1
ATOM 11677 O O . LEU B 2 209 ? 174.550 176.097 147.904 1.00 61.99 209 LEU B O 1
ATOM 11682 N N . THR B 2 210 ? 173.332 177.352 149.334 1.00 74.19 210 THR B N 1
ATOM 11683 C CA . THR B 2 210 ? 174.194 177.076 150.477 1.00 74.19 210 THR B CA 1
ATOM 11684 C C . THR B 2 210 ? 173.372 176.683 151.698 1.00 74.19 210 THR B C 1
ATOM 11685 O O . THR B 2 210 ? 172.158 176.482 151.598 1.00 74.19 210 THR B O 1
ATOM 11689 N N . GLU B 2 211 ? 174.032 176.561 152.852 1.00 77.68 211 GLU B N 1
ATOM 11690 C CA . GLU B 2 211 ? 173.317 176.267 154.089 1.00 77.68 211 GLU B CA 1
ATOM 11691 C C . GLU B 2 211 ? 172.325 177.373 154.423 1.00 77.68 211 GLU B C 1
ATOM 11692 O O . GLU B 2 211 ? 171.193 177.099 154.839 1.00 77.68 211 GLU B O 1
ATOM 11698 N N . GLU B 2 212 ? 172.731 178.627 154.248 1.00 82.17 212 GLU B N 1
ATOM 11699 C CA . GLU B 2 212 ? 171.815 179.747 154.365 1.00 82.17 212 GLU B CA 1
ATOM 11700 C C . GLU B 2 212 ? 170.973 179.855 153.095 1.00 82.17 212 GLU B C 1
ATOM 11701 O O . GLU B 2 212 ? 171.069 179.025 152.188 1.00 82.17 212 GLU B O 1
ATOM 11707 N N . ASN B 2 213 ? 170.080 180.850 153.080 1.00 76.34 213 ASN B N 1
ATOM 11708 C CA . ASN B 2 213 ? 169.234 181.269 151.959 1.00 76.34 213 ASN B CA 1
ATOM 11709 C C . ASN B 2 213 ? 168.765 180.104 151.094 1.00 76.34 213 ASN B C 1
ATOM 11710 O O . ASN B 2 213 ? 168.747 180.207 149.863 1.00 76.34 213 ASN B O 1
ATOM 11715 N N . PHE B 2 214 ? 168.379 178.995 151.724 1.00 65.55 214 PHE B N 1
ATOM 11716 C CA . PHE B 2 214 ? 167.864 177.857 150.971 1.00 65.55 214 PHE B CA 1
ATOM 11717 C C . PHE B 2 214 ? 166.383 178.037 150.660 1.00 65.55 214 PHE B C 1
ATOM 11718 O O . PHE B 2 214 ? 165.979 178.069 149.493 1.00 65.55 214 PHE B O 1
ATOM 11726 N N . GLY B 2 215 ? 165.560 178.159 151.697 1.00 66.89 215 GLY B N 1
ATOM 11727 C CA . GLY B 2 215 ? 164.145 178.407 151.516 1.00 66.89 215 GLY B CA 1
ATOM 11728 C C . GLY B 2 215 ? 163.743 179.819 151.888 1.00 66.89 215 GLY B C 1
ATOM 11729 O O . GLY B 2 215 ? 162.571 180.080 152.173 1.00 66.89 215 GLY B O 1
ATOM 11730 N N . LYS B 2 216 ? 164.703 180.734 151.891 1.00 68.61 216 LYS B N 1
ATOM 11731 C CA . LYS B 2 216 ? 164.436 182.109 152.303 1.00 68.61 216 LYS B CA 1
ATOM 11732 C C . LYS B 2 216 ? 163.538 182.801 151.285 1.00 68.61 216 LYS B C 1
ATOM 11733 O O . LYS B 2 216 ? 163.877 182.834 150.095 1.00 68.61 216 LYS B O 1
ATOM 11739 N N . PRO B 2 217 ? 162.404 183.357 151.695 1.00 68.07 217 PRO B N 1
ATOM 11740 C CA . PRO B 2 217 ? 161.499 183.998 150.738 1.00 68.07 217 PRO B CA 1
ATOM 11741 C C . PRO B 2 217 ? 161.978 185.385 150.338 1.00 68.07 217 PRO B C 1
ATOM 11742 O O . PRO B 2 217 ? 162.838 185.993 150.978 1.00 68.07 217 PRO B O 1
ATOM 11746 N N . ASP B 2 218 ? 161.394 185.880 149.251 1.00 83.93 218 ASP B N 1
ATOM 11747 C CA . ASP B 2 218 ? 161.622 187.238 148.777 1.00 83.93 218 ASP B CA 1
ATOM 11748 C C . ASP B 2 218 ? 160.416 188.089 149.154 1.00 83.93 218 ASP B C 1
ATOM 11749 O O . ASP B 2 218 ? 159.308 187.852 148.662 1.00 83.93 218 ASP B O 1
ATOM 11754 N N . ILE B 2 219 ? 160.633 189.075 150.019 1.00 81.42 219 ILE B N 1
ATOM 11755 C CA . ILE B 2 219 ? 159.562 189.894 150.574 1.00 81.42 219 ILE B CA 1
ATOM 11756 C C . ILE B 2 219 ? 159.680 191.302 150.010 1.00 81.42 219 ILE B C 1
ATOM 11757 O O . ILE B 2 219 ? 160.736 191.938 150.124 1.00 81.42 219 ILE B O 1
ATOM 11762 N N . SER B 2 220 ? 158.601 191.786 149.408 1.00 80.99 220 SER B N 1
ATOM 11763 C CA . SER B 2 220 ? 158.505 193.144 148.897 1.00 80.99 220 SER B CA 1
ATOM 11764 C C . SER B 2 220 ? 157.519 193.937 149.748 1.00 80.99 220 SER B C 1
ATOM 11765 O O . SER B 2 220 ? 156.982 193.444 150.744 1.00 80.99 220 SER B O 1
ATOM 11768 N N . ALA B 2 221 ? 157.284 195.187 149.349 1.00 78.84 221 ALA B N 1
ATOM 11769 C CA . ALA B 2 221 ? 156.382 196.046 150.110 1.00 78.84 221 ALA B CA 1
ATOM 11770 C C . ALA B 2 221 ? 154.935 195.591 149.970 1.00 78.84 221 ALA B C 1
ATOM 11771 O O . ALA B 2 221 ? 154.206 195.489 150.965 1.00 78.84 221 ALA B O 1
ATOM 11773 N N . LYS B 2 222 ? 154.500 195.312 148.739 1.00 72.50 222 LYS B N 1
ATOM 11774 C CA . LYS B 2 222 ? 153.114 194.916 148.512 1.00 72.50 222 LYS B CA 1
ATOM 11775 C C . LYS B 2 222 ? 152.801 193.581 149.176 1.00 72.50 222 LYS B C 1
ATOM 11776 O O . LYS B 2 222 ? 151.724 193.404 149.758 1.00 72.50 222 LYS B O 1
ATOM 11782 N N . ASP B 2 223 ? 153.731 192.626 149.095 1.00 71.28 223 ASP B N 1
ATOM 11783 C CA . ASP B 2 223 ? 153.513 191.325 149.720 1.00 71.28 223 ASP B CA 1
ATOM 11784 C C . ASP B 2 223 ? 153.388 191.452 151.232 1.00 71.28 223 ASP B C 1
ATOM 11785 O O . ASP B 2 223 ? 152.502 190.842 151.844 1.00 71.28 223 ASP B O 1
ATOM 11790 N N . LEU B 2 224 ? 154.265 192.243 151.853 1.00 63.02 224 LEU B N 1
ATOM 11791 C CA . LEU B 2 224 ? 154.190 192.439 153.297 1.00 63.02 224 LEU B CA 1
ATOM 11792 C C . LEU B 2 224 ? 152.903 193.154 153.689 1.00 63.02 224 LEU B C 1
ATOM 11793 O O . LEU B 2 224 ? 152.287 192.826 154.712 1.00 63.02 224 LEU B O 1
ATOM 11798 N N . ARG B 2 225 ? 152.481 194.137 152.890 1.00 62.77 225 ARG B N 1
ATOM 11799 C CA . ARG B 2 225 ? 151.227 194.826 153.175 1.00 62.77 225 ARG B CA 1
ATOM 11800 C C . ARG B 2 225 ? 150.043 193.871 153.100 1.00 62.77 225 ARG B C 1
ATOM 11801 O O . ARG B 2 225 ? 149.148 193.914 153.951 1.00 62.77 225 ARG B O 1
ATOM 11809 N N . ASN B 2 226 ? 150.022 193.000 152.089 1.00 54.63 226 ASN B N 1
ATOM 11810 C CA . ASN B 2 226 ? 148.942 192.023 151.977 1.00 54.63 226 ASN B CA 1
ATOM 11811 C C . ASN B 2 226 ? 148.959 191.041 153.142 1.00 54.63 226 ASN B C 1
ATOM 11812 O O . ASN B 2 226 ? 147.902 190.674 153.671 1.00 54.63 226 ASN B O 1
ATOM 11817 N N . ILE B 2 227 ? 150.152 190.610 153.558 1.00 48.76 227 ILE B N 1
ATOM 11818 C CA . ILE B 2 227 ? 150.257 189.690 154.687 1.00 48.76 227 ILE B CA 1
ATOM 11819 C C . ILE B 2 227 ? 149.724 190.340 155.958 1.00 48.76 227 ILE B C 1
ATOM 11820 O O . ILE B 2 227 ? 148.990 189.713 156.731 1.00 48.76 227 ILE B O 1
ATOM 11825 N N . MET B 2 228 ? 150.079 191.606 156.193 1.00 55.44 228 MET B N 1
ATOM 11826 C CA . MET B 2 228 ? 149.578 192.296 157.380 1.00 55.44 228 MET B CA 1
ATOM 11827 C C . MET B 2 228 ? 148.073 192.530 157.302 1.00 55.44 228 MET B C 1
ATOM 11828 O O . MET B 2 228 ? 147.378 192.452 158.322 1.00 55.44 228 MET B O 1
ATOM 11833 N N . TYR B 2 229 ? 147.550 192.827 156.110 1.00 56.80 229 TYR B N 1
ATOM 11834 C CA . TYR B 2 229 ? 146.104 192.974 155.958 1.00 56.80 229 TYR B CA 1
ATOM 11835 C C . TYR B 2 229 ? 145.381 191.673 156.272 1.00 56.80 229 TYR B C 1
ATOM 11836 O O . TYR B 2 229 ? 144.296 191.685 156.865 1.00 56.80 229 TYR B O 1
ATOM 11845 N N . ASP B 2 230 ? 145.959 190.539 155.871 1.00 52.23 230 ASP B N 1
ATOM 11846 C CA . ASP B 2 230 ? 145.305 189.254 156.095 1.00 52.23 230 ASP B CA 1
ATOM 11847 C C . ASP B 2 230 ? 145.145 188.925 157.574 1.00 52.23 230 ASP B C 1
ATOM 11848 O O . ASP B 2 230 ? 144.329 188.065 157.918 1.00 52.23 230 ASP B O 1
ATOM 11853 N N . HIS B 2 231 ? 145.897 189.583 158.456 1.00 51.76 231 HIS B N 1
ATOM 11854 C CA . HIS B 2 231 ? 145.823 189.314 159.887 1.00 51.76 231 HIS B CA 1
ATOM 11855 C C . HIS B 2 231 ? 144.879 190.245 160.634 1.00 51.76 231 HIS B C 1
ATOM 11856 O O . HIS B 2 231 ? 144.253 189.817 161.609 1.00 51.76 231 HIS B O 1
ATOM 11863 N N . LEU B 2 232 ? 144.768 191.503 160.214 1.00 63.54 232 LEU B N 1
ATOM 11864 C CA . LEU B 2 232 ? 143.921 192.457 160.912 1.00 63.54 232 LEU B CA 1
ATOM 11865 C C . LEU B 2 232 ? 142.444 192.181 160.636 1.00 63.54 232 LEU B C 1
ATOM 11866 O O . LEU B 2 232 ? 142.079 191.744 159.542 1.00 63.54 232 LEU B O 1
ATOM 11871 N N . PRO B 2 233 ? 141.577 192.430 161.614 1.00 73.74 233 PRO B N 1
ATOM 11872 C CA . PRO B 2 233 ? 140.139 192.258 161.402 1.00 73.74 233 PRO B CA 1
ATOM 11873 C C . PRO B 2 233 ? 139.463 193.530 160.916 1.00 73.74 233 PRO B C 1
ATOM 11874 O O . PRO B 2 233 ? 139.846 194.650 161.261 1.00 73.74 233 PRO B O 1
ATOM 11878 N N . GLY B 2 234 ? 138.435 193.336 160.097 1.00 88.49 234 GLY B N 1
ATOM 11879 C CA . GLY B 2 234 ? 137.681 194.446 159.557 1.00 88.49 234 GLY B CA 1
ATOM 11880 C C . GLY B 2 234 ? 138.423 195.169 158.449 1.00 88.49 234 GLY B C 1
ATOM 11881 O O . GLY B 2 234 ? 139.491 194.755 157.988 1.00 88.49 234 GLY B O 1
ATOM 11882 N N . PHE B 2 235 ? 137.831 196.280 158.015 1.00 100.52 235 PHE B N 1
ATOM 11883 C CA . PHE B 2 235 ? 138.418 197.114 156.978 1.00 100.52 235 PHE B CA 1
ATOM 11884 C C . PHE B 2 235 ? 138.200 198.579 157.325 1.00 100.52 235 PHE B C 1
ATOM 11885 O O . PHE B 2 235 ? 137.246 198.933 158.021 1.00 100.52 235 PHE B O 1
ATOM 11893 N N . GLY B 2 236 ? 139.100 199.428 156.832 1.00 106.71 236 GLY B N 1
ATOM 11894 C CA . GLY B 2 236 ? 139.013 200.853 157.062 1.00 106.71 236 GLY B CA 1
ATOM 11895 C C . GLY B 2 236 ? 139.535 201.330 158.399 1.00 106.71 236 GLY B C 1
ATOM 11896 O O . GLY B 2 236 ? 139.401 202.520 158.705 1.00 106.71 236 GLY B O 1
ATOM 11897 N N . THR B 2 237 ? 140.115 200.448 159.206 1.00 98.17 237 THR B N 1
ATOM 11898 C CA . THR B 2 237 ? 140.648 200.842 160.501 1.00 98.17 237 THR B CA 1
ATOM 11899 C C . THR B 2 237 ? 141.941 201.636 160.323 1.00 98.17 237 THR B C 1
ATOM 11900 O O . THR B 2 237 ? 142.632 201.518 159.309 1.00 98.17 237 THR B O 1
ATOM 11904 N N . ALA B 2 238 ? 142.258 202.466 161.322 1.00 96.37 238 ALA B N 1
ATOM 11905 C CA . ALA B 2 238 ? 143.509 203.216 161.301 1.00 96.37 238 ALA B CA 1
ATOM 11906 C C . ALA B 2 238 ? 144.729 202.305 161.331 1.00 96.37 238 ALA B C 1
ATOM 11907 O O . ALA B 2 238 ? 145.820 202.729 160.928 1.00 96.37 238 ALA B O 1
ATOM 11909 N N . PHE B 2 239 ? 144.572 201.065 161.803 1.00 86.51 239 PHE B N 1
ATOM 11910 C CA . PHE B 2 239 ? 145.672 200.111 161.747 1.00 86.51 239 PHE B CA 1
ATOM 11911 C C . PHE B 2 239 ? 146.099 199.837 160.313 1.00 86.51 239 PHE B C 1
ATOM 11912 O O . PHE B 2 239 ? 147.272 199.545 160.060 1.00 86.51 239 PHE B O 1
ATOM 11920 N N . HIS B 2 240 ? 145.170 199.936 159.359 1.00 81.64 240 HIS B N 1
ATOM 11921 C CA . HIS B 2 240 ? 145.545 199.813 157.955 1.00 81.64 240 HIS B CA 1
ATOM 11922 C C . HIS B 2 240 ? 146.462 200.954 157.529 1.00 81.64 240 HIS B C 1
ATOM 11923 O O . HIS B 2 240 ? 147.441 200.738 156.804 1.00 81.64 240 HIS B O 1
ATOM 11930 N N . GLN B 2 241 ? 146.168 202.177 157.979 1.00 86.64 241 GLN B N 1
ATOM 11931 C CA . GLN B 2 241 ? 147.055 203.301 157.693 1.00 86.64 241 GLN B CA 1
ATOM 11932 C C . GLN B 2 241 ? 148.413 203.111 158.356 1.00 86.64 241 GLN B C 1
ATOM 11933 O O . GLN B 2 241 ? 149.453 203.450 157.775 1.00 86.64 241 GLN B O 1
ATOM 11939 N N . LEU B 2 242 ? 148.422 202.578 159.580 1.00 81.34 242 LEU B N 1
ATOM 11940 C CA . LEU B 2 242 ? 149.687 202.283 160.244 1.00 81.34 242 LEU B CA 1
ATOM 11941 C C . LEU B 2 242 ? 150.498 201.266 159.450 1.00 81.34 242 LEU B C 1
ATOM 11942 O O . LEU B 2 242 ? 151.714 201.418 159.290 1.00 81.34 242 LEU B O 1
ATOM 11947 N N . VAL B 2 243 ? 149.837 200.227 158.937 1.00 76.14 243 VAL B N 1
ATOM 11948 C CA . VAL B 2 243 ? 150.521 199.232 158.116 1.00 76.14 243 VAL B CA 1
ATOM 11949 C C . VAL B 2 243 ? 151.079 199.877 156.855 1.00 76.14 243 VAL B C 1
ATOM 11950 O O . VAL B 2 243 ? 152.213 199.596 156.444 1.00 76.14 243 VAL B O 1
ATOM 11954 N N . GLN B 2 244 ? 150.294 200.750 156.221 1.00 81.70 244 GLN B N 1
ATOM 11955 C CA . GLN B 2 244 ? 150.748 201.412 155.001 1.00 81.70 244 GLN B CA 1
ATOM 11956 C C . GLN B 2 244 ? 151.998 202.245 155.258 1.00 81.70 244 GLN B C 1
ATOM 11957 O O . GLN B 2 244 ? 152.978 202.166 154.506 1.00 81.70 244 GLN B O 1
ATOM 11963 N N . VAL B 2 245 ? 151.984 203.050 156.324 1.00 86.95 245 VAL B N 1
ATOM 11964 C CA . VAL B 2 245 ? 153.143 203.894 156.601 1.00 86.95 245 VAL B CA 1
ATOM 11965 C C . VAL B 2 245 ? 154.343 203.049 157.016 1.00 86.95 245 VAL B C 1
ATOM 11966 O O . VAL B 2 245 ? 155.486 203.381 156.676 1.00 86.95 245 VAL B O 1
ATOM 11970 N N . ILE B 2 246 ? 154.116 201.945 157.735 1.00 87.30 246 ILE B N 1
ATOM 11971 C CA . ILE B 2 246 ? 155.220 201.066 158.115 1.00 87.30 246 ILE B CA 1
ATOM 11972 C C . ILE B 2 246 ? 155.876 200.475 156.874 1.00 87.30 246 ILE B C 1
ATOM 11973 O O . ILE B 2 246 ? 157.107 200.455 156.749 1.00 87.30 246 ILE B O 1
ATOM 11978 N N . CYS B 2 247 ? 155.060 199.994 155.932 1.00 89.98 247 CYS B N 1
ATOM 11979 C CA . CYS B 2 247 ? 155.609 199.427 154.704 1.00 89.98 247 CYS B CA 1
ATOM 11980 C C . CYS B 2 247 ? 156.344 200.480 153.886 1.00 89.98 247 CYS B C 1
ATOM 11981 O O . CYS B 2 247 ? 157.406 200.202 153.319 1.00 89.98 247 CYS B O 1
ATOM 11984 N N . LYS B 2 248 ? 155.795 201.695 153.809 1.00 100.82 248 LYS B N 1
ATOM 11985 C CA . LYS B 2 248 ? 156.463 202.755 153.057 1.00 100.82 248 LYS B CA 1
ATOM 11986 C C . LYS B 2 248 ? 157.818 203.094 153.670 1.00 100.82 248 LYS B C 1
ATOM 11987 O O . LYS B 2 248 ? 158.826 203.214 152.958 1.00 100.82 248 LYS B O 1
ATOM 11993 N N . LEU B 2 249 ? 157.864 203.241 154.997 1.00 100.43 249 LEU B N 1
ATOM 11994 C CA . LEU B 2 249 ? 159.121 203.562 155.662 1.00 100.43 249 LEU B CA 1
ATOM 11995 C C . LEU B 2 249 ? 160.133 202.436 155.500 1.00 100.43 249 LEU B C 1
ATOM 11996 O O . LEU B 2 249 ? 161.326 202.689 155.295 1.00 100.43 249 LEU B O 1
ATOM 12001 N N . GLY B 2 250 ? 159.679 201.184 155.582 1.00 100.85 250 GLY B N 1
ATOM 12002 C CA . GLY B 2 250 ? 160.582 200.069 155.357 1.00 100.85 250 GLY B CA 1
ATOM 12003 C C . GLY B 2 250 ? 161.116 200.028 153.938 1.00 100.85 250 GLY B C 1
ATOM 12004 O O . GLY B 2 250 ? 162.286 199.706 153.715 1.00 100.85 250 GLY B O 1
ATOM 12005 N N . LYS B 2 251 ? 160.266 200.343 152.958 1.00 106.91 251 LYS B N 1
ATOM 12006 C CA . LYS B 2 251 ? 160.712 200.354 151.569 1.00 106.91 251 LYS B CA 1
ATOM 12007 C C . LYS B 2 251 ? 161.742 201.449 151.329 1.00 106.91 251 LYS B C 1
ATOM 12008 O O . LYS B 2 251 ? 162.741 201.228 150.634 1.00 106.91 251 LYS B O 1
ATOM 12014 N N . ASP B 2 252 ? 161.521 202.638 151.892 1.00 114.04 252 ASP B N 1
ATOM 12015 C CA . ASP B 2 252 ? 162.498 203.707 151.714 1.00 114.04 252 ASP B CA 1
ATOM 12016 C C . ASP B 2 252 ? 163.708 203.573 152.631 1.00 114.04 252 ASP B C 1
ATOM 12017 O O . ASP B 2 252 ? 164.684 204.309 152.448 1.00 114.04 252 ASP B O 1
ATOM 12022 N N . SER B 2 253 ? 163.678 202.660 153.603 1.00 110.18 253 SER B N 1
ATOM 12023 C CA . SER B 2 253 ? 164.809 202.448 154.493 1.00 110.18 253 SER B CA 1
ATOM 12024 C C . SER B 2 253 ? 165.483 201.095 154.318 1.00 110.18 253 SER B C 1
ATOM 12025 O O . SER B 2 253 ? 166.529 200.866 154.937 1.00 110.18 253 SER B O 1
ATOM 12028 N N . ASN B 2 254 ? 164.922 200.201 153.501 1.00 113.20 254 ASN B N 1
ATOM 12029 C CA . ASN B 2 254 ? 165.492 198.880 153.229 1.00 113.20 254 ASN B CA 1
ATOM 12030 C C . ASN B 2 254 ? 165.658 198.072 154.518 1.00 113.20 254 ASN B C 1
ATOM 12031 O O . ASN B 2 254 ? 166.746 197.607 154.863 1.00 113.20 254 ASN B O 1
ATOM 12036 N N . SER B 2 255 ? 164.542 197.911 155.231 1.00 99.67 255 SER B N 1
ATOM 12037 C CA . SER B 2 255 ? 164.520 197.132 156.463 1.00 99.67 255 SER B CA 1
ATOM 12038 C C . SER B 2 255 ? 163.266 196.271 156.549 1.00 99.67 255 SER B C 1
ATOM 12039 O O . SER B 2 255 ? 162.747 196.033 157.644 1.00 99.67 255 SER B O 1
ATOM 12042 N N . LEU B 2 256 ? 162.765 195.804 155.403 1.00 91.34 256 LEU B N 1
ATOM 12043 C CA . LEU B 2 256 ? 161.524 195.037 155.392 1.00 91.34 256 LEU B CA 1
ATOM 12044 C C . LEU B 2 256 ? 161.680 193.699 156.104 1.00 91.34 256 LEU B C 1
ATOM 12045 O O . LEU B 2 256 ? 160.781 193.278 156.840 1.00 91.34 256 LEU B O 1
ATOM 12050 N N . ASP B 2 257 ? 162.800 193.006 155.883 1.00 89.24 257 ASP B N 1
ATOM 12051 C CA . ASP B 2 257 ? 162.954 191.668 156.448 1.00 89.24 257 ASP B CA 1
ATOM 12052 C C . ASP B 2 257 ? 163.105 191.688 157.970 1.00 89.24 257 ASP B C 1
ATOM 12053 O O . ASP B 2 257 ? 162.579 190.794 158.641 1.00 89.24 257 ASP B O 1
ATOM 12058 N N . ILE B 2 258 ? 163.801 192.682 158.540 1.00 86.99 258 ILE B N 1
ATOM 12059 C CA . ILE B 2 258 ? 163.824 192.794 160.001 1.00 86.99 258 ILE B CA 1
ATOM 12060 C C . ILE B 2 258 ? 162.412 193.001 160.533 1.00 86.99 258 ILE B C 1
ATOM 12061 O O . ILE B 2 258 ? 162.010 192.389 161.532 1.00 86.99 258 ILE B O 1
ATOM 12066 N N . ILE B 2 259 ? 161.642 193.870 159.875 1.00 81.97 259 ILE B N 1
ATOM 12067 C CA . ILE B 2 259 ? 160.278 194.150 160.311 1.00 81.97 259 ILE B CA 1
ATOM 12068 C C . ILE B 2 259 ? 159.441 192.879 160.275 1.00 81.97 259 ILE B C 1
ATOM 12069 O O . ILE B 2 259 ? 158.725 192.557 161.231 1.00 81.97 259 ILE B O 1
ATOM 12074 N N . HIS B 2 260 ? 159.525 192.134 159.171 1.00 76.62 260 HIS B N 1
ATOM 12075 C CA . HIS B 2 260 ? 158.726 190.922 159.036 1.00 76.62 260 HIS B CA 1
ATOM 12076 C C . HIS B 2 260 ? 159.139 189.865 160.051 1.00 76.62 260 HIS B C 1
ATOM 12077 O O . HIS B 2 260 ? 158.282 189.188 160.628 1.00 76.62 260 HIS B O 1
ATOM 12084 N N . ALA B 2 261 ? 160.445 189.700 160.277 1.00 79.15 261 ALA B N 1
ATOM 12085 C CA . ALA B 2 261 ? 160.902 188.711 161.246 1.00 79.15 261 ALA B CA 1
ATOM 12086 C C . ALA B 2 261 ? 160.429 189.055 162.651 1.00 79.15 261 ALA B C 1
ATOM 12087 O O . ALA B 2 261 ? 159.965 188.178 163.391 1.00 79.15 261 ALA B O 1
ATOM 12089 N N . GLU B 2 262 ? 160.531 190.329 163.038 1.00 85.75 262 GLU B N 1
ATOM 12090 C CA . GLU B 2 262 ? 160.089 190.715 164.374 1.00 85.75 262 GLU B CA 1
ATOM 12091 C C . GLU B 2 262 ? 158.576 190.581 164.508 1.00 85.75 262 GLU B C 1
ATOM 12092 O O . GLU B 2 262 ? 158.075 190.150 165.554 1.00 85.75 262 GLU B O 1
ATOM 12098 N N . PHE B 2 263 ? 157.835 190.931 163.452 1.00 77.73 263 PHE B N 1
ATOM 12099 C CA . PHE B 2 263 ? 156.386 190.761 163.463 1.00 77.73 263 PHE B CA 1
ATOM 12100 C C . PHE B 2 263 ? 156.003 189.299 163.630 1.00 77.73 263 PHE B C 1
ATOM 12101 O O . PHE B 2 263 ? 155.112 188.969 164.421 1.00 77.73 263 PHE B O 1
ATOM 12109 N N . GLN B 2 264 ? 156.669 188.406 162.894 1.00 82.18 264 GLN B N 1
ATOM 12110 C CA . GLN B 2 264 ? 156.368 186.983 163.009 1.00 82.18 264 GLN B CA 1
ATOM 12111 C C . GLN B 2 264 ? 156.707 186.458 164.397 1.00 82.18 264 GLN B C 1
ATOM 12112 O O . GLN B 2 264 ? 155.940 185.679 164.972 1.00 82.18 264 GLN B O 1
ATOM 12118 N N . ALA B 2 265 ? 157.849 186.873 164.953 1.00 82.60 265 ALA B N 1
ATOM 12119 C CA . ALA B 2 265 ? 158.211 186.431 166.296 1.00 82.60 265 ALA B CA 1
ATOM 12120 C C . ALA B 2 265 ? 157.188 186.895 167.325 1.00 82.60 265 ALA B C 1
ATOM 12121 O O . ALA B 2 265 ? 156.762 186.114 168.188 1.00 82.60 265 ALA B O 1
ATOM 12123 N N A SER B 2 266 ? 156.772 188.162 167.241 0.67 83.21 266 SER B N 1
ATOM 12124 N N B SER B 2 266 ? 156.775 188.162 167.244 0.33 83.21 266 SER B N 1
ATOM 12125 C CA A SER B 2 266 ? 155.788 188.690 168.182 0.67 83.21 266 SER B CA 1
ATOM 12126 C CA B SER B 2 266 ? 155.794 188.681 168.192 0.33 83.21 266 SER B CA 1
ATOM 12127 C C A SER B 2 266 ? 154.450 187.980 168.040 0.67 83.21 266 SER B C 1
ATOM 12128 C C B SER B 2 266 ? 154.449 187.982 168.042 0.33 83.21 266 SER B C 1
ATOM 12129 O O A SER B 2 266 ? 153.793 187.671 169.040 0.67 83.21 266 SER B O 1
ATOM 12130 O O B SER B 2 266 ? 153.783 187.690 169.042 0.33 83.21 266 SER B O 1
ATOM 12135 N N . LEU B 2 267 ? 154.026 187.719 166.802 1.00 82.37 267 LEU B N 1
ATOM 12136 C CA . LEU B 2 267 ? 152.766 187.022 166.585 1.00 82.37 267 LEU B CA 1
ATOM 12137 C C . LEU B 2 267 ? 152.823 185.606 167.142 1.00 82.37 267 LEU B C 1
ATOM 12138 O O . LEU B 2 267 ? 151.866 185.139 167.769 1.00 82.37 267 LEU B O 1
ATOM 12143 N N . ALA B 2 268 ? 153.950 184.917 166.941 1.00 85.89 268 ALA B N 1
ATOM 12144 C CA . ALA B 2 268 ? 154.072 183.531 167.375 1.00 85.89 268 ALA B CA 1
ATOM 12145 C C . ALA B 2 268 ? 154.215 183.396 168.885 1.00 85.89 268 ALA B C 1
ATOM 12146 O O . ALA B 2 268 ? 153.807 182.373 169.445 1.00 85.89 268 ALA B O 1
ATOM 12148 N N . GLU B 2 269 ? 154.798 184.385 169.567 1.00 92.18 269 GLU B N 1
ATOM 12149 C CA . GLU B 2 269 ? 154.946 184.226 171.012 1.00 92.18 269 GLU B CA 1
ATOM 12150 C C . GLU B 2 269 ? 153.620 184.373 171.753 1.00 92.18 269 GLU B C 1
ATOM 12151 O O . GLU B 2 269 ? 153.480 183.818 172.847 1.00 92.18 269 GLU B O 1
ATOM 12157 N N . GLY B 2 270 ? 152.650 185.103 171.201 1.00 95.88 270 GLY B N 1
ATOM 12158 C CA . GLY B 2 270 ? 151.317 185.080 171.781 1.00 95.88 270 GLY B CA 1
ATOM 12159 C C . GLY B 2 270 ? 150.458 186.331 171.730 1.00 95.88 270 GLY B C 1
ATOM 12160 O O . GLY B 2 270 ? 149.237 186.230 171.888 1.00 95.88 270 GLY B O 1
ATOM 12161 N N . ASP B 2 271 ? 151.050 187.505 171.523 1.00 97.22 271 ASP B N 1
ATOM 12162 C CA . ASP B 2 271 ? 150.261 188.728 171.528 1.00 97.22 271 ASP B CA 1
ATOM 12163 C C . ASP B 2 271 ? 149.489 188.895 170.221 1.00 97.22 271 ASP B C 1
ATOM 12164 O O . ASP B 2 271 ? 149.785 188.262 169.205 1.00 97.22 271 ASP B O 1
ATOM 12169 N N . SER B 2 272 ? 148.481 189.766 170.269 1.00 90.17 272 SER B N 1
ATOM 12170 C CA . SER B 2 272 ? 147.613 190.011 169.130 1.00 90.17 272 SER B CA 1
ATOM 12171 C C . SER B 2 272 ? 148.359 190.798 168.053 1.00 90.17 272 SER B C 1
ATOM 12172 O O . SER B 2 272 ? 149.379 191.430 168.331 1.00 90.17 272 SER B O 1
ATOM 12175 N N . PRO B 2 273 ? 147.875 190.761 166.806 1.00 85.85 273 PRO B N 1
ATOM 12176 C CA . PRO B 2 273 ? 148.561 191.510 165.740 1.00 85.85 273 PRO B CA 1
ATOM 12177 C C . PRO B 2 273 ? 148.667 193.001 166.008 1.00 85.85 273 PRO B C 1
ATOM 12178 O O . PRO B 2 273 ? 149.641 193.628 165.571 1.00 85.85 273 PRO B O 1
ATOM 12182 N N . GLN B 2 274 ? 147.693 193.595 166.703 1.00 86.64 274 GLN B N 1
ATOM 12183 C CA . GLN B 2 274 ? 147.799 195.007 167.057 1.00 86.64 274 GLN B CA 1
ATOM 12184 C C . GLN B 2 274 ? 148.991 195.254 167.975 1.00 86.64 274 GLN B C 1
ATOM 12185 O O . GLN B 2 274 ? 149.747 196.216 167.784 1.00 86.64 274 GLN B O 1
ATOM 12191 N N . CYS B 2 275 ? 149.184 194.387 168.970 1.00 90.50 275 CYS B N 1
ATOM 12192 C CA . CYS B 2 275 ? 150.369 194.489 169.813 1.00 90.50 275 CYS B CA 1
ATOM 12193 C C . CYS B 2 275 ? 151.641 194.255 169.010 1.00 90.50 275 CYS B C 1
ATOM 12194 O O . CYS B 2 275 ? 152.675 194.872 169.290 1.00 90.50 275 CYS B O 1
ATOM 12197 N N . ALA B 2 276 ? 151.589 193.366 168.016 1.00 85.33 276 ALA B N 1
ATOM 12198 C CA . ALA B 2 276 ? 152.751 193.151 167.162 1.00 85.33 276 ALA B CA 1
ATOM 12199 C C . ALA B 2 276 ? 153.117 194.420 166.404 1.00 85.33 276 ALA B C 1
ATOM 12200 O O . ALA B 2 276 ? 154.295 194.780 166.313 1.00 85.33 276 ALA B O 1
ATOM 12202 N N . LEU B 2 277 ? 152.117 195.122 165.866 1.00 85.00 277 LEU B N 1
ATOM 12203 C CA . LEU B 2 277 ? 152.386 196.385 165.185 1.00 85.00 277 LEU B CA 1
ATOM 12204 C C . LEU B 2 277 ? 152.893 197.442 166.161 1.00 85.00 277 LEU B C 1
ATOM 12205 O O . LEU B 2 277 ? 153.737 198.277 165.804 1.00 85.00 277 LEU B O 1
ATOM 12210 N N . ILE B 2 278 ? 152.385 197.426 167.395 1.00 89.53 278 ILE B N 1
ATOM 12211 C CA . ILE B 2 278 ? 152.856 198.369 168.408 1.00 89.53 278 ILE B CA 1
ATOM 12212 C C . ILE B 2 278 ? 154.338 198.149 168.691 1.00 89.53 278 ILE B C 1
ATOM 12213 O O . ILE B 2 278 ? 155.129 199.100 168.737 1.00 89.53 278 ILE B O 1
ATOM 12218 N N . GLN B 2 279 ? 154.739 196.891 168.880 1.00 91.22 279 GLN B N 1
ATOM 12219 C CA . GLN B 2 279 ? 156.160 196.607 169.068 1.00 91.22 279 GLN B CA 1
ATOM 12220 C C . GLN B 2 279 ? 156.973 196.919 167.818 1.00 91.22 279 GLN B C 1
ATOM 12221 O O . GLN B 2 279 ? 158.135 197.325 167.928 1.00 91.22 279 GLN B O 1
ATOM 12227 N N . ILE B 2 280 ? 156.390 196.744 166.629 1.00 90.36 280 ILE B N 1
ATOM 12228 C CA . ILE B 2 280 ? 157.083 197.127 165.400 1.00 90.36 280 ILE B CA 1
ATOM 12229 C C . ILE B 2 280 ? 157.418 198.611 165.425 1.00 90.36 280 ILE B C 1
ATOM 12230 O O . ILE B 2 280 ? 158.556 199.017 165.161 1.00 90.36 280 ILE B O 1
ATOM 12235 N N . THR B 2 281 ? 156.430 199.443 165.753 1.00 96.79 281 THR B N 1
ATOM 12236 C CA . THR B 2 281 ? 156.641 200.885 165.715 1.00 96.79 281 THR B CA 1
ATOM 12237 C C . THR B 2 281 ? 157.400 201.407 166.928 1.00 96.79 281 THR B C 1
ATOM 12238 O O . THR B 2 281 ? 157.901 202.536 166.884 1.00 96.79 281 THR B O 1
ATOM 12242 N N . LYS B 2 282 ? 157.505 200.624 168.001 1.00 98.32 282 LYS B N 1
ATOM 12243 C CA . LYS B 2 282 ? 158.208 201.061 169.200 1.00 98.32 282 LYS B CA 1
ATOM 12244 C C . LYS B 2 282 ? 159.552 200.378 169.413 1.00 98.32 282 LYS B C 1
ATOM 12245 O O . LYS B 2 282 ? 160.219 200.666 170.413 1.00 98.32 282 LYS B O 1
ATOM 12251 N N . ARG B 2 283 ? 159.974 199.489 168.519 1.00 100.53 283 ARG B N 1
ATOM 12252 C CA . ARG B 2 283 ? 161.228 198.769 168.714 1.00 100.53 283 ARG B CA 1
ATOM 12253 C C . ARG B 2 283 ? 162.213 198.929 167.568 1.00 100.53 283 ARG B C 1
ATOM 12254 O O . ARG B 2 283 ? 163.422 198.980 167.809 1.00 100.53 283 ARG B O 1
ATOM 12262 N N . VAL B 2 284 ? 161.738 199.004 166.332 1.00 106.71 284 VAL B N 1
ATOM 12263 C CA . VAL B 2 284 ? 162.646 199.101 165.182 1.00 106.71 284 VAL B CA 1
ATOM 12264 C C . VAL B 2 284 ? 163.393 200.430 165.242 1.00 106.71 284 VAL B C 1
ATOM 12265 O O . VAL B 2 284 ? 162.760 201.485 165.432 1.00 106.71 284 VAL B O 1
ATOM 12269 N N . PRO B 2 285 ? 164.722 200.434 165.103 1.00 112.97 285 PRO B N 1
ATOM 12270 C CA . PRO B 2 285 ? 165.477 201.690 165.263 1.00 112.97 285 PRO B CA 1
ATOM 12271 C C . PRO B 2 285 ? 165.095 202.780 164.277 1.00 112.97 285 PRO B C 1
ATOM 12272 O O . PRO B 2 285 ? 165.145 203.964 164.634 1.00 112.97 285 PRO B O 1
ATOM 12276 N N . ILE B 2 286 ? 164.717 202.428 163.045 1.00 109.59 286 ILE B N 1
ATOM 12277 C CA . ILE B 2 286 ? 164.387 203.453 162.060 1.00 109.59 286 ILE B CA 1
ATOM 12278 C C . ILE B 2 286 ? 163.092 204.174 162.411 1.00 109.59 286 ILE B C 1
ATOM 12279 O O . ILE B 2 286 ? 162.810 205.242 161.856 1.00 109.59 286 ILE B O 1
ATOM 12284 N N . PHE B 2 287 ? 162.296 203.624 163.331 1.00 110.46 287 PHE B N 1
ATOM 12285 C CA . PHE B 2 287 ? 161.059 204.253 163.778 1.00 110.46 287 PHE B CA 1
ATOM 12286 C C . PHE B 2 287 ? 161.252 205.099 165.031 1.00 110.46 287 PHE B C 1
ATOM 12287 O O . PHE B 2 287 ? 160.307 205.267 165.814 1.00 110.46 287 PHE B O 1
ATOM 12295 N N . GLN B 2 288 ? 162.451 205.634 165.246 1.00 124.59 288 GLN B N 1
ATOM 12296 C CA . GLN B 2 288 ? 162.757 206.453 166.412 1.00 124.59 288 GLN B CA 1
ATOM 12297 C C . GLN B 2 288 ? 162.873 207.908 165.979 1.00 124.59 288 GLN B C 1
ATOM 12298 O O . GLN B 2 288 ? 163.754 208.253 165.184 1.00 124.59 288 GLN B O 1
ATOM 12304 N N . ASP B 2 289 ? 161.986 208.753 166.509 1.00 128.10 289 ASP B N 1
ATOM 12305 C CA . ASP B 2 289 ? 161.973 210.189 166.225 1.00 128.10 289 ASP B CA 1
ATOM 12306 C C . ASP B 2 289 ? 161.884 210.454 164.720 1.00 128.10 289 ASP B C 1
ATOM 12307 O O . ASP B 2 289 ? 162.779 211.037 164.105 1.00 128.10 289 ASP B O 1
ATOM 12312 N N . ALA B 2 290 ? 160.776 210.009 164.133 1.00 115.27 290 ALA B N 1
ATOM 12313 C CA . ALA B 2 290 ? 160.498 210.206 162.718 1.00 115.27 290 ALA B CA 1
ATOM 12314 C C . ALA B 2 290 ? 159.171 210.933 162.565 1.00 115.27 290 ALA B C 1
ATOM 12315 O O . ALA B 2 290 ? 158.179 210.563 163.201 1.00 115.27 290 ALA B O 1
ATOM 12317 N N . ALA B 2 291 ? 159.158 211.963 161.731 1.00 116.58 291 ALA B N 1
ATOM 12318 C CA . ALA B 2 291 ? 157.929 212.705 161.488 1.00 116.58 291 ALA B CA 1
ATOM 12319 C C . ALA B 2 291 ? 156.969 211.858 160.661 1.00 116.58 291 ALA B C 1
ATOM 12320 O O . ALA B 2 291 ? 157.358 211.341 159.607 1.00 116.58 291 ALA B O 1
ATOM 12322 N N . PRO B 2 292 ? 155.727 211.678 161.103 1.00 122.90 292 PRO B N 1
ATOM 12323 C CA . PRO B 2 292 ? 154.762 210.894 160.325 1.00 122.90 292 PRO B CA 1
ATOM 12324 C C . PRO B 2 292 ? 154.510 211.530 158.970 1.00 122.90 292 PRO B C 1
ATOM 12325 O O . PRO B 2 292 ? 154.491 212.764 158.847 1.00 122.90 292 PRO B O 1
ATOM 12329 N N . PRO B 2 293 ? 154.324 210.723 157.928 1.00 130.39 293 PRO B N 1
ATOM 12330 C CA . PRO B 2 293 ? 154.049 211.284 156.602 1.00 130.39 293 PRO B CA 1
ATOM 12331 C C . PRO B 2 293 ? 152.717 212.015 156.569 1.00 130.39 293 PRO B C 1
ATOM 12332 O O . PRO B 2 293 ? 151.782 211.692 157.305 1.00 130.39 293 PRO B O 1
ATOM 12336 N N . VAL B 2 294 ? 152.643 213.017 155.696 1.00 141.10 294 VAL B N 1
ATOM 12337 C CA . VAL B 2 294 ? 151.452 213.840 155.529 1.00 141.10 294 VAL B CA 1
ATOM 12338 C C . VAL B 2 294 ? 150.907 213.614 154.126 1.00 141.10 294 VAL B C 1
ATOM 12339 O O . VAL B 2 294 ? 151.651 213.711 153.143 1.00 141.10 294 VAL B O 1
ATOM 12343 N N . ILE B 2 295 ? 149.614 213.312 154.035 1.00 149.12 295 ILE B N 1
ATOM 12344 C CA . ILE B 2 295 ? 148.948 213.084 152.762 1.00 149.12 295 ILE B CA 1
ATOM 12345 C C . ILE B 2 295 ? 147.908 214.179 152.552 1.00 149.12 295 ILE B C 1
ATOM 12346 O O . ILE B 2 295 ? 147.531 214.899 153.477 1.00 149.12 295 ILE B O 1
ATOM 12351 N N . HIS B 2 296 ? 147.445 214.294 151.311 1.00 154.90 296 HIS B N 1
ATOM 12352 C CA . HIS B 2 296 ? 146.477 215.307 150.917 1.00 154.90 296 HIS B CA 1
ATOM 12353 C C . HIS B 2 296 ? 145.112 214.661 150.728 1.00 154.90 296 HIS B C 1
ATOM 12354 O O . HIS B 2 296 ? 144.990 213.652 150.025 1.00 154.90 296 HIS B O 1
ATOM 12361 N N . ILE B 2 297 ? 144.090 215.243 151.356 1.00 158.47 297 ILE B N 1
ATOM 12362 C CA . ILE B 2 297 ? 142.720 214.765 151.242 1.00 158.47 297 ILE B CA 1
ATOM 12363 C C . ILE B 2 297 ? 141.818 215.942 150.900 1.00 158.47 297 ILE B C 1
ATOM 12364 O O . ILE B 2 297 ? 142.129 217.101 151.185 1.00 158.47 297 ILE B O 1
ATOM 12369 N N . ARG B 2 298 ? 140.683 215.628 150.274 1.00 157.56 298 ARG B N 1
ATOM 12370 C CA . ARG B 2 298 ? 139.729 216.664 149.895 1.00 157.56 298 ARG B CA 1
ATOM 12371 C C . ARG B 2 298 ? 138.824 217.035 151.065 1.00 157.56 298 ARG B C 1
ATOM 12372 O O . ARG B 2 298 ? 138.812 218.185 151.517 1.00 157.56 298 ARG B O 1
ATOM 12380 N N . SER B 2 299 ? 138.065 216.070 151.568 1.00 151.71 299 SER B N 1
ATOM 12381 C CA . SER B 2 299 ? 137.134 216.302 152.666 1.00 151.71 299 SER B CA 1
ATOM 12382 C C . SER B 2 299 ? 137.009 215.006 153.460 1.00 151.71 299 SER B C 1
ATOM 12383 O O . SER B 2 299 ? 137.834 214.097 153.322 1.00 151.71 299 SER B O 1
ATOM 12386 N N . ARG B 2 300 ? 135.973 214.920 154.297 1.00 145.91 300 ARG B N 1
ATOM 12387 C CA . ARG B 2 300 ? 135.744 213.733 155.111 1.00 145.91 300 ARG B CA 1
ATOM 12388 C C . ARG B 2 300 ? 135.358 212.511 154.287 1.00 145.91 300 ARG B C 1
ATOM 12389 O O . ARG B 2 300 ? 135.365 211.399 154.826 1.00 145.91 300 ARG B O 1
ATOM 12397 N N . GLY B 2 301 ? 135.015 212.687 153.009 1.00 144.26 301 GLY B N 1
ATOM 12398 C CA . GLY B 2 301 ? 134.616 211.550 152.195 1.00 144.26 301 GLY B CA 1
ATOM 12399 C C . GLY B 2 301 ? 135.727 210.532 152.020 1.00 144.26 301 GLY B C 1
ATOM 12400 O O . GLY B 2 301 ? 135.482 209.323 152.027 1.00 144.26 301 GLY B O 1
ATOM 12401 N N . ASP B 2 302 ? 136.964 211.006 151.854 1.00 146.19 302 ASP B N 1
ATOM 12402 C CA . ASP B 2 302 ? 138.092 210.090 151.722 1.00 146.19 302 ASP B CA 1
ATOM 12403 C C . ASP B 2 302 ? 138.371 209.350 153.023 1.00 146.19 302 ASP B C 1
ATOM 12404 O O . ASP B 2 302 ? 138.825 208.200 152.995 1.00 146.19 302 ASP B O 1
ATOM 12409 N N . ILE B 2 303 ? 138.112 209.984 154.159 1.00 143.91 303 ILE B N 1
ATOM 12410 C CA . ILE B 2 303 ? 138.354 209.346 155.458 1.00 143.91 303 ILE B CA 1
ATOM 12411 C C . ILE B 2 303 ? 137.381 208.185 155.638 1.00 143.91 303 ILE B C 1
ATOM 12412 O O . ILE B 2 303 ? 136.168 208.358 155.423 1.00 143.91 303 ILE B O 1
ATOM 12417 N N . PRO B 2 304 ? 137.851 207.000 156.017 1.00 143.94 304 PRO B N 1
ATOM 12418 C CA . PRO B 2 304 ? 136.937 205.872 156.223 1.00 143.94 304 PRO B CA 1
ATOM 12419 C C . PRO B 2 304 ? 136.024 206.100 157.419 1.00 143.94 304 PRO B C 1
ATOM 12420 O O . PRO B 2 304 ? 136.307 206.897 158.316 1.00 143.94 304 PRO B O 1
ATOM 12424 N N . ARG B 2 305 ? 134.900 205.379 157.410 1.00 150.14 305 ARG B N 1
ATOM 12425 C CA . ARG B 2 305 ? 133.936 205.494 158.500 1.00 150.14 305 ARG B CA 1
ATOM 12426 C C . ARG B 2 305 ? 134.538 205.041 159.824 1.00 150.14 305 ARG B C 1
ATOM 12427 O O . ARG B 2 305 ? 134.282 205.647 160.871 1.00 150.14 305 ARG B O 1
ATOM 12435 N N . ALA B 2 306 ? 135.336 203.971 159.799 1.00 138.95 306 ALA B N 1
ATOM 12436 C CA . ALA B 2 306 ? 135.938 203.461 161.025 1.00 138.95 306 ALA B CA 1
ATOM 12437 C C . ALA B 2 306 ? 136.983 204.407 161.602 1.00 138.95 306 ALA B C 1
ATOM 12438 O O . ALA B 2 306 ? 137.272 204.330 162.801 1.00 138.95 306 ALA B O 1
ATOM 12440 N N . CYS B 2 307 ? 137.552 205.292 160.786 1.00 145.58 307 CYS B N 1
ATOM 12441 C CA . CYS B 2 307 ? 138.566 206.228 161.256 1.00 145.58 307 CYS B CA 1
ATOM 12442 C C . CYS B 2 307 ? 137.980 207.484 161.885 1.00 145.58 307 CYS B C 1
ATOM 12443 O O . CYS B 2 307 ? 138.747 208.317 162.377 1.00 145.58 307 CYS B O 1
ATOM 12446 N N . GLN B 2 308 ? 136.653 207.635 161.891 1.00 149.51 308 GLN B N 1
ATOM 12447 C CA . GLN B 2 308 ? 136.048 208.886 162.342 1.00 149.51 308 GLN B CA 1
ATOM 12448 C C . GLN B 2 308 ? 136.373 209.173 163.803 1.00 149.51 308 GLN B C 1
ATOM 12449 O O . GLN B 2 308 ? 136.656 210.319 164.169 1.00 149.51 308 GLN B O 1
ATOM 12455 N N . LYS B 2 309 ? 136.340 208.145 164.652 1.00 144.96 309 LYS B N 1
ATOM 12456 C CA . LYS B 2 309 ? 136.599 208.330 166.074 1.00 144.96 309 LYS B CA 1
ATOM 12457 C C . LYS B 2 309 ? 138.058 208.646 166.381 1.00 144.96 309 LYS B C 1
ATOM 12458 O O . LYS B 2 309 ? 138.354 209.088 167.496 1.00 144.96 309 LYS B O 1
ATOM 12464 N N . SER B 2 310 ? 138.969 208.435 165.434 1.00 144.43 310 SER B N 1
ATOM 12465 C CA . SER B 2 310 ? 140.396 208.569 165.690 1.00 144.43 310 SER B CA 1
ATOM 12466 C C . SER B 2 310 ? 140.959 209.938 165.326 1.00 144.43 310 SER B C 1
ATOM 12467 O O . SER B 2 310 ? 142.157 210.164 165.521 1.00 144.43 310 SER B O 1
ATOM 12470 N N . LEU B 2 311 ? 140.142 210.851 164.807 1.00 143.05 311 LEU B N 1
ATOM 12471 C CA . LEU B 2 311 ? 140.637 212.180 164.473 1.00 143.05 311 LEU B CA 1
ATOM 12472 C C . LEU B 2 311 ? 140.994 212.952 165.738 1.00 143.05 311 LEU B C 1
ATOM 12473 O O . LEU B 2 311 ? 140.302 212.863 166.756 1.00 143.05 311 LEU B O 1
ATOM 12478 N N . ARG B 2 312 ? 142.086 213.716 165.668 1.00 143.78 312 ARG B N 1
ATOM 12479 C CA . ARG B 2 312 ? 142.537 214.491 166.811 1.00 143.78 312 ARG B CA 1
ATOM 12480 C C . ARG B 2 312 ? 143.255 215.739 166.319 1.00 143.78 312 ARG B C 1
ATOM 12481 O O . ARG B 2 312 ? 143.937 215.681 165.286 1.00 143.78 312 ARG B O 1
ATOM 12489 N N . PRO B 2 313 ? 143.101 216.875 167.001 1.00 143.55 313 PRO B N 1
ATOM 12490 C CA . PRO B 2 313 ? 143.900 218.053 166.643 1.00 143.55 313 PRO B CA 1
ATOM 12491 C C . PRO B 2 313 ? 145.387 217.766 166.793 1.00 143.55 313 PRO B C 1
ATOM 12492 O O . PRO B 2 313 ? 145.818 217.090 167.729 1.00 143.55 313 PRO B O 1
ATOM 12496 N N . VAL B 2 314 ? 146.169 218.290 165.860 1.00 138.69 314 VAL B N 1
ATOM 12497 C CA . VAL B 2 314 ? 147.601 217.983 165.819 1.00 138.69 314 VAL B CA 1
ATOM 12498 C C . VAL B 2 314 ? 148.341 218.917 166.774 1.00 138.69 314 VAL B C 1
ATOM 12499 O O . VAL B 2 314 ? 148.125 220.139 166.731 1.00 138.69 314 VAL B O 1
ATOM 12503 N N . PRO B 2 315 ? 149.169 218.388 167.669 1.00 138.14 315 PRO B N 1
ATOM 12504 C CA . PRO B 2 315 ? 150.037 219.240 168.476 1.00 138.14 315 PRO B CA 1
ATOM 12505 C C . PRO B 2 315 ? 151.394 219.400 167.816 1.00 138.14 315 PRO B C 1
ATOM 12506 O O . PRO B 2 315 ? 151.752 218.621 166.919 1.00 138.14 315 PRO B O 1
ATOM 12510 N N . PRO B 2 316 ? 152.174 220.400 168.218 1.00 137.03 316 PRO B N 1
ATOM 12511 C CA . PRO B 2 316 ? 153.514 220.564 167.646 1.00 137.03 316 PRO B CA 1
ATOM 12512 C C . PRO B 2 316 ? 154.428 219.403 168.009 1.00 137.03 316 PRO B C 1
ATOM 12513 O O . PRO B 2 316 ? 154.250 218.722 169.022 1.00 137.03 316 PRO B O 1
ATOM 12517 N N . SER B 2 317 ? 155.421 219.184 167.143 1.00 133.00 317 SER B N 1
ATOM 12518 C CA . SER B 2 317 ? 156.425 218.133 167.283 1.00 133.00 317 SER B CA 1
ATOM 12519 C C . SER B 2 317 ? 155.785 216.749 167.333 1.00 133.00 317 SER B C 1
ATOM 12520 O O . SER B 2 317 ? 155.779 216.107 168.391 1.00 133.00 317 SER B O 1
ATOM 12523 N N . PRO B 2 318 ? 155.236 216.259 166.223 1.00 128.72 318 PRO B N 1
ATOM 12524 C CA . PRO B 2 318 ? 154.682 214.901 166.214 1.00 128.72 318 PRO B CA 1
ATOM 12525 C C . PRO B 2 318 ? 155.783 213.854 166.283 1.00 128.72 318 PRO B C 1
ATOM 12526 O O . PRO B 2 318 ? 156.936 214.091 165.915 1.00 128.72 318 PRO B O 1
ATOM 12530 N N . LYS B 2 319 ? 155.407 212.672 166.770 1.00 123.57 319 LYS B N 1
ATOM 12531 C CA . LYS B 2 319 ? 156.336 211.558 166.899 1.00 123.57 319 LYS B CA 1
ATOM 12532 C C . LYS B 2 319 ? 155.678 210.284 166.393 1.00 123.57 319 LYS B C 1
ATOM 12533 O O . LYS B 2 319 ? 154.530 209.994 166.742 1.00 123.57 319 LYS B O 1
ATOM 12535 N N . ILE B 2 320 ? 156.410 209.529 165.569 1.00 120.51 320 ILE B N 1
ATOM 12536 C CA . ILE B 2 320 ? 155.907 208.246 165.086 1.00 120.51 320 ILE B CA 1
ATOM 12537 C C . ILE B 2 320 ? 155.789 207.245 166.230 1.00 120.51 320 ILE B C 1
ATOM 12538 O O . ILE B 2 320 ? 154.875 206.411 166.241 1.00 120.51 320 ILE B O 1
ATOM 12543 N N . ASP B 2 321 ? 156.701 207.303 167.203 1.00 121.78 321 ASP B N 1
ATOM 12544 C CA . ASP B 2 321 ? 156.656 206.374 168.327 1.00 121.78 321 ASP B CA 1
ATOM 12545 C C . ASP B 2 321 ? 155.476 206.691 169.240 1.00 121.78 321 ASP B C 1
ATOM 12546 O O . ASP B 2 321 ? 154.780 205.781 169.704 1.00 121.78 321 ASP B O 1
ATOM 12551 N N . ARG B 2 322 ? 155.216 207.980 169.479 1.00 124.54 322 ARG B N 1
ATOM 12552 C CA . ARG B 2 322 ? 154.188 208.384 170.433 1.00 124.54 322 ARG B CA 1
ATOM 12553 C C . ARG B 2 322 ? 152.800 207.886 170.050 1.00 124.54 322 ARG B C 1
ATOM 12554 O O . ARG B 2 322 ? 151.947 207.733 170.931 1.00 124.54 322 ARG B O 1
ATOM 12556 N N . GLY B 2 323 ? 152.553 207.627 168.769 1.00 127.30 323 GLY B N 1
ATOM 12557 C CA . GLY B 2 323 ? 151.260 207.130 168.347 1.00 127.30 323 GLY B CA 1
ATOM 12558 C C . GLY B 2 323 ? 150.631 207.930 167.226 1.00 127.30 323 GLY B C 1
ATOM 12559 O O . GLY B 2 323 ? 149.422 207.841 166.996 1.00 127.30 323 GLY B O 1
ATOM 12560 N N . TRP B 2 324 ? 151.439 208.719 166.523 1.00 130.79 324 TRP B N 1
ATOM 12561 C CA . TRP B 2 324 ? 150.982 209.481 165.365 1.00 130.79 324 TRP B CA 1
ATOM 12562 C C . TRP B 2 324 ? 151.328 208.686 164.113 1.00 130.79 324 TRP B C 1
ATOM 12563 O O . TRP B 2 324 ? 152.500 208.581 163.741 1.00 130.79 324 TRP B O 1
ATOM 12574 N N . VAL B 2 325 ? 150.309 208.130 163.463 1.00 126.09 325 VAL B N 1
ATOM 12575 C CA . VAL B 2 325 ? 150.536 207.278 162.299 1.00 126.09 325 VAL B CA 1
ATOM 12576 C C . VAL B 2 325 ? 150.596 208.092 161.012 1.00 126.09 325 VAL B C 1
ATOM 12577 O O . VAL B 2 325 ? 151.434 207.828 160.146 1.00 126.09 325 VAL B O 1
ATOM 12581 N N . CYS B 2 326 ? 149.727 209.089 160.862 1.00 135.91 326 CYS B N 1
ATOM 12582 C CA . CYS B 2 326 ? 149.712 209.906 159.658 1.00 135.91 326 CYS B CA 1
ATOM 12583 C C . CYS B 2 326 ? 149.034 211.230 159.975 1.00 135.91 326 CYS B C 1
ATOM 12584 O O . CYS B 2 326 ? 148.306 211.355 160.963 1.00 135.91 326 CYS B O 1
ATOM 12587 N N . VAL B 2 327 ? 149.284 212.216 159.119 1.00 141.52 327 VAL B N 1
ATOM 12588 C CA . VAL B 2 327 ? 148.722 213.553 159.262 1.00 141.52 327 VAL B CA 1
ATOM 12589 C C . VAL B 2 327 ? 147.905 213.865 158.018 1.00 141.52 327 VAL B C 1
ATOM 12590 O O . VAL B 2 327 ? 148.408 213.757 156.893 1.00 141.52 327 VAL B O 1
ATOM 12594 N N . PHE B 2 328 ? 146.649 214.251 158.221 1.00 145.58 328 PHE B N 1
ATOM 12595 C CA . PHE B 2 328 ? 145.749 214.617 157.137 1.00 145.58 328 PHE B CA 1
ATOM 12596 C C . PHE B 2 328 ? 145.672 216.136 157.059 1.00 145.58 328 PHE B C 1
ATOM 12597 O O . PHE B 2 328 ? 145.349 216.796 158.053 1.00 145.58 328 PHE B O 1
ATOM 12605 N N . GLN B 2 329 ? 145.969 216.683 155.883 1.00 150.58 329 GLN B N 1
ATOM 12606 C CA . GLN B 2 329 ? 145.981 218.119 155.662 1.00 150.58 329 GLN B CA 1
ATOM 12607 C C . GLN B 2 329 ? 144.938 218.499 154.621 1.00 150.58 329 GLN B C 1
ATOM 12608 O O . GLN B 2 329 ? 144.737 217.791 153.630 1.00 150.58 329 GLN B O 1
ATOM 12614 N N . LEU B 2 330 ? 144.279 219.628 154.856 1.00 152.66 330 LEU B N 1
ATOM 12615 C CA . LEU B 2 330 ? 143.283 220.172 153.947 1.00 152.66 330 LEU B CA 1
ATOM 12616 C C . LEU B 2 330 ? 143.809 221.454 153.312 1.00 152.66 330 LEU B C 1
ATOM 12617 O O . LEU B 2 330 ? 144.857 221.983 153.693 1.00 152.66 330 LEU B O 1
ATOM 12622 N N . GLN B 2 331 ? 143.062 221.947 152.321 1.00 154.08 331 GLN B N 1
ATOM 12623 C CA . GLN B 2 331 ? 143.495 223.134 151.590 1.00 154.08 331 GLN B CA 1
ATOM 12624 C C . GLN B 2 331 ? 143.539 224.362 152.492 1.00 154.08 331 GLN B C 1
ATOM 12625 O O . GLN B 2 331 ? 144.476 225.165 152.413 1.00 154.08 331 GLN B O 1
ATOM 12631 N N . ASP B 2 332 ? 142.540 224.527 153.353 1.00 150.84 332 ASP B N 1
ATOM 12632 C CA . ASP B 2 332 ? 142.445 225.715 154.202 1.00 150.84 332 ASP B CA 1
ATOM 12633 C C . ASP B 2 332 ? 143.123 225.510 155.554 1.00 150.84 332 ASP B C 1
ATOM 12634 O O . ASP B 2 332 ? 142.542 225.767 156.607 1.00 150.84 332 ASP B O 1
ATOM 12639 N N . GLY B 2 333 ? 144.371 225.051 155.524 1.00 142.82 333 GLY B N 1
ATOM 12640 C CA . GLY B 2 333 ? 145.182 224.960 156.731 1.00 142.82 333 GLY B CA 1
ATOM 12641 C C . GLY B 2 333 ? 144.593 224.114 157.839 1.00 142.82 333 GLY B C 1
ATOM 12642 O O . GLY B 2 333 ? 144.667 224.496 159.013 1.00 142.82 333 GLY B O 1
ATOM 12643 N N . LYS B 2 334 ? 144.009 222.969 157.496 1.00 145.14 334 LYS B N 1
ATOM 12644 C CA . LYS B 2 334 ? 143.407 222.068 158.473 1.00 145.14 334 LYS B CA 1
ATOM 12645 C C . LYS B 2 334 ? 144.260 220.808 158.557 1.00 145.14 334 LYS B C 1
ATOM 12646 O O . LYS B 2 334 ? 144.297 220.012 157.613 1.00 145.14 334 LYS B O 1
ATOM 12652 N N . THR B 2 335 ? 144.936 220.627 159.689 1.00 139.34 335 THR B N 1
ATOM 12653 C CA . THR B 2 335 ? 145.809 219.485 159.920 1.00 139.34 335 THR B CA 1
ATOM 12654 C C . THR B 2 335 ? 145.280 218.678 161.097 1.00 139.34 335 THR B C 1
ATOM 12655 O O . THR B 2 335 ? 144.991 219.238 162.159 1.00 139.34 335 THR B O 1
ATOM 12659 N N . LEU B 2 336 ? 145.156 217.367 160.904 1.00 139.28 336 LEU B N 1
ATOM 12660 C CA . LEU B 2 336 ? 144.659 216.475 161.941 1.00 139.28 336 LEU B CA 1
ATOM 12661 C C . LEU B 2 336 ? 145.519 215.221 161.984 1.00 139.28 336 LEU B C 1
ATOM 12662 O O . LEU B 2 336 ? 146.161 214.850 160.999 1.00 139.28 336 LEU B O 1
ATOM 12667 N N . GLY B 2 337 ? 145.531 214.570 163.148 1.00 137.34 337 GLY B N 1
ATOM 12668 C CA . GLY B 2 337 ? 146.271 213.348 163.351 1.00 137.34 337 GLY B CA 1
ATOM 12669 C C . GLY B 2 337 ? 145.380 212.226 163.858 1.00 137.34 337 GLY B C 1
ATOM 12670 O O . GLY B 2 337 ? 144.189 212.412 164.128 1.00 137.34 337 GLY B O 1
ATOM 12671 N N . LEU B 2 338 ? 145.991 211.051 163.989 1.00 133.48 338 LEU B N 1
ATOM 12672 C CA . LEU B 2 338 ? 145.294 209.847 164.416 1.00 133.48 338 LEU B CA 1
ATOM 12673 C C . LEU B 2 338 ? 145.986 209.257 165.635 1.00 133.48 338 LEU B C 1
ATOM 12674 O O . LEU B 2 338 ? 147.218 209.223 165.705 1.00 133.48 338 LEU B O 1
ATOM 12679 N N . LYS B 2 339 ? 145.186 208.794 166.590 1.00 131.98 339 LYS B N 1
ATOM 12680 C CA . LYS B 2 339 ? 145.679 208.160 167.804 1.00 131.98 339 LYS B CA 1
ATOM 12681 C C . LYS B 2 339 ? 145.202 206.717 167.874 1.00 131.98 339 LYS B C 1
ATOM 12682 O O . LYS B 2 339 ? 144.055 206.413 167.529 1.00 131.98 339 LYS B O 1
ATOM 12688 N N . ILE B 2 340 ? 146.087 205.833 168.323 1.00 125.35 340 ILE B N 1
ATOM 12689 C CA . ILE B 2 340 ? 145.758 204.423 168.469 1.00 125.35 340 ILE B CA 1
ATOM 12690 C C . ILE B 2 340 ? 145.425 204.114 169.924 1.00 125.35 340 ILE B C 1
ATOM 12691 O O . ILE B 2 340 ? 146.129 204.544 170.837 1.00 125.35 340 ILE B O 1
ATOM 12697 N N . GLU C 2 108 ? 230.127 137.887 124.069 1.00 158.75 108 GLU C N 1
ATOM 12698 C CA . GLU C 2 108 ? 229.494 138.307 122.824 1.00 158.75 108 GLU C CA 1
ATOM 12699 C C . GLU C 2 108 ? 227.975 138.323 122.956 1.00 158.75 108 GLU C C 1
ATOM 12700 O O . GLU C 2 108 ? 227.341 139.368 122.807 1.00 158.75 108 GLU C O 1
ATOM 12706 N N . GLN C 2 109 ? 227.395 137.153 123.236 1.00 151.06 109 GLN C N 1
ATOM 12707 C CA . GLN C 2 109 ? 225.945 137.062 123.373 1.00 151.06 109 GLN C CA 1
ATOM 12708 C C . GLN C 2 109 ? 225.454 137.830 124.595 1.00 151.06 109 GLN C C 1
ATOM 12709 O O . GLN C 2 109 ? 224.370 138.425 124.566 1.00 151.06 109 GLN C O 1
ATOM 12715 N N . ARG C 2 110 ? 226.234 137.826 125.679 1.00 146.71 110 ARG C N 1
ATOM 12716 C CA . ARG C 2 110 ? 225.855 138.588 126.865 1.00 146.71 110 ARG C CA 1
ATOM 12717 C C . ARG C 2 110 ? 225.849 140.084 126.578 1.00 146.71 110 ARG C C 1
ATOM 12718 O O . ARG C 2 110 ? 224.969 140.811 127.052 1.00 146.71 110 ARG C O 1
ATOM 12720 N N . ILE C 2 111 ? 226.827 140.561 125.804 1.00 147.83 111 ILE C N 1
ATOM 12721 C CA . ILE C 2 111 ? 226.866 141.973 125.434 1.00 147.83 111 ILE C CA 1
ATOM 12722 C C . ILE C 2 111 ? 225.651 142.336 124.590 1.00 147.83 111 ILE C C 1
ATOM 12723 O O . ILE C 2 111 ? 225.039 143.396 124.777 1.00 147.83 111 ILE C O 1
ATOM 12728 N N . THR C 2 112 ? 225.288 141.468 123.642 1.00 147.44 112 THR C N 1
ATOM 12729 C CA . THR C 2 112 ? 224.107 141.715 122.821 1.00 147.44 112 THR C CA 1
ATOM 12730 C C . THR C 2 112 ? 222.841 141.742 123.670 1.00 147.44 112 THR C C 1
ATOM 12731 O O . THR C 2 112 ? 221.965 142.591 123.466 1.00 147.44 112 THR C O 1
ATOM 12735 N N . SER C 2 113 ? 222.726 140.816 124.625 1.00 143.80 113 SER C N 1
ATOM 12736 C CA . SER C 2 113 ? 221.568 140.807 125.513 1.00 143.80 113 SER C CA 1
ATOM 12737 C C . SER C 2 113 ? 221.502 142.080 126.345 1.00 143.80 113 SER C C 1
ATOM 12738 O O . SER C 2 113 ? 220.424 142.659 126.524 1.00 143.80 113 SER C O 1
ATOM 12741 N N . LEU C 2 114 ? 222.647 142.530 126.864 1.00 141.79 114 LEU C N 1
ATOM 12742 C CA . LEU C 2 114 ? 222.682 143.774 127.625 1.00 141.79 114 LEU C CA 1
ATOM 12743 C C . LEU C 2 114 ? 222.259 144.959 126.767 1.00 141.79 114 LEU C C 1
ATOM 12744 O O . LEU C 2 114 ? 221.481 145.812 127.212 1.00 141.79 114 LEU C O 1
ATOM 12749 N N . GLU C 2 115 ? 222.764 145.030 125.533 1.00 143.58 115 GLU C N 1
ATOM 12750 C CA . GLU C 2 115 ? 222.398 146.131 124.648 1.00 143.58 115 GLU C CA 1
ATOM 12751 C C . GLU C 2 115 ? 220.907 146.117 124.338 1.00 143.58 115 GLU C C 1
ATOM 12752 O O . GLU C 2 115 ? 220.251 147.165 124.358 1.00 143.58 115 GLU C O 1
ATOM 12758 N N . ASN C 2 116 ? 220.352 144.935 124.060 1.00 142.35 116 ASN C N 1
ATOM 12759 C CA . ASN C 2 116 ? 218.927 144.838 123.761 1.00 142.35 116 ASN C CA 1
ATOM 12760 C C . ASN C 2 116 ? 218.079 145.217 124.970 1.00 142.35 116 ASN C C 1
ATOM 12761 O O . ASN C 2 116 ? 217.059 145.902 124.829 1.00 142.35 116 ASN C O 1
ATOM 12766 N N . GLY C 2 117 ? 218.481 144.784 126.165 1.00 132.69 117 GLY C N 1
ATOM 12767 C CA . GLY C 2 117 ? 217.720 145.085 127.360 1.00 132.69 117 GLY C CA 1
ATOM 12768 C C . GLY C 2 117 ? 217.917 146.473 127.926 1.00 132.69 117 GLY C C 1
ATOM 12769 O O . GLY C 2 117 ? 217.134 146.887 128.785 1.00 132.69 117 GLY C O 1
ATOM 12770 N N . LEU C 2 118 ? 218.942 147.200 127.479 1.00 135.28 118 LEU C N 1
ATOM 12771 C CA . LEU C 2 118 ? 219.192 148.545 127.975 1.00 135.28 118 LEU C CA 1
ATOM 12772 C C . LEU C 2 118 ? 218.939 149.640 126.948 1.00 135.28 118 LEU C C 1
ATOM 12773 O O . LEU C 2 118 ? 218.904 150.817 127.324 1.00 135.28 118 LEU C O 1
ATOM 12778 N N . LYS C 2 119 ? 218.775 149.297 125.670 1.00 133.18 119 LYS C N 1
ATOM 12779 C CA . LYS C 2 119 ? 218.552 150.328 124.658 1.00 133.18 119 LYS C CA 1
ATOM 12780 C C . LYS C 2 119 ? 217.259 151.112 124.863 1.00 133.18 119 LYS C C 1
ATOM 12781 O O . LYS C 2 119 ? 217.316 152.354 124.867 1.00 133.18 119 LYS C O 1
ATOM 12783 N N . PRO C 2 120 ? 216.089 150.494 125.036 1.00 136.41 120 PRO C N 1
ATOM 12784 C CA . PRO C 2 120 ? 214.843 151.276 125.116 1.00 136.41 120 PRO C CA 1
ATOM 12785 C C . PRO C 2 120 ? 214.347 151.611 126.519 1.00 136.41 120 PRO C C 1
ATOM 12786 O O . PRO C 2 120 ? 213.339 152.317 126.624 1.00 136.41 120 PRO C O 1
ATOM 12790 N N . VAL C 2 121 ? 215.012 151.144 127.579 1.00 137.50 121 VAL C N 1
ATOM 12791 C CA . VAL C 2 121 ? 214.469 151.311 128.926 1.00 137.50 121 VAL C CA 1
ATOM 12792 C C . VAL C 2 121 ? 214.395 152.785 129.306 1.00 137.50 121 VAL C C 1
ATOM 12793 O O . VAL C 2 121 ? 213.442 153.223 129.962 1.00 137.50 121 VAL C O 1
ATOM 12797 N N . TYR C 2 122 ? 215.402 153.571 128.917 1.00 146.47 122 TYR C N 1
ATOM 12798 C CA . TYR C 2 122 ? 215.349 155.007 129.173 1.00 146.47 122 TYR C CA 1
ATOM 12799 C C . TYR C 2 122 ? 214.192 155.652 128.422 1.00 146.47 122 TYR C C 1
ATOM 12800 O O . TYR C 2 122 ? 213.482 156.508 128.967 1.00 146.47 122 TYR C O 1
ATOM 12809 N N . ASP C 2 123 ? 213.977 155.239 127.171 1.00 138.52 123 ASP C N 1
ATOM 12810 C CA . ASP C 2 123 ? 212.828 155.726 126.416 1.00 138.52 123 ASP C CA 1
ATOM 12811 C C . ASP C 2 123 ? 211.522 155.315 127.082 1.00 138.52 123 ASP C C 1
ATOM 12812 O O . ASP C 2 123 ? 210.561 156.090 127.109 1.00 138.52 123 ASP C O 1
ATOM 12817 N N . MET C 2 124 ? 211.467 154.095 127.622 1.00 125.80 124 MET C N 1
ATOM 12818 C CA . MET C 2 124 ? 210.256 153.642 128.298 1.00 125.80 124 MET C CA 1
ATOM 12819 C C . MET C 2 124 ? 209.977 154.474 129.543 1.00 125.80 124 MET C C 1
ATOM 12820 O O . MET C 2 124 ? 208.827 154.849 129.808 1.00 125.80 124 MET C O 1
ATOM 12825 N N . ALA C 2 125 ? 211.019 154.768 130.323 1.00 117.85 125 ALA C N 1
ATOM 12826 C CA . ALA C 2 125 ? 210.848 155.602 131.508 1.00 117.85 125 ALA C CA 1
ATOM 12827 C C . ALA C 2 125 ? 210.404 157.008 131.130 1.00 117.85 125 ALA C C 1
ATOM 12828 O O . ALA C 2 125 ? 209.570 157.609 131.816 1.00 117.85 125 ALA C O 1
ATOM 12830 N N . LYS C 2 126 ? 210.958 157.553 130.044 1.00 115.22 126 LYS C N 1
ATOM 12831 C CA . LYS C 2 126 ? 210.524 158.867 129.580 1.00 115.22 126 LYS C CA 1
ATOM 12832 C C . LYS C 2 126 ? 209.065 158.843 129.137 1.00 115.22 126 LYS C C 1
ATOM 12833 O O . LYS C 2 126 ? 208.311 159.785 129.402 1.00 115.22 126 LYS C O 1
ATOM 12835 N N . THR C 2 127 ? 208.652 157.770 128.458 1.00 106.69 127 THR C N 1
ATOM 12836 C CA . THR C 2 127 ? 207.285 157.674 127.956 1.00 106.69 127 THR C CA 1
ATOM 12837 C C . THR C 2 127 ? 206.274 157.487 129.081 1.00 106.69 127 THR C C 1
ATOM 12838 O O . THR C 2 127 ? 205.138 157.968 128.976 1.00 106.69 127 THR C O 1
ATOM 12842 N N . ILE C 2 128 ? 206.658 156.782 130.147 1.00 100.85 128 ILE C N 1
ATOM 12843 C CA . ILE C 2 128 ? 205.715 156.489 131.225 1.00 100.85 128 ILE C CA 1
ATOM 12844 C C . ILE C 2 128 ? 205.244 157.774 131.895 1.00 100.85 128 ILE C C 1
ATOM 12845 O O . ILE C 2 128 ? 204.051 157.940 132.182 1.00 100.85 128 ILE C O 1
ATOM 12850 N N . SER C 2 129 ? 206.168 158.701 132.159 1.00 99.38 129 SER C N 1
ATOM 12851 C CA . SER C 2 129 ? 205.793 159.957 132.804 1.00 99.38 129 SER C CA 1
ATOM 12852 C C . SER C 2 129 ? 204.848 160.771 131.928 1.00 99.38 129 SER C C 1
ATOM 12853 O O . SER C 2 129 ? 203.869 161.345 132.423 1.00 99.38 129 SER C O 1
ATOM 12856 N N . SER C 2 130 ? 205.127 160.837 130.624 1.00 95.28 130 SER C N 1
ATOM 12857 C CA . SER C 2 130 ? 204.250 161.570 129.717 1.00 95.28 130 SER C CA 1
ATOM 12858 C C . SER C 2 130 ? 202.865 160.939 129.659 1.00 95.28 130 SER C C 1
ATOM 12859 O O . SER C 2 130 ? 201.850 161.648 129.641 1.00 95.28 130 SER C O 1
ATOM 12862 N N . LEU C 2 131 ? 202.803 159.605 129.622 1.00 84.82 131 LEU C N 1
ATOM 12863 C CA . LEU C 2 131 ? 201.510 158.927 129.618 1.00 84.82 131 LEU C CA 1
ATOM 12864 C C . LEU C 2 131 ? 200.736 159.214 130.897 1.00 84.82 131 LEU C C 1
ATOM 12865 O O . LEU C 2 131 ? 199.527 159.472 130.857 1.00 84.82 131 LEU C O 1
ATOM 12870 N N . ASN C 2 132 ? 201.419 159.176 132.042 1.00 82.17 132 ASN C N 1
ATOM 12871 C CA . ASN C 2 132 ? 200.762 159.478 133.308 1.00 82.17 132 ASN C CA 1
ATOM 12872 C C . ASN C 2 132 ? 200.216 160.899 133.309 1.00 82.17 132 ASN C C 1
ATOM 12873 O O . ASN C 2 132 ? 199.072 161.141 133.718 1.00 82.17 132 ASN C O 1
ATOM 12878 N N . ARG C 2 133 ? 201.019 161.853 132.831 1.00 81.59 133 ARG C N 1
ATOM 12879 C CA . ARG C 2 133 ? 200.585 163.245 132.804 1.00 81.59 133 ARG C CA 1
ATOM 12880 C C . ARG C 2 133 ? 199.374 163.436 131.899 1.00 81.59 133 ARG C C 1
ATOM 12881 O O . ARG C 2 133 ? 198.408 164.107 132.283 1.00 81.59 133 ARG C O 1
ATOM 12889 N N . VAL C 2 134 ? 199.396 162.845 130.701 1.00 72.93 134 VAL C N 1
ATOM 12890 C CA . VAL C 2 134 ? 198.290 163.054 129.771 1.00 72.93 134 VAL C CA 1
ATOM 12891 C C . VAL C 2 134 ? 197.020 162.375 130.278 1.00 72.93 134 VAL C C 1
ATOM 12892 O O . VAL C 2 134 ? 195.917 162.919 130.141 1.00 72.93 134 VAL C O 1
ATOM 12896 N N . CYS C 2 135 ? 197.149 161.194 130.893 1.00 66.41 135 CYS C N 1
ATOM 12897 C CA . CYS C 2 135 ? 195.974 160.532 131.451 1.00 66.41 135 CYS C CA 1
ATOM 12898 C C . CYS C 2 135 ? 195.374 161.343 132.592 1.00 66.41 135 CYS C C 1
ATOM 12899 O O . CYS C 2 135 ? 194.150 161.519 132.665 1.00 66.41 135 CYS C O 1
ATOM 12902 N N . ALA C 2 136 ? 196.222 161.860 133.487 1.00 62.97 136 ALA C N 1
ATOM 12903 C CA . ALA C 2 136 ? 195.719 162.679 134.583 1.00 62.97 136 ALA C CA 1
ATOM 12904 C C . ALA C 2 136 ? 195.051 163.943 134.062 1.00 62.97 136 ALA C C 1
ATOM 12905 O O . ALA C 2 136 ? 194.021 164.378 134.592 1.00 62.97 136 ALA C O 1
ATOM 12907 N N . GLU C 2 137 ? 195.612 164.541 133.011 1.00 62.59 137 GLU C N 1
ATOM 12908 C CA . GLU C 2 137 ? 195.061 165.794 132.511 1.00 62.59 137 GLU C CA 1
ATOM 12909 C C . GLU C 2 137 ? 193.730 165.558 131.799 1.00 62.59 137 GLU C C 1
ATOM 12910 O O . GLU C 2 137 ? 192.814 166.384 131.890 1.00 62.59 137 GLU C O 1
ATOM 12916 N N . MET C 2 138 ? 193.592 164.422 131.106 1.00 56.09 138 MET C N 1
ATOM 12917 C CA . MET C 2 138 ? 192.298 164.058 130.531 1.00 56.09 138 MET C CA 1
ATOM 12918 C C . MET C 2 138 ? 191.260 163.787 131.617 1.00 56.09 138 MET C C 1
ATOM 12919 O O . MET C 2 138 ? 190.089 164.173 131.481 1.00 56.09 138 MET C O 1
ATOM 12924 N N . VAL C 2 139 ? 191.666 163.113 132.696 1.00 50.28 139 VAL C N 1
ATOM 12925 C CA . VAL C 2 139 ? 190.757 162.905 133.820 1.00 50.28 139 VAL C CA 1
ATOM 12926 C C . VAL C 2 139 ? 190.309 164.245 134.389 1.00 50.28 139 VAL C C 1
ATOM 12927 O O . VAL C 2 139 ? 189.141 164.425 134.755 1.00 50.28 139 VAL C O 1
ATOM 12931 N N . ALA C 2 140 ? 191.229 165.209 134.461 1.00 52.17 140 ALA C N 1
ATOM 12932 C CA . ALA C 2 140 ? 190.869 166.550 134.911 1.00 52.17 140 ALA C CA 1
ATOM 12933 C C . ALA C 2 140 ? 189.872 167.207 133.963 1.00 52.17 140 ALA C C 1
ATOM 12934 O O . ALA C 2 140 ? 188.928 167.871 134.407 1.00 52.17 140 ALA C O 1
ATOM 12936 N N . LYS C 2 141 ? 190.070 167.044 132.651 1.00 49.31 141 LYS C N 1
ATOM 12937 C CA . LYS C 2 141 ? 189.108 167.583 131.691 1.00 49.31 141 LYS C CA 1
ATOM 12938 C C . LYS C 2 141 ? 187.721 166.987 131.879 1.00 49.31 141 LYS C C 1
ATOM 12939 O O . LYS C 2 141 ? 186.718 167.690 131.715 1.00 49.31 141 LYS C O 1
ATOM 12945 N N . TYR C 2 142 ? 187.642 165.694 132.203 1.00 41.19 142 TYR C N 1
ATOM 12946 C CA . TYR C 2 142 ? 186.350 165.011 132.236 1.00 41.19 142 TYR C CA 1
ATOM 12947 C C . TYR C 2 142 ? 185.368 165.627 133.227 1.00 41.19 142 TYR C C 1
ATOM 12948 O O . TYR C 2 142 ? 184.156 165.441 133.073 1.00 41.19 142 TYR C O 1
ATOM 12957 N N . ASP C 2 143 ? 185.848 166.363 134.226 1.00 51.11 143 ASP C N 1
ATOM 12958 C CA . ASP C 2 143 ? 184.974 166.874 135.275 1.00 51.11 143 ASP C CA 1
ATOM 12959 C C . ASP C 2 143 ? 184.281 168.181 134.908 1.00 51.11 143 ASP C C 1
ATOM 12960 O O . ASP C 2 143 ? 183.505 168.694 135.720 1.00 51.11 143 ASP C O 1
ATOM 12965 N N . LEU C 2 144 ? 184.534 168.736 133.720 1.00 47.10 144 LEU C N 1
ATOM 12966 C CA . LEU C 2 144 ? 183.974 170.027 133.331 1.00 47.10 144 LEU C CA 1
ATOM 12967 C C . LEU C 2 144 ? 183.069 169.929 132.107 1.00 47.10 144 LEU C C 1
ATOM 12968 O O . LEU C 2 144 ? 182.811 170.943 131.452 1.00 47.10 144 LEU C O 1
ATOM 12973 N N . LEU C 2 145 ? 182.577 168.738 131.785 1.00 40.98 145 LEU C N 1
ATOM 12974 C CA . LEU C 2 145 ? 181.759 168.540 130.598 1.00 40.98 145 LEU C CA 1
ATOM 12975 C C . LEU C 2 145 ? 180.285 168.783 130.898 1.00 40.98 145 LEU C C 1
ATOM 12976 O O . LEU C 2 145 ? 179.824 168.618 132.029 1.00 40.98 145 LEU C O 1
ATOM 12981 N N . VAL C 2 146 ? 179.551 169.187 129.863 1.00 37.94 146 VAL C N 1
ATOM 12982 C CA . VAL C 2 146 ? 178.103 169.342 129.922 1.00 37.94 146 VAL C CA 1
ATOM 12983 C C . VAL C 2 146 ? 177.502 168.626 128.722 1.00 37.94 146 VAL C C 1
ATOM 12984 O O . VAL C 2 146 ? 177.906 168.873 127.581 1.00 37.94 146 VAL C O 1
ATOM 12988 N N . MET C 2 147 ? 176.540 167.747 128.978 1.00 41.40 147 MET C N 1
ATOM 12989 C CA . MET C 2 147 ? 175.890 166.963 127.939 1.00 41.40 147 MET C CA 1
ATOM 12990 C C . MET C 2 147 ? 174.425 167.359 127.833 1.00 41.40 147 MET C C 1
ATOM 12991 O O . MET C 2 147 ? 173.746 167.541 128.847 1.00 41.40 147 MET C O 1
ATOM 12996 N N . THR C 2 148 ? 173.947 167.497 126.602 1.00 41.78 148 THR C N 1
ATOM 12997 C CA . THR C 2 148 ? 172.546 167.767 126.327 1.00 41.78 148 THR C CA 1
ATOM 12998 C C . THR C 2 148 ? 171.869 166.494 125.839 1.00 41.78 148 THR C C 1
ATOM 12999 O O . THR C 2 148 ? 172.526 165.520 125.465 1.00 41.78 148 THR C O 1
ATOM 13003 N N . THR C 2 149 ? 170.540 166.506 125.851 1.00 38.46 149 THR C N 1
ATOM 13004 C CA . THR C 2 149 ? 169.748 165.346 125.466 1.00 38.46 149 THR C CA 1
ATOM 13005 C C . THR C 2 149 ? 169.112 165.582 124.104 1.00 38.46 149 THR C C 1
ATOM 13006 O O . THR C 2 149 ? 168.491 166.625 123.875 1.00 38.46 149 THR C O 1
ATOM 13010 N N . GLY C 2 150 ? 169.270 164.612 123.206 1.00 40.18 150 GLY C N 1
ATOM 13011 C CA . GLY C 2 150 ? 168.674 164.675 121.892 1.00 40.18 150 GLY C CA 1
ATOM 13012 C C . GLY C 2 150 ? 167.358 163.916 121.822 1.00 40.18 150 GLY C C 1
ATOM 13013 O O . GLY C 2 150 ? 166.954 163.224 122.751 1.00 40.18 150 GLY C O 1
ATOM 13014 N N . ARG C 2 151 ? 166.689 164.062 120.682 1.00 52.46 151 ARG C N 1
ATOM 13015 C CA . ARG C 2 151 ? 165.394 163.441 120.450 1.00 52.46 151 ARG C CA 1
ATOM 13016 C C . ARG C 2 151 ? 165.483 162.192 119.582 1.00 52.46 151 ARG C C 1
ATOM 13017 O O . ARG C 2 151 ? 164.447 161.663 119.171 1.00 52.46 151 ARG C O 1
ATOM 13025 N N . ALA C 2 152 ? 166.691 161.706 119.296 1.00 43.59 152 ALA C N 1
ATOM 13026 C CA . ALA C 2 152 ? 166.874 160.535 118.448 1.00 43.59 152 ALA C CA 1
ATOM 13027 C C . ALA C 2 152 ? 167.808 159.519 119.092 1.00 43.59 152 ALA C C 1
ATOM 13028 O O . ALA C 2 152 ? 168.466 158.745 118.395 1.00 43.59 152 ALA C O 1
ATOM 13030 N N . THR C 2 153 ? 167.877 159.507 120.423 1.00 35.86 153 THR C N 1
ATOM 13031 C CA . THR C 2 153 ? 168.745 158.560 121.115 1.00 35.86 153 THR C CA 1
ATOM 13032 C C . THR C 2 153 ? 168.075 157.199 121.262 1.00 35.86 153 THR C C 1
ATOM 13033 O O . THR C 2 153 ? 168.687 156.161 120.980 1.00 35.86 153 THR C O 1
ATOM 13037 N N . ALA C 2 154 ? 166.816 157.188 121.706 1.00 36.95 154 ALA C N 1
ATOM 13038 C CA . ALA C 2 154 ? 166.100 155.930 121.886 1.00 36.95 154 ALA C CA 1
ATOM 13039 C C . ALA C 2 154 ? 165.890 155.215 120.558 1.00 36.95 154 ALA C C 1
ATOM 13040 O O . ALA C 2 154 ? 166.006 153.988 120.482 1.00 36.95 154 ALA C O 1
ATOM 13042 N N . THR C 2 155 ? 165.570 155.965 119.501 1.00 42.48 155 THR C N 1
ATOM 13043 C CA . THR C 2 155 ? 165.391 155.355 118.187 1.00 42.48 155 THR C CA 1
ATOM 13044 C C . THR C 2 155 ? 166.684 154.721 117.691 1.00 42.48 155 THR C C 1
ATOM 13045 O O . THR C 2 155 ? 166.675 153.603 117.160 1.00 42.48 155 THR C O 1
ATOM 13049 N N . ALA C 2 156 ? 167.809 155.421 117.856 1.00 36.15 156 ALA C N 1
ATOM 13050 C CA . ALA C 2 156 ? 169.092 154.867 117.439 1.00 36.15 156 ALA C CA 1
ATOM 13051 C C . ALA C 2 156 ? 169.439 153.619 118.238 1.00 36.15 156 ALA C C 1
ATOM 13052 O O . ALA C 2 156 ? 169.918 152.626 117.676 1.00 36.15 156 ALA C O 1
ATOM 13054 N N . ALA C 2 157 ? 169.203 153.649 119.552 1.00 36.74 157 ALA C N 1
ATOM 13055 C CA . ALA C 2 157 ? 169.478 152.476 120.376 1.00 36.74 157 ALA C CA 1
ATOM 13056 C C . ALA C 2 157 ? 168.607 151.296 119.966 1.00 36.74 157 ALA C C 1
ATOM 13057 O O . ALA C 2 157 ? 169.085 150.158 119.895 1.00 36.74 157 ALA C O 1
ATOM 13059 N N . ALA C 2 158 ? 167.325 151.547 119.693 1.00 35.71 158 ALA C N 1
ATOM 13060 C CA . ALA C 2 158 ? 166.429 150.473 119.278 1.00 35.71 158 ALA C CA 1
ATOM 13061 C C . ALA C 2 158 ? 166.852 149.885 117.939 1.00 35.71 158 ALA C C 1
ATOM 13062 O O . ALA C 2 158 ? 166.835 148.663 117.758 1.00 35.71 158 ALA C O 1
ATOM 13064 N N . THR C 2 159 ? 167.232 150.739 116.985 1.00 41.34 159 THR C N 1
ATOM 13065 C CA . THR C 2 159 ? 167.689 150.241 115.691 1.00 41.34 159 THR C CA 1
ATOM 13066 C C . THR C 2 159 ? 168.963 149.417 115.834 1.00 41.34 159 THR C C 1
ATOM 13067 O O . THR C 2 159 ? 169.097 148.352 115.218 1.00 41.34 159 THR C O 1
ATOM 13071 N N . GLU C 2 160 ? 169.907 149.890 116.651 1.00 48.55 160 GLU C N 1
ATOM 13072 C CA . GLU C 2 160 ? 171.146 149.146 116.857 1.00 48.55 160 GLU C CA 1
ATOM 13073 C C . GLU C 2 160 ? 170.879 147.802 117.522 1.00 48.55 160 GLU C C 1
ATOM 13074 O O . GLU C 2 160 ? 171.493 146.791 117.162 1.00 48.55 160 GLU C O 1
ATOM 13080 N N . ALA C 2 161 ? 169.971 147.770 118.500 1.00 44.30 161 ALA C N 1
ATOM 13081 C CA . ALA C 2 161 ? 169.630 146.512 119.156 1.00 44.30 161 ALA C CA 1
ATOM 13082 C C . ALA C 2 161 ? 168.939 145.555 118.195 1.00 44.30 161 ALA C C 1
ATOM 13083 O O . ALA C 2 161 ? 169.180 144.343 118.237 1.00 44.30 161 ALA C O 1
ATOM 13085 N N . TYR C 2 162 ? 168.069 146.077 117.328 1.00 47.65 162 TYR C N 1
ATOM 13086 C CA . TYR C 2 162 ? 167.382 145.223 116.366 1.00 47.65 162 TYR C CA 1
ATOM 13087 C C . TYR C 2 162 ? 168.336 144.676 115.313 1.00 47.65 162 TYR C C 1
ATOM 13088 O O . TYR C 2 162 ? 168.142 143.557 114.830 1.00 47.65 162 TYR C O 1
ATOM 13097 N N . TRP C 2 163 ? 169.358 145.446 114.934 1.00 56.59 163 TRP C N 1
ATOM 13098 C CA . TRP C 2 163 ? 170.312 144.949 113.948 1.00 56.59 163 TRP C CA 1
ATOM 13099 C C . TRP C 2 163 ? 171.164 143.815 114.504 1.00 56.59 163 TRP C C 1
ATOM 13100 O O . TRP C 2 163 ? 171.631 142.963 113.741 1.00 56.59 163 TRP C O 1
ATOM 13111 N N . ALA C 2 164 ? 171.377 143.783 115.817 1.00 54.85 164 ALA C N 1
ATOM 13112 C CA . ALA C 2 164 ? 172.207 142.765 116.449 1.00 54.85 164 ALA C CA 1
ATOM 13113 C C . ALA C 2 164 ? 171.454 141.471 116.733 1.00 54.85 164 ALA C C 1
ATOM 13114 O O . ALA C 2 164 ? 171.967 140.623 117.470 1.00 54.85 164 ALA C O 1
ATOM 13116 N N . GLU C 2 165 ? 170.260 141.302 116.172 1.00 60.70 165 GLU C N 1
ATOM 13117 C CA . GLU C 2 165 ? 169.478 140.083 116.362 1.00 60.70 165 GLU C CA 1
ATOM 13118 C C . GLU C 2 165 ? 168.535 139.962 115.178 1.00 60.70 165 GLU C C 1
ATOM 13119 O O . GLU C 2 165 ? 167.749 140.881 114.929 1.00 60.70 165 GLU C O 1
ATOM 13125 N N . HIS C 2 166 ? 168.603 138.840 114.466 1.00 59.74 166 HIS C N 1
ATOM 13126 C CA . HIS C 2 166 ? 167.987 138.671 113.147 1.00 59.74 166 HIS C CA 1
ATOM 13127 C C . HIS C 2 166 ? 168.192 139.929 112.303 1.00 59.74 166 HIS C C 1
ATOM 13128 O O . HIS C 2 166 ? 167.253 140.630 111.927 1.00 59.74 166 HIS C O 1
ATOM 13135 N N . GLY C 2 167 ? 169.466 140.201 112.018 1.00 64.60 167 GLY C N 1
ATOM 13136 C CA . GLY C 2 167 ? 169.901 141.466 111.459 1.00 64.60 167 GLY C CA 1
ATOM 13137 C C . GLY C 2 167 ? 169.170 141.941 110.221 1.00 64.60 167 GLY C C 1
ATOM 13138 O O . GLY C 2 167 ? 169.323 141.380 109.132 1.00 64.60 167 GLY C O 1
ATOM 13139 N N . GLN C 2 168 ? 168.383 142.995 110.396 1.00 67.33 168 GLN C N 1
ATOM 13140 C CA . GLN C 2 168 ? 167.625 143.642 109.334 1.00 67.33 168 GLN C CA 1
ATOM 13141 C C . GLN C 2 168 ? 166.951 144.875 109.928 1.00 67.33 168 GLN C C 1
ATOM 13142 O O . GLN C 2 168 ? 166.750 144.942 111.144 1.00 67.33 168 GLN C O 1
ATOM 13148 N N . PRO C 2 169 ? 166.612 145.862 109.101 1.00 65.43 169 PRO C N 1
ATOM 13149 C CA . PRO C 2 169 ? 165.934 147.042 109.624 1.00 65.43 169 PRO C CA 1
ATOM 13150 C C . PRO C 2 169 ? 164.584 146.672 110.202 1.00 65.43 169 PRO C C 1
ATOM 13151 O O . PRO C 2 169 ? 163.928 145.721 109.737 1.00 65.43 169 PRO C O 1
ATOM 13155 N N . PRO C 2 170 ? 164.132 147.388 111.231 1.00 60.92 170 PRO C N 1
ATOM 13156 C CA . PRO C 2 170 ? 162.826 147.087 111.808 1.00 60.92 170 PRO C CA 1
ATOM 13157 C C . PRO C 2 170 ? 161.723 147.335 110.799 1.00 60.92 170 PRO C C 1
ATOM 13158 O O . PRO C 2 170 ? 161.863 148.178 109.893 1.00 60.92 170 PRO C O 1
ATOM 13162 N N . PRO C 2 171 ? 160.607 146.614 110.909 1.00 62.20 171 PRO C N 1
ATOM 13163 C CA . PRO C 2 171 ? 159.548 146.732 109.901 1.00 62.20 171 PRO C CA 1
ATOM 13164 C C . PRO C 2 171 ? 158.933 148.123 109.878 1.00 62.20 171 PRO C C 1
ATOM 13165 O O . PRO C 2 171 ? 158.888 148.826 110.890 1.00 62.20 171 PRO C O 1
ATOM 13169 N N . GLY C 2 172 ? 158.454 148.513 108.699 1.00 67.27 172 GLY C N 1
ATOM 13170 C CA . GLY C 2 172 ? 157.846 149.808 108.509 1.00 67.27 172 GLY C CA 1
ATOM 13171 C C . GLY C 2 172 ? 156.513 149.924 109.219 1.00 67.27 172 GLY C C 1
ATOM 13172 O O . GLY C 2 172 ? 155.900 148.921 109.595 1.00 67.27 172 GLY C O 1
ATOM 13173 N N . PRO C 2 173 ? 156.027 151.160 109.416 1.00 68.70 173 PRO C N 1
ATOM 13174 C CA . PRO C 2 173 ? 156.624 152.428 108.977 1.00 68.70 173 PRO C CA 1
ATOM 13175 C C . PRO C 2 173 ? 157.854 152.837 109.784 1.00 68.70 173 PRO C C 1
ATOM 13176 O O . PRO C 2 173 ? 158.181 152.194 110.780 1.00 68.70 173 PRO C O 1
ATOM 13180 N N . SER C 2 174 ? 158.525 153.897 109.342 1.00 66.50 174 SER C N 1
ATOM 13181 C CA . SER C 2 174 ? 159.761 154.330 109.972 1.00 66.50 174 SER C CA 1
ATOM 13182 C C . SER C 2 174 ? 159.509 154.803 111.401 1.00 66.50 174 SER C C 1
ATOM 13183 O O . SER C 2 174 ? 158.394 155.168 111.781 1.00 66.50 174 SER C O 1
ATOM 13186 N N . LEU C 2 175 ? 160.576 154.796 112.195 1.00 57.83 175 LEU C N 1
ATOM 13187 C CA . LEU C 2 175 ? 160.500 155.167 113.600 1.00 57.83 175 LEU C CA 1
ATOM 13188 C C . LEU C 2 175 ? 160.389 156.686 113.725 1.00 57.83 175 LEU C C 1
ATOM 13189 O O . LEU C 2 175 ? 160.225 157.406 112.736 1.00 57.83 175 LEU C O 1
ATOM 13194 N N . TYR C 2 176 ? 160.470 157.191 114.958 1.00 56.20 176 TYR C N 1
ATOM 13195 C CA . TYR C 2 176 ? 160.217 158.608 115.205 1.00 56.20 176 TYR C CA 1
ATOM 13196 C C . TYR C 2 176 ? 161.238 159.493 114.498 1.00 56.20 176 TYR C C 1
ATOM 13197 O O . TYR C 2 176 ? 160.871 160.431 113.782 1.00 56.20 176 TYR C O 1
ATOM 13206 N N . GLU C 2 177 ? 162.526 159.210 114.684 1.00 67.18 177 GLU C N 1
ATOM 13207 C CA . GLU C 2 177 ? 163.602 160.019 114.108 1.00 67.18 177 GLU C CA 1
ATOM 13208 C C . GLU C 2 177 ? 164.619 159.076 113.472 1.00 67.18 177 GLU C C 1
ATOM 13209 O O . GLU C 2 177 ? 165.570 158.640 114.126 1.00 67.18 177 GLU C O 1
ATOM 13215 N N . GLU C 2 178 ? 164.392 158.762 112.192 1.00 80.35 178 GLU C N 1
ATOM 13216 C CA . GLU C 2 178 ? 165.314 157.859 111.454 1.00 80.35 178 GLU C CA 1
ATOM 13217 C C . GLU C 2 178 ? 166.405 158.699 110.790 1.00 80.35 178 GLU C C 1
ATOM 13218 O O . GLU C 2 178 ? 166.097 159.386 109.793 1.00 80.35 178 GLU C O 1
ATOM 13224 N N . SER C 2 179 ? 167.625 158.638 111.323 1.00 99.48 179 SER C N 1
ATOM 13225 C CA . SER C 2 179 ? 168.748 159.411 110.806 1.00 99.48 179 SER C CA 1
ATOM 13226 C C . SER C 2 179 ? 170.070 158.701 111.082 1.00 99.48 179 SER C C 1
ATOM 13227 O O . SER C 2 179 ? 170.097 157.632 111.692 1.00 99.48 179 SER C O 1
ATOM 13230 N N . ARG D 2 110 ? 221.048 126.679 130.731 1.00 151.63 110 ARG D N 1
ATOM 13231 C CA . ARG D 2 110 ? 220.923 127.720 131.744 1.00 151.63 110 ARG D CA 1
ATOM 13232 C C . ARG D 2 110 ? 221.231 129.091 131.150 1.00 151.63 110 ARG D C 1
ATOM 13233 O O . ARG D 2 110 ? 220.478 130.044 131.345 1.00 151.63 110 ARG D O 1
ATOM 13241 N N . ILE D 2 111 ? 222.350 129.183 130.429 1.00 149.88 111 ILE D N 1
ATOM 13242 C CA . ILE D 2 111 ? 222.682 130.423 129.734 1.00 149.88 111 ILE D CA 1
ATOM 13243 C C . ILE D 2 111 ? 221.675 130.695 128.624 1.00 149.88 111 ILE D C 1
ATOM 13244 O O . ILE D 2 111 ? 221.242 131.837 128.424 1.00 149.88 111 ILE D O 1
ATOM 13249 N N . THR D 2 112 ? 221.277 129.652 127.892 1.00 147.69 112 THR D N 1
ATOM 13250 C CA . THR D 2 112 ? 220.295 129.813 126.825 1.00 147.69 112 THR D CA 1
ATOM 13251 C C . THR D 2 112 ? 218.915 130.177 127.357 1.00 147.69 112 THR D C 1
ATOM 13252 O O . THR D 2 112 ? 218.056 130.604 126.578 1.00 147.69 112 THR D O 1
ATOM 13256 N N . SER D 2 113 ? 218.681 130.017 128.662 1.00 150.08 113 SER D N 1
ATOM 13257 C CA . SER D 2 113 ? 217.406 130.397 129.257 1.00 150.08 113 SER D CA 1
ATOM 13258 C C . SER D 2 113 ? 217.240 131.906 129.382 1.00 150.08 113 SER D C 1
ATOM 13259 O O . SER D 2 113 ? 216.150 132.360 129.746 1.00 150.08 113 SER D O 1
ATOM 13262 N N . LEU D 2 114 ? 218.288 132.686 129.101 1.00 150.79 114 LEU D N 1
ATOM 13263 C CA . LEU D 2 114 ? 218.180 134.139 129.187 1.00 150.79 114 LEU D CA 1
ATOM 13264 C C . LEU D 2 114 ? 217.149 134.689 128.211 1.00 150.79 114 LEU D C 1
ATOM 13265 O O . LEU D 2 114 ? 216.603 135.776 128.434 1.00 150.79 114 LEU D O 1
ATOM 13270 N N . GLU D 2 115 ? 216.876 133.964 127.123 1.00 155.02 115 GLU D N 1
ATOM 13271 C CA . GLU D 2 115 ? 215.869 134.416 126.169 1.00 155.02 115 GLU D CA 1
ATOM 13272 C C . GLU D 2 115 ? 214.490 134.474 126.813 1.00 155.02 115 GLU D C 1
ATOM 13273 O O . GLU D 2 115 ? 213.696 135.374 126.515 1.00 155.02 115 GLU D O 1
ATOM 13279 N N . ASN D 2 116 ? 214.184 133.519 127.696 1.00 150.91 116 ASN D N 1
ATOM 13280 C CA . ASN D 2 116 ? 212.914 133.560 128.415 1.00 150.91 116 ASN D CA 1
ATOM 13281 C C . ASN D 2 116 ? 212.818 134.788 129.311 1.00 150.91 116 ASN D C 1
ATOM 13282 O O . ASN D 2 116 ? 211.718 135.297 129.551 1.00 150.91 116 ASN D O 1
ATOM 13287 N N . GLY D 2 117 ? 213.948 135.269 129.818 1.00 142.87 117 GLY D N 1
ATOM 13288 C CA . GLY D 2 117 ? 214.006 136.470 130.620 1.00 142.87 117 GLY D CA 1
ATOM 13289 C C . GLY D 2 117 ? 214.255 137.746 129.848 1.00 142.87 117 GLY D C 1
ATOM 13290 O O . GLY D 2 117 ? 214.447 138.799 130.464 1.00 142.87 117 GLY D O 1
ATOM 13291 N N . LEU D 2 118 ? 214.261 137.689 128.517 1.00 142.92 118 LEU D N 1
ATOM 13292 C CA . LEU D 2 118 ? 214.515 138.871 127.704 1.00 142.92 118 LEU D CA 1
ATOM 13293 C C . LEU D 2 118 ? 213.375 139.103 126.721 1.00 142.92 118 LEU D C 1
ATOM 13294 O O . LEU D 2 118 ? 213.068 140.250 126.380 1.00 142.92 118 LEU D O 1
ATOM 13299 N N . LYS D 2 119 ? 212.739 138.025 126.265 1.00 141.92 119 LYS D N 1
ATOM 13300 C CA . LYS D 2 119 ? 211.660 138.145 125.290 1.00 141.92 119 LYS D CA 1
ATOM 13301 C C . LYS D 2 119 ? 210.430 138.885 125.824 1.00 141.92 119 LYS D C 1
ATOM 13302 O O . LYS D 2 119 ? 209.730 139.521 125.025 1.00 141.92 119 LYS D O 1
ATOM 13308 N N . PRO D 2 120 ? 210.107 138.851 127.127 1.00 138.59 120 PRO D N 1
ATOM 13309 C CA . PRO D 2 120 ? 208.972 139.678 127.569 1.00 138.59 120 PRO D CA 1
ATOM 13310 C C . PRO D 2 120 ? 209.283 141.162 127.570 1.00 138.59 120 PRO D C 1
ATOM 13311 O O . PRO D 2 120 ? 208.365 141.974 127.425 1.00 138.59 120 PRO D O 1
ATOM 13315 N N . VAL D 2 121 ? 210.554 141.544 127.714 1.00 132.63 121 VAL D N 1
ATOM 13316 C CA . VAL D 2 121 ? 210.898 142.959 127.856 1.00 132.63 121 VAL D CA 1
ATOM 13317 C C . VAL D 2 121 ? 210.682 143.703 126.541 1.00 132.63 121 VAL D C 1
ATOM 13318 O O . VAL D 2 121 ? 210.189 144.838 126.521 1.00 132.63 121 VAL D O 1
ATOM 13322 N N . TYR D 2 122 ? 211.065 143.084 125.423 1.00 133.49 122 TYR D N 1
ATOM 13323 C CA . TYR D 2 122 ? 210.885 143.736 124.129 1.00 133.49 122 TYR D CA 1
ATOM 13324 C C . TYR D 2 122 ? 209.403 143.907 123.809 1.00 133.49 122 TYR D C 1
ATOM 13325 O O . TYR D 2 122 ? 208.974 144.957 123.312 1.00 133.49 122 TYR D O 1
ATOM 13334 N N . ASP D 2 123 ? 208.601 142.880 124.102 1.00 129.64 123 ASP D N 1
ATOM 13335 C CA . ASP D 2 123 ? 207.158 143.001 123.927 1.00 129.64 123 ASP D CA 1
ATOM 13336 C C . ASP D 2 123 ? 206.577 144.041 124.875 1.00 129.64 123 ASP D C 1
ATOM 13337 O O . ASP D 2 123 ? 205.611 144.730 124.535 1.00 129.64 123 ASP D O 1
ATOM 13342 N N . MET D 2 124 ? 207.155 144.168 126.071 1.00 118.99 124 MET D N 1
ATOM 13343 C CA . MET D 2 124 ? 206.743 145.203 127.011 1.00 118.99 124 MET D CA 1
ATOM 13344 C C . MET D 2 124 ? 206.966 146.591 126.423 1.00 118.99 124 MET D C 1
ATOM 13345 O O . MET D 2 124 ? 206.092 147.464 126.494 1.00 118.99 124 MET D O 1
ATOM 13350 N N . ALA D 2 125 ? 208.137 146.802 125.821 1.00 112.26 125 ALA D N 1
ATOM 13351 C CA . ALA D 2 125 ? 208.431 148.082 125.184 1.00 112.26 125 ALA D CA 1
ATOM 13352 C C . ALA D 2 125 ? 207.486 148.348 124.016 1.00 112.26 125 ALA D C 1
ATOM 13353 O O . ALA D 2 125 ? 206.990 149.469 123.837 1.00 112.26 125 ALA D O 1
ATOM 13355 N N . LYS D 2 126 ? 207.225 147.318 123.208 1.00 107.60 126 LYS D N 1
ATOM 13356 C CA . LYS D 2 126 ? 206.320 147.475 122.074 1.00 107.60 126 LYS D CA 1
ATOM 13357 C C . LYS D 2 126 ? 204.911 147.826 122.539 1.00 107.60 126 LYS D C 1
ATOM 13358 O O . LYS D 2 126 ? 204.241 148.686 121.953 1.00 107.60 126 LYS D O 1
ATOM 13364 N N . THR D 2 127 ? 204.446 147.169 123.604 1.00 98.93 127 THR D N 1
ATOM 13365 C CA . THR D 2 127 ? 203.115 147.451 124.127 1.00 98.93 127 THR D CA 1
ATOM 13366 C C . THR D 2 127 ? 203.044 148.845 124.734 1.00 98.93 127 THR D C 1
ATOM 13367 O O . THR D 2 127 ? 202.009 149.513 124.644 1.00 98.93 127 THR D O 1
ATOM 13371 N N . ILE D 2 128 ? 204.133 149.305 125.356 1.00 92.09 128 ILE D N 1
ATOM 13372 C CA . ILE D 2 128 ? 204.162 150.674 125.871 1.00 92.09 128 ILE D CA 1
ATOM 13373 C C . ILE D 2 128 ? 204.039 151.670 124.724 1.00 92.09 128 ILE D C 1
ATOM 13374 O O . ILE D 2 128 ? 203.304 152.664 124.810 1.00 92.09 128 ILE D O 1
ATOM 13379 N N . SER D 2 129 ? 204.760 151.414 123.630 1.00 88.45 129 SER D N 1
ATOM 13380 C CA . SER D 2 129 ? 204.661 152.285 122.462 1.00 88.45 129 SER D CA 1
ATOM 13381 C C . SER D 2 129 ? 203.241 152.295 121.903 1.00 88.45 129 SER D C 1
ATOM 13382 O O . SER D 2 129 ? 202.701 153.353 121.551 1.00 88.45 129 SER D O 1
ATOM 13385 N N . SER D 2 130 ? 202.617 151.118 121.825 1.00 83.50 130 SER D N 1
ATOM 13386 C CA . SER D 2 130 ? 201.245 151.031 121.332 1.00 83.50 130 SER D CA 1
ATOM 13387 C C . SER D 2 130 ? 200.282 151.788 122.239 1.00 83.50 130 SER D C 1
ATOM 13388 O O . SER D 2 130 ? 199.352 152.450 121.766 1.00 83.50 130 SER D O 1
ATOM 13391 N N . LEU D 2 131 ? 200.483 151.687 123.554 1.00 79.90 131 LEU D N 1
ATOM 13392 C CA . LEU D 2 131 ? 199.634 152.401 124.503 1.00 79.90 131 LEU D CA 1
ATOM 13393 C C . LEU D 2 131 ? 199.778 153.910 124.341 1.00 79.90 131 LEU D C 1
ATOM 13394 O O . LEU D 2 131 ? 198.788 154.652 124.381 1.00 79.90 131 LEU D O 1
ATOM 13399 N N . ASN D 2 132 ? 201.012 154.382 124.158 1.00 79.81 132 ASN D N 1
ATOM 13400 C CA . ASN D 2 132 ? 201.224 155.807 123.922 1.00 79.81 132 ASN D CA 1
ATOM 13401 C C . ASN D 2 132 ? 200.502 156.252 122.657 1.00 79.81 132 ASN D C 1
ATOM 13402 O O . ASN D 2 132 ? 199.831 157.294 122.637 1.00 79.81 132 ASN D O 1
ATOM 13407 N N . ARG D 2 133 ? 200.618 155.457 121.591 1.00 76.78 133 ARG D N 1
ATOM 13408 C CA . ARG D 2 133 ? 199.959 155.802 120.336 1.00 76.78 133 ARG D CA 1
ATOM 13409 C C . ARG D 2 133 ? 198.445 155.855 120.504 1.00 76.78 133 ARG D C 1
ATOM 13410 O O . ARG D 2 133 ? 197.784 156.775 120.008 1.00 76.78 133 ARG D O 1
ATOM 13412 N N . VAL D 2 134 ? 197.877 154.878 121.215 1.00 75.93 134 VAL D N 1
ATOM 13413 C CA . VAL D 2 134 ? 196.423 154.810 121.337 1.00 75.93 134 VAL D CA 1
ATOM 13414 C C . VAL D 2 134 ? 195.900 155.951 122.208 1.00 75.93 134 VAL D C 1
ATOM 13415 O O . VAL D 2 134 ? 194.825 156.504 121.946 1.00 75.93 134 VAL D O 1
ATOM 13419 N N . CYS D 2 135 ? 196.654 156.341 123.241 1.00 74.65 135 CYS D N 1
ATOM 13420 C CA . CYS D 2 135 ? 196.231 157.480 124.053 1.00 74.65 135 CYS D CA 1
ATOM 13421 C C . CYS D 2 135 ? 196.307 158.784 123.264 1.00 74.65 135 CYS D C 1
ATOM 13422 O O . CYS D 2 135 ? 195.398 159.626 123.342 1.00 74.65 135 CYS D O 1
ATOM 13425 N N . ALA D 2 136 ? 197.384 158.971 122.495 1.00 77.09 136 ALA D N 1
ATOM 13426 C CA . ALA D 2 136 ? 197.472 160.154 121.646 1.00 77.09 136 ALA D CA 1
ATOM 13427 C C . ALA D 2 136 ? 196.331 160.183 120.639 1.00 77.09 136 ALA D C 1
ATOM 13428 O O . ALA D 2 136 ? 195.811 161.253 120.304 1.00 77.09 136 ALA D O 1
ATOM 13430 N N . GLU D 2 137 ? 195.933 159.011 120.144 1.00 77.83 137 GLU D N 1
ATOM 13431 C CA . GLU D 2 137 ? 194.806 158.930 119.223 1.00 77.83 137 GLU D CA 1
ATOM 13432 C C . GLU D 2 137 ? 193.497 159.298 119.919 1.00 77.83 137 GLU D C 1
ATOM 13433 O O . GLU D 2 137 ? 192.633 159.954 119.326 1.00 77.83 137 GLU D O 1
ATOM 13439 N N . MET D 2 138 ? 193.327 158.866 121.171 1.00 74.87 138 MET D N 1
ATOM 13440 C CA . MET D 2 138 ? 192.131 159.212 121.938 1.00 74.87 138 MET D CA 1
ATOM 13441 C C . MET D 2 138 ? 192.021 160.717 122.159 1.00 74.87 138 MET D C 1
ATOM 13442 O O . MET D 2 138 ? 190.917 161.283 122.182 1.00 74.87 138 MET D O 1
ATOM 13447 N N . VAL D 2 139 ? 193.164 161.378 122.351 1.00 68.00 139 VAL D N 1
ATOM 13448 C CA . VAL D 2 139 ? 193.150 162.833 122.508 1.00 68.00 139 VAL D CA 1
ATOM 13449 C C . VAL D 2 139 ? 192.548 163.499 121.272 1.00 68.00 139 VAL D C 1
ATOM 13450 O O . VAL D 2 139 ? 191.856 164.521 121.372 1.00 68.00 139 VAL D O 1
ATOM 13454 N N . ALA D 2 140 ? 192.796 162.929 120.090 1.00 66.80 140 ALA D N 1
ATOM 13455 C CA . ALA D 2 140 ? 192.243 163.489 118.860 1.00 66.80 140 ALA D CA 1
ATOM 13456 C C . ALA D 2 140 ? 190.719 163.443 118.859 1.00 66.80 140 ALA D C 1
ATOM 13457 O O . ALA D 2 140 ? 190.056 164.417 118.483 1.00 66.80 140 ALA D O 1
ATOM 13459 N N . LYS D 2 141 ? 190.143 162.311 119.275 1.00 62.18 141 LYS D N 1
ATOM 13460 C CA . LYS D 2 141 ? 188.688 162.224 119.363 1.00 62.18 141 LYS D CA 1
ATOM 13461 C C . LYS D 2 141 ? 188.133 163.182 120.406 1.00 62.18 141 LYS D C 1
ATOM 13462 O O . LYS D 2 141 ? 187.074 163.786 120.197 1.00 62.18 141 LYS D O 1
ATOM 13468 N N . TYR D 2 142 ? 188.822 163.332 121.540 1.00 58.10 142 TYR D N 1
ATOM 13469 C CA . TYR D 2 142 ? 188.343 164.295 122.528 1.00 58.10 142 TYR D CA 1
ATOM 13470 C C . TYR D 2 142 ? 188.326 165.703 121.948 1.00 58.10 142 TYR D C 1
ATOM 13471 O O . TYR D 2 142 ? 187.376 166.464 122.160 1.00 58.10 142 TYR D O 1
ATOM 13480 N N . ASP D 2 143 ? 189.381 166.071 121.219 1.00 64.53 143 ASP D N 1
ATOM 13481 C CA . ASP D 2 143 ? 189.417 167.380 120.580 1.00 64.53 143 ASP D CA 1
ATOM 13482 C C . ASP D 2 143 ? 188.323 167.542 119.532 1.00 64.53 143 ASP D C 1
ATOM 13483 O O . ASP D 2 143 ? 187.752 168.631 119.414 1.00 64.53 143 ASP D O 1
ATOM 13488 N N . LEU D 2 144 ? 188.022 166.491 118.775 1.00 58.95 144 LEU D N 1
ATOM 13489 C CA . LEU D 2 144 ? 187.051 166.560 117.692 1.00 58.95 144 LEU D CA 1
ATOM 13490 C C . LEU D 2 144 ? 185.603 166.513 118.172 1.00 58.95 144 LEU D C 1
ATOM 13491 O O . LEU D 2 144 ? 184.716 166.981 117.453 1.00 58.95 144 LEU D O 1
ATOM 13496 N N . LEU D 2 145 ? 185.340 165.988 119.368 1.00 54.93 145 LEU D N 1
ATOM 13497 C CA . LEU D 2 145 ? 183.970 165.832 119.849 1.00 54.93 145 LEU D CA 1
ATOM 13498 C C . LEU D 2 145 ? 183.490 167.004 120.690 1.00 54.93 145 LEU D C 1
ATOM 13499 O O . LEU D 2 145 ? 182.411 167.546 120.425 1.00 54.93 145 LEU D O 1
ATOM 13504 N N . VAL D 2 146 ? 184.251 167.410 121.695 1.00 53.16 146 VAL D N 1
ATOM 13505 C CA . VAL D 2 146 ? 183.830 168.453 122.624 1.00 53.16 146 VAL D CA 1
ATOM 13506 C C . VAL D 2 146 ? 183.992 169.812 121.960 1.00 53.16 146 VAL D C 1
ATOM 13507 O O . VAL D 2 146 ? 184.940 170.040 121.200 1.00 53.16 146 VAL D O 1
ATOM 13511 N N . MET D 2 147 ? 183.052 170.719 122.240 1.00 62.74 147 MET D N 1
ATOM 13512 C CA . MET D 2 147 ? 183.068 172.037 121.613 1.00 62.74 147 MET D CA 1
ATOM 13513 C C . MET D 2 147 ? 184.311 172.828 122.004 1.00 62.74 147 MET D C 1
ATOM 13514 O O . MET D 2 147 ? 184.998 173.387 121.141 1.00 62.74 147 MET D O 1
ATOM 13519 N N . THR D 2 148 ? 184.615 172.885 123.303 1.00 71.19 148 THR D N 1
ATOM 13520 C CA . THR D 2 148 ? 185.754 173.629 123.839 1.00 71.19 148 THR D CA 1
ATOM 13521 C C . THR D 2 148 ? 185.726 175.094 123.417 1.00 71.19 148 THR D C 1
ATOM 13522 O O . THR D 2 148 ? 184.705 175.591 122.932 1.00 71.19 148 THR D O 1
ATOM 13526 N N . THR D 2 149 ? 186.839 175.794 123.606 1.00 86.85 149 THR D N 1
ATOM 13527 C CA . THR D 2 149 ? 186.924 177.205 123.248 1.00 86.85 149 THR D CA 1
ATOM 13528 C C . THR D 2 149 ? 187.831 177.411 122.039 1.00 86.85 149 THR D C 1
ATOM 13529 O O . THR D 2 149 ? 189.054 177.332 122.148 1.00 86.85 149 THR D O 1
ATOM 13533 N N . GLU E 2 105 ? 230.356 129.211 141.193 1.00 154.58 105 GLU E N 1
ATOM 13534 C CA . GLU E 2 105 ? 230.037 130.460 141.874 1.00 154.58 105 GLU E CA 1
ATOM 13535 C C . GLU E 2 105 ? 229.416 131.467 140.912 1.00 154.58 105 GLU E C 1
ATOM 13536 O O . GLU E 2 105 ? 228.364 132.040 141.194 1.00 154.58 105 GLU E O 1
ATOM 13542 N N . SER E 2 106 ? 230.083 131.683 139.776 1.00 149.11 106 SER E N 1
ATOM 13543 C CA . SER E 2 106 ? 229.561 132.612 138.778 1.00 149.11 106 SER E CA 1
ATOM 13544 C C . SER E 2 106 ? 228.239 132.119 138.202 1.00 149.11 106 SER E C 1
ATOM 13545 O O . SER E 2 106 ? 227.302 132.906 138.017 1.00 149.11 106 SER E O 1
ATOM 13548 N N . LEU E 2 107 ? 228.144 130.818 137.913 1.00 150.65 107 LEU E N 1
ATOM 13549 C CA . LEU E 2 107 ? 226.906 130.265 137.375 1.00 150.65 107 LEU E CA 1
ATOM 13550 C C . LEU E 2 107 ? 225.767 130.377 138.381 1.00 150.65 107 LEU E C 1
ATOM 13551 O O . LEU E 2 107 ? 224.631 130.699 138.013 1.00 150.65 107 LEU E O 1
ATOM 13556 N N . GLU E 2 108 ? 226.050 130.110 139.658 1.00 150.74 108 GLU E N 1
ATOM 13557 C CA . GLU E 2 108 ? 225.019 130.230 140.684 1.00 150.74 108 GLU E CA 1
ATOM 13558 C C . GLU E 2 108 ? 224.558 131.673 140.840 1.00 150.74 108 GLU E C 1
ATOM 13559 O O . GLU E 2 108 ? 223.360 131.933 141.007 1.00 150.74 108 GLU E O 1
ATOM 13565 N N . GLN E 2 109 ? 225.493 132.625 140.792 1.00 147.29 109 GLN E N 1
ATOM 13566 C CA . GLN E 2 109 ? 225.115 134.033 140.869 1.00 147.29 109 GLN E CA 1
ATOM 13567 C C . GLN E 2 109 ? 224.272 134.440 139.667 1.00 147.29 109 GLN E C 1
ATOM 13568 O O . GLN E 2 109 ? 223.302 135.194 139.809 1.00 147.29 109 GLN E O 1
ATOM 13574 N N . ARG E 2 110 ? 224.622 133.946 138.476 1.00 148.31 110 ARG E N 1
ATOM 13575 C CA . ARG E 2 110 ? 223.820 134.225 137.288 1.00 148.31 110 ARG E CA 1
ATOM 13576 C C . ARG E 2 110 ? 222.415 133.651 137.422 1.00 148.31 110 ARG E C 1
ATOM 13577 O O . ARG E 2 110 ? 221.429 134.303 137.055 1.00 148.31 110 ARG E O 1
ATOM 13585 N N . ILE E 2 111 ? 222.304 132.427 137.945 1.00 148.21 111 ILE E N 1
ATOM 13586 C CA . ILE E 2 111 ? 220.995 131.806 138.132 1.00 148.21 111 ILE E CA 1
ATOM 13587 C C . ILE E 2 111 ? 220.165 132.602 139.132 1.00 148.21 111 ILE E C 1
ATOM 13588 O O . ILE E 2 111 ? 218.966 132.832 138.925 1.00 148.21 111 ILE E O 1
ATOM 13593 N N . THR E 2 112 ? 220.787 133.033 140.232 1.00 146.88 112 THR E N 1
ATOM 13594 C CA . THR E 2 112 ? 220.075 133.834 141.223 1.00 146.88 112 THR E CA 1
ATOM 13595 C C . THR E 2 112 ? 219.618 135.163 140.631 1.00 146.88 112 THR E C 1
ATOM 13596 O O . THR E 2 112 ? 218.496 135.615 140.890 1.00 146.88 112 THR E O 1
ATOM 13600 N N . SER E 2 113 ? 220.474 135.800 139.827 1.00 145.01 113 SER E N 1
ATOM 13601 C CA . SER E 2 113 ? 220.098 137.053 139.181 1.00 145.01 113 SER E CA 1
ATOM 13602 C C . SER E 2 113 ? 218.925 136.855 138.230 1.00 145.01 113 SER E C 1
ATOM 13603 O O . SER E 2 113 ? 218.008 137.683 138.182 1.00 145.01 113 SER E O 1
ATOM 13606 N N . LEU E 2 114 ? 218.942 135.765 137.459 1.00 143.00 114 LEU E N 1
ATOM 13607 C CA . LEU E 2 114 ? 217.823 135.474 136.567 1.00 143.00 114 LEU E CA 1
ATOM 13608 C C . LEU E 2 114 ? 216.541 135.229 137.354 1.00 143.00 114 LEU E C 1
ATOM 13609 O O . LEU E 2 114 ? 215.460 135.676 136.951 1.00 143.00 114 LEU E O 1
ATOM 13614 N N . GLU E 2 115 ? 216.641 134.516 138.478 1.00 141.82 115 GLU E N 1
ATOM 13615 C CA . GLU E 2 115 ? 215.463 134.245 139.294 1.00 141.82 115 GLU E CA 1
ATOM 13616 C C . GLU E 2 115 ? 214.909 135.513 139.934 1.00 141.82 115 GLU E C 1
ATOM 13617 O O . GLU E 2 115 ? 213.691 135.638 140.101 1.00 141.82 115 GLU E O 1
ATOM 13623 N N . ASN E 2 116 ? 215.781 136.455 140.300 1.00 142.86 116 ASN E N 1
ATOM 13624 C CA . ASN E 2 116 ? 215.330 137.661 140.990 1.00 142.86 116 ASN E CA 1
ATOM 13625 C C . ASN E 2 116 ? 214.387 138.483 140.117 1.00 142.86 116 ASN E C 1
ATOM 13626 O O . ASN E 2 116 ? 213.337 138.945 140.580 1.00 142.86 116 ASN E O 1
ATOM 13631 N N . GLY E 2 117 ? 214.743 138.675 138.850 1.00 138.23 117 GLY E N 1
ATOM 13632 C CA . GLY E 2 117 ? 213.925 139.464 137.951 1.00 138.23 117 GLY E CA 1
ATOM 13633 C C . GLY E 2 117 ? 212.947 138.639 137.142 1.00 138.23 117 GLY E C 1
ATOM 13634 O O . GLY E 2 117 ? 212.981 138.662 135.908 1.00 138.23 117 GLY E O 1
ATOM 13635 N N . LEU E 2 118 ? 212.068 137.905 137.822 1.00 134.17 118 LEU E N 1
ATOM 13636 C CA . LEU E 2 118 ? 211.105 137.042 137.148 1.00 134.17 118 LEU E CA 1
ATOM 13637 C C . LEU E 2 118 ? 209.667 137.486 137.380 1.00 134.17 118 LEU E C 1
ATOM 13638 O O . LEU E 2 118 ? 208.935 137.707 136.411 1.00 134.17 118 LEU E O 1
ATOM 13643 N N . LYS E 2 119 ? 209.240 137.632 138.631 1.00 125.23 119 LYS E N 1
ATOM 13644 C CA . LYS E 2 119 ? 207.834 137.878 138.930 1.00 125.23 119 LYS E CA 1
ATOM 13645 C C . LYS E 2 119 ? 207.397 139.313 138.631 1.00 125.23 119 LYS E C 1
ATOM 13646 O O . LYS E 2 119 ? 206.415 139.500 137.899 1.00 125.23 119 LYS E O 1
ATOM 13648 N N . PRO E 2 120 ? 208.058 140.347 139.178 1.00 123.96 120 PRO E N 1
ATOM 13649 C CA . PRO E 2 120 ? 207.543 141.713 138.963 1.00 123.96 120 PRO E CA 1
ATOM 13650 C C . PRO E 2 120 ? 207.472 142.118 137.502 1.00 123.96 120 PRO E C 1
ATOM 13651 O O . PRO E 2 120 ? 206.501 142.767 137.090 1.00 123.96 120 PRO E O 1
ATOM 13655 N N . VAL E 2 121 ? 208.469 141.741 136.699 1.00 121.98 121 VAL E N 1
ATOM 13656 C CA . VAL E 2 121 ? 208.459 142.123 135.292 1.00 121.98 121 VAL E CA 1
ATOM 13657 C C . VAL E 2 121 ? 207.302 141.449 134.564 1.00 121.98 121 VAL E C 1
ATOM 13658 O O . VAL E 2 121 ? 206.627 142.072 133.737 1.00 121.98 121 VAL E O 1
ATOM 13662 N N . TYR E 2 122 ? 207.040 140.176 134.873 1.00 124.82 122 TYR E N 1
ATOM 13663 C CA . TYR E 2 122 ? 205.907 139.488 134.263 1.00 124.82 122 TYR E CA 1
ATOM 13664 C C . TYR E 2 122 ? 204.588 140.121 134.688 1.00 124.82 122 TYR E C 1
ATOM 13665 O O . TYR E 2 122 ? 203.672 140.272 133.869 1.00 124.82 122 TYR E O 1
ATOM 13674 N N . ASP E 2 123 ? 204.475 140.501 135.964 1.00 119.07 123 ASP E N 1
ATOM 13675 C CA . ASP E 2 123 ? 203.246 141.129 136.442 1.00 119.07 123 ASP E CA 1
ATOM 13676 C C . ASP E 2 123 ? 202.988 142.452 135.731 1.00 119.07 123 ASP E C 1
ATOM 13677 O O . ASP E 2 123 ? 201.860 142.725 135.297 1.00 119.07 123 ASP E O 1
ATOM 13682 N N . MET E 2 124 ? 204.020 143.287 135.595 1.00 108.45 124 MET E N 1
ATOM 13683 C CA . MET E 2 124 ? 203.824 144.569 134.924 1.00 108.45 124 MET E CA 1
ATOM 13684 C C . MET E 2 124 ? 203.601 144.393 133.426 1.00 108.45 124 MET E C 1
ATOM 13685 O O . MET E 2 124 ? 202.863 145.171 132.812 1.00 108.45 124 MET E O 1
ATOM 13690 N N . ALA E 2 125 ? 204.201 143.364 132.822 1.00 102.73 125 ALA E N 1
ATOM 13691 C CA . ALA E 2 125 ? 203.888 143.063 131.429 1.00 102.73 125 ALA E CA 1
ATOM 13692 C C . ALA E 2 125 ? 202.420 142.685 131.270 1.00 102.73 125 ALA E C 1
ATOM 13693 O O . ALA E 2 125 ? 201.755 143.123 130.323 1.00 102.73 125 ALA E O 1
ATOM 13695 N N . LYS E 2 126 ? 201.897 141.879 132.197 1.00 95.99 126 LYS E N 1
ATOM 13696 C CA . LYS E 2 126 ? 200.483 141.518 132.154 1.00 95.99 126 LYS E CA 1
ATOM 13697 C C . LYS E 2 126 ? 199.593 142.744 132.321 1.00 95.99 126 LYS E C 1
ATOM 13698 O O . LYS E 2 126 ? 198.584 142.892 131.617 1.00 95.99 126 LYS E O 1
ATOM 13704 N N . THR E 2 127 ? 199.948 143.633 133.253 1.00 88.98 127 THR E N 1
ATOM 13705 C CA . THR E 2 127 ? 199.154 144.843 133.450 1.00 88.98 127 THR E CA 1
ATOM 13706 C C . THR E 2 127 ? 199.166 145.719 132.204 1.00 88.98 127 THR E C 1
ATOM 13707 O O . THR E 2 127 ? 198.132 146.277 131.817 1.00 88.98 127 THR E O 1
ATOM 13711 N N . ILE E 2 128 ? 200.330 145.853 131.563 1.00 85.47 128 ILE E N 1
ATOM 13712 C CA . ILE E 2 128 ? 200.422 146.659 130.350 1.00 85.47 128 ILE E CA 1
ATOM 13713 C C . ILE E 2 128 ? 199.585 146.046 129.236 1.00 85.47 128 ILE E C 1
ATOM 13714 O O . ILE E 2 128 ? 198.908 146.759 128.485 1.00 85.47 128 ILE E O 1
ATOM 13719 N N . SER E 2 129 ? 199.619 144.717 129.105 1.00 80.91 129 SER E N 1
ATOM 13720 C CA . SER E 2 129 ? 198.806 144.065 128.083 1.00 80.91 129 SER E CA 1
ATOM 13721 C C . SER E 2 129 ? 197.320 144.296 128.329 1.00 80.91 129 SER E C 1
ATOM 13722 O O . SER E 2 129 ? 196.563 144.580 127.392 1.00 80.91 129 SER E O 1
ATOM 13725 N N . SER E 2 130 ? 196.884 144.188 129.587 1.00 75.49 130 SER E N 1
ATOM 13726 C CA . SER E 2 130 ? 195.478 144.426 129.903 1.00 75.49 130 SER E CA 1
ATOM 13727 C C . SER E 2 130 ? 195.077 145.867 129.604 1.00 75.49 130 SER E C 1
ATOM 13728 O O . SER E 2 130 ? 193.996 146.121 129.049 1.00 75.49 130 SER E O 1
ATOM 13731 N N . LEU E 2 131 ? 195.934 146.824 129.970 1.00 70.56 131 LEU E N 1
ATOM 13732 C CA . LEU E 2 131 ? 195.643 148.226 129.691 1.00 70.56 131 LEU E CA 1
ATOM 13733 C C . LEU E 2 131 ? 195.551 148.479 128.193 1.00 70.56 131 LEU E C 1
ATOM 13734 O O . LEU E 2 131 ? 194.659 149.200 127.729 1.00 70.56 131 LEU E O 1
ATOM 13739 N N . ASN E 2 132 ? 196.466 147.892 127.421 1.00 77.32 132 ASN E N 1
ATOM 13740 C CA . ASN E 2 132 ? 196.422 148.049 125.973 1.00 77.32 132 ASN E CA 1
ATOM 13741 C C . ASN E 2 132 ? 195.136 147.464 125.406 1.00 77.32 132 ASN E C 1
ATOM 13742 O O . ASN E 2 132 ? 194.508 148.064 124.527 1.00 77.32 132 ASN E O 1
ATOM 13747 N N . ARG E 2 133 ? 194.718 146.303 125.915 1.00 73.99 133 ARG E N 1
ATOM 13748 C CA . ARG E 2 133 ? 193.495 145.675 125.426 1.00 73.99 133 ARG E CA 1
ATOM 13749 C C . ARG E 2 133 ? 192.278 146.556 125.684 1.00 73.99 133 ARG E C 1
ATOM 13750 O O . ARG E 2 133 ? 191.460 146.788 124.782 1.00 73.99 133 ARG E O 1
ATOM 13758 N N . VAL E 2 134 ? 192.145 147.072 126.909 1.00 68.44 134 VAL E N 1
ATOM 13759 C CA . VAL E 2 134 ? 190.957 147.864 127.229 1.00 68.44 134 VAL E CA 1
ATOM 13760 C C . VAL E 2 134 ? 190.974 149.195 126.481 1.00 68.44 134 VAL E C 1
ATOM 13761 O O . VAL E 2 134 ? 189.928 149.673 126.018 1.00 68.44 134 VAL E O 1
ATOM 13765 N N . CYS E 2 135 ? 192.150 149.815 126.342 1.00 69.31 135 CYS E N 1
ATOM 13766 C CA . CYS E 2 135 ? 192.233 151.063 125.590 1.00 69.31 135 CYS E CA 1
ATOM 13767 C C . CYS E 2 135 ? 191.889 150.846 124.122 1.00 69.31 135 CYS E C 1
ATOM 13768 O O . CYS E 2 135 ? 191.196 151.669 123.510 1.00 69.31 135 CYS E O 1
ATOM 13771 N N . ALA E 2 136 ? 192.361 149.741 123.539 1.00 69.01 136 ALA E N 1
ATOM 13772 C CA . ALA E 2 136 ? 192.019 149.434 122.156 1.00 69.01 136 ALA E CA 1
ATOM 13773 C C . ALA E 2 136 ? 190.523 149.205 122.000 1.00 69.01 136 ALA E C 1
ATOM 13774 O O . ALA E 2 136 ? 189.924 149.639 121.011 1.00 69.01 136 ALA E O 1
ATOM 13776 N N . GLU E 2 137 ? 189.902 148.522 122.965 1.00 72.75 137 GLU E N 1
ATOM 13777 C CA . GLU E 2 137 ? 188.457 148.316 122.897 1.00 72.75 137 GLU E CA 1
ATOM 13778 C C . GLU E 2 137 ? 187.701 149.640 122.962 1.00 72.75 137 GLU E C 1
ATOM 13779 O O . GLU E 2 137 ? 186.746 149.858 122.204 1.00 72.75 137 GLU E O 1
ATOM 13785 N N . MET E 2 138 ? 188.114 150.540 123.860 1.00 66.99 138 MET E N 1
ATOM 13786 C CA . MET E 2 138 ? 187.441 151.833 123.963 1.00 66.99 138 MET E CA 1
ATOM 13787 C C . MET E 2 138 ? 187.613 152.653 122.688 1.00 66.99 138 MET E C 1
ATOM 13788 O O . MET E 2 138 ? 186.670 153.309 122.226 1.00 66.99 138 MET E O 1
ATOM 13793 N N . VAL E 2 139 ? 188.813 152.632 122.106 1.00 67.14 139 VAL E N 1
ATOM 13794 C CA . VAL E 2 139 ? 189.045 153.368 120.867 1.00 67.14 139 VAL E CA 1
ATOM 13795 C C . VAL E 2 139 ? 188.244 152.762 119.721 1.00 67.14 139 VAL E C 1
ATOM 13796 O O . VAL E 2 139 ? 187.739 153.482 118.855 1.00 67.14 139 VAL E O 1
ATOM 13800 N N . ALA E 2 140 ? 188.100 151.436 119.701 1.00 66.54 140 ALA E N 1
ATOM 13801 C CA . ALA E 2 140 ? 187.248 150.807 118.697 1.00 66.54 140 ALA E CA 1
ATOM 13802 C C . ALA E 2 140 ? 185.799 151.243 118.859 1.00 66.54 140 ALA E C 1
ATOM 13803 O O . ALA E 2 140 ? 185.095 151.469 117.868 1.00 66.54 140 ALA E O 1
ATOM 13805 N N . LYS E 2 141 ? 185.332 151.357 120.105 1.00 65.53 141 LYS E N 1
ATOM 13806 C CA . LYS E 2 141 ? 183.979 151.854 120.342 1.00 65.53 141 LYS E CA 1
ATOM 13807 C C . LYS E 2 141 ? 183.818 153.283 119.839 1.00 65.53 141 LYS E C 1
ATOM 13808 O O . LYS E 2 141 ? 182.802 153.622 119.221 1.00 65.53 141 LYS E O 1
ATOM 13814 N N . TYR E 2 142 ? 184.809 154.138 120.100 1.00 61.37 142 TYR E N 1
ATOM 13815 C CA . TYR E 2 142 ? 184.738 155.521 119.633 1.00 61.37 142 TYR E CA 1
ATOM 13816 C C . TYR E 2 142 ? 184.927 155.647 118.125 1.00 61.37 142 TYR E C 1
ATOM 13817 O O . TYR E 2 142 ? 184.539 156.670 117.551 1.00 61.37 142 TYR E O 1
ATOM 13826 N N . ASP E 2 143 ? 185.522 154.643 117.476 1.00 72.96 143 ASP E N 1
ATOM 13827 C CA . ASP E 2 143 ? 185.800 154.738 116.045 1.00 72.96 143 ASP E CA 1
ATOM 13828 C C . ASP E 2 143 ? 184.520 154.850 115.229 1.00 72.96 143 ASP E C 1
ATOM 13829 O O . ASP E 2 143 ? 184.445 155.647 114.286 1.00 72.96 143 ASP E O 1
ATOM 13834 N N . LEU E 2 144 ? 183.502 154.063 115.571 1.00 73.21 144 LEU E N 1
ATOM 13835 C CA . LEU E 2 144 ? 182.243 154.110 114.840 1.00 73.21 144 LEU E CA 1
ATOM 13836 C C . LEU E 2 144 ? 181.366 155.254 115.341 1.00 73.21 144 LEU E C 1
ATOM 13837 O O . LEU E 2 144 ? 180.173 155.084 115.600 1.00 73.21 144 LEU E O 1
ATOM 13842 N N . LEU E 2 145 ? 181.950 156.451 115.410 1.00 70.41 145 LEU E N 1
ATOM 13843 C CA . LEU E 2 145 ? 181.243 157.646 115.852 1.00 70.41 145 LEU E CA 1
ATOM 13844 C C . LEU E 2 145 ? 181.557 158.891 115.037 1.00 70.41 145 LEU E C 1
ATOM 13845 O O . LEU E 2 145 ? 180.736 159.815 115.029 1.00 70.41 145 LEU E O 1
ATOM 13850 N N . VAL E 2 146 ? 182.699 158.953 114.360 1.00 78.86 146 VAL E N 1
ATOM 13851 C CA . VAL E 2 146 ? 183.075 160.138 113.601 1.00 78.86 146 VAL E CA 1
ATOM 13852 C C . VAL E 2 146 ? 183.111 159.827 112.109 1.00 78.86 146 VAL E C 1
ATOM 13853 O O . VAL E 2 146 ? 183.121 158.664 111.707 1.00 78.86 146 VAL E O 1
#

Foldseek 3Di:
DFLDADALAFWAAFAFLCVQLLLVLLQAHDDRAPFCLSVDFFHDPPSNCCVVDPVSCVVPPFAFRYAFACLLCLLVCLVPDFPDWDFPADDQLVVPDVLLLVLLLVLVVLLQLVCVVLPQRFPPDDPPDSVLLVCLLVVFPLNGVLSVLVSVSLVQSLQLTDPDPDGDKTWIDGPAWIWIDTRQKIKIKGFPVPADAFPLGHGLRCVVPDDSPVVCVRGPPHTIHMYMGGCSSSSQSSLLSLLLRLLLSLQSSQCVVFVPDGLAQHNPLVVVLLVLLSLLSSNQGLLSLVLLVLLQQLLVLVLLVQDPDDPFSNLSNVLSVVVNVVSVVVSCPVGRDDPVSVVSNCVNVVSSNPDDDFNQNSLQVSQCSCSNHFGHAHLLVQLVVLVPLFPDDFAFDVVLLLLLLLLLLLLQQVVCAVPVPFGQPWDQPCVLQPPCVVCVVVRHDDDQLPPPVRSNSSVRTDHAAFFELFFDDAPCLQPFWDWAAFWLQPNVQLADCRSLVHDGPDDDDDTTRVVVLLPAQPDDSVVLQVCQQVLVCQDNGFAAWEWEWRTGDSDNTDIATGGDNSVVVLQSSVVVRCVPRPLVSQDAADDDAPLFDDQVVLVVLFDFVAGKFKWKKKFWADSVQSQDACVSCVVVQCVVCRSYVGDRRSCSQQPRHLAHKYAHSDHNDGAHPRDPVCPSPNDADSNIDRGGGGGGPPTPPSSVSSSLSSLLSSLCNVDVWRKDKHDDDGMIMIMTMDHHHDPDDDPCVQVVNQVVNVVSVVSSQVSCSSSRHHTDPSNMGMHRAWDDDDPWTGGNNATHFHQSNLLSSQALGRFDAQRDLLSNLQSLLVSLLQSLLTGQDRSSSSSSSSSSSVSSVVCCQQSRSLDDHRDGLQCVLAVHHFDSVLLSVLQQQDLLQQRVHRHQSVSLQWPDFLAPQLSSLVSSCSSCVVDVNNVCSLLSRFFAFDDDALVVCLVPVRGFRHPNSDDCQVVQLVLLLLLSVVGRSNNFVCLLNDDCNVVLLRLLSLQQQPWFAGERLLSSVLSCLASNVNSVSNSRNDDGNSCCSPPPSSQVSDDDGPSVVVVVVSSVNSSSGSHGPPRGDPPVSVVLPPPPASQVNSLSRRCVTCCVSVVPGHYDLRTFHDVSQWWGKQQDFPDDDGCQQPVPQPPPGFFWKKKFFADAFSDFPPDQFFQSRTAAADHLAAFPWAARNFHNLLVSLLVSLLSLCVQAPPDDCSQQASQQRNLKGEPDGPPVSVRHRGDDDDWDVSVCSSPPVPPDPTAASYDCRNVRGMDMGRCSRPCVLVKSDDVRSVSSNVSSSVSSSGGNGTPVPPRGGMMIITTDDPNMDNDHTDHIDRPDYSPDDNNSFDDGRRIYDPDRRPRHMD/DVVVVVVVVCVVVVVVVVVVVVVVVVVVVVVVVCVVVVVVDVVFDPPQQDPVRQLVCCQPPNDGDPTHYDDDDVGVVVVLVDPPSCHDPVVNVVVCVVPVPVPDDPPPHVDDDDALVNQLVVLVVQDDDPLACVNLLSNQLSVLCRVVVCVVVLVVQLVVVVVVPDGSVVSSLCSLQPDVSNWQDDAEEDEDEDCVVRDPNQPVFKDQDDPRDGSNVAWHYWYAYPVGGIITGGD/DVVVVVVCVVPVCVVVVVVVVVVVVVVVVVVVVVVVPDDDDDDDCPVVVVVQVVCCVDPHDGDDDDHDDDDD/DVVCVCVVVVVVVVVVVVVVVVVVVVVVVVVVVVVPDPDD/DVVVVVVVVVVVPDPPVVVVVVVVVVVVVVVVVVVVVCVVPD

Sequence (1751 aa):
QHTQYPDARLSSPIVLDQCDLVTRACGLYSSYSLNPQLRNCKLPKHIYRLKYDVTVTKFLSDVPVATLPIDFIVPILLKALSGNGFCPVEPRCQQFLDEIIKYTMQDALFLKYYLKNVGAQEDCVDDHFQEKILSSIQGNEFLHQMFFWYDLAILTRRGRLNRGNSRSTWFVHDDLIDILGYGDYVFWKIPISLLPLNTQGIPHAAMDWYQTSVFKEAVQGHTHIVSVSTADVLIMCKDLITCRFNTTLISKIAEVEDPVCSDYPNFKIVSMLYQSGDYLLSILGSDGYKIIKFLEPLCLAKIQLCSKYTERKGRFLTQMHLAVNHTLEEITEIRALKPSQAHKIREFHRTLIRLEMTPQQLCELFSIQKHWGHPVLHSETAIQKVKKHATVLKALRPIVIFETYCVFKYSIAKHYFDSQGSWYSVTSDRNLTPGLNSYIKRNQFPPLPMIKELLWEFYHLDHPPLFSTKIISDLSIFIKDRATAVERTCWDAVFEPNVLGYNPPHKFSTKRVPEQFLEQENFSIENVLSYAQKLEYLLPQYRNFSFSLKEKELNVGRTFGKLPYPTRNVQTLCEALLADGLAKAFPSNMMVVTEREQKESLLHQASWHATVRGSSFVTDLEKYNLAFRYEFTAPFIEYCNRCYGVKNVFNWMHYTIPQCYMHVSDYYNPPHNLTLENRNNPPEGPSSYRGHMGGIEGLQQKLWTSISCAQISLVEIKTGFKLRSAVMGDNQCITVLSVFPLETDADEQEQSAEDNAARVAASLAKVTSACGIFLKPDETFVHSGFIYFGKKQYLNGVQLPQSLKTATRMAPLSDAIFDDLQGTLASIGTAFERSISETRHIFPCRITAAFHTFFSVRILQYHHLGFNKGFDLGQLTLGKPLDFGTISLALAVPQVLGGLSFLNPEKCFYRNLGDPVTSGLFQLKTYLRMIEMDDLFLPLIAKNPGNCTAIDFVLNPSGLNVPGSQDLTSFLRQIVRRTITLSAKNKLINTLFHASADFEDEMVCKWLLSSTPVMSRFAADIFSRTPSGKRLQILGYLEGTRTLLASKIINNNTETPVLDRLRKITLQRWSLWFSYLDHCDNILAEALTQITCTVDLAQILREYSWAHILEGRPLIGATLPCMIEQFKVVWLKPYEQCPQCSNAKQPGGKPFVSVAVKKHIVSAWPNASRISWTIGDGIPGQPAIKPKCPSAALREAIELASRLTWVTQGSSNSDLLIKPFLEARVNLSVQEILQMTPSHYSGNIVHRYNDQYSPHSFMANRMSNSATRLIVSTNTLGEFSDSNIIFQNVINYAVALFDIKFRNTEATDIQYNRAHLHLTKCCTREVPAQYLTYTSTLDLDLTRYRENELIYDNNPLKGGLNSLEQRITSLENGLKPVYDMAKTISSLNRVCAEMVAKYDLLVMTTGRATATAAATEAYWAEHGQPPPGPSLYEESAIRGKIESRDETVPQSVREAFNNLDSTTSLTEENFGKPDISAKDLRNIMYDHLPGFGTAFHQLVQVICKLGKDSNSLDIIHAEFQASSLAEGDSPQCALIQITKRVPIFQDAAPPVIHIRSRGDIPRACQKSLRPVPPSPKIDRGWVCVFQLQDGKTLGLKIEQRITSLENGLKPVYDMAKTISSLNRVCAEMVAKYDLLVMTTGRATATAAATEAYWAEHGQPPPGPSLYEESRITSLENGLKPVYDMAKTISSLNRVCAEMVAKYDLLVMTTESLEQRITSLENGLKPVYDMAKTISSLNRVCAEMVAKYDLLV